Protein 8YI1 (pdb70)

Solvent-accessible surface area: 72709 Å² total; per-residue (Å²): 40,52,70,31,114,58,86,40,14,9,50,21,135,77,68,85,48,52,91,13,75,15,69,100,131,32,71,178,66,100,37,35,0,0,31,1,0,16,16,94,14,3,68,42,45,32,53,25,0,10,0,0,104,26,45,79,182,49,144,160,125,34,2,0,43,30,0,53,102,4,0,17,107,0,0,26,62,0,28,3,0,0,0,18,0,74,88,39,115,158,40,48,0,45,0,23,2,29,20,93,0,0,10,0,0,42,2,72,4,82,3,5,19,48,92,21,35,109,52,22,34,14,29,19,10,27,22,100,66,0,1,65,75,22,109,58,5,69,41,31,69,96,4,28,1,1,4,0,0,0,0,80,7,59,3,26,0,0,0,1,0,4,14,11,1,24,0,0,0,0,67,28,2,10,56,40,0,12,29,3,0,2,55,10,26,59,64,38,121,32,7,84,84,104,25,46,13,99,0,86,78,6,30,101,157,181,87,37,81,60,5,7,5,6,10,81,89,49,4,45,28,9,42,131,115,7,63,111,129,6,42,103,5,69,47,11,6,0,5,0,0,5,6,1,32,0,4,4,29,5,53,102,19,97,62,124,48,99,6,8,0,0,3,34,20,70,0,90,143,105,13,155,24,99,79,102,43,33,99,0,14,5,0,0,7,20,5,21,1,59,4,86,5,26,2,122,46,1,43,90,83,100,19,8,60,0,0,51,50,0,26,122,8,30,112,107,34,51,139,101,131,93,15,30,5,66,81,16,5,146,54,31,111,39,118,25,45,134,69,20,9,28,0,29,74,47,65,160,73,50,162,68,3,79,2,21,12,17,131,24,57,35,30,8,22,6,76,187,31,120,19,0,78,3,37,0,4,71,27,37,20,99,99,27,71,66,8,8,0,3,11,0,101,10,127,51,66,12,3,69,107,2,22,82,32,10,54,81,18,22,56,114,13,148,133,109,50,53,72,32,118,57,108,47,117,16,87,25,116,76,71,82,50,58,98,12,59,15,60,99,38,11,21,57,47,100,34,35,0,0,18,0,0,16,14,97,15,4,72,39,36,29,50,24,2,8,0,0,130,42,46,121,190,47,207,178,111,27,4,0,30,16,0,45,95,6,0,20,124,0,0,31,51,0,31,4,0,0,0,18,0,81,102,35,146,139,31,42,0,39,0,17,4,24,18,89,0,1,13,0,0,38,6,78,3,72,3,34,24,88,96,18,33,140,91,18,38,15,29,24,14,26,14,109,67,0,1,79,71,26,114,64,9,52,42,26,54,93,1,26,1,2,1,0,0,0,0,93,9,78,56,39,1,0,0,1,0,4,12,10,0,24,0,0,0,1,58,36,1,7,50,48,0,6,36,4,0,5,57,10,25,66,58,43,122,48,7,88,82,104,21,52,17,87,0,87,62,4,43,52,121,128,198,127,57,99,61,4,6,5,5,16,77,101,36,6,47,20,0,15,139,78,6,61,57,82,6,21,42,0,45,41,15,6,0,0,0,0,0,4,1,29,0,3,1,32,4,49,124,17,85,50,122,51,99,9,7,0,0,4,35,18,50,1,32,30,54,11,94,14,55,80,34,38,34,90,1,12,4,0,0,5,22,4,18,2,55,2,89,5,30,2,150,45,1,44,85,83,102,6,11,57,0,0,46,52,0,22,123,8,31,117,94,39,23,140,120,100,101,15,34,10,54,101,20,4,122,51,31,111,34,123,25,43,140,72,22,9,27,0,29,70,44,61,108,76,50,131,41,6,80,2,40,7,35,112,25,51,38,27,6,22,10,80,154,34,135,14,5,50,4,32,0,4,67,28,53,36,164,164,54,60,65,8,8,1,5,16,3,106,9,155,54,61,12,1,63,102,4,20,82,33,2,52,85,6,17,50,94,17,116,124,144,42,54,73,32,118,59,107,38,108,21,90,13,114,75,70,67,26,13,22,4,29,13,65,102,131,32,65,164,65,102,38,39,0,0,8,1,0,15,14,92,13,4,66,49,34,28,42,25,3,9,0,0,105,40,28,119,184,41,194,170,113,26,2,0,42,18,0,21,106,5,0,11,117,0,0,32,64,0,37,5,0,0,0,22,0,107,90,31,144,124,26,51,1,45,0,8,3,41,16,84,0,0,2,0,0,30,6,79,3,82,3,39,23,88,102,22,34,141,94,18,37,12,32,19,13,31,26,97,66,0,4,74,73,9,113,61,8,59,46,30,61,91,5,28,1,1,5,0,0,0,0,103,6,78,53,40,1,0,0,1,0,5,38,10,1,24,0,0,0,1,67,31,2,12,71,40,0,7,37,5,0,0,58,8,26,57,60,43,120,43,2,84,79,98,22,46,16,99,0,97,79,6,40,22,130,132,144,109,91,32,92,73,7,11,6,14,15,69,93,53,3,40,21,3,50,176,58,10,62,122,126,6,61,104,7,66,48,18,7,0,3,0,0,12,9,0,31,0,5,3,34,4,42,131,16,82,51,122,45,100,6,6,0,0,3,39,20,66,0,94,141,94,13,158,26,95,91,107,36,38,93,0,12,4,0,0,7,20,4,21,4,55,3,88,5,32,2,144,48,0,44,81,90,101,5,9,59,1,0,48,50,0,20,120,8,36,111,96,32,36,164,110,84,107,17,38,7,38,74,12,5,87,38,27,113,40,124,23,44,129,70,14,10,32,0,26,57,54,70,142,75,78,39,93,5,70,2,31,11,30,104,3,49,35,27,9,22,7,68,144,114,23,2,83,3,37,2,6,62,27,54,30,143,161,55,71,63,8,9,0,6,14,3,112,16,138,46,66,10,5,72,99,4,20,84,29,9,53,87,2,27,50,91,16,122,111,105,112,42,55,68,34,110,56,109,43,110,23,84,20,126,79,69,83,56,46,99,16,74,15,71,113,126,31,69,173,56,98,38,38,1,0,9,2,0,5,16,103,12,5,81,55,44,28,43,24,2,9,0,0,121,23,39,84,169,56,130,166,125,38,8,0,36,24,0,62,95,3,0,13,111,0,0,37,54,0,44,4,1,0,0,24,0,105,84,27,136,120,22,55,4,56,0,25,3,37,16,92,0,0,13,0,0,37,2,73,3,76,2,4,25,38,93,20,33,111,50,21,37,13,32,22,14,36,21,106,66,0,2,67,79,15,113,60,6,62,46,32,48,87,4,24,1,1,4,0,0,0,0,94,9,38,3,35,0,0,0,1,0,5,22,10,2,23,0,0,0,2,64,30,1,13,60,36,0,9,31,5,0,0,38,11,24,55,65,35,121,47,6,88,78,105,26,37,14,106,0,98,76,4,48,43,116,150,153,107,85,57,82,69,6,5,7,11,12,67,92,40,3,43,8,2,16,143,57,7,58,61,85,6,31,47,0,44,34,14,14,0,1,0,0,7,8,0,28,0,4,1,30,5,48,125,15,83,52,130,42,94,7,6,0,0,4,36,21,60,0,49,31,82,31,143,27,100,82,108,39,44,87,0,8,4,0,0,5,24,8,18,3,57,3,88,5,29,2,144,44,0,43,85,87,92,3,10,59,0,0,49,53,0,23,102,10,38,111,89,22,53,154,138,147,97,17,38,5,25,110,17,5,113,27,31,199,41,121,29,46,115,61,17,7,27,0,30,68,49,29,168,97,69,147,55,5,67,1,24,10,29,78,18,56,34,32,6,20,7,72,95,134,24,4,76,3,35,0,5,65,27,35,14,71,92,30,77,56,6,6,1,4,14,2,111,13,139,46,67,10,3,75,103,4,23,85,31,7,56,86,4,16,64,100,2,110,122,100,90

B-factor: mean 52.18, std 16.92, range [21.5, 125.34]

Secondary structure (DSSP, 8-state):
-EEE-------EEEPPPEEE--SS-----EEEPPTTTTSGGGSSEEEEEEEE---GGGTT--HHHHHHHHHHHHTTTSGGGGSEEEE-GGG-EEEE-----EEEEEEEES--GGGG-SS--S--TTHHHHS---TTTT-SSSSBSEEEEEEEETTS-EEEEEEEETTT--HHHHHHHHHHHHHHHTT-SS-SS-----GGGG----EEEEEEEEEHHHHHHHHHTS-GGGTT--HHHHHHHHHHHHHHHHH---TT-EEEEEEEEE-TTT-EESSPPPTT--S--EEEEEEEEEHHHHHHS-HHHHHHHHHHHHHHTTS--EE-HHHH----SSSPPSSEEEEEE--------BSSS-B-SEEEE----SS-EEEEEEEE-TT--EEEEEEEEEEHHHHHHHHHHHHHHHHHHHH-/-EE--------EEEPPPEEE--SS--B--EEEPPTTTTSGGGSSEEEEEEEE---GGGSSS-HHHHHHHHHHHHHHHTGGGGSEEEE-TTS-EEEE-----EEEEEEEES--GGGG-SS--S--S-HHHHS---EEEE-SSSS-SEEEEEEEETTS-EEEEEEEETTT--HHHHHHHHHHHHHHHTT-SS-SSPP---GGGG--S---EEEEEEEEHHHHHHHHHHS-GGGTT--HHHHHHHHHHHHHHHHH---TTPEEEEEEEEE-TTT-EESSPPPTT--S--EEEEEEEEEHHHHHHS-HHHHHHHHHHHHHHTTS--EE-HHHH----SSSPPSSEEEEEE--------BSSS-B-SEEEE----SS-EEEEEEEE-TT--EEEEEEEEE-HHHHHHHHHHHHHHHHHHHH-/-EE--------EEEPPPEEE--SS-----EEEPPTTTTSGGGSSEEEEEEEE---GGGTT--HHHHHHHHHHHHHHHTGGGGSEEEE-TTS-EEEE-----EEEEEEEES--SGGG-SS--S--TTTTTSS---TTTT-SSSS-SEEEEEEEETTS-EEEEEEEETTT--HHHHHHHHHHHHHHHTT-SS-SS-----GGGG--S---EEEEEEEEEHHHHHHHHHTS-GGGTT--HHHHHHHHHHHHHHHHH---TT-EEEEEEEEE-TTT-EESSPPPTT--S--EEEEEEEEEHHHHHHS-HHHHHHHHHHHHHHSSS--EE-HHHH----SSSPPSEEEE--B--------BSSS-B-SEEEE----S-B--BEEEE-TTS-EEEEEEEEEEHHHHHHHHHHHHHHHHHHHHH-/-EE--------EEEPPPEEE--SS-----EEEPPTTTTSGGG-SEEEEEEEE---STTTT--HHHHHHHHHHHHHTTTGGGGSEEEE-SSS-EEEE-----EEEEEEEES--SGGGTTTT-SPPTTHHHHS---TTTT-SSSS-SEEEEEEEETTS-EEEEEEEETTT--HHHHHHHHHHHHHHTTT-SS-SSPPB--TTTT--S---EEEEEEEEEHHHHHHHHHHS-GGGTT--HHHHHHHHHHHHHHHHH---TT-EEEEEEEEE-TTT-EESSPPPTTB-S--EEEEEEEEEHHHHHHS-HHHHHHHHHHHHHHTTS--EE-STTT-----SSPPSEEEEEEE---------SSS-S-SEEEE----S-EEEEEEEE-TTS-EEEEEEEEEEHHHHHHHHHHHHHHHHHHHHH-

Sequence (1669 aa):
MEEINTRLTFTVRRCAPELIVPAEPTPRELKPLSDIDDQEILRCHQKAIQFFRADPKMRHKNPASVIREALAKLLVFYYPFAGRIKESPVGKLMVDCTGEGVLFIEAEADVTLSQFGDPLQPPFPCIDELLYDVPGSSAILDAPIILYQVTRLSCGGFILAVRYNHAMTDAAGLLQFMSALGEIAGGATSPSIMPVWKRELLCSSETTQKSFFLTTTEISAFRRYVPTHLQSCTTFELLTACIWRCHTIALQPDPEEEMNMIWPVNVRNKFKFDPPLPAGYYGNLLAFSVAMSSARDLCSKPLGYALELVMKANHDVTKKKIGSVSDLLKPIKGPLPVRHDIVSDLIHGHYSMEFGWGKATYTGPATNNPGLTTYYVPYTNNKGESGVVVPLLLRSAVMTRFVNEINNMLAQVQNNMEEINTRLTFTVRRCAPELIVPAEPTPRELKPLSDIDDQEILRCHQKAIQFFRADPKMRHKNPASVIREALAKLLVFYYPFAGRIKESPVGKLMVDCTGEGVLFIEAEADVTLSQFGDPLQPPFPCIDELLYDVPGSSAILDAPIILYQVTRLSCGGFILAVRYNHAMTDAAGLLQFMSALGEIAGGATSPSIMPVWKRELLCSSDRTTQKSFFLTTTEISAFRRYVPTHLQSCTTFELLTACIWRCHTIALQPDPEEEMNMIWPVNVRNKFKFDPPLPAGYYGNLLAFSVAMSSARDLCSKPLGYALELVMKANHDVTKKKIGSVSDLLKPIKGPLPVRHDIVSDLIHGHYSMEFGWGKATYTGPATNNPGLTTYYVPYTNNKGESGVVVPLLLRSAVMTRFVNEINNMLAQVQNNMEEINTRLTFTVRRCAPELIVPAEPTPRELKPLSDIDDQEILRCHQKAIQFFRADPKMRHKNPASVIREALAKLLVFYYPFAGRIKESPVGKLMVDCTGEGVLFIEAEADVTLSQFGDPLQPPFPCIDELLYDVPGSSAILDAPIILYQVTRLSCGGFILAVRYNHAMTDAAGLLQFMSALGEIAGGATSPSIMPVWKRELLCSSDRETTQKSFFLTTTEISAFRRYVPTHLQSCTTFELLTACIWRCHTIALQPDPEEEMNMIWPVNVRNKFKFDPPLPAGYYGNLLAFSVAMSSARDLCSKPLGYALELVMKANHDVTKKKIGSVSDLLKPIKGPLPVRHDIVSDLIHGHYSMEFGWGKATYTGPATNPGLTTYYVPYTNNKGESGVVVPLLLRSAVMTRFVNEINNMLAQVQNNEMEEINTRLTFTVRRCAPELIVPAEPTPRELKPLSDIDDQEILRCHQKAIQFFRADPKMRHKNPASVIREALAKLLVFYYPFAGRIKESPVGKLMVDCTGEGVLFIEAEADVTLSQFGDPLQPPFPCIDELLYDVPGSSAILDAPIILYQVTRLSCGGFILAVRYNHAMTDAAGLLQFMSALGEIAGGATSPSIMPVWKRELLCSSDRETTQKSFFLTTTEISAFRRYVPTHLQSCTTFELLTACIWRCHTIALQPDPEEEMNMIWPVNVRNKFKFDPPLPAGYYGNLLAFSVAMSSARDLCSKPLGYALELVMKANHDVTKKKIGSVSDLLKPIKGPLPVRHDIVSDLIHGHYSMEFGWGKATYTGPATNPGLTTYYVPYTNNKGESGVVVPLLLRSAVMTRFVNEINNMLAQVQNNE

Radius of gyration: 41.53 Å; Cα contacts (8 Å, |Δi|>4): 3546; chains: 4; bounding box: 78×117×107 Å

Nearest PDB structures (foldseek):
  8dqo-assembly1_B  TM=8.140E-01  e=3.350E-30  Arabidopsis thaliana
  6lpw-assembly1_A-2  TM=7.815E-01  e=8.511E-31  Arabidopsis thaliana
  6lpw-assembly1_B  TM=7.654E-01  e=4.542E-31  Arabidopsis thaliana
  6dd2-assembly2_B  TM=7.214E-01  e=1.822E-31  Selaginella moellendorffii
  8dqq-assembly1_B  TM=8.035E-01  e=2.162E-28  Arabidopsis thaliana

Foldseek 3Di:
DAFDDDPDDWDKDKDDKDFQFAPDDADQDKAWQFQALQAPVLQFKFKKKFWFAADVVCPVPQVLVLLSVLQNHQCNQVQLLQFWWDADPPRTIITRSPRRGAMEMEMEIAAAPCSCDVLHDDDGPPVCRQFPDDPPQRHSGRHRFKYWYWYAYPNRITMTMMMGRSSFFHPVLVLLSLLQSLVVLVVDPGRPQRADEVSVLRHDCCKDKTKDWDFPVLLVLQLVPADPVLSVADSVLSVQLLLQLLLLQLVVDDQFAKAKEKEWDQCPVAADEPPDDDRRYGHDLIAMFMFIDGSNCSNPDDSNVSSVSSVVSVCVLRPDHYYHSNVRHHHDDDRDGLHYEYEYEPCDDSWNRHSPRHTTSDIGTHGPRLYWYWYWYWDADPVGGIGTMIMTMHSVSSVVSSVVSVVVVSVVSVVD/DAWDDQPDDWDKFKDDKDFQFAPDDADQDWAWFFQALQAPQLQFKFKKKFKFAADPVCVPDDLLVLLSVLVNLACNLVQLLQFWWDADPQGTIITRSPRNGAIEMEMEIEAHPCSCDVLRDDPDPPVCRQFPDDPPPRHRGPHRQKHWYWYAYPRRMIMIMMMGRSSAFDPVLVLQSLQQSLCVSVPDNGGPFRADEPSVLRHDPDGADKIKGWDFPVLLVLVLVVADPVLNPADSVLSVQLLLQLLLLVLVVDDQQAKAKEKEWDQLPVLAQEVVHDDGNYGGYLIAMFMFIDGSNCSHPDDSNVSSVSSVVSVCVLSVDHYYGSNVNHHHPPDDDGLHYEYEYECQDPSWDRDNPSHTTSDITGHDHHLHWYWYWYWDADPVGTITIMIMTRHDPSSVVSSVVSSVVVSVVRVVD/DAFDDDPDDWDKDWDPKDFQFAPDDADWDWAWFFQQLQFPVLQFKFKKKFWFAADVVQPVDDPLVLLRVLVNLLCNLVQLLQFWWDADPVGTIIGGSPRNGAIEMEMEIAAHPPSCHVLHDDDGPPVCSQFPPDPPQRHLGPHNQKHWYWYAYPSHIIMIMMMGRSSFFDPVLVLLSLQQSLVSLVVDNGRPQRADEPSVLRHDPDDCKDKTKGWDFPVLLVLLLVVADPVLNPADSVLSVQLLLQLLLLVLVVDDQQAKAKEKEWDQCPVFAQEVVHDDRRYGHYRIAMFMFIDGSNCSHPDDSNVSSVSSVVSVCVLNVPRYYHSNVNHHHPDDPDGPHYEYEYECQDPSQSRDNPRHTTSDITGHGPQGWYWYWYWDADDVGGIGTMIITMGNPSSVVSSVVSVVVVSVVSVVVD/DAFDDDPDDWDKFKDPKDFQFAPDDADFDWAFFFPQLFAPVQQFKFKKKFWFAADVPPPVDDLLVLLSVLVNLACSQVQLLQWFKDADPVGGIITGSPRRGAIEMEMEIAAHPCSCDVVHDDDGPPVCSQFPDDPPQRHRGPHRFKHWYWYQYPRRMIMIMMMGRRSFFHPVLVLQSQQQSQVSLVPDNGGPFRADEPSVLNHDDVACKDKIKGWDFPVLLVLLLVVADPVLNVDDSQLLVQLLLQLLLLVLVVDDQQAKAKEKEWDQCPVQAAEPPHDDPRYGHDQIAMFMFIDGSNCSHPDDSNVSSVSSVVSVCPLRPDHYYGSNVSHDHPHDRDGLHYEYEYEPQDDSFSGHSPSHTTSDMTTHDRVYWYWYWYWDADPVGTIGTMIMTMGSPSSVVSSVVSSVVVSVVSVVVD

Structure (mmCIF, N/CA/C/O backbone):
data_8YI1
#
_entry.id   8YI1
#
_cell.length_a   57.274
_cell.length_b   89.635
_cell.length_c   99.062
_cell.angle_alpha   70.87
_cell.angle_beta   89.61
_cell.angle_gamma   89.69
#
_symmetry.space_group_name_H-M   'P 1'
#
loop_
_entity.id
_entity.type
_entity.pdbx_description
1 polymer 'BAHD acyltransferase Ep07g04462'
2 water water
#
loop_
_atom_site.group_PDB
_atom_site.id
_atom_site.type_symbol
_atom_site.label_atom_id
_atom_site.label_alt_id
_atom_site.label_comp_id
_atom_site.label_asym_id
_atom_site.label_entity_id
_atom_site.label_seq_id
_atom_site.pdbx_PDB_ins_code
_atom_site.Cartn_x
_atom_site.Cartn_y
_atom_site.Cartn_z
_atom_site.occupancy
_atom_site.B_iso_or_equiv
_atom_site.auth_seq_id
_atom_site.auth_comp_id
_atom_site.auth_asym_id
_atom_site.auth_atom_id
_atom_site.pdbx_PDB_model_num
ATOM 1 N N . MET A 1 1 ? -32.339 -21.648 -8.498 1.00 49.54 1 MET A N 1
ATOM 2 C CA . MET A 1 1 ? -31.671 -22.951 -8.499 1.00 49.66 1 MET A CA 1
ATOM 3 C C . MET A 1 1 ? -30.915 -23.138 -9.784 1.00 52.06 1 MET A C 1
ATOM 4 O O . MET A 1 1 ? -31.532 -23.249 -10.843 1.00 52.33 1 MET A O 1
ATOM 9 N N . GLU A 1 2 ? -29.587 -23.213 -9.699 1.00 44.88 2 GLU A N 1
ATOM 10 C CA . GLU A 1 2 ? -28.800 -23.057 -10.909 1.00 45.45 2 GLU A CA 1
ATOM 11 C C . GLU A 1 2 ? -28.855 -24.353 -11.715 1.00 44.04 2 GLU A C 1
ATOM 12 O O . GLU A 1 2 ? -28.711 -25.434 -11.159 1.00 42.69 2 GLU A O 1
ATOM 14 N N . GLU A 1 3 ? -29.118 -24.264 -13.016 1.00 49.20 3 GLU A N 1
ATOM 15 C CA . GLU A 1 3 ? -28.896 -25.428 -13.864 1.00 47.88 3 GLU A CA 1
ATOM 16 C C . GLU A 1 3 ? -27.426 -25.473 -14.275 1.00 49.02 3 GLU A C 1
ATOM 17 O O . GLU A 1 3 ? -26.851 -24.460 -14.678 1.00 50.38 3 GLU A O 1
ATOM 23 N N . ILE A 1 4 ? -26.809 -26.642 -14.144 1.00 48.07 4 ILE A N 1
ATOM 24 C CA . ILE A 1 4 ? -25.449 -26.880 -14.610 1.00 46.60 4 ILE A CA 1
ATOM 25 C C . ILE A 1 4 ? -25.530 -27.587 -15.957 1.00 46.74 4 ILE A C 1
ATOM 26 O O . ILE A 1 4 ? -26.260 -28.575 -16.101 1.00 47.03 4 ILE A O 1
ATOM 31 N N . ASN A 1 5 ? -24.790 -27.083 -16.942 1.00 48.02 5 ASN A N 1
ATOM 32 C CA . ASN A 1 5 ? -24.802 -27.622 -18.296 1.00 49.97 5 ASN A CA 1
ATOM 33 C C . ASN A 1 5 ? -23.393 -27.956 -18.744 1.00 52.35 5 ASN A C 1
ATOM 34 O O . ASN A 1 5 ? -22.454 -27.194 -18.508 1.00 50.27 5 ASN A O 1
ATOM 39 N N . THR A 1 6 ? -23.260 -29.092 -19.404 1.00 67.61 6 THR A N 1
ATOM 40 C CA . THR A 1 6 ? -21.991 -29.524 -19.964 1.00 67.49 6 THR A CA 1
ATOM 41 C C . THR A 1 6 ? -21.991 -29.102 -21.428 1.00 69.04 6 THR A C 1
ATOM 42 O O . THR A 1 6 ? -22.641 -29.731 -22.268 1.00 70.60 6 THR A O 1
ATOM 46 N N . ARG A 1 7 ? -21.271 -28.025 -21.734 1.00 50.31 7 ARG A N 1
ATOM 47 C CA . ARG A 1 7 ? -21.153 -27.574 -23.113 1.00 50.24 7 ARG A CA 1
ATOM 48 C C . ARG A 1 7 ? -20.143 -28.383 -23.918 1.00 49.83 7 ARG A C 1
ATOM 49 O O . ARG A 1 7 ? -19.921 -28.065 -25.091 1.00 49.56 7 ARG A O 1
ATOM 51 N N . LEU A 1 8 ? -19.522 -29.402 -23.320 1.00 50.27 8 LEU A N 1
ATOM 52 C CA . LEU A 1 8 ? -18.531 -30.224 -24.001 1.00 47.92 8 LEU A CA 1
ATOM 53 C C . LEU A 1 8 ? -19.213 -31.365 -24.736 1.00 46.92 8 LEU A C 1
ATOM 54 O O . LEU A 1 8 ? -20.095 -32.035 -24.192 1.00 47.92 8 LEU A O 1
ATOM 59 N N . THR A 1 9 ? -18.811 -31.580 -25.980 1.00 47.90 9 THR A N 1
ATOM 60 C CA . THR A 1 9 ? -19.181 -32.808 -26.664 1.00 48.05 9 THR A CA 1
ATOM 61 C C . THR A 1 9 ? -18.011 -33.274 -27.509 1.00 46.53 9 THR A C 1
ATOM 62 O O . THR A 1 9 ? -17.083 -32.517 -27.800 1.00 48.31 9 THR A O 1
ATOM 66 N N . PHE A 1 10 ? -18.066 -34.542 -27.892 1.00 41.71 10 PHE A N 1
ATOM 67 C CA . PHE A 1 10 ? -16.972 -35.171 -28.611 1.00 41.65 10 PHE A CA 1
ATOM 68 C C . PHE A 1 10 ? -17.518 -36.423 -29.245 1.00 41.21 10 PHE A C 1
ATOM 69 O O . PHE A 1 10 ? -18.607 -36.888 -28.901 1.00 41.92 10 PHE A O 1
ATOM 77 N N . THR A 1 11 ? -16.746 -36.975 -30.165 1.00 46.32 11 THR A N 1
ATOM 78 C CA . THR A 1 11 ? -17.156 -38.172 -30.873 1.00 46.76 11 THR A CA 1
ATOM 79 C C . THR A 1 11 ? -16.470 -39.362 -30.222 1.00 45.61 11 THR A C 1
ATOM 80 O O . THR A 1 11 ? -15.279 -39.303 -29.891 1.00 45.84 11 THR A O 1
ATOM 84 N N . VAL A 1 12 ? -17.251 -40.403 -29.973 1.00 47.20 12 VAL A N 1
ATOM 85 C CA . VAL A 1 12 ? -16.773 -41.657 -29.413 1.00 47.29 12 VAL A CA 1
ATOM 86 C C . VAL A 1 12 ? -16.913 -42.672 -30.526 1.00 47.62 12 VAL A C 1
ATOM 87 O O . VAL A 1 12 ? -17.816 -42.561 -31.363 1.00 49.23 12 VAL A O 1
ATOM 91 N N . ARG A 1 13 ? -16.007 -43.643 -30.562 1.00 47.39 13 ARG A N 1
ATOM 92 C CA . ARG A 1 13 ? -16.193 -44.796 -31.431 1.00 47.70 13 ARG A CA 1
ATOM 93 C C . ARG A 1 13 ? -15.771 -46.035 -30.666 1.00 46.92 13 ARG A C 1
ATOM 94 O O . ARG A 1 13 ? -14.687 -46.071 -30.071 1.00 46.21 13 ARG A O 1
ATOM 102 N N . ARG A 1 14 ? -16.631 -47.036 -30.663 1.00 46.12 14 ARG A N 1
ATOM 103 C CA . ARG A 1 14 ? -16.370 -48.238 -29.898 1.00 47.10 14 ARG A CA 1
ATOM 104 C C . ARG A 1 14 ? -16.346 -49.460 -30.812 1.00 47.31 14 ARG A C 1
ATOM 105 O O . ARG A 1 14 ? -17.074 -49.530 -31.806 1.00 47.09 14 ARG A O 1
ATOM 113 N N . CYS A 1 15 ? -15.474 -50.407 -30.481 1.00 47.98 15 CYS A N 1
ATOM 114 C CA . CYS A 1 15 ? -15.487 -51.705 -31.127 1.00 48.21 15 CYS A CA 1
ATOM 115 C C . CYS A 1 15 ? -16.820 -52.385 -30.839 1.00 50.24 15 CYS A C 1
ATOM 116 O O . CYS A 1 15 ? -17.644 -51.879 -30.073 1.00 49.64 15 CYS A O 1
ATOM 119 N N . ALA A 1 16 ? -17.051 -53.530 -31.461 1.00 61.46 16 ALA A N 1
ATOM 120 C CA . ALA A 1 16 ? -18.291 -54.219 -31.125 1.00 59.68 16 ALA A CA 1
ATOM 121 C C . ALA A 1 16 ? -18.137 -54.926 -29.779 1.00 58.91 16 ALA A C 1
ATOM 122 O O . ALA A 1 16 ? -17.050 -55.427 -29.467 1.00 57.74 16 ALA A O 1
ATOM 124 N N . PRO A 1 17 ? -19.195 -54.944 -28.955 1.00 51.13 17 PRO A N 1
ATOM 125 C CA . PRO A 1 17 ? -19.080 -55.506 -27.601 1.00 48.18 17 PRO A CA 1
ATOM 126 C C . PRO A 1 17 ? -18.708 -56.980 -27.613 1.00 47.10 17 PRO A C 1
ATOM 127 O O . PRO A 1 17 ? -19.106 -57.729 -28.504 1.00 47.58 17 PRO A O 1
ATOM 131 N N . GLU A 1 18 ? -17.925 -57.384 -26.613 1.00 44.70 18 GLU A N 1
ATOM 132 C CA . GLU A 1 18 ? -17.368 -58.721 -26.480 1.00 44.63 18 GLU A CA 1
ATOM 133 C C . GLU A 1 18 ? -17.787 -59.323 -25.141 1.00 44.92 18 GLU A C 1
ATOM 134 O O . GLU A 1 18 ? -18.293 -58.633 -24.251 1.00 44.13 18 GLU A O 1
ATOM 140 N N . LEU A 1 19 ? -17.592 -60.631 -25.006 1.00 44.82 19 LEU A N 1
ATOM 141 C CA . LEU A 1 19 ? -17.906 -61.359 -23.782 1.00 45.29 19 LEU A CA 1
ATOM 142 C C . LEU A 1 19 ? -16.605 -61.839 -23.153 1.00 45.21 19 LEU A C 1
ATOM 143 O O . LEU A 1 19 ? -15.743 -62.385 -23.850 1.00 47.57 19 LEU A O 1
ATOM 148 N N . ILE A 1 20 ? -16.444 -61.605 -21.855 1.00 42.87 20 ILE A N 1
ATOM 149 C CA . ILE A 1 20 ? -15.219 -61.939 -21.134 1.00 43.47 20 ILE A CA 1
ATOM 150 C C . ILE A 1 20 ? -15.568 -63.055 -20.164 1.00 44.88 20 ILE A C 1
ATOM 151 O O . ILE A 1 20 ? -16.357 -62.845 -19.229 1.00 44.06 20 ILE A O 1
ATOM 156 N N . VAL A 1 21 ? -14.982 -64.235 -20.373 1.00 44.15 21 VAL A N 1
ATOM 157 C CA . VAL A 1 21 ? -15.294 -65.402 -19.547 1.00 44.51 21 VAL A CA 1
ATOM 158 C C . VAL A 1 21 ? -14.137 -65.614 -18.581 1.00 44.93 21 VAL A C 1
ATOM 159 O O . VAL A 1 21 ? -13.052 -65.056 -18.805 1.00 45.62 21 VAL A O 1
ATOM 163 N N . PRO A 1 22 ? -14.315 -66.364 -17.489 1.00 41.98 22 PRO A N 1
ATOM 164 C CA . PRO A 1 22 ? -13.195 -66.565 -16.566 1.00 44.12 22 PRO A CA 1
ATOM 165 C C . PRO A 1 22 ? -12.100 -67.373 -17.239 1.00 44.47 22 PRO A C 1
ATOM 166 O O . PRO A 1 22 ? -12.369 -68.276 -18.036 1.00 44.44 22 PRO A O 1
ATOM 170 N N . ALA A 1 23 ? -10.853 -67.037 -16.908 1.00 48.53 23 ALA A N 1
ATOM 171 C CA . ALA A 1 23 ? -9.716 -67.552 -17.657 1.00 50.37 23 ALA A CA 1
ATOM 172 C C . ALA A 1 23 ? -9.423 -69.016 -17.357 1.00 51.09 23 ALA A C 1
ATOM 173 O O . ALA A 1 23 ? -8.569 -69.606 -18.019 1.00 52.26 23 ALA A O 1
ATOM 175 N N . GLU A 1 24 ? -10.131 -69.613 -16.407 1.00 53.80 24 GLU A N 1
ATOM 176 C CA . GLU A 1 24 ? -9.840 -70.923 -15.858 1.00 55.05 24 GLU A CA 1
ATOM 177 C C . GLU A 1 24 ? -11.170 -71.577 -15.525 1.00 54.28 24 GLU A C 1
ATOM 178 O O . GLU A 1 24 ? -12.152 -70.871 -15.282 1.00 54.08 24 GLU A O 1
ATOM 184 N N . PRO A 1 25 ? -11.254 -72.906 -15.564 1.00 53.66 25 PRO A N 1
ATOM 185 C CA . PRO A 1 25 ? -12.509 -73.564 -15.175 1.00 53.97 25 PRO A CA 1
ATOM 186 C C . PRO A 1 25 ? -13.006 -73.080 -13.813 1.00 54.50 25 PRO A C 1
ATOM 187 O O . PRO A 1 25 ? -12.246 -72.987 -12.841 1.00 55.14 25 PRO A O 1
ATOM 191 N N . THR A 1 26 ? -14.288 -72.729 -13.755 1.00 46.38 26 THR A N 1
ATOM 192 C CA . THR A 1 26 ? -14.911 -72.255 -12.532 1.00 47.49 26 THR A CA 1
ATOM 193 C C . THR A 1 26 ? -16.136 -73.101 -12.212 1.00 47.73 26 THR A C 1
ATOM 194 O O . THR A 1 26 ? -16.726 -73.720 -13.107 1.00 47.10 26 THR A O 1
ATOM 198 N N . PRO A 1 27 ? -16.540 -73.162 -10.942 1.00 54.57 27 PRO A N 1
ATOM 199 C CA . PRO A 1 27 ? -17.749 -73.920 -10.591 1.00 55.32 27 PRO A CA 1
ATOM 200 C C . PRO A 1 27 ? -18.932 -73.550 -11.474 1.00 54.55 27 PRO A C 1
ATOM 201 O O . PRO A 1 27 ? -19.218 -72.374 -11.715 1.00 53.69 27 PRO A O 1
ATOM 205 N N . ARG A 1 28 ? -19.594 -74.569 -11.993 1.00 56.41 28 ARG A N 1
ATOM 206 C CA . ARG A 1 28 ? -20.858 -74.400 -12.689 1.00 56.14 28 ARG A CA 1
ATOM 207 C C . ARG A 1 28 ? -21.938 -74.876 -11.724 1.00 57.28 28 ARG A C 1
ATOM 208 O O . ARG A 1 28 ? -22.157 -76.083 -11.566 1.00 55.68 28 ARG A O 1
ATOM 216 N N . GLU A 1 29 ? -22.590 -73.913 -11.064 1.00 53.06 29 GLU A N 1
ATOM 217 C CA . GLU A 1 29 ? -23.608 -74.204 -10.066 1.00 53.66 29 GLU A CA 1
ATOM 218 C C . GLU A 1 29 ? -24.688 -73.127 -10.080 1.00 53.46 29 GLU A C 1
ATOM 219 O O . GLU A 1 29 ? -24.580 -72.089 -10.743 1.00 51.65 29 GLU A O 1
ATOM 225 N N . LEU A 1 30 ? -25.743 -73.410 -9.334 1.00 55.20 30 LEU A N 1
ATOM 226 C CA . LEU A 1 30 ? -26.837 -72.485 -9.111 1.00 56.27 30 LEU A CA 1
ATOM 227 C C . LEU A 1 30 ? -26.626 -71.874 -7.734 1.00 56.74 30 LEU A C 1
ATOM 228 O O . LEU A 1 30 ? -26.620 -72.593 -6.730 1.00 58.17 30 LEU A O 1
ATOM 233 N N . LYS A 1 31 ? -26.408 -70.565 -7.686 1.00 49.43 31 LYS A N 1
ATOM 234 C CA . LYS A 1 31 ? -26.154 -69.949 -6.400 1.00 48.90 31 LYS A CA 1
ATOM 235 C C . LYS A 1 31 ? -27.325 -69.061 -6.010 1.00 50.49 31 LYS A C 1
ATOM 236 O O . LYS A 1 31 ? -27.780 -68.231 -6.812 1.00 49.26 31 LYS A O 1
ATOM 242 N N . PRO A 1 32 ? -27.850 -69.224 -4.798 1.00 56.50 32 PRO A N 1
ATOM 243 C CA . PRO A 1 32 ? -29.017 -68.434 -4.385 1.00 56.55 32 PRO A CA 1
ATOM 244 C C . PRO A 1 32 ? -28.658 -66.975 -4.156 1.00 55.14 32 PRO A C 1
ATOM 245 O O . PRO A 1 32 ? -27.665 -66.662 -3.493 1.00 55.02 32 PRO A O 1
ATOM 249 N N . LEU A 1 33 ? -29.477 -66.083 -4.710 1.00 51.66 33 LEU A N 1
ATOM 250 C CA . LEU A 1 33 ? -29.431 -64.684 -4.318 1.00 50.49 33 LEU A CA 1
ATOM 251 C C . LEU A 1 33 ? -30.298 -64.484 -3.084 1.00 50.54 33 LEU A C 1
ATOM 252 O O . LEU A 1 33 ? -31.298 -65.178 -2.887 1.00 51.30 33 LEU A O 1
ATOM 257 N N . SER A 1 34 ? -29.893 -63.539 -2.246 1.00 49.27 34 SER A N 1
ATOM 258 C CA . SER A 1 34 ? -30.495 -63.336 -0.940 1.00 48.60 34 SER A CA 1
ATOM 259 C C . SER A 1 34 ? -31.827 -62.591 -1.043 1.00 48.15 34 SER A C 1
ATOM 260 O O . SER A 1 34 ? -32.152 -61.978 -2.059 1.00 46.77 34 SER A O 1
ATOM 263 N N . ASP A 1 35 ? -32.602 -62.643 0.047 1.00 53.45 35 ASP A N 1
ATOM 264 C CA . ASP A 1 35 ? -33.859 -61.903 0.091 1.00 52.06 35 ASP A CA 1
ATOM 265 C C . ASP A 1 35 ? -33.631 -60.400 -0.040 1.00 50.12 35 ASP A C 1
ATOM 266 O O . ASP A 1 35 ? -34.538 -59.677 -0.462 1.00 49.29 35 ASP A O 1
ATOM 271 N N . ILE A 1 36 ? -32.440 -59.912 0.324 1.00 43.43 36 ILE A N 1
ATOM 272 C CA . ILE A 1 36 ? -32.112 -58.504 0.114 1.00 42.54 36 ILE A CA 1
ATOM 273 C C . ILE A 1 36 ? -31.827 -58.236 -1.355 1.00 42.29 36 ILE A C 1
ATOM 274 O O . ILE A 1 36 ? -32.345 -57.274 -1.930 1.00 42.06 36 ILE A O 1
ATOM 279 N N . ASP A 1 37 ? -31.014 -59.092 -1.993 1.00 46.42 37 ASP A N 1
ATOM 280 C CA . ASP A 1 37 ? -30.653 -58.872 -3.394 1.00 46.79 37 ASP A CA 1
ATOM 281 C C . ASP A 1 37 ? -31.835 -58.959 -4.350 1.00 46.28 37 ASP A C 1
ATOM 282 O O . ASP A 1 37 ? -31.789 -58.328 -5.414 1.00 44.82 37 ASP A O 1
ATOM 287 N N . ASP A 1 38 ? -32.861 -59.762 -4.048 1.00 45.32 38 ASP A N 1
ATOM 288 C CA . ASP A 1 38 ? -33.863 -60.052 -5.062 1.00 45.42 38 ASP A CA 1
ATOM 289 C C . ASP A 1 38 ? -35.178 -59.324 -4.834 1.00 44.97 38 ASP A C 1
ATOM 290 O O . ASP A 1 38 ? -36.162 -59.631 -5.508 1.00 45.45 38 ASP A O 1
ATOM 295 N N . GLN A 1 39 ? -35.220 -58.343 -3.936 1.00 43.91 39 GLN A N 1
ATOM 296 C CA . GLN A 1 39 ? -36.449 -57.580 -3.806 1.00 43.04 39 GLN A CA 1
ATOM 297 C C . GLN A 1 39 ? -36.691 -56.741 -5.059 1.00 44.08 39 GLN A C 1
ATOM 298 O O . GLN A 1 39 ? -35.820 -56.560 -5.919 1.00 43.62 39 GLN A O 1
ATOM 304 N N . GLU A 1 40 ? -37.903 -56.212 -5.153 1.00 49.23 40 GLU A N 1
ATOM 305 C CA . GLU A 1 40 ? -38.309 -55.568 -6.393 1.00 48.21 40 GLU A CA 1
ATOM 306 C C . GLU A 1 40 ? -37.457 -54.345 -6.691 1.00 46.48 40 GLU A C 1
ATOM 307 O O . GLU A 1 40 ? -37.040 -54.133 -7.833 1.00 46.70 40 GLU A O 1
ATOM 313 N N . ILE A 1 41 ? -37.171 -53.534 -5.674 1.00 38.98 41 ILE A N 1
ATOM 314 C CA . ILE A 1 41 ? -36.488 -52.276 -5.923 1.00 37.89 41 ILE A CA 1
ATOM 315 C C . ILE A 1 41 ? -35.047 -52.471 -6.395 1.00 37.57 41 ILE A C 1
ATOM 316 O O . ILE A 1 41 ? -34.462 -51.546 -6.962 1.00 36.07 41 ILE A O 1
ATOM 321 N N . LEU A 1 42 ? -34.506 -53.654 -6.254 1.00 37.39 42 LEU A N 1
ATOM 322 C CA . LEU A 1 42 ? -33.185 -53.876 -6.750 1.00 37.21 42 LEU A CA 1
ATOM 323 C C . LEU A 1 42 ? -33.122 -54.491 -8.138 1.00 38.09 42 LEU A C 1
ATOM 324 O O . LEU A 1 42 ? -32.063 -54.693 -8.640 1.00 38.23 42 LEU A O 1
ATOM 329 N N . ARG A 1 43 ? -34.250 -54.772 -8.761 1.00 42.28 43 ARG A N 1
ATOM 330 C CA . ARG A 1 43 ? -34.243 -55.386 -10.068 1.00 42.68 43 ARG A CA 1
ATOM 331 C C . ARG A 1 43 ? -34.063 -54.296 -11.070 1.00 43.82 43 ARG A C 1
ATOM 332 O O . ARG A 1 43 ? -34.890 -54.033 -11.894 1.00 44.87 43 ARG A O 1
ATOM 340 N N . CYS A 1 44 ? -32.932 -53.664 -10.987 1.00 39.30 44 CYS A N 1
ATOM 341 C CA . CYS A 1 44 ? -32.589 -52.562 -11.850 1.00 38.37 44 CYS A CA 1
ATOM 342 C C . CYS A 1 44 ? -31.093 -52.637 -12.114 1.00 37.68 44 CYS A C 1
ATOM 343 O O . CYS A 1 44 ? -30.386 -53.482 -11.556 1.00 37.39 44 CYS A O 1
ATOM 346 N N . HIS A 1 45 ? -30.606 -51.757 -12.974 1.00 39.49 45 HIS A N 1
ATOM 347 C CA . HIS A 1 45 ? -29.171 -51.612 -13.145 1.00 39.95 45 HIS A CA 1
ATOM 348 C C . HIS A 1 45 ? -28.729 -50.302 -12.515 1.00 39.01 45 HIS A C 1
ATOM 349 O O . HIS A 1 45 ? -29.540 -49.453 -12.141 1.00 41.40 45 HIS A O 1
ATOM 356 N N . GLN A 1 46 ? -27.427 -50.167 -12.347 1.00 38.60 46 GLN A N 1
ATOM 357 C CA . GLN A 1 46 ? -26.852 -48.917 -11.878 1.00 38.52 46 GLN A CA 1
ATOM 358 C C . GLN A 1 46 ? -25.551 -48.683 -12.631 1.00 39.02 46 GLN A C 1
ATOM 359 O O . GLN A 1 46 ? -24.921 -49.623 -13.133 1.00 38.80 46 GLN A O 1
ATOM 361 N N . LYS A 1 47 ? -25.149 -47.415 -12.704 1.00 38.37 47 LYS A N 1
ATOM 362 C CA . LYS A 1 47 ? -24.007 -46.997 -13.509 1.00 38.24 47 LYS A CA 1
ATOM 363 C C . LYS A 1 47 ? -22.962 -46.308 -12.636 1.00 39.98 47 LYS A C 1
ATOM 364 O O . LYS A 1 47 ? -23.291 -45.390 -11.882 1.00 39.79 47 LYS A O 1
ATOM 370 N N . ALA A 1 48 ? -21.703 -46.749 -12.740 1.00 35.96 48 ALA A N 1
ATOM 371 C CA . ALA A 1 48 ? -20.581 -46.070 -12.109 1.00 37.34 48 ALA A CA 1
ATOM 372 C C . ALA A 1 48 ? -19.544 -45.690 -13.157 1.00 38.68 48 ALA A C 1
ATOM 373 O O . ALA A 1 48 ? -19.534 -46.216 -14.273 1.00 37.70 48 ALA A O 1
ATOM 375 N N . ILE A 1 49 ? -18.644 -44.786 -12.784 1.00 45.01 49 ILE A N 1
ATOM 376 C CA . ILE A 1 49 ? -17.630 -44.296 -13.716 1.00 44.24 49 ILE A CA 1
ATOM 377 C C . ILE A 1 49 ? -16.390 -43.887 -12.931 1.00 45.44 49 ILE A C 1
ATOM 378 O O . ILE A 1 49 ? -16.485 -43.365 -11.812 1.00 47.40 49 ILE A O 1
ATOM 383 N N . GLN A 1 50 ? -15.221 -44.160 -13.515 1.00 43.54 50 GLN A N 1
ATOM 384 C CA . GLN A 1 50 ? -13.948 -43.642 -13.032 1.00 45.20 50 GLN A CA 1
ATOM 385 C C . GLN A 1 50 ? -13.152 -43.059 -14.192 1.00 45.08 50 GLN A C 1
ATOM 386 O O . GLN A 1 50 ? -13.164 -43.585 -15.309 1.00 44.34 50 GLN A O 1
ATOM 392 N N . PHE A 1 51 ? -12.433 -41.984 -13.893 1.00 41.87 51 PHE A N 1
ATOM 393 C CA . PHE A 1 51 ? -11.523 -41.339 -14.828 1.00 42.97 51 PHE A CA 1
ATOM 394 C C . PHE A 1 51 ? -10.095 -41.624 -14.390 1.00 44.00 51 PHE A C 1
ATOM 395 O O . PHE A 1 51 ? -9.779 -41.507 -13.204 1.00 45.57 51 PHE A O 1
ATOM 403 N N . PHE A 1 52 ? -9.230 -41.986 -15.328 1.00 44.24 52 PHE A N 1
ATOM 404 C CA . PHE A 1 52 ? -7.825 -42.222 -15.017 1.00 47.21 52 PHE A CA 1
ATOM 405 C C . PHE A 1 52 ? -6.936 -41.368 -15.910 1.00 47.89 52 PHE A C 1
ATOM 406 O O . PHE A 1 52 ? -7.126 -41.324 -17.131 1.00 47.62 52 PHE A O 1
ATOM 414 N N . ARG A 1 53 ? -5.970 -40.693 -15.293 1.00 60.40 53 ARG A N 1
ATOM 415 C CA . ARG A 1 53 ? -5.008 -39.883 -16.020 1.00 60.58 53 ARG A CA 1
ATOM 416 C C . ARG A 1 53 ? -3.892 -40.753 -16.574 1.00 60.73 53 ARG A C 1
ATOM 417 O O . ARG A 1 53 ? -3.616 -41.843 -16.074 1.00 62.57 53 ARG A O 1
ATOM 425 N N . ALA A 1 54 ? -3.272 -40.256 -17.645 1.00 52.86 54 ALA A N 1
ATOM 426 C CA . ALA A 1 54 ? -2.121 -40.913 -18.251 1.00 55.34 54 ALA A CA 1
ATOM 427 C C . ALA A 1 54 ? -1.048 -41.196 -17.205 1.00 56.97 54 ALA A C 1
ATOM 428 O O . ALA A 1 54 ? -0.859 -40.431 -16.254 1.00 56.04 54 ALA A O 1
ATOM 430 N N . ASP A 1 55 ? -0.337 -42.304 -17.377 1.00 56.19 55 ASP A N 1
ATOM 431 C CA . ASP A 1 55 ? 0.836 -42.580 -16.551 1.00 61.60 55 ASP A CA 1
ATOM 432 C C . ASP A 1 55 ? 2.039 -42.844 -17.448 1.00 64.74 55 ASP A C 1
ATOM 433 O O . ASP A 1 55 ? 2.069 -43.875 -18.154 1.00 64.87 55 ASP A O 1
ATOM 438 N N . PRO A 1 56 ? 3.047 -41.964 -17.427 1.00 76.08 56 PRO A N 1
ATOM 439 C CA . PRO A 1 56 ? 4.135 -42.042 -18.422 1.00 78.52 56 PRO A CA 1
ATOM 440 C C . PRO A 1 56 ? 4.857 -43.376 -18.468 1.00 81.47 56 PRO A C 1
ATOM 441 O O . PRO A 1 56 ? 5.272 -43.802 -19.554 1.00 82.07 56 PRO A O 1
ATOM 445 N N . LYS A 1 57 ? 5.021 -44.058 -17.334 1.00 81.14 57 LYS A N 1
ATOM 446 C CA . LYS A 1 57 ? 5.719 -45.336 -17.377 1.00 83.60 57 LYS A CA 1
ATOM 447 C C . LYS A 1 57 ? 4.837 -46.454 -17.918 1.00 81.68 57 LYS A C 1
ATOM 448 O O . LYS A 1 57 ? 5.361 -47.505 -18.301 1.00 84.73 57 LYS A O 1
ATOM 454 N N . MET A 1 58 ? 3.525 -46.244 -17.992 1.00 75.81 58 MET A N 1
ATOM 455 C CA . MET A 1 58 ? 2.629 -47.245 -18.558 1.00 74.70 58 MET A CA 1
ATOM 456 C C . MET A 1 58 ? 2.551 -47.186 -20.082 1.00 75.32 58 MET A C 1
ATOM 457 O O . MET A 1 58 ? 1.707 -47.877 -20.664 1.00 74.04 58 MET A O 1
ATOM 462 N N . ARG A 1 59 ? 3.412 -46.392 -20.731 1.00 78.08 59 ARG A N 1
ATOM 463 C CA . ARG A 1 59 ? 3.541 -46.430 -22.184 1.00 78.60 59 ARG A CA 1
ATOM 464 C C . ARG A 1 59 ? 3.696 -47.872 -22.654 1.00 81.20 59 ARG A C 1
ATOM 465 O O . ARG A 1 59 ? 4.189 -48.736 -21.921 1.00 81.23 59 ARG A O 1
ATOM 473 N N . HIS A 1 60 ? 3.258 -48.132 -23.887 1.00 88.00 60 HIS A N 1
ATOM 474 C CA . HIS A 1 60 ? 3.177 -49.464 -24.483 1.00 90.43 60 HIS A CA 1
ATOM 475 C C . HIS A 1 60 ? 2.124 -50.343 -23.818 1.00 89.95 60 HIS A C 1
ATOM 476 O O . HIS A 1 60 ? 2.093 -51.558 -24.068 1.00 91.79 60 HIS A O 1
ATOM 483 N N . LYS A 1 61 ? 1.263 -49.783 -22.972 1.00 79.11 61 LYS A N 1
ATOM 484 C CA . LYS A 1 61 ? 0.210 -50.555 -22.321 1.00 75.79 61 LYS A CA 1
ATOM 485 C C . LYS A 1 61 ? -1.128 -49.898 -22.609 1.00 73.04 61 LYS A C 1
ATOM 486 O O . LYS A 1 61 ? -1.450 -48.850 -22.036 1.00 71.66 61 LYS A O 1
ATOM 492 N N . ASN A 1 62 ? -1.892 -50.509 -23.497 1.00 64.10 62 ASN A N 1
ATOM 493 C CA . ASN A 1 62 ? -3.252 -50.061 -23.740 1.00 59.55 62 ASN A CA 1
ATOM 494 C C . ASN A 1 62 ? -4.137 -50.430 -22.553 1.00 57.99 62 ASN A C 1
ATOM 495 O O . ASN A 1 62 ? -4.170 -51.601 -22.146 1.00 56.37 62 ASN A O 1
ATOM 500 N N . PRO A 1 63 ? -4.864 -49.471 -21.976 1.00 58.86 63 PRO A N 1
ATOM 501 C CA . PRO A 1 63 ? -5.626 -49.773 -20.751 1.00 57.07 63 PRO A CA 1
ATOM 502 C C . PRO A 1 63 ? -6.723 -50.811 -20.959 1.00 55.78 63 PRO A C 1
ATOM 503 O O . PRO A 1 63 ? -6.963 -51.628 -20.057 1.00 54.75 63 PRO A O 1
ATOM 507 N N . ALA A 1 64 ? -7.386 -50.814 -22.125 1.00 54.36 64 ALA A N 1
ATOM 508 C CA . ALA A 1 64 ? -8.445 -51.793 -22.365 1.00 53.11 64 ALA A CA 1
ATOM 509 C C . ALA A 1 64 ? -7.915 -53.221 -22.265 1.00 54.64 64 ALA A C 1
ATOM 510 O O . ALA A 1 64 ? -8.561 -54.088 -21.668 1.00 54.29 64 ALA A O 1
ATOM 512 N N . SER A 1 65 ? -6.719 -53.473 -22.805 1.00 54.84 65 SER A N 1
ATOM 513 C CA . SER A 1 65 ? -6.139 -54.813 -22.773 1.00 55.34 65 SER A CA 1
ATOM 514 C C . SER A 1 65 ? -5.804 -55.236 -21.353 1.00 54.62 65 SER A C 1
ATOM 515 O O . SER A 1 65 ? -6.079 -56.370 -20.944 1.00 55.37 65 SER A O 1
ATOM 518 N N . VAL A 1 66 ? -5.168 -54.343 -20.599 1.00 58.68 66 VAL A N 1
ATOM 519 C CA . VAL A 1 66 ? -4.829 -54.637 -19.214 1.00 58.89 66 VAL A CA 1
ATOM 520 C C . VAL A 1 66 ? -6.075 -54.996 -18.442 1.00 57.87 66 VAL A C 1
ATOM 521 O O . VAL A 1 66 ? -6.125 -56.017 -17.735 1.00 59.19 66 VAL A O 1
ATOM 525 N N . ILE A 1 67 ? -7.102 -54.156 -18.565 1.00 55.85 67 ILE A N 1
ATOM 526 C CA . ILE A 1 67 ? -8.329 -54.382 -17.823 1.00 53.22 67 ILE A CA 1
ATOM 527 C C . ILE A 1 67 ? -8.978 -55.691 -18.250 1.00 51.76 67 ILE A C 1
ATOM 528 O O . ILE A 1 67 ? -9.427 -56.451 -17.396 1.00 51.88 67 ILE A O 1
ATOM 533 N N . ARG A 1 68 ? -9.000 -56.013 -19.555 1.00 51.14 68 ARG A N 1
ATOM 534 C CA . ARG A 1 68 ? -9.767 -57.197 -19.962 1.00 53.14 68 ARG A CA 1
ATOM 535 C C . ARG A 1 68 ? -9.044 -58.498 -19.607 1.00 52.59 68 ARG A C 1
ATOM 536 O O . ARG A 1 68 ? -9.698 -59.504 -19.283 1.00 51.40 68 ARG A O 1
ATOM 544 N N . GLU A 1 69 ? -7.704 -58.489 -19.600 1.00 56.13 69 GLU A N 1
ATOM 545 C CA . GLU A 1 69 ? -6.965 -59.633 -19.063 1.00 56.87 69 GLU A CA 1
ATOM 546 C C . GLU A 1 69 ? -7.195 -59.790 -17.560 1.00 55.84 69 GLU A C 1
ATOM 547 O O . GLU A 1 69 ? -7.389 -60.913 -17.063 1.00 54.77 69 GLU A O 1
ATOM 553 N N . ALA A 1 70 ? -7.175 -58.673 -16.815 1.00 52.08 70 ALA A N 1
ATOM 554 C CA . ALA A 1 70 ? -7.453 -58.739 -15.381 1.00 50.95 70 ALA A CA 1
ATOM 555 C C . ALA A 1 70 ? -8.895 -59.133 -15.088 1.00 48.83 70 ALA A C 1
ATOM 556 O O . ALA A 1 70 ? -9.157 -59.786 -14.079 1.00 48.43 70 ALA A O 1
ATOM 558 N N . LEU A 1 71 ? -9.840 -58.750 -15.938 1.00 49.76 71 LEU A N 1
ATOM 559 C CA . LEU A 1 71 ? -11.211 -59.213 -15.763 1.00 48.30 71 LEU A CA 1
ATOM 560 C C . LEU A 1 71 ? -11.255 -60.723 -15.848 1.00 48.65 71 LEU A C 1
ATOM 561 O O . LEU A 1 71 ? -11.814 -61.389 -14.973 1.00 48.32 71 LEU A O 1
ATOM 566 N N . ALA A 1 72 ? -10.675 -61.276 -16.925 1.00 48.41 72 ALA A N 1
ATOM 567 C CA . ALA A 1 72 ? -10.637 -62.726 -17.092 1.00 49.26 72 ALA A CA 1
ATOM 568 C C . ALA A 1 72 ? -10.024 -63.411 -15.878 1.00 48.40 72 ALA A C 1
ATOM 569 O O . ALA A 1 72 ? -10.543 -64.422 -15.396 1.00 49.07 72 ALA A O 1
ATOM 571 N N . LYS A 1 73 ? -8.941 -62.855 -15.346 1.00 54.05 73 LYS A N 1
ATOM 572 C CA . LYS A 1 73 ? -8.269 -63.513 -14.231 1.00 54.96 73 LYS A CA 1
ATOM 573 C C . LYS A 1 73 ? -9.052 -63.358 -12.934 1.00 54.10 73 LYS A C 1
ATOM 574 O O . LYS A 1 73 ? -9.111 -64.287 -12.119 1.00 54.33 73 LYS A O 1
ATOM 580 N N . LEU A 1 74 ? -9.686 -62.204 -12.733 1.00 52.76 74 LEU A N 1
ATOM 581 C CA . LEU A 1 74 ? -10.445 -61.958 -11.519 1.00 51.63 74 LEU A CA 1
ATOM 582 C C . LEU A 1 74 ? -11.775 -62.707 -11.516 1.00 50.19 74 LEU A C 1
ATOM 583 O O . LEU A 1 74 ? -12.261 -63.106 -10.448 1.00 49.67 74 LEU A O 1
ATOM 588 N N . LEU A 1 75 ? -12.354 -62.957 -12.690 1.00 47.70 75 LEU A N 1
ATOM 589 C CA . LEU A 1 75 ? -13.608 -63.704 -12.738 1.00 46.74 75 LEU A CA 1
ATOM 590 C C . LEU A 1 75 ? -13.438 -65.155 -12.326 1.00 47.58 75 LEU A C 1
ATOM 591 O O . LEU A 1 75 ? -14.442 -65.836 -12.137 1.00 46.94 75 LEU A O 1
ATOM 596 N N . VAL A 1 76 ? -12.203 -65.647 -12.184 1.00 48.99 76 VAL A N 1
ATOM 597 C CA . VAL A 1 76 ? -12.003 -66.980 -11.626 1.00 50.25 76 VAL A CA 1
ATOM 598 C C . VAL A 1 76 ? -12.461 -67.015 -10.175 1.00 48.75 76 VAL A C 1
ATOM 599 O O . VAL A 1 76 ? -13.026 -68.013 -9.704 1.00 48.70 76 VAL A O 1
ATOM 603 N N . PHE A 1 77 ? -12.223 -65.929 -9.442 1.00 49.68 77 PHE A N 1
ATOM 604 C CA . PHE A 1 77 ? -12.667 -65.812 -8.059 1.00 48.49 77 PHE A CA 1
ATOM 605 C C . PHE A 1 77 ? -14.109 -65.316 -7.957 1.00 48.25 77 PHE A C 1
ATOM 606 O O . PHE A 1 77 ? -14.922 -65.910 -7.243 1.00 47.19 77 PHE A O 1
ATOM 614 N N . TYR A 1 78 ? -14.454 -64.258 -8.690 1.00 46.81 78 TYR A N 1
ATOM 615 C CA . TYR A 1 78 ? -15.824 -63.746 -8.718 1.00 46.00 78 TYR A CA 1
ATOM 616 C C . TYR A 1 78 ? -16.646 -64.396 -9.822 1.00 44.34 78 TYR A C 1
ATOM 617 O O . TYR A 1 78 ? -17.396 -63.719 -10.507 1.00 44.80 78 TYR A O 1
ATOM 626 N N . TYR A 1 79 ? -16.536 -65.714 -9.999 1.00 44.81 79 TYR A N 1
ATOM 627 C CA . TYR A 1 79 ? -17.130 -66.355 -11.175 1.00 45.35 79 TYR A CA 1
ATOM 628 C C . TYR A 1 79 ? -18.640 -66.166 -11.319 1.00 45.15 79 TYR A C 1
ATOM 629 O O . TYR A 1 79 ? -19.098 -66.124 -12.476 1.00 43.94 79 TYR A O 1
ATOM 638 N N . PRO A 1 80 ? -19.450 -66.041 -10.247 1.00 44.70 80 PRO A N 1
ATOM 639 C CA . PRO A 1 80 ? -20.873 -65.756 -10.478 1.00 46.01 80 PRO A CA 1
ATOM 640 C C . PRO A 1 80 ? -21.104 -64.524 -11.350 1.00 45.81 80 PRO A C 1
ATOM 641 O O . PRO A 1 80 ? -22.076 -64.492 -12.120 1.00 45.58 80 PRO A O 1
ATOM 645 N N . PHE A 1 81 ? -20.213 -63.531 -11.294 1.00 45.65 81 PHE A N 1
ATOM 646 C CA . PHE A 1 81 ? -20.404 -62.327 -12.096 1.00 46.56 81 PHE A CA 1
ATOM 647 C C . PHE A 1 81 ? -20.415 -62.640 -13.589 1.00 47.49 81 PHE A C 1
ATOM 648 O O . PHE A 1 81 ? -20.945 -61.854 -14.388 1.00 47.91 81 PHE A O 1
ATOM 656 N N . ALA A 1 82 ? -19.809 -63.755 -13.982 1.00 45.53 82 ALA A N 1
ATOM 657 C CA . ALA A 1 82 ? -19.849 -64.233 -15.353 1.00 47.20 82 ALA A CA 1
ATOM 658 C C . ALA A 1 82 ? -21.084 -65.073 -15.628 1.00 47.91 82 ALA A C 1
ATOM 659 O O . ALA A 1 82 ? -21.233 -65.583 -16.742 1.00 48.88 82 ALA A O 1
ATOM 661 N N . GLY A 1 83 ? -21.963 -65.228 -14.648 1.00 44.65 83 GLY A N 1
ATOM 662 C CA . GLY A 1 83 ? -23.133 -66.059 -14.793 1.00 45.45 83 GLY A CA 1
ATOM 663 C C . GLY A 1 83 ? -24.298 -65.298 -15.378 1.00 46.31 83 GLY A C 1
ATOM 664 O O . GLY A 1 83 ? -24.160 -64.198 -15.921 1.00 45.18 83 GLY A O 1
ATOM 665 N N . ARG A 1 84 ? -25.472 -65.917 -15.255 1.00 50.81 84 ARG A N 1
ATOM 666 C CA . ARG A 1 84 ? -26.723 -65.388 -15.778 1.00 51.41 84 ARG A CA 1
ATOM 667 C C . ARG A 1 84 ? -27.779 -65.577 -14.705 1.00 53.50 84 ARG A C 1
ATOM 668 O O . ARG A 1 84 ? -27.892 -66.669 -14.145 1.00 52.95 84 ARG A O 1
ATOM 676 N N . ILE A 1 85 ? -28.545 -64.536 -14.401 1.00 50.47 85 ILE A N 1
ATOM 677 C CA . ILE A 1 85 ? -29.532 -64.660 -13.332 1.00 52.27 85 ILE A CA 1
ATOM 678 C C . ILE A 1 85 ? -30.821 -65.229 -13.905 1.00 53.02 85 ILE A C 1
ATOM 679 O O . ILE A 1 85 ? -31.231 -64.883 -15.016 1.00 53.43 85 ILE A O 1
ATOM 684 N N . LYS A 1 86 ? -31.441 -66.141 -13.158 1.00 56.22 86 LYS A N 1
ATOM 685 C CA . LYS A 1 86 ? -32.667 -66.810 -13.566 1.00 59.54 86 LYS A CA 1
ATOM 686 C C . LYS A 1 86 ? -33.680 -66.795 -12.420 1.00 60.81 86 LYS A C 1
ATOM 687 O O . LYS A 1 86 ? -33.331 -66.638 -11.245 1.00 60.12 86 LYS A O 1
ATOM 693 N N . GLU A 1 87 ? -34.951 -66.966 -12.766 1.00 65.99 87 GLU A N 1
ATOM 694 C CA . GLU A 1 87 ? -36.023 -66.938 -11.778 1.00 70.61 87 GLU A CA 1
ATOM 695 C C . GLU A 1 87 ? -36.631 -68.326 -11.630 1.00 72.84 87 GLU A C 1
ATOM 696 O O . GLU A 1 87 ? -37.049 -68.938 -12.618 1.00 72.86 87 GLU A O 1
ATOM 702 N N . SER A 1 88 ? -36.673 -68.809 -10.393 1.00 74.80 88 SER A N 1
ATOM 703 C CA . SER A 1 88 ? -37.270 -70.081 -10.008 1.00 78.73 88 SER A CA 1
ATOM 704 C C . SER A 1 88 ? -38.759 -69.912 -9.694 1.00 80.94 88 SER A C 1
ATOM 705 O O . SER A 1 88 ? -39.300 -68.803 -9.830 1.00 79.98 88 SER A O 1
ATOM 708 N N . PRO A 1 89 ? -39.466 -70.970 -9.281 1.00 87.76 89 PRO A N 1
ATOM 709 C CA . PRO A 1 89 ? -40.794 -70.763 -8.693 1.00 88.90 89 PRO A CA 1
ATOM 710 C C . PRO A 1 89 ? -40.720 -69.861 -7.468 1.00 89.33 89 PRO A C 1
ATOM 711 O O . PRO A 1 89 ? -39.658 -69.664 -6.869 1.00 87.59 89 PRO A O 1
ATOM 715 N N . VAL A 1 90 ? -41.890 -69.329 -7.093 1.00 93.24 90 VAL A N 1
ATOM 716 C CA . VAL A 1 90 ? -42.080 -68.318 -6.047 1.00 91.95 90 VAL A CA 1
ATOM 717 C C . VAL A 1 90 ? -40.933 -67.306 -5.995 1.00 90.30 90 VAL A C 1
ATOM 718 O O . VAL A 1 90 ? -40.343 -67.071 -4.932 1.00 90.17 90 VAL A O 1
ATOM 722 N N . GLY A 1 91 ? -40.606 -66.721 -7.149 1.00 78.96 91 GLY A N 1
ATOM 723 C CA . GLY A 1 91 ? -39.877 -65.468 -7.241 1.00 75.20 91 GLY A CA 1
ATOM 724 C C . GLY A 1 91 ? -38.478 -65.363 -6.667 1.00 72.44 91 GLY A C 1
ATOM 725 O O . GLY A 1 91 ? -37.948 -64.252 -6.533 1.00 69.24 91 GLY A O 1
ATOM 726 N N . LYS A 1 92 ? -37.858 -66.488 -6.322 1.00 73.04 92 LYS A N 1
ATOM 727 C CA . LYS A 1 92 ? -36.478 -66.443 -5.866 1.00 69.53 92 LYS A CA 1
ATOM 728 C C . LYS A 1 92 ? -35.540 -66.333 -7.063 1.00 67.37 92 LYS A C 1
ATOM 729 O O . LYS A 1 92 ? -35.711 -67.026 -8.073 1.00 68.16 92 LYS A O 1
ATOM 735 N N . LEU A 1 93 ? -34.558 -65.444 -6.959 1.00 61.43 93 LEU A N 1
ATOM 736 C CA . LEU A 1 93 ? -33.581 -65.303 -8.025 1.00 59.76 93 LEU A CA 1
ATOM 737 C C . LEU A 1 93 ? -32.373 -66.179 -7.733 1.00 58.65 93 LEU A C 1
ATOM 738 O O . LEU A 1 93 ? -32.011 -66.402 -6.575 1.00 58.93 93 LEU A O 1
ATOM 743 N N . MET A 1 94 ? -31.771 -66.696 -8.804 1.00 62.17 94 MET A N 1
ATOM 744 C CA . MET A 1 94 ? -30.586 -67.538 -8.740 1.00 61.15 94 MET A CA 1
ATOM 745 C C . MET A 1 94 ? -29.574 -67.023 -9.749 1.00 59.08 94 MET A C 1
ATOM 746 O O . MET A 1 94 ? -29.945 -66.442 -10.769 1.00 58.43 94 MET A O 1
ATOM 751 N N . VAL A 1 95 ? -28.292 -67.239 -9.470 1.00 52.99 95 VAL A N 1
ATOM 752 C CA . VAL A 1 95 ? -27.241 -67.039 -10.465 1.00 50.89 95 VAL A CA 1
ATOM 753 C C . VAL A 1 95 ? -26.878 -68.414 -11.009 1.00 50.60 95 VAL A C 1
ATOM 754 O O . VAL A 1 95 ? -26.367 -69.267 -10.273 1.00 49.82 95 VAL A O 1
ATOM 758 N N . ASP A 1 96 ? -27.193 -68.650 -12.279 1.00 53.05 96 ASP A N 1
ATOM 759 C CA . ASP A 1 96 ? -26.692 -69.810 -13.000 1.00 54.11 96 ASP A CA 1
ATOM 760 C C . ASP A 1 96 ? -25.256 -69.483 -13.406 1.00 53.03 96 ASP A C 1
ATOM 761 O O . ASP A 1 96 ? -25.013 -68.716 -14.350 1.00 52.75 96 ASP A O 1
ATOM 766 N N . CYS A 1 97 ? -24.301 -70.031 -12.656 1.00 49.70 97 CYS A N 1
ATOM 767 C CA . CYS A 1 97 ? -22.881 -69.796 -12.907 1.00 48.62 97 CYS A CA 1
ATOM 768 C C . CYS A 1 97 ? -22.466 -70.580 -14.149 1.00 49.17 97 CYS A C 1
ATOM 769 O O . CYS A 1 97 ? -21.913 -71.678 -14.081 1.00 49.27 97 CYS A O 1
ATOM 772 N N . THR A 1 98 ? -22.736 -69.993 -15.312 1.00 51.05 98 THR A N 1
ATOM 773 C CA . THR A 1 98 ? -22.474 -70.648 -16.586 1.00 51.98 98 THR A CA 1
ATOM 774 C C . THR A 1 98 ? -21.152 -70.227 -17.230 1.00 49.70 98 THR A C 1
ATOM 775 O O . THR A 1 98 ? -20.771 -70.804 -18.249 1.00 49.46 98 THR A O 1
ATOM 779 N N . GLY A 1 99 ? -20.459 -69.233 -16.681 1.00 47.78 99 GLY A N 1
ATOM 780 C CA . GLY A 1 99 ? -19.274 -68.724 -17.323 1.00 47.49 99 GLY A CA 1
ATOM 781 C C . GLY A 1 99 ? -19.499 -68.063 -18.664 1.00 49.74 99 GLY A C 1
ATOM 782 O O . GLY A 1 99 ? -18.553 -67.957 -19.451 1.00 48.78 99 GLY A O 1
ATOM 783 N N . GLU A 1 100 ? -20.719 -67.609 -18.969 1.00 52.78 100 GLU A N 1
ATOM 784 C CA . GLU A 1 100 ? -20.937 -66.977 -20.270 1.00 52.46 100 GLU A CA 1
ATOM 785 C C . GLU A 1 100 ? -20.257 -65.619 -20.363 1.00 51.27 100 GLU A C 1
ATOM 786 O O . GLU A 1 100 ? -20.031 -65.122 -21.471 1.00 52.31 100 GLU A O 1
ATOM 792 N N . GLY A 1 101 ? -19.910 -65.017 -19.236 1.00 48.30 101 GLY A N 1
ATOM 793 C CA . GLY A 1 101 ? -19.000 -63.895 -19.248 1.00 47.95 101 GLY A CA 1
ATOM 794 C C . GLY A 1 101 ? -19.708 -62.560 -19.119 1.00 47.70 101 GLY A C 1
ATOM 795 O O . GLY A 1 101 ? -20.901 -62.416 -19.399 1.00 47.42 101 GLY A O 1
ATOM 796 N N . VAL A 1 102 ? -18.933 -61.573 -18.693 1.00 49.24 102 VAL A N 1
ATOM 797 C CA . VAL A 1 102 ? -19.355 -60.189 -18.551 1.00 48.53 102 VAL A CA 1
ATOM 798 C C . VAL A 1 102 ? -19.146 -59.452 -19.872 1.00 49.87 102 VAL A C 1
ATOM 799 O O . VAL A 1 102 ? -18.280 -59.807 -20.677 1.00 50.61 102 VAL A O 1
ATOM 803 N N . LEU A 1 103 ? -19.961 -58.428 -20.121 1.00 46.40 103 LEU A N 1
ATOM 804 C CA . LEU A 1 103 ? -19.848 -57.663 -21.355 1.00 46.30 103 LEU A CA 1
ATOM 805 C C . LEU A 1 103 ? -18.704 -56.660 -21.262 1.00 46.29 103 LEU A C 1
ATOM 806 O O . LEU A 1 103 ? -18.434 -56.093 -20.195 1.00 45.90 103 LEU A O 1
ATOM 811 N N . PHE A 1 104 ? -18.047 -56.420 -22.399 1.00 48.62 104 PHE A N 1
ATOM 812 C CA . PHE A 1 104 ? -16.896 -55.531 -22.448 1.00 47.96 104 PHE A CA 1
ATOM 813 C C . PHE A 1 104 ? -16.898 -54.732 -23.743 1.00 48.92 104 PHE A C 1
ATOM 814 O O . PHE A 1 104 ? -17.273 -55.246 -24.796 1.00 49.43 104 PHE A O 1
ATOM 822 N N . ILE A 1 105 ? -16.490 -53.466 -23.658 1.00 47.02 105 ILE A N 1
ATOM 823 C CA . ILE A 1 105 ? -16.451 -52.573 -24.811 1.00 47.08 105 ILE A CA 1
ATOM 824 C C . ILE A 1 105 ? -15.174 -51.747 -24.744 1.00 46.81 105 ILE A C 1
ATOM 825 O O . ILE A 1 105 ? -14.986 -50.961 -23.804 1.00 44.22 105 ILE A O 1
ATOM 830 N N . GLU A 1 106 ? -14.317 -51.898 -25.754 1.00 50.08 106 GLU A N 1
ATOM 831 C CA . GLU A 1 106 ? -13.149 -51.049 -25.926 1.00 49.97 106 GLU A CA 1
ATOM 832 C C . GLU A 1 106 ? -13.491 -49.917 -26.891 1.00 50.29 106 GLU A C 1
ATOM 833 O O . GLU A 1 106 ? -14.026 -50.166 -27.975 1.00 50.34 106 GLU A O 1
ATOM 839 N N . ALA A 1 107 ? -13.195 -48.674 -26.494 1.00 47.86 107 ALA A N 1
ATOM 840 C CA . ALA A 1 107 ? -13.558 -47.513 -27.297 1.00 47.87 107 ALA A CA 1
ATOM 841 C C . ALA A 1 107 ? -12.438 -46.484 -27.266 1.00 46.31 107 ALA A C 1
ATOM 842 O O . ALA A 1 107 ? -11.496 -46.572 -26.474 1.00 46.37 107 ALA A O 1
ATOM 844 N N . GLU A 1 108 ? -12.573 -45.490 -28.141 1.00 50.75 108 GLU A N 1
ATOM 845 C CA . GLU A 1 108 ? -11.700 -44.326 -28.193 1.00 50.80 108 GLU A CA 1
ATOM 846 C C . GLU A 1 108 ? -12.542 -43.053 -28.287 1.00 50.05 108 GLU A C 1
ATOM 847 O O . GLU A 1 108 ? -13.631 -43.050 -28.880 1.00 50.42 108 GLU A O 1
ATOM 853 N N . ALA A 1 109 ? -12.026 -41.956 -27.717 1.00 45.14 109 ALA A N 1
ATOM 854 C CA . ALA A 1 109 ? -12.721 -40.670 -27.802 1.00 46.14 109 ALA A CA 1
ATOM 855 C C . ALA A 1 109 ? -11.779 -39.535 -28.190 1.00 45.46 109 ALA A C 1
ATOM 856 O O . ALA A 1 109 ? -10.665 -39.418 -27.663 1.00 44.43 109 ALA A O 1
ATOM 858 N N . ASP A 1 110 ? -12.264 -38.678 -29.093 1.00 51.61 110 ASP A N 1
ATOM 859 C CA . ASP A 1 110 ? -11.535 -37.493 -29.548 1.00 52.78 110 ASP A CA 1
ATOM 860 C C . ASP A 1 110 ? -11.666 -36.370 -28.521 1.00 50.70 110 ASP A C 1
ATOM 861 O O . ASP A 1 110 ? -12.156 -35.271 -28.794 1.00 51.29 110 ASP A O 1
ATOM 866 N N . VAL A 1 111 ? -11.191 -36.665 -27.316 1.00 44.46 111 VAL A N 1
ATOM 867 C CA . VAL A 1 111 ? -11.305 -35.749 -26.195 1.00 42.86 111 VAL A CA 1
ATOM 868 C C . VAL A 1 111 ? -10.180 -36.051 -25.222 1.00 42.63 111 VAL A C 1
ATOM 869 O O . VAL A 1 111 ? -9.625 -37.150 -25.201 1.00 43.83 111 VAL A O 1
ATOM 873 N N . THR A 1 112 ? -9.856 -35.061 -24.403 1.00 43.07 112 THR A N 1
ATOM 874 C CA . THR A 1 112 ? -8.802 -35.165 -23.419 1.00 43.39 112 THR A CA 1
ATOM 875 C C . THR A 1 112 ? -9.385 -35.138 -22.010 1.00 43.94 112 THR A C 1
ATOM 876 O O . THR A 1 112 ? -10.425 -34.519 -21.756 1.00 43.72 112 THR A O 1
ATOM 880 N N . LEU A 1 113 ? -8.713 -35.828 -21.088 1.00 43.04 113 LEU A N 1
ATOM 881 C CA . LEU A 1 113 ? -9.193 -35.880 -19.708 1.00 42.02 113 LEU A CA 1
ATOM 882 C C . LEU A 1 113 ? -9.362 -34.483 -19.126 1.00 41.69 113 LEU A C 1
ATOM 883 O O . LEU A 1 113 ? -10.394 -34.176 -18.506 1.00 41.53 113 LEU A O 1
ATOM 888 N N . SER A 1 114 ? -8.375 -33.603 -19.345 1.00 40.13 114 SER A N 1
ATOM 889 C CA . SER A 1 114 ? -8.451 -32.255 -18.779 1.00 40.88 114 SER A CA 1
ATOM 890 C C . SER A 1 114 ? -9.637 -31.464 -19.321 1.00 41.20 114 SER A C 1
ATOM 891 O O . SER A 1 114 ? -10.099 -30.520 -18.664 1.00 41.61 114 SER A O 1
ATOM 894 N N . GLN A 1 115 ? -10.170 -31.843 -20.477 1.00 39.69 115 GLN A N 1
ATOM 895 C CA . GLN A 1 115 ? -11.333 -31.121 -20.965 1.00 39.97 115 GLN A CA 1
ATOM 896 C C . GLN A 1 115 ? -12.606 -31.415 -20.184 1.00 39.55 115 GLN A C 1
ATOM 897 O O . GLN A 1 115 ? -13.609 -30.757 -20.453 1.00 39.19 115 GLN A O 1
ATOM 903 N N . PHE A 1 116 ? -12.602 -32.373 -19.246 1.00 39.80 116 PHE A N 1
ATOM 904 C CA . PHE A 1 116 ? -13.794 -32.616 -18.431 1.00 39.26 116 PHE A CA 1
ATOM 905 C C . PHE A 1 116 ? -13.871 -31.688 -17.228 1.00 41.29 116 PHE A C 1
ATOM 906 O O . PHE A 1 116 ? -14.872 -31.717 -16.493 1.00 41.99 116 PHE A O 1
ATOM 914 N N . GLY A 1 117 ? -12.844 -30.880 -17.010 1.00 41.65 117 GLY A N 1
ATOM 915 C CA . GLY A 1 117 ? -12.860 -29.861 -15.984 1.00 42.73 117 GLY A CA 1
ATOM 916 C C . GLY A 1 117 ? -11.801 -30.109 -14.926 1.00 46.38 117 GLY A C 1
ATOM 917 O O . GLY A 1 117 ? -11.201 -31.180 -14.830 1.00 45.64 117 GLY A O 1
ATOM 918 N N . ASP A 1 118 ? -11.580 -29.067 -14.130 1.00 55.23 118 ASP A N 1
ATOM 919 C CA . ASP A 1 118 ? -10.714 -29.170 -12.967 1.00 56.00 118 ASP A CA 1
ATOM 920 C C . ASP A 1 118 ? -11.203 -28.176 -11.931 1.00 56.08 118 ASP A C 1
ATOM 921 O O . ASP A 1 118 ? -10.983 -26.966 -12.082 1.00 56.14 118 ASP A O 1
ATOM 926 N N . PRO A 1 119 ? -11.855 -28.647 -10.856 1.00 50.38 119 PRO A N 1
ATOM 927 C CA . PRO A 1 119 ? -12.057 -30.071 -10.539 1.00 49.41 119 PRO A CA 1
ATOM 928 C C . PRO A 1 119 ? -13.023 -30.725 -11.505 1.00 48.31 119 PRO A C 1
ATOM 929 O O . PRO A 1 119 ? -13.815 -29.981 -12.070 1.00 48.02 119 PRO A O 1
ATOM 933 N N . LEU A 1 120 ? -12.971 -32.038 -11.727 1.00 45.12 120 LEU A N 1
ATOM 934 C CA . LEU A 1 120 ? -13.964 -32.673 -12.583 1.00 44.46 120 LEU A CA 1
ATOM 935 C C . LEU A 1 120 ? -15.044 -33.315 -11.725 1.00 44.90 120 LEU A C 1
ATOM 936 O O . LEU A 1 120 ? -14.756 -34.071 -10.792 1.00 45.27 120 LEU A O 1
ATOM 941 N N . GLN A 1 121 ? -16.280 -32.976 -12.036 1.00 42.72 121 GLN A N 1
ATOM 942 C CA . GLN A 1 121 ? -17.471 -33.287 -11.283 1.00 43.64 121 GLN A CA 1
ATOM 943 C C . GLN A 1 121 ? -18.552 -33.553 -12.313 1.00 43.25 121 GLN A C 1
ATOM 944 O O . GLN A 1 121 ? -18.378 -33.183 -13.473 1.00 41.89 121 GLN A O 1
ATOM 950 N N . PRO A 1 122 ? -19.664 -34.181 -11.949 1.00 47.82 122 PRO A N 1
ATOM 951 C CA . PRO A 1 122 ? -20.824 -34.245 -12.859 1.00 48.55 122 PRO A CA 1
ATOM 952 C C . PRO A 1 122 ? -21.361 -32.858 -13.185 1.00 49.00 122 PRO A C 1
ATOM 953 O O . PRO A 1 122 ? -20.935 -31.850 -12.590 1.00 47.91 122 PRO A O 1
ATOM 957 N N . PRO A 1 123 ? -22.279 -32.746 -14.166 1.00 50.06 123 PRO A N 1
ATOM 958 C CA . PRO A 1 123 ? -22.713 -33.819 -15.073 1.00 50.89 123 PRO A CA 1
ATOM 959 C C . PRO A 1 123 ? -21.588 -34.221 -16.021 1.00 49.36 123 PRO A C 1
ATOM 960 O O . PRO A 1 123 ? -20.664 -33.433 -16.235 1.00 47.67 123 PRO A O 1
ATOM 964 N N . PHE A 1 124 ? -21.651 -35.431 -16.548 1.00 42.44 124 PHE A N 1
ATOM 965 C CA . PHE A 1 124 ? -20.660 -35.732 -17.556 1.00 40.51 124 PHE A CA 1
ATOM 966 C C . PHE A 1 124 ? -21.333 -35.814 -18.913 1.00 40.08 124 PHE A C 1
ATOM 967 O O . PHE A 1 124 ? -22.453 -36.325 -19.025 1.00 41.04 124 PHE A O 1
ATOM 975 N N . PRO A 1 125 ? -20.690 -35.281 -19.943 1.00 41.73 125 PRO A N 1
ATOM 976 C CA . PRO A 1 125 ? -21.255 -35.338 -21.289 1.00 41.55 125 PRO A CA 1
ATOM 977 C C . PRO A 1 125 ? -21.054 -36.704 -21.925 1.00 41.19 125 PRO A C 1
ATOM 978 O O . PRO A 1 125 ? -20.213 -37.506 -21.503 1.00 41.07 125 PRO A O 1
ATOM 982 N N . CYS A 1 126 ? -21.872 -36.954 -22.951 1.00 42.72 126 CYS A N 1
ATOM 983 C CA . CYS A 1 126 ? -21.750 -38.114 -23.833 1.00 43.97 126 CYS A CA 1
ATOM 984 C C . CYS A 1 126 ? -21.713 -39.433 -23.061 1.00 43.64 126 CYS A C 1
ATOM 985 O O . CYS A 1 126 ? -21.118 -40.420 -23.512 1.00 43.43 126 CYS A O 1
ATOM 988 N N . ILE A 1 127 ? -22.343 -39.464 -21.890 1.00 41.56 127 ILE A N 1
ATOM 989 C CA . ILE A 1 127 ? -22.238 -40.648 -21.055 1.00 41.89 127 ILE A CA 1
ATOM 990 C C . ILE A 1 127 ? -22.950 -41.848 -21.675 1.00 42.20 127 ILE A C 1
ATOM 991 O O . ILE A 1 127 ? -22.495 -42.984 -21.497 1.00 42.43 127 ILE A O 1
ATOM 996 N N . ASP A 1 128 ? -24.010 -41.627 -22.464 1.00 42.75 128 ASP A N 1
ATOM 997 C CA . ASP A 1 128 ? -24.651 -42.726 -23.186 1.00 43.43 128 ASP A CA 1
ATOM 998 C C . ASP A 1 128 ? -23.709 -43.379 -24.187 1.00 43.51 128 ASP A C 1
ATOM 999 O O . ASP A 1 128 ? -23.889 -44.553 -24.533 1.00 44.00 128 ASP A O 1
ATOM 1004 N N . GLU A 1 129 ? -22.712 -42.640 -24.672 1.00 46.07 129 GLU A N 1
ATOM 1005 C CA . GLU A 1 129 ? -21.693 -43.183 -25.563 1.00 46.30 129 GLU A CA 1
ATOM 1006 C C . GLU A 1 129 ? -20.481 -43.714 -24.819 1.00 44.85 129 GLU A C 1
ATOM 1007 O O . GLU A 1 129 ? -19.759 -44.566 -25.356 1.00 45.96 129 GLU A O 1
ATOM 1013 N N . LEU A 1 130 ? -20.246 -43.240 -23.596 1.00 39.13 130 LEU A N 1
ATOM 1014 C CA . LEU A 1 130 ? -19.142 -43.742 -22.797 1.00 38.59 130 LEU A CA 1
ATOM 1015 C C . LEU A 1 130 ? -19.487 -45.009 -22.038 1.00 38.76 130 LEU A C 1
ATOM 1016 O O . LEU A 1 130 ? -18.571 -45.648 -21.508 1.00 38.72 130 LEU A O 1
ATOM 1021 N N . LEU A 1 131 ? -20.800 -45.377 -21.957 1.00 46.26 131 LEU A N 1
ATOM 1022 C CA . LEU A 1 131 ? -21.282 -46.640 -21.353 1.00 44.00 131 LEU A CA 1
ATOM 1023 C C . LEU A 1 131 ? -22.454 -47.110 -22.214 1.00 45.01 131 LEU A C 1
ATOM 1024 O O . LEU A 1 131 ? -23.626 -46.948 -21.857 1.00 45.36 131 LEU A O 1
ATOM 1029 N N . TYR A 1 132 ? -22.125 -47.701 -23.364 1.00 49.35 132 TYR A N 1
ATOM 1030 C CA . TYR A 1 132 ? -23.142 -48.007 -24.367 1.00 49.96 132 TYR A CA 1
ATOM 1031 C C . TYR A 1 132 ? -24.078 -49.106 -23.873 1.00 48.46 132 TYR A C 1
ATOM 1032 O O . TYR A 1 132 ? -23.635 -50.130 -23.345 1.00 47.77 132 TYR A O 1
ATOM 1041 N N . ASP A 1 133 ? -25.376 -48.871 -24.046 1.00 51.81 133 ASP A N 1
ATOM 1042 C CA . ASP A 1 133 ? -26.446 -49.796 -23.687 1.00 52.90 133 ASP A CA 1
ATOM 1043 C C . ASP A 1 133 ? -26.636 -50.779 -24.845 1.00 54.16 133 ASP A C 1
ATOM 1044 O O . ASP A 1 133 ? -27.384 -50.533 -25.792 1.00 55.24 133 ASP A O 1
ATOM 1049 N N . VAL A 1 134 ? -25.923 -51.896 -24.782 1.00 49.36 134 VAL A N 1
ATOM 1050 C CA . VAL A 1 134 ? -26.030 -52.924 -25.826 1.00 50.12 134 VAL A CA 1
ATOM 1051 C C . VAL A 1 134 ? -27.426 -53.532 -25.781 1.00 51.01 134 VAL A C 1
ATOM 1052 O O . VAL A 1 134 ? -27.945 -53.784 -24.685 1.00 50.62 134 VAL A O 1
ATOM 1056 N N . PRO A 1 135 ? -28.072 -53.771 -26.923 1.00 56.71 135 PRO A N 1
ATOM 1057 C CA . PRO A 1 135 ? -29.476 -54.212 -26.907 1.00 57.44 135 PRO A CA 1
ATOM 1058 C C . PRO A 1 135 ? -29.670 -55.532 -26.176 1.00 57.64 135 PRO A C 1
ATOM 1059 O O . PRO A 1 135 ? -28.850 -56.449 -26.276 1.00 57.47 135 PRO A O 1
ATOM 1063 N N . GLY A 1 136 ? -30.784 -55.623 -25.443 1.00 64.39 136 GLY A N 1
ATOM 1064 C CA . GLY A 1 136 ? -31.131 -56.806 -24.674 1.00 63.19 136 GLY A CA 1
ATOM 1065 C C . GLY A 1 136 ? -30.370 -56.994 -23.378 1.00 61.53 136 GLY A C 1
ATOM 1066 O O . GLY A 1 136 ? -30.716 -57.900 -22.603 1.00 62.34 136 GLY A O 1
ATOM 1067 N N . SER A 1 137 ? -29.342 -56.179 -23.116 1.00 53.39 137 SER A N 1
ATOM 1068 C CA . SER A 1 137 ? -28.549 -56.307 -21.900 1.00 51.86 137 SER A CA 1
ATOM 1069 C C . SER A 1 137 ? -29.183 -55.583 -20.729 1.00 50.98 137 SER A C 1
ATOM 1070 O O . SER A 1 137 ? -28.846 -55.866 -19.575 1.00 49.05 137 SER A O 1
ATOM 1073 N N . SER A 1 138 ? -30.114 -54.680 -21.009 1.00 53.67 138 SER A N 1
ATOM 1074 C CA . SER A 1 138 ? -30.909 -54.014 -19.993 1.00 52.49 138 SER A CA 1
ATOM 1075 C C . SER A 1 138 ? -31.808 -54.996 -19.251 1.00 51.80 138 SER A C 1
ATOM 1076 O O . SER A 1 138 ? -32.603 -54.594 -18.394 1.00 51.64 138 SER A O 1
ATOM 1079 N N . ALA A 1 139 ? -31.700 -56.280 -19.569 1.00 45.60 139 ALA A N 1
ATOM 1080 C CA . ALA A 1 139 ? -32.547 -57.283 -18.950 1.00 46.12 139 ALA A CA 1
ATOM 1081 C C . ALA A 1 139 ? -31.945 -57.736 -17.627 1.00 44.98 139 ALA A C 1
ATOM 1082 O O . ALA A 1 139 ? -30.720 -57.767 -17.467 1.00 45.03 139 ALA A O 1
ATOM 1084 N N . ILE A 1 140 ? -32.825 -58.067 -16.675 1.00 45.70 140 ILE A N 1
ATOM 1085 C CA . ILE A 1 140 ? -32.399 -58.606 -15.383 1.00 46.06 140 ILE A CA 1
ATOM 1086 C C . ILE A 1 140 ? -32.044 -60.086 -15.499 1.00 45.99 140 ILE A C 1
ATOM 1087 O O . ILE A 1 140 ? -31.063 -60.549 -14.907 1.00 45.98 140 ILE A O 1
ATOM 1092 N N . LEU A 1 141 ? -32.854 -60.854 -16.224 1.00 46.08 141 LEU A N 1
ATOM 1093 C CA . LEU A 1 141 ? -32.711 -62.301 -16.342 1.00 47.08 141 LEU A CA 1
ATOM 1094 C C . LEU A 1 141 ? -32.071 -62.666 -17.675 1.00 46.74 141 LEU A C 1
ATOM 1095 O O . LEU A 1 141 ? -32.358 -62.043 -18.701 1.00 47.18 141 LEU A O 1
ATOM 1100 N N . ASP A 1 142 ? -31.193 -63.671 -17.655 1.00 53.82 142 ASP A N 1
ATOM 1101 C CA . ASP A 1 142 ? -30.562 -64.216 -18.858 1.00 54.35 142 ASP A CA 1
ATOM 1102 C C . ASP A 1 142 ? -29.710 -63.195 -19.609 1.00 54.09 142 ASP A C 1
ATOM 1103 O O . ASP A 1 142 ? -29.476 -63.352 -20.806 1.00 55.63 142 ASP A O 1
ATOM 1108 N N . ALA A 1 143 ? -29.239 -62.144 -18.952 1.00 46.18 143 ALA A N 1
ATOM 1109 C CA . ALA A 1 143 ? -28.399 -61.161 -19.610 1.00 44.32 143 ALA A CA 1
ATOM 1110 C C . ALA A 1 143 ? -27.091 -61.047 -18.853 1.00 43.81 143 ALA A C 1
ATOM 1111 O O . ALA A 1 143 ? -27.036 -61.335 -17.652 1.00 43.19 143 ALA A O 1
ATOM 1113 N N . PRO A 1 144 ? -26.008 -60.663 -19.527 1.00 45.93 144 PRO A N 1
ATOM 1114 C CA . PRO A 1 144 ? -24.731 -60.495 -18.821 1.00 44.94 144 PRO A CA 1
ATOM 1115 C C . PRO A 1 144 ? -24.896 -59.536 -17.648 1.00 44.26 144 PRO A C 1
ATOM 1116 O O . PRO A 1 144 ? -25.539 -58.493 -17.757 1.00 44.22 144 PRO A O 1
ATOM 1120 N N . ILE A 1 145 ? -24.335 -59.927 -16.508 1.00 40.95 145 ILE A N 1
ATOM 1121 C CA . ILE A 1 145 ? -24.653 -59.279 -15.249 1.00 40.18 145 ILE A CA 1
ATOM 1122 C C . ILE A 1 145 ? -23.964 -57.929 -15.133 1.00 40.36 145 ILE A C 1
ATOM 1123 O O . ILE A 1 145 ? -24.478 -57.015 -14.472 1.00 39.58 145 ILE A O 1
ATOM 1128 N N . ILE A 1 146 ? -22.813 -57.762 -15.768 1.00 43.06 146 ILE A N 1
ATOM 1129 C CA . ILE A 1 146 ? -22.069 -56.518 -15.655 1.00 42.56 146 ILE A CA 1
ATOM 1130 C C . ILE A 1 146 ? -21.471 -56.186 -17.013 1.00 41.47 146 ILE A C 1
ATOM 1131 O O . ILE A 1 146 ? -21.249 -57.065 -17.849 1.00 41.36 146 ILE A O 1
ATOM 1136 N N . LEU A 1 147 ? -21.268 -54.890 -17.242 1.00 40.56 147 LEU A N 1
ATOM 1137 C CA . LEU A 1 147 ? -20.806 -54.361 -18.513 1.00 40.75 147 LEU A CA 1
ATOM 1138 C C . LEU A 1 147 ? -19.742 -53.308 -18.253 1.00 39.76 147 LEU A C 1
ATOM 1139 O O . LEU A 1 147 ? -19.973 -52.373 -17.479 1.00 39.50 147 LEU A O 1
ATOM 1144 N N . TYR A 1 148 ? -18.595 -53.448 -18.906 1.00 40.18 148 TYR A N 1
ATOM 1145 C CA . TYR A 1 148 ? -17.525 -52.461 -18.823 1.00 40.88 148 TYR A CA 1
ATOM 1146 C C . TYR A 1 148 ? -17.332 -51.763 -20.158 1.00 41.76 148 TYR A C 1
ATOM 1147 O O . TYR A 1 148 ? -17.388 -52.397 -21.210 1.00 43.04 148 TYR A O 1
ATOM 1156 N N . GLN A 1 149 ? -17.079 -50.459 -20.110 1.00 39.16 149 GLN A N 1
ATOM 1157 C CA . GLN A 1 149 ? -16.555 -49.731 -21.261 1.00 40.36 149 GLN A CA 1
ATOM 1158 C C . GLN A 1 149 ? -15.291 -48.985 -20.854 1.00 40.19 149 GLN A C 1
ATOM 1159 O O . GLN A 1 149 ? -15.321 -48.145 -19.947 1.00 39.45 149 GLN A O 1
ATOM 1165 N N . VAL A 1 150 ? -14.181 -49.332 -21.503 1.00 41.37 150 VAL A N 1
ATOM 1166 C CA . VAL A 1 150 ? -12.901 -48.644 -21.360 1.00 41.53 150 VAL A CA 1
ATOM 1167 C C . VAL A 1 150 ? -12.760 -47.742 -22.573 1.00 43.29 150 VAL A C 1
ATOM 1168 O O . VAL A 1 150 ? -12.505 -48.215 -23.687 1.00 44.79 150 VAL A O 1
ATOM 1172 N N . THR A 1 151 ? -12.929 -46.448 -22.372 1.00 40.68 151 THR A N 1
ATOM 1173 C CA . THR A 1 151 ? -12.742 -45.476 -23.440 1.00 43.18 151 THR A CA 1
ATOM 1174 C C . THR A 1 151 ? -11.378 -44.820 -23.279 1.00 42.20 151 THR A C 1
ATOM 1175 O O . THR A 1 151 ? -11.112 -44.203 -22.254 1.00 41.65 151 THR A O 1
ATOM 1179 N N . ARG A 1 152 ? -10.511 -44.967 -24.282 1.00 49.63 152 ARG A N 1
ATOM 1180 C CA . ARG A 1 152 ? -9.196 -44.332 -24.251 1.00 49.80 152 ARG A CA 1
ATOM 1181 C C . ARG A 1 152 ? -9.305 -42.869 -24.641 1.00 49.74 152 ARG A C 1
ATOM 1182 O O . ARG A 1 152 ? -10.013 -42.513 -25.586 1.00 50.50 152 ARG A O 1
ATOM 1190 N N . LEU A 1 153 ? -8.586 -42.019 -23.917 1.00 46.63 153 LEU A N 1
ATOM 1191 C CA . LEU A 1 153 ? -8.623 -40.585 -24.156 1.00 45.91 153 LEU A CA 1
ATOM 1192 C C . LEU A 1 153 ? -7.359 -40.124 -24.890 1.00 47.45 153 LEU A C 1
ATOM 1193 O O . LEU A 1 153 ? -6.289 -40.742 -24.791 1.00 46.25 153 LEU A O 1
ATOM 1198 N N . SER A 1 154 ? -7.498 -39.008 -25.623 1.00 53.00 154 SER A N 1
ATOM 1199 C CA . SER A 1 154 ? -6.423 -38.523 -26.490 1.00 52.65 154 SER A CA 1
ATOM 1200 C C . SER A 1 154 ? -5.161 -38.198 -25.706 1.00 53.17 154 SER A C 1
ATOM 1201 O O . SER A 1 154 ? -4.056 -38.224 -26.264 1.00 53.69 154 SER A O 1
ATOM 1204 N N . CYS A 1 155 ? -5.302 -37.866 -24.423 1.00 48.76 155 CYS A N 1
ATOM 1205 C CA . CYS A 1 155 ? -4.138 -37.614 -23.592 1.00 47.82 155 CYS A CA 1
ATOM 1206 C C . CYS A 1 155 ? -3.456 -38.899 -23.140 1.00 48.11 155 CYS A C 1
ATOM 1207 O O . CYS A 1 155 ? -2.472 -38.824 -22.394 1.00 47.17 155 CYS A O 1
ATOM 1210 N N . GLY A 1 156 ? -3.938 -40.066 -23.583 1.00 48.87 156 GLY A N 1
ATOM 1211 C CA . GLY A 1 156 ? -3.501 -41.331 -23.028 1.00 48.74 156 GLY A CA 1
ATOM 1212 C C . GLY A 1 156 ? -4.222 -41.773 -21.756 1.00 49.13 156 GLY A C 1
ATOM 1213 O O . GLY A 1 156 ? -4.038 -42.922 -21.327 1.00 48.00 156 GLY A O 1
ATOM 1214 N N . GLY A 1 157 ? -5.016 -40.908 -21.128 1.00 42.94 157 GLY A N 1
ATOM 1215 C CA . GLY A 1 157 ? -5.836 -41.315 -20.004 1.00 43.09 157 GLY A CA 1
ATOM 1216 C C . GLY A 1 157 ? -6.974 -42.189 -20.495 1.00 42.96 157 GLY A C 1
ATOM 1217 O O . GLY A 1 157 ? -7.019 -42.498 -21.686 1.00 42.45 157 GLY A O 1
ATOM 1218 N N . PHE A 1 158 ? -7.902 -42.585 -19.613 1.00 47.97 158 PHE A N 1
ATOM 1219 C CA . PHE A 1 158 ? -8.999 -43.433 -20.063 1.00 46.80 158 PHE A CA 1
ATOM 1220 C C . PHE A 1 158 ? -10.146 -43.400 -19.064 1.00 46.31 158 PHE A C 1
ATOM 1221 O O . PHE A 1 158 ? -10.015 -42.939 -17.928 1.00 46.17 158 PHE A O 1
ATOM 1229 N N . ILE A 1 159 ? -11.278 -43.923 -19.509 1.00 42.26 159 ILE A N 1
ATOM 1230 C CA . ILE A 1 159 ? -12.517 -43.904 -18.758 1.00 41.52 159 ILE A CA 1
ATOM 1231 C C . ILE A 1 159 ? -12.959 -45.343 -18.554 1.00 40.52 159 ILE A C 1
ATOM 1232 O O . ILE A 1 159 ? -12.892 -46.157 -19.479 1.00 40.63 159 ILE A O 1
ATOM 1237 N N . LEU A 1 160 ? -13.327 -45.671 -17.326 1.00 41.83 160 LEU A N 1
ATOM 1238 C CA . LEU A 1 160 ? -13.781 -47.008 -16.953 1.00 41.34 160 LEU A CA 1
ATOM 1239 C C . LEU A 1 160 ? -15.216 -46.845 -16.471 1.00 39.40 160 LEU A C 1
ATOM 1240 O O . LEU A 1 160 ? -15.455 -46.351 -15.371 1.00 38.85 160 LEU A O 1
ATOM 1245 N N . ALA A 1 161 ? -16.162 -47.193 -17.329 1.00 38.55 161 ALA A N 1
ATOM 1246 C CA . ALA A 1 161 ? -17.585 -47.060 -17.062 1.00 38.48 161 ALA A CA 1
ATOM 1247 C C . ALA A 1 161 ? -18.177 -48.446 -16.832 1.00 38.24 161 ALA A C 1
ATOM 1248 O O . ALA A 1 161 ? -17.836 -49.397 -17.540 1.00 38.09 161 ALA A O 1
ATOM 1250 N N . VAL A 1 162 ? -19.051 -48.580 -15.838 1.00 42.92 162 VAL A N 1
ATOM 1251 C CA . VAL A 1 162 ? -19.607 -49.891 -15.522 1.00 42.95 162 VAL A CA 1
ATOM 1252 C C . VAL A 1 162 ? -21.115 -49.793 -15.351 1.00 43.55 162 VAL A C 1
ATOM 1253 O O . VAL A 1 162 ? -21.610 -48.914 -14.637 1.00 43.81 162 VAL A O 1
ATOM 1257 N N . ARG A 1 163 ? -21.849 -50.703 -15.980 1.00 41.78 163 ARG A N 1
ATOM 1258 C CA . ARG A 1 163 ? -23.249 -50.899 -15.631 1.00 42.41 163 ARG A CA 1
ATOM 1259 C C . ARG A 1 163 ? -23.424 -52.297 -15.060 1.00 42.88 163 ARG A C 1
ATOM 1260 O O . ARG A 1 163 ? -23.039 -53.278 -15.700 1.00 43.54 163 ARG A O 1
ATOM 1268 N N . TYR A 1 164 ? -24.004 -52.393 -13.862 1.00 38.33 164 TYR A N 1
ATOM 1269 C CA . TYR A 1 164 ? -24.183 -53.697 -13.237 1.00 38.05 164 TYR A CA 1
ATOM 1270 C C . TYR A 1 164 ? -25.617 -53.915 -12.758 1.00 39.70 164 TYR A C 1
ATOM 1271 O O . TYR A 1 164 ? -26.385 -52.968 -12.490 1.00 39.86 164 TYR A O 1
ATOM 1280 N N . ASN A 1 165 ? -25.962 -55.203 -12.677 1.00 40.26 165 ASN A N 1
ATOM 1281 C CA . ASN A 1 165 ? -27.285 -55.675 -12.269 1.00 41.05 165 ASN A CA 1
ATOM 1282 C C . ASN A 1 165 ? -27.361 -55.561 -10.748 1.00 42.02 165 ASN A C 1
ATOM 1283 O O . ASN A 1 165 ? -26.640 -56.269 -10.031 1.00 42.67 165 ASN A O 1
ATOM 1288 N N . HIS A 1 166 ? -28.200 -54.640 -10.250 1.00 38.56 166 HIS A N 1
ATOM 1289 C CA . HIS A 1 166 ? -28.173 -54.313 -8.831 1.00 39.52 166 HIS A CA 1
ATOM 1290 C C . HIS A 1 166 ? -28.657 -55.467 -7.975 1.00 39.77 166 HIS A C 1
ATOM 1291 O O . HIS A 1 166 ? -28.445 -55.454 -6.762 1.00 40.43 166 HIS A O 1
ATOM 1298 N N . ALA A 1 167 ? -29.302 -56.460 -8.577 1.00 42.82 167 ALA A N 1
ATOM 1299 C CA . ALA A 1 167 ? -29.574 -57.683 -7.836 1.00 45.43 167 ALA A CA 1
ATOM 1300 C C . ALA A 1 167 ? -28.283 -58.395 -7.449 1.00 44.00 167 ALA A C 1
ATOM 1301 O O . ALA A 1 167 ? -28.238 -59.088 -6.431 1.00 43.85 167 ALA A O 1
ATOM 1303 N N . MET A 1 168 ? -27.215 -58.214 -8.220 1.00 44.04 168 MET A N 1
ATOM 1304 C CA . MET A 1 168 ? -26.013 -58.992 -7.951 1.00 45.33 168 MET A CA 1
ATOM 1305 C C . MET A 1 168 ? -25.224 -58.420 -6.782 1.00 45.44 168 MET A C 1
ATOM 1306 O O . MET A 1 168 ? -24.804 -59.162 -5.887 1.00 46.47 168 MET A O 1
ATOM 1311 N N . THR A 1 169 ? -25.021 -57.108 -6.766 1.00 43.91 169 THR A N 1
ATOM 1312 C CA . THR A 1 169 ? -24.169 -56.472 -5.771 1.00 44.58 169 THR A CA 1
ATOM 1313 C C . THR A 1 169 ? -24.721 -55.071 -5.520 1.00 44.07 169 THR A C 1
ATOM 1314 O O . THR A 1 169 ? -25.576 -54.588 -6.265 1.00 44.47 169 THR A O 1
ATOM 1318 N N . ASP A 1 170 ? -24.270 -54.430 -4.444 1.00 47.64 170 ASP A N 1
ATOM 1319 C CA . ASP A 1 170 ? -24.494 -53.000 -4.257 1.00 46.22 170 ASP A CA 1
ATOM 1320 C C . ASP A 1 170 ? -23.202 -52.233 -4.593 1.00 46.69 170 ASP A C 1
ATOM 1321 O O . ASP A 1 170 ? -22.175 -52.819 -4.947 1.00 46.38 170 ASP A O 1
ATOM 1326 N N . ALA A 1 171 ? -23.256 -50.901 -4.480 1.00 41.29 171 ALA A N 1
ATOM 1327 C CA . ALA A 1 171 ? -22.064 -50.077 -4.668 1.00 40.02 171 ALA A CA 1
ATOM 1328 C C . ALA A 1 171 ? -20.875 -50.577 -3.850 1.00 40.59 171 ALA A C 1
ATOM 1329 O O . ALA A 1 171 ? -19.733 -50.577 -4.327 1.00 40.48 171 ALA A O 1
ATOM 1331 N N . ALA A 1 172 ? -21.120 -51.011 -2.616 1.00 43.76 172 ALA A N 1
ATOM 1332 C CA . ALA A 1 172 ? -20.024 -51.465 -1.766 1.00 44.52 172 ALA A CA 1
ATOM 1333 C C . ALA A 1 172 ? -19.421 -52.757 -2.287 1.00 44.36 172 ALA A C 1
ATOM 1334 O O . ALA A 1 172 ? -18.191 -52.924 -2.291 1.00 46.11 172 ALA A O 1
ATOM 1336 N N . GLY A 1 173 ? -20.272 -53.690 -2.712 1.00 43.72 173 GLY A N 1
ATOM 1337 C CA . GLY A 1 173 ? -19.765 -54.945 -3.239 1.00 44.03 173 GLY A CA 1
ATOM 1338 C C . GLY A 1 173 ? -18.965 -54.736 -4.504 1.00 43.01 173 GLY A C 1
ATOM 1339 O O . GLY A 1 173 ? -17.873 -55.285 -4.659 1.00 44.27 173 GLY A O 1
ATOM 1340 N N . LEU A 1 174 ? -19.492 -53.924 -5.415 1.00 43.70 174 LEU A N 1
ATOM 1341 C CA . LEU A 1 174 ? -18.760 -53.588 -6.620 1.00 43.08 174 LEU A CA 1
ATOM 1342 C C . LEU A 1 174 ? -17.443 -52.902 -6.305 1.00 43.97 174 LEU A C 1
ATOM 1343 O O . LEU A 1 174 ? -16.496 -53.015 -7.084 1.00 43.96 174 LEU A O 1
ATOM 1348 N N . LEU A 1 175 ? -17.364 -52.161 -5.192 1.00 44.98 175 LEU A N 1
ATOM 1349 C CA . LEU A 1 175 ? -16.093 -51.529 -4.835 1.00 44.93 175 LEU A CA 1
ATOM 1350 C C . LEU A 1 175 ? -15.071 -52.568 -4.379 1.00 45.85 175 LEU A C 1
ATOM 1351 O O . LEU A 1 175 ? -13.898 -52.509 -4.765 1.00 44.66 175 LEU A O 1
ATOM 1356 N N . GLN A 1 176 ? -15.502 -53.527 -3.563 1.00 45.50 176 GLN A N 1
ATOM 1357 C CA . GLN A 1 176 ? -14.622 -54.641 -3.215 1.00 47.17 176 GLN A CA 1
ATOM 1358 C C . GLN A 1 176 ? -14.147 -55.363 -4.473 1.00 47.36 176 GLN A C 1
ATOM 1359 O O . GLN A 1 176 ? -12.958 -55.661 -4.629 1.00 49.13 176 GLN A O 1
ATOM 1365 N N . PHE A 1 177 ? -15.055 -55.572 -5.421 1.00 48.07 177 PHE A N 1
ATOM 1366 C CA . PHE A 1 177 ? -14.713 -56.220 -6.683 1.00 48.00 177 PHE A CA 1
ATOM 1367 C C . PHE A 1 177 ? -13.762 -55.374 -7.549 1.00 48.52 177 PHE A C 1
ATOM 1368 O O . PHE A 1 177 ? -12.825 -55.910 -8.153 1.00 47.61 177 PHE A O 1
ATOM 1376 N N . MET A 1 178 ? -14.022 -54.072 -7.691 1.00 53.59 178 MET A N 1
ATOM 1377 C CA . MET A 1 178 ? -13.156 -53.226 -8.506 1.00 54.06 178 MET A CA 1
ATOM 1378 C C . MET A 1 178 ? -11.784 -53.068 -7.880 1.00 57.40 178 MET A C 1
ATOM 1379 O O . MET A 1 178 ? -10.792 -52.874 -8.593 1.00 59.16 178 MET A O 1
ATOM 1384 N N . SER A 1 179 ? -11.712 -53.131 -6.550 1.00 52.60 179 SER A N 1
ATOM 1385 C CA . SER A 1 179 ? -10.428 -53.122 -5.869 1.00 52.84 179 SER A CA 1
ATOM 1386 C C . SER A 1 179 ? -9.695 -54.447 -6.070 1.00 53.81 179 SER A C 1
ATOM 1387 O O . SER A 1 179 ? -8.459 -54.476 -6.159 1.00 55.09 179 SER A O 1
ATOM 1390 N N . ALA A 1 180 ? -10.435 -55.554 -6.168 1.00 48.04 180 ALA A N 1
ATOM 1391 C CA . ALA A 1 180 ? -9.796 -56.811 -6.547 1.00 48.61 180 ALA A CA 1
ATOM 1392 C C . ALA A 1 180 ? -9.301 -56.762 -7.991 1.00 48.27 180 ALA A C 1
ATOM 1393 O O . ALA A 1 180 ? -8.228 -57.287 -8.301 1.00 49.00 180 ALA A O 1
ATOM 1395 N N . LEU A 1 181 ? -10.066 -56.129 -8.885 1.00 46.09 181 LEU A N 1
ATOM 1396 C CA . LEU A 1 181 ? -9.598 -55.913 -10.252 1.00 45.10 181 LEU A CA 1
ATOM 1397 C C . LEU A 1 181 ? -8.324 -55.075 -10.273 1.00 48.33 181 LEU A C 1
ATOM 1398 O O . LEU A 1 181 ? -7.378 -55.381 -11.013 1.00 48.80 181 LEU A O 1
ATOM 1403 N N . GLY A 1 182 ? -8.291 -53.999 -9.484 1.00 53.60 182 GLY A N 1
ATOM 1404 C CA . GLY A 1 182 ? -7.092 -53.179 -9.417 1.00 55.19 182 GLY A CA 1
ATOM 1405 C C . GLY A 1 182 ? -5.886 -53.958 -8.929 1.00 54.86 182 GLY A C 1
ATOM 1406 O O . GLY A 1 182 ? -4.788 -53.816 -9.471 1.00 56.55 182 GLY A O 1
ATOM 1407 N N . GLU A 1 183 ? -6.084 -54.805 -7.906 1.00 52.76 183 GLU A N 1
ATOM 1408 C CA . GLU A 1 183 ? -5.011 -55.655 -7.388 1.00 53.52 183 GLU A CA 1
ATOM 1409 C C . GLU A 1 183 ? -4.492 -56.624 -8.446 1.00 54.62 183 GLU A C 1
ATOM 1410 O O . GLU A 1 183 ? -3.278 -56.784 -8.612 1.00 56.83 183 GLU A O 1
ATOM 1416 N N . ILE A 1 184 ? -5.397 -57.310 -9.147 1.00 52.24 184 ILE A N 1
ATOM 1417 C CA . ILE A 1 184 ? -4.967 -58.279 -10.152 1.00 52.72 184 ILE A CA 1
ATOM 1418 C C . ILE A 1 184 ? -4.228 -57.583 -11.290 1.00 53.09 184 ILE A C 1
ATOM 1419 O O . ILE A 1 184 ? -3.159 -58.033 -11.717 1.00 53.53 184 ILE A O 1
ATOM 1424 N N . ALA A 1 185 ? -4.756 -56.457 -11.777 1.00 60.75 185 ALA A N 1
ATOM 1425 C CA . ALA A 1 185 ? -4.019 -55.706 -12.790 1.00 63.17 185 ALA A CA 1
ATOM 1426 C C . ALA A 1 185 ? -2.696 -55.182 -12.237 1.00 64.02 185 ALA A C 1
ATOM 1427 O O . ALA A 1 185 ? -1.732 -54.991 -12.994 1.00 63.32 185 ALA A O 1
ATOM 1429 N N . GLY A 1 186 ? -2.631 -54.957 -10.923 1.00 61.98 186 GLY A N 1
ATOM 1430 C CA . GLY A 1 186 ? -1.374 -54.652 -10.270 1.00 62.88 186 GLY A CA 1
ATOM 1431 C C . GLY A 1 186 ? -0.379 -55.791 -10.269 1.00 64.28 186 GLY A C 1
ATOM 1432 O O . GLY A 1 186 ? 0.796 -55.558 -9.966 1.00 66.20 186 GLY A O 1
ATOM 1433 N N . GLY A 1 187 ? -0.815 -57.007 -10.602 1.00 57.08 187 GLY A N 1
ATOM 1434 C CA . GLY A 1 187 ? 0.052 -58.170 -10.618 1.00 57.75 187 GLY A CA 1
ATOM 1435 C C . GLY A 1 187 ? -0.210 -59.177 -9.517 1.00 58.25 187 GLY A C 1
ATOM 1436 O O . GLY A 1 187 ? 0.508 -60.180 -9.433 1.00 58.76 187 GLY A O 1
ATOM 1437 N N . ALA A 1 188 ? -1.222 -58.954 -8.689 1.00 61.07 188 ALA A N 1
ATOM 1438 C CA . ALA A 1 188 ? -1.477 -59.828 -7.558 1.00 63.04 188 ALA A CA 1
ATOM 1439 C C . ALA A 1 188 ? -1.845 -61.242 -8.015 1.00 62.83 188 ALA A C 1
ATOM 1440 O O . ALA A 1 188 ? -2.372 -61.454 -9.107 1.00 61.06 188 ALA A O 1
ATOM 1442 N N . THR A 1 189 ? -1.547 -62.220 -7.161 1.00 64.25 189 THR A N 1
ATOM 1443 C CA . THR A 1 189 ? -1.915 -63.597 -7.452 1.00 65.26 189 THR A CA 1
ATOM 1444 C C . THR A 1 189 ? -3.421 -63.791 -7.329 1.00 64.10 189 THR A C 1
ATOM 1445 O O . THR A 1 189 ? -4.052 -64.474 -8.141 1.00 61.90 189 THR A O 1
ATOM 1449 N N . SER A 1 190 ? -4.000 -63.196 -6.306 1.00 64.66 190 SER A N 1
ATOM 1450 C CA . SER A 1 190 ? -5.390 -63.379 -5.945 1.00 64.02 190 SER A CA 1
ATOM 1451 C C . SER A 1 190 ? -5.826 -62.137 -5.193 1.00 66.07 190 SER A C 1
ATOM 1452 O O . SER A 1 190 ? -4.994 -61.291 -4.857 1.00 67.09 190 SER A O 1
ATOM 1455 N N . PRO A 1 191 ? -7.123 -61.991 -4.913 1.00 64.18 191 PRO A N 1
ATOM 1456 C CA . PRO A 1 191 ? -7.562 -60.841 -4.105 1.00 63.38 191 PRO A CA 1
ATOM 1457 C C . PRO A 1 191 ? -7.070 -60.944 -2.666 1.00 64.74 191 PRO A C 1
ATOM 1458 O O . PRO A 1 191 ? -6.862 -62.037 -2.136 1.00 65.70 191 PRO A O 1
ATOM 1462 N N . SER A 1 192 ? -6.875 -59.784 -2.039 1.00 57.40 192 SER A N 1
ATOM 1463 C CA . SER A 1 192 ? -6.545 -59.753 -0.623 1.00 57.84 192 SER A CA 1
ATOM 1464 C C . SER A 1 192 ? -7.722 -60.226 0.218 1.00 60.19 192 SER A C 1
ATOM 1465 O O . SER A 1 192 ? -7.580 -61.101 1.087 1.00 60.67 192 SER A O 1
ATOM 1468 N N . ILE A 1 193 ? -8.898 -59.657 -0.027 1.00 63.58 193 ILE A N 1
ATOM 1469 C CA . ILE A 1 193 ? -10.137 -60.173 0.542 1.00 64.22 193 ILE A CA 1
ATOM 1470 C C . ILE A 1 193 ? -10.625 -61.273 -0.389 1.00 62.88 193 ILE A C 1
ATOM 1471 O O . ILE A 1 193 ? -10.963 -61.014 -1.545 1.00 62.37 193 ILE A O 1
ATOM 1476 N N . MET A 1 194 ? -10.616 -62.504 0.081 1.00 62.32 194 MET A N 1
ATOM 1477 C CA . MET A 1 194 ? -11.102 -63.581 -0.760 1.00 62.47 194 MET A CA 1
ATOM 1478 C C . MET A 1 194 ? -12.625 -63.583 -0.715 1.00 62.90 194 MET A C 1
ATOM 1479 O O . MET A 1 194 ? -13.206 -63.789 0.362 1.00 63.00 194 MET A O 1
ATOM 1484 N N . PRO A 1 195 ? -13.305 -63.331 -1.829 1.00 60.41 195 PRO A N 1
ATOM 1485 C CA . PRO A 1 195 ? -14.760 -63.213 -1.777 1.00 59.64 195 PRO A CA 1
ATOM 1486 C C . PRO A 1 195 ? -15.391 -64.524 -1.351 1.00 60.00 195 PRO A C 1
ATOM 1487 O O . PRO A 1 195 ? -14.799 -65.601 -1.455 1.00 61.33 195 PRO A O 1
ATOM 1491 N N . VAL A 1 196 ? -16.596 -64.404 -0.803 1.00 57.63 196 VAL A N 1
ATOM 1492 C CA . VAL A 1 196 ? -17.444 -65.546 -0.501 1.00 59.62 196 VAL A CA 1
ATOM 1493 C C . VAL A 1 196 ? -18.847 -65.239 -1.012 1.00 56.64 196 VAL A C 1
ATOM 1494 O O . VAL A 1 196 ? -19.145 -64.128 -1.450 1.00 55.50 196 VAL A O 1
ATOM 1498 N N . TRP A 1 197 ? -19.696 -66.263 -0.983 1.00 53.05 197 TRP A N 1
ATOM 1499 C CA . TRP A 1 197 ? -21.104 -66.122 -1.327 1.00 51.85 197 TRP A CA 1
ATOM 1500 C C . TRP A 1 197 ? -21.897 -65.990 -0.041 1.00 51.92 197 TRP A C 1
ATOM 1501 O O . TRP A 1 197 ? -22.140 -64.876 0.427 1.00 51.02 197 TRP A O 1
ATOM 1512 N N . LYS A 1 198 ? -22.270 -67.122 0.557 1.00 59.88 198 LYS A N 1
ATOM 1513 C CA . LYS A 1 198 ? -22.952 -67.154 1.850 1.00 61.40 198 LYS A CA 1
ATOM 1514 C C . LYS A 1 198 ? -24.267 -66.379 1.843 1.00 60.22 198 LYS A C 1
ATOM 1515 O O . LYS A 1 198 ? -24.783 -66.005 2.899 1.00 61.48 198 LYS A O 1
ATOM 1521 N N . ARG A 1 199 ? -24.837 -66.128 0.672 1.00 56.23 199 ARG A N 1
ATOM 1522 C CA . ARG A 1 199 ? -26.049 -65.335 0.630 1.00 55.46 199 ARG A CA 1
ATOM 1523 C C . ARG A 1 199 ? -27.227 -66.070 1.241 1.00 56.48 199 ARG A C 1
ATOM 1524 O O . ARG A 1 199 ? -28.265 -65.444 1.493 1.00 57.04 199 ARG A O 1
ATOM 1532 N N . GLU A 1 200 ? -27.073 -67.366 1.527 1.00 61.66 200 GLU A N 1
ATOM 1533 C CA . GLU A 1 200 ? -28.085 -68.088 2.288 1.00 62.04 200 GLU A CA 1
ATOM 1534 C C . GLU A 1 200 ? -28.328 -67.447 3.642 1.00 61.49 200 GLU A C 1
ATOM 1535 O O . GLU A 1 200 ? -29.406 -67.627 4.212 1.00 62.04 200 GLU A O 1
ATOM 1541 N N . LEU A 1 201 ? -27.361 -66.687 4.156 1.00 56.42 201 LEU A N 1
ATOM 1542 C CA . LEU A 1 201 ? -27.553 -66.022 5.435 1.00 56.48 201 LEU A CA 1
ATOM 1543 C C . LEU A 1 201 ? -28.696 -65.015 5.381 1.00 56.93 201 LEU A C 1
ATOM 1544 O O . LEU A 1 201 ? -29.362 -64.780 6.398 1.00 55.98 201 LEU A O 1
ATOM 1549 N N . LEU A 1 202 ? -28.948 -64.417 4.213 1.00 57.26 202 LEU A N 1
ATOM 1550 C CA . LEU A 1 202 ? -30.057 -63.485 4.055 1.00 56.59 202 LEU A CA 1
ATOM 1551 C C . LEU A 1 202 ? -31.248 -64.098 3.328 1.00 56.21 202 LEU A C 1
ATOM 1552 O O . LEU A 1 202 ? -32.151 -63.363 2.903 1.00 54.09 202 LEU A O 1
ATOM 1557 N N . CYS A 1 203 ? -31.257 -65.416 3.159 1.00 55.29 203 CYS A N 1
ATOM 1558 C CA . CYS A 1 203 ? -32.446 -66.133 2.728 1.00 56.99 203 CYS A CA 1
ATOM 1559 C C . CYS A 1 203 ? -33.211 -66.583 3.965 1.00 59.18 203 CYS A C 1
ATOM 1560 O O . CYS A 1 203 ? -32.610 -67.007 4.956 1.00 58.43 203 CYS A O 1
ATOM 1563 N N . SER A 1 204 ? -34.537 -66.454 3.915 1.00 70.10 204 SER A N 1
ATOM 1564 C CA . SER A 1 204 ? -35.411 -66.815 5.031 1.00 70.71 204 SER A CA 1
ATOM 1565 C C . SER A 1 204 ? -36.367 -67.905 4.559 1.00 73.19 204 SER A C 1
ATOM 1566 O O . SER A 1 204 ? -37.416 -67.615 3.974 1.00 72.13 204 SER A O 1
ATOM 1569 N N . SER A 1 205 ? -36.002 -69.156 4.820 1.00 76.37 205 SER A N 1
ATOM 1570 C CA . SER A 1 205 ? -36.783 -70.300 4.367 1.00 77.34 205 SER A CA 1
ATOM 1571 C C . SER A 1 205 ? -37.887 -70.609 5.366 1.00 78.55 205 SER A C 1
ATOM 1572 O O . SER A 1 205 ? -37.620 -70.806 6.551 1.00 80.27 205 SER A O 1
ATOM 1575 N N . GLU A 1 223 ? -40.365 -37.140 -24.864 1.00 67.08 224 GLU A N 1
ATOM 1576 C CA . GLU A 1 223 ? -41.039 -36.154 -24.016 1.00 67.00 224 GLU A CA 1
ATOM 1577 C C . GLU A 1 223 ? -40.171 -35.857 -22.792 1.00 64.34 224 GLU A C 1
ATOM 1578 O O . GLU A 1 223 ? -40.240 -34.769 -22.202 1.00 58.84 224 GLU A O 1
ATOM 1584 N N . THR A 1 224 ? -39.347 -36.846 -22.436 1.00 75.98 225 THR A N 1
ATOM 1585 C CA . THR A 1 224 ? -38.538 -36.799 -21.228 1.00 71.91 225 THR A CA 1
ATOM 1586 C C . THR A 1 224 ? -37.338 -35.871 -21.402 1.00 70.73 225 THR A C 1
ATOM 1587 O O . THR A 1 224 ? -36.958 -35.502 -22.520 1.00 73.74 225 THR A O 1
ATOM 1591 N N . THR A 1 225 ? -36.730 -35.498 -20.271 1.00 54.37 226 THR A N 1
ATOM 1592 C CA . THR A 1 225 ? -35.630 -34.547 -20.295 1.00 52.10 226 THR A CA 1
ATOM 1593 C C . THR A 1 225 ? -34.693 -34.782 -19.119 1.00 48.20 226 THR A C 1
ATOM 1594 O O . THR A 1 225 ? -35.148 -34.980 -17.984 1.00 46.52 226 THR A O 1
ATOM 1598 N N . GLN A 1 226 ? -33.390 -34.777 -19.409 1.00 49.45 227 GLN A N 1
ATOM 1599 C CA . GLN A 1 226 ? -32.288 -34.813 -18.453 1.00 48.35 227 GLN A CA 1
ATOM 1600 C C . GLN A 1 226 ? -31.905 -33.375 -18.089 1.00 47.49 227 GLN A C 1
ATOM 1601 O O . GLN A 1 226 ? -32.243 -32.439 -18.796 1.00 50.81 227 GLN A O 1
ATOM 1607 N N . LYS A 1 227 ? -31.282 -33.204 -16.932 1.00 42.94 228 LYS A N 1
ATOM 1608 C CA . LYS A 1 227 ? -30.889 -31.896 -16.417 1.00 42.20 228 LYS A CA 1
ATOM 1609 C C . LYS A 1 227 ? -30.136 -32.142 -15.119 1.00 43.73 228 LYS A C 1
ATOM 1610 O O . LYS A 1 227 ? -30.377 -33.138 -14.445 1.00 44.03 228 LYS A O 1
ATOM 1616 N N . SER A 1 228 ? -29.242 -31.235 -14.755 1.00 42.25 229 SER A N 1
ATOM 1617 C CA . SER A 1 228 ? -28.591 -31.312 -13.457 1.00 42.09 229 SER A CA 1
ATOM 1618 C C . SER A 1 228 ? -28.701 -29.948 -12.801 1.00 42.75 229 SER A C 1
ATOM 1619 O O . SER A 1 228 ? -28.467 -28.924 -13.458 1.00 43.49 229 SER A O 1
ATOM 1622 N N . PHE A 1 229 ? -29.067 -29.909 -11.521 1.00 42.22 230 PHE A N 1
ATOM 1623 C CA . PHE A 1 229 ? -29.214 -28.616 -10.859 1.00 43.36 230 PHE A CA 1
ATOM 1624 C C . PHE A 1 229 ? -28.360 -28.513 -9.603 1.00 44.16 230 PHE A C 1
ATOM 1625 O O . PHE A 1 229 ? -28.110 -29.498 -8.910 1.00 44.85 230 PHE A O 1
ATOM 1633 N N . PHE A 1 230 ? -27.981 -27.286 -9.282 1.00 43.55 231 PHE A N 1
ATOM 1634 C CA . PHE A 1 230 ? -27.044 -26.981 -8.221 1.00 45.04 231 PHE A CA 1
ATOM 1635 C C . PHE A 1 230 ? -27.735 -26.120 -7.178 1.00 47.77 231 PHE A C 1
ATOM 1636 O O . PHE A 1 230 ? -28.313 -25.063 -7.511 1.00 47.31 231 PHE A O 1
ATOM 1644 N N . LEU A 1 231 ? -27.697 -26.611 -5.933 1.00 48.13 232 LEU A N 1
ATOM 1645 C CA . LEU A 1 231 ? -28.084 -25.871 -4.741 1.00 49.68 232 LEU A CA 1
ATOM 1646 C C . LEU A 1 231 ? -26.854 -25.714 -3.856 1.00 49.66 232 LEU A C 1
ATOM 1647 O O . LEU A 1 231 ? -26.186 -26.698 -3.527 1.00 47.43 232 LEU A O 1
ATOM 1652 N N . THR A 1 232 ? -26.564 -24.484 -3.468 1.00 50.80 233 THR A N 1
ATOM 1653 C CA . THR A 1 232 ? -25.415 -24.228 -2.625 1.00 51.85 233 THR A CA 1
ATOM 1654 C C . THR A 1 232 ? -25.765 -24.504 -1.166 1.00 53.88 233 THR A C 1
ATOM 1655 O O . THR A 1 232 ? -26.931 -24.480 -0.760 1.00 52.80 233 THR A O 1
ATOM 1659 N N . THR A 1 233 ? -24.723 -24.774 -0.378 1.00 62.36 234 THR A N 1
ATOM 1660 C CA . THR A 1 233 ? -24.898 -25.092 1.035 1.00 63.10 234 THR A CA 1
ATOM 1661 C C . THR A 1 233 ? -25.643 -23.988 1.766 1.00 64.77 234 THR A C 1
ATOM 1662 O O . THR A 1 233 ? -26.435 -24.269 2.673 1.00 65.37 234 THR A O 1
ATOM 1666 N N . THR A 1 234 ? -25.427 -22.732 1.374 1.00 61.43 235 THR A N 1
ATOM 1667 C CA . THR A 1 234 ? -26.145 -21.647 2.026 1.00 62.06 235 THR A CA 1
ATOM 1668 C C . THR A 1 234 ? -27.650 -21.785 1.824 1.00 62.31 235 THR A C 1
ATOM 1669 O O . THR A 1 234 ? -28.419 -21.603 2.771 1.00 65.17 235 THR A O 1
ATOM 1673 N N . GLU A 1 235 ? -28.086 -22.147 0.614 1.00 61.08 236 GLU A N 1
ATOM 1674 C CA . GLU A 1 235 ? -29.516 -22.330 0.358 1.00 60.62 236 GLU A CA 1
ATOM 1675 C C . GLU A 1 235 ? -30.097 -23.464 1.203 1.00 60.52 236 GLU A C 1
ATOM 1676 O O . GLU A 1 235 ? -31.183 -23.328 1.787 1.00 60.25 236 GLU A O 1
ATOM 1682 N N . ILE A 1 236 ? -29.357 -24.571 1.315 1.00 60.32 237 ILE A N 1
ATOM 1683 C CA . ILE A 1 236 ? -29.794 -25.716 2.111 1.00 59.69 237 ILE A CA 1
ATOM 1684 C C . ILE A 1 236 ? -29.948 -25.328 3.579 1.00 60.70 237 ILE A C 1
ATOM 1685 O O . ILE A 1 236 ? -30.957 -25.638 4.232 1.00 62.66 237 ILE A O 1
ATOM 1690 N N . SER A 1 237 ? -28.931 -24.675 4.138 1.00 66.29 238 SER A N 1
ATOM 1691 C CA . SER A 1 237 ? -29.011 -24.309 5.549 1.00 67.89 238 SER A CA 1
ATOM 1692 C C . SER A 1 237 ? -30.088 -23.250 5.773 1.00 68.37 238 SER A C 1
ATOM 1693 O O . SER A 1 237 ? -30.751 -23.228 6.823 1.00 70.33 238 SER A O 1
ATOM 1696 N N . ALA A 1 238 ? -30.276 -22.364 4.791 1.00 58.74 239 ALA A N 1
ATOM 1697 C CA . ALA A 1 238 ? -31.356 -21.392 4.843 1.00 59.25 239 ALA A CA 1
ATOM 1698 C C . ALA A 1 238 ? -32.695 -22.090 5.012 1.00 59.11 239 ALA A C 1
ATOM 1699 O O . ALA A 1 238 ? -33.507 -21.709 5.864 1.00 61.85 239 ALA A O 1
ATOM 1701 N N . PHE A 1 239 ? -32.942 -23.118 4.196 1.00 63.12 240 PHE A N 1
ATOM 1702 C CA . PHE A 1 239 ? -34.075 -24.006 4.441 1.00 64.16 240 PHE A CA 1
ATOM 1703 C C . PHE A 1 239 ? -34.138 -24.416 5.909 1.00 64.82 240 PHE A C 1
ATOM 1704 O O . PHE A 1 239 ? -35.134 -24.157 6.592 1.00 66.30 240 PHE A O 1
ATOM 1712 N N . ARG A 1 240 ? -33.051 -25.031 6.414 1.00 68.18 241 ARG A N 1
ATOM 1713 C CA . ARG A 1 240 ? -33.020 -25.514 7.802 1.00 68.67 241 ARG A CA 1
ATOM 1714 C C . ARG A 1 240 ? -33.473 -24.444 8.797 1.00 72.41 241 ARG A C 1
ATOM 1715 O O . ARG A 1 240 ? -33.951 -24.776 9.895 1.00 72.76 241 ARG A O 1
ATOM 1723 N N . ARG A 1 241 ? -33.350 -23.166 8.438 1.00 74.44 242 ARG A N 1
ATOM 1724 C CA . ARG A 1 241 ? -33.839 -22.126 9.346 1.00 77.81 242 ARG A CA 1
ATOM 1725 C C . ARG A 1 241 ? -35.367 -22.015 9.354 1.00 78.16 242 ARG A C 1
ATOM 1726 O O . ARG A 1 241 ? -35.955 -21.657 10.391 1.00 77.90 242 ARG A O 1
ATOM 1734 N N . TYR A 1 242 ? -36.031 -22.323 8.242 1.00 81.30 243 TYR A N 1
ATOM 1735 C CA . TYR A 1 242 ? -37.469 -22.094 8.199 1.00 81.99 243 TYR A CA 1
ATOM 1736 C C . TYR A 1 242 ? -38.232 -23.404 8.201 1.00 79.99 243 TYR A C 1
ATOM 1737 O O . TYR A 1 242 ? -39.207 -23.606 7.466 1.00 79.40 243 TYR A O 1
ATOM 1746 N N . VAL A 1 243 ? -37.796 -24.275 9.091 1.00 61.56 244 VAL A N 1
ATOM 1747 C CA . VAL A 1 243 ? -38.513 -25.478 9.442 1.00 59.21 244 VAL A CA 1
ATOM 1748 C C . VAL A 1 243 ? -38.663 -25.360 10.945 1.00 57.71 244 VAL A C 1
ATOM 1749 O O . VAL A 1 243 ? -37.885 -24.650 11.568 1.00 59.25 244 VAL A O 1
ATOM 1753 N N . PRO A 1 244 ? -39.672 -25.980 11.559 1.00 49.30 245 PRO A N 1
ATOM 1754 C CA . PRO A 1 244 ? -39.827 -25.823 13.007 1.00 48.64 245 PRO A CA 1
ATOM 1755 C C . PRO A 1 244 ? -38.559 -26.212 13.751 1.00 48.99 245 PRO A C 1
ATOM 1756 O O . PRO A 1 244 ? -37.808 -27.098 13.337 1.00 48.13 245 PRO A O 1
ATOM 1760 N N . THR A 1 245 ? -38.319 -25.513 14.861 1.00 52.31 246 THR A N 1
ATOM 1761 C CA . THR A 1 245 ? -37.129 -25.765 15.654 1.00 52.51 246 THR A CA 1
ATOM 1762 C C . THR A 1 245 ? -37.015 -27.235 16.033 1.00 50.52 246 THR A C 1
ATOM 1763 O O . THR A 1 245 ? -35.910 -27.791 16.072 1.00 51.38 246 THR A O 1
ATOM 1767 N N . HIS A 1 246 ? -38.149 -27.895 16.270 1.00 46.35 247 HIS A N 1
ATOM 1768 C CA . HIS A 1 246 ? -38.096 -29.286 16.694 1.00 43.93 247 HIS A CA 1
ATOM 1769 C C . HIS A 1 246 ? -37.677 -30.215 15.567 1.00 43.40 247 HIS A C 1
ATOM 1770 O O . HIS A 1 246 ? -37.392 -31.385 15.841 1.00 43.29 247 HIS A O 1
ATOM 1777 N N . LEU A 1 247 ? -37.582 -29.712 14.326 1.00 41.48 248 LEU A N 1
ATOM 1778 C CA . LEU A 1 247 ? -37.057 -30.471 13.198 1.00 40.20 248 LEU A CA 1
ATOM 1779 C C . LEU A 1 247 ? -35.682 -29.999 12.750 1.00 41.97 248 LEU A C 1
ATOM 1780 O O . LEU A 1 247 ? -35.157 -30.528 11.761 1.00 39.57 248 LEU A O 1
ATOM 1785 N N . GLN A 1 248 ? -35.065 -29.050 13.462 1.00 52.27 249 GLN A N 1
ATOM 1786 C CA . GLN A 1 248 ? -33.815 -28.461 12.980 1.00 54.06 249 GLN A CA 1
ATOM 1787 C C . GLN A 1 248 ? -32.616 -29.394 13.087 1.00 52.73 249 GLN A C 1
ATOM 1788 O O . GLN A 1 248 ? -31.595 -29.127 12.444 1.00 54.54 249 GLN A O 1
ATOM 1794 N N . SER A 1 249 ? -32.712 -30.488 13.846 1.00 48.34 250 SER A N 1
ATOM 1795 C CA . SER A 1 249 ? -31.664 -31.506 13.852 1.00 47.94 250 SER A CA 1
ATOM 1796 C C . SER A 1 249 ? -31.561 -32.249 12.521 1.00 46.06 250 SER A C 1
ATOM 1797 O O . SER A 1 249 ? -30.765 -33.198 12.431 1.00 45.72 250 SER A O 1
ATOM 1800 N N . CYS A 1 250 ? -32.312 -31.840 11.496 1.00 44.05 251 CYS A N 1
ATOM 1801 C CA . CYS A 1 250 ? -32.368 -32.587 10.242 1.00 43.84 251 CYS A CA 1
ATOM 1802 C C . CYS A 1 250 ? -31.030 -32.563 9.519 1.00 44.44 251 CYS A C 1
ATOM 1803 O O . CYS A 1 250 ? -30.271 -31.595 9.585 1.00 45.50 251 CYS A O 1
ATOM 1806 N N . THR A 1 251 ? -30.749 -33.664 8.840 1.00 45.68 252 THR A N 1
ATOM 1807 C CA . THR A 1 251 ? -29.601 -33.761 7.960 1.00 45.94 252 THR A CA 1
ATOM 1808 C C . THR A 1 251 ? -29.824 -32.930 6.696 1.00 47.02 252 THR A C 1
ATOM 1809 O O . THR A 1 251 ? -30.959 -32.732 6.242 1.00 45.74 252 THR A O 1
ATOM 1813 N N . THR A 1 252 ? -28.720 -32.433 6.127 1.00 43.93 253 THR A N 1
ATOM 1814 C CA . THR A 1 252 ? -28.773 -31.905 4.769 1.00 42.68 253 THR A CA 1
ATOM 1815 C C . THR A 1 252 ? -29.499 -32.873 3.854 1.00 40.05 253 THR A C 1
ATOM 1816 O O . THR A 1 252 ? -30.326 -32.470 3.042 1.00 39.22 253 THR A O 1
ATOM 1820 N N . PHE A 1 253 ? -29.218 -34.164 3.996 1.00 39.80 254 PHE A N 1
ATOM 1821 C CA . PHE A 1 253 ? -29.835 -35.163 3.139 1.00 38.55 254 PHE A CA 1
ATOM 1822 C C . PHE A 1 253 ? -31.345 -35.193 3.341 1.00 38.60 254 PHE A C 1
ATOM 1823 O O . PHE A 1 253 ? -32.123 -35.251 2.376 1.00 37.33 254 PHE A O 1
ATOM 1831 N N . GLU A 1 254 ? -31.769 -35.202 4.608 1.00 36.25 255 GLU A N 1
ATOM 1832 C CA . GLU A 1 254 ? -33.173 -35.200 4.976 1.00 34.55 255 GLU A CA 1
ATOM 1833 C C . GLU A 1 254 ? -33.907 -33.962 4.453 1.00 34.29 255 GLU A C 1
ATOM 1834 O O . GLU A 1 254 ? -35.010 -34.064 3.911 1.00 30.28 255 GLU A O 1
ATOM 1840 N N . LEU A 1 255 ? -33.320 -32.785 4.650 1.00 40.39 256 LEU A N 1
ATOM 1841 C CA . LEU A 1 255 ? -33.928 -31.541 4.195 1.00 40.61 256 LEU A CA 1
ATOM 1842 C C . LEU A 1 255 ? -34.034 -31.510 2.675 1.00 40.96 256 LEU A C 1
ATOM 1843 O O . LEU A 1 255 ? -35.064 -31.115 2.118 1.00 38.89 256 LEU A O 1
ATOM 1848 N N . LEU A 1 256 ? -32.974 -31.937 1.985 1.00 40.16 257 LEU A N 1
ATOM 1849 C CA . LEU A 1 256 ? -33.007 -31.982 0.527 1.00 38.23 257 LEU A CA 1
ATOM 1850 C C . LEU A 1 256 ? -34.059 -32.960 0.029 1.00 35.77 257 LEU A C 1
ATOM 1851 O O . LEU A 1 256 ? -34.743 -32.697 -0.964 1.00 34.83 257 LEU A O 1
ATOM 1856 N N . THR A 1 257 ? -34.211 -34.087 0.719 1.00 34.66 258 THR A N 1
ATOM 1857 C CA . THR A 1 257 ? -35.136 -35.131 0.294 1.00 32.80 258 THR A CA 1
ATOM 1858 C C . THR A 1 257 ? -36.593 -34.727 0.545 1.00 30.27 258 THR A C 1
ATOM 1859 O O . THR A 1 257 ? -37.483 -35.016 -0.263 1.00 27.70 258 THR A O 1
ATOM 1863 N N . ALA A 1 258 ? -36.848 -34.059 1.665 1.00 31.84 259 ALA A N 1
ATOM 1864 C CA . ALA A 1 258 ? -38.176 -33.526 1.926 1.00 30.27 259 ALA A CA 1
ATOM 1865 C C . ALA A 1 258 ? -38.536 -32.430 0.911 1.00 30.72 259 ALA A C 1
ATOM 1866 O O . ALA A 1 258 ? -39.659 -32.398 0.369 1.00 27.80 259 ALA A O 1
ATOM 1868 N N . CYS A 1 259 ? -37.586 -31.542 0.608 1.00 34.10 260 CYS A N 1
ATOM 1869 C CA . CYS A 1 259 ? -37.810 -30.578 -0.467 1.00 34.39 260 CYS A CA 1
ATOM 1870 C C . CYS A 1 259 ? -38.162 -31.277 -1.769 1.00 32.14 260 CYS A C 1
ATOM 1871 O O . CYS A 1 259 ? -39.188 -30.967 -2.383 1.00 30.43 260 CYS A O 1
ATOM 1874 N N . ILE A 1 260 ? -37.301 -32.204 -2.219 1.00 30.35 261 ILE A N 1
ATOM 1875 C CA . ILE A 1 260 ? -37.508 -32.832 -3.518 1.00 29.00 261 ILE A CA 1
ATOM 1876 C C . ILE A 1 260 ? -38.846 -33.532 -3.556 1.00 28.45 261 ILE A C 1
ATOM 1877 O O . ILE A 1 260 ? -39.600 -33.389 -4.522 1.00 27.85 261 ILE A O 1
ATOM 1882 N N . TRP A 1 261 ? -39.164 -34.300 -2.504 1.00 25.06 262 TRP A N 1
ATOM 1883 C CA . TRP A 1 261 ? -40.393 -35.089 -2.467 1.00 23.95 262 TRP A CA 1
ATOM 1884 C C . TRP A 1 261 ? -41.626 -34.206 -2.561 1.00 23.29 262 TRP A C 1
ATOM 1885 O O . TRP A 1 261 ? -42.545 -34.465 -3.337 1.00 24.09 262 TRP A O 1
ATOM 1896 N N . ARG A 1 262 ? -41.658 -33.159 -1.759 1.00 26.75 263 ARG A N 1
ATOM 1897 C CA . ARG A 1 262 ? -42.794 -32.260 -1.756 1.00 27.36 263 ARG A CA 1
ATOM 1898 C C . ARG A 1 262 ? -42.910 -31.486 -3.070 1.00 28.16 263 ARG A C 1
ATOM 1899 O O . ARG A 1 262 ? -43.995 -31.408 -3.650 1.00 28.50 263 ARG A O 1
ATOM 1907 N N . CYS A 1 263 ? -41.793 -30.952 -3.585 1.00 28.65 264 CYS A N 1
ATOM 1908 C CA . CYS A 1 263 ? -41.826 -30.239 -4.865 1.00 28.70 264 CYS A CA 1
ATOM 1909 C C . CYS A 1 263 ? -42.220 -31.148 -6.015 1.00 28.71 264 CYS A C 1
ATOM 1910 O O . CYS A 1 263 ? -43.029 -30.755 -6.864 1.00 29.10 264 CYS A O 1
ATOM 1913 N N . HIS A 1 264 ? -41.682 -32.369 -6.054 1.00 25.48 265 HIS A N 1
ATOM 1914 C CA . HIS A 1 264 ? -42.030 -33.280 -7.123 1.00 25.01 265 HIS A CA 1
ATOM 1915 C C . HIS A 1 264 ? -43.506 -33.630 -7.075 1.00 26.75 265 HIS A C 1
ATOM 1916 O O . HIS A 1 264 ? -44.164 -33.658 -8.115 1.00 26.69 265 HIS A O 1
ATOM 1923 N N . THR A 1 265 ? -44.044 -33.919 -5.868 1.00 23.99 266 THR A N 1
ATOM 1924 C CA . THR A 1 265 ? -45.464 -34.238 -5.730 1.00 24.40 266 THR A CA 1
ATOM 1925 C C . THR A 1 265 ? -46.341 -33.079 -6.191 1.00 26.58 266 THR A C 1
ATOM 1926 O O . THR A 1 265 ? -47.338 -33.292 -6.885 1.00 27.52 266 THR A O 1
ATOM 1930 N N . ILE A 1 266 ? -46.016 -31.851 -5.769 1.00 25.23 267 ILE A N 1
ATOM 1931 C CA . ILE A 1 266 ? -46.764 -30.685 -6.227 1.00 26.32 267 ILE A CA 1
ATOM 1932 C C . ILE A 1 266 ? -46.652 -30.554 -7.744 1.00 27.93 267 ILE A C 1
ATOM 1933 O O . ILE A 1 266 ? -47.607 -30.170 -8.418 1.00 29.17 267 ILE A O 1
ATOM 1938 N N . ALA A 1 267 ? -45.523 -30.956 -8.317 1.00 29.66 268 ALA A N 1
ATOM 1939 C CA . ALA A 1 267 ? -45.395 -30.919 -9.770 1.00 30.22 268 ALA A CA 1
ATOM 1940 C C . ALA A 1 267 ? -46.230 -32.004 -10.434 1.00 31.43 268 ALA A C 1
ATOM 1941 O O . ALA A 1 267 ? -46.780 -31.795 -11.525 1.00 32.77 268 ALA A O 1
ATOM 1943 N N . LEU A 1 268 ? -46.303 -33.175 -9.819 1.00 30.42 269 LEU A N 1
ATOM 1944 C CA . LEU A 1 268 ? -47.013 -34.279 -10.447 1.00 32.79 269 LEU A CA 1
ATOM 1945 C C . LEU A 1 268 ? -48.499 -34.038 -10.428 1.00 33.76 269 LEU A C 1
ATOM 1946 O O . LEU A 1 268 ? -49.217 -34.512 -11.311 1.00 34.21 269 LEU A O 1
ATOM 1951 N N . GLN A 1 269 ? -48.957 -33.328 -9.408 1.00 41.06 270 GLN A N 1
ATOM 1952 C CA . GLN A 1 269 ? -50.345 -33.106 -9.036 1.00 43.18 270 GLN A CA 1
ATOM 1953 C C . GLN A 1 269 ? -51.147 -34.395 -9.129 1.00 42.95 270 GLN A C 1
ATOM 1954 O O . GLN A 1 269 ? -52.009 -34.518 -9.999 1.00 44.24 270 GLN A O 1
ATOM 1960 N N . PRO A 1 270 ? -50.877 -35.378 -8.287 1.00 35.06 271 PRO A N 1
ATOM 1961 C CA . PRO A 1 270 ? -51.579 -36.660 -8.384 1.00 38.13 271 PRO A CA 1
ATOM 1962 C C . PRO A 1 270 ? -52.987 -36.568 -7.799 1.00 37.88 271 PRO A C 1
ATOM 1963 O O . PRO A 1 270 ? -53.416 -35.533 -7.295 1.00 37.36 271 PRO A O 1
ATOM 1967 N N . ASP A 1 271 ? -53.719 -37.668 -7.903 1.00 43.70 272 ASP A N 1
ATOM 1968 C CA . ASP A 1 271 ? -55.015 -37.721 -7.239 1.00 47.47 272 ASP A CA 1
ATOM 1969 C C . ASP A 1 271 ? -54.820 -37.509 -5.738 1.00 46.81 272 ASP A C 1
ATOM 1970 O O . ASP A 1 271 ? -53.852 -38.018 -5.159 1.00 44.71 272 ASP A O 1
ATOM 1975 N N . PRO A 1 272 ? -55.700 -36.747 -5.088 1.00 45.33 273 PRO A N 1
ATOM 1976 C CA . PRO A 1 272 ? -55.421 -36.315 -3.700 1.00 46.39 273 PRO A CA 1
ATOM 1977 C C . PRO A 1 272 ? -55.144 -37.467 -2.740 1.00 44.60 273 PRO A C 1
ATOM 1978 O O . PRO A 1 272 ? -54.355 -37.315 -1.796 1.00 41.61 273 PRO A O 1
ATOM 1982 N N . GLU A 1 273 ? -55.729 -38.629 -2.978 1.00 46.36 274 GLU A N 1
ATOM 1983 C CA . GLU A 1 273 ? -55.623 -39.729 -2.042 1.00 46.46 274 GLU A CA 1
ATOM 1984 C C . GLU A 1 273 ? -54.555 -40.745 -2.430 1.00 43.99 274 GLU A C 1
ATOM 1985 O O . GLU A 1 273 ? -54.431 -41.786 -1.772 1.00 42.77 274 GLU A O 1
ATOM 1991 N N . GLU A 1 274 ? -53.783 -40.486 -3.477 1.00 40.99 275 GLU A N 1
ATOM 1992 C CA . GLU A 1 274 ? -52.764 -41.450 -3.858 1.00 39.70 275 GLU A CA 1
ATOM 1993 C C . GLU A 1 274 ? -51.599 -41.418 -2.876 1.00 35.88 275 GLU A C 1
ATOM 1994 O O . GLU A 1 274 ? -51.225 -40.367 -2.346 1.00 32.89 275 GLU A O 1
ATOM 2000 N N . GLU A 1 275 ? -50.988 -42.586 -2.683 1.00 35.93 276 GLU A N 1
ATOM 2001 C CA . GLU A 1 275 ? -49.964 -42.774 -1.666 1.00 34.20 276 GLU A CA 1
ATOM 2002 C C . GLU A 1 275 ? -48.598 -42.517 -2.279 1.00 32.31 276 GLU A C 1
ATOM 2003 O O . GLU A 1 275 ? -48.112 -43.292 -3.108 1.00 33.13 276 GLU A O 1
ATOM 2009 N N . MET A 1 276 ? -47.996 -41.419 -1.865 1.00 32.59 277 MET A N 1
ATOM 2010 C CA . MET A 1 276 ? -46.723 -40.928 -2.354 1.00 30.43 277 MET A CA 1
ATOM 2011 C C . MET A 1 276 ? -45.610 -41.463 -1.472 1.00 29.76 277 MET A C 1
ATOM 2012 O O . MET A 1 276 ? -45.624 -41.246 -0.256 1.00 29.92 277 MET A O 1
ATOM 2017 N N . ASN A 1 277 ? -44.643 -42.135 -2.077 1.00 32.92 278 ASN A N 1
ATOM 2018 C CA . ASN A 1 277 ? -43.545 -42.740 -1.340 1.00 32.16 278 ASN A CA 1
ATOM 2019 C C . ASN A 1 277 ? -42.218 -42.116 -1.742 1.00 30.77 278 ASN A C 1
ATOM 2020 O O . ASN A 1 277 ? -41.960 -41.864 -2.923 1.00 32.10 278 ASN A O 1
ATOM 2025 N N . MET A 1 278 ? -41.395 -41.849 -0.738 1.00 28.82 279 MET A N 1
ATOM 2026 C CA . MET A 1 278 ? -40.011 -41.447 -0.898 1.00 27.58 279 MET A CA 1
ATOM 2027 C C . MET A 1 278 ? -39.130 -42.479 -0.213 1.00 28.28 279 MET A C 1
ATOM 2028 O O . MET A 1 278 ? -39.276 -42.732 0.994 1.00 29.27 279 MET A O 1
ATOM 2033 N N . ILE A 1 279 ? -38.207 -43.060 -0.975 1.00 28.19 280 ILE A N 1
ATOM 2034 C CA . ILE A 1 279 ? -37.473 -44.252 -0.583 1.00 27.45 280 ILE A CA 1
ATOM 2035 C C . ILE A 1 279 ? -35.987 -43.997 -0.760 1.00 30.05 280 ILE A C 1
ATOM 2036 O O . ILE A 1 279 ? -35.576 -43.398 -1.761 1.00 30.68 280 ILE A O 1
ATOM 2041 N N . TRP A 1 280 ? -35.172 -44.452 0.198 1.00 30.27 281 TRP A N 1
ATOM 2042 C CA . TRP A 1 280 ? -33.729 -44.313 0.018 1.00 33.09 281 TRP A CA 1
ATOM 2043 C C . TRP A 1 280 ? -32.973 -45.404 0.765 1.00 35.42 281 TRP A C 1
ATOM 2044 O O . TRP A 1 280 ? -33.387 -45.821 1.852 1.00 35.06 281 TRP A O 1
ATOM 2055 N N . PRO A 1 281 ? -31.838 -45.845 0.229 1.00 37.90 282 PRO A N 1
ATOM 2056 C CA . PRO A 1 281 ? -31.025 -46.880 0.883 1.00 38.11 282 PRO A CA 1
ATOM 2057 C C . PRO A 1 281 ? -30.135 -46.342 1.992 1.00 39.83 282 PRO A C 1
ATOM 2058 O O . PRO A 1 281 ? -29.812 -45.155 2.062 1.00 39.68 282 PRO A O 1
ATOM 2062 N N . VAL A 1 282 ? -29.742 -47.269 2.864 1.00 41.14 283 VAL A N 1
ATOM 2063 C CA . VAL A 1 282 ? -28.891 -47.031 4.024 1.00 43.10 283 VAL A CA 1
ATOM 2064 C C . VAL A 1 282 ? -27.844 -48.143 4.053 1.00 45.21 283 VAL A C 1
ATOM 2065 O O . VAL A 1 282 ? -28.194 -49.330 4.083 1.00 44.28 283 VAL A O 1
ATOM 2069 N N . ASN A 1 283 ? -26.570 -47.764 3.984 1.00 49.72 284 ASN A N 1
ATOM 2070 C CA . ASN A 1 283 ? -25.476 -48.705 4.184 1.00 50.91 284 ASN A CA 1
ATOM 2071 C C . ASN A 1 283 ? -25.418 -49.035 5.667 1.00 50.95 284 ASN A C 1
ATOM 2072 O O . ASN A 1 283 ? -25.280 -48.129 6.494 1.00 51.97 284 ASN A O 1
ATOM 2077 N N . VAL A 1 284 ? -25.553 -50.321 6.007 1.00 50.51 285 VAL A N 1
ATOM 2078 C CA . VAL A 1 284 ? -25.638 -50.748 7.407 1.00 52.83 285 VAL A CA 1
ATOM 2079 C C . VAL A 1 284 ? -24.300 -51.210 7.987 1.00 54.37 285 VAL A C 1
ATOM 2080 O O . VAL A 1 284 ? -24.231 -51.495 9.193 1.00 55.08 285 VAL A O 1
ATOM 2084 N N . ARG A 1 285 ? -23.242 -51.284 7.173 1.00 60.10 286 ARG A N 1
ATOM 2085 C CA . ARG A 1 285 ? -21.959 -51.814 7.634 1.00 61.75 286 ARG A CA 1
ATOM 2086 C C . ARG A 1 285 ? -21.419 -51.015 8.819 1.00 61.49 286 ARG A C 1
ATOM 2087 O O . ARG A 1 285 ? -20.972 -51.585 9.816 1.00 63.28 286 ARG A O 1
ATOM 2095 N N . ASN A 1 286 ? -21.472 -49.688 8.726 1.00 61.25 287 ASN A N 1
ATOM 2096 C CA . ASN A 1 286 ? -21.071 -48.788 9.801 1.00 61.86 287 ASN A CA 1
ATOM 2097 C C . ASN A 1 286 ? -21.989 -48.849 11.003 1.00 62.04 287 ASN A C 1
ATOM 2098 O O . ASN A 1 286 ? -21.578 -48.453 12.096 1.00 62.99 287 ASN A O 1
ATOM 2103 N N . LYS A 1 287 ? -23.231 -49.282 10.817 1.00 68.86 288 LYS A N 1
ATOM 2104 C CA . LYS A 1 287 ? -24.294 -48.995 11.771 1.00 69.65 288 LYS A CA 1
ATOM 2105 C C . LYS A 1 287 ? -24.512 -50.132 12.761 1.00 72.48 288 LYS A C 1
ATOM 2106 O O . LYS A 1 287 ? -24.347 -49.945 13.969 1.00 74.94 288 LYS A O 1
ATOM 2112 N N . PHE A 1 288 ? -24.891 -51.306 12.271 1.00 64.00 289 PHE A N 1
ATOM 2113 C CA . PHE A 1 288 ? -25.273 -52.389 13.158 1.00 64.85 289 PHE A CA 1
ATOM 2114 C C . PHE A 1 288 ? -24.030 -53.150 13.604 1.00 67.26 289 PHE A C 1
ATOM 2115 O O . PHE A 1 288 ? -22.931 -52.951 13.083 1.00 69.15 289 PHE A O 1
ATOM 2123 N N . LYS A 1 289 ? -24.202 -54.026 14.593 1.00 73.26 290 LYS A N 1
ATOM 2124 C CA . LYS A 1 289 ? -23.132 -54.931 15.020 1.00 76.69 290 LYS A CA 1
ATOM 2125 C C . LYS A 1 289 ? -23.706 -56.343 14.980 1.00 76.84 290 LYS A C 1
ATOM 2126 O O . LYS A 1 289 ? -24.231 -56.834 15.983 1.00 79.18 290 LYS A O 1
ATOM 2132 N N . PHE A 1 290 ? -23.588 -56.989 13.819 1.00 65.58 291 PHE A N 1
ATOM 2133 C CA . PHE A 1 290 ? -24.223 -58.282 13.591 1.00 66.06 291 PHE A CA 1
ATOM 2134 C C . PHE A 1 290 ? -23.637 -59.337 14.518 1.00 70.46 291 PHE A C 1
ATOM 2135 O O . PHE A 1 290 ? -22.421 -59.554 14.532 1.00 71.08 291 PHE A O 1
ATOM 2143 N N . ASP A 1 291 ? -24.515 -60.002 15.290 1.00 84.84 292 ASP A N 1
ATOM 2144 C CA . ASP A 1 291 ? -24.031 -60.884 16.353 1.00 88.33 292 ASP A CA 1
ATOM 2145 C C . ASP A 1 291 ? -23.354 -62.130 15.793 1.00 91.33 292 ASP A C 1
ATOM 2146 O O . ASP A 1 291 ? -22.257 -62.473 16.270 1.00 95.70 292 ASP A O 1
ATOM 2151 N N . PRO A 1 292 ? -23.928 -62.862 14.839 1.00 83.76 293 PRO A N 1
ATOM 2152 C CA . PRO A 1 292 ? -23.085 -63.585 13.886 1.00 83.60 293 PRO A CA 1
ATOM 2153 C C . PRO A 1 292 ? -22.580 -62.627 12.821 1.00 80.74 293 PRO A C 1
ATOM 2154 O O . PRO A 1 292 ? -23.312 -62.298 11.871 1.00 78.51 293 PRO A O 1
ATOM 2158 N N . PRO A 1 293 ? -21.351 -62.129 12.958 1.00 76.03 294 PRO A N 1
ATOM 2159 C CA . PRO A 1 293 ? -20.863 -61.098 12.035 1.00 73.44 294 PRO A CA 1
ATOM 2160 C C . PRO A 1 293 ? -20.834 -61.606 10.601 1.00 73.61 294 PRO A C 1
ATOM 2161 O O . PRO A 1 293 ? -20.900 -62.808 10.326 1.00 73.12 294 PRO A O 1
ATOM 2165 N N . LEU A 1 294 ? -20.737 -60.657 9.673 1.00 84.78 295 LEU A N 1
ATOM 2166 C CA . LEU A 1 294 ? -20.779 -60.997 8.263 1.00 84.04 295 LEU A CA 1
ATOM 2167 C C . LEU A 1 294 ? -19.490 -61.691 7.829 1.00 84.78 295 LEU A C 1
ATOM 2168 O O . LEU A 1 294 ? -18.426 -61.467 8.410 1.00 88.08 295 LEU A O 1
ATOM 2173 N N . PRO A 1 295 ? -19.565 -62.553 6.818 1.00 76.52 296 PRO A N 1
ATOM 2174 C CA . PRO A 1 295 ? -18.346 -63.159 6.272 1.00 76.82 296 PRO A CA 1
ATOM 2175 C C . PRO A 1 295 ? -17.411 -62.108 5.687 1.00 77.02 296 PRO A C 1
ATOM 2176 O O . PRO A 1 295 ? -17.842 -61.054 5.207 1.00 75.18 296 PRO A O 1
ATOM 2180 N N . ALA A 1 296 ? -16.113 -62.438 5.698 1.00 79.94 297 ALA A N 1
ATOM 2181 C CA . ALA A 1 296 ? -15.071 -61.461 5.390 1.00 80.19 297 ALA A CA 1
ATOM 2182 C C . ALA A 1 296 ? -15.176 -60.920 3.967 1.00 78.27 297 ALA A C 1
ATOM 2183 O O . ALA A 1 296 ? -14.859 -59.749 3.725 1.00 79.55 297 ALA A O 1
ATOM 2185 N N . GLY A 1 297 ? -15.625 -61.735 3.017 1.00 69.99 298 GLY A N 1
ATOM 2186 C CA . GLY A 1 297 ? -15.653 -61.275 1.644 1.00 66.41 298 GLY A CA 1
ATOM 2187 C C . GLY A 1 297 ? -17.032 -61.126 1.039 1.00 64.01 298 GLY A C 1
ATOM 2188 O O . GLY A 1 297 ? -17.164 -61.128 -0.190 1.00 62.16 298 GLY A O 1
ATOM 2189 N N . TYR A 1 298 ? -18.060 -60.984 1.879 1.00 59.65 299 TYR A N 1
ATOM 2190 C CA . TYR A 1 298 ? -19.425 -60.884 1.379 1.00 56.51 299 TYR A CA 1
ATOM 2191 C C . TYR A 1 298 ? -19.555 -59.755 0.366 1.00 55.74 299 TYR A C 1
ATOM 2192 O O . TYR A 1 298 ? -18.960 -58.685 0.511 1.00 56.36 299 TYR A O 1
ATOM 2201 N N . TYR A 1 299 ? -20.328 -59.994 -0.682 1.00 52.87 300 TYR A N 1
ATOM 2202 C CA . TYR A 1 299 ? -20.471 -58.910 -1.642 1.00 51.46 300 TYR A CA 1
ATOM 2203 C C . TYR A 1 299 ? -21.859 -58.807 -2.245 1.00 49.96 300 TYR A C 1
ATOM 2204 O O . TYR A 1 299 ? -22.015 -58.155 -3.284 1.00 49.28 300 TYR A O 1
ATOM 2213 N N . GLY A 1 300 ? -22.863 -59.420 -1.641 1.00 47.69 301 GLY A N 1
ATOM 2214 C CA . GLY A 1 300 ? -24.203 -59.151 -2.077 1.00 46.46 301 GLY A CA 1
ATOM 2215 C C . GLY A 1 300 ? -24.709 -57.867 -1.466 1.00 45.64 301 GLY A C 1
ATOM 2216 O O . GLY A 1 300 ? -23.998 -57.094 -0.823 1.00 46.67 301 GLY A O 1
ATOM 2217 N N . ASN A 1 301 ? -25.984 -57.649 -1.677 1.00 46.09 302 ASN A N 1
ATOM 2218 C CA . ASN A 1 301 ? -26.571 -56.419 -1.200 1.00 45.12 302 ASN A CA 1
ATOM 2219 C C . ASN A 1 301 ? -26.664 -56.448 0.314 1.00 44.99 302 ASN A C 1
ATOM 2220 O O . ASN A 1 301 ? -26.994 -57.476 0.914 1.00 46.39 302 ASN A O 1
ATOM 2225 N N . LEU A 1 302 ? -26.267 -55.340 0.927 1.00 42.70 303 LEU A N 1
ATOM 2226 C CA . LEU A 1 302 ? -26.458 -55.132 2.351 1.00 44.19 303 LEU A CA 1
ATOM 2227 C C . LEU A 1 302 ? -27.067 -53.759 2.596 1.00 43.92 303 LEU A C 1
ATOM 2228 O O . LEU A 1 302 ? -26.656 -53.024 3.499 1.00 44.71 303 LEU A O 1
ATOM 2233 N N . LEU A 1 303 ? -28.051 -53.387 1.783 1.00 41.81 304 LEU A N 1
ATOM 2234 C CA . LEU A 1 303 ? -28.718 -52.099 1.910 1.00 40.86 304 LEU A CA 1
ATOM 2235 C C . LEU A 1 303 ? -30.015 -52.272 2.692 1.00 38.47 304 LEU A C 1
ATOM 2236 O O . LEU A 1 303 ? -30.829 -53.143 2.371 1.00 37.12 304 LEU A O 1
ATOM 2241 N N . ALA A 1 304 ? -30.205 -51.454 3.712 1.00 39.39 305 ALA A N 1
ATOM 2242 C CA . ALA A 1 304 ? -31.557 -51.315 4.223 1.00 39.33 305 ALA A CA 1
ATOM 2243 C C . ALA A 1 304 ? -32.252 -50.196 3.445 1.00 37.04 305 ALA A C 1
ATOM 2244 O O . ALA A 1 304 ? -31.608 -49.373 2.803 1.00 37.47 305 ALA A O 1
ATOM 2246 N N . PHE A 1 305 ? -33.576 -50.179 3.473 1.00 37.60 306 PHE A N 1
ATOM 2247 C CA . PHE A 1 305 ? -34.290 -49.130 2.755 1.00 35.99 306 PHE A CA 1
ATOM 2248 C C . PHE A 1 305 ? -35.277 -48.470 3.689 1.00 35.23 306 PHE A C 1
ATOM 2249 O O . PHE A 1 305 ? -36.076 -49.151 4.337 1.00 34.61 306 PHE A O 1
ATOM 2257 N N . SER A 1 306 ? -35.234 -47.151 3.758 1.00 35.08 307 SER A N 1
ATOM 2258 C CA . SER A 1 306 ? -36.256 -46.495 4.546 1.00 34.63 307 SER A CA 1
ATOM 2259 C C . SER A 1 306 ? -37.284 -45.859 3.606 1.00 32.27 307 SER A C 1
ATOM 2260 O O . SER A 1 306 ? -36.978 -45.476 2.462 1.00 31.17 307 SER A O 1
ATOM 2263 N N . VAL A 1 307 ? -38.536 -45.888 4.055 1.00 28.57 308 VAL A N 1
ATOM 2264 C CA . VAL A 1 307 ? -39.690 -45.543 3.238 1.00 26.62 308 VAL A CA 1
ATOM 2265 C C . VAL A 1 307 ? -40.496 -44.503 3.995 1.00 26.48 308 VAL A C 1
ATOM 2266 O O . VAL A 1 307 ? -40.898 -44.746 5.140 1.00 28.18 308 VAL A O 1
ATOM 2270 N N . ALA A 1 308 ? -40.711 -43.344 3.375 1.00 28.11 309 ALA A N 1
ATOM 2271 C CA . ALA A 1 308 ? -41.605 -42.314 3.891 1.00 28.88 309 ALA A CA 1
ATOM 2272 C C . ALA A 1 308 ? -42.810 -42.182 2.957 1.00 28.75 309 ALA A C 1
ATOM 2273 O O . ALA A 1 308 ? -42.651 -42.083 1.735 1.00 28.29 309 ALA A O 1
ATOM 2275 N N . MET A 1 309 ? -44.014 -42.165 3.523 1.00 28.98 310 MET A N 1
ATOM 2276 C CA . MET A 1 309 ? -45.225 -42.271 2.722 1.00 28.19 310 MET A CA 1
ATOM 2277 C C . MET A 1 309 ? -46.278 -41.287 3.217 1.00 28.91 310 MET A C 1
ATOM 2278 O O . MET A 1 309 ? -46.435 -41.093 4.417 1.00 28.21 310 MET A O 1
ATOM 2283 N N . SER A 1 310 ? -46.994 -40.663 2.288 1.00 29.54 311 SER A N 1
ATOM 2284 C CA . SER A 1 310 ? -48.048 -39.712 2.625 1.00 29.05 311 SER A CA 1
ATOM 2285 C C . SER A 1 310 ? -49.056 -39.666 1.497 1.00 30.97 311 SER A C 1
ATOM 2286 O O . SER A 1 310 ? -48.723 -39.953 0.346 1.00 30.57 311 SER A O 1
ATOM 2289 N N . SER A 1 311 ? -50.289 -39.290 1.830 1.00 30.92 312 SER A N 1
ATOM 2290 C CA . SER A 1 311 ? -51.243 -38.924 0.792 1.00 31.65 312 SER A CA 1
ATOM 2291 C C . SER A 1 311 ? -50.704 -37.737 -0.018 1.00 31.30 312 SER A C 1
ATOM 2292 O O . SER A 1 311 ? -49.971 -36.884 0.498 1.00 30.54 312 SER A O 1
ATOM 2295 N N . ALA A 1 312 ? -51.060 -37.691 -1.305 1.00 30.52 313 ALA A N 1
ATOM 2296 C CA . ALA A 1 312 ? -50.701 -36.524 -2.111 1.00 30.54 313 ALA A CA 1
ATOM 2297 C C . ALA A 1 312 ? -51.249 -35.252 -1.486 1.00 32.76 313 ALA A C 1
ATOM 2298 O O . ALA A 1 312 ? -50.555 -34.222 -1.446 1.00 29.70 313 ALA A O 1
ATOM 2300 N N . ARG A 1 313 ? -52.465 -35.335 -0.909 1.00 37.73 314 ARG A N 1
ATOM 2301 C CA . ARG A 1 313 ? -53.139 -34.141 -0.415 1.00 39.03 314 ARG A CA 1
ATOM 2302 C C . ARG A 1 313 ? -52.449 -33.580 0.816 1.00 36.83 314 ARG A C 1
ATOM 2303 O O . ARG A 1 313 ? -52.341 -32.358 0.955 1.00 37.95 314 ARG A O 1
ATOM 2311 N N . ASP A 1 314 ? -51.955 -34.441 1.705 1.00 34.37 315 ASP A N 1
ATOM 2312 C CA . ASP A 1 314 ? -51.239 -33.955 2.877 1.00 33.03 315 ASP A CA 1
ATOM 2313 C C . ASP A 1 314 ? -49.865 -33.398 2.510 1.00 31.52 315 ASP A C 1
ATOM 2314 O O . ASP A 1 314 ? -49.443 -32.381 3.065 1.00 31.18 315 ASP A O 1
ATOM 2319 N N . LEU A 1 315 ? -49.152 -34.053 1.593 1.00 30.77 316 LEU A N 1
ATOM 2320 C CA . LEU A 1 315 ? -47.866 -33.523 1.148 1.00 30.71 316 LEU A CA 1
ATOM 2321 C C . LEU A 1 315 ? -48.018 -32.118 0.556 1.00 31.49 316 LEU A C 1
ATOM 2322 O O . LEU A 1 315 ? -47.275 -31.195 0.915 1.00 31.25 316 LEU A O 1
ATOM 2327 N N . CYS A 1 316 ? -49.005 -31.926 -0.329 1.00 33.58 317 CYS A N 1
ATOM 2328 C CA . CYS A 1 316 ? -49.120 -30.633 -0.996 1.00 32.41 317 CYS A CA 1
ATOM 2329 C C . CYS A 1 316 ? -49.816 -29.594 -0.129 1.00 34.47 317 CYS A C 1
ATOM 2330 O O . CYS A 1 316 ? -49.556 -28.401 -0.30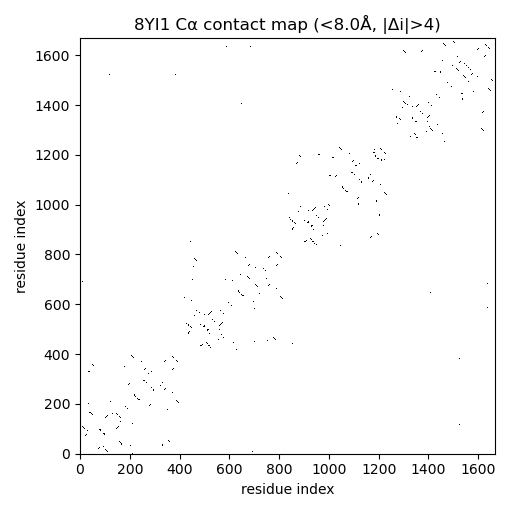3 1.00 34.69 317 CYS A O 1
ATOM 2333 N N . SER A 1 317 ? -50.615 -30.025 0.860 1.00 34.18 318 SER A N 1
ATOM 2334 C CA . SER A 1 317 ? -51.427 -29.132 1.694 1.00 36.18 318 SER A CA 1
ATOM 2335 C C . SER A 1 317 ? -50.680 -28.581 2.892 1.00 35.02 318 SER A C 1
ATOM 2336 O O . SER A 1 317 ? -51.053 -27.533 3.421 1.00 36.30 318 SER A O 1
ATOM 2339 N N . LYS A 1 318 ? -49.699 -29.288 3.383 1.00 32.62 319 LYS A N 1
ATOM 2340 C CA . LYS A 1 318 ? -49.055 -28.878 4.609 1.00 32.29 319 LYS A CA 1
ATOM 2341 C C . LYS A 1 318 ? -47.654 -28.340 4.337 1.00 32.73 319 LYS A C 1
ATOM 2342 O O . LYS A 1 318 ? -47.076 -28.586 3.274 1.00 31.99 319 LYS A O 1
ATOM 2348 N N . PRO A 1 319 ? -47.108 -27.539 5.241 1.00 36.75 320 PRO A N 1
ATOM 2349 C CA . PRO A 1 319 ? -45.781 -26.953 5.002 1.00 34.93 320 PRO A CA 1
ATOM 2350 C C . PRO A 1 319 ? -44.667 -27.990 4.922 1.00 35.90 320 PRO A C 1
ATOM 2351 O O . PRO A 1 319 ? -44.894 -29.188 5.153 1.00 35.11 320 PRO A O 1
ATOM 2355 N N . LEU A 1 320 ? -43.453 -27.515 4.614 1.00 32.94 321 LEU A N 1
ATOM 2356 C CA . LEU A 1 320 ? -42.304 -28.394 4.449 1.00 33.08 321 LEU A CA 1
ATOM 2357 C C . LEU A 1 320 ? -41.994 -29.195 5.711 1.00 33.37 321 LEU A C 1
ATOM 2358 O O . LEU A 1 320 ? -41.427 -30.299 5.626 1.00 33.51 321 LEU A O 1
ATOM 2363 N N . GLY A 1 321 ? -42.333 -28.655 6.886 1.00 36.53 322 GLY A N 1
ATOM 2364 C CA . GLY A 1 321 ? -42.102 -29.390 8.120 1.00 36.81 322 GLY A CA 1
ATOM 2365 C C . GLY A 1 321 ? -42.819 -30.729 8.172 1.00 34.41 322 GLY A C 1
ATOM 2366 O O . GLY A 1 321 ? -42.295 -31.692 8.740 1.00 35.41 322 GLY A O 1
ATOM 2367 N N . TYR A 1 322 ? -44.006 -30.821 7.569 1.00 30.25 323 TYR A N 1
ATOM 2368 C CA . TYR A 1 322 ? -44.722 -32.093 7.505 1.00 29.36 323 TYR A CA 1
ATOM 2369 C C . TYR A 1 322 ? -43.877 -33.169 6.807 1.00 29.27 323 TYR A C 1
ATOM 2370 O O . TYR A 1 322 ? -43.563 -34.224 7.393 1.00 28.51 323 TYR A O 1
ATOM 2379 N N . ALA A 1 323 ? -43.489 -32.898 5.545 1.00 27.90 324 ALA A N 1
ATOM 2380 C CA . ALA A 1 323 ? -42.648 -33.814 4.769 1.00 28.19 324 ALA A CA 1
ATOM 2381 C C . ALA A 1 323 ? -41.328 -34.096 5.482 1.00 28.35 324 ALA A C 1
ATOM 2382 O O . ALA A 1 323 ? -40.786 -35.211 5.416 1.00 26.80 324 ALA A O 1
ATOM 2384 N N . LEU A 1 324 ? -40.761 -33.073 6.113 1.00 27.78 325 LEU A N 1
ATOM 2385 C CA . LEU A 1 324 ? -39.450 -33.254 6.707 1.00 29.43 325 LEU A CA 1
ATOM 2386 C C . LEU A 1 324 ? -39.533 -34.195 7.894 1.00 30.08 325 LEU A C 1
ATOM 2387 O O . LEU A 1 324 ? -38.672 -35.070 8.050 1.00 30.03 325 LEU A O 1
ATOM 2392 N N . GLU A 1 325 ? -40.574 -34.040 8.734 1.00 29.68 326 GLU A N 1
ATOM 2393 C CA . GLU A 1 325 ? -40.731 -34.955 9.847 1.00 29.40 326 GLU A CA 1
ATOM 2394 C C . GLU A 1 325 ? -40.901 -36.365 9.342 1.00 28.09 326 GLU A C 1
ATOM 2395 O O . GLU A 1 325 ? -40.296 -37.298 9.884 1.00 29.11 326 GLU A O 1
ATOM 2401 N N . LEU A 1 326 ? -41.667 -36.539 8.263 1.00 27.88 327 LEU A N 1
ATOM 2402 C CA . LEU A 1 326 ? -41.846 -37.899 7.739 1.00 28.08 327 LEU A CA 1
ATOM 2403 C C . LEU A 1 326 ? -40.526 -38.504 7.265 1.00 27.99 327 LEU A C 1
ATOM 2404 O O . LEU A 1 326 ? -40.264 -39.696 7.459 1.00 27.91 327 LEU A O 1
ATOM 2409 N N . VAL A 1 327 ? -39.669 -37.680 6.671 1.00 27.93 328 VAL A N 1
ATOM 2410 C CA . VAL A 1 327 ? -38.415 -38.170 6.117 1.00 28.56 328 VAL A CA 1
ATOM 2411 C C . VAL A 1 327 ? -37.455 -38.549 7.245 1.00 30.02 328 VAL A C 1
ATOM 2412 O O . VAL A 1 327 ? -36.870 -39.639 7.258 1.00 29.99 328 VAL A O 1
ATOM 2416 N N . MET A 1 328 ? -37.299 -37.648 8.211 1.00 29.64 329 MET A N 1
ATOM 2417 C CA . MET A 1 328 ? -36.437 -37.891 9.363 1.00 32.00 329 MET A CA 1
ATOM 2418 C C . MET A 1 328 ? -36.889 -39.113 10.173 1.00 32.58 329 MET A C 1
ATOM 2419 O O . MET A 1 328 ? -36.063 -39.946 10.546 1.00 33.66 329 MET A O 1
ATOM 2424 N N . LYS A 1 329 ? -38.195 -39.266 10.432 1.00 32.54 330 LYS A N 1
ATOM 2425 C CA . LYS A 1 329 ? -38.622 -40.434 11.206 1.00 32.74 330 LYS A CA 1
ATOM 2426 C C . LYS A 1 329 ? -38.458 -41.731 10.414 1.00 33.52 330 LYS A C 1
ATOM 2427 O O . LYS A 1 329 ? -38.103 -42.781 10.986 1.00 34.48 330 LYS A O 1
ATOM 2433 N N . ALA A 1 330 ? -38.704 -41.689 9.095 1.00 30.74 331 ALA A N 1
ATOM 2434 C CA . ALA A 1 330 ? -38.406 -42.860 8.280 1.00 31.44 331 ALA A CA 1
ATOM 2435 C C . ALA A 1 330 ? -36.923 -43.193 8.310 1.00 33.23 331 ALA A C 1
ATOM 2436 O O . ALA A 1 330 ? -36.551 -44.370 8.235 1.00 34.80 331 ALA A O 1
ATOM 2438 N N . ASN A 1 331 ? -36.069 -42.182 8.465 1.00 34.94 332 ASN A N 1
ATOM 2439 C CA . ASN A 1 331 ? -34.634 -42.420 8.486 1.00 38.33 332 ASN A CA 1
ATOM 2440 C C . ASN A 1 331 ? -34.172 -43.121 9.753 1.00 40.53 332 ASN A C 1
ATOM 2441 O O . ASN A 1 331 ? -33.015 -43.542 9.813 1.00 43.44 332 ASN A O 1
ATOM 2446 N N . HIS A 1 332 ? -35.042 -43.262 10.758 1.00 47.15 333 HIS A N 1
ATOM 2447 C CA . HIS A 1 332 ? -34.722 -43.998 11.973 1.00 48.81 333 HIS A CA 1
ATOM 2448 C C . HIS A 1 332 ? -35.569 -45.240 12.177 1.00 49.75 333 HIS A C 1
ATOM 2449 O O . HIS A 1 332 ? -35.313 -45.987 13.130 1.00 52.42 333 HIS A O 1
ATOM 2456 N N . ASP A 1 333 ? -36.584 -45.482 11.341 1.00 52.36 334 ASP A N 1
ATOM 2457 C CA . ASP A 1 333 ? -37.229 -46.793 11.416 1.00 54.28 334 ASP A CA 1
ATOM 2458 C C . ASP A 1 333 ? -36.210 -47.920 11.206 1.00 57.95 334 ASP A C 1
ATOM 2459 O O . ASP A 1 333 ? -36.264 -48.953 11.890 1.00 57.37 334 ASP A O 1
ATOM 2464 N N . VAL A 1 334 ? -35.256 -47.729 10.283 1.00 67.58 335 VAL A N 1
ATOM 2465 C CA . VAL A 1 334 ? -34.330 -48.806 9.929 1.00 68.33 335 VAL A CA 1
ATOM 2466 C C . VAL A 1 334 ? -33.088 -48.860 10.816 1.00 70.58 335 VAL A C 1
ATOM 2467 O O . VAL A 1 334 ? -32.449 -49.918 10.894 1.00 70.36 335 VAL A O 1
ATOM 2471 N N . THR A 1 335 ? -32.745 -47.759 11.498 1.00 81.56 336 THR A N 1
ATOM 2472 C CA . THR A 1 335 ? -31.556 -47.621 12.347 1.00 83.61 336 THR A CA 1
ATOM 2473 C C . THR A 1 335 ? -31.797 -47.998 13.816 1.00 84.80 336 THR A C 1
ATOM 2474 O O . THR A 1 335 ? -30.835 -48.043 14.597 1.00 85.51 336 THR A O 1
ATOM 2478 N N . LYS A 1 336 ? -33.046 -48.286 14.211 1.00 77.35 337 LYS A N 1
ATOM 2479 C CA . LYS A 1 336 ? -33.422 -48.279 15.622 1.00 78.92 337 LYS A CA 1
ATOM 2480 C C . LYS A 1 336 ? -33.131 -49.594 16.347 1.00 81.60 337 LYS A C 1
ATOM 2481 O O . LYS A 1 336 ? -33.049 -49.601 17.582 1.00 83.23 337 LYS A O 1
ATOM 2487 N N . LYS A 1 337 ? -33.002 -50.703 15.628 1.00 79.39 338 LYS A N 1
ATOM 2488 C CA . LYS A 1 337 ? -32.636 -51.985 16.218 1.00 80.18 338 LYS A CA 1
ATOM 2489 C C . LYS A 1 337 ? -31.227 -52.326 15.749 1.00 80.98 338 LYS A C 1
ATOM 2490 O O . LYS A 1 337 ? -31.002 -52.499 14.548 1.00 79.39 338 LYS A O 1
ATOM 2496 N N . LYS A 1 338 ? -30.286 -52.434 16.695 1.00 91.67 339 LYS A N 1
ATOM 2497 C CA . LYS A 1 338 ? -28.871 -52.312 16.370 1.00 93.14 339 LYS A CA 1
ATOM 2498 C C . LYS A 1 338 ? -28.046 -53.589 16.494 1.00 95.90 339 LYS A C 1
ATOM 2499 O O . LYS A 1 338 ? -27.022 -53.691 15.814 1.00 96.89 339 LYS A O 1
ATOM 2505 N N . ILE A 1 339 ? -28.413 -54.558 17.337 1.00 87.16 340 ILE A N 1
ATOM 2506 C CA . ILE A 1 339 ? -27.566 -55.736 17.501 1.00 88.10 340 ILE A CA 1
ATOM 2507 C C . ILE A 1 339 ? -28.401 -56.997 17.322 1.00 87.11 340 ILE A C 1
ATOM 2508 O O . ILE A 1 339 ? -29.581 -57.042 17.686 1.00 86.93 340 ILE A O 1
ATOM 2513 N N . GLY A 1 340 ? -27.784 -58.018 16.731 1.00 86.73 341 GLY A N 1
ATOM 2514 C CA . GLY A 1 340 ? -28.443 -59.256 16.387 1.00 85.77 341 GLY A CA 1
ATOM 2515 C C . GLY A 1 340 ? -27.944 -59.766 15.050 1.00 85.03 341 GLY A C 1
ATOM 2516 O O . GLY A 1 340 ? -26.935 -59.306 14.522 1.00 85.29 341 GLY A O 1
ATOM 2517 N N . SER A 1 341 ? -28.668 -60.732 14.494 1.00 80.81 342 SER A N 1
ATOM 2518 C CA . SER A 1 341 ? -28.247 -61.334 13.241 1.00 79.92 342 SER A CA 1
ATOM 2519 C C . SER A 1 341 ? -28.488 -60.391 12.065 1.00 78.28 342 SER A C 1
ATOM 2520 O O . SER A 1 341 ? -29.210 -59.390 12.160 1.00 75.66 342 SER A O 1
ATOM 2523 N N . VAL A 1 342 ? -27.862 -60.739 10.938 1.00 81.14 343 VAL A N 1
ATOM 2524 C CA . VAL A 1 342 ? -28.132 -60.049 9.680 1.00 78.51 343 VAL A CA 1
ATOM 2525 C C . VAL A 1 342 ? -29.582 -60.256 9.269 1.00 76.72 343 VAL A C 1
ATOM 2526 O O . VAL A 1 342 ? -30.265 -59.319 8.846 1.00 75.64 343 VAL A O 1
ATOM 2530 N N . SER A 1 343 ? -30.060 -61.498 9.349 1.00 82.95 344 SER A N 1
ATOM 2531 C CA . SER A 1 343 ? -31.466 -61.785 9.085 1.00 81.06 344 SER A CA 1
ATOM 2532 C C . SER A 1 343 ? -32.386 -61.076 10.069 1.00 81.30 344 SER A C 1
ATOM 2533 O O . SER A 1 343 ? -33.569 -60.865 9.764 1.00 79.78 344 SER A O 1
ATOM 2536 N N . ASP A 1 344 ? -31.870 -60.701 11.241 1.00 82.46 345 ASP A N 1
ATOM 2537 C CA . ASP A 1 344 ? -32.667 -59.944 12.199 1.00 82.11 345 ASP A CA 1
ATOM 2538 C C . ASP A 1 344 ? -32.771 -58.484 11.792 1.00 79.88 345 ASP A C 1
ATOM 2539 O O . ASP A 1 344 ? -33.863 -57.907 11.779 1.00 78.53 345 ASP A O 1
ATOM 2544 N N . LEU A 1 345 ? -31.640 -57.873 11.453 1.00 73.25 346 LEU A N 1
ATOM 2545 C CA . LEU A 1 345 ? -31.588 -56.433 11.262 1.00 71.20 346 LEU A CA 1
ATOM 2546 C C . LEU A 1 345 ? -31.780 -56.000 9.814 1.00 68.40 346 LEU A C 1
ATOM 2547 O O . LEU A 1 345 ? -32.093 -54.831 9.577 1.00 66.96 346 LEU A O 1
ATOM 2552 N N . LEU A 1 346 ? -31.609 -56.902 8.846 1.00 68.61 347 LEU A N 1
ATOM 2553 C CA . LEU A 1 346 ? -31.639 -56.562 7.425 1.00 64.43 347 LEU A CA 1
ATOM 2554 C C . LEU A 1 346 ? -32.825 -57.257 6.769 1.00 62.31 347 LEU A C 1
ATOM 2555 O O . LEU A 1 346 ? -32.841 -58.485 6.644 1.00 64.21 347 LEU A O 1
ATOM 2560 N N . LYS A 1 347 ? -33.813 -56.480 6.346 1.00 60.72 348 LYS A N 1
ATOM 2561 C CA . LYS A 1 347 ? -34.998 -57.031 5.716 1.00 58.90 348 LYS A CA 1
ATOM 2562 C C . LYS A 1 347 ? -35.229 -56.361 4.376 1.00 57.62 348 LYS A C 1
ATOM 2563 O O . LYS A 1 347 ? -34.873 -55.195 4.196 1.00 57.83 348 LYS A O 1
ATOM 2569 N N . PRO A 1 348 ? -35.848 -57.057 3.431 1.00 53.26 349 PRO A N 1
ATOM 2570 C CA . PRO A 1 348 ? -36.292 -56.387 2.205 1.00 50.54 349 PRO A CA 1
ATOM 2571 C C . PRO A 1 348 ? -37.438 -55.441 2.511 1.00 51.00 349 PRO A C 1
ATOM 2572 O O . PRO A 1 348 ? -38.060 -55.504 3.567 1.00 52.76 349 PRO A O 1
ATOM 2576 N N . ILE A 1 349 ? -37.738 -54.563 1.556 1.00 49.96 350 ILE A N 1
ATOM 2577 C CA . ILE A 1 349 ? -38.945 -53.770 1.664 1.00 48.67 350 ILE A CA 1
ATOM 2578 C C . ILE A 1 349 ? -40.122 -54.743 1.683 1.00 49.56 350 ILE A C 1
ATOM 2579 O O . ILE A 1 349 ? -40.078 -55.800 1.050 1.00 49.23 350 ILE A O 1
ATOM 2584 N N . LYS A 1 350 ? -41.175 -54.367 2.418 1.00 61.34 351 LYS A N 1
ATOM 2585 C CA . LYS A 1 350 ? -42.257 -55.262 2.790 1.00 59.99 351 LYS A CA 1
ATOM 2586 C C . LYS A 1 350 ? -43.044 -55.811 1.598 1.00 59.73 351 LYS A C 1
ATOM 2587 O O . LYS A 1 350 ? -43.113 -57.032 1.408 1.00 62.99 351 LYS A O 1
ATOM 2589 N N . GLY A 1 351 ? -43.676 -54.960 0.811 1.00 55.64 352 GLY A N 1
ATOM 2590 C CA . GLY A 1 351 ? -44.577 -55.446 -0.200 1.00 55.32 352 GLY A CA 1
ATOM 2591 C C . GLY A 1 351 ? -44.064 -55.242 -1.602 1.00 55.43 352 GLY A C 1
ATOM 2592 O O . GLY A 1 351 ? -42.878 -55.001 -1.832 1.00 55.14 352 GLY A O 1
ATOM 2593 N N . PRO A 1 352 ? -44.955 -55.351 -2.582 1.00 54.65 353 PRO A N 1
ATOM 2594 C CA . PRO A 1 352 ? -44.629 -54.803 -3.892 1.00 53.80 353 PRO A CA 1
ATOM 2595 C C . PRO A 1 352 ? -44.429 -53.309 -3.747 1.00 53.53 353 PRO A C 1
ATOM 2596 O O . PRO A 1 352 ? -45.036 -52.659 -2.890 1.00 53.53 353 PRO A O 1
ATOM 2600 N N . LEU A 1 353 ? -43.564 -52.772 -4.592 1.00 51.07 354 LEU A N 1
ATOM 2601 C CA . LEU A 1 353 ? -43.325 -51.348 -4.561 1.00 50.80 354 LEU A CA 1
ATOM 2602 C C . LEU A 1 353 ? -44.629 -50.622 -4.863 1.00 49.03 354 LEU A C 1
ATOM 2603 O O . LEU A 1 353 ? -45.410 -51.081 -5.700 1.00 49.17 354 LEU A O 1
ATOM 2608 N N . PRO A 1 354 ? -44.910 -49.522 -4.176 1.00 50.60 355 PRO A N 1
ATOM 2609 C CA . PRO A 1 354 ? -46.077 -48.711 -4.527 1.00 49.91 355 PRO A CA 1
ATOM 2610 C C . PRO A 1 354 ? -46.014 -48.223 -5.965 1.00 49.34 355 PRO A C 1
ATOM 2611 O O . PRO A 1 354 ? -44.938 -48.028 -6.540 1.00 48.80 355 PRO A O 1
ATOM 2615 N N . VAL A 1 355 ? -47.197 -48.043 -6.543 1.00 50.81 356 VAL A N 1
ATOM 2616 C CA . VAL A 1 355 ? -47.409 -47.293 -7.776 1.00 48.62 356 VAL A CA 1
ATOM 2617 C C . VAL A 1 355 ? -46.533 -46.045 -7.808 1.00 47.38 356 VAL A C 1
ATOM 2618 O O . VAL A 1 355 ? -45.853 -45.757 -8.805 1.00 46.56 356 VAL A O 1
ATOM 2622 N N . ARG A 1 356 ? -46.564 -45.296 -6.708 1.00 51.37 357 ARG A N 1
ATOM 2623 C CA . ARG A 1 356 ? -46.024 -43.945 -6.599 1.00 49.99 357 ARG A CA 1
ATOM 2624 C C . ARG A 1 356 ? -44.822 -44.007 -5.660 1.00 49.15 357 ARG A C 1
ATOM 2625 O O . ARG A 1 356 ? -44.991 -44.026 -4.440 1.00 50.61 357 ARG A O 1
ATOM 2633 N N . HIS A 1 357 ? -43.608 -44.067 -6.208 1.00 44.82 358 HIS A N 1
ATOM 2634 C CA . HIS A 1 357 ? -42.435 -44.041 -5.337 1.00 46.06 358 HIS A CA 1
ATOM 2635 C C . HIS A 1 357 ? -41.281 -43.304 -5.990 1.00 44.45 358 HIS A C 1
ATOM 2636 O O . HIS A 1 357 ? -40.994 -43.508 -7.172 1.00 45.49 358 HIS A O 1
ATOM 2643 N N . ASP A 1 358 ? -40.635 -42.434 -5.226 1.00 38.25 359 ASP A N 1
ATOM 2644 C CA . ASP A 1 358 ? -39.436 -41.767 -5.694 1.00 36.34 359 ASP A CA 1
ATOM 2645 C C . ASP A 1 358 ? -38.258 -42.391 -4.966 1.00 38.53 359 ASP A C 1
ATOM 2646 O O . ASP A 1 358 ? -38.401 -42.894 -3.847 1.00 39.52 359 ASP A O 1
ATOM 2651 N N . ILE A 1 359 ? -37.093 -42.375 -5.599 1.00 37.95 360 ILE A N 1
ATOM 2652 C CA . ILE A 1 359 ? -35.905 -42.970 -5.004 1.00 39.81 360 ILE A CA 1
ATOM 2653 C C . ILE A 1 359 ? -34.788 -41.944 -5.025 1.00 38.10 360 ILE A C 1
ATOM 2654 O O . ILE A 1 359 ? -34.458 -41.384 -6.083 1.00 36.34 360 ILE A O 1
ATOM 2659 N N . VAL A 1 360 ? -34.242 -41.667 -3.858 1.00 37.96 361 VAL A N 1
ATOM 2660 C CA . VAL A 1 360 ? -33.098 -40.789 -3.737 1.00 38.03 361 VAL A CA 1
ATOM 2661 C C . VAL A 1 360 ? -31.955 -41.567 -3.084 1.00 40.81 361 VAL A C 1
ATOM 2662 O O . VAL A 1 360 ? -32.163 -42.514 -2.317 1.00 41.76 361 VAL A O 1
ATOM 2666 N N . SER A 1 361 ? -30.735 -41.176 -3.409 1.00 43.70 362 SER A N 1
ATOM 2667 C CA . SER A 1 361 ? -29.555 -41.843 -2.887 1.00 46.61 362 SER A CA 1
ATOM 2668 C C . SER A 1 361 ? -28.542 -40.809 -2.434 1.00 47.51 362 SER A C 1
ATOM 2669 O O . SER A 1 361 ? -28.323 -39.799 -3.113 1.00 46.41 362 SER A O 1
ATOM 2672 N N . ASP A 1 362 ? -27.893 -41.087 -1.311 1.00 54.24 363 ASP A N 1
ATOM 2673 C CA . ASP A 1 362 ? -26.900 -40.181 -0.746 1.00 55.52 363 ASP A CA 1
ATOM 2674 C C . ASP A 1 362 ? -25.515 -40.584 -1.237 1.00 57.81 363 ASP A C 1
ATOM 2675 O O . ASP A 1 362 ? -24.997 -41.633 -0.851 1.00 60.12 363 ASP A O 1
ATOM 2680 N N . LEU A 1 363 ? -24.911 -39.741 -2.078 1.00 58.75 364 LEU A N 1
ATOM 2681 C CA . LEU A 1 363 ? -23.574 -39.983 -2.614 1.00 61.90 364 LEU A CA 1
ATOM 2682 C C . LEU A 1 363 ? -22.564 -38.923 -2.205 1.00 64.14 364 LEU A C 1
ATOM 2683 O O . LEU A 1 363 ? -21.447 -38.923 -2.735 1.00 65.91 364 LEU A O 1
ATOM 2688 N N . ILE A 1 364 ? -22.983 -38.005 -1.358 1.00 67.54 365 ILE A N 1
ATOM 2689 C CA . ILE A 1 364 ? -22.142 -36.898 -0.966 1.00 69.10 365 ILE A CA 1
ATOM 2690 C C . ILE A 1 364 ? -20.820 -37.395 -0.390 1.00 74.94 365 ILE A C 1
ATOM 2691 O O . ILE A 1 364 ? -19.943 -36.617 -0.072 1.00 74.33 365 ILE A O 1
ATOM 2696 N N . HIS A 1 365 ? -20.684 -38.711 -0.297 1.00 79.00 366 HIS A N 1
ATOM 2697 C CA . HIS A 1 365 ? -19.474 -39.338 0.219 1.00 79.66 366 HIS A CA 1
ATOM 2698 C C . HIS A 1 365 ? -18.594 -39.870 -0.904 1.00 82.45 366 HIS A C 1
ATOM 2699 O O . HIS A 1 365 ? -17.544 -40.456 -0.661 1.00 87.46 366 HIS A O 1
ATOM 2706 N N . GLY A 1 367 ? -14.871 -40.254 -1.656 1.00 78.33 368 GLY A N 1
ATOM 2707 C CA . GLY A 1 367 ? -13.659 -40.969 -2.000 1.00 78.58 368 GLY A CA 1
ATOM 2708 C C . GLY A 1 367 ? -13.734 -42.048 -3.065 1.00 79.36 368 GLY A C 1
ATOM 2709 O O . GLY A 1 367 ? -13.558 -41.768 -4.241 1.00 77.07 368 GLY A O 1
ATOM 2710 N N . HIS A 1 368 ? -13.988 -43.286 -2.648 1.00 98.38 369 HIS A N 1
ATOM 2711 C CA . HIS A 1 368 ? -14.030 -44.436 -3.553 1.00 97.90 369 HIS A CA 1
ATOM 2712 C C . HIS A 1 368 ? -12.630 -44.462 -4.117 1.00 101.73 369 HIS A C 1
ATOM 2713 O O . HIS A 1 368 ? -12.395 -44.408 -5.297 1.00 101.17 369 HIS A O 1
ATOM 2720 N N . TYR A 1 369 ? -11.704 -44.541 -3.184 1.00 101.11 370 TYR A N 1
ATOM 2721 C CA . TYR A 1 369 ? -10.271 -44.459 -3.371 1.00 103.65 370 TYR A CA 1
ATOM 2722 C C . TYR A 1 369 ? -9.709 -45.872 -3.411 1.00 106.18 370 TYR A C 1
ATOM 2723 O O . TYR A 1 369 ? -10.447 -46.859 -3.321 1.00 106.25 370 TYR A O 1
ATOM 2732 N N . SER A 1 370 ? -8.377 -45.942 -3.507 1.00 101.53 371 SER A N 1
ATOM 2733 C CA . SER A 1 370 ? -7.596 -47.170 -3.364 1.00 102.40 371 SER A CA 1
ATOM 2734 C C . SER A 1 370 ? -7.865 -48.193 -4.463 1.00 101.79 371 SER A C 1
ATOM 2735 O O . SER A 1 370 ? -7.622 -49.393 -4.264 1.00 102.58 371 SER A O 1
ATOM 2738 N N . MET A 1 371 ? -8.379 -47.761 -5.615 1.00 106.28 372 MET A N 1
ATOM 2739 C CA . MET A 1 371 ? -8.331 -48.562 -6.833 1.00 105.40 372 MET A CA 1
ATOM 2740 C C . MET A 1 371 ? -7.188 -48.057 -7.694 1.00 106.33 372 MET A C 1
ATOM 2741 O O . MET A 1 371 ? -7.191 -46.899 -8.130 1.00 103.75 372 MET A O 1
ATOM 2746 N N . GLU A 1 372 ? -6.225 -48.932 -7.949 1.00 105.91 373 GLU A N 1
ATOM 2747 C CA . GLU A 1 372 ? -5.061 -48.588 -8.747 1.00 107.66 373 GLU A CA 1
ATOM 2748 C C . GLU A 1 372 ? -4.853 -49.683 -9.780 1.00 107.28 373 GLU A C 1
ATOM 2749 O O . GLU A 1 372 ? -4.733 -50.859 -9.422 1.00 107.17 373 GLU A O 1
ATOM 2755 N N . PHE A 1 373 ? -4.823 -49.301 -11.061 1.00 106.81 374 PHE A N 1
ATOM 2756 C CA . PHE A 1 373 ? -4.642 -50.243 -12.161 1.00 106.51 374 PHE A CA 1
ATOM 2757 C C . PHE A 1 373 ? -3.298 -50.060 -12.860 1.00 108.20 374 PHE A C 1
ATOM 2758 O O . PHE A 1 373 ? -3.107 -50.557 -13.972 1.00 106.43 374 PHE A O 1
ATOM 2766 N N . GLY A 1 374 ? -2.359 -49.363 -12.223 1.00 97.73 375 GLY A N 1
ATOM 2767 C CA . GLY A 1 374 ? -1.098 -49.004 -12.828 1.00 97.15 375 GLY A CA 1
ATOM 2768 C C . GLY A 1 374 ? -0.989 -47.540 -13.209 1.00 94.75 375 GLY A C 1
ATOM 2769 O O . GLY A 1 374 ? 0.130 -47.035 -13.375 1.00 95.36 375 GLY A O 1
ATOM 2770 N N . TRP A 1 375 ? -2.119 -46.846 -13.333 1.00 83.73 376 TRP A N 1
ATOM 2771 C CA . TRP A 1 375 ? -2.157 -45.441 -13.707 1.00 80.14 376 TRP A CA 1
ATOM 2772 C C . TRP A 1 375 ? -2.412 -44.524 -12.517 1.00 78.69 376 TRP A C 1
ATOM 2773 O O . TRP A 1 375 ? -2.630 -43.322 -12.706 1.00 76.60 376 TRP A O 1
ATOM 2784 N N . GLY A 1 376 ? -2.377 -45.060 -11.301 1.00 81.83 377 GLY A N 1
ATOM 2785 C CA . GLY A 1 376 ? -2.721 -44.307 -10.112 1.00 80.85 377 GLY A CA 1
ATOM 2786 C C . GLY A 1 376 ? -4.143 -44.587 -9.674 1.00 79.85 377 GLY A C 1
ATOM 2787 O O . GLY A 1 376 ? -4.851 -45.436 -10.223 1.00 79.84 377 GLY A O 1
ATOM 2788 N N . LYS A 1 377 ? -4.553 -43.862 -8.646 1.00 85.24 378 LYS A N 1
ATOM 2789 C CA . LYS A 1 377 ? -5.933 -43.900 -8.200 1.00 82.74 378 LYS A CA 1
ATOM 2790 C C . LYS A 1 377 ? -6.747 -42.896 -9.010 1.00 78.75 378 LYS A C 1
ATOM 2791 O O . LYS A 1 377 ? -6.225 -41.875 -9.467 1.00 77.98 378 LYS A O 1
ATOM 2797 N N . ALA A 1 378 ? -8.026 -43.211 -9.205 1.00 63.72 379 ALA A N 1
ATOM 2798 C CA . ALA A 1 378 ? -8.863 -42.452 -10.125 1.00 60.55 379 ALA A CA 1
ATOM 2799 C C . ALA A 1 378 ? -8.891 -40.974 -9.765 1.00 58.93 379 ALA A C 1
ATOM 2800 O O . ALA A 1 378 ? -8.864 -40.609 -8.589 1.00 60.01 379 ALA A O 1
ATOM 2802 N N . THR A 1 379 ? -8.946 -40.117 -10.790 1.00 58.39 380 THR A N 1
ATOM 2803 C CA . THR A 1 379 ? -9.170 -38.698 -10.543 1.00 57.73 380 THR A CA 1
ATOM 2804 C C . THR A 1 379 ? -10.637 -38.395 -10.236 1.00 56.33 380 THR A C 1
ATOM 2805 O O . THR A 1 379 ? -10.930 -37.369 -9.610 1.00 54.70 380 THR A O 1
ATOM 2809 N N . TYR A 1 380 ? -11.556 -39.276 -10.635 1.00 53.84 381 TYR A N 1
ATOM 2810 C CA . TYR A 1 380 ? -12.942 -39.202 -10.189 1.00 52.05 381 TYR A CA 1
ATOM 2811 C C . TYR A 1 380 ? -13.534 -40.602 -10.229 1.00 52.61 381 TYR A C 1
ATOM 2812 O O . TYR A 1 380 ? -13.315 -41.342 -11.192 1.00 53.00 381 TYR A O 1
ATOM 2821 N N . THR A 1 381 ? -14.256 -40.961 -9.162 1.00 53.77 382 THR A N 1
ATOM 2822 C CA . THR A 1 381 ? -15.055 -42.176 -9.066 1.00 54.37 382 THR A CA 1
ATOM 2823 C C . THR A 1 381 ? -16.420 -41.789 -8.536 1.00 53.10 382 THR A C 1
ATOM 2824 O O . THR A 1 381 ? -16.523 -41.044 -7.562 1.00 53.87 382 THR A O 1
ATOM 2828 N N . GLY A 1 382 ? -17.466 -42.267 -9.189 1.00 51.54 383 GLY A N 1
ATOM 2829 C CA . GLY A 1 382 ? -18.786 -41.814 -8.833 1.00 48.31 383 GLY A CA 1
ATOM 2830 C C . GLY A 1 382 ? -19.869 -42.403 -9.700 1.00 48.12 383 GLY A C 1
ATOM 2831 O O . GLY A 1 382 ? -19.637 -43.279 -10.540 1.00 49.21 383 GLY A O 1
ATOM 2832 N N . PRO A 1 383 ? -21.088 -41.929 -9.503 1.00 49.06 384 PRO A N 1
ATOM 2833 C CA . PRO A 1 383 ? -22.206 -42.377 -10.334 1.00 48.29 384 PRO A CA 1
ATOM 2834 C C . PRO A 1 383 ? -22.206 -41.677 -11.686 1.00 47.50 384 PRO A C 1
ATOM 2835 O O . PRO A 1 383 ? -21.537 -40.670 -11.903 1.00 46.42 384 PRO A O 1
ATOM 2839 N N . ALA A 1 384 ? -23.011 -42.235 -12.585 1.00 51.56 385 ALA A N 1
ATOM 2840 C CA . ALA A 1 384 ? -23.120 -41.813 -13.972 1.00 51.30 385 ALA A CA 1
ATOM 2841 C C . ALA A 1 384 ? -24.592 -41.728 -14.375 1.00 54.61 385 ALA A C 1
ATOM 2842 O O . ALA A 1 384 ? -25.453 -42.447 -13.847 1.00 53.50 385 ALA A O 1
ATOM 2844 N N . THR A 1 385 ? -24.858 -40.859 -15.352 1.00 68.10 386 THR A N 1
ATOM 2845 C CA . THR A 1 385 ? -26.221 -40.507 -15.780 1.00 68.75 386 THR A CA 1
ATOM 2846 C C . THR A 1 385 ? -27.132 -40.239 -14.584 1.00 68.94 386 THR A C 1
ATOM 2847 O O . THR A 1 385 ? -27.422 -39.081 -14.263 1.00 68.29 386 THR A O 1
ATOM 2851 N N . ASN A 1 390 ? -35.982 -47.394 -14.999 1.00 89.62 391 ASN A N 1
ATOM 2852 C CA . ASN A 1 390 ? -37.289 -48.042 -15.051 1.00 94.38 391 ASN A CA 1
ATOM 2853 C C . ASN A 1 390 ? -38.374 -47.197 -14.388 1.00 93.85 391 ASN A C 1
ATOM 2854 O O . ASN A 1 390 ? -39.340 -46.775 -15.042 1.00 93.23 391 ASN A O 1
ATOM 2859 N N . ASN A 1 391 ? -38.189 -46.975 -13.086 1.00 79.20 392 ASN A N 1
ATOM 2860 C CA . ASN A 1 391 ? -39.190 -46.340 -12.243 1.00 75.12 392 ASN A CA 1
ATOM 2861 C C . ASN A 1 391 ? -39.757 -45.087 -12.915 1.00 74.97 392 ASN A C 1
ATOM 2862 O O . ASN A 1 391 ? -38.988 -44.208 -13.332 1.00 71.82 392 ASN A O 1
ATOM 2867 N N . PRO A 1 392 ? -41.083 -44.980 -13.057 1.00 79.78 393 PRO A N 1
ATOM 2868 C CA . PRO A 1 392 ? -41.691 -43.762 -13.609 1.00 79.51 393 PRO A CA 1
ATOM 2869 C C . PRO A 1 392 ? -41.847 -42.627 -12.602 1.00 78.01 393 PRO A C 1
ATOM 2870 O O . PRO A 1 392 ? -42.413 -41.579 -12.952 1.00 77.80 393 PRO A O 1
ATOM 2874 N N . GLY A 1 393 ? -41.395 -42.810 -11.360 1.00 80.48 394 GLY A N 1
ATOM 2875 C CA . GLY A 1 393 ? -41.327 -41.719 -10.409 1.00 76.98 394 GLY A CA 1
ATOM 2876 C C . GLY A 1 393 ? -40.098 -40.866 -10.650 1.00 75.23 394 GLY A C 1
ATOM 2877 O O . GLY A 1 393 ? -39.715 -40.625 -11.803 1.00 74.40 394 GLY A O 1
ATOM 2878 N N . LEU A 1 394 ? -39.463 -40.409 -9.578 1.00 55.92 395 LEU A N 1
ATOM 2879 C CA . LEU A 1 394 ? -38.260 -39.597 -9.669 1.00 51.15 395 LEU A CA 1
ATOM 2880 C C . LEU A 1 394 ? -37.131 -40.368 -9.005 1.00 50.48 395 LEU A C 1
ATOM 2881 O O . LEU A 1 394 ? -37.267 -40.815 -7.861 1.00 49.04 395 LEU A O 1
ATOM 2886 N N . THR A 1 395 ? -36.031 -40.555 -9.723 1.00 52.76 396 THR A N 1
ATOM 2887 C CA . THR A 1 395 ? -34.917 -41.325 -9.195 1.00 51.81 396 THR A CA 1
ATOM 2888 C C . THR A 1 395 ? -33.668 -40.486 -9.344 1.00 50.86 396 THR A C 1
ATOM 2889 O O . THR A 1 395 ? -33.279 -40.147 -10.469 1.00 52.49 396 THR A O 1
ATOM 2893 N N . THR A 1 396 ? -33.039 -40.143 -8.225 1.00 41.41 397 THR A N 1
ATOM 2894 C CA . THR A 1 396 ? -31.908 -39.237 -8.320 1.00 40.15 397 THR A CA 1
ATOM 2895 C C . THR A 1 396 ? -30.938 -39.483 -7.171 1.00 39.88 397 THR A C 1
ATOM 2896 O O . THR A 1 396 ? -31.214 -40.246 -6.246 1.00 40.72 397 THR A O 1
ATOM 2900 N N . TYR A 1 397 ? -29.797 -38.799 -7.236 1.00 43.41 398 TYR A N 1
ATOM 2901 C CA . TYR A 1 397 ? -28.785 -38.878 -6.194 1.00 44.43 398 TYR A CA 1
ATOM 2902 C C . TYR A 1 397 ? -28.160 -37.509 -6.010 1.00 42.83 398 TYR A C 1
ATOM 2903 O O . TYR A 1 397 ? -28.257 -36.641 -6.879 1.00 41.60 398 TYR A O 1
ATOM 2912 N N . TYR A 1 398 ? -27.525 -37.329 -4.863 1.00 37.70 399 TYR A N 1
ATOM 2913 C CA . TYR A 1 398 ? -26.909 -36.064 -4.496 1.00 37.71 399 TYR A CA 1
ATOM 2914 C C . TYR A 1 398 ? -25.393 -36.174 -4.688 1.00 40.35 399 TYR A C 1
ATOM 2915 O O . TYR A 1 398 ? -24.754 -37.083 -4.132 1.00 41.17 399 TYR A O 1
ATOM 2924 N N . VAL A 1 399 ? -24.810 -35.264 -5.464 1.00 46.06 400 VAL A N 1
ATOM 2925 C CA . VAL A 1 399 ? -23.350 -35.289 -5.595 1.00 47.43 400 VAL A CA 1
ATOM 2926 C C . VAL A 1 399 ? -22.765 -33.982 -5.075 1.00 47.50 400 VAL A C 1
ATOM 2927 O O . VAL A 1 399 ? -23.412 -32.933 -5.167 1.00 47.53 400 VAL A O 1
ATOM 2931 N N . PRO A 1 400 ? -21.571 -33.993 -4.499 1.00 41.92 401 PRO A N 1
ATOM 2932 C CA . PRO A 1 400 ? -20.936 -32.727 -4.128 1.00 43.42 401 PRO A CA 1
ATOM 2933 C C . PRO A 1 400 ? -20.508 -31.950 -5.368 1.00 43.42 401 PRO A C 1
ATOM 2934 O O . PRO A 1 400 ? -20.226 -32.509 -6.433 1.00 41.09 401 PRO A O 1
ATOM 2938 N N . TYR A 1 401 ? -20.483 -30.633 -5.221 1.00 42.58 402 TYR A N 1
ATOM 2939 C CA . TYR A 1 401 ? -20.194 -29.793 -6.367 1.00 42.32 402 TYR A CA 1
ATOM 2940 C C . TYR A 1 401 ? -19.697 -28.454 -5.864 1.00 44.90 402 TYR A C 1
ATOM 2941 O O . TYR A 1 401 ? -20.240 -27.909 -4.906 1.00 44.68 402 TYR A O 1
ATOM 2950 N N . THR A 1 402 ? -18.658 -27.941 -6.499 1.00 49.90 403 THR A N 1
ATOM 2951 C CA . THR A 1 402 ? -18.119 -26.632 -6.185 1.00 52.36 403 THR A CA 1
ATOM 2952 C C . THR A 1 402 ? -18.017 -25.898 -7.509 1.00 53.41 403 THR A C 1
ATOM 2953 O O . THR A 1 402 ? -17.503 -26.454 -8.485 1.00 53.37 403 THR A O 1
ATOM 2957 N N . ASN A 1 403 ? -18.537 -24.685 -7.567 1.00 55.22 404 ASN A N 1
ATOM 2958 C CA . ASN A 1 403 ? -18.556 -23.997 -8.843 1.00 58.38 404 ASN A CA 1
ATOM 2959 C C . ASN A 1 403 ? -17.316 -23.103 -8.957 1.00 62.69 404 ASN A C 1
ATOM 2960 O O . ASN A 1 403 ? -16.399 -23.158 -8.133 1.00 63.31 404 ASN A O 1
ATOM 2965 N N . ASN A 1 404 ? -17.272 -22.280 -10.003 1.00 70.50 405 ASN A N 1
ATOM 2966 C CA . ASN A 1 404 ? -16.076 -21.504 -10.326 1.00 71.80 405 ASN A CA 1
ATOM 2967 C C . ASN A 1 404 ? -15.754 -20.425 -9.289 1.00 73.12 405 ASN A C 1
ATOM 2968 O O . ASN A 1 404 ? -14.598 -20.001 -9.197 1.00 74.31 405 ASN A O 1
ATOM 2973 N N . LYS A 1 405 ? -16.736 -19.973 -8.509 1.00 67.35 406 LYS A N 1
ATOM 2974 C CA . LYS A 1 405 ? -16.497 -18.974 -7.473 1.00 68.95 406 LYS A CA 1
ATOM 2975 C C . LYS A 1 405 ? -16.117 -19.582 -6.130 1.00 67.97 406 LYS A C 1
ATOM 2976 O O . LYS A 1 405 ? -15.783 -18.837 -5.201 1.00 69.55 406 LYS A O 1
ATOM 2982 N N . GLY A 1 406 ? -16.158 -20.904 -5.998 1.00 63.38 407 GLY A N 1
ATOM 2983 C CA . GLY A 1 406 ? -15.813 -21.551 -4.753 1.00 63.95 407 GLY A CA 1
ATOM 2984 C C . GLY A 1 406 ? -16.973 -22.077 -3.935 1.00 59.97 407 GLY A C 1
ATOM 2985 O O . GLY A 1 406 ? -16.727 -22.731 -2.916 1.00 59.91 407 GLY A O 1
ATOM 2986 N N . GLU A 1 407 ? -18.220 -21.845 -4.344 1.00 63.95 408 GLU A N 1
ATOM 2987 C CA . GLU A 1 407 ? -19.369 -22.267 -3.544 1.00 62.25 408 GLU A CA 1
ATOM 2988 C C . GLU A 1 407 ? -19.551 -23.781 -3.600 1.00 57.76 408 GLU A C 1
ATOM 2989 O O . GLU A 1 407 ? -19.831 -24.345 -4.663 1.00 55.87 408 GLU A O 1
ATOM 2995 N N . SER A 1 408 ? -19.416 -24.428 -2.449 1.00 53.59 409 SER A N 1
ATOM 2996 C CA . SER A 1 408 ? -19.725 -25.839 -2.314 1.00 52.11 409 SER A CA 1
ATOM 2997 C C . SER A 1 408 ? -21.220 -26.047 -2.115 1.00 49.85 409 SER A C 1
ATOM 2998 O O . SER A 1 408 ? -21.907 -25.223 -1.513 1.00 50.45 409 SER A O 1
ATOM 3001 N N . GLY A 1 409 ? -21.706 -27.171 -2.622 1.00 42.31 410 GLY A N 1
ATOM 3002 C CA . GLY A 1 409 ? -23.106 -27.502 -2.536 1.00 40.26 410 GLY A CA 1
ATOM 3003 C C . GLY A 1 409 ? -23.360 -28.868 -3.133 1.00 38.18 410 GLY A C 1
ATOM 3004 O O . GLY A 1 409 ? -22.448 -29.686 -3.248 1.00 39.80 410 GLY A O 1
ATOM 3005 N N . VAL A 1 410 ? -24.608 -29.098 -3.541 1.00 39.31 411 VAL A N 1
ATOM 3006 C CA . VAL A 1 410 ? -25.071 -30.389 -4.033 1.00 37.80 411 VAL A CA 1
ATOM 3007 C C . VAL A 1 410 ? -25.644 -30.225 -5.428 1.00 35.51 411 VAL A C 1
ATOM 3008 O O . VAL A 1 410 ? -26.374 -29.268 -5.699 1.00 36.09 411 VAL A O 1
ATOM 3012 N N . VAL A 1 411 ? -25.344 -31.185 -6.298 1.00 35.10 412 VAL A N 1
ATOM 3013 C CA . VAL A 1 411 ? -25.922 -31.269 -7.630 1.00 35.45 412 VAL A CA 1
ATOM 3014 C C . VAL A 1 411 ? -26.862 -32.469 -7.669 1.00 35.09 412 VAL A C 1
ATOM 3015 O O . VAL A 1 411 ? -26.469 -33.584 -7.294 1.00 35.15 412 VAL A O 1
ATOM 3019 N N . VAL A 1 412 ? -28.101 -32.227 -8.111 1.00 37.01 413 VAL A N 1
ATOM 3020 C CA . VAL A 1 412 ? -29.176 -33.216 -8.237 1.00 37.72 413 VAL A CA 1
ATOM 3021 C C . VAL A 1 412 ? -29.516 -33.444 -9.712 1.00 36.88 413 VAL A C 1
ATOM 3022 O O . VAL A 1 412 ? -30.080 -32.550 -10.371 1.00 35.64 413 VAL A O 1
ATOM 3026 N N . PRO A 1 413 ? -29.132 -34.588 -10.288 1.00 34.59 414 PRO A N 1
ATOM 3027 C CA . PRO A 1 413 ? -29.474 -34.882 -11.687 1.00 34.86 414 PRO A CA 1
ATOM 3028 C C . PRO A 1 413 ? -30.897 -35.398 -11.789 1.00 33.90 414 PRO A C 1
ATOM 3029 O O . PRO A 1 413 ? -31.261 -36.383 -11.148 1.00 36.05 414 PRO A O 1
ATOM 3033 N N . LEU A 1 414 ? -31.700 -34.734 -12.601 1.00 32.11 415 LEU A N 1
ATOM 3034 C CA . LEU A 1 414 ? -33.118 -35.028 -12.687 1.00 31.85 415 LEU A CA 1
ATOM 3035 C C . LEU A 1 414 ? -33.453 -35.423 -14.107 1.00 31.70 415 LEU A C 1
ATOM 3036 O O . LEU A 1 414 ? -32.880 -34.906 -15.071 1.00 33.66 415 LEU A O 1
ATOM 3041 N N . LEU A 1 415 ? -34.348 -36.379 -14.221 1.00 35.55 416 LEU A N 1
ATOM 3042 C CA . LEU A 1 415 ? -34.820 -36.843 -15.513 1.00 39.35 416 LEU A CA 1
ATOM 3043 C C . LEU A 1 415 ? -36.336 -36.956 -15.360 1.00 38.07 416 LEU A C 1
ATOM 3044 O O . LEU A 1 415 ? -36.836 -37.908 -14.758 1.00 39.45 416 LEU A O 1
ATOM 3049 N N . LEU A 1 416 ? -37.050 -35.970 -15.899 1.00 30.02 417 LEU A N 1
ATOM 3050 C CA . LEU A 1 416 ? -38.497 -35.869 -15.792 1.00 28.27 417 LEU A CA 1
ATOM 3051 C C . LEU A 1 416 ? -39.052 -35.463 -17.156 1.00 29.51 417 LEU A C 1
ATOM 3052 O O . LEU A 1 416 ? -38.349 -34.852 -17.966 1.00 29.88 417 LEU A O 1
ATOM 3057 N N . ARG A 1 417 ? -40.311 -35.831 -17.422 1.00 34.80 418 ARG A N 1
ATOM 3058 C CA . ARG A 1 417 ? -41.074 -35.167 -18.480 1.00 35.50 418 ARG A CA 1
ATOM 3059 C C . ARG A 1 417 ? -40.955 -33.663 -18.324 1.00 32.27 418 ARG A C 1
ATOM 3060 O O . ARG A 1 417 ? -41.026 -33.141 -17.208 1.00 31.09 418 ARG A O 1
ATOM 3068 N N . SER A 1 418 ? -40.793 -32.967 -19.453 1.00 30.69 419 SER A N 1
ATOM 3069 C CA . SER A 1 418 ? -40.391 -31.564 -19.424 1.00 29.55 419 SER A CA 1
ATOM 3070 C C . SER A 1 418 ? -41.361 -30.715 -18.607 1.00 29.43 419 SER A C 1
ATOM 3071 O O . SER A 1 418 ? -40.936 -29.882 -17.794 1.00 26.94 419 SER A O 1
ATOM 3074 N N . ALA A 1 419 ? -42.670 -30.940 -18.767 1.00 26.23 420 ALA A N 1
ATOM 3075 C CA . ALA A 1 419 ? -43.625 -30.171 -17.963 1.00 27.41 420 ALA A CA 1
ATOM 3076 C C . ALA A 1 419 ? -43.443 -30.436 -16.466 1.00 25.44 420 ALA A C 1
ATOM 3077 O O . ALA A 1 419 ? -43.505 -29.504 -15.651 1.00 26.08 420 ALA A O 1
ATOM 3079 N N . VAL A 1 420 ? -43.211 -31.688 -16.089 1.00 28.66 421 VAL A N 1
ATOM 3080 C CA . VAL A 1 420 ? -43.047 -32.011 -14.670 1.00 29.66 421 VAL A CA 1
ATOM 3081 C C . VAL A 1 420 ? -41.770 -31.391 -14.145 1.00 28.47 421 VAL A C 1
ATOM 3082 O O . VAL A 1 420 ? -41.706 -30.917 -13.003 1.00 27.79 421 VAL A O 1
ATOM 3086 N N . MET A 1 421 ? -40.740 -31.374 -14.993 1.00 27.64 422 MET A N 1
ATOM 3087 C CA . MET A 1 421 ? -39.478 -30.720 -14.704 1.00 26.60 422 MET A CA 1
ATOM 3088 C C . MET A 1 421 ? -39.671 -29.232 -14.416 1.00 26.74 422 MET A C 1
ATOM 3089 O O . MET A 1 421 ? -39.197 -28.723 -13.400 1.00 26.51 422 MET A O 1
ATOM 3094 N N . THR A 1 422 ? -40.348 -28.501 -15.300 1.00 27.91 423 THR A N 1
ATOM 3095 C CA . THR A 1 422 ? -40.405 -27.065 -15.049 1.00 28.99 423 THR A CA 1
ATOM 3096 C C . THR A 1 422 ? -41.321 -26.752 -13.879 1.00 30.15 423 THR A C 1
ATOM 3097 O O . THR A 1 422 ? -41.038 -25.818 -13.114 1.00 31.36 423 THR A O 1
ATOM 3101 N N . ARG A 1 423 ? -42.397 -27.523 -13.694 1.00 27.69 424 ARG A N 1
ATOM 3102 C CA . ARG A 1 423 ? -43.178 -27.329 -12.472 1.00 29.48 424 ARG A CA 1
ATOM 3103 C C . ARG A 1 423 ? -42.333 -27.639 -11.237 1.00 28.62 424 ARG A C 1
ATOM 3104 O O . ARG A 1 423 ? -42.333 -26.860 -10.275 1.00 30.83 424 ARG A O 1
ATOM 3112 N N . PHE A 1 424 ? -41.546 -28.723 -11.270 1.00 26.85 425 PHE A N 1
ATOM 3113 C CA . PHE A 1 424 ? -40.640 -29.008 -10.156 1.00 27.28 425 PHE A CA 1
ATOM 3114 C C . PHE A 1 424 ? -39.668 -27.859 -9.889 1.00 28.30 425 PHE A C 1
ATOM 3115 O O . PHE A 1 424 ? -39.531 -27.410 -8.742 1.00 29.81 425 PHE A O 1
ATOM 3123 N N . VAL A 1 425 ? -38.947 -27.408 -10.931 1.00 26.97 426 VAL A N 1
ATOM 3124 C CA . VAL A 1 425 ? -37.960 -26.333 -10.775 1.00 27.62 426 VAL A CA 1
ATOM 3125 C C . VAL A 1 425 ? -38.617 -25.080 -10.217 1.00 31.67 426 VAL A C 1
ATOM 3126 O O . VAL A 1 425 ? -38.094 -24.442 -9.293 1.00 32.82 426 VAL A O 1
ATOM 3130 N N . ASN A 1 426 ? -39.753 -24.680 -10.804 1.00 32.56 427 ASN A N 1
ATOM 3131 C CA . ASN A 1 426 ? -40.450 -23.500 -10.329 1.00 34.48 427 ASN A CA 1
ATOM 3132 C C . ASN A 1 426 ? -40.837 -23.651 -8.865 1.00 38.19 427 ASN A C 1
ATOM 3133 O O . ASN A 1 426 ? -40.803 -22.677 -8.107 1.00 39.58 427 ASN A O 1
ATOM 3138 N N . GLU A 1 427 ? -41.239 -24.857 -8.451 1.00 37.27 428 GLU A N 1
ATOM 3139 C CA . GLU A 1 427 ? -41.665 -25.022 -7.066 1.00 39.57 428 GLU A CA 1
ATOM 3140 C C . GLU A 1 427 ? -40.479 -24.943 -6.104 1.00 39.65 428 GLU A C 1
ATOM 3141 O O . GLU A 1 427 ? -40.557 -24.273 -5.063 1.00 42.04 428 GLU A O 1
ATOM 3147 N N . ILE A 1 428 ? -39.350 -25.558 -6.446 1.00 36.99 429 ILE A N 1
ATOM 3148 C CA . ILE A 1 428 ? -38.221 -25.337 -5.549 1.00 38.11 429 ILE A CA 1
ATOM 3149 C C . ILE A 1 428 ? -37.762 -23.871 -5.606 1.00 39.57 429 ILE A C 1
ATOM 3150 O O . ILE A 1 428 ? -37.269 -23.343 -4.599 1.00 41.33 429 ILE A O 1
ATOM 3155 N N . ASN A 1 429 ? -37.926 -23.175 -6.748 1.00 34.66 430 ASN A N 1
ATOM 3156 C CA . ASN A 1 429 ? -37.538 -21.764 -6.786 1.00 36.63 430 ASN A CA 1
ATOM 3157 C C . ASN A 1 429 ? -38.468 -20.908 -5.935 1.00 39.34 430 ASN A C 1
ATOM 3158 O O . ASN A 1 429 ? -38.025 -19.928 -5.330 1.00 42.15 430 ASN A O 1
ATOM 3163 N N . ASN A 1 430 ? -39.759 -21.243 -5.900 1.00 43.20 431 ASN A N 1
ATOM 3164 C CA . ASN A 1 430 ? -40.669 -20.601 -4.953 1.00 45.83 431 ASN A CA 1
ATOM 3165 C C . ASN A 1 430 ? -40.195 -20.810 -3.525 1.00 47.38 431 ASN A C 1
ATOM 3166 O O . ASN A 1 430 ? -40.284 -19.902 -2.692 1.00 51.08 431 ASN A O 1
ATOM 3171 N N . MET A 1 431 ? -39.702 -22.007 -3.216 1.00 45.17 432 MET A N 1
ATOM 3172 C CA . MET A 1 431 ? -39.219 -22.236 -1.858 1.00 47.77 432 MET A CA 1
ATOM 3173 C C . MET A 1 431 ? -37.977 -21.406 -1.559 1.00 49.69 432 MET A C 1
ATOM 3174 O O . MET A 1 431 ? -37.824 -20.897 -0.446 1.00 53.28 432 MET A O 1
ATOM 3179 N N . LEU A 1 432 ? -37.081 -21.256 -2.532 1.00 46.12 433 LEU A N 1
ATOM 3180 C CA . LEU A 1 432 ? -35.939 -20.357 -2.349 1.00 48.31 433 LEU A CA 1
ATOM 3181 C C . LEU A 1 432 ? -36.388 -18.912 -2.145 1.00 52.93 433 LEU A C 1
ATOM 3182 O O . LEU A 1 432 ? -35.846 -18.192 -1.293 1.00 56.22 433 LEU A O 1
ATOM 3187 N N . ALA A 1 433 ? -37.353 -18.459 -2.956 1.00 48.70 434 ALA A N 1
ATOM 3188 C CA . ALA A 1 433 ? -37.917 -17.122 -2.789 1.00 51.47 434 ALA A CA 1
ATOM 3189 C C . ALA A 1 433 ? -38.466 -16.922 -1.382 1.00 58.65 434 ALA A C 1
ATOM 3190 O O . ALA A 1 433 ? -38.225 -15.885 -0.756 1.00 63.10 434 ALA A O 1
ATOM 3192 N N . GLN A 1 434 ? -39.215 -17.904 -0.874 1.00 69.11 435 GLN A N 1
ATOM 3193 C CA . GLN A 1 434 ? -39.753 -17.810 0.482 1.00 72.67 435 GLN A CA 1
ATOM 3194 C C . GLN A 1 434 ? -38.640 -17.757 1.518 1.00 74.89 435 GLN A C 1
ATOM 3195 O O . GLN A 1 434 ? -38.641 -16.895 2.403 1.00 80.46 435 GLN A O 1
ATOM 3201 N N . VAL A 1 435 ? -37.686 -18.685 1.430 1.00 62.32 436 VAL A N 1
ATOM 3202 C CA . VAL A 1 435 ? -36.610 -18.747 2.413 1.00 64.35 436 VAL A CA 1
ATOM 3203 C C . VAL A 1 435 ? -35.855 -17.425 2.457 1.00 69.14 436 VAL A C 1
ATOM 3204 O O . VAL A 1 435 ? -35.424 -16.980 3.526 1.00 73.11 436 VAL A O 1
ATOM 3208 N N . GLN A 1 436 ? -35.722 -16.749 1.308 1.00 70.50 437 GLN A N 1
ATOM 3209 C CA . GLN A 1 436 ? -34.976 -15.492 1.296 1.00 74.31 437 GLN A CA 1
ATOM 3210 C C . GLN A 1 436 ? -35.830 -14.310 1.737 1.00 81.18 437 GLN A C 1
ATOM 3211 O O . GLN A 1 436 ? -35.307 -13.373 2.350 1.00 85.35 437 GLN A O 1
ATOM 3217 N N . ASN A 1 437 ? -37.131 -14.323 1.431 1.00 94.97 438 ASN A N 1
ATOM 3218 C CA . ASN A 1 437 ? -38.014 -13.267 1.926 1.00 100.25 438 ASN A CA 1
ATOM 3219 C C . ASN A 1 437 ? -38.054 -13.259 3.449 1.00 103.97 438 ASN A C 1
ATOM 3220 O O . ASN A 1 437 ? -38.139 -12.194 4.073 1.00 108.06 438 ASN A O 1
ATOM 3225 N N . ASN A 1 438 ? -37.984 -14.438 4.062 1.00 98.33 439 ASN A N 1
ATOM 3226 C CA . ASN A 1 438 ? -38.069 -14.582 5.512 1.00 101.19 439 ASN A CA 1
ATOM 3227 C C . ASN A 1 438 ? -36.721 -14.316 6.185 1.00 101.41 439 ASN A C 1
ATOM 3228 O O . ASN A 1 438 ? -36.157 -13.228 6.069 1.00 102.99 439 ASN A O 1
ATOM 3233 N N . MET B 1 1 ? -32.442 6.296 -56.263 1.00 45.92 1 MET B N 1
ATOM 3234 C CA . MET B 1 1 ? -31.658 5.066 -56.063 1.00 46.23 1 MET B CA 1
ATOM 3235 C C . MET B 1 1 ? -30.837 4.710 -57.296 1.00 49.24 1 MET B C 1
ATOM 3236 O O . MET B 1 1 ? -31.392 4.408 -58.356 1.00 50.18 1 MET B O 1
ATOM 3241 N N . GLU B 1 2 ? -29.514 4.700 -57.134 1.00 44.72 2 GLU B N 1
ATOM 3242 C CA . GLU B 1 2 ? -28.615 4.611 -58.271 1.00 44.58 2 GLU B CA 1
ATOM 3243 C C . GLU B 1 2 ? -28.695 3.246 -58.952 1.00 45.41 2 GLU B C 1
ATOM 3244 O O . GLU B 1 2 ? -28.672 2.206 -58.290 1.00 44.91 2 GLU B O 1
ATOM 3246 N N . GLU B 1 3 ? -28.754 3.251 -60.282 1.00 50.37 3 GLU B N 1
ATOM 3247 C CA . GLU B 1 3 ? -28.625 2.042 -61.088 1.00 50.13 3 GLU B CA 1
ATOM 3248 C C . GLU B 1 3 ? -27.207 1.934 -61.638 1.00 51.25 3 GLU B C 1
ATOM 3249 O O . GLU B 1 3 ? -26.616 2.929 -62.064 1.00 52.49 3 GLU B O 1
ATOM 3255 N N . ILE B 1 4 ? -26.672 0.718 -61.627 1.00 46.49 4 ILE B N 1
ATOM 3256 C CA . ILE B 1 4 ? -25.306 0.429 -62.021 1.00 47.45 4 ILE B CA 1
ATOM 3257 C C . ILE B 1 4 ? -25.362 -0.323 -63.344 1.00 48.35 4 ILE B C 1
ATOM 3258 O O . ILE B 1 4 ? -25.758 -1.498 -63.389 1.00 47.50 4 ILE B O 1
ATOM 3263 N N . ASN B 1 5 ? -24.936 0.340 -64.416 1.00 51.01 5 ASN B N 1
ATOM 3264 C CA . ASN B 1 5 ? -24.879 -0.253 -65.742 1.00 51.77 5 ASN B CA 1
ATOM 3265 C C . ASN B 1 5 ? -23.439 -0.543 -66.102 1.00 55.07 5 ASN B C 1
ATOM 3266 O O . ASN B 1 5 ? -22.532 0.208 -65.735 1.00 54.38 5 ASN B O 1
ATOM 3271 N N . THR B 1 6 ? -23.246 -1.643 -66.813 1.00 65.60 6 THR B N 1
ATOM 3272 C CA . THR B 1 6 ? -21.935 -2.144 -67.199 1.00 66.61 6 THR B CA 1
ATOM 3273 C C . THR B 1 6 ? -21.789 -1.978 -68.709 1.00 70.00 6 THR B C 1
ATOM 3274 O O . THR B 1 6 ? -22.236 -2.827 -69.487 1.00 70.32 6 THR B O 1
ATOM 3278 N N . ARG B 1 7 ? -21.167 -0.874 -69.123 1.00 76.02 7 ARG B N 1
ATOM 3279 C CA . ARG B 1 7 ? -20.794 -0.666 -70.523 1.00 77.94 7 ARG B CA 1
ATOM 3280 C C . ARG B 1 7 ? -19.564 -1.519 -70.829 1.00 79.23 7 ARG B C 1
ATOM 3281 O O . ARG B 1 7 ? -18.421 -1.084 -70.657 1.00 80.45 7 ARG B O 1
ATOM 3283 N N . LEU B 1 8 ? -19.799 -2.754 -71.284 1.00 67.84 8 LEU B N 1
ATOM 3284 C CA . LEU B 1 8 ? -18.723 -3.649 -71.713 1.00 66.47 8 LEU B CA 1
ATOM 3285 C C . LEU B 1 8 ? -19.276 -4.912 -72.360 1.00 65.25 8 LEU B C 1
ATOM 3286 O O . LEU B 1 8 ? -20.197 -5.539 -71.826 1.00 65.20 8 LEU B O 1
ATOM 3291 N N . THR B 1 9 ? -18.722 -5.299 -73.505 1.00 62.19 9 THR B N 1
ATOM 3292 C CA . THR B 1 9 ? -19.158 -6.516 -74.169 1.00 61.66 9 THR B CA 1
ATOM 3293 C C . THR B 1 9 ? -17.990 -7.083 -74.951 1.00 60.09 9 THR B C 1
ATOM 3294 O O . THR B 1 9 ? -17.182 -6.343 -75.509 1.00 62.52 9 THR B O 1
ATOM 3298 N N . PHE B 1 10 ? -17.912 -8.403 -75.000 1.00 55.12 10 PHE B N 1
ATOM 3299 C CA . PHE B 1 10 ? -16.782 -9.034 -75.657 1.00 56.52 10 PHE B CA 1
ATOM 3300 C C . PHE B 1 10 ? -17.239 -10.341 -76.282 1.00 55.89 10 PHE B C 1
ATOM 3301 O O . PHE B 1 10 ? -18.320 -10.854 -75.984 1.00 54.85 10 PHE B O 1
ATOM 3309 N N . THR B 1 11 ? -16.415 -10.855 -77.183 1.00 61.87 11 THR B N 1
ATOM 3310 C CA . THR B 1 11 ? -16.720 -12.096 -77.871 1.00 61.26 11 THR B CA 1
ATOM 3311 C C . THR B 1 11 ? -16.069 -13.247 -77.110 1.00 61.58 11 THR B C 1
ATOM 3312 O O . THR B 1 11 ? -14.907 -13.150 -76.684 1.00 61.09 11 THR B O 1
ATOM 3316 N N . VAL B 1 12 ? -16.835 -14.316 -76.903 1.00 60.65 12 VAL B N 1
ATOM 3317 C CA . VAL B 1 12 ? -16.381 -15.485 -76.160 1.00 58.81 12 VAL B CA 1
ATOM 3318 C C . VAL B 1 12 ? -16.548 -16.699 -77.062 1.00 58.01 12 VAL B C 1
ATOM 3319 O O . VAL B 1 12 ? -17.603 -16.881 -77.678 1.00 58.93 12 VAL B O 1
ATOM 3323 N N . ARG B 1 13 ? -15.519 -17.520 -77.159 1.00 55.51 13 ARG B N 1
ATOM 3324 C CA . ARG B 1 13 ? -15.651 -18.756 -77.915 1.00 57.21 13 ARG B CA 1
ATOM 3325 C C . ARG B 1 13 ? -15.310 -19.940 -77.019 1.00 56.41 13 ARG B C 1
ATOM 3326 O O . ARG B 1 13 ? -14.274 -19.942 -76.336 1.00 55.81 13 ARG B O 1
ATOM 3334 N N . ARG B 1 14 ? -16.187 -20.943 -77.031 1.00 53.58 14 ARG B N 1
ATOM 3335 C CA . ARG B 1 14 ? -16.084 -22.112 -76.170 1.00 53.38 14 ARG B CA 1
ATOM 3336 C C . ARG B 1 14 ? -15.795 -23.359 -76.991 1.00 54.35 14 ARG B C 1
ATOM 3337 O O . ARG B 1 14 ? -16.376 -23.552 -78.064 1.00 54.54 14 ARG B O 1
ATOM 3345 N N . CYS B 1 15 ? -14.911 -24.214 -76.469 1.00 57.61 15 CYS B N 1
ATOM 3346 C CA . CYS B 1 15 ? -14.876 -25.594 -76.927 1.00 57.69 15 CYS B CA 1
ATOM 3347 C C . CYS B 1 15 ? -16.195 -26.287 -76.570 1.00 56.56 15 CYS B C 1
ATOM 3348 O O . CYS B 1 15 ? -17.036 -25.759 -75.835 1.00 55.54 15 CYS B O 1
ATOM 3351 N N . ALA B 1 16 ? -16.382 -27.464 -77.109 1.00 53.51 16 ALA B N 1
ATOM 3352 C CA . ALA B 1 16 ? -17.610 -28.162 -76.759 1.00 53.07 16 ALA B CA 1
ATOM 3353 C C . ALA B 1 16 ? -17.513 -28.694 -75.330 1.00 51.31 16 ALA B C 1
ATOM 3354 O O . ALA B 1 16 ? -16.447 -29.156 -74.909 1.00 51.31 16 ALA B O 1
ATOM 3356 N N . PRO B 1 17 ? -18.587 -28.601 -74.556 1.00 51.91 17 PRO B N 1
ATOM 3357 C CA . PRO B 1 17 ? -18.560 -29.148 -73.196 1.00 50.85 17 PRO B CA 1
ATOM 3358 C C . PRO B 1 17 ? -18.004 -30.566 -73.193 1.00 50.78 17 PRO B C 1
ATOM 3359 O O . PRO B 1 17 ? -18.231 -31.342 -74.119 1.00 52.35 17 PRO B O 1
ATOM 3363 N N . GLU B 1 18 ? -17.241 -30.897 -72.166 1.00 48.89 18 GLU B N 1
ATOM 3364 C CA . GLU B 1 18 ? -16.735 -32.248 -71.992 1.00 49.61 18 GLU B CA 1
ATOM 3365 C C . GLU B 1 18 ? -17.155 -32.780 -70.627 1.00 47.69 18 GLU B C 1
ATOM 3366 O O . GLU B 1 18 ? -17.746 -32.071 -69.803 1.00 45.98 18 GLU B O 1
ATOM 3372 N N . LEU B 1 19 ? -16.871 -34.058 -70.407 1.00 45.10 19 LEU B N 1
ATOM 3373 C CA . LEU B 1 19 ? -17.209 -34.732 -69.161 1.00 43.93 19 LEU B CA 1
ATOM 3374 C C . LEU B 1 19 ? -15.923 -35.103 -68.441 1.00 43.79 19 LEU B C 1
ATOM 3375 O O . LEU B 1 19 ? -14.999 -35.653 -69.051 1.00 45.50 19 LEU B O 1
ATOM 3380 N N . ILE B 1 20 ? -15.840 -34.760 -67.162 1.00 43.13 20 ILE B N 1
ATOM 3381 C CA . ILE B 1 20 ? -14.694 -35.142 -66.351 1.00 43.72 20 ILE B CA 1
ATOM 3382 C C . ILE B 1 20 ? -15.163 -36.224 -65.401 1.00 43.62 20 ILE B C 1
ATOM 3383 O O . ILE B 1 20 ? -16.016 -35.981 -64.530 1.00 41.75 20 ILE B O 1
ATOM 3388 N N . VAL B 1 21 ? -14.589 -37.410 -65.571 1.00 44.58 21 VAL B N 1
ATOM 3389 C CA . VAL B 1 21 ? -14.907 -38.567 -64.745 1.00 43.81 21 VAL B CA 1
ATOM 3390 C C . VAL B 1 21 ? -13.758 -38.744 -63.761 1.00 44.10 21 VAL B C 1
ATOM 3391 O O . VAL B 1 21 ? -12.670 -38.186 -63.973 1.00 43.58 21 VAL B O 1
ATOM 3395 N N . PRO B 1 22 ? -13.963 -39.457 -62.654 1.00 41.39 22 PRO B N 1
ATOM 3396 C CA . PRO B 1 22 ? -12.859 -39.691 -61.719 1.00 40.87 22 PRO B CA 1
ATOM 3397 C C . PRO B 1 22 ? -11.678 -40.380 -62.400 1.00 43.17 22 PRO B C 1
ATOM 3398 O O . PRO B 1 22 ? -11.840 -41.308 -63.201 1.00 42.13 22 PRO B O 1
ATOM 3402 N N . ALA B 1 23 ? -10.486 -39.973 -62.045 1.00 44.25 23 ALA B N 1
ATOM 3403 C CA . ALA B 1 23 ? -9.285 -40.490 -62.618 1.00 46.16 23 ALA B CA 1
ATOM 3404 C C . ALA B 1 23 ? -9.099 -41.960 -62.368 1.00 47.27 23 ALA B C 1
ATOM 3405 O O . ALA B 1 23 ? -8.402 -42.619 -63.094 1.00 47.42 23 ALA B O 1
ATOM 3407 N N . GLU B 1 24 ? -9.701 -42.463 -61.316 1.00 50.13 24 GLU B N 1
ATOM 3408 C CA . GLU B 1 24 ? -9.576 -43.848 -60.963 1.00 50.50 24 GLU B CA 1
ATOM 3409 C C . GLU B 1 24 ? -10.941 -44.428 -60.660 1.00 48.34 24 GLU B C 1
ATOM 3410 O O . GLU B 1 24 ? -11.836 -43.690 -60.427 1.00 47.41 24 GLU B O 1
ATOM 3416 N N . PRO B 1 25 ? -11.119 -45.738 -60.717 1.00 44.45 25 PRO B N 1
ATOM 3417 C CA . PRO B 1 25 ? -12.438 -46.324 -60.411 1.00 43.75 25 PRO B CA 1
ATOM 3418 C C . PRO B 1 25 ? -12.949 -45.954 -59.022 1.00 41.84 25 PRO B C 1
ATOM 3419 O O . PRO B 1 25 ? -12.213 -45.971 -58.030 1.00 42.06 25 PRO B O 1
ATOM 3423 N N . THR B 1 26 ? -14.236 -45.638 -58.961 1.00 40.64 26 THR B N 1
ATOM 3424 C CA . THR B 1 26 ? -14.867 -45.175 -57.736 1.00 39.23 26 THR B CA 1
ATOM 3425 C C . THR B 1 26 ? -16.102 -46.015 -57.405 1.00 38.52 26 THR B C 1
ATOM 3426 O O . THR B 1 26 ? -16.687 -46.647 -58.294 1.00 38.33 26 THR B O 1
ATOM 3430 N N . PRO B 1 27 ? -16.519 -46.057 -56.137 1.00 37.33 27 PRO B N 1
ATOM 3431 C CA . PRO B 1 27 ? -17.656 -46.913 -55.787 1.00 38.50 27 PRO B CA 1
ATOM 3432 C C . PRO B 1 27 ? -18.918 -46.502 -56.535 1.00 39.06 27 PRO B C 1
ATOM 3433 O O . PRO B 1 27 ? -19.270 -45.321 -56.612 1.00 37.82 27 PRO B O 1
ATOM 3437 N N . ARG B 1 28 ? -19.583 -47.497 -57.113 1.00 47.81 28 ARG B N 1
ATOM 3438 C CA . ARG B 1 28 ? -20.907 -47.324 -57.702 1.00 47.01 28 ARG B CA 1
ATOM 3439 C C . ARG B 1 28 ? -21.912 -47.622 -56.604 1.00 47.74 28 ARG B C 1
ATOM 3440 O O . ARG B 1 28 ? -22.116 -48.784 -56.230 1.00 48.53 28 ARG B O 1
ATOM 3448 N N . GLU B 1 29 ? -22.511 -46.561 -56.060 1.00 43.26 29 GLU B N 1
ATOM 3449 C CA . GLU B 1 29 ? -23.468 -46.653 -54.973 1.00 43.22 29 GLU B CA 1
ATOM 3450 C C . GLU B 1 29 ? -24.656 -45.745 -55.252 1.00 41.94 29 GLU B C 1
ATOM 3451 O O . GLU B 1 29 ? -24.605 -44.841 -56.086 1.00 42.72 29 GLU B O 1
ATOM 3457 N N . LEU B 1 30 ? -25.727 -46.017 -54.533 1.00 39.28 30 LEU B N 1
ATOM 3458 C CA . LEU B 1 30 ? -26.871 -45.127 -54.412 1.00 41.58 30 LEU B CA 1
ATOM 3459 C C . LEU B 1 30 ? -26.792 -44.527 -53.005 1.00 40.72 30 LEU B C 1
ATOM 3460 O O . LEU B 1 30 ? -27.053 -45.223 -52.019 1.00 40.44 30 LEU B O 1
ATOM 3465 N N . LYS B 1 31 ? -26.375 -43.241 -52.905 1.00 40.17 31 LYS B N 1
ATOM 3466 C CA . LYS B 1 31 ? -26.157 -42.582 -51.628 1.00 39.68 31 LYS B CA 1
ATOM 3467 C C . LYS B 1 31 ? -27.289 -41.602 -51.352 1.00 40.05 31 LYS B C 1
ATOM 3468 O O . LYS B 1 31 ? -27.627 -40.802 -52.229 1.00 40.61 31 LYS B O 1
ATOM 3474 N N . PRO B 1 32 ? -27.921 -41.635 -50.178 1.00 40.11 32 PRO B N 1
ATOM 3475 C CA . PRO B 1 32 ? -29.091 -40.766 -49.953 1.00 40.36 32 PRO B CA 1
ATOM 3476 C C . PRO B 1 32 ? -28.687 -39.313 -49.707 1.00 39.54 32 PRO B C 1
ATOM 3477 O O . PRO B 1 32 ? -27.753 -39.024 -48.953 1.00 38.32 32 PRO B O 1
ATOM 3481 N N . LEU B 1 33 ? -29.387 -38.397 -50.373 1.00 38.39 33 LEU B N 1
ATOM 3482 C CA . LEU B 1 33 ? -29.318 -36.990 -50.005 1.00 37.50 33 LEU B CA 1
ATOM 3483 C C . LEU B 1 33 ? -30.135 -36.762 -48.733 1.00 36.28 33 LEU B C 1
ATOM 3484 O O . LEU B 1 33 ? -31.033 -37.541 -48.398 1.00 35.38 33 LEU B O 1
ATOM 3489 N N . SER B 1 34 ? -29.786 -35.701 -47.998 1.00 39.39 34 SER B N 1
ATOM 3490 C CA . SER B 1 34 ? -30.416 -35.443 -46.705 1.00 40.35 34 SER B CA 1
ATOM 3491 C C . SER B 1 34 ? -31.754 -34.717 -46.866 1.00 39.71 34 SER B C 1
ATOM 3492 O O . SER B 1 34 ? -32.102 -34.231 -47.946 1.00 39.88 34 SER B O 1
ATOM 3495 N N . ASP B 1 35 ? -32.513 -34.665 -45.760 1.00 40.86 35 ASP B N 1
ATOM 3496 C CA . ASP B 1 35 ? -33.745 -33.875 -45.728 1.00 39.89 35 ASP B CA 1
ATOM 3497 C C . ASP B 1 35 ? -33.470 -32.404 -45.997 1.00 39.19 35 ASP B C 1
ATOM 3498 O O . ASP B 1 35 ? -34.286 -31.727 -46.627 1.00 40.27 35 ASP B O 1
ATOM 3503 N N . ILE B 1 36 ? -32.331 -31.893 -45.527 1.00 37.28 36 ILE B N 1
ATOM 3504 C CA . ILE B 1 36 ? -31.968 -30.513 -45.818 1.00 37.13 36 ILE B CA 1
ATOM 3505 C C . ILE B 1 36 ? -31.757 -30.306 -47.316 1.00 37.47 36 ILE B C 1
ATOM 3506 O O . ILE B 1 36 ? -32.242 -29.323 -47.892 1.00 37.43 36 ILE B O 1
ATOM 3511 N N . ASP B 1 37 ? -31.040 -31.197 -47.984 1.00 38.72 37 ASP B N 1
ATOM 3512 C CA . ASP B 1 37 ? -30.704 -30.768 -49.329 1.00 39.49 37 ASP B CA 1
ATOM 3513 C C . ASP B 1 37 ? -31.681 -31.218 -50.402 1.00 39.76 37 ASP B C 1
ATOM 3514 O O . ASP B 1 37 ? -31.558 -30.756 -51.536 1.00 39.57 37 ASP B O 1
ATOM 3519 N N . ASP B 1 38 ? -32.689 -32.029 -50.094 1.00 38.80 38 ASP B N 1
ATOM 3520 C CA . ASP B 1 38 ? -33.684 -32.308 -51.116 1.00 41.00 38 ASP B CA 1
ATOM 3521 C C . ASP B 1 38 ? -34.992 -31.573 -50.865 1.00 42.13 38 ASP B C 1
ATOM 3522 O O . ASP B 1 38 ? -36.026 -31.964 -51.407 1.00 43.31 38 ASP B O 1
ATOM 3527 N N . GLN B 1 39 ? -34.975 -30.518 -50.063 1.00 41.67 39 GLN B N 1
ATOM 3528 C CA . GLN B 1 39 ? -36.185 -29.732 -49.931 1.00 41.87 39 GLN B CA 1
ATOM 3529 C C . GLN B 1 39 ? -36.409 -28.926 -51.200 1.00 43.18 39 GLN B C 1
ATOM 3530 O O . GLN B 1 39 ? -35.476 -28.645 -51.955 1.00 42.99 39 GLN B O 1
ATOM 3536 N N . GLU B 1 40 ? -37.665 -28.524 -51.409 1.00 43.39 40 GLU B N 1
ATOM 3537 C CA . GLU B 1 40 ? -38.071 -27.974 -52.698 1.00 44.27 40 GLU B CA 1
ATOM 3538 C C . GLU B 1 40 ? -37.260 -26.740 -53.064 1.00 43.32 40 GLU B C 1
ATOM 3539 O O . GLU B 1 40 ? -36.908 -26.542 -54.232 1.00 42.54 40 GLU B O 1
ATOM 3545 N N . ILE B 1 41 ? -36.966 -25.886 -52.081 1.00 42.43 41 ILE B N 1
ATOM 3546 C CA . ILE B 1 41 ? -36.301 -24.630 -52.390 1.00 42.23 41 ILE B CA 1
ATOM 3547 C C . ILE B 1 41 ? -34.861 -24.815 -52.888 1.00 40.91 41 ILE B C 1
ATOM 3548 O O . ILE B 1 41 ? -34.327 -23.922 -53.557 1.00 41.09 41 ILE B O 1
ATOM 3553 N N . LEU B 1 42 ? -34.216 -25.946 -52.599 1.00 37.57 42 LEU B N 1
ATOM 3554 C CA . LEU B 1 42 ? -32.876 -26.227 -53.109 1.00 36.31 42 LEU B CA 1
ATOM 3555 C C . LEU B 1 42 ? -32.904 -27.001 -54.420 1.00 36.78 42 LEU B C 1
ATOM 3556 O O . LEU B 1 42 ? -31.858 -27.483 -54.874 1.00 35.91 42 LEU B O 1
ATOM 3561 N N . ARG B 1 43 ? -34.079 -27.146 -55.031 1.00 39.76 43 ARG B N 1
ATOM 3562 C CA . ARG B 1 43 ? -34.176 -27.801 -56.331 1.00 40.29 43 ARG B CA 1
ATOM 3563 C C . ARG B 1 43 ? -33.862 -26.789 -57.425 1.00 38.89 43 ARG B C 1
ATOM 3564 O O . ARG B 1 43 ? -34.681 -26.537 -58.305 1.00 39.71 43 ARG B O 1
ATOM 3572 N N . CYS B 1 44 ? -32.670 -26.214 -57.377 1.00 37.72 44 CYS B N 1
ATOM 3573 C CA . CYS B 1 44 ? -32.271 -25.136 -58.268 1.00 37.21 44 CYS B CA 1
ATOM 3574 C C . CYS B 1 44 ? -30.754 -25.200 -58.449 1.00 37.30 44 CYS B C 1
ATOM 3575 O O . CYS B 1 44 ? -30.056 -25.963 -57.769 1.00 36.22 44 CYS B O 1
ATOM 3578 N N . HIS B 1 45 ? -30.241 -24.377 -59.361 1.00 42.48 45 HIS B N 1
ATOM 3579 C CA . HIS B 1 45 ? -28.806 -24.252 -59.583 1.00 41.70 45 HIS B CA 1
ATOM 3580 C C . HIS B 1 45 ? -28.318 -22.896 -59.102 1.00 41.04 45 HIS B C 1
ATOM 3581 O O . HIS B 1 45 ? -29.038 -21.899 -59.201 1.00 43.36 45 HIS B O 1
ATOM 3588 N N . GLN B 1 46 ? -27.103 -22.864 -58.568 1.00 33.43 46 GLN B N 1
ATOM 3589 C CA . GLN B 1 46 ? -26.502 -21.615 -58.118 1.00 33.95 46 GLN B CA 1
ATOM 3590 C C . GLN B 1 46 ? -25.187 -21.401 -58.854 1.00 33.70 46 GLN B C 1
ATOM 3591 O O . GLN B 1 46 ? -24.468 -22.364 -59.154 1.00 33.14 46 GLN B O 1
ATOM 3593 N N . LYS B 1 47 ? -24.874 -20.138 -59.146 1.00 39.05 47 LYS B N 1
ATOM 3594 C CA . LYS B 1 47 ? -23.759 -19.779 -60.016 1.00 38.64 47 LYS B CA 1
ATOM 3595 C C . LYS B 1 47 ? -22.737 -18.938 -59.254 1.00 39.46 47 LYS B C 1
ATOM 3596 O O . LYS B 1 47 ? -23.100 -17.951 -58.609 1.00 40.53 47 LYS B O 1
ATOM 3602 N N . ALA B 1 48 ? -21.460 -19.323 -59.339 1.00 36.41 48 ALA B N 1
ATOM 3603 C CA . ALA B 1 48 ? -20.354 -18.607 -58.715 1.00 36.54 48 ALA B CA 1
ATOM 3604 C C . ALA B 1 48 ? -19.257 -18.339 -59.739 1.00 38.45 48 ALA B C 1
ATOM 3605 O O . ALA B 1 48 ? -19.185 -18.979 -60.792 1.00 38.21 48 ALA B O 1
ATOM 3607 N N . ILE B 1 49 ? -18.377 -17.393 -59.411 1.00 41.30 49 ILE B N 1
ATOM 3608 C CA . ILE B 1 49 ? -17.369 -16.929 -60.360 1.00 43.43 49 ILE B CA 1
ATOM 3609 C C . ILE B 1 49 ? -16.132 -16.456 -59.602 1.00 43.44 49 ILE B C 1
ATOM 3610 O O . ILE B 1 49 ? -16.232 -15.897 -58.505 1.00 43.36 49 ILE B O 1
ATOM 3615 N N . GLN B 1 50 ? -14.957 -16.683 -60.214 1.00 43.16 50 GLN B N 1
ATOM 3616 C CA . GLN B 1 50 ? -13.643 -16.239 -59.745 1.00 43.60 50 GLN B CA 1
ATOM 3617 C C . GLN B 1 50 ? -12.813 -15.667 -60.888 1.00 45.62 50 GLN B C 1
ATOM 3618 O O . GLN B 1 50 ? -12.769 -16.245 -61.981 1.00 45.68 50 GLN B O 1
ATOM 3624 N N . PHE B 1 51 ? -12.106 -14.567 -60.619 1.00 43.15 51 PHE B N 1
ATOM 3625 C CA . PHE B 1 51 ? -11.171 -13.986 -61.580 1.00 44.39 51 PHE B CA 1
ATOM 3626 C C . PHE B 1 51 ? -9.730 -14.216 -61.128 1.00 43.91 51 PHE B C 1
ATOM 3627 O O . PHE B 1 51 ? -9.406 -14.025 -59.958 1.00 44.54 51 PHE B O 1
ATOM 3635 N N . PHE B 1 52 ? -8.853 -14.603 -62.044 1.00 41.55 52 PHE B N 1
ATOM 3636 C CA . PHE B 1 52 ? -7.450 -14.800 -61.704 1.00 43.25 52 PHE B CA 1
ATOM 3637 C C . PHE B 1 52 ? -6.581 -13.981 -62.647 1.00 44.18 52 PHE B C 1
ATOM 3638 O O . PHE B 1 52 ? -6.820 -13.967 -63.859 1.00 44.78 52 PHE B O 1
ATOM 3646 N N . ARG B 1 53 ? -5.584 -13.290 -62.091 1.00 55.65 53 ARG B N 1
ATOM 3647 C CA . ARG B 1 53 ? -4.724 -12.425 -62.888 1.00 55.42 53 ARG B CA 1
ATOM 3648 C C . ARG B 1 53 ? -3.540 -13.203 -63.442 1.00 57.88 53 ARG B C 1
ATOM 3649 O O . ARG B 1 53 ? -3.170 -14.265 -62.934 1.00 57.24 53 ARG B O 1
ATOM 3657 N N . ALA B 1 54 ? -2.975 -12.674 -64.526 1.00 52.07 54 ALA B N 1
ATOM 3658 C CA . ALA B 1 54 ? -1.807 -13.276 -65.145 1.00 55.00 54 ALA B CA 1
ATOM 3659 C C . ALA B 1 54 ? -0.737 -13.558 -64.103 1.00 54.91 54 ALA B C 1
ATOM 3660 O O . ALA B 1 54 ? -0.578 -12.817 -63.129 1.00 54.43 54 ALA B O 1
ATOM 3662 N N . ASP B 1 55 ? -0.042 -14.669 -64.287 1.00 61.93 55 ASP B N 1
ATOM 3663 C CA . ASP B 1 55 ? 1.168 -14.954 -63.520 1.00 63.40 55 ASP B CA 1
ATOM 3664 C C . ASP B 1 55 ? 2.250 -15.244 -64.531 1.00 65.62 55 ASP B C 1
ATOM 3665 O O . ASP B 1 55 ? 2.217 -16.312 -65.171 1.00 65.96 55 ASP B O 1
ATOM 3670 N N . PRO B 1 56 ? 3.177 -14.313 -64.760 1.00 62.57 56 PRO B N 1
ATOM 3671 C CA . PRO B 1 56 ? 4.273 -14.577 -65.709 1.00 65.01 56 PRO B CA 1
ATOM 3672 C C . PRO B 1 56 ? 4.973 -15.900 -65.449 1.00 66.02 56 PRO B C 1
ATOM 3673 O O . PRO B 1 56 ? 5.439 -16.563 -66.389 1.00 66.33 56 PRO B O 1
ATOM 3677 N N . LYS B 1 57 ? 5.023 -16.312 -64.181 1.00 77.68 57 LYS B N 1
ATOM 3678 C CA . LYS B 1 57 ? 5.661 -17.564 -63.794 1.00 76.42 57 LYS B CA 1
ATOM 3679 C C . LYS B 1 57 ? 5.021 -18.773 -64.474 1.00 76.12 57 LYS B C 1
ATOM 3680 O O . LYS B 1 57 ? 5.709 -19.756 -64.764 1.00 76.62 57 LYS B O 1
ATOM 3686 N N . MET B 1 58 ? 3.713 -18.724 -64.744 1.00 69.99 58 MET B N 1
ATOM 3687 C CA . MET B 1 58 ? 2.971 -19.863 -65.276 1.00 69.27 58 MET B CA 1
ATOM 3688 C C . MET B 1 58 ? 2.728 -19.765 -66.784 1.00 70.15 58 MET B C 1
ATOM 3689 O O . MET B 1 58 ? 1.715 -20.276 -67.275 1.00 69.07 58 MET B O 1
ATOM 3694 N N . ARG B 1 59 ? 3.666 -19.166 -67.532 1.00 74.94 59 ARG B N 1
ATOM 3695 C CA . ARG B 1 59 ? 3.388 -18.763 -68.911 1.00 77.76 59 ARG B CA 1
ATOM 3696 C C . ARG B 1 59 ? 3.049 -19.952 -69.811 1.00 78.41 59 ARG B C 1
ATOM 3697 O O . ARG B 1 59 ? 2.181 -19.843 -70.687 1.00 77.74 59 ARG B O 1
ATOM 3705 N N . HIS B 1 60 ? 3.720 -21.090 -69.618 1.00 78.99 60 HIS B N 1
ATOM 3706 C CA . HIS B 1 60 ? 3.449 -22.253 -70.460 1.00 79.26 60 HIS B CA 1
ATOM 3707 C C . HIS B 1 60 ? 2.114 -22.907 -70.111 1.00 77.89 60 HIS B C 1
ATOM 3708 O O . HIS B 1 60 ? 1.295 -23.179 -70.998 1.00 78.29 60 HIS B O 1
ATOM 3715 N N . LYS B 1 61 ? 1.879 -23.165 -68.828 1.00 67.08 61 LYS B N 1
ATOM 3716 C CA . LYS B 1 61 ? 0.720 -23.943 -68.411 1.00 65.10 61 LYS B CA 1
ATOM 3717 C C . LYS B 1 61 ? -0.588 -23.278 -68.839 1.00 62.45 61 LYS B C 1
ATOM 3718 O O . LYS B 1 61 ? -0.678 -22.056 -68.980 1.00 62.94 61 LYS B O 1
ATOM 3724 N N . ASN B 1 62 ? -1.609 -24.108 -69.062 1.00 59.62 62 ASN B N 1
ATOM 3725 C CA . ASN B 1 62 ? -2.950 -23.663 -69.445 1.00 59.18 62 ASN B CA 1
ATOM 3726 C C . ASN B 1 62 ? -3.899 -23.832 -68.264 1.00 56.98 62 ASN B C 1
ATOM 3727 O O . ASN B 1 62 ? -4.044 -24.955 -67.759 1.00 56.41 62 ASN B O 1
ATOM 3732 N N . PRO B 1 63 ? -4.543 -22.761 -67.780 1.00 56.98 63 PRO B N 1
ATOM 3733 C CA . PRO B 1 63 ? -5.429 -22.899 -66.600 1.00 55.61 63 PRO B CA 1
ATOM 3734 C C . PRO B 1 63 ? -6.462 -24.007 -66.741 1.00 54.04 63 PRO B C 1
ATOM 3735 O O . PRO B 1 63 ? -6.686 -24.782 -65.800 1.00 52.43 63 PRO B O 1
ATOM 3739 N N . ALA B 1 64 ? -7.100 -24.084 -67.909 1.00 53.54 64 ALA B N 1
ATOM 3740 C CA . ALA B 1 64 ? -8.081 -25.126 -68.179 1.00 53.01 64 ALA B CA 1
ATOM 3741 C C . ALA B 1 64 ? -7.511 -26.518 -67.920 1.00 55.07 64 ALA B C 1
ATOM 3742 O O . ALA B 1 64 ? -8.166 -27.354 -67.286 1.00 53.38 64 ALA B O 1
ATOM 3744 N N . SER B 1 65 ? -6.289 -26.786 -68.399 1.00 52.48 65 SER B N 1
ATOM 3745 C CA . SER B 1 65 ? -5.713 -28.118 -68.244 1.00 52.81 65 SER B CA 1
ATOM 3746 C C . SER B 1 65 ? -5.402 -28.417 -66.787 1.00 51.22 65 SER B C 1
ATOM 3747 O O . SER B 1 65 ? -5.690 -29.519 -66.300 1.00 50.71 65 SER B O 1
ATOM 3750 N N . VAL B 1 66 ? -4.780 -27.461 -66.088 1.00 53.24 66 VAL B N 1
ATOM 3751 C CA . VAL B 1 66 ? -4.498 -27.635 -64.664 1.00 53.10 66 VAL B CA 1
ATOM 3752 C C . VAL B 1 66 ? -5.780 -27.965 -63.922 1.00 51.00 66 VAL B C 1
ATOM 3753 O O . VAL B 1 66 ? -5.849 -28.928 -63.148 1.00 51.67 66 VAL B O 1
ATOM 3757 N N . ILE B 1 67 ? -6.825 -27.186 -64.179 1.00 49.45 67 ILE B N 1
ATOM 3758 C CA . ILE B 1 67 ? -8.059 -27.330 -63.423 1.00 48.81 67 ILE B CA 1
ATOM 3759 C C . ILE B 1 67 ? -8.760 -28.633 -63.777 1.00 47.99 67 ILE B C 1
ATOM 3760 O O . ILE B 1 67 ? -9.236 -29.346 -62.892 1.00 45.44 67 ILE B O 1
ATOM 3765 N N . 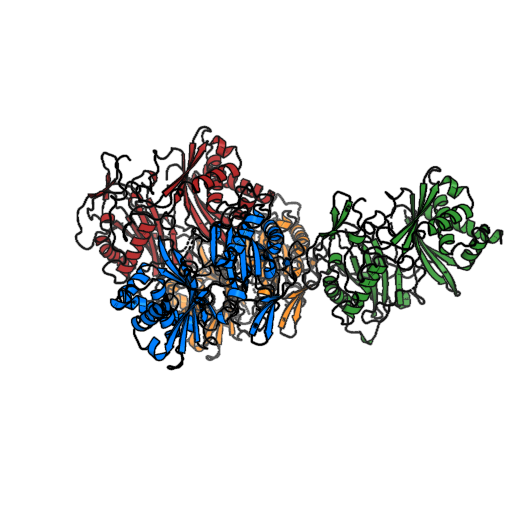ARG B 1 68 ? -8.794 -28.998 -65.060 1.00 53.40 68 ARG B N 1
ATOM 3766 C CA . ARG B 1 68 ? -9.549 -30.189 -65.431 1.00 53.72 68 ARG B CA 1
ATOM 3767 C C . ARG B 1 68 ? -8.835 -31.481 -65.018 1.00 53.29 68 ARG B C 1
ATOM 3768 O O . ARG B 1 68 ? -9.506 -32.446 -64.603 1.00 52.04 68 ARG B O 1
ATOM 3776 N N . GLU B 1 69 ? -7.490 -31.505 -65.039 1.00 52.38 69 GLU B N 1
ATOM 3777 C CA . GLU B 1 69 ? -6.779 -32.669 -64.506 1.00 53.18 69 GLU B CA 1
ATOM 3778 C C . GLU B 1 69 ? -6.907 -32.756 -62.985 1.00 52.11 69 GLU B C 1
ATOM 3779 O O . GLU B 1 69 ? -7.137 -33.845 -62.434 1.00 51.22 69 GLU B O 1
ATOM 3785 N N . ALA B 1 70 ? -6.763 -31.626 -62.279 1.00 49.97 70 ALA B N 1
ATOM 3786 C CA . ALA B 1 70 ? -7.001 -31.656 -60.841 1.00 49.99 70 ALA B CA 1
ATOM 3787 C C . ALA B 1 70 ? -8.435 -32.078 -60.531 1.00 47.76 70 ALA B C 1
ATOM 3788 O O . ALA B 1 70 ? -8.677 -32.762 -59.535 1.00 47.51 70 ALA B O 1
ATOM 3790 N N . LEU B 1 71 ? -9.386 -31.697 -61.388 1.00 44.97 71 LEU B N 1
ATOM 3791 C CA . LEU B 1 71 ? -10.778 -32.099 -61.240 1.00 43.43 71 LEU B CA 1
ATOM 3792 C C . LEU B 1 71 ? -10.915 -33.612 -61.308 1.00 43.90 71 LEU B C 1
ATOM 3793 O O . LEU B 1 71 ? -11.574 -34.227 -60.461 1.00 42.29 71 LEU B O 1
ATOM 3798 N N . ALA B 1 72 ? -10.302 -34.228 -62.324 1.00 44.92 72 ALA B N 1
ATOM 3799 C CA . ALA B 1 72 ? -10.362 -35.684 -62.433 1.00 43.97 72 ALA B CA 1
ATOM 3800 C C . ALA B 1 72 ? -9.764 -36.355 -61.201 1.00 44.84 72 ALA B C 1
ATOM 3801 O O . ALA B 1 72 ? -10.301 -37.357 -60.706 1.00 43.41 72 ALA B O 1
ATOM 3803 N N . LYS B 1 73 ? -8.665 -35.804 -60.673 1.00 48.48 73 LYS B N 1
ATOM 3804 C CA . LYS B 1 73 ? -8.028 -36.458 -59.529 1.00 48.44 73 LYS B CA 1
ATOM 3805 C C . LYS B 1 73 ? -8.803 -36.225 -58.241 1.00 47.63 73 LYS B C 1
ATOM 3806 O O . LYS B 1 73 ? -8.824 -37.094 -57.356 1.00 47.60 73 LYS B O 1
ATOM 3812 N N . LEU B 1 74 ? -9.433 -35.062 -58.111 1.00 44.49 74 LEU B N 1
ATOM 3813 C CA . LEU B 1 74 ? -10.165 -34.726 -56.901 1.00 43.27 74 LEU B CA 1
ATOM 3814 C C . LEU B 1 74 ? -11.514 -35.438 -56.864 1.00 41.74 74 LEU B C 1
ATOM 3815 O O . LEU B 1 74 ? -11.984 -35.826 -55.788 1.00 39.75 74 LEU B O 1
ATOM 3820 N N . LEU B 1 75 ? -12.107 -35.686 -58.032 1.00 40.70 75 LEU B N 1
ATOM 3821 C CA . LEU B 1 75 ? -13.322 -36.483 -58.100 1.00 40.00 75 LEU B CA 1
ATOM 3822 C C . LEU B 1 75 ? -13.127 -37.936 -57.673 1.00 39.90 75 LEU B C 1
ATOM 3823 O O . LEU B 1 75 ? -14.120 -38.651 -57.550 1.00 39.64 75 LEU B O 1
ATOM 3828 N N . VAL B 1 76 ? -11.902 -38.423 -57.470 1.00 42.32 76 VAL B N 1
ATOM 3829 C CA . VAL B 1 76 ? -11.783 -39.740 -56.847 1.00 42.90 76 VAL B CA 1
ATOM 3830 C C . VAL B 1 76 ? -12.281 -39.679 -55.410 1.00 41.92 76 VAL B C 1
ATOM 3831 O O . VAL B 1 76 ? -13.029 -40.553 -54.953 1.00 41.56 76 VAL B O 1
ATOM 3835 N N . PHE B 1 77 ? -11.904 -38.623 -54.692 1.00 41.08 77 PHE B N 1
ATOM 3836 C CA . PHE B 1 77 ? -12.366 -38.393 -53.329 1.00 41.57 77 PHE B CA 1
ATOM 3837 C C . PHE B 1 77 ? -13.829 -37.926 -53.279 1.00 39.21 77 PHE B C 1
ATOM 3838 O O . PHE B 1 77 ? -14.616 -38.424 -52.465 1.00 36.98 77 PHE B O 1
ATOM 3846 N N . TYR B 1 78 ? -14.213 -36.992 -54.147 1.00 36.06 78 TYR B N 1
ATOM 3847 C CA . TYR B 1 78 ? -15.575 -36.448 -54.186 1.00 35.65 78 TYR B CA 1
ATOM 3848 C C . TYR B 1 78 ? -16.405 -37.126 -55.258 1.00 35.82 78 TYR B C 1
ATOM 3849 O O . TYR B 1 78 ? -17.129 -36.470 -56.000 1.00 34.98 78 TYR B O 1
ATOM 3858 N N . TYR B 1 79 ? -16.302 -38.451 -55.344 1.00 36.70 79 TYR B N 1
ATOM 3859 C CA . TYR B 1 79 ? -16.918 -39.167 -56.455 1.00 36.46 79 TYR B CA 1
ATOM 3860 C C . TYR B 1 79 ? -18.430 -38.967 -56.554 1.00 37.13 79 TYR B C 1
ATOM 3861 O O . TYR B 1 79 ? -18.944 -39.017 -57.684 1.00 37.01 79 TYR B O 1
ATOM 3870 N N . PRO B 1 80 ? -19.187 -38.713 -55.479 1.00 41.10 80 PRO B N 1
ATOM 3871 C CA . PRO B 1 80 ? -20.607 -38.419 -55.705 1.00 41.62 80 PRO B CA 1
ATOM 3872 C C . PRO B 1 80 ? -20.828 -37.224 -56.607 1.00 39.67 80 PRO B C 1
ATOM 3873 O O . PRO B 1 80 ? -21.833 -37.196 -57.320 1.00 41.32 80 PRO B O 1
ATOM 3877 N N . PHE B 1 81 ? -19.918 -36.249 -56.631 1.00 39.09 81 PHE B N 1
ATOM 3878 C CA . PHE B 1 81 ? -20.089 -35.106 -57.531 1.00 39.42 81 PHE B CA 1
ATOM 3879 C C . PHE B 1 81 ? -20.086 -35.520 -58.991 1.00 39.12 81 PHE B C 1
ATOM 3880 O O . PHE B 1 81 ? -20.650 -34.813 -59.831 1.00 39.16 81 PHE B O 1
ATOM 3888 N N . ALA B 1 82 ? -19.478 -36.661 -59.294 1.00 36.94 82 ALA B N 1
ATOM 3889 C CA . ALA B 1 82 ? -19.445 -37.244 -60.619 1.00 37.58 82 ALA B CA 1
ATOM 3890 C C . ALA B 1 82 ? -20.690 -38.062 -60.955 1.00 38.31 82 ALA B C 1
ATOM 3891 O O . ALA B 1 82 ? -20.765 -38.618 -62.055 1.00 39.63 82 ALA B O 1
ATOM 3893 N N . GLY B 1 83 ? -21.684 -38.120 -60.072 1.00 39.55 83 GLY B N 1
ATOM 3894 C CA . GLY B 1 83 ? -22.849 -38.961 -60.265 1.00 41.06 83 GLY B CA 1
ATOM 3895 C C . GLY B 1 83 ? -24.036 -38.240 -60.878 1.00 42.66 83 GLY B C 1
ATOM 3896 O O . GLY B 1 83 ? -23.919 -37.157 -61.459 1.00 42.91 83 GLY B O 1
ATOM 3897 N N . ARG B 1 84 ? -25.205 -38.866 -60.741 1.00 42.38 84 ARG B N 1
ATOM 3898 C CA . ARG B 1 84 ? -26.463 -38.310 -61.225 1.00 44.26 84 ARG B CA 1
ATOM 3899 C C . ARG B 1 84 ? -27.514 -38.447 -60.136 1.00 44.68 84 ARG B C 1
ATOM 3900 O O . ARG B 1 84 ? -27.575 -39.471 -59.453 1.00 43.31 84 ARG B O 1
ATOM 3908 N N . ILE B 1 85 ? -28.343 -37.418 -59.966 1.00 44.53 85 ILE B N 1
ATOM 3909 C CA . ILE B 1 85 ? -29.366 -37.445 -58.925 1.00 44.64 85 ILE B CA 1
ATOM 3910 C C . ILE B 1 85 ? -30.625 -38.098 -59.476 1.00 46.67 85 ILE B C 1
ATOM 3911 O O . ILE B 1 85 ? -31.107 -37.744 -60.562 1.00 47.78 85 ILE B O 1
ATOM 3916 N N . LYS B 1 86 ? -31.136 -39.079 -58.742 1.00 49.19 86 LYS B N 1
ATOM 3917 C CA . LYS B 1 86 ? -32.364 -39.776 -59.075 1.00 52.16 86 LYS B CA 1
ATOM 3918 C C . LYS B 1 86 ? -33.344 -39.602 -57.926 1.00 52.65 86 LYS B C 1
ATOM 3919 O O . LYS B 1 86 ? -32.957 -39.295 -56.795 1.00 51.79 86 LYS B O 1
ATOM 3925 N N . GLU B 1 87 ? -34.624 -39.795 -58.216 1.00 60.19 87 GLU B N 1
ATOM 3926 C CA . GLU B 1 87 ? -35.652 -39.571 -57.214 1.00 63.46 87 GLU B CA 1
ATOM 3927 C C . GLU B 1 87 ? -36.494 -40.822 -57.008 1.00 65.74 87 GLU B C 1
ATOM 3928 O O . GLU B 1 87 ? -36.863 -41.506 -57.968 1.00 65.59 87 GLU B O 1
ATOM 3934 N N . SER B 1 88 ? -36.759 -41.113 -55.733 1.00 71.24 88 SER B N 1
ATOM 3935 C CA . SER B 1 88 ? -37.582 -42.230 -55.283 1.00 73.31 88 SER B CA 1
ATOM 3936 C C . SER B 1 88 ? -39.064 -41.864 -55.390 1.00 75.87 88 SER B C 1
ATOM 3937 O O . SER B 1 88 ? -39.415 -40.722 -55.708 1.00 76.09 88 SER B O 1
ATOM 3940 N N . PRO B 1 89 ? -39.978 -42.812 -55.134 1.00 78.24 89 PRO B N 1
ATOM 3941 C CA . PRO B 1 89 ? -41.408 -42.459 -55.204 1.00 80.58 89 PRO B CA 1
ATOM 3942 C C . PRO B 1 89 ? -41.839 -41.463 -54.143 1.00 80.27 89 PRO B C 1
ATOM 3943 O O . PRO B 1 89 ? -42.778 -40.687 -54.373 1.00 80.66 89 PRO B O 1
ATOM 3947 N N . VAL B 1 90 ? -41.181 -41.468 -52.987 1.00 82.93 90 VAL B N 1
ATOM 3948 C CA . VAL B 1 90 ? -41.589 -40.654 -51.849 1.00 83.61 90 VAL B CA 1
ATOM 3949 C C . VAL B 1 90 ? -40.888 -39.299 -51.966 1.00 82.47 90 VAL B C 1
ATOM 3950 O O . VAL B 1 90 ? -41.015 -38.431 -51.095 1.00 82.54 90 VAL B O 1
ATOM 3954 N N . GLY B 1 91 ? -40.224 -39.069 -53.101 1.00 67.18 91 GLY B N 1
ATOM 3955 C CA . GLY B 1 91 ? -39.616 -37.779 -53.355 1.00 64.60 91 GLY B CA 1
ATOM 3956 C C . GLY B 1 91 ? -38.291 -37.582 -52.668 1.00 61.12 91 GLY B C 1
ATOM 3957 O O . GLY B 1 91 ? -37.880 -36.437 -52.440 1.00 57.49 91 GLY B O 1
ATOM 3958 N N . LYS B 1 92 ? -37.624 -38.671 -52.303 1.00 65.79 92 LYS B N 1
ATOM 3959 C CA . LYS B 1 92 ? -36.302 -38.612 -51.714 1.00 61.62 92 LYS B CA 1
ATOM 3960 C C . LYS B 1 92 ? -35.276 -38.686 -52.835 1.00 58.78 92 LYS B C 1
ATOM 3961 O O . LYS B 1 92 ? -35.359 -39.552 -53.713 1.00 59.47 92 LYS B O 1
ATOM 3967 N N . LEU B 1 93 ? -34.326 -37.766 -52.819 1.00 53.60 93 LEU B N 1
ATOM 3968 C CA . LEU B 1 93 ? -33.298 -37.735 -53.839 1.00 51.53 93 LEU B CA 1
ATOM 3969 C C . LEU B 1 93 ? -32.102 -38.540 -53.362 1.00 51.30 93 LEU B C 1
ATOM 3970 O O . LEU B 1 93 ? -31.652 -38.373 -52.226 1.00 51.41 93 LEU B O 1
ATOM 3975 N N . MET B 1 94 ? -31.629 -39.446 -54.214 1.00 52.57 94 MET B N 1
ATOM 3976 C CA . MET B 1 94 ? -30.370 -40.150 -54.029 1.00 51.26 94 MET B CA 1
ATOM 3977 C C . MET B 1 94 ? -29.379 -39.702 -55.100 1.00 50.39 94 MET B C 1
ATOM 3978 O O . MET B 1 94 ? -29.775 -39.307 -56.201 1.00 49.00 94 MET B O 1
ATOM 3983 N N . VAL B 1 95 ? -28.089 -39.762 -54.772 1.00 46.36 95 VAL B N 1
ATOM 3984 C CA . VAL B 1 95 ? -27.027 -39.638 -55.765 1.00 45.46 95 VAL B CA 1
ATOM 3985 C C . VAL B 1 95 ? -26.634 -41.051 -56.197 1.00 45.91 95 VAL B C 1
ATOM 3986 O O . VAL B 1 95 ? -26.112 -41.836 -55.398 1.00 45.72 95 VAL B O 1
ATOM 3990 N N . ASP B 1 96 ? -26.924 -41.392 -57.450 1.00 44.79 96 ASP B N 1
ATOM 3991 C CA . ASP B 1 96 ? -26.405 -42.601 -58.081 1.00 44.77 96 ASP B CA 1
ATOM 3992 C C . ASP B 1 96 ? -24.992 -42.261 -58.544 1.00 43.84 96 ASP B C 1
ATOM 3993 O O . ASP B 1 96 ? -24.801 -41.546 -59.536 1.00 41.65 96 ASP B O 1
ATOM 3998 N N . CYS B 1 97 ? -24.002 -42.735 -57.789 1.00 43.61 97 CYS B N 1
ATOM 3999 C CA . CYS B 1 97 ? -22.610 -42.437 -58.080 1.00 41.50 97 CYS B CA 1
ATOM 4000 C C . CYS B 1 97 ? -22.212 -43.312 -59.259 1.00 42.29 97 CYS B C 1
ATOM 4001 O O . CYS B 1 97 ? -21.675 -44.411 -59.105 1.00 41.99 97 CYS B O 1
ATOM 4004 N N . THR B 1 98 ? -22.519 -42.817 -60.459 1.00 45.82 98 THR B N 1
ATOM 4005 C CA . THR B 1 98 ? -22.285 -43.558 -61.680 1.00 46.75 98 THR B CA 1
ATOM 4006 C C . THR B 1 98 ? -20.946 -43.244 -62.312 1.00 45.79 98 THR B C 1
ATOM 4007 O O . THR B 1 98 ? -20.651 -43.785 -63.372 1.00 48.04 98 THR B O 1
ATOM 4011 N N . GLY B 1 99 ? -20.152 -42.360 -61.717 1.00 40.59 99 GLY B N 1
ATOM 4012 C CA . GLY B 1 99 ? -18.918 -41.954 -62.342 1.00 39.37 99 GLY B CA 1
ATOM 4013 C C . GLY B 1 99 ? -19.066 -41.250 -63.673 1.00 40.19 99 GLY B C 1
ATOM 4014 O O . GLY B 1 99 ? -18.051 -40.978 -64.316 1.00 40.73 99 GLY B O 1
ATOM 4015 N N . GLU B 1 100 ? -20.285 -40.916 -64.114 1.00 44.57 100 GLU B N 1
ATOM 4016 C CA . GLU B 1 100 ? -20.414 -40.376 -65.469 1.00 46.02 100 GLU B CA 1
ATOM 4017 C C . GLU B 1 100 ? -19.836 -38.972 -65.640 1.00 45.10 100 GLU B C 1
ATOM 4018 O O . GLU B 1 100 ? -19.716 -38.518 -66.784 1.00 45.66 100 GLU B O 1
ATOM 4024 N N . GLY B 1 101 ? -19.524 -38.259 -64.559 1.00 41.17 101 GLY B N 1
ATOM 4025 C CA . GLY B 1 101 ? -18.663 -37.096 -64.654 1.00 40.40 101 GLY B CA 1
ATOM 4026 C C . GLY B 1 101 ? -19.415 -35.767 -64.685 1.00 39.95 101 GLY B C 1
ATOM 4027 O O . GLY B 1 101 ? -20.595 -35.682 -65.038 1.00 39.43 101 GLY B O 1
ATOM 4028 N N . VAL B 1 102 ? -18.677 -34.709 -64.344 1.00 36.64 102 VAL B N 1
ATOM 4029 C CA . VAL B 1 102 ? -19.174 -33.339 -64.288 1.00 37.20 102 VAL B CA 1
ATOM 4030 C C . VAL B 1 102 ? -18.910 -32.621 -65.612 1.00 38.42 102 VAL B C 1
ATOM 4031 O O . VAL B 1 102 ? -18.069 -33.024 -66.419 1.00 39.00 102 VAL B O 1
ATOM 4035 N N . LEU B 1 103 ? -19.649 -31.538 -65.849 1.00 41.67 103 LEU B N 1
ATOM 4036 C CA . LEU B 1 103 ? -19.477 -30.760 -67.072 1.00 41.09 103 LEU B CA 1
ATOM 4037 C C . LEU B 1 103 ? -18.292 -29.824 -66.951 1.00 41.86 103 LEU B C 1
ATOM 4038 O O . LEU B 1 103 ? -18.124 -29.132 -65.943 1.00 41.38 103 LEU B O 1
ATOM 4043 N N . PHE B 1 104 ? -17.487 -29.774 -68.000 1.00 44.51 104 PHE B N 1
ATOM 4044 C CA . PHE B 1 104 ? -16.369 -28.853 -68.043 1.00 43.87 104 PHE B CA 1
ATOM 4045 C C . PHE B 1 104 ? -16.371 -28.159 -69.400 1.00 46.27 104 PHE B C 1
ATOM 4046 O O . PHE B 1 104 ? -16.705 -28.775 -70.409 1.00 47.69 104 PHE B O 1
ATOM 4054 N N . ILE B 1 105 ? -16.031 -26.876 -69.427 1.00 42.84 105 ILE B N 1
ATOM 4055 C CA . ILE B 1 105 ? -15.939 -26.131 -70.673 1.00 44.63 105 ILE B CA 1
ATOM 4056 C C . ILE B 1 105 ? -14.637 -25.339 -70.649 1.00 44.75 105 ILE B C 1
ATOM 4057 O O . ILE B 1 105 ? -14.355 -24.627 -69.679 1.00 44.02 105 ILE B O 1
ATOM 4062 N N . GLU B 1 106 ? -13.828 -25.497 -71.696 1.00 45.70 106 GLU B N 1
ATOM 4063 C CA . GLU B 1 106 ? -12.648 -24.668 -71.944 1.00 48.65 106 GLU B CA 1
ATOM 4064 C C . GLU B 1 106 ? -12.993 -23.578 -72.961 1.00 48.57 106 GLU B C 1
ATOM 4065 O O . GLU B 1 106 ? -13.519 -23.878 -74.039 1.00 49.41 106 GLU B O 1
ATOM 4071 N N . ALA B 1 107 ? -12.705 -22.318 -72.627 1.00 47.11 107 ALA B N 1
ATOM 4072 C CA . ALA B 1 107 ? -13.154 -21.214 -73.466 1.00 49.01 107 ALA B CA 1
ATOM 4073 C C . ALA B 1 107 ? -12.102 -20.112 -73.479 1.00 50.45 107 ALA B C 1
ATOM 4074 O O . ALA B 1 107 ? -11.110 -20.153 -72.742 1.00 49.09 107 ALA B O 1
ATOM 4076 N N . GLU B 1 108 ? -12.339 -19.107 -74.322 1.00 52.25 108 GLU B N 1
ATOM 4077 C CA . GLU B 1 108 ? -11.488 -17.921 -74.327 1.00 53.17 108 GLU B CA 1
ATOM 4078 C C . GLU B 1 108 ? -12.331 -16.706 -74.693 1.00 53.09 108 GLU B C 1
ATOM 4079 O O . GLU B 1 108 ? -13.405 -16.828 -75.286 1.00 54.83 108 GLU B O 1
ATOM 4085 N N . ALA B 1 109 ? -11.850 -15.528 -74.300 1.00 55.96 109 ALA B N 1
ATOM 4086 C CA . ALA B 1 109 ? -12.589 -14.287 -74.514 1.00 57.80 109 ALA B CA 1
ATOM 4087 C C . ALA B 1 109 ? -11.641 -13.144 -74.845 1.00 59.94 109 ALA B C 1
ATOM 4088 O O . ALA B 1 109 ? -10.581 -13.004 -74.222 1.00 58.96 109 ALA B O 1
ATOM 4090 N N . ASP B 1 110 ? -12.041 -12.302 -75.805 1.00 64.32 110 ASP B N 1
ATOM 4091 C CA . ASP B 1 110 ? -11.205 -11.174 -76.225 1.00 64.89 110 ASP B CA 1
ATOM 4092 C C . ASP B 1 110 ? -11.531 -9.973 -75.345 1.00 63.78 110 ASP B C 1
ATOM 4093 O O . ASP B 1 110 ? -12.336 -9.104 -75.683 1.00 65.83 110 ASP B O 1
ATOM 4098 N N . VAL B 1 111 ? -10.850 -9.926 -74.204 1.00 57.07 111 VAL B N 1
ATOM 4099 C CA . VAL B 1 111 ? -11.124 -9.005 -73.106 1.00 56.00 111 VAL B CA 1
ATOM 4100 C C . VAL B 1 111 ? -10.003 -9.248 -72.106 1.00 55.18 111 VAL B C 1
ATOM 4101 O O . VAL B 1 111 ? -9.443 -10.351 -72.054 1.00 55.05 111 VAL B O 1
ATOM 4105 N N . THR B 1 112 ? -9.642 -8.232 -71.330 1.00 54.80 112 THR B N 1
ATOM 4106 C CA . THR B 1 112 ? -8.616 -8.371 -70.307 1.00 53.44 112 THR B CA 1
ATOM 4107 C C . THR B 1 112 ? -9.223 -8.178 -68.928 1.00 51.92 112 THR B C 1
ATOM 4108 O O . THR B 1 112 ? -10.199 -7.449 -68.759 1.00 52.10 112 THR B O 1
ATOM 4112 N N . LEU B 1 113 ? -8.599 -8.818 -67.938 1.00 45.58 113 LEU B N 1
ATOM 4113 C CA . LEU B 1 113 ? -9.012 -8.641 -66.550 1.00 44.93 113 LEU B CA 1
ATOM 4114 C C . LEU B 1 113 ? -9.271 -7.168 -66.199 1.00 46.33 113 LEU B C 1
ATOM 4115 O O . LEU B 1 113 ? -10.277 -6.851 -65.539 1.00 44.50 113 LEU B O 1
ATOM 4120 N N . SER B 1 114 ? -8.405 -6.246 -66.664 1.00 46.72 114 SER B N 1
ATOM 4121 C CA . SER B 1 114 ? -8.512 -4.855 -66.218 1.00 47.53 114 SER B CA 1
ATOM 4122 C C . SER B 1 114 ? -9.708 -4.145 -66.836 1.00 49.13 114 SER B C 1
ATOM 4123 O O . SER B 1 114 ? -10.244 -3.198 -66.239 1.00 48.64 114 SER B O 1
ATOM 4126 N N . GLN B 1 115 ? -10.140 -4.585 -68.020 1.00 53.91 115 GLN B N 1
ATOM 4127 C CA . GLN B 1 115 ? -11.383 -4.067 -68.579 1.00 56.07 115 GLN B CA 1
ATOM 4128 C C . GLN B 1 115 ? -12.583 -4.353 -67.682 1.00 54.81 115 GLN B C 1
ATOM 4129 O O . GLN B 1 115 ? -13.580 -3.628 -67.760 1.00 54.97 115 GLN B O 1
ATOM 4135 N N . PHE B 1 116 ? -12.512 -5.380 -66.824 1.00 51.16 116 PHE B N 1
ATOM 4136 C CA . PHE B 1 116 ? -13.572 -5.590 -65.843 1.00 50.01 116 PHE B CA 1
ATOM 4137 C C . PHE B 1 116 ? -13.531 -4.571 -64.720 1.00 49.06 116 PHE B C 1
ATOM 4138 O O . PHE B 1 116 ? -14.378 -4.631 -63.829 1.00 49.38 116 PHE B O 1
ATOM 4146 N N . GLY B 1 117 ? -12.566 -3.661 -64.712 1.00 47.51 117 GLY B N 1
ATOM 4147 C CA . GLY B 1 117 ? -12.567 -2.598 -63.726 1.00 49.31 117 GLY B CA 1
ATOM 4148 C C . GLY B 1 117 ? -11.735 -2.909 -62.489 1.00 49.75 117 GLY B C 1
ATOM 4149 O O . GLY B 1 117 ? -11.403 -4.053 -62.186 1.00 47.93 117 GLY B O 1
ATOM 4150 N N . ASP B 1 118 ? -11.398 -1.845 -61.764 1.00 58.42 118 ASP B N 1
ATOM 4151 C CA . ASP B 1 118 ? -10.594 -1.906 -60.546 1.00 59.03 118 ASP B CA 1
ATOM 4152 C C . ASP B 1 118 ? -11.079 -0.824 -59.589 1.00 60.22 118 ASP B C 1
ATOM 4153 O O . ASP B 1 118 ? -10.910 0.371 -59.867 1.00 61.57 118 ASP B O 1
ATOM 4158 N N . PRO B 1 119 ? -11.684 -1.200 -58.447 1.00 57.62 119 PRO B N 1
ATOM 4159 C CA . PRO B 1 119 ? -11.880 -2.581 -57.982 1.00 53.47 119 PRO B CA 1
ATOM 4160 C C . PRO B 1 119 ? -12.924 -3.327 -58.808 1.00 53.03 119 PRO B C 1
ATOM 4161 O O . PRO B 1 119 ? -13.938 -2.730 -59.137 1.00 54.54 119 PRO B O 1
ATOM 4165 N N . LEU B 1 120 ? -12.712 -4.595 -59.147 1.00 49.47 120 LEU B N 1
ATOM 4166 C CA . LEU B 1 120 ? -13.731 -5.283 -59.922 1.00 48.39 120 LEU B CA 1
ATOM 4167 C C . LEU B 1 120 ? -14.809 -5.799 -58.982 1.00 48.05 120 LEU B C 1
ATOM 4168 O O . LEU B 1 120 ? -14.524 -6.408 -57.944 1.00 45.45 120 LEU B O 1
ATOM 4173 N N . GLN B 1 121 ? -16.042 -5.498 -59.334 1.00 50.59 121 GLN B N 1
ATOM 4174 C CA . GLN B 1 121 ? -17.240 -5.841 -58.597 1.00 49.26 121 GLN B CA 1
ATOM 4175 C C . GLN B 1 121 ? -18.315 -6.140 -59.626 1.00 49.59 121 GLN B C 1
ATOM 4176 O O . GLN B 1 121 ? -18.154 -5.796 -60.799 1.00 49.87 121 GLN B O 1
ATOM 4182 N N . PRO B 1 122 ? -19.395 -6.807 -59.245 1.00 49.67 122 PRO B N 1
ATOM 4183 C CA . PRO B 1 122 ? -20.580 -6.853 -60.104 1.00 51.44 122 PRO B CA 1
ATOM 4184 C C . PRO B 1 122 ? -21.156 -5.461 -60.299 1.00 51.93 122 PRO B C 1
ATOM 4185 O O . PRO B 1 122 ? -20.806 -4.523 -59.564 1.00 51.28 122 PRO B O 1
ATOM 4189 N N . PRO B 1 123 ? -22.040 -5.271 -61.292 1.00 54.24 123 PRO B N 1
ATOM 4190 C CA . PRO B 1 123 ? -22.486 -6.274 -62.271 1.00 54.36 123 PRO B CA 1
ATOM 4191 C C . PRO B 1 123 ? -21.389 -6.656 -63.250 1.00 53.74 123 PRO B C 1
ATOM 4192 O O . PRO B 1 123 ? -20.520 -5.843 -63.546 1.00 52.69 123 PRO B O 1
ATOM 4196 N N . PHE B 1 124 ? -21.427 -7.900 -63.708 1.00 52.43 124 PHE B N 1
ATOM 4197 C CA . PHE B 1 124 ? -20.516 -8.387 -64.718 1.00 52.63 124 PHE B CA 1
ATOM 4198 C C . PHE B 1 124 ? -21.259 -8.581 -66.029 1.00 54.91 124 PHE B C 1
ATOM 4199 O O . PHE B 1 124 ? -22.404 -9.047 -66.036 1.00 53.50 124 PHE B O 1
ATOM 4207 N N . PRO B 1 125 ? -20.638 -8.215 -67.141 1.00 63.55 125 PRO B N 1
ATOM 4208 C CA . PRO B 1 125 ? -21.257 -8.440 -68.447 1.00 65.64 125 PRO B CA 1
ATOM 4209 C C . PRO B 1 125 ? -20.958 -9.835 -68.972 1.00 64.74 125 PRO B C 1
ATOM 4210 O O . PRO B 1 125 ? -19.903 -10.420 -68.702 1.00 64.60 125 PRO B O 1
ATOM 4214 N N . CYS B 1 126 ? -21.910 -10.358 -69.741 1.00 56.91 126 CYS B N 1
ATOM 4215 C CA . CYS B 1 126 ? -21.715 -11.563 -70.536 1.00 56.59 126 CYS B CA 1
ATOM 4216 C C . CYS B 1 126 ? -21.561 -12.809 -69.663 1.00 55.89 126 CYS B C 1
ATOM 4217 O O . CYS B 1 126 ? -20.847 -13.748 -70.032 1.00 53.60 126 CYS B O 1
ATOM 4220 N N . ILE B 1 127 ? -22.242 -12.841 -68.508 1.00 52.45 127 ILE B N 1
ATOM 4221 C CA . ILE B 1 127 ? -22.188 -14.033 -67.664 1.00 51.19 127 ILE B CA 1
ATOM 4222 C C . ILE B 1 127 ? -22.791 -15.227 -68.398 1.00 51.68 127 ILE B C 1
ATOM 4223 O O . ILE B 1 127 ? -22.336 -16.364 -68.230 1.00 51.06 127 ILE B O 1
ATOM 4228 N N . ASP B 1 128 ? -23.791 -14.992 -69.253 1.00 55.45 128 ASP B N 1
ATOM 4229 C CA . ASP B 1 128 ? -24.328 -16.049 -70.104 1.00 56.67 128 ASP B CA 1
ATOM 4230 C C . ASP B 1 128 ? -23.282 -16.646 -71.061 1.00 57.04 128 ASP B C 1
ATOM 4231 O O . ASP B 1 128 ? -23.480 -17.762 -71.556 1.00 56.78 128 ASP B O 1
ATOM 4236 N N . GLU B 1 129 ? -22.162 -15.958 -71.307 1.00 58.59 129 GLU B N 1
ATOM 4237 C CA . GLU B 1 129 ? -21.077 -16.468 -72.142 1.00 57.99 129 GLU B CA 1
ATOM 4238 C C . GLU B 1 129 ? -19.904 -17.021 -71.346 1.00 55.67 129 GLU B C 1
ATOM 4239 O O . GLU B 1 129 ? -19.172 -17.883 -71.856 1.00 54.31 129 GLU B O 1
ATOM 4245 N N . LEU B 1 130 ? -19.715 -16.539 -70.119 1.00 50.50 130 LEU B N 1
ATOM 4246 C CA . LEU B 1 130 ? -18.697 -17.015 -69.204 1.00 47.69 130 LEU B CA 1
ATOM 4247 C C . LEU B 1 130 ? -19.129 -18.246 -68.417 1.00 46.69 130 LEU B C 1
ATOM 4248 O O . LEU B 1 130 ? -18.270 -18.925 -67.849 1.00 45.08 130 LEU B O 1
ATOM 4253 N N . LEU B 1 131 ? -20.437 -18.575 -68.400 1.00 48.78 131 LEU B N 1
ATOM 4254 C CA . LEU B 1 131 ? -20.976 -19.764 -67.708 1.00 47.08 131 LEU B CA 1
ATOM 4255 C C . LEU B 1 131 ? -22.188 -20.254 -68.512 1.00 49.09 131 LEU B C 1
ATOM 4256 O O . LEU B 1 131 ? -23.342 -19.960 -68.203 1.00 49.85 131 LEU B O 1
ATOM 4261 N N . TYR B 1 132 ? -21.914 -21.038 -69.549 1.00 50.80 132 TYR B N 1
ATOM 4262 C CA . TYR B 1 132 ? -22.907 -21.337 -70.570 1.00 51.60 132 TYR B CA 1
ATOM 4263 C C . TYR B 1 132 ? -23.773 -22.519 -70.179 1.00 51.89 132 TYR B C 1
ATOM 4264 O O . TYR B 1 132 ? -23.279 -23.546 -69.705 1.00 50.41 132 TYR B O 1
ATOM 4273 N N . ASP B 1 133 ? -25.073 -22.374 -70.417 1.00 53.61 133 ASP B N 1
ATOM 4274 C CA . ASP B 1 133 ? -26.064 -23.391 -70.088 1.00 54.56 133 ASP B CA 1
ATOM 4275 C C . ASP B 1 133 ? -26.160 -24.376 -71.248 1.00 55.98 133 ASP B C 1
ATOM 4276 O O . ASP B 1 133 ? -26.881 -24.144 -72.223 1.00 56.76 133 ASP B O 1
ATOM 4281 N N . VAL B 1 134 ? -25.446 -25.491 -71.131 1.00 57.72 134 VAL B N 1
ATOM 4282 C CA . VAL B 1 134 ? -25.606 -26.590 -72.092 1.00 60.60 134 VAL B CA 1
ATOM 4283 C C . VAL B 1 134 ? -27.028 -27.137 -72.004 1.00 62.44 134 VAL B C 1
ATOM 4284 O O . VAL B 1 134 ? -27.524 -27.388 -70.887 1.00 62.30 134 VAL B O 1
ATOM 4288 N N . PRO B 1 135 ? -27.727 -27.334 -73.125 1.00 64.75 135 PRO B N 1
ATOM 4289 C CA . PRO B 1 135 ? -29.080 -27.907 -73.060 1.00 65.45 135 PRO B CA 1
ATOM 4290 C C . PRO B 1 135 ? -29.071 -29.295 -72.434 1.00 65.07 135 PRO B C 1
ATOM 4291 O O . PRO B 1 135 ? -28.153 -30.089 -72.653 1.00 64.88 135 PRO B O 1
ATOM 4295 N N . GLY B 1 136 ? -30.107 -29.581 -71.642 1.00 68.65 136 GLY B N 1
ATOM 4296 C CA . GLY B 1 136 ? -30.235 -30.842 -70.954 1.00 67.95 136 GLY B CA 1
ATOM 4297 C C . GLY B 1 136 ? -29.696 -30.824 -69.540 1.00 65.73 136 GLY B C 1
ATOM 4298 O O . GLY B 1 136 ? -30.262 -31.479 -68.656 1.00 64.54 136 GLY B O 1
ATOM 4299 N N . SER B 1 137 ? -28.602 -30.105 -69.312 1.00 67.99 137 SER B N 1
ATOM 4300 C CA . SER B 1 137 ? -28.212 -29.759 -67.959 1.00 66.66 137 SER B CA 1
ATOM 4301 C C . SER B 1 137 ? -29.074 -28.598 -67.481 1.00 66.97 137 SER B C 1
ATOM 4302 O O . SER B 1 137 ? -29.844 -28.006 -68.248 1.00 69.82 137 SER B O 1
ATOM 4305 N N . SER B 1 138 ? -28.921 -28.261 -66.205 1.00 60.56 138 SER B N 1
ATOM 4306 C CA . SER B 1 138 ? -29.824 -27.412 -65.436 1.00 60.03 138 SER B CA 1
ATOM 4307 C C . SER B 1 138 ? -31.069 -28.216 -65.069 1.00 59.66 138 SER B C 1
ATOM 4308 O O . SER B 1 138 ? -31.954 -27.682 -64.388 1.00 59.72 138 SER B O 1
ATOM 4311 N N . ALA B 1 139 ? -31.173 -29.471 -65.502 1.00 52.11 139 ALA B N 1
ATOM 4312 C CA . ALA B 1 139 ? -32.130 -30.389 -64.914 1.00 51.32 139 ALA B CA 1
ATOM 4313 C C . ALA B 1 139 ? -31.636 -30.816 -63.538 1.00 48.37 139 ALA B C 1
ATOM 4314 O O . ALA B 1 139 ? -30.429 -30.922 -63.299 1.00 48.08 139 ALA B O 1
ATOM 4316 N N . ILE B 1 140 ? -32.571 -31.058 -62.624 1.00 45.18 140 ILE B N 1
ATOM 4317 C CA . ILE B 1 140 ? -32.166 -31.522 -61.305 1.00 44.28 140 ILE B CA 1
ATOM 4318 C C . ILE B 1 140 ? -31.865 -33.014 -61.333 1.00 44.54 140 ILE B C 1
ATOM 4319 O O . ILE B 1 140 ? -30.861 -33.470 -60.769 1.00 41.82 140 ILE B O 1
ATOM 4324 N N . LEU B 1 141 ? -32.721 -33.791 -61.992 1.00 48.82 141 LEU B N 1
ATOM 4325 C CA . LEU B 1 141 ? -32.558 -35.233 -62.100 1.00 49.17 141 LEU B CA 1
ATOM 4326 C C . LEU B 1 141 ? -31.816 -35.595 -63.387 1.00 48.86 141 LEU B C 1
ATOM 4327 O O . LEU B 1 141 ? -32.034 -34.975 -64.434 1.00 50.53 141 LEU B O 1
ATOM 4332 N N . ASP B 1 142 ? -30.924 -36.591 -63.295 1.00 50.27 142 ASP B N 1
ATOM 4333 C CA . ASP B 1 142 ? -30.265 -37.193 -64.462 1.00 50.56 142 ASP B CA 1
ATOM 4334 C C . ASP B 1 142 ? -29.387 -36.206 -65.216 1.00 50.18 142 ASP B C 1
ATOM 4335 O O . ASP B 1 142 ? -29.318 -36.260 -66.441 1.00 51.40 142 ASP B O 1
ATOM 4340 N N . ALA B 1 143 ? -28.731 -35.292 -64.522 1.00 45.61 143 ALA B N 1
ATOM 4341 C CA . ALA B 1 143 ? -27.902 -34.301 -65.186 1.00 44.64 143 ALA B CA 1
ATOM 4342 C C . ALA B 1 143 ? -26.598 -34.151 -64.432 1.00 43.21 143 ALA B C 1
ATOM 4343 O O . ALA B 1 143 ? -26.533 -34.435 -63.232 1.00 41.80 143 ALA B O 1
ATOM 4345 N N . PRO B 1 144 ? -25.533 -33.738 -65.114 1.00 48.65 144 PRO B N 1
ATOM 4346 C CA . PRO B 1 144 ? -24.275 -33.464 -64.412 1.00 45.68 144 PRO B CA 1
ATOM 4347 C C . PRO B 1 144 ? -24.482 -32.483 -63.263 1.00 45.37 144 PRO B C 1
ATOM 4348 O O . PRO B 1 144 ? -25.108 -31.429 -63.411 1.00 46.00 144 PRO B O 1
ATOM 4352 N N . ILE B 1 145 ? -23.963 -32.856 -62.095 1.00 42.46 145 ILE B N 1
ATOM 4353 C CA . ILE B 1 145 ? -24.245 -32.112 -60.874 1.00 42.24 145 ILE B CA 1
ATOM 4354 C C . ILE B 1 145 ? -23.632 -30.722 -60.928 1.00 40.99 145 ILE B C 1
ATOM 4355 O O . ILE B 1 145 ? -24.130 -29.782 -60.300 1.00 40.55 145 ILE B O 1
ATOM 4360 N N . ILE B 1 146 ? -22.542 -30.558 -61.656 1.00 42.20 146 ILE B N 1
ATOM 4361 C CA . ILE B 1 146 ? -21.831 -29.295 -61.585 1.00 41.11 146 ILE B CA 1
ATOM 4362 C C . ILE B 1 146 ? -21.197 -29.033 -62.936 1.00 40.52 146 ILE B C 1
ATOM 4363 O O . ILE B 1 146 ? -20.882 -29.961 -63.686 1.00 40.93 146 ILE B O 1
ATOM 4368 N N . LEU B 1 147 ? -21.097 -27.757 -63.274 1.00 39.10 147 LEU B N 1
ATOM 4369 C CA . LEU B 1 147 ? -20.564 -27.313 -64.542 1.00 39.75 147 LEU B CA 1
ATOM 4370 C C . LEU B 1 147 ? -19.476 -26.297 -64.228 1.00 39.54 147 LEU B C 1
ATOM 4371 O O . LEU B 1 147 ? -19.676 -25.397 -63.405 1.00 37.98 147 LEU B O 1
ATOM 4376 N N . TYR B 1 148 ? -18.307 -26.497 -64.821 1.00 43.17 148 TYR B N 1
ATOM 4377 C CA . TYR B 1 148 ? -17.193 -25.567 -64.753 1.00 43.57 148 TYR B CA 1
ATOM 4378 C C . TYR B 1 148 ? -16.975 -24.943 -66.112 1.00 43.92 148 TYR B C 1
ATOM 4379 O O . TYR B 1 148 ? -17.090 -25.608 -67.139 1.00 45.34 148 TYR B O 1
ATOM 4388 N N . GLN B 1 149 ? -16.618 -23.676 -66.111 1.00 38.65 149 GLN B N 1
ATOM 4389 C CA . GLN B 1 149 ? -16.082 -23.092 -67.327 1.00 40.96 149 GLN B CA 1
ATOM 4390 C C . GLN B 1 149 ? -14.840 -22.291 -66.971 1.00 40.30 149 GLN B C 1
ATOM 4391 O O . GLN B 1 149 ? -14.870 -21.468 -66.052 1.00 39.03 149 GLN B O 1
ATOM 4397 N N . VAL B 1 150 ? -13.743 -22.579 -67.665 1.00 39.34 150 VAL B N 1
ATOM 4398 C CA . VAL B 1 150 ? -12.490 -21.849 -67.528 1.00 39.21 150 VAL B CA 1
ATOM 4399 C C . VAL B 1 150 ? -12.314 -21.048 -68.805 1.00 41.48 150 VAL B C 1
ATOM 4400 O O . VAL B 1 150 ? -12.048 -21.621 -69.869 1.00 42.36 150 VAL B O 1
ATOM 4404 N N . THR B 1 151 ? -12.471 -19.729 -68.704 1.00 42.99 151 THR B N 1
ATOM 4405 C CA . THR B 1 151 ? -12.357 -18.807 -69.834 1.00 44.87 151 THR B CA 1
ATOM 4406 C C . THR B 1 151 ? -11.018 -18.076 -69.752 1.00 46.12 151 THR B C 1
ATOM 4407 O O . THR B 1 151 ? -10.792 -17.316 -68.806 1.00 45.07 151 THR B O 1
ATOM 4411 N N . ARG B 1 152 ? -10.125 -18.310 -70.728 1.00 51.42 152 ARG B N 1
ATOM 4412 C CA . ARG B 1 152 ? -8.840 -17.600 -70.778 1.00 53.05 152 ARG B CA 1
ATOM 4413 C C . ARG B 1 152 ? -8.983 -16.176 -71.335 1.00 53.81 152 ARG B C 1
ATOM 4414 O O . ARG B 1 152 ? -9.648 -15.953 -72.351 1.00 54.93 152 ARG B O 1
ATOM 4422 N N . LEU B 1 153 ? -8.330 -15.215 -70.683 1.00 46.96 153 LEU B N 1
ATOM 4423 C CA . LEU B 1 153 ? -8.414 -13.800 -71.031 1.00 48.01 153 LEU B CA 1
ATOM 4424 C C . LEU B 1 153 ? -7.145 -13.337 -71.752 1.00 49.96 153 LEU B C 1
ATOM 4425 O O . LEU B 1 153 ? -6.067 -13.908 -71.568 1.00 49.33 153 LEU B O 1
ATOM 4430 N N . SER B 1 154 ? -7.285 -12.273 -72.559 1.00 54.75 154 SER B N 1
ATOM 4431 C CA . SER B 1 154 ? -6.184 -11.711 -73.350 1.00 56.16 154 SER B CA 1
ATOM 4432 C C . SER B 1 154 ? -4.918 -11.481 -72.536 1.00 55.97 154 SER B C 1
ATOM 4433 O O . SER B 1 154 ? -3.802 -11.738 -73.000 1.00 57.01 154 SER B O 1
ATOM 4436 N N . CYS B 1 155 ? -5.079 -10.954 -71.326 1.00 54.56 155 CYS B N 1
ATOM 4437 C CA . CYS B 1 155 ? -3.920 -10.622 -70.517 1.00 54.48 155 CYS B CA 1
ATOM 4438 C C . CYS B 1 155 ? -3.214 -11.851 -69.956 1.00 53.47 155 CYS B C 1
ATOM 4439 O O . CYS B 1 155 ? -2.122 -11.717 -69.397 1.00 52.94 155 CYS B O 1
ATOM 4442 N N . GLY B 1 156 ? -3.804 -13.037 -70.074 1.00 51.70 156 GLY B N 1
ATOM 4443 C CA . GLY B 1 156 ? -3.267 -14.216 -69.424 1.00 51.45 156 GLY B CA 1
ATOM 4444 C C . GLY B 1 156 ? -3.930 -14.580 -68.108 1.00 49.44 156 GLY B C 1
ATOM 4445 O O . GLY B 1 156 ? -3.576 -15.609 -67.512 1.00 48.83 156 GLY B O 1
ATOM 4446 N N . GLY B 1 157 ? -4.855 -13.762 -67.621 1.00 47.22 157 GLY B N 1
ATOM 4447 C CA . GLY B 1 157 ? -5.720 -14.179 -66.541 1.00 46.60 157 GLY B CA 1
ATOM 4448 C C . GLY B 1 157 ? -6.777 -15.136 -67.052 1.00 45.01 157 GLY B C 1
ATOM 4449 O O . GLY B 1 157 ? -6.864 -15.440 -68.242 1.00 45.38 157 GLY B O 1
ATOM 4450 N N . PHE B 1 158 ? -7.598 -15.632 -66.130 1.00 43.85 158 PHE B N 1
ATOM 4451 C CA . PHE B 1 158 ? -8.670 -16.526 -66.539 1.00 43.14 158 PHE B CA 1
ATOM 4452 C C . PHE B 1 158 ? -9.827 -16.431 -65.564 1.00 42.38 158 PHE B C 1
ATOM 4453 O O . PHE B 1 158 ? -9.671 -16.036 -64.408 1.00 41.20 158 PHE B O 1
ATOM 4461 N N . ILE B 1 159 ? -10.992 -16.838 -66.046 1.00 41.80 159 ILE B N 1
ATOM 4462 C CA . ILE B 1 159 ? -12.229 -16.801 -65.288 1.00 40.50 159 ILE B CA 1
ATOM 4463 C C . ILE B 1 159 ? -12.656 -18.226 -64.996 1.00 39.51 159 ILE B C 1
ATOM 4464 O O . ILE B 1 159 ? -12.763 -19.048 -65.910 1.00 40.68 159 ILE B O 1
ATOM 4469 N N . LEU B 1 160 ? -12.897 -18.516 -63.730 1.00 43.31 160 LEU B N 1
ATOM 4470 C CA . LEU B 1 160 ? -13.404 -19.806 -63.282 1.00 41.50 160 LEU B CA 1
ATOM 4471 C C . LEU B 1 160 ? -14.872 -19.619 -62.921 1.00 40.39 160 LEU B C 1
ATOM 4472 O O . LEU B 1 160 ? -15.187 -18.967 -61.931 1.00 40.96 160 LEU B O 1
ATOM 4477 N N . ALA B 1 161 ? -15.771 -20.145 -63.736 1.00 40.05 161 ALA B N 1
ATOM 4478 C CA . ALA B 1 161 ? -17.195 -20.086 -63.452 1.00 42.45 161 ALA B CA 1
ATOM 4479 C C . ALA B 1 161 ? -17.690 -21.470 -63.046 1.00 39.95 161 ALA B C 1
ATOM 4480 O O . ALA B 1 161 ? -17.154 -22.496 -63.479 1.00 39.24 161 ALA B O 1
ATOM 4482 N N . VAL B 1 162 ? -18.717 -21.484 -62.205 1.00 37.57 162 VAL B N 1
ATOM 4483 C CA . VAL B 1 162 ? -19.204 -22.710 -61.586 1.00 36.73 162 VAL B CA 1
ATOM 4484 C C . VAL B 1 162 ? -20.715 -22.608 -61.488 1.00 39.10 162 VAL B C 1
ATOM 4485 O O . VAL B 1 162 ? -21.250 -21.583 -61.058 1.00 39.44 162 VAL B O 1
ATOM 4489 N N . ARG B 1 163 ? -21.408 -23.647 -61.924 1.00 42.55 163 ARG B N 1
ATOM 4490 C CA . ARG B 1 163 ? -22.845 -23.750 -61.718 1.00 42.87 163 ARG B CA 1
ATOM 4491 C C . ARG B 1 163 ? -23.108 -25.089 -61.067 1.00 41.48 163 ARG B C 1
ATOM 4492 O O . ARG B 1 163 ? -22.870 -26.133 -61.679 1.00 41.33 163 ARG B O 1
ATOM 4500 N N . TYR B 1 164 ? -23.599 -25.078 -59.842 1.00 40.07 164 TYR B N 1
ATOM 4501 C CA . TYR B 1 164 ? -23.788 -26.345 -59.154 1.00 39.35 164 TYR B CA 1
ATOM 4502 C C . TYR B 1 164 ? -25.245 -26.584 -58.800 1.00 41.02 164 TYR B C 1
ATOM 4503 O O . TYR B 1 164 ? -26.001 -25.638 -58.535 1.00 42.23 164 TYR B O 1
ATOM 4512 N N . ASN B 1 165 ? -25.619 -27.876 -58.832 1.00 39.84 165 ASN B N 1
ATOM 4513 C CA . ASN B 1 165 ? -26.920 -28.363 -58.367 1.00 40.33 165 ASN B CA 1
ATOM 4514 C C . ASN B 1 165 ? -26.999 -28.162 -56.859 1.00 40.69 165 ASN B C 1
ATOM 4515 O O . ASN B 1 165 ? -26.246 -28.791 -56.109 1.00 40.15 165 ASN B O 1
ATOM 4520 N N . HIS B 1 166 ? -27.882 -27.263 -56.414 1.00 40.57 166 HIS B N 1
ATOM 4521 C CA . HIS B 1 166 ? -27.935 -26.890 -55.005 1.00 40.27 166 HIS B CA 1
ATOM 4522 C C . HIS B 1 166 ? -28.409 -28.031 -54.110 1.00 41.05 166 HIS B C 1
ATOM 4523 O O . HIS B 1 166 ? -28.218 -27.952 -52.889 1.00 40.60 166 HIS B O 1
ATOM 4530 N N . ALA B 1 167 ? -28.998 -29.092 -54.669 1.00 39.10 167 ALA B N 1
ATOM 4531 C CA . ALA B 1 167 ? -29.323 -30.235 -53.823 1.00 39.27 167 ALA B CA 1
ATOM 4532 C C . ALA B 1 167 ? -28.074 -30.990 -53.383 1.00 39.27 167 ALA B C 1
ATOM 4533 O O . ALA B 1 167 ? -28.102 -31.680 -52.354 1.00 38.71 167 ALA B O 1
ATOM 4535 N N . MET B 1 168 ? -26.973 -30.867 -54.121 1.00 43.51 168 MET B N 1
ATOM 4536 C CA . MET B 1 168 ? -25.777 -31.597 -53.722 1.00 43.27 168 MET B CA 1
ATOM 4537 C C . MET B 1 168 ? -25.070 -30.901 -52.571 1.00 42.92 168 MET B C 1
ATOM 4538 O O . MET B 1 168 ? -24.736 -31.534 -51.567 1.00 43.21 168 MET B O 1
ATOM 4543 N N . THR B 1 169 ? -24.857 -29.598 -52.679 1.00 39.63 169 THR B N 1
ATOM 4544 C CA . THR B 1 169 ? -24.065 -28.900 -51.683 1.00 38.69 169 THR B CA 1
ATOM 4545 C C . THR B 1 169 ? -24.543 -27.452 -51.629 1.00 38.30 169 THR B C 1
ATOM 4546 O O . THR B 1 169 ? -25.308 -27.002 -52.483 1.00 39.11 169 THR B O 1
ATOM 4550 N N . ASP B 1 170 ? -24.136 -26.740 -50.581 1.00 39.70 170 ASP B N 1
ATOM 4551 C CA . ASP B 1 170 ? -24.285 -25.292 -50.497 1.00 38.82 170 ASP B CA 1
ATOM 4552 C C . ASP B 1 170 ? -22.930 -24.629 -50.720 1.00 38.43 170 ASP B C 1
ATOM 4553 O O . ASP B 1 170 ? -21.898 -25.297 -50.845 1.00 37.50 170 ASP B O 1
ATOM 4558 N N . ALA B 1 171 ? -22.956 -23.291 -50.729 1.00 34.72 171 ALA B N 1
ATOM 4559 C CA . ALA B 1 171 ? -21.813 -22.445 -51.060 1.00 33.91 171 ALA B CA 1
ATOM 4560 C C . ALA B 1 171 ? -20.604 -22.859 -50.237 1.00 33.84 171 ALA B C 1
ATOM 4561 O O . ALA B 1 171 ? -19.458 -22.802 -50.699 1.00 33.16 171 ALA B O 1
ATOM 4563 N N . ALA B 1 172 ? -20.875 -23.296 -49.014 1.00 34.10 172 ALA B N 1
ATOM 4564 C CA . ALA B 1 172 ? -19.815 -23.660 -48.094 1.00 34.47 172 ALA B CA 1
ATOM 4565 C C . ALA B 1 172 ? -19.210 -25.001 -48.476 1.00 35.08 172 ALA B C 1
ATOM 4566 O O . ALA B 1 172 ? -17.980 -25.173 -48.455 1.00 34.90 172 ALA B O 1
ATOM 4568 N N . GLY B 1 173 ? -20.065 -25.963 -48.829 1.00 33.14 173 GLY B N 1
ATOM 4569 C CA . GLY B 1 173 ? -19.564 -27.210 -49.374 1.00 33.13 173 GLY B CA 1
ATOM 4570 C C . GLY B 1 173 ? -18.797 -26.988 -50.659 1.00 31.90 173 GLY B C 1
ATOM 4571 O O . GLY B 1 173 ? -17.684 -27.484 -50.816 1.00 33.04 173 GLY B O 1
ATOM 4572 N N . LEU B 1 174 ? -19.384 -26.237 -51.596 1.00 34.97 174 LEU B N 1
ATOM 4573 C CA . LEU B 1 174 ? -18.666 -25.912 -52.818 1.00 34.46 174 LEU B CA 1
ATOM 4574 C C . LEU B 1 174 ? -17.288 -25.345 -52.507 1.00 34.78 174 LEU B C 1
ATOM 4575 O O . LEU B 1 174 ? -16.310 -25.682 -53.180 1.00 34.11 174 LEU B O 1
ATOM 4580 N N . LEU B 1 175 ? -17.201 -24.484 -51.480 1.00 36.83 175 LEU B N 1
ATOM 4581 C CA . LEU B 1 175 ? -15.934 -23.876 -51.074 1.00 37.05 175 LEU B CA 1
ATOM 4582 C C . LEU B 1 175 ? -14.926 -24.921 -50.603 1.00 37.40 175 LEU B C 1
ATOM 4583 O O . LEU B 1 175 ? -13.753 -24.873 -50.979 1.00 36.32 175 LEU B O 1
ATOM 4588 N N . GLN B 1 176 ? -15.358 -25.830 -49.719 1.00 38.74 176 GLN B N 1
ATOM 4589 C CA . GLN B 1 176 ? -14.495 -26.926 -49.270 1.00 39.58 176 GLN B CA 1
ATOM 4590 C C . GLN B 1 176 ? -13.987 -27.720 -50.466 1.00 39.08 176 GLN B C 1
ATOM 4591 O O . GLN B 1 176 ? -12.798 -28.054 -50.573 1.00 39.88 176 GLN B O 1
ATOM 4597 N N . PHE B 1 177 ? -14.889 -27.988 -51.398 1.00 38.84 177 PHE B N 1
ATOM 4598 C CA . PHE B 1 177 ? -14.544 -28.709 -52.611 1.00 37.86 177 PHE B CA 1
ATOM 4599 C C . PHE B 1 177 ? -13.536 -27.936 -53.459 1.00 38.23 177 PHE B C 1
ATOM 4600 O O . PHE B 1 177 ? -12.601 -28.520 -54.016 1.00 38.44 177 PHE B O 1
ATOM 4608 N N . MET B 1 178 ? -13.702 -26.621 -53.570 1.00 41.43 178 MET B N 1
ATOM 4609 C CA . MET B 1 178 ? -12.808 -25.839 -54.424 1.00 42.29 178 MET B CA 1
ATOM 4610 C C . MET B 1 178 ? -11.445 -25.613 -53.773 1.00 43.36 178 MET B C 1
ATOM 4611 O O . MET B 1 178 ? -10.428 -25.535 -54.464 1.00 43.82 178 MET B O 1
ATOM 4616 N N . SER B 1 179 ? -11.406 -25.516 -52.452 1.00 39.46 179 SER B N 1
ATOM 4617 C CA . SER B 1 179 ? -10.140 -25.480 -51.732 1.00 41.17 179 SER B CA 1
ATOM 4618 C C . SER B 1 179 ? -9.402 -26.808 -51.871 1.00 41.52 179 SER B C 1
ATOM 4619 O O . SER B 1 179 ? -8.173 -26.833 -52.015 1.00 42.33 179 SER B O 1
ATOM 4622 N N . ALA B 1 180 ? -10.143 -27.924 -51.874 1.00 38.95 180 ALA B N 1
ATOM 4623 C CA . ALA B 1 180 ? -9.538 -29.213 -52.208 1.00 39.83 180 ALA B CA 1
ATOM 4624 C C . ALA B 1 180 ? -9.026 -29.239 -53.649 1.00 38.93 180 ALA B C 1
ATOM 4625 O O . ALA B 1 180 ? -7.944 -29.774 -53.914 1.00 41.20 180 ALA B O 1
ATOM 4627 N N . LEU B 1 181 ? -9.801 -28.703 -54.596 1.00 37.33 181 LEU B N 1
ATOM 4628 C CA . LEU B 1 181 ? -9.307 -28.562 -55.963 1.00 37.19 181 LEU B CA 1
ATOM 4629 C C . LEU B 1 181 ? -8.008 -27.770 -55.993 1.00 40.04 181 LEU B C 1
ATOM 4630 O O . LEU B 1 181 ? -7.079 -28.116 -56.728 1.00 41.30 181 LEU B O 1
ATOM 4635 N N . GLY B 1 182 ? -7.937 -26.687 -55.222 1.00 42.56 182 GLY B N 1
ATOM 4636 C CA . GLY B 1 182 ? -6.710 -25.912 -55.176 1.00 44.32 182 GLY B CA 1
ATOM 4637 C C . GLY B 1 182 ? -5.547 -26.738 -54.681 1.00 45.65 182 GLY B C 1
ATOM 4638 O O . GLY B 1 182 ? -4.487 -26.773 -55.309 1.00 48.98 182 GLY B O 1
ATOM 4639 N N . GLU B 1 183 ? -5.756 -27.458 -53.569 1.00 46.69 183 GLU B N 1
ATOM 4640 C CA . GLU B 1 183 ? -4.701 -28.281 -52.980 1.00 47.67 183 GLU B CA 1
ATOM 4641 C C . GLU B 1 183 ? -4.196 -29.327 -53.966 1.00 50.20 183 GLU B C 1
ATOM 4642 O O . GLU B 1 183 ? -2.979 -29.481 -54.156 1.00 51.91 183 GLU B O 1
ATOM 4648 N N . ILE B 1 184 ? -5.112 -30.052 -54.614 1.00 42.11 184 ILE B N 1
ATOM 4649 C CA . ILE B 1 184 ? -4.683 -31.058 -55.584 1.00 43.52 184 ILE B CA 1
ATOM 4650 C C . ILE B 1 184 ? -3.965 -30.398 -56.769 1.00 45.10 184 ILE B C 1
ATOM 4651 O O . ILE B 1 184 ? -2.896 -30.851 -57.198 1.00 43.66 184 ILE B O 1
ATOM 4656 N N . ALA B 1 185 ? -4.524 -29.304 -57.310 1.00 48.95 185 ALA B N 1
ATOM 4657 C CA . ALA B 1 185 ? -3.852 -28.649 -58.435 1.00 48.82 185 ALA B CA 1
ATOM 4658 C C . ALA B 1 185 ? -2.483 -28.100 -58.037 1.00 52.09 185 ALA B C 1
ATOM 4659 O O . ALA B 1 185 ? -1.577 -28.024 -58.874 1.00 53.07 185 ALA B O 1
ATOM 4661 N N . GLY B 1 186 ? -2.318 -27.700 -56.784 1.00 53.32 186 GLY B N 1
ATOM 4662 C CA . GLY B 1 186 ? -1.029 -27.264 -56.313 1.00 54.90 186 GLY B CA 1
ATOM 4663 C C . GLY B 1 186 ? -0.058 -28.377 -56.018 1.00 57.09 186 GLY B C 1
ATOM 4664 O O . GLY B 1 186 ? 1.060 -28.107 -55.559 1.00 58.89 186 GLY B O 1
ATOM 4665 N N . GLY B 1 187 ? -0.467 -29.631 -56.237 1.00 52.86 187 GLY B N 1
ATOM 4666 C CA . GLY B 1 187 ? 0.417 -30.776 -56.143 1.00 53.68 187 GLY B CA 1
ATOM 4667 C C . GLY B 1 187 ? 0.094 -31.769 -55.047 1.00 53.44 187 GLY B C 1
ATOM 4668 O O . GLY B 1 187 ? 0.757 -32.812 -54.972 1.00 54.25 187 GLY B O 1
ATOM 4669 N N . ALA B 1 188 ? -0.885 -31.495 -54.192 1.00 52.77 188 ALA B N 1
ATOM 4670 C CA . ALA B 1 188 ? -1.254 -32.483 -53.191 1.00 52.25 188 ALA B CA 1
ATOM 4671 C C . ALA B 1 188 ? -1.809 -33.735 -53.872 1.00 50.98 188 ALA B C 1
ATOM 4672 O O . ALA B 1 188 ? -2.275 -33.692 -55.009 1.00 51.14 188 ALA B O 1
ATOM 4674 N N . THR B 1 189 ? -1.721 -34.872 -53.179 1.00 53.19 189 THR B N 1
ATOM 4675 C CA . THR B 1 189 ? -2.270 -36.114 -53.716 1.00 54.30 189 THR B CA 1
ATOM 4676 C C . THR B 1 189 ? -3.604 -36.488 -53.091 1.00 53.32 189 THR B C 1
ATOM 4677 O O . THR B 1 189 ? -4.224 -37.458 -53.534 1.00 52.56 189 THR B O 1
ATOM 4681 N N . SER B 1 190 ? -4.039 -35.756 -52.070 1.00 54.35 190 SER B N 1
ATOM 4682 C CA . SER B 1 190 ? -5.308 -35.960 -51.390 1.00 53.00 190 SER B CA 1
ATOM 4683 C C . SER B 1 190 ? -5.605 -34.688 -50.616 1.00 54.34 190 SER B C 1
ATOM 4684 O O . SER B 1 190 ? -4.666 -34.003 -50.195 1.00 56.00 190 SER B O 1
ATOM 4687 N N . PRO B 1 191 ? -6.879 -34.346 -50.408 1.00 45.36 191 PRO B N 1
ATOM 4688 C CA . PRO B 1 191 ? -7.209 -33.083 -49.731 1.00 44.87 191 PRO B CA 1
ATOM 4689 C C . PRO B 1 191 ? -6.786 -33.098 -48.269 1.00 47.76 191 PRO B C 1
ATOM 4690 O O . PRO B 1 191 ? -6.614 -34.152 -47.651 1.00 48.98 191 PRO B O 1
ATOM 4694 N N . SER B 1 192 ? -6.622 -31.894 -47.714 1.00 49.38 192 SER B N 1
ATOM 4695 C CA . SER B 1 192 ? -6.377 -31.772 -46.279 1.00 51.08 192 SER B CA 1
ATOM 4696 C C . SER B 1 192 ? -7.578 -32.256 -45.479 1.00 51.82 192 SER B C 1
ATOM 4697 O O . SER B 1 192 ? -7.426 -32.901 -44.431 1.00 53.47 192 SER B O 1
ATOM 4700 N N . ILE B 1 193 ? -8.781 -31.944 -45.945 1.00 51.04 193 ILE B N 1
ATOM 4701 C CA . ILE B 1 193 ? -10.005 -32.491 -45.375 1.00 49.98 193 ILE B CA 1
ATOM 4702 C C . ILE B 1 193 ? -10.440 -33.663 -46.255 1.00 49.67 193 ILE B C 1
ATOM 4703 O O . ILE B 1 193 ? -10.744 -33.498 -47.445 1.00 47.41 193 ILE B O 1
ATOM 4708 N N . MET B 1 194 ? -10.446 -34.852 -45.699 1.00 52.21 194 MET B N 1
ATOM 4709 C CA . MET B 1 194 ? -11.013 -35.956 -46.440 1.00 50.20 194 MET B CA 1
ATOM 4710 C C . MET B 1 194 ? -12.526 -35.834 -46.353 1.00 49.68 194 MET B C 1
ATOM 4711 O O . MET B 1 194 ? -13.074 -35.728 -45.251 1.00 52.16 194 MET B O 1
ATOM 4716 N N . PRO B 1 195 ? -13.226 -35.785 -47.477 1.00 45.17 195 PRO B N 1
ATOM 4717 C CA . PRO B 1 195 ? -14.681 -35.625 -47.437 1.00 43.40 195 PRO B CA 1
ATOM 4718 C C . PRO B 1 195 ? -15.341 -36.914 -46.981 1.00 44.34 195 PRO B C 1
ATOM 4719 O O . PRO B 1 195 ? -14.806 -38.014 -47.169 1.00 44.02 195 PRO B O 1
ATOM 4723 N N . VAL B 1 196 ? -16.508 -36.762 -46.354 1.00 39.27 196 VAL B N 1
ATOM 4724 C CA . VAL B 1 196 ? -17.342 -37.886 -45.952 1.00 41.84 196 VAL B CA 1
ATOM 4725 C C . VAL B 1 196 ? -18.761 -37.622 -46.436 1.00 41.74 196 VAL B C 1
ATOM 4726 O O . VAL B 1 196 ? -19.114 -36.503 -46.813 1.00 40.90 196 VAL B O 1
ATOM 4730 N N . TRP B 1 197 ? -19.583 -38.676 -46.427 1.00 40.74 197 TRP B N 1
ATOM 4731 C CA . TRP B 1 197 ? -20.984 -38.523 -46.820 1.00 42.39 197 TRP B CA 1
ATOM 4732 C C . TRP B 1 197 ? -21.852 -38.257 -45.602 1.00 44.04 197 TRP B C 1
ATOM 4733 O O . TRP B 1 197 ? -22.112 -37.099 -45.269 1.00 42.99 197 TRP B O 1
ATOM 4744 N N . LYS B 1 198 ? -22.310 -39.330 -44.949 1.00 55.52 198 LYS B N 1
ATOM 4745 C CA . LYS B 1 198 ? -22.969 -39.287 -43.648 1.00 57.86 198 LYS B CA 1
ATOM 4746 C C . LYS B 1 198 ? -24.276 -38.487 -43.653 1.00 57.94 198 LYS B C 1
ATOM 4747 O O . LYS B 1 198 ? -24.745 -38.036 -42.591 1.00 58.85 198 LYS B O 1
ATOM 4753 N N . ARG B 1 199 ? -24.906 -38.320 -44.818 1.00 47.50 199 ARG B N 1
ATOM 4754 C CA . ARG B 1 199 ? -26.126 -37.533 -44.889 1.00 47.47 199 ARG B CA 1
ATOM 4755 C C . ARG B 1 199 ? -27.300 -38.222 -44.217 1.00 47.91 199 ARG B C 1
ATOM 4756 O O . ARG B 1 199 ? -28.331 -37.575 -43.999 1.00 46.75 199 ARG B O 1
ATOM 4764 N N . GLU B 1 200 ? -27.175 -39.508 -43.887 1.00 54.03 200 GLU B N 1
ATOM 4765 C CA . GLU B 1 200 ? -28.214 -40.158 -43.089 1.00 55.39 200 GLU B CA 1
ATOM 4766 C C . GLU B 1 200 ? -28.459 -39.399 -41.792 1.00 54.66 200 GLU B C 1
ATOM 4767 O O . GLU B 1 200 ? -29.600 -39.325 -41.332 1.00 55.08 200 GLU B O 1
ATOM 4773 N N . LEU B 1 201 ? -27.414 -38.773 -41.234 1.00 48.60 201 LEU B N 1
ATOM 4774 C CA . LEU B 1 201 ? -27.577 -37.923 -40.059 1.00 49.66 201 LEU B CA 1
ATOM 4775 C C . LEU B 1 201 ? -28.731 -36.934 -40.213 1.00 48.60 201 LEU B C 1
ATOM 4776 O O . LEU B 1 201 ? -29.463 -36.672 -39.250 1.00 48.66 201 LEU B O 1
ATOM 4781 N N . LEU B 1 202 ? -28.912 -36.373 -41.412 1.00 51.90 202 LEU B N 1
ATOM 4782 C CA . LEU B 1 202 ? -29.985 -35.415 -41.653 1.00 50.89 202 LEU B CA 1
ATOM 4783 C C . LEU B 1 202 ? -31.183 -36.021 -42.388 1.00 51.29 202 LEU B C 1
ATOM 4784 O O . LEU B 1 202 ? -31.962 -35.282 -42.994 1.00 51.48 202 LEU B O 1
ATOM 4789 N N . CYS B 1 203 ? -31.365 -37.337 -42.342 1.00 54.25 203 CYS B N 1
ATOM 4790 C CA . CYS B 1 203 ? -32.569 -37.962 -42.886 1.00 55.39 203 CYS B CA 1
ATOM 4791 C C . CYS B 1 203 ? -33.498 -38.349 -41.741 1.00 56.72 203 CYS B C 1
ATOM 4792 O O . CYS B 1 203 ? -33.056 -38.951 -40.762 1.00 56.92 203 CYS B O 1
ATOM 4795 N N . SER B 1 204 ? -34.775 -37.985 -41.861 1.00 55.41 204 SER B N 1
ATOM 4796 C CA . SER B 1 204 ? -35.784 -38.257 -40.845 1.00 57.17 204 SER B CA 1
ATOM 4797 C C . SER B 1 204 ? -36.612 -39.462 -41.279 1.00 60.21 204 SER B C 1
ATOM 4798 O O . SER B 1 204 ? -37.160 -39.481 -42.387 1.00 61.78 204 SER B O 1
ATOM 4801 N N . SER B 1 205 ? -36.708 -40.459 -40.399 1.00 67.60 205 SER B N 1
ATOM 4802 C CA . SER B 1 205 ? -37.512 -41.644 -40.685 1.00 70.45 205 SER B CA 1
ATOM 4803 C C . SER B 1 205 ? -38.971 -41.294 -40.950 1.00 73.92 205 SER B C 1
ATOM 4804 O O . SER B 1 205 ? -39.682 -42.061 -41.614 1.00 74.22 205 SER B O 1
ATOM 4807 N N . ASP B 1 206 ? -39.452 -40.238 -40.321 1.00 86.41 206 ASP B N 1
ATOM 4808 C CA . ASP B 1 206 ? -40.862 -39.932 -40.453 1.00 88.41 206 ASP B CA 1
ATOM 4809 C C . ASP B 1 206 ? -41.238 -39.079 -41.648 1.00 86.26 206 ASP B C 1
ATOM 4810 O O . ASP B 1 206 ? -42.081 -39.460 -42.442 1.00 86.77 206 ASP B O 1
ATOM 4815 N N . ARG B 1 207 ? -40.609 -37.933 -41.778 1.00 85.00 207 ARG B N 1
ATOM 4816 C CA . ARG B 1 207 ? -40.908 -37.070 -42.888 1.00 86.22 207 ARG B CA 1
ATOM 4817 C C . ARG B 1 207 ? -40.475 -37.705 -44.191 1.00 86.93 207 ARG B C 1
ATOM 4818 O O . ARG B 1 207 ? -39.530 -37.259 -44.812 1.00 83.67 207 ARG B O 1
ATOM 4826 N N . THR B 1 224 ? -39.375 -8.723 -69.457 1.00 90.49 225 THR B N 1
ATOM 4827 C CA . THR B 1 224 ? -38.545 -9.209 -68.342 1.00 86.97 225 THR B CA 1
ATOM 4828 C C . THR B 1 224 ? -37.143 -8.627 -68.320 1.00 85.31 225 THR B C 1
ATOM 4829 O O . THR B 1 224 ? -36.220 -9.239 -68.868 1.00 86.99 225 THR B O 1
ATOM 4833 N N . THR B 1 225 ? -36.955 -7.479 -67.668 1.00 58.84 226 THR B N 1
ATOM 4834 C CA . THR B 1 225 ? -35.683 -6.768 -67.703 1.00 57.70 226 THR B CA 1
ATOM 4835 C C . THR B 1 225 ? -34.808 -7.074 -66.487 1.00 54.71 226 THR B C 1
ATOM 4836 O O . THR B 1 225 ? -35.273 -7.551 -65.445 1.00 53.00 226 THR B O 1
ATOM 4840 N N . GLN B 1 226 ? -33.510 -6.800 -66.655 1.00 59.79 227 GLN B N 1
ATOM 4841 C CA . GLN B 1 226 ? -32.472 -6.958 -65.644 1.00 57.53 227 GLN B CA 1
ATOM 4842 C C . GLN B 1 226 ? -31.944 -5.585 -65.246 1.00 56.73 227 GLN B C 1
ATOM 4843 O O . GLN B 1 226 ? -31.967 -4.650 -66.044 1.00 59.46 227 GLN B O 1
ATOM 4849 N N . LYS B 1 227 ? -31.513 -5.446 -64.001 1.00 46.70 228 LYS B N 1
ATOM 4850 C CA . LYS B 1 227 ? -30.934 -4.189 -63.551 1.00 45.14 228 LYS B CA 1
ATOM 4851 C C . LYS B 1 227 ? -30.140 -4.495 -62.298 1.00 44.98 228 LYS B C 1
ATOM 4852 O O . LYS B 1 227 ? -30.352 -5.518 -61.650 1.00 43.66 228 LYS B O 1
ATOM 4858 N N . SER B 1 228 ? -29.215 -3.614 -61.960 1.00 43.50 229 SER B N 1
ATOM 4859 C CA . SER B 1 228 ? -28.565 -3.697 -60.665 1.00 43.35 229 SER B CA 1
ATOM 4860 C C . SER B 1 228 ? -28.652 -2.320 -60.035 1.00 42.91 229 SER B C 1
ATOM 4861 O O . SER B 1 228 ? -28.353 -1.325 -60.693 1.00 44.41 229 SER B O 1
ATOM 4864 N N . PHE B 1 229 ? -29.087 -2.246 -58.784 1.00 40.46 230 PHE B N 1
ATOM 4865 C CA . PHE B 1 229 ? -29.213 -0.960 -58.114 1.00 40.90 230 PHE B CA 1
ATOM 4866 C C . PHE B 1 229 ? -28.267 -0.857 -56.936 1.00 41.89 230 PHE B C 1
ATOM 4867 O O . PHE B 1 229 ? -28.030 -1.833 -56.224 1.00 42.04 230 PHE B O 1
ATOM 4875 N N . PHE B 1 230 ? -27.745 0.334 -56.727 1.00 41.86 231 PHE B N 1
ATOM 4876 C CA . PHE B 1 230 ? -26.804 0.595 -55.654 1.00 42.37 231 PHE B CA 1
ATOM 4877 C C . PHE B 1 230 ? -27.490 1.465 -54.621 1.00 42.83 231 PHE B C 1
ATOM 4878 O O . PHE B 1 230 ? -27.975 2.554 -54.948 1.00 43.73 231 PHE B O 1
ATOM 4886 N N . LEU B 1 231 ? -27.523 0.983 -53.383 1.00 39.58 232 LEU B N 1
ATOM 4887 C CA . LEU B 1 231 ? -27.946 1.758 -52.230 1.00 41.21 232 LEU B CA 1
ATOM 4888 C C . LEU B 1 231 ? -26.744 1.962 -51.315 1.00 43.05 232 LEU B C 1
ATOM 4889 O O . LEU B 1 231 ? -26.087 0.993 -50.919 1.00 41.29 232 LEU B O 1
ATOM 4894 N N . THR B 1 232 ? -26.448 3.220 -51.003 1.00 47.10 233 THR B N 1
ATOM 4895 C CA . THR B 1 232 ? -25.303 3.569 -50.179 1.00 49.89 233 THR B CA 1
ATOM 4896 C C . THR B 1 232 ? -25.613 3.350 -48.702 1.00 51.89 233 THR B C 1
ATOM 4897 O O . THR B 1 232 ? -26.771 3.285 -48.288 1.00 51.42 233 THR B O 1
ATOM 4901 N N . THR B 1 233 ? -24.545 3.253 -47.905 1.00 57.59 234 THR B N 1
ATOM 4902 C CA . THR B 1 233 ? -24.682 3.015 -46.470 1.00 59.10 234 THR B CA 1
ATOM 4903 C C . THR B 1 233 ? -25.389 4.162 -45.765 1.00 61.32 234 THR B C 1
ATOM 4904 O O . THR B 1 233 ? -26.105 3.937 -44.777 1.00 62.60 234 THR B O 1
ATOM 4908 N N . THR B 1 234 ? -25.213 5.394 -46.249 1.00 61.93 235 THR B N 1
ATOM 4909 C CA . THR B 1 234 ? -25.934 6.505 -45.641 1.00 63.88 235 THR B CA 1
ATOM 4910 C C . THR B 1 234 ? -27.431 6.367 -45.866 1.00 61.83 235 THR B C 1
ATOM 4911 O O . THR B 1 234 ? -28.229 6.668 -44.972 1.00 65.58 235 THR B O 1
ATOM 4915 N N . GLU B 1 235 ? -27.831 5.871 -47.034 1.00 58.64 236 GLU B N 1
ATOM 4916 C CA . GLU B 1 235 ? -29.251 5.663 -47.300 1.00 58.81 236 GLU B CA 1
ATOM 4917 C C . GLU B 1 235 ? -29.846 4.623 -46.353 1.00 58.51 236 GLU B C 1
ATOM 4918 O O . GLU B 1 235 ? -30.937 4.816 -45.797 1.00 56.74 236 GLU B O 1
ATOM 4924 N N . ILE B 1 236 ? -29.132 3.511 -46.151 1.00 56.80 237 ILE B N 1
ATOM 4925 C CA . ILE B 1 236 ? -29.646 2.436 -45.304 1.00 55.59 237 ILE B CA 1
ATOM 4926 C C . ILE B 1 236 ? -29.704 2.898 -43.852 1.00 57.10 237 ILE B C 1
ATOM 4927 O O . ILE B 1 236 ? -30.649 2.598 -43.112 1.00 58.15 237 ILE B O 1
ATOM 4932 N N . SER B 1 237 ? -28.671 3.619 -43.416 1.00 59.37 238 SER B N 1
ATOM 4933 C CA . SER B 1 237 ? -28.660 4.178 -42.071 1.00 60.85 238 SER B CA 1
ATOM 4934 C C . SER B 1 237 ? -29.818 5.143 -41.891 1.00 62.26 238 SER B C 1
ATOM 4935 O O . SER B 1 237 ? -30.447 5.200 -40.820 1.00 63.15 238 SER B O 1
ATOM 4938 N N . ALA B 1 238 ? -30.119 5.901 -42.948 1.00 60.14 239 ALA B N 1
ATOM 4939 C CA . ALA B 1 238 ? -31.248 6.814 -42.934 1.00 60.21 239 ALA B CA 1
ATOM 4940 C C . ALA B 1 238 ? -32.559 6.061 -42.706 1.00 60.28 239 ALA B C 1
ATOM 4941 O O . ALA B 1 238 ? -33.395 6.465 -41.881 1.00 60.84 239 ALA B O 1
ATOM 4943 N N . PHE B 1 239 ? -32.753 4.952 -43.430 1.00 57.56 240 PHE B N 1
ATOM 4944 C CA . PHE B 1 239 ? -33.897 4.093 -43.136 1.00 57.28 240 PHE B CA 1
ATOM 4945 C C . PHE B 1 239 ? -33.919 3.694 -41.663 1.00 59.31 240 PHE B C 1
ATOM 4946 O O . PHE B 1 239 ? -34.983 3.660 -41.040 1.00 59.20 240 PHE B O 1
ATOM 4954 N N . ARG B 1 240 ? -32.753 3.358 -41.097 1.00 59.91 241 ARG B N 1
ATOM 4955 C CA . ARG B 1 240 ? -32.727 2.927 -39.697 1.00 61.13 241 ARG B CA 1
ATOM 4956 C C . ARG B 1 240 ? -33.182 4.047 -38.768 1.00 64.27 241 ARG B C 1
ATOM 4957 O O . ARG B 1 240 ? -33.731 3.782 -37.695 1.00 65.36 241 ARG B O 1
ATOM 4965 N N . ARG B 1 241 ? -32.957 5.299 -39.160 1.00 64.98 242 ARG B N 1
ATOM 4966 C CA . ARG B 1 241 ? -33.578 6.411 -38.432 1.00 67.66 242 ARG B CA 1
ATOM 4967 C C . ARG B 1 241 ? -35.095 6.448 -38.651 1.00 65.68 242 ARG B C 1
ATOM 4968 O O . ARG B 1 241 ? -35.845 6.836 -37.747 1.00 66.26 242 ARG B O 1
ATOM 4976 N N . TYR B 1 242 ? -35.555 6.002 -39.824 1.00 70.89 243 TYR B N 1
ATOM 4977 C CA . TYR B 1 242 ? -36.962 6.124 -40.232 1.00 70.93 243 TYR B CA 1
ATOM 4978 C C . TYR B 1 242 ? -37.900 5.248 -39.386 1.00 70.83 243 TYR B C 1
ATOM 4979 O O . TYR B 1 242 ? -39.045 5.632 -39.101 1.00 69.71 243 TYR B O 1
ATOM 4988 N N . VAL B 1 243 ? -37.422 4.078 -38.969 1.00 63.27 244 VAL B N 1
ATOM 4989 C CA . VAL B 1 243 ? -38.170 2.991 -38.333 1.00 60.12 244 VAL B CA 1
ATOM 4990 C C . VAL B 1 243 ? -38.367 3.291 -36.847 1.00 61.76 244 VAL B C 1
ATOM 4991 O O . VAL B 1 243 ? -37.619 4.106 -36.295 1.00 63.72 244 VAL B O 1
ATOM 4995 N N . PRO B 1 244 ? -39.358 2.707 -36.161 1.00 59.45 245 PRO B N 1
ATOM 4996 C CA . PRO B 1 244 ? -39.544 3.003 -34.734 1.00 60.19 245 PRO B CA 1
ATOM 4997 C C . PRO B 1 244 ? -38.424 2.462 -33.862 1.00 61.78 245 PRO B C 1
ATOM 4998 O O . PRO B 1 244 ? -37.747 1.488 -34.197 1.00 61.88 245 PRO B O 1
ATOM 5002 N N . THR B 1 245 ? -38.258 3.112 -32.703 1.00 60.63 246 THR B N 1
ATOM 5003 C CA . THR B 1 245 ? -37.128 2.834 -31.816 1.00 63.12 246 THR B CA 1
ATOM 5004 C C . THR B 1 245 ? -37.066 1.378 -31.390 1.00 59.82 246 THR B C 1
ATOM 5005 O O . THR B 1 245 ? -35.970 0.842 -31.198 1.00 59.50 246 THR B O 1
ATOM 5009 N N . HIS B 1 246 ? -38.213 0.718 -31.218 1.00 58.79 247 HIS B N 1
ATOM 5010 C CA . HIS B 1 246 ? -38.090 -0.660 -30.773 1.00 56.17 247 HIS B CA 1
ATOM 5011 C C . HIS B 1 246 ? -37.570 -1.565 -31.877 1.00 53.43 247 HIS B C 1
ATOM 5012 O O . HIS B 1 246 ? -37.259 -2.724 -31.608 1.00 53.33 247 HIS B O 1
ATOM 5019 N N . LEU B 1 247 ? -37.404 -1.047 -33.093 1.00 51.99 248 LEU B N 1
ATOM 5020 C CA . LEU B 1 247 ? -36.837 -1.821 -34.185 1.00 50.38 248 LEU B CA 1
ATOM 5021 C C . LEU B 1 247 ? -35.504 -1.281 -34.686 1.00 50.66 248 LEU B C 1
ATOM 5022 O O . LEU B 1 247 ? -34.961 -1.831 -35.650 1.00 48.68 248 LEU B O 1
ATOM 5027 N N . GLN B 1 248 ? -34.949 -0.234 -34.069 1.00 63.94 249 GLN B N 1
ATOM 5028 C CA . GLN B 1 248 ? -33.660 0.294 -34.535 1.00 65.53 249 GLN B CA 1
ATOM 5029 C C . GLN B 1 248 ? -32.513 -0.689 -34.365 1.00 64.23 249 GLN B C 1
ATOM 5030 O O . GLN B 1 248 ? -31.422 -0.433 -34.886 1.00 65.46 249 GLN B O 1
ATOM 5036 N N . SER B 1 249 ? -32.731 -1.786 -33.651 1.00 56.71 250 SER B N 1
ATOM 5037 C CA . SER B 1 249 ? -31.794 -2.888 -33.511 1.00 55.19 250 SER B CA 1
ATOM 5038 C C . SER B 1 249 ? -31.594 -3.664 -34.814 1.00 52.46 250 SER B C 1
ATOM 5039 O O . SER B 1 249 ? -30.786 -4.598 -34.845 1.00 49.15 250 SER B O 1
ATOM 5042 N N . CYS B 1 250 ? -32.319 -3.311 -35.875 1.00 56.04 251 CYS B N 1
ATOM 5043 C CA . CYS B 1 250 ? -32.324 -4.103 -37.098 1.00 51.43 251 CYS B CA 1
ATOM 5044 C C . CYS B 1 250 ? -30.971 -4.076 -37.791 1.00 51.64 251 CYS B C 1
ATOM 5045 O O . CYS B 1 250 ? -30.254 -3.071 -37.769 1.00 54.22 251 CYS B O 1
ATOM 5048 N N . THR B 1 251 ? -30.646 -5.203 -38.421 1.00 44.14 252 THR B N 1
ATOM 5049 C CA . THR B 1 251 ? -29.493 -5.318 -39.294 1.00 43.40 252 THR B CA 1
ATOM 5050 C C . THR B 1 251 ? -29.758 -4.624 -40.627 1.00 43.03 252 THR B C 1
ATOM 5051 O O . THR B 1 251 ? -30.899 -4.530 -41.092 1.00 40.60 252 THR B O 1
ATOM 5055 N N . THR B 1 252 ? -28.672 -4.161 -41.249 1.00 41.75 253 THR B N 1
ATOM 5056 C CA . THR B 1 252 ? -28.695 -3.751 -42.646 1.00 40.55 253 THR B CA 1
ATOM 5057 C C . THR B 1 252 ? -29.437 -4.775 -43.478 1.00 36.20 253 THR B C 1
ATOM 5058 O O . THR B 1 252 ? -30.253 -4.432 -44.328 1.00 36.29 253 THR B O 1
ATOM 5062 N N . PHE B 1 253 ? -29.144 -6.045 -43.243 1.00 39.44 254 PHE B N 1
ATOM 5063 C CA . PHE B 1 253 ? -29.794 -7.108 -43.990 1.00 38.44 254 PHE B CA 1
ATOM 5064 C C . PHE B 1 253 ? -31.301 -7.074 -43.779 1.00 38.69 254 PHE B C 1
ATOM 5065 O O . PHE B 1 253 ? -32.074 -7.164 -44.747 1.00 37.62 254 PHE B O 1
ATOM 5073 N N . GLU B 1 254 ? -31.728 -6.935 -42.514 1.00 35.84 255 GLU B N 1
ATOM 5074 C CA . GLU B 1 254 ? -33.138 -6.890 -42.152 1.00 35.07 255 GLU B CA 1
ATOM 5075 C C . GLU B 1 254 ? -33.836 -5.678 -42.756 1.00 36.12 255 GLU B C 1
ATOM 5076 O O . GLU B 1 254 ? -34.933 -5.796 -43.316 1.00 34.28 255 GLU B O 1
ATOM 5082 N N . LEU B 1 255 ? -33.221 -4.505 -42.635 1.00 39.50 256 LEU B N 1
ATOM 5083 C CA . LEU B 1 255 ? -33.795 -3.298 -43.216 1.00 40.46 256 LEU B CA 1
ATOM 5084 C C . LEU B 1 255 ? -33.945 -3.430 -44.729 1.00 39.11 256 LEU B C 1
ATOM 5085 O O . LEU B 1 255 ? -35.011 -3.149 -45.279 1.00 37.74 256 LEU B O 1
ATOM 5090 N N . LEU B 1 256 ? -32.883 -3.863 -45.413 1.00 37.93 257 LEU B N 1
ATOM 5091 C CA . LEU B 1 256 ? -32.947 -4.087 -46.859 1.00 36.93 257 LEU B CA 1
ATOM 5092 C C . LEU B 1 256 ? -34.025 -5.088 -47.238 1.00 34.77 257 LEU B C 1
ATOM 5093 O O . LEU B 1 256 ? -34.728 -4.907 -48.238 1.00 34.05 257 LEU B O 1
ATOM 5098 N N . THR B 1 257 ? -34.112 -6.194 -46.503 1.00 34.22 258 THR B N 1
ATOM 5099 C CA . THR B 1 257 ? -35.031 -7.247 -46.885 1.00 32.71 258 THR B CA 1
ATOM 5100 C C . THR B 1 257 ? -36.472 -6.809 -46.651 1.00 33.13 258 THR B C 1
ATOM 5101 O O . THR B 1 257 ? -37.356 -7.133 -47.448 1.00 32.62 258 THR B O 1
ATOM 5105 N N . ALA B 1 258 ? -36.713 -6.011 -45.603 1.00 30.15 259 ALA B N 1
ATOM 5106 C CA . ALA B 1 258 ? -38.039 -5.436 -45.393 1.00 30.95 259 ALA B CA 1
ATOM 5107 C C . ALA B 1 258 ? -38.384 -4.429 -46.497 1.00 30.21 259 ALA B C 1
ATOM 5108 O O . ALA B 1 258 ? -39.498 -4.439 -47.046 1.00 29.21 259 ALA B O 1
ATOM 5110 N N . CYS B 1 259 ? -37.445 -3.547 -46.838 1.00 34.80 260 CYS B N 1
ATOM 5111 C CA . CYS B 1 259 ? -37.738 -2.565 -47.881 1.00 35.88 260 CYS B CA 1
ATOM 5112 C C . CYS B 1 259 ? -38.096 -3.266 -49.168 1.00 33.11 260 CYS B C 1
ATOM 5113 O O . CYS B 1 259 ? -39.134 -2.985 -49.776 1.00 32.73 260 CYS B O 1
ATOM 5116 N N . ILE B 1 260 ? -37.270 -4.238 -49.548 1.00 31.27 261 ILE B N 1
ATOM 5117 C CA . ILE B 1 260 ? -37.471 -4.959 -50.785 1.00 29.88 261 ILE B CA 1
ATOM 5118 C C . ILE B 1 260 ? -38.790 -5.687 -50.761 1.00 28.97 261 ILE B C 1
ATOM 5119 O O . ILE B 1 260 ? -39.573 -5.558 -51.695 1.00 29.33 261 ILE B O 1
ATOM 5124 N N . TRP B 1 261 ? -39.073 -6.435 -49.689 1.00 28.65 262 TRP B N 1
ATOM 5125 C CA . TRP B 1 261 ? -40.293 -7.235 -49.617 1.00 28.08 262 TRP B CA 1
ATOM 5126 C C . TRP B 1 261 ? -41.538 -6.364 -49.765 1.00 28.65 262 TRP B C 1
ATOM 5127 O O . TRP B 1 261 ? -42.423 -6.636 -50.587 1.00 27.29 262 TRP B O 1
ATOM 5138 N N . ARG B 1 262 ? -41.588 -5.289 -48.991 1.00 28.03 263 ARG B N 1
ATOM 5139 C CA . ARG B 1 262 ? -42.708 -4.361 -49.024 1.00 28.98 263 ARG B CA 1
ATOM 5140 C C . ARG B 1 262 ? -42.864 -3.701 -50.398 1.00 29.67 263 ARG B C 1
ATOM 5141 O O . ARG B 1 262 ? -43.954 -3.705 -50.973 1.00 29.06 263 ARG B O 1
ATOM 5149 N N . CYS B 1 263 ? -41.773 -3.135 -50.943 1.00 31.04 264 CYS B N 1
ATOM 5150 C CA . CYS B 1 263 ? -41.847 -2.508 -52.259 1.00 31.50 264 CYS B CA 1
ATOM 5151 C C . CYS B 1 263 ? -42.179 -3.515 -53.342 1.00 30.33 264 CYS B C 1
ATOM 5152 O O . CYS B 1 263 ? -42.990 -3.218 -54.218 1.00 31.68 264 CYS B O 1
ATOM 5155 N N . HIS B 1 264 ? -41.610 -4.721 -53.294 1.00 29.01 265 HIS B N 1
ATOM 5156 C CA . HIS B 1 264 ? -41.948 -5.698 -54.327 1.00 29.29 265 HIS B CA 1
ATOM 5157 C C . HIS B 1 264 ? -43.422 -6.074 -54.281 1.00 30.03 265 HIS B C 1
ATOM 5158 O O . HIS B 1 264 ? -44.054 -6.240 -55.333 1.00 30.65 265 HIS B O 1
ATOM 5165 N N . THR B 1 265 ? -43.992 -6.193 -53.063 1.00 28.94 266 THR B N 1
ATOM 5166 C CA . THR B 1 265 ? -45.395 -6.575 -52.900 1.00 28.39 266 THR B CA 1
ATOM 5167 C C . THR B 1 265 ? -46.317 -5.479 -53.408 1.00 29.27 266 THR B C 1
ATOM 5168 O O . THR B 1 265 ? -47.260 -5.746 -54.162 1.00 29.24 266 THR B O 1
ATOM 5172 N N . ILE B 1 266 ? -46.062 -4.238 -52.991 1.00 29.29 267 ILE B N 1
ATOM 5173 C CA . ILE B 1 266 ? -46.809 -3.105 -53.533 1.00 30.19 267 ILE B CA 1
ATOM 5174 C C . ILE B 1 266 ? -46.675 -3.080 -55.055 1.00 31.25 267 ILE B C 1
ATOM 5175 O O . ILE B 1 266 ? -47.651 -2.880 -55.784 1.00 31.83 267 ILE B O 1
ATOM 5180 N N . ALA B 1 267 ? -45.474 -3.334 -55.564 1.00 31.60 268 ALA B N 1
ATOM 5181 C CA . ALA B 1 267 ? -45.294 -3.204 -57.001 1.00 32.69 268 ALA B CA 1
ATOM 5182 C C . ALA B 1 267 ? -46.109 -4.255 -57.745 1.00 32.77 268 ALA B C 1
ATOM 5183 O O . ALA B 1 267 ? -46.632 -3.990 -58.839 1.00 33.84 268 ALA B O 1
ATOM 5185 N N . LEU B 1 268 ? -46.240 -5.441 -57.146 1.00 34.49 269 LEU B N 1
ATOM 5186 C CA . LEU B 1 268 ? -46.858 -6.610 -57.768 1.00 35.58 269 LEU B CA 1
ATOM 5187 C C . LEU B 1 268 ? -48.371 -6.535 -57.754 1.00 35.50 269 LEU B C 1
ATOM 5188 O O . LEU B 1 268 ? -49.032 -7.128 -58.616 1.00 36.09 269 LEU B O 1
ATOM 5193 N N . GLN B 1 269 ? -48.908 -5.869 -56.764 1.00 42.10 270 GLN B N 1
ATOM 5194 C CA . GLN B 1 269 ? -50.335 -5.720 -56.536 1.00 43.52 270 GLN B CA 1
ATOM 5195 C C . GLN B 1 269 ? -51.058 -7.060 -56.401 1.00 42.19 270 GLN B C 1
ATOM 5196 O O . GLN B 1 269 ? -52.036 -7.293 -57.113 1.00 43.66 270 GLN B O 1
ATOM 5202 N N . PRO B 1 270 ? -50.638 -7.943 -55.502 1.00 34.80 271 PRO B N 1
ATOM 5203 C CA . PRO B 1 270 ? -51.349 -9.213 -55.336 1.00 36.13 271 PRO B CA 1
ATOM 5204 C C . PRO B 1 270 ? -52.771 -9.016 -54.818 1.00 35.21 271 PRO B C 1
ATOM 5205 O O . PRO B 1 270 ? -53.135 -7.959 -54.302 1.00 33.72 271 PRO B O 1
ATOM 5209 N N . ASP B 1 271 ? -53.590 -10.051 -54.966 1.00 39.00 272 ASP B N 1
ATOM 5210 C CA . ASP B 1 271 ? -54.871 -10.043 -54.265 1.00 41.05 272 ASP B CA 1
ATOM 5211 C C . ASP B 1 271 ? -54.628 -9.814 -52.773 1.00 39.34 272 ASP B C 1
ATOM 5212 O O . ASP B 1 271 ? -53.641 -10.311 -52.224 1.00 37.88 272 ASP B O 1
ATOM 5217 N N . PRO B 1 272 ? -55.474 -9.035 -52.101 1.00 38.10 273 PRO B N 1
ATOM 5218 C CA . PRO B 1 272 ? -55.165 -8.643 -50.709 1.00 38.10 273 PRO B CA 1
ATOM 5219 C C . PRO B 1 272 ? -55.009 -9.834 -49.784 1.00 36.93 273 PRO B C 1
ATOM 5220 O O . PRO B 1 272 ? -54.219 -9.792 -48.830 1.00 34.22 273 PRO B O 1
ATOM 5224 N N . GLU B 1 273 ? -55.741 -10.910 -50.058 1.00 46.67 274 GLU B N 1
ATOM 5225 C CA . GLU B 1 273 ? -55.729 -12.058 -49.168 1.00 45.99 274 GLU B CA 1
ATOM 5226 C C . GLU B 1 273 ? -54.488 -12.908 -49.363 1.00 44.93 274 GLU B C 1
ATOM 5227 O O . GLU B 1 273 ? -54.188 -13.738 -48.499 1.00 44.26 274 GLU B O 1
ATOM 5233 N N . GLU B 1 274 ? -53.765 -12.719 -50.471 1.00 40.41 275 GLU B N 1
ATOM 5234 C CA . GLU B 1 274 ? -52.671 -13.613 -50.828 1.00 39.97 275 GLU B CA 1
ATOM 5235 C C . GLU B 1 274 ? -51.519 -13.523 -49.836 1.00 37.85 275 GLU B C 1
ATOM 5236 O O . GLU B 1 274 ? -51.140 -12.433 -49.389 1.00 37.30 275 GLU B O 1
ATOM 5242 N N . GLU B 1 275 ? -50.949 -14.683 -49.516 1.00 32.94 276 GLU B N 1
ATOM 5243 C CA . GLU B 1 275 ? -49.858 -14.781 -48.552 1.00 32.66 276 GLU B CA 1
ATOM 5244 C C . GLU B 1 275 ? -48.514 -14.563 -49.241 1.00 31.26 276 GLU B C 1
ATOM 5245 O O . GLU B 1 275 ? -48.088 -15.354 -50.090 1.00 30.66 276 GLU B O 1
ATOM 5251 N N . MET B 1 276 ? -47.849 -13.502 -48.840 1.00 31.72 277 MET B N 1
ATOM 5252 C CA . MET B 1 276 ? -46.570 -13.069 -49.367 1.00 30.74 277 MET B CA 1
ATOM 5253 C C . MET B 1 276 ? -45.454 -13.552 -48.444 1.00 30.95 277 MET B C 1
ATOM 5254 O O . MET B 1 276 ? -45.503 -13.306 -47.228 1.00 30.17 277 MET B O 1
ATOM 5259 N N . ASN B 1 277 ? -44.472 -14.267 -49.009 1.00 30.61 278 ASN B N 1
ATOM 5260 C CA . ASN B 1 277 ? -43.378 -14.842 -48.235 1.00 29.76 278 ASN B CA 1
ATOM 5261 C C . ASN B 1 277 ? -42.038 -14.255 -48.643 1.00 29.90 278 ASN B C 1
ATOM 5262 O O . ASN B 1 277 ? -41.778 -14.027 -49.828 1.00 31.05 278 ASN B O 1
ATOM 5267 N N . MET B 1 278 ? -41.186 -14.048 -47.651 1.00 30.01 279 MET B N 1
ATOM 5268 C CA . MET B 1 278 ? -39.801 -13.660 -47.839 1.00 30.03 279 MET B CA 1
ATOM 5269 C C . MET B 1 278 ? -38.915 -14.706 -47.161 1.00 30.63 279 MET B C 1
ATOM 5270 O O . MET B 1 278 ? -39.050 -14.971 -45.961 1.00 30.39 279 MET B O 1
ATOM 5275 N N . ILE B 1 279 ? -38.020 -15.305 -47.927 1.00 30.32 280 ILE B N 1
ATOM 5276 C CA . ILE B 1 279 ? -37.254 -16.451 -47.478 1.00 30.29 280 ILE B CA 1
ATOM 5277 C C . ILE B 1 279 ? -35.775 -16.148 -47.636 1.00 31.54 280 ILE B C 1
ATOM 5278 O O . ILE B 1 279 ? -35.357 -15.535 -48.628 1.00 32.08 280 ILE B O 1
ATOM 5283 N N . TRP B 1 280 ? -34.986 -16.541 -46.647 1.00 27.98 281 TRP B N 1
ATOM 5284 C CA . TRP B 1 280 ? -33.550 -16.393 -46.824 1.00 29.33 281 TRP B CA 1
ATOM 5285 C C . TRP B 1 280 ? -32.793 -17.457 -46.055 1.00 31.43 281 TRP B C 1
ATOM 5286 O O . TRP B 1 280 ? -33.247 -17.913 -44.998 1.00 31.32 281 TRP B O 1
ATOM 5297 N N . PRO B 1 281 ? -31.626 -17.854 -46.551 1.00 36.51 282 PRO B N 1
ATOM 5298 C CA . PRO B 1 281 ? -30.839 -18.877 -45.862 1.00 35.52 282 PRO B CA 1
ATOM 5299 C C 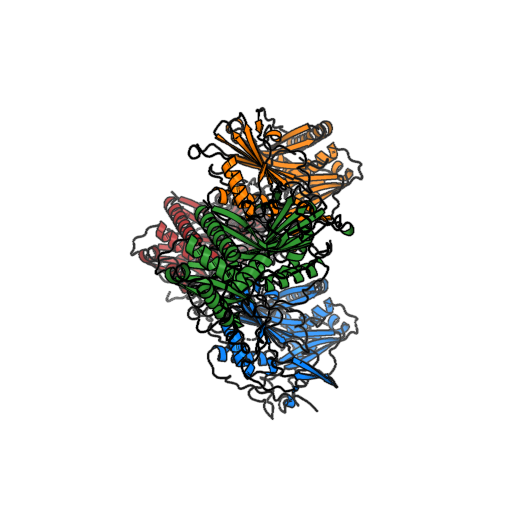. PRO B 1 281 ? -30.014 -18.258 -44.755 1.00 37.47 282 PRO B C 1
ATOM 5300 O O . PRO B 1 281 ? -29.612 -17.098 -44.825 1.00 37.79 282 PRO B O 1
ATOM 5304 N N . VAL B 1 282 ? -29.813 -19.038 -43.702 1.00 34.68 283 VAL B N 1
ATOM 5305 C CA . VAL B 1 282 ? -28.899 -18.719 -42.620 1.00 36.46 283 VAL B CA 1
ATOM 5306 C C . VAL B 1 282 ? -27.870 -19.837 -42.587 1.00 37.23 283 VAL B C 1
ATOM 5307 O O . VAL B 1 282 ? -28.214 -21.015 -42.748 1.00 36.55 283 VAL B O 1
ATOM 5311 N N . ASN B 1 283 ? -26.607 -19.468 -42.459 1.00 42.57 284 ASN B N 1
ATOM 5312 C CA . ASN B 1 283 ? -25.547 -20.440 -42.268 1.00 43.33 284 ASN B CA 1
ATOM 5313 C C . ASN B 1 283 ? -25.436 -20.669 -40.770 1.00 44.63 284 ASN B C 1
ATOM 5314 O O . ASN B 1 283 ? -25.256 -19.719 -40.003 1.00 46.25 284 ASN B O 1
ATOM 5319 N N . VAL B 1 284 ? -25.614 -21.920 -40.351 1.00 44.40 285 VAL B N 1
ATOM 5320 C CA . VAL B 1 284 ? -25.701 -22.261 -38.938 1.00 47.02 285 VAL B CA 1
ATOM 5321 C C . VAL B 1 284 ? -24.363 -22.737 -38.374 1.00 48.19 285 VAL B C 1
ATOM 5322 O O . VAL B 1 284 ? -24.320 -23.253 -37.261 1.00 49.31 285 VAL B O 1
ATOM 5326 N N . ARG B 1 285 ? -23.273 -22.593 -39.124 1.00 55.10 286 ARG B N 1
ATOM 5327 C CA . ARG B 1 285 ? -22.061 -23.308 -38.744 1.00 55.68 286 ARG B CA 1
ATOM 5328 C C . ARG B 1 285 ? -21.441 -22.732 -37.479 1.00 55.95 286 ARG B C 1
ATOM 5329 O O . ARG B 1 285 ? -21.012 -23.490 -36.606 1.00 56.91 286 ARG B O 1
ATOM 5337 N N . ASN B 1 286 ? -21.416 -21.406 -37.338 1.00 52.10 287 ASN B N 1
ATOM 5338 C CA . ASN B 1 286 ? -20.919 -20.780 -36.121 1.00 52.35 287 ASN B CA 1
ATOM 5339 C C . ASN B 1 286 ? -22.035 -20.304 -35.207 1.00 54.97 287 ASN B C 1
ATOM 5340 O O . ASN B 1 286 ? -21.781 -19.527 -34.280 1.00 56.31 287 ASN B O 1
ATOM 5345 N N . LYS B 1 287 ? -23.262 -20.756 -35.436 1.00 64.02 288 LYS B N 1
ATOM 5346 C CA . LYS B 1 287 ? -24.357 -20.433 -34.538 1.00 63.34 288 LYS B CA 1
ATOM 5347 C C . LYS B 1 287 ? -24.800 -21.610 -33.694 1.00 64.52 288 LYS B C 1
ATOM 5348 O O . LYS B 1 287 ? -25.237 -21.408 -32.560 1.00 67.26 288 LYS B O 1
ATOM 5354 N N . PHE B 1 288 ? -24.712 -22.825 -34.219 1.00 52.10 289 PHE B N 1
ATOM 5355 C CA . PHE B 1 288 ? -25.124 -24.013 -33.493 1.00 52.77 289 PHE B CA 1
ATOM 5356 C C . PHE B 1 288 ? -23.890 -24.814 -33.109 1.00 52.48 289 PHE B C 1
ATOM 5357 O O . PHE B 1 288 ? -22.858 -24.767 -33.788 1.00 53.26 289 PHE B O 1
ATOM 5365 N N . LYS B 1 289 ? -23.990 -25.531 -32.001 1.00 50.74 290 LYS B N 1
ATOM 5366 C CA . LYS B 1 289 ? -22.930 -26.433 -31.568 1.00 51.04 290 LYS B CA 1
ATOM 5367 C C . LYS B 1 289 ? -23.537 -27.828 -31.531 1.00 50.86 290 LYS B C 1
ATOM 5368 O O . LYS B 1 289 ? -24.413 -28.115 -30.707 1.00 51.16 290 LYS B O 1
ATOM 5374 N N . PHE B 1 290 ? -23.111 -28.680 -32.453 1.00 52.06 291 PHE B N 1
ATOM 5375 C CA . PHE B 1 290 ? -23.766 -29.960 -32.651 1.00 51.41 291 PHE B CA 1
ATOM 5376 C C . PHE B 1 290 ? -23.278 -30.986 -31.634 1.00 53.04 291 PHE B C 1
ATOM 5377 O O . PHE B 1 290 ? -22.070 -31.187 -31.474 1.00 53.31 291 PHE B O 1
ATOM 5385 N N . ASP B 1 291 ? -24.224 -31.617 -30.944 1.00 53.43 292 ASP B N 1
ATOM 5386 C CA . ASP B 1 291 ? -23.935 -32.717 -30.026 1.00 53.68 292 ASP B CA 1
ATOM 5387 C C . ASP B 1 291 ? -24.750 -33.943 -30.413 1.00 53.04 292 ASP B C 1
ATOM 5388 O O . ASP B 1 291 ? -25.981 -33.944 -30.234 1.00 53.56 292 ASP B O 1
ATOM 5393 N N . PRO B 1 292 ? -24.137 -35.014 -30.942 1.00 53.41 293 PRO B N 1
ATOM 5394 C CA . PRO B 1 292 ? -22.696 -35.183 -31.193 1.00 54.52 293 PRO B CA 1
ATOM 5395 C C . PRO B 1 292 ? -22.158 -34.279 -32.335 1.00 51.79 293 PRO B C 1
ATOM 5396 O O . PRO B 1 292 ? -22.931 -33.763 -33.132 1.00 51.81 293 PRO B O 1
ATOM 5400 N N . PRO B 1 293 ? -20.848 -34.071 -32.374 1.00 53.21 294 PRO B N 1
ATOM 5401 C CA . PRO B 1 293 ? -20.273 -33.202 -33.410 1.00 52.26 294 PRO B CA 1
ATOM 5402 C C . PRO B 1 293 ? -20.642 -33.653 -34.819 1.00 52.11 294 PRO B C 1
ATOM 5403 O O . PRO B 1 293 ? -20.839 -34.839 -35.088 1.00 50.96 294 PRO B O 1
ATOM 5407 N N . LEU B 1 294 ? -20.736 -32.689 -35.722 1.00 55.37 295 LEU B N 1
ATOM 5408 C CA . LEU B 1 294 ? -20.833 -33.010 -37.140 1.00 53.31 295 LEU B CA 1
ATOM 5409 C C . LEU B 1 294 ? -19.508 -33.595 -37.640 1.00 53.86 295 LEU B C 1
ATOM 5410 O O . LEU B 1 294 ? -18.434 -33.087 -37.298 1.00 56.02 295 LEU B O 1
ATOM 5415 N N . PRO B 1 295 ? -19.550 -34.663 -38.434 1.00 51.28 296 PRO B N 1
ATOM 5416 C CA . PRO B 1 295 ? -18.310 -35.236 -38.994 1.00 51.84 296 PRO B CA 1
ATOM 5417 C C . PRO B 1 295 ? -17.558 -34.294 -39.933 1.00 51.89 296 PRO B C 1
ATOM 5418 O O . PRO B 1 295 ? -18.155 -33.493 -40.662 1.00 49.92 296 PRO B O 1
ATOM 5422 N N . ALA B 1 296 ? -16.226 -34.496 -39.986 1.00 60.01 297 ALA B N 1
ATOM 5423 C CA . ALA B 1 296 ? -15.275 -33.450 -40.389 1.00 59.07 297 ALA B CA 1
ATOM 5424 C C . ALA B 1 296 ? -15.298 -33.154 -41.892 1.00 58.94 297 ALA B C 1
ATOM 5425 O O . ALA B 1 296 ? -15.091 -32.004 -42.307 1.00 60.42 297 ALA B O 1
ATOM 5427 N N . GLY B 1 297 ? -15.517 -34.152 -42.731 1.00 50.73 298 GLY B N 1
ATOM 5428 C CA . GLY B 1 297 ? -15.549 -33.823 -44.149 1.00 47.72 298 GLY B CA 1
ATOM 5429 C C . GLY B 1 297 ? -16.938 -33.604 -44.726 1.00 44.89 298 GLY B C 1
ATOM 5430 O O . GLY B 1 297 ? -17.117 -33.680 -45.944 1.00 43.69 298 GLY B O 1
ATOM 5431 N N . TYR B 1 298 ? -17.927 -33.347 -43.871 1.00 44.04 299 TYR B N 1
ATOM 5432 C CA . TYR B 1 298 ? -19.306 -33.230 -44.329 1.00 42.49 299 TYR B CA 1
ATOM 5433 C C . TYR B 1 298 ? -19.431 -32.103 -45.339 1.00 40.81 299 TYR B C 1
ATOM 5434 O O . TYR B 1 298 ? -18.819 -31.049 -45.188 1.00 42.75 299 TYR B O 1
ATOM 5443 N N . TYR B 1 299 ? -20.202 -32.331 -46.396 1.00 38.05 300 TYR B N 1
ATOM 5444 C CA . TYR B 1 299 ? -20.387 -31.247 -47.353 1.00 38.31 300 TYR B CA 1
ATOM 5445 C C . TYR B 1 299 ? -21.791 -31.239 -47.940 1.00 37.56 300 TYR B C 1
ATOM 5446 O O . TYR B 1 299 ? -21.983 -30.698 -49.034 1.00 37.22 300 TYR B O 1
ATOM 5455 N N . GLY B 1 300 ? -22.776 -31.811 -47.243 1.00 37.74 301 GLY B N 1
ATOM 5456 C CA . GLY B 1 300 ? -24.156 -31.579 -47.609 1.00 37.80 301 GLY B CA 1
ATOM 5457 C C . GLY B 1 300 ? -24.589 -30.169 -47.263 1.00 36.30 301 GLY B C 1
ATOM 5458 O O . GLY B 1 300 ? -23.852 -29.389 -46.658 1.00 36.95 301 GLY B O 1
ATOM 5459 N N . ASN B 1 301 ? -25.813 -29.830 -47.661 1.00 35.75 302 ASN B N 1
ATOM 5460 C CA . ASN B 1 301 ? -26.340 -28.517 -47.316 1.00 35.34 302 ASN B CA 1
ATOM 5461 C C . ASN B 1 301 ? -26.504 -28.426 -45.807 1.00 35.89 302 ASN B C 1
ATOM 5462 O O . ASN B 1 301 ? -27.068 -29.330 -45.178 1.00 36.02 302 ASN B O 1
ATOM 5467 N N . LEU B 1 302 ? -25.993 -27.348 -45.224 1.00 35.47 303 LEU B N 1
ATOM 5468 C CA . LEU B 1 302 ? -26.223 -27.058 -43.810 1.00 37.87 303 LEU B CA 1
ATOM 5469 C C . LEU B 1 302 ? -26.897 -25.698 -43.620 1.00 36.02 303 LEU B C 1
ATOM 5470 O O . LEU B 1 302 ? -26.554 -24.935 -42.712 1.00 37.67 303 LEU B O 1
ATOM 5475 N N . LEU B 1 303 ? -27.877 -25.381 -44.461 1.00 34.81 304 LEU B N 1
ATOM 5476 C CA . LEU B 1 303 ? -28.579 -24.105 -44.392 1.00 34.89 304 LEU B CA 1
ATOM 5477 C C . LEU B 1 303 ? -29.871 -24.259 -43.593 1.00 33.21 304 LEU B C 1
ATOM 5478 O O . LEU B 1 303 ? -30.575 -25.259 -43.728 1.00 31.88 304 LEU B O 1
ATOM 5483 N N . ALA B 1 304 ? -30.146 -23.290 -42.726 1.00 35.19 305 ALA B N 1
ATOM 5484 C CA . ALA B 1 304 ? -31.501 -23.071 -42.237 1.00 36.25 305 ALA B CA 1
ATOM 5485 C C . ALA B 1 304 ? -32.153 -22.006 -43.112 1.00 35.64 305 ALA B C 1
ATOM 5486 O O . ALA B 1 304 ? -31.477 -21.284 -43.840 1.00 35.04 305 ALA B O 1
ATOM 5488 N N . PHE B 1 305 ? -33.473 -21.902 -43.041 1.00 33.80 306 PHE B N 1
ATOM 5489 C CA . PHE B 1 305 ? -34.185 -20.920 -43.851 1.00 33.41 306 PHE B CA 1
ATOM 5490 C C . PHE B 1 305 ? -35.172 -20.202 -42.966 1.00 33.53 306 PHE B C 1
ATOM 5491 O O . PHE B 1 305 ? -36.040 -20.835 -42.364 1.00 32.53 306 PHE B O 1
ATOM 5499 N N . SER B 1 306 ? -35.063 -18.897 -42.886 1.00 33.49 307 SER B N 1
ATOM 5500 C CA . SER B 1 306 ? -36.100 -18.233 -42.131 1.00 34.53 307 SER B CA 1
ATOM 5501 C C . SER B 1 306 ? -37.096 -17.675 -43.132 1.00 32.71 307 SER B C 1
ATOM 5502 O O . SER B 1 306 ? -36.760 -17.424 -44.306 1.00 31.25 307 SER B O 1
ATOM 5505 N N . VAL B 1 307 ? -38.343 -17.585 -42.675 1.00 28.99 308 VAL B N 1
ATOM 5506 C CA . VAL B 1 307 ? -39.501 -17.348 -43.518 1.00 28.02 308 VAL B CA 1
ATOM 5507 C C . VAL B 1 307 ? -40.354 -16.294 -42.843 1.00 27.57 308 VAL B C 1
ATOM 5508 O O . VAL B 1 307 ? -40.931 -16.549 -41.787 1.00 29.14 308 VAL B O 1
ATOM 5512 N N . ALA B 1 308 ? -40.475 -15.136 -43.464 1.00 29.95 309 ALA B N 1
ATOM 5513 C CA . ALA B 1 308 ? -41.418 -14.114 -43.038 1.00 29.83 309 ALA B CA 1
ATOM 5514 C C . ALA B 1 308 ? -42.644 -14.153 -43.953 1.00 29.47 309 ALA B C 1
ATOM 5515 O O . ALA B 1 308 ? -42.516 -14.297 -45.170 1.00 28.79 309 ALA B O 1
ATOM 5517 N N . MET B 1 309 ? -43.838 -14.099 -43.367 1.00 32.18 310 MET B N 1
ATOM 5518 C CA . MET B 1 309 ? -45.075 -14.217 -44.142 1.00 31.92 310 MET B CA 1
ATOM 5519 C C . MET B 1 309 ? -46.108 -13.198 -43.671 1.00 31.69 310 MET B C 1
ATOM 5520 O O . MET B 1 309 ? -46.238 -12.940 -42.477 1.00 32.54 310 MET B O 1
ATOM 5525 N N . SER B 1 310 ? -46.830 -12.609 -44.619 1.00 30.36 311 SER B N 1
ATOM 5526 C CA . SER B 1 310 ? -47.912 -11.669 -44.330 1.00 30.13 311 SER B CA 1
ATOM 5527 C C . SER B 1 310 ? -48.925 -11.726 -45.461 1.00 31.45 311 SER B C 1
ATOM 5528 O O . SER B 1 310 ? -48.603 -12.120 -46.581 1.00 30.44 311 SER B O 1
ATOM 5531 N N . SER B 1 311 ? -50.167 -11.356 -45.148 1.00 29.11 312 SER B N 1
ATOM 5532 C CA . SER B 1 311 ? -51.130 -11.105 -46.207 1.00 29.59 312 SER B CA 1
ATOM 5533 C C . SER B 1 311 ? -50.596 -9.988 -47.097 1.00 29.70 312 SER B C 1
ATOM 5534 O O . SER B 1 311 ? -49.807 -9.150 -46.656 1.00 29.81 312 SER B O 1
ATOM 5537 N N . ALA B 1 312 ? -51.024 -9.960 -48.357 1.00 31.08 313 ALA B N 1
ATOM 5538 C CA . ALA B 1 312 ? -50.565 -8.865 -49.212 1.00 31.79 313 ALA B CA 1
ATOM 5539 C C . ALA B 1 312 ? -51.119 -7.532 -48.717 1.00 31.68 313 ALA B C 1
ATOM 5540 O O . ALA B 1 312 ? -50.414 -6.509 -48.738 1.00 29.69 313 ALA B O 1
ATOM 5542 N N . ARG B 1 313 ? -52.357 -7.544 -48.186 1.00 35.83 314 ARG B N 1
ATOM 5543 C CA . ARG B 1 313 ? -53.000 -6.293 -47.803 1.00 35.29 314 ARG B CA 1
ATOM 5544 C C . ARG B 1 313 ? -52.339 -5.690 -46.579 1.00 34.41 314 ARG B C 1
ATOM 5545 O O . ARG B 1 313 ? -52.188 -4.467 -46.493 1.00 35.01 314 ARG B O 1
ATOM 5553 N N . ASP B 1 314 ? -51.865 -6.526 -45.661 1.00 34.76 315 ASP B N 1
ATOM 5554 C CA . ASP B 1 314 ? -51.174 -6.010 -44.483 1.00 34.76 315 ASP B CA 1
ATOM 5555 C C . ASP B 1 314 ? -49.816 -5.414 -44.848 1.00 34.34 315 ASP B C 1
ATOM 5556 O O . ASP B 1 314 ? -49.463 -4.321 -44.389 1.00 33.52 315 ASP B O 1
ATOM 5561 N N . LEU B 1 315 ? -49.024 -6.144 -45.643 1.00 32.22 316 LEU B N 1
ATOM 5562 C CA . LEU B 1 315 ? -47.775 -5.594 -46.168 1.00 32.22 316 LEU B CA 1
ATOM 5563 C C . LEU B 1 315 ? -47.988 -4.225 -46.824 1.00 32.99 316 LEU B C 1
ATOM 5564 O O . LEU B 1 315 ? -47.279 -3.262 -46.521 1.00 33.17 316 LEU B O 1
ATOM 5569 N N . CYS B 1 316 ? -48.982 -4.105 -47.707 1.00 34.99 317 CYS B N 1
ATOM 5570 C CA . CYS B 1 316 ? -49.075 -2.842 -48.444 1.00 34.56 317 CYS B CA 1
ATOM 5571 C C . CYS B 1 316 ? -49.718 -1.723 -47.648 1.00 34.55 317 CYS B C 1
ATOM 5572 O O . CYS B 1 316 ? -49.474 -0.554 -47.951 1.00 35.29 317 CYS B O 1
ATOM 5575 N N . SER B 1 317 ? -50.541 -2.029 -46.647 1.00 32.52 318 SER B N 1
ATOM 5576 C CA . SER B 1 317 ? -51.269 -0.959 -45.975 1.00 33.00 318 SER B CA 1
ATOM 5577 C C . SER B 1 317 ? -50.565 -0.476 -44.735 1.00 31.49 318 SER B C 1
ATOM 5578 O O . SER B 1 317 ? -50.949 0.554 -44.186 1.00 31.60 318 SER B O 1
ATOM 5581 N N . LYS B 1 318 ? -49.540 -1.187 -44.288 1.00 35.37 319 LYS B N 1
ATOM 5582 C CA . LYS B 1 318 ? -48.867 -0.788 -43.069 1.00 34.68 319 LYS B CA 1
ATOM 5583 C C . LYS B 1 318 ? -47.443 -0.294 -43.349 1.00 35.43 319 LYS B C 1
ATOM 5584 O O . LYS B 1 318 ? -46.836 -0.643 -44.377 1.00 33.42 319 LYS B O 1
ATOM 5590 N N . PRO B 1 319 ? -46.917 0.590 -42.481 1.00 36.56 320 PRO B N 1
ATOM 5591 C CA . PRO B 1 319 ? -45.579 1.152 -42.705 1.00 35.37 320 PRO B CA 1
ATOM 5592 C C . PRO B 1 319 ? -44.466 0.124 -42.643 1.00 36.48 320 PRO B C 1
ATOM 5593 O O . PRO B 1 319 ? -44.695 -1.056 -42.347 1.00 35.68 320 PRO B O 1
ATOM 5597 N N . LEU B 1 320 ? -43.243 0.607 -42.899 1.00 35.90 321 LEU B N 1
ATOM 5598 C CA . LEU B 1 320 ? -42.078 -0.260 -42.990 1.00 34.94 321 LEU B CA 1
ATOM 5599 C C . LEU B 1 320 ? -41.835 -1.018 -41.688 1.00 35.14 321 LEU B C 1
ATOM 5600 O O . LEU B 1 320 ? -41.384 -2.168 -41.723 1.00 35.65 321 LEU B O 1
ATOM 5605 N N . GLY B 1 321 ? -42.122 -0.397 -40.540 1.00 32.91 322 GLY B N 1
ATOM 5606 C CA . GLY B 1 321 ? -41.974 -1.082 -39.265 1.00 33.15 322 GLY B CA 1
ATOM 5607 C C . GLY B 1 321 ? -42.720 -2.403 -39.170 1.00 32.52 322 GLY B C 1
ATOM 5608 O O . GLY B 1 321 ? -42.255 -3.328 -38.504 1.00 34.39 322 GLY B O 1
ATOM 5609 N N . TYR B 1 322 ? -43.861 -2.530 -39.854 1.00 29.52 323 TYR B N 1
ATOM 5610 C CA . TYR B 1 322 ? -44.583 -3.796 -39.873 1.00 28.93 323 TYR B CA 1
ATOM 5611 C C . TYR B 1 322 ? -43.742 -4.884 -40.534 1.00 29.18 323 TYR B C 1
ATOM 5612 O O . TYR B 1 322 ? -43.438 -5.933 -39.936 1.00 29.19 323 TYR B O 1
ATOM 5621 N N . ALA B 1 323 ? -43.347 -4.640 -41.779 1.00 31.93 324 ALA B N 1
ATOM 5622 C CA . ALA B 1 323 ? -42.553 -5.624 -42.499 1.00 30.50 324 ALA B CA 1
ATOM 5623 C C . ALA B 1 323 ? -41.255 -5.910 -41.766 1.00 31.24 324 ALA B C 1
ATOM 5624 O O . ALA B 1 323 ? -40.808 -7.060 -41.684 1.00 31.84 324 ALA B O 1
ATOM 5626 N N . LEU B 1 324 ? -40.627 -4.866 -41.253 1.00 29.93 325 LEU B N 1
ATOM 5627 C CA . LEU B 1 324 ? -39.317 -5.000 -40.646 1.00 30.67 325 LEU B CA 1
ATOM 5628 C C . LEU B 1 324 ? -39.384 -5.837 -39.378 1.00 31.46 325 LEU B C 1
ATOM 5629 O O . LEU B 1 324 ? -38.506 -6.673 -39.135 1.00 30.96 325 LEU B O 1
ATOM 5634 N N . GLU B 1 325 ? -40.415 -5.622 -38.553 1.00 31.71 326 GLU B N 1
ATOM 5635 C CA . GLU B 1 325 ? -40.566 -6.462 -37.382 1.00 31.46 326 GLU B CA 1
ATOM 5636 C C . GLU B 1 325 ? -40.781 -7.918 -37.783 1.00 31.24 326 GLU B C 1
ATOM 5637 O O . GLU B 1 325 ? -40.194 -8.830 -37.177 1.00 31.17 326 GLU B O 1
ATOM 5643 N N . LEU B 1 326 ? -41.566 -8.163 -38.840 1.00 31.68 327 LEU B N 1
ATOM 5644 C CA . LEU B 1 326 ? -41.744 -9.555 -39.269 1.00 31.68 327 LEU B CA 1
ATOM 5645 C C . LEU B 1 326 ? -40.422 -10.172 -39.725 1.00 31.92 327 LEU B C 1
ATOM 5646 O O . LEU B 1 326 ? -40.134 -11.339 -39.437 1.00 32.73 327 LEU B O 1
ATOM 5651 N N . VAL B 1 327 ? -39.600 -9.391 -40.430 1.00 31.50 328 VAL B N 1
ATOM 5652 C CA . VAL B 1 327 ? -38.350 -9.913 -40.970 1.00 31.93 328 VAL B CA 1
ATOM 5653 C C . VAL B 1 327 ? -37.383 -10.211 -39.826 1.00 33.03 328 VAL B C 1
ATOM 5654 O O . VAL B 1 327 ? -36.755 -11.281 -39.770 1.00 32.25 328 VAL B O 1
ATOM 5658 N N . MET B 1 328 ? -37.301 -9.277 -38.875 1.00 31.10 329 MET B N 1
ATOM 5659 C CA . MET B 1 328 ? -36.424 -9.415 -37.719 1.00 32.62 329 MET B CA 1
ATOM 5660 C C . MET B 1 328 ? -36.810 -10.616 -36.857 1.00 33.19 329 MET B C 1
ATOM 5661 O O . MET B 1 328 ? -35.957 -11.433 -36.494 1.00 33.98 329 MET B O 1
ATOM 5666 N N . LYS B 1 329 ? -38.092 -10.756 -36.521 1.00 32.05 330 LYS B N 1
ATOM 5667 C CA . LYS B 1 329 ? -38.452 -11.870 -35.657 1.00 32.03 330 LYS B CA 1
ATOM 5668 C C . LYS B 1 329 ? -38.301 -13.199 -36.386 1.00 32.59 330 LYS B C 1
ATOM 5669 O O . LYS B 1 329 ? -37.918 -14.203 -35.774 1.00 32.72 330 LYS B O 1
ATOM 5675 N N . ALA B 1 330 ? -38.556 -13.227 -37.706 1.00 34.49 331 ALA B N 1
ATOM 5676 C CA . ALA B 1 330 ? -38.304 -14.467 -38.435 1.00 35.36 331 ALA B CA 1
ATOM 5677 C C . ALA B 1 330 ? -36.822 -14.822 -38.422 1.00 36.36 331 ALA B C 1
ATOM 5678 O O . ALA B 1 330 ? -36.466 -16.006 -38.430 1.00 36.51 331 ALA B O 1
ATOM 5680 N N . ASN B 1 331 ? -35.952 -13.813 -38.372 1.00 36.04 332 ASN B N 1
ATOM 5681 C CA . ASN B 1 331 ? -34.527 -14.099 -38.360 1.00 38.21 332 ASN B CA 1
ATOM 5682 C C . ASN B 1 331 ? -34.089 -14.818 -37.101 1.00 40.37 332 ASN B C 1
ATOM 5683 O O . ASN B 1 331 ? -33.065 -15.507 -37.122 1.00 43.05 332 ASN B O 1
ATOM 5688 N N . HIS B 1 332 ? -34.844 -14.688 -36.014 1.00 47.49 333 HIS B N 1
ATOM 5689 C CA . HIS B 1 332 ? -34.531 -15.408 -34.795 1.00 48.55 333 HIS B CA 1
ATOM 5690 C C . HIS B 1 332 ? -35.377 -16.649 -34.601 1.00 49.24 333 HIS B C 1
ATOM 5691 O O . HIS B 1 332 ? -35.058 -17.453 -33.721 1.00 51.89 333 HIS B O 1
ATOM 5698 N N . ASP B 1 333 ? -36.428 -16.843 -35.398 1.00 45.66 334 ASP B N 1
ATOM 5699 C CA . ASP B 1 333 ? -37.121 -18.128 -35.338 1.00 47.93 334 ASP B CA 1
ATOM 5700 C C . ASP B 1 333 ? -36.160 -19.314 -35.535 1.00 49.97 334 ASP B C 1
ATOM 5701 O O . ASP B 1 333 ? -36.273 -20.330 -34.833 1.00 50.22 334 ASP B O 1
ATOM 5706 N N . VAL B 1 334 ? -35.201 -19.199 -36.469 1.00 54.81 335 VAL B N 1
ATOM 5707 C CA . VAL B 1 334 ? -34.333 -20.335 -36.805 1.00 55.92 335 VAL B CA 1
ATOM 5708 C C . VAL B 1 334 ? -33.152 -20.447 -35.858 1.00 56.75 335 VAL B C 1
ATOM 5709 O O . VAL B 1 334 ? -32.563 -21.527 -35.736 1.00 55.80 335 VAL B O 1
ATOM 5713 N N . THR B 1 335 ? -32.761 -19.346 -35.218 1.00 70.66 336 THR B N 1
ATOM 5714 C CA . THR B 1 335 ? -31.606 -19.296 -34.328 1.00 72.46 336 THR B CA 1
ATOM 5715 C C . THR B 1 335 ? -31.990 -19.500 -32.862 1.00 75.25 336 THR B C 1
ATOM 5716 O O . THR B 1 335 ? -31.152 -19.299 -31.976 1.00 75.47 336 THR B O 1
ATOM 5720 N N . LYS B 1 336 ? -33.230 -19.919 -32.586 1.00 74.19 337 LYS B N 1
ATOM 5721 C CA . LYS B 1 336 ? -33.707 -19.925 -31.208 1.00 76.11 337 LYS B CA 1
ATOM 5722 C C . LYS B 1 336 ? -33.127 -21.089 -30.400 1.00 78.57 337 LYS B C 1
ATOM 5723 O O . LYS B 1 336 ? -32.963 -20.963 -29.178 1.00 82.10 337 LYS B O 1
ATOM 5729 N N . LYS B 1 337 ? -32.798 -22.214 -31.041 1.00 77.78 338 LYS B N 1
ATOM 5730 C CA . LYS B 1 337 ? -32.213 -23.362 -30.356 1.00 76.13 338 LYS B CA 1
ATOM 5731 C C . LYS B 1 337 ? -30.830 -23.645 -30.922 1.00 73.90 338 LYS B C 1
ATOM 5732 O O . LYS B 1 337 ? -30.679 -23.805 -32.139 1.00 71.60 338 LYS B O 1
ATOM 5738 N N . LYS B 1 338 ? -29.826 -23.732 -30.041 1.00 69.41 339 LYS B N 1
ATOM 5739 C CA . LYS B 1 338 ? -28.434 -23.615 -30.461 1.00 67.13 339 LYS B CA 1
ATOM 5740 C C . LYS B 1 338 ? -27.531 -24.791 -30.092 1.00 66.76 339 LYS B C 1
ATOM 5741 O O . LYS B 1 338 ? -26.326 -24.732 -30.385 1.00 64.96 339 LYS B O 1
ATOM 5747 N N . ILE B 1 339 ? -28.049 -25.845 -29.463 1.00 70.09 340 ILE B N 1
ATOM 5748 C CA . ILE B 1 339 ? -27.209 -26.970 -29.048 1.00 68.59 340 ILE B CA 1
ATOM 5749 C C . ILE B 1 339 ? -28.020 -28.251 -29.168 1.00 67.73 340 ILE B C 1
ATOM 5750 O O . ILE B 1 339 ? -29.208 -28.280 -28.834 1.00 68.53 340 ILE B O 1
ATOM 5755 N N . GLY B 1 340 ? -27.386 -29.303 -29.685 1.00 59.22 341 GLY B N 1
ATOM 5756 C CA . GLY B 1 340 ? -28.023 -30.596 -29.808 1.00 58.60 341 GLY B CA 1
ATOM 5757 C C . GLY B 1 340 ? -27.685 -31.260 -31.128 1.00 56.34 341 GLY B C 1
ATOM 5758 O O . GLY B 1 340 ? -26.694 -30.921 -31.774 1.00 54.25 341 GLY B O 1
ATOM 5759 N N . SER B 1 341 ? -28.528 -32.233 -31.487 1.00 58.34 342 SER B N 1
ATOM 5760 C CA . SER B 1 341 ? -28.401 -32.969 -32.737 1.00 55.46 342 SER B CA 1
ATOM 5761 C C . SER B 1 341 ? -28.386 -32.023 -33.927 1.00 53.61 342 SER B C 1
ATOM 5762 O O . SER B 1 341 ? -28.958 -30.934 -33.885 1.00 54.54 342 SER B O 1
ATOM 5765 N N . VAL B 1 342 ? -27.735 -32.454 -35.011 1.00 51.32 343 VAL B N 1
ATOM 5766 C CA . VAL B 1 342 ? -27.993 -31.835 -36.307 1.00 49.69 343 VAL B CA 1
ATOM 5767 C C . VAL B 1 342 ? -29.467 -31.942 -36.642 1.00 49.63 343 VAL B C 1
ATOM 5768 O O . VAL B 1 342 ? -30.102 -30.960 -37.036 1.00 50.08 343 VAL B O 1
ATOM 5772 N N . SER B 1 343 ? -30.026 -33.148 -36.520 1.00 52.08 344 SER B N 1
ATOM 5773 C CA . SER B 1 343 ? -31.423 -33.349 -36.867 1.00 52.14 344 SER B CA 1
ATOM 5774 C C . SER B 1 343 ? -32.356 -32.599 -35.931 1.00 54.66 344 SER B C 1
ATOM 5775 O O . SER B 1 343 ? -33.484 -32.283 -36.325 1.00 56.62 344 SER B O 1
ATOM 5778 N N . ASP B 1 344 ? -31.912 -32.300 -34.706 1.00 57.64 345 ASP B N 1
ATOM 5779 C CA . ASP B 1 344 ? -32.718 -31.488 -33.796 1.00 59.67 345 ASP B CA 1
ATOM 5780 C C . ASP B 1 344 ? -32.679 -30.014 -34.179 1.00 57.32 345 ASP B C 1
ATOM 5781 O O . ASP B 1 344 ? -33.693 -29.320 -34.089 1.00 58.51 345 ASP B O 1
ATOM 5786 N N . LEU B 1 345 ? -31.524 -29.520 -34.605 1.00 51.49 346 LEU B N 1
ATOM 5787 C CA . LEU B 1 345 ? -31.366 -28.100 -34.854 1.00 52.14 346 LEU B CA 1
ATOM 5788 C C . LEU B 1 345 ? -31.596 -27.696 -36.309 1.00 49.07 346 LEU B C 1
ATOM 5789 O O . LEU B 1 345 ? -31.879 -26.520 -36.565 1.00 49.28 346 LEU B O 1
ATOM 5794 N N . LEU B 1 346 ? -31.514 -28.631 -37.256 1.00 49.39 347 LEU B N 1
ATOM 5795 C CA . LEU B 1 346 ? -31.583 -28.342 -38.689 1.00 46.20 347 LEU B CA 1
ATOM 5796 C C . LEU B 1 346 ? -32.810 -29.006 -39.292 1.00 46.10 347 LEU B C 1
ATOM 5797 O O . LEU B 1 346 ? -32.893 -30.238 -39.322 1.00 47.00 347 LEU B O 1
ATOM 5802 N N . LYS B 1 347 ? -33.748 -28.202 -39.787 1.00 45.00 348 LYS B N 1
ATOM 5803 C CA . LYS B 1 347 ? -34.927 -28.756 -40.428 1.00 43.72 348 LYS B CA 1
ATOM 5804 C C . LYS B 1 347 ? -35.108 -28.127 -41.795 1.00 42.53 348 LYS B C 1
ATOM 5805 O O . LYS B 1 347 ? -34.707 -26.980 -42.005 1.00 44.13 348 LYS B O 1
ATOM 5811 N N . PRO B 1 348 ? -35.710 -28.843 -42.737 1.00 37.05 349 PRO B N 1
ATOM 5812 C CA . PRO B 1 348 ? -36.136 -28.209 -43.991 1.00 37.72 349 PRO B CA 1
ATOM 5813 C C . PRO B 1 348 ? -37.347 -27.315 -43.758 1.00 39.58 349 PRO B C 1
ATOM 5814 O O . PRO B 1 348 ? -37.993 -27.364 -42.713 1.00 42.49 349 PRO B O 1
ATOM 5818 N N . ILE B 1 349 ? -37.679 -26.504 -44.766 1.00 38.28 350 ILE B N 1
ATOM 5819 C CA . ILE B 1 349 ? -38.913 -25.728 -44.710 1.00 39.45 350 ILE B CA 1
ATOM 5820 C C . ILE B 1 349 ? -40.099 -26.679 -44.780 1.00 40.99 350 ILE B C 1
ATOM 5821 O O . ILE B 1 349 ? -40.090 -27.656 -45.546 1.00 38.45 350 ILE B O 1
ATOM 5826 N N . LYS B 1 350 ? -41.124 -26.392 -43.966 1.00 52.14 351 LYS B N 1
ATOM 5827 C CA . LYS B 1 350 ? -42.420 -27.082 -43.990 1.00 54.05 351 LYS B CA 1
ATOM 5828 C C . LYS B 1 350 ? -42.844 -27.590 -45.366 1.00 54.38 351 LYS B C 1
ATOM 5829 O O . LYS B 1 350 ? -43.180 -28.766 -45.527 1.00 55.11 351 LYS B O 1
ATOM 5831 N N . GLY B 1 351 ? -42.861 -26.713 -46.370 1.00 62.34 352 GLY B N 1
ATOM 5832 C CA . GLY B 1 351 ? -43.191 -27.120 -47.717 1.00 58.37 352 GLY B CA 1
ATOM 5833 C C . GLY B 1 351 ? -44.641 -27.535 -47.814 1.00 60.76 352 GLY B C 1
ATOM 5834 O O . GLY B 1 351 ? -45.276 -27.826 -46.801 1.00 66.23 352 GLY B O 1
ATOM 5835 N N . PRO B 1 352 ? -45.222 -27.525 -49.025 1.00 51.63 353 PRO B N 1
ATOM 5836 C CA . PRO B 1 352 ? -44.640 -27.001 -50.261 1.00 46.31 353 PRO B CA 1
ATOM 5837 C C . PRO B 1 352 ? -44.442 -25.512 -50.177 1.00 46.38 353 PRO B C 1
ATOM 5838 O O . PRO B 1 352 ? -45.050 -24.845 -49.332 1.00 48.46 353 PRO B O 1
ATOM 5842 N N . LEU B 1 353 ? -43.566 -25.002 -51.023 1.00 42.01 354 LEU B N 1
ATOM 5843 C CA . LEU B 1 353 ? -43.283 -23.588 -50.981 1.00 41.10 354 LEU B CA 1
ATOM 5844 C C . LEU B 1 353 ? -44.533 -22.813 -51.371 1.00 41.04 354 LEU B C 1
ATOM 5845 O O . LEU B 1 353 ? -45.259 -23.224 -52.281 1.00 39.40 354 LEU B O 1
ATOM 5850 N N . PRO B 1 354 ? -44.808 -21.703 -50.700 1.00 45.42 355 PRO B N 1
ATOM 5851 C CA . PRO B 1 354 ? -45.955 -20.877 -51.078 1.00 44.93 355 PRO B CA 1
ATOM 5852 C C . PRO B 1 354 ? -45.813 -20.392 -52.509 1.00 44.68 355 PRO B C 1
ATOM 5853 O O . PRO B 1 354 ? -44.708 -20.268 -53.051 1.00 42.72 355 PRO B O 1
ATOM 5857 N N . VAL B 1 355 ? -46.966 -20.122 -53.121 1.00 49.64 356 VAL B N 1
ATOM 5858 C CA . VAL B 1 355 ? -46.992 -19.638 -54.495 1.00 48.61 356 VAL B CA 1
ATOM 5859 C C . VAL B 1 355 ? -46.354 -18.260 -54.605 1.00 48.23 356 VAL B C 1
ATOM 5860 O O . VAL B 1 355 ? -45.738 -17.932 -55.627 1.00 48.39 356 VAL B O 1
ATOM 5864 N N . ARG B 1 356 ? -46.534 -17.418 -53.594 1.00 43.35 357 ARG B N 1
ATOM 5865 C CA . ARG B 1 356 ? -45.863 -16.128 -53.496 1.00 41.20 357 ARG B CA 1
ATOM 5866 C C . ARG B 1 356 ? -44.731 -16.266 -52.485 1.00 40.12 357 ARG B C 1
ATOM 5867 O O . ARG B 1 356 ? -44.967 -16.221 -51.274 1.00 41.27 357 ARG B O 1
ATOM 5875 N N . HIS B 1 357 ? -43.506 -16.423 -52.973 1.00 39.27 358 HIS B N 1
ATOM 5876 C CA . HIS B 1 357 ? -42.349 -16.296 -52.100 1.00 37.74 358 HIS B CA 1
ATOM 5877 C C . HIS B 1 357 ? -41.231 -15.568 -52.825 1.00 40.66 358 HIS B C 1
ATOM 5878 O O . HIS B 1 357 ? -40.909 -15.900 -53.969 1.00 43.10 358 HIS B O 1
ATOM 5885 N N . ASP B 1 358 ? -40.654 -14.572 -52.161 1.00 39.76 359 ASP B N 1
ATOM 5886 C CA . ASP B 1 358 ? -39.397 -13.966 -52.573 1.00 42.70 359 ASP B CA 1
ATOM 5887 C C . ASP B 1 358 ? -38.234 -14.625 -51.820 1.00 40.69 359 ASP B C 1
ATOM 5888 O O . ASP B 1 358 ? -38.358 -14.986 -50.646 1.00 38.59 359 ASP B O 1
ATOM 5893 N N . ILE B 1 359 ? -37.084 -14.739 -52.483 1.00 39.45 360 ILE B N 1
ATOM 5894 C CA . ILE B 1 359 ? -35.874 -15.306 -51.877 1.00 39.37 360 ILE B CA 1
ATOM 5895 C C . ILE B 1 359 ? -34.752 -14.277 -51.929 1.00 40.70 360 ILE B C 1
ATOM 5896 O O . ILE B 1 359 ? -34.406 -13.777 -53.005 1.00 42.25 360 ILE B O 1
ATOM 5901 N N . VAL B 1 360 ? -34.155 -13.993 -50.784 1.00 44.44 361 VAL B N 1
ATOM 5902 C CA . VAL B 1 360 ? -33.066 -13.030 -50.709 1.00 46.47 361 VAL B CA 1
ATOM 5903 C C . VAL B 1 360 ? -31.863 -13.703 -50.050 1.00 47.34 361 VAL B C 1
ATOM 5904 O O . VAL B 1 360 ? -32.015 -14.564 -49.180 1.00 45.61 361 VAL B O 1
ATOM 5908 N N . SER B 1 361 ? -30.655 -13.327 -50.469 1.00 46.52 362 SER B N 1
ATOM 5909 C CA . SER B 1 361 ? -29.459 -13.950 -49.905 1.00 46.94 362 SER B CA 1
ATOM 5910 C C . SER B 1 361 ? -28.442 -12.894 -49.498 1.00 48.97 362 SER B C 1
ATOM 5911 O O . SER B 1 361 ? -28.317 -11.855 -50.150 1.00 48.93 362 SER B O 1
ATOM 5914 N N . ASP B 1 362 ? -27.717 -13.159 -48.416 1.00 51.37 363 ASP B N 1
ATOM 5915 C CA . ASP B 1 362 ? -26.741 -12.207 -47.899 1.00 54.49 363 ASP B CA 1
ATOM 5916 C C . ASP B 1 362 ? -25.330 -12.621 -48.323 1.00 58.04 363 ASP B C 1
ATOM 5917 O O . ASP B 1 362 ? -24.797 -13.627 -47.847 1.00 57.80 363 ASP B O 1
ATOM 5922 N N . LEU B 1 363 ? -24.724 -11.823 -49.204 1.00 75.57 364 LEU B N 1
ATOM 5923 C CA . LEU B 1 363 ? -23.374 -12.061 -49.699 1.00 75.90 364 LEU B CA 1
ATOM 5924 C C . LEU B 1 363 ? -22.404 -10.942 -49.337 1.00 78.78 364 LEU B C 1
ATOM 5925 O O . LEU B 1 363 ? -21.287 -10.903 -49.886 1.00 80.13 364 LEU B O 1
ATOM 5930 N N . ILE B 1 364 ? -22.792 -10.040 -48.429 1.00 78.95 365 ILE B N 1
ATOM 5931 C CA . ILE B 1 364 ? -21.950 -8.913 -48.042 1.00 81.48 365 ILE B CA 1
ATOM 5932 C C . ILE B 1 364 ? -20.600 -9.365 -47.476 1.00 84.40 365 ILE B C 1
ATOM 5933 O O . ILE B 1 364 ? -19.648 -8.576 -47.461 1.00 85.21 365 ILE B O 1
ATOM 5938 N N . HIS B 1 365 ? -20.474 -10.632 -47.057 1.00 82.60 366 HIS B N 1
ATOM 5939 C CA . HIS B 1 365 ? -19.201 -11.123 -46.523 1.00 82.64 366 HIS B CA 1
ATOM 5940 C C . HIS B 1 365 ? -18.125 -11.102 -47.609 1.00 83.92 366 HIS B C 1
ATOM 5941 O O . HIS B 1 365 ? -18.405 -11.336 -48.788 1.00 84.00 366 HIS B O 1
ATOM 5948 N N . GLY B 1 367 ? -13.657 -11.397 -47.918 1.00 71.94 368 GLY B N 1
ATOM 5949 C CA . GLY B 1 367 ? -14.137 -12.180 -49.035 1.00 70.37 368 GLY B CA 1
ATOM 5950 C C . GLY B 1 367 ? -13.918 -13.673 -48.965 1.00 70.74 368 GLY B C 1
ATOM 5951 O O . GLY B 1 367 ? -13.770 -14.238 -47.892 1.00 71.92 368 GLY B O 1
ATOM 5952 N N . HIS B 1 368 ? -13.929 -14.319 -50.137 1.00 93.74 369 HIS B N 1
ATOM 5953 C CA . HIS B 1 368 ? -13.703 -15.769 -50.300 1.00 95.29 369 HIS B CA 1
ATOM 5954 C C . HIS B 1 368 ? -12.285 -16.089 -50.771 1.00 95.93 369 HIS B C 1
ATOM 5955 O O . HIS B 1 368 ? -12.073 -16.585 -51.850 1.00 95.64 369 HIS B O 1
ATOM 5962 N N . TYR B 1 369 ? -11.340 -15.806 -49.899 1.00 85.02 370 TYR B N 1
ATOM 5963 C CA . TYR B 1 369 ? -9.891 -15.825 -50.075 1.00 85.22 370 TYR B CA 1
ATOM 5964 C C . TYR B 1 369 ? -8.888 -16.950 -50.417 1.00 84.51 370 TYR B C 1
ATOM 5965 O O . TYR B 1 369 ? -8.011 -16.739 -51.224 1.00 82.78 370 TYR B O 1
ATOM 5974 N N . SER B 1 370 ? -8.983 -18.113 -49.801 1.00 84.05 371 SER B N 1
ATOM 5975 C CA . SER B 1 370 ? -7.983 -19.185 -49.974 1.00 84.25 371 SER B CA 1
ATOM 5976 C C . SER B 1 370 ? -7.657 -19.932 -51.261 1.00 84.14 371 SER B C 1
ATOM 5977 O O . SER B 1 370 ? -6.515 -20.269 -51.463 1.00 85.64 371 SER B O 1
ATOM 5980 N N . MET B 1 371 ? -8.635 -20.241 -52.097 1.00 90.13 372 MET B N 1
ATOM 5981 C CA . MET B 1 371 ? -8.407 -21.057 -53.284 1.00 88.56 372 MET B CA 1
ATOM 5982 C C . MET B 1 371 ? -7.259 -20.484 -54.098 1.00 88.55 372 MET B C 1
ATOM 5983 O O . MET B 1 371 ? -7.268 -19.303 -54.461 1.00 85.42 372 MET B O 1
ATOM 5988 N N . GLU B 1 372 ? -6.258 -21.322 -54.371 1.00 88.77 373 GLU B N 1
ATOM 5989 C CA . GLU B 1 372 ? -5.167 -20.969 -55.273 1.00 87.75 373 GLU B CA 1
ATOM 5990 C C . GLU B 1 372 ? -4.942 -22.132 -56.226 1.00 86.96 373 GLU B C 1
ATOM 5991 O O . GLU B 1 372 ? -4.918 -23.289 -55.798 1.00 90.43 373 GLU B O 1
ATOM 5997 N N . PHE B 1 373 ? -4.781 -21.825 -57.513 1.00 70.44 374 PHE B N 1
ATOM 5998 C CA . PHE B 1 373 ? -4.521 -22.835 -58.534 1.00 70.20 374 PHE B CA 1
ATOM 5999 C C . PHE B 1 373 ? -3.199 -22.581 -59.260 1.00 67.77 374 PHE B C 1
ATOM 6000 O O . PHE B 1 373 ? -3.019 -23.032 -60.394 1.00 66.56 374 PHE B O 1
ATOM 6008 N N . GLY B 1 374 ? -2.267 -21.870 -58.620 1.00 66.84 375 GLY B N 1
ATOM 6009 C CA . GLY B 1 374 ? -1.013 -21.504 -59.237 1.00 64.40 375 GLY B CA 1
ATOM 6010 C C . GLY B 1 374 ? -0.926 -20.068 -59.719 1.00 61.84 375 GLY B C 1
ATOM 6011 O O . GLY B 1 374 ? 0.178 -19.602 -60.021 1.00 60.30 375 GLY B O 1
ATOM 6012 N N . TRP B 1 375 ? -2.049 -19.352 -59.811 1.00 65.65 376 TRP B N 1
ATOM 6013 C CA . TRP B 1 375 ? -2.052 -17.951 -60.231 1.00 62.98 376 TRP B CA 1
ATOM 6014 C C . TRP B 1 375 ? -2.312 -17.000 -59.066 1.00 63.20 376 TRP B C 1
ATOM 6015 O O . TRP B 1 375 ? -2.762 -15.864 -59.282 1.00 62.10 376 TRP B O 1
ATOM 6026 N N . GLY B 1 376 ? -2.048 -17.444 -57.839 1.00 56.58 377 GLY B N 1
ATOM 6027 C CA . GLY B 1 376 ? -2.364 -16.659 -56.660 1.00 58.77 377 GLY B CA 1
ATOM 6028 C C . GLY B 1 376 ? -3.822 -16.752 -56.235 1.00 59.43 377 GLY B C 1
ATOM 6029 O O . GLY B 1 376 ? -4.582 -17.650 -56.619 1.00 59.27 377 GLY B O 1
ATOM 6030 N N . LYS B 1 377 ? -4.211 -15.787 -55.413 1.00 64.08 378 LYS B N 1
ATOM 6031 C CA . LYS B 1 377 ? -5.573 -15.695 -54.913 1.00 63.96 378 LYS B CA 1
ATOM 6032 C C . LYS B 1 377 ? -6.441 -14.898 -55.885 1.00 60.81 378 LYS B C 1
ATOM 6033 O O . LYS B 1 377 ? -5.970 -13.967 -56.542 1.00 61.28 378 LYS B O 1
ATOM 6039 N N . ALA B 1 378 ? -7.714 -15.279 -55.982 1.00 54.68 379 ALA B N 1
ATOM 6040 C CA . ALA B 1 378 ? -8.603 -14.613 -56.921 1.00 53.54 379 ALA B CA 1
ATOM 6041 C C . ALA B 1 378 ? -8.782 -13.142 -56.563 1.00 54.16 379 ALA B C 1
ATOM 6042 O O . ALA B 1 378 ? -8.887 -12.768 -55.394 1.00 55.62 379 ALA B O 1
ATOM 6044 N N . THR B 1 379 ? -8.821 -12.303 -57.593 1.00 58.35 380 THR B N 1
ATOM 6045 C CA . THR B 1 379 ? -9.074 -10.888 -57.387 1.00 60.13 380 THR B CA 1
ATOM 6046 C C . THR B 1 379 ? -10.544 -10.617 -57.083 1.00 60.32 380 THR B C 1
ATOM 6047 O O . THR B 1 379 ? -10.862 -9.576 -56.496 1.00 63.19 380 THR B O 1
ATOM 6051 N N . TYR B 1 380 ? -11.439 -11.541 -57.437 1.00 58.59 381 TYR B N 1
ATOM 6052 C CA . TYR B 1 380 ? -12.828 -11.491 -56.994 1.00 57.90 381 TYR B CA 1
ATOM 6053 C C . TYR B 1 380 ? -13.401 -12.898 -57.030 1.00 57.51 381 TYR B C 1
ATOM 6054 O O . TYR B 1 380 ? -13.228 -13.617 -58.023 1.00 56.91 381 TYR B O 1
ATOM 6063 N N . THR B 1 381 ? -14.083 -13.271 -55.943 1.00 53.51 382 THR B N 1
ATOM 6064 C CA . THR B 1 381 ? -14.816 -14.524 -55.802 1.00 53.31 382 THR B CA 1
ATOM 6065 C C . THR B 1 381 ? -16.220 -14.210 -55.306 1.00 53.00 382 THR B C 1
ATOM 6066 O O . THR B 1 381 ? -16.380 -13.520 -54.296 1.00 54.13 382 THR B O 1
ATOM 6070 N N . GLY B 1 382 ? -17.235 -14.719 -55.993 1.00 53.77 383 GLY B N 1
ATOM 6071 C CA . GLY B 1 382 ? -18.584 -14.426 -55.576 1.00 53.29 383 GLY B CA 1
ATOM 6072 C C . GLY B 1 382 ? -19.675 -14.857 -56.534 1.00 53.79 383 GLY B C 1
ATOM 6073 O O . GLY B 1 382 ? -19.436 -15.536 -57.539 1.00 53.15 383 GLY B O 1
ATOM 6074 N N . PRO B 1 383 ? -20.911 -14.474 -56.226 1.00 53.89 384 PRO B N 1
ATOM 6075 C CA . PRO B 1 383 ? -22.046 -14.936 -57.030 1.00 54.24 384 PRO B CA 1
ATOM 6076 C C . PRO B 1 383 ? -22.041 -14.327 -58.424 1.00 55.03 384 PRO B C 1
ATOM 6077 O O . PRO B 1 383 ? -21.354 -13.348 -58.717 1.00 55.02 384 PRO B O 1
ATOM 6081 N N . ALA B 1 384 ? -22.847 -14.928 -59.292 1.00 64.01 385 ALA B N 1
ATOM 6082 C CA . ALA B 1 384 ? -23.021 -14.452 -60.654 1.00 64.44 385 ALA B CA 1
ATOM 6083 C C . ALA B 1 384 ? -24.516 -14.434 -60.998 1.00 66.08 385 ALA B C 1
ATOM 6084 O O . ALA B 1 384 ? -25.329 -15.129 -60.378 1.00 64.27 385 ALA B O 1
ATOM 6086 N N . THR B 1 385 ? -24.869 -13.627 -62.005 1.00 76.33 386 THR B N 1
ATOM 6087 C CA . THR B 1 385 ? -26.270 -13.281 -62.362 1.00 77.47 386 THR B CA 1
ATOM 6088 C C . THR B 1 385 ? -27.121 -13.008 -61.140 1.00 76.44 386 THR B C 1
ATOM 6089 O O . THR B 1 385 ? -26.612 -12.549 -60.125 1.00 76.69 386 THR B O 1
ATOM 6093 N N . ASN B 1 390 ? -35.385 -18.437 -61.922 1.00 81.28 391 ASN B N 1
ATOM 6094 C CA . ASN B 1 390 ? -35.654 -19.311 -60.781 1.00 77.49 391 ASN B CA 1
ATOM 6095 C C . ASN B 1 390 ? -37.154 -19.451 -60.602 1.00 76.70 391 ASN B C 1
ATOM 6096 O O . ASN B 1 390 ? -37.825 -20.122 -61.390 1.00 77.45 391 ASN B O 1
ATOM 6101 N N . ASN B 1 391 ? -37.674 -18.813 -59.563 1.00 72.01 392 ASN B N 1
ATOM 6102 C CA . ASN B 1 391 ? -39.106 -18.706 -59.363 1.00 69.73 392 ASN B CA 1
ATOM 6103 C C . ASN B 1 391 ? -39.588 -17.338 -59.823 1.00 71.97 392 ASN B C 1
ATOM 6104 O O . ASN B 1 391 ? -38.812 -16.379 -59.853 1.00 72.48 392 ASN B O 1
ATOM 6109 N N . PRO B 1 392 ? -40.866 -17.213 -60.202 1.00 78.98 393 PRO B N 1
ATOM 6110 C CA . PRO B 1 392 ? -41.366 -15.906 -60.656 1.00 80.59 393 PRO B CA 1
ATOM 6111 C C . PRO B 1 392 ? -41.310 -14.833 -59.582 1.00 80.89 393 PRO B C 1
ATOM 6112 O O . PRO B 1 392 ? -41.149 -13.645 -59.903 1.00 83.09 393 PRO B O 1
ATOM 6116 N N . GLY B 1 393 ? -41.444 -15.211 -58.312 1.00 63.56 394 GLY B N 1
ATOM 6117 C CA . GLY B 1 393 ? -41.141 -14.278 -57.246 1.00 58.40 394 GLY B CA 1
ATOM 6118 C C . GLY B 1 393 ? -39.690 -13.839 -57.303 1.00 59.50 394 GLY B C 1
ATOM 6119 O O . GLY B 1 393 ? -38.820 -14.536 -57.834 1.00 60.23 394 GLY B O 1
ATOM 6120 N N . LEU B 1 394 ? -39.433 -12.670 -56.728 1.00 55.63 395 LEU B N 1
ATOM 6121 C CA . LEU B 1 394 ? -38.132 -12.014 -56.821 1.00 54.55 395 LEU B CA 1
ATOM 6122 C C . LEU B 1 394 ? -37.037 -12.806 -56.095 1.00 53.64 395 LEU B C 1
ATOM 6123 O O . LEU B 1 394 ? -37.131 -13.065 -54.888 1.00 51.43 395 LEU B O 1
ATOM 6128 N N . THR B 1 395 ? -35.995 -13.196 -56.819 1.00 40.48 396 THR B N 1
ATOM 6129 C CA . THR B 1 395 ? -34.818 -13.798 -56.202 1.00 41.90 396 THR B CA 1
ATOM 6130 C C . THR B 1 395 ? -33.647 -12.846 -56.402 1.00 41.73 396 THR B C 1
ATOM 6131 O O . THR B 1 395 ? -33.357 -12.442 -57.537 1.00 42.90 396 THR B O 1
ATOM 6135 N N . THR B 1 396 ? -33.004 -12.457 -55.303 1.00 38.29 397 THR B N 1
ATOM 6136 C CA . THR B 1 396 ? -31.872 -11.545 -55.380 1.00 37.82 397 THR B CA 1
ATOM 6137 C C . THR B 1 396 ? -30.928 -11.799 -54.208 1.00 37.89 397 THR B C 1
ATOM 6138 O O . THR B 1 396 ? -31.144 -12.692 -53.381 1.00 37.40 397 THR B O 1
ATOM 6142 N N . TYR B 1 397 ? -29.871 -10.992 -54.153 1.00 38.21 398 TYR B N 1
ATOM 6143 C CA . TYR B 1 397 ? -28.837 -11.080 -53.134 1.00 37.74 398 TYR B CA 1
ATOM 6144 C C . TYR B 1 397 ? -28.117 -9.742 -53.112 1.00 37.10 398 TYR B C 1
ATOM 6145 O O . TYR B 1 397 ? -28.247 -8.932 -54.037 1.00 37.42 398 TYR B O 1
ATOM 6154 N N . TYR B 1 398 ? -27.390 -9.512 -52.030 1.00 34.11 399 TYR B N 1
ATOM 6155 C CA . TYR B 1 398 ? -26.788 -8.224 -51.705 1.00 36.58 399 TYR B CA 1
ATOM 6156 C C . TYR B 1 398 ? -25.270 -8.344 -51.781 1.00 39.33 399 TYR B C 1
ATOM 6157 O O . TYR B 1 398 ? -24.685 -9.215 -51.131 1.00 40.63 399 TYR B O 1
ATOM 6166 N N . VAL B 1 399 ? -24.623 -7.450 -52.520 1.00 43.48 400 VAL B N 1
ATOM 6167 C CA . VAL B 1 399 ? -23.163 -7.537 -52.578 1.00 44.55 400 VAL B CA 1
ATOM 6168 C C . VAL B 1 399 ? -22.549 -6.198 -52.193 1.00 44.36 400 VAL B C 1
ATOM 6169 O O . VAL B 1 399 ? -23.127 -5.151 -52.495 1.00 44.92 400 VAL B O 1
ATOM 6173 N N . PRO B 1 400 ? -21.397 -6.169 -51.531 1.00 40.18 401 PRO B N 1
ATOM 6174 C CA . PRO B 1 400 ? -20.770 -4.879 -51.235 1.00 40.85 401 PRO B CA 1
ATOM 6175 C C . PRO B 1 400 ? -20.405 -4.157 -52.518 1.00 41.03 401 PRO B C 1
ATOM 6176 O O . PRO B 1 400 ? -20.209 -4.756 -53.578 1.00 39.67 401 PRO B O 1
ATOM 6180 N N . TYR B 1 401 ? -20.331 -2.841 -52.414 1.00 45.25 402 TYR B N 1
ATOM 6181 C CA . TYR B 1 401 ? -20.021 -2.041 -53.580 1.00 45.80 402 TYR B CA 1
ATOM 6182 C C . TYR B 1 401 ? -19.534 -0.703 -53.082 1.00 48.08 402 TYR B C 1
ATOM 6183 O O . TYR B 1 401 ? -20.165 -0.099 -52.217 1.00 48.52 402 TYR B O 1
ATOM 6192 N N . THR B 1 402 ? -18.406 -0.262 -53.595 1.00 48.03 403 THR B N 1
ATOM 6193 C CA . THR B 1 402 ? -17.946 1.085 -53.341 1.00 50.99 403 THR B CA 1
ATOM 6194 C C . THR B 1 402 ? -17.842 1.766 -54.695 1.00 52.17 403 THR B C 1
ATOM 6195 O O . THR B 1 402 ? -17.413 1.144 -55.670 1.00 50.13 403 THR B O 1
ATOM 6199 N N . ASN B 1 403 ? -18.311 3.009 -54.769 1.00 52.14 404 ASN B N 1
ATOM 6200 C CA . ASN B 1 403 ? -18.375 3.730 -56.026 1.00 54.31 404 ASN B CA 1
ATOM 6201 C C . ASN B 1 403 ? -17.153 4.639 -56.182 1.00 58.66 404 ASN B C 1
ATOM 6202 O O . ASN B 1 403 ? -16.249 4.661 -55.345 1.00 59.19 404 ASN B O 1
ATOM 6207 N N . ASN B 1 404 ? -17.145 5.418 -57.269 1.00 65.89 405 ASN B N 1
ATOM 6208 C CA . ASN B 1 404 ? -15.973 6.224 -57.620 1.00 68.15 405 ASN B CA 1
ATOM 6209 C C . ASN B 1 404 ? -15.557 7.194 -56.515 1.00 70.04 405 ASN B C 1
ATOM 6210 O O . ASN B 1 404 ? -14.365 7.501 -56.386 1.00 70.86 405 ASN B O 1
ATOM 6215 N N . LYS B 1 405 ? -16.510 7.707 -55.730 1.00 59.97 406 LYS B N 1
ATOM 6216 C CA . LYS B 1 405 ? -16.229 8.720 -54.714 1.00 61.27 406 LYS B CA 1
ATOM 6217 C C . LYS B 1 405 ? -15.909 8.131 -53.350 1.00 61.42 406 LYS B C 1
ATOM 6218 O O . LYS B 1 405 ? -15.683 8.897 -52.406 1.00 62.85 406 LYS B O 1
ATOM 6224 N N . GLY B 1 406 ? -15.908 6.807 -53.220 1.00 60.26 407 GLY B N 1
ATOM 6225 C CA . GLY B 1 406 ? -15.622 6.154 -51.963 1.00 60.77 407 GLY B CA 1
ATOM 6226 C C . GLY B 1 406 ? -16.800 5.793 -51.072 1.00 57.92 407 GLY B C 1
ATOM 6227 O O . GLY B 1 406 ? -16.577 5.497 -49.896 1.00 58.15 407 GLY B O 1
ATOM 6228 N N . GLU B 1 407 ? -18.033 5.789 -51.580 1.00 62.11 408 GLU B N 1
ATOM 6229 C CA . GLU B 1 407 ? -19.193 5.471 -50.744 1.00 61.14 408 GLU B CA 1
ATOM 6230 C C . GLU B 1 407 ? -19.445 3.967 -50.758 1.00 58.24 408 GLU B C 1
ATOM 6231 O O . GLU B 1 407 ? -19.743 3.388 -51.808 1.00 55.54 408 GLU B O 1
ATOM 6237 N N . SER B 1 408 ? -19.321 3.334 -49.599 1.00 51.38 409 SER B N 1
ATOM 6238 C CA . SER B 1 408 ? -19.660 1.926 -49.533 1.00 49.96 409 SER B CA 1
ATOM 6239 C C . SER B 1 408 ? -21.171 1.764 -49.469 1.00 48.67 409 SER B C 1
ATOM 6240 O O . SER B 1 408 ? -21.909 2.677 -49.102 1.00 48.14 409 SER B O 1
ATOM 6243 N N . GLY B 1 409 ? -21.614 0.575 -49.844 1.00 49.74 410 GLY B N 1
ATOM 6244 C CA . GLY B 1 409 ? -23.023 0.280 -49.891 1.00 45.68 410 GLY B CA 1
ATOM 6245 C C . GLY B 1 409 ? -23.236 -1.094 -50.474 1.00 43.53 410 GLY B C 1
ATOM 6246 O O . GLY B 1 409 ? -22.318 -1.918 -50.529 1.00 43.98 410 GLY B O 1
ATOM 6247 N N . VAL B 1 410 ? -24.458 -1.314 -50.946 1.00 42.21 411 VAL B N 1
ATOM 6248 C CA . VAL B 1 410 ? -24.954 -2.629 -51.319 1.00 40.51 411 VAL B CA 1
ATOM 6249 C C . VAL B 1 410 ? -25.534 -2.535 -52.715 1.00 38.08 411 VAL B C 1
ATOM 6250 O O . VAL B 1 410 ? -26.225 -1.568 -53.035 1.00 38.43 411 VAL B O 1
ATOM 6254 N N . VAL B 1 411 ? -25.236 -3.530 -53.544 1.00 38.97 412 VAL B N 1
ATOM 6255 C CA . VAL B 1 411 ? -25.770 -3.656 -54.892 1.00 39.60 412 VAL B CA 1
ATOM 6256 C C . VAL B 1 411 ? -26.736 -4.831 -54.922 1.00 39.08 412 VAL B C 1
ATOM 6257 O O . VAL B 1 411 ? -26.413 -5.924 -54.440 1.00 38.19 412 VAL B O 1
ATOM 6261 N N . VAL B 1 412 ? -27.923 -4.579 -55.462 1.00 39.77 413 VAL B N 1
ATOM 6262 C CA . VAL B 1 412 ? -29.013 -5.538 -55.539 1.00 38.30 413 VAL B CA 1
ATOM 6263 C C . VAL B 1 412 ? -29.378 -5.714 -57.000 1.00 38.54 413 VAL B C 1
ATOM 6264 O O . VAL B 1 412 ? -29.972 -4.826 -57.612 1.00 38.34 413 VAL B O 1
ATOM 6268 N N . PRO B 1 413 ? -29.011 -6.841 -57.606 1.00 38.92 414 PRO B N 1
ATOM 6269 C CA . PRO B 1 413 ? -29.468 -7.119 -58.972 1.00 39.88 414 PRO B CA 1
ATOM 6270 C C . PRO B 1 413 ? -30.884 -7.675 -58.962 1.00 37.27 414 PRO B C 1
ATOM 6271 O O . PRO B 1 413 ? -31.214 -8.551 -58.169 1.00 38.62 414 PRO B O 1
ATOM 6275 N N . LEU B 1 414 ? -31.713 -7.163 -59.851 1.00 37.14 415 LEU B N 1
ATOM 6276 C CA . LEU B 1 414 ? -33.118 -7.515 -59.935 1.00 37.32 415 LEU B CA 1
ATOM 6277 C C . LEU B 1 414 ? -33.462 -7.916 -61.352 1.00 38.53 415 LEU B C 1
ATOM 6278 O O . LEU B 1 414 ? -33.020 -7.299 -62.323 1.00 40.96 415 LEU B O 1
ATOM 6283 N N . LEU B 1 415 ? -34.276 -8.945 -61.458 1.00 41.82 416 LEU B N 1
ATOM 6284 C CA . LEU B 1 415 ? -34.737 -9.446 -62.744 1.00 44.83 416 LEU B CA 1
ATOM 6285 C C . LEU B 1 415 ? -36.263 -9.473 -62.632 1.00 42.82 416 LEU B C 1
ATOM 6286 O O . LEU B 1 415 ? -36.823 -10.374 -62.008 1.00 41.58 416 LEU B O 1
ATOM 6291 N N . LEU B 1 416 ? -36.918 -8.464 -63.209 1.00 38.64 417 LEU B N 1
ATOM 6292 C CA . LEU B 1 416 ? -38.350 -8.226 -63.045 1.00 36.61 417 LEU B CA 1
ATOM 6293 C C . LEU B 1 416 ? -38.948 -7.804 -64.382 1.00 36.65 417 LEU B C 1
ATOM 6294 O O . LEU B 1 416 ? -38.299 -7.106 -65.164 1.00 37.93 417 LEU B O 1
ATOM 6299 N N . ARG B 1 417 ? -40.194 -8.215 -64.630 1.00 37.89 418 ARG B N 1
ATOM 6300 C CA . ARG B 1 417 ? -40.955 -7.632 -65.731 1.00 38.95 418 ARG B CA 1
ATOM 6301 C C . ARG B 1 417 ? -40.954 -6.112 -65.592 1.00 34.99 418 ARG B C 1
ATOM 6302 O O . ARG B 1 417 ? -41.053 -5.575 -64.483 1.00 32.72 418 ARG B O 1
ATOM 6310 N N . SER B 1 418 ? -40.795 -5.426 -66.733 1.00 33.18 419 SER B N 1
ATOM 6311 C CA . SER B 1 418 ? -40.472 -3.997 -66.742 1.00 31.69 419 SER B CA 1
ATOM 6312 C C . SER B 1 418 ? -41.440 -3.177 -65.894 1.00 29.84 419 SER B C 1
ATOM 6313 O O . SER B 1 418 ? -41.003 -2.333 -65.112 1.00 28.98 419 SER B O 1
ATOM 6316 N N . ALA B 1 419 ? -42.753 -3.398 -66.028 1.00 28.24 420 ALA B N 1
ATOM 6317 C CA . ALA B 1 419 ? -43.702 -2.599 -65.241 1.00 28.49 420 ALA B CA 1
ATOM 6318 C C . ALA B 1 419 ? -43.533 -2.844 -63.729 1.00 26.86 420 ALA B C 1
ATOM 6319 O O . ALA B 1 419 ? -43.522 -1.895 -62.923 1.00 24.20 420 ALA B O 1
ATOM 6321 N N . VAL B 1 420 ? -43.403 -4.118 -63.339 1.00 27.35 421 VAL B N 1
ATOM 6322 C CA . VAL B 1 420 ? -43.177 -4.475 -61.941 1.00 27.06 421 VAL B CA 1
ATOM 6323 C C . VAL B 1 420 ? -41.905 -3.824 -61.443 1.00 26.78 421 VAL B C 1
ATOM 6324 O O . VAL B 1 420 ? -41.844 -3.318 -60.318 1.00 25.80 421 VAL B O 1
ATOM 6328 N N . MET B 1 421 ? -40.892 -3.775 -62.310 1.00 28.78 422 MET B N 1
ATOM 6329 C CA . MET B 1 421 ? -39.615 -3.169 -61.974 1.00 28.75 422 MET B CA 1
ATOM 6330 C C . MET B 1 421 ? -39.759 -1.661 -61.752 1.00 28.09 422 MET B C 1
ATOM 6331 O O . MET B 1 421 ? -39.237 -1.115 -60.773 1.00 27.33 422 MET B O 1
ATOM 6336 N N . THR B 1 422 ? -40.445 -0.951 -62.658 1.00 26.80 423 THR B N 1
ATOM 6337 C CA . THR B 1 422 ? -40.527 0.489 -62.439 1.00 27.20 423 THR B CA 1
ATOM 6338 C C . THR B 1 422 ? -41.366 0.779 -61.217 1.00 26.54 423 THR B C 1
ATOM 6339 O O . THR B 1 422 ? -40.978 1.612 -60.402 1.00 28.60 423 THR B O 1
ATOM 6343 N N . ARG B 1 423 ? -42.491 0.090 -61.041 1.00 25.78 424 ARG B N 1
ATOM 6344 C CA . ARG B 1 423 ? -43.240 0.281 -59.796 1.00 26.95 424 ARG B CA 1
ATOM 6345 C C . ARG B 1 423 ? -42.366 0.041 -58.567 1.00 25.67 424 ARG B C 1
ATOM 6346 O O . ARG B 1 423 ? -42.385 0.836 -57.612 1.00 27.39 424 ARG B O 1
ATOM 6354 N N . PHE B 1 424 ? -41.560 -1.023 -58.589 1.00 24.45 425 PHE B N 1
ATOM 6355 C CA . PHE B 1 424 ? -40.698 -1.341 -57.457 1.00 23.75 425 PHE B CA 1
ATOM 6356 C C . PHE B 1 424 ? -39.704 -0.222 -57.191 1.00 26.49 425 PHE B C 1
ATOM 6357 O O . PHE B 1 424 ? -39.530 0.207 -56.041 1.00 28.76 425 PHE B O 1
ATOM 6365 N N . VAL B 1 425 ? -39.032 0.262 -58.247 1.00 28.32 426 VAL B N 1
ATOM 6366 C CA . VAL B 1 425 ? -38.016 1.308 -58.097 1.00 30.89 426 VAL B CA 1
ATOM 6367 C C . VAL B 1 425 ? -38.651 2.592 -57.585 1.00 33.41 426 VAL B C 1
ATOM 6368 O O . VAL B 1 425 ? -38.095 3.287 -56.724 1.00 35.20 426 VAL B O 1
ATOM 6372 N N . ASN B 1 426 ? -39.810 2.945 -58.152 1.00 31.53 427 ASN B N 1
ATOM 6373 C CA . ASN B 1 426 ? -40.558 4.120 -57.720 1.00 32.03 427 ASN B CA 1
ATOM 6374 C C . ASN B 1 426 ? -40.884 4.046 -56.242 1.00 34.75 427 ASN B C 1
ATOM 6375 O O . ASN B 1 426 ? -40.725 5.033 -55.515 1.00 37.09 427 ASN B O 1
ATOM 6380 N N . GLU B 1 427 ? -41.352 2.880 -55.777 1.00 34.88 428 GLU B N 1
ATOM 6381 C CA . GLU B 1 427 ? -41.705 2.753 -54.368 1.00 36.29 428 GLU B CA 1
ATOM 6382 C C . GLU B 1 427 ? -40.474 2.883 -53.465 1.00 37.05 428 GLU B C 1
ATOM 6383 O O . GLU B 1 427 ? -40.522 3.550 -52.422 1.00 39.15 428 GLU B O 1
ATOM 6389 N N . ILE B 1 428 ? -39.348 2.295 -53.864 1.00 33.22 429 ILE B N 1
ATOM 6390 C CA . ILE B 1 428 ? -38.137 2.488 -53.066 1.00 34.81 429 ILE B CA 1
ATOM 6391 C C . ILE B 1 428 ? -37.737 3.958 -53.042 1.00 38.49 429 ILE B C 1
ATOM 6392 O O . ILE B 1 428 ? -37.340 4.491 -51.997 1.00 40.41 429 ILE B O 1
ATOM 6397 N N . ASN B 1 429 ? -37.810 4.634 -54.201 1.00 38.53 430 ASN B N 1
ATOM 6398 C CA . ASN B 1 429 ? -37.434 6.045 -54.283 1.00 41.96 430 ASN B CA 1
ATOM 6399 C C . ASN B 1 429 ? -38.361 6.932 -53.466 1.00 42.38 430 ASN B C 1
ATOM 6400 O O . ASN B 1 429 ? -37.942 7.974 -52.950 1.00 46.38 430 ASN B O 1
ATOM 6405 N N . ASN B 1 430 ? -39.625 6.541 -53.352 1.00 45.34 431 ASN B N 1
ATOM 6406 C CA . ASN B 1 430 ? -40.542 7.211 -52.443 1.00 45.85 431 ASN B CA 1
ATOM 6407 C C . ASN B 1 430 ? -40.093 7.065 -51.004 1.00 48.80 431 ASN B C 1
ATOM 6408 O O . ASN B 1 430 ? -40.200 8.005 -50.210 1.00 51.77 431 ASN B O 1
ATOM 6413 N N . MET B 1 431 ? -39.661 5.865 -50.631 1.00 52.81 432 MET B N 1
ATOM 6414 C CA . MET B 1 431 ? -39.139 5.678 -49.283 1.00 54.46 432 MET B CA 1
ATOM 6415 C C . MET B 1 431 ? -37.927 6.558 -49.044 1.00 57.44 432 MET B C 1
ATOM 6416 O O . MET B 1 431 ? -37.759 7.121 -47.955 1.00 61.46 432 MET B O 1
ATOM 6421 N N . LEU B 1 432 ? -37.057 6.666 -50.043 1.00 55.28 433 LEU B N 1
ATOM 6422 C CA . LEU B 1 432 ? -35.911 7.559 -49.911 1.00 58.54 433 LEU B CA 1
ATOM 6423 C C . LEU B 1 432 ? -36.371 8.983 -49.650 1.00 62.88 433 LEU B C 1
ATOM 6424 O O . LEU B 1 432 ? -35.817 9.664 -48.790 1.00 66.59 433 LEU B O 1
ATOM 6429 N N . ALA B 1 433 ? -37.374 9.458 -50.397 1.00 56.81 434 ALA B N 1
ATOM 6430 C CA . ALA B 1 433 ? -37.879 10.815 -50.167 1.00 60.85 434 ALA B CA 1
ATOM 6431 C C . ALA B 1 433 ? -38.451 10.966 -48.757 1.00 63.05 434 ALA B C 1
ATOM 6432 O O . ALA B 1 433 ? -38.115 11.916 -48.040 1.00 67.44 434 ALA B O 1
ATOM 6434 N N . GLN B 1 434 ? -39.329 10.036 -48.351 1.00 66.34 435 GLN B N 1
ATOM 6435 C CA . GLN B 1 434 ? -39.839 9.990 -46.975 1.00 68.29 435 GLN B CA 1
ATOM 6436 C C . GLN B 1 434 ? -38.726 10.172 -45.948 1.00 70.82 435 GLN B C 1
ATOM 6437 O O . GLN B 1 434 ? -38.865 10.942 -44.991 1.00 73.86 435 GLN B O 1
ATOM 6443 N N . VAL B 1 435 ? -37.614 9.456 -46.122 1.00 58.05 436 VAL B N 1
ATOM 6444 C CA . VAL B 1 435 ? -36.515 9.576 -45.165 1.00 59.46 436 VAL B CA 1
ATOM 6445 C C . VAL B 1 435 ? -35.814 10.922 -45.310 1.00 65.94 436 VAL B C 1
ATOM 6446 O O . VAL B 1 435 ? -35.705 11.690 -44.345 1.00 68.93 436 VAL B O 1
ATOM 6450 N N . GLN B 1 436 ? -35.314 11.216 -46.519 1.00 89.79 437 GLN B N 1
ATOM 6451 C CA . GLN B 1 436 ? -34.391 12.330 -46.732 1.00 93.19 437 GLN B CA 1
ATOM 6452 C C . GLN B 1 436 ? -35.043 13.674 -46.449 1.00 95.61 437 GLN B C 1
ATOM 6453 O O . GLN B 1 436 ? -34.335 14.661 -46.216 1.00 97.84 437 GLN B O 1
ATOM 6459 N N . ASN B 1 437 ? -36.375 13.741 -46.469 1.00 96.88 438 ASN B N 1
ATOM 6460 C CA . ASN B 1 437 ? -37.035 14.965 -46.027 1.00 101.11 438 ASN B CA 1
ATOM 6461 C C . ASN B 1 437 ? -37.053 15.042 -44.504 1.00 102.73 438 ASN B C 1
ATOM 6462 O O . ASN B 1 437 ? -36.539 15.997 -43.909 1.00 106.21 438 ASN B O 1
ATOM 6467 N N . ASN B 1 438 ? -37.631 14.034 -43.861 1.00 91.67 439 ASN B N 1
ATOM 6468 C CA . ASN B 1 438 ? -37.744 13.984 -42.406 1.00 92.44 439 ASN B CA 1
ATOM 6469 C C . ASN B 1 438 ? -36.406 13.680 -41.735 1.00 91.89 439 ASN B C 1
ATOM 6470 O O . ASN B 1 438 ? -35.682 14.588 -41.330 1.00 93.55 439 ASN B O 1
ATOM 6475 N N . MET C 1 1 ? -1.330 -81.062 -86.662 1.00 44.71 1 MET C N 1
ATOM 6476 C CA . MET C 1 1 ? -2.079 -80.594 -85.491 1.00 44.76 1 MET C CA 1
ATOM 6477 C C . MET C 1 1 ? -2.862 -79.349 -85.823 1.00 46.00 1 MET C C 1
ATOM 6478 O O . MET C 1 1 ? -2.278 -78.290 -86.078 1.00 46.34 1 MET C O 1
ATOM 6483 N N . GLU C 1 2 ? -4.187 -79.460 -85.779 1.00 46.99 2 GLU C N 1
ATOM 6484 C CA . GLU C 1 2 ? -5.032 -78.415 -86.337 1.00 47.02 2 GLU C CA 1
ATOM 6485 C C . GLU C 1 2 ? -4.954 -77.153 -85.492 1.00 46.53 2 GLU C C 1
ATOM 6486 O O . GLU C 1 2 ? -4.929 -77.219 -84.262 1.00 45.49 2 GLU C O 1
ATOM 6488 N N . GLU C 1 3 ? -4.875 -75.999 -86.154 1.00 43.09 3 GLU C N 1
ATOM 6489 C CA . GLU C 1 3 ? -5.037 -74.723 -85.472 1.00 42.66 3 GLU C CA 1
ATOM 6490 C C . GLU C 1 3 ? -6.494 -74.289 -85.598 1.00 44.07 3 GLU C C 1
ATOM 6491 O O . GLU C 1 3 ? -7.079 -74.367 -86.683 1.00 44.41 3 GLU C O 1
ATOM 6497 N N . ILE C 1 4 ? -7.088 -73.881 -84.481 1.00 44.16 4 ILE C N 1
ATOM 6498 C CA . ILE C 1 4 ? -8.478 -73.455 -84.443 1.00 44.06 4 ILE C CA 1
ATOM 6499 C C . ILE C 1 4 ? -8.471 -71.937 -84.411 1.00 44.23 4 ILE C C 1
ATOM 6500 O O . ILE C 1 4 ? -8.147 -71.316 -83.394 1.00 45.00 4 ILE C O 1
ATOM 6505 N N . ASN C 1 5 ? -8.801 -71.329 -85.530 1.00 49.22 5 ASN C N 1
ATOM 6506 C CA . ASN C 1 5 ? -8.870 -69.886 -85.603 1.00 51.81 5 ASN C CA 1
ATOM 6507 C C . ASN C 1 5 ? -10.321 -69.467 -85.733 1.00 52.94 5 ASN C C 1
ATOM 6508 O O . ASN C 1 5 ? -11.120 -70.134 -86.397 1.00 53.22 5 ASN C O 1
ATOM 6513 N N . THR C 1 6 ? -10.662 -68.389 -85.051 1.00 53.34 6 THR C N 1
ATOM 6514 C CA . THR C 1 6 ? -11.980 -67.794 -85.146 1.00 54.22 6 THR C CA 1
ATOM 6515 C C . THR C 1 6 ? -11.896 -66.583 -86.066 1.00 55.34 6 THR C C 1
ATOM 6516 O O . THR C 1 6 ? -10.871 -65.903 -86.134 1.00 56.52 6 THR C O 1
ATOM 6520 N N . ARG C 1 7 ? -12.960 -66.347 -86.818 1.00 57.19 7 ARG C N 1
ATOM 6521 C CA . ARG C 1 7 ? -13.038 -65.168 -87.665 1.00 58.79 7 ARG C CA 1
ATOM 6522 C C . ARG C 1 7 ? -13.996 -64.134 -87.106 1.00 59.19 7 ARG C C 1
ATOM 6523 O O . ARG C 1 7 ? -14.165 -63.067 -87.705 1.00 61.96 7 ARG C O 1
ATOM 6525 N N . LEU C 1 8 ? -14.633 -64.425 -85.983 1.00 51.86 8 LEU C N 1
ATOM 6526 C CA . LEU C 1 8 ? -15.588 -63.495 -85.415 1.00 52.46 8 LEU C CA 1
ATOM 6527 C C . LEU C 1 8 ? -14.837 -62.393 -84.685 1.00 52.62 8 LEU C C 1
ATOM 6528 O O . LEU C 1 8 ? -13.967 -62.675 -83.853 1.00 51.23 8 LEU C O 1
ATOM 6533 N N . THR C 1 9 ? -15.136 -61.140 -85.038 1.00 58.85 9 THR C N 1
ATOM 6534 C CA . THR C 1 9 ? -14.722 -59.987 -84.253 1.00 58.60 9 THR C CA 1
ATOM 6535 C C . THR C 1 9 ? -15.892 -59.028 -84.166 1.00 58.88 9 THR C C 1
ATOM 6536 O O . THR C 1 9 ? -16.831 -59.094 -84.963 1.00 62.02 9 THR C O 1
ATOM 6540 N N . PHE C 1 10 ? -15.818 -58.129 -83.192 1.00 49.12 10 PHE C N 1
ATOM 6541 C CA . PHE C 1 10 ? -16.915 -57.217 -82.913 1.00 49.13 10 PHE C CA 1
ATOM 6542 C C . PHE C 1 10 ? -16.407 -56.139 -81.975 1.00 48.97 10 PHE C C 1
ATOM 6543 O O . PHE C 1 10 ? -15.391 -56.309 -81.294 1.00 48.67 10 PHE C O 1
ATOM 6551 N N . THR C 1 11 ? -17.125 -55.027 -81.952 1.00 53.29 11 THR C N 1
ATOM 6552 C CA . THR C 1 11 ? -16.738 -53.884 -81.149 1.00 53.61 11 THR C CA 1
ATOM 6553 C C . THR C 1 11 ? -17.397 -53.996 -79.787 1.00 52.91 11 THR C C 1
ATOM 6554 O O . THR C 1 11 ? -18.615 -54.192 -79.688 1.00 53.08 11 THR C O 1
ATOM 6558 N N . VAL C 1 12 ? -16.580 -53.897 -78.746 1.00 57.63 12 VAL C N 1
ATOM 6559 C CA . VAL C 1 12 ? -17.036 -53.899 -77.362 1.00 56.56 12 VAL C CA 1
ATOM 6560 C C . VAL C 1 12 ? -16.769 -52.515 -76.801 1.00 57.93 12 VAL C C 1
ATOM 6561 O O . VAL C 1 12 ? -15.629 -52.036 -76.849 1.00 59.40 12 VAL C O 1
ATOM 6565 N N . ARG C 1 13 ? -17.804 -51.864 -76.282 1.00 51.83 13 ARG C N 1
ATOM 6566 C CA . ARG C 1 13 ? -17.597 -50.606 -75.584 1.00 52.26 13 ARG C CA 1
ATOM 6567 C C . ARG C 1 13 ? -17.999 -50.804 -74.133 1.00 51.40 13 ARG C C 1
ATOM 6568 O O . ARG C 1 13 ? -19.083 -51.337 -73.838 1.00 50.03 13 ARG C O 1
ATOM 6576 N N . ARG C 1 14 ? -17.104 -50.408 -73.240 1.00 49.80 14 ARG C N 1
ATOM 6577 C CA . ARG C 1 14 ? -17.294 -50.559 -71.808 1.00 49.20 14 ARG C CA 1
ATOM 6578 C C . ARG C 1 14 ? -17.566 -49.201 -71.171 1.00 49.76 14 ARG C C 1
ATOM 6579 O O . ARG C 1 14 ? -17.105 -48.162 -71.656 1.00 49.93 14 ARG C O 1
ATOM 6587 N N . CYS C 1 15 ? -18.334 -49.217 -70.082 1.00 51.14 15 CYS C N 1
ATOM 6588 C CA . CYS C 1 15 ? -18.317 -48.092 -69.162 1.00 51.14 15 CYS C CA 1
ATOM 6589 C C . CYS C 1 15 ? -16.943 -48.020 -68.492 1.00 52.52 15 CYS C C 1
ATOM 6590 O O . CYS C 1 15 ? -16.085 -48.897 -68.668 1.00 50.81 15 CYS C O 1
ATOM 6593 N N . ALA C 1 16 ? -16.719 -46.961 -67.728 1.00 58.25 16 ALA C N 1
ATOM 6594 C CA . ALA C 1 16 ? -15.469 -46.966 -67.001 1.00 57.88 16 ALA C CA 1
ATOM 6595 C C . ALA C 1 16 ? -15.608 -47.890 -65.789 1.00 57.38 16 ALA C C 1
ATOM 6596 O O . ALA C 1 16 ? -16.716 -48.105 -65.288 1.00 55.02 16 ALA C O 1
ATOM 6598 N N . PRO C 1 17 ? -14.522 -48.514 -65.348 1.00 46.01 17 PRO C N 1
ATOM 6599 C CA . PRO C 1 17 ? -14.651 -49.479 -64.250 1.00 43.68 17 PRO C CA 1
ATOM 6600 C C . PRO C 1 17 ? -15.067 -48.782 -62.963 1.00 42.30 17 PRO C C 1
ATOM 6601 O O . PRO C 1 17 ? -14.707 -47.635 -62.711 1.00 43.32 17 PRO C O 1
ATOM 6605 N N . GLU C 1 18 ? -15.854 -49.483 -62.165 1.00 47.14 18 GLU C N 1
ATOM 6606 C CA . GLU C 1 18 ? -16.339 -48.998 -60.891 1.00 47.05 18 GLU C CA 1
ATOM 6607 C C . GLU C 1 18 ? -15.905 -49.963 -59.796 1.00 46.50 18 GLU C C 1
ATOM 6608 O O . GLU C 1 18 ? -15.385 -51.048 -60.065 1.00 46.49 18 GLU C O 1
ATOM 6614 N N . LEU C 1 19 ? -16.107 -49.555 -58.550 1.00 39.14 19 LEU C N 1
ATOM 6615 C CA . LEU C 1 19 ? -15.886 -50.407 -57.395 1.00 38.20 19 LEU C CA 1
ATOM 6616 C C . LEU C 1 19 ? -17.224 -50.793 -56.788 1.00 38.93 19 LEU C C 1
ATOM 6617 O O . LEU C 1 19 ? -18.174 -50.007 -56.793 1.00 41.27 19 LEU C O 1
ATOM 6622 N N . ILE C 1 20 ? -17.293 -52.000 -56.244 1.00 39.59 20 ILE C N 1
ATOM 6623 C CA . ILE C 1 20 ? -18.487 -52.479 -55.552 1.00 40.67 20 ILE C CA 1
ATOM 6624 C C . ILE C 1 20 ? -18.067 -52.827 -54.129 1.00 40.54 20 ILE C C 1
ATOM 6625 O O . ILE C 1 20 ? -17.274 -53.756 -53.913 1.00 40.05 20 ILE C O 1
ATOM 6630 N N . VAL C 1 21 ? -18.572 -52.066 -53.160 1.00 43.11 21 VAL C N 1
ATOM 6631 C CA . VAL C 1 21 ? -18.212 -52.255 -51.756 1.00 42.65 21 VAL C CA 1
ATOM 6632 C C . VAL C 1 21 ? -19.348 -53.035 -51.103 1.00 44.33 21 VAL C C 1
ATOM 6633 O O . VAL C 1 21 ? -20.399 -53.230 -51.735 1.00 44.60 21 VAL C O 1
ATOM 6637 N N . PRO C 1 22 ? -19.176 -53.556 -49.886 1.00 42.43 22 PRO C N 1
ATOM 6638 C CA . PRO C 1 22 ? -20.280 -54.289 -49.253 1.00 43.52 22 PRO C CA 1
ATOM 6639 C C . PRO C 1 22 ? -21.417 -53.342 -48.890 1.00 44.98 22 PRO C C 1
ATOM 6640 O O . PRO C 1 22 ? -21.197 -52.222 -48.416 1.00 43.71 22 PRO C O 1
ATOM 6644 N N . ALA C 1 23 ? -22.642 -53.824 -49.105 1.00 47.31 23 ALA C N 1
ATOM 6645 C CA . ALA C 1 23 ? -23.811 -52.959 -49.075 1.00 50.12 23 ALA C CA 1
ATOM 6646 C C . ALA C 1 23 ? -24.030 -52.343 -47.694 1.00 52.44 23 ALA C C 1
ATOM 6647 O O . ALA C 1 23 ? -24.597 -51.252 -47.590 1.00 51.98 23 ALA C O 1
ATOM 6649 N N . GLU C 1 24 ? -23.570 -53.015 -46.636 1.00 60.93 24 GLU C N 1
ATOM 6650 C CA . GLU C 1 24 ? -23.613 -52.637 -45.236 1.00 62.97 24 GLU C CA 1
ATOM 6651 C C . GLU C 1 24 ? -22.200 -52.678 -44.652 1.00 62.77 24 GLU C C 1
ATOM 6652 O O . GLU C 1 24 ? -21.338 -53.394 -45.174 1.00 61.79 24 GLU C O 1
ATOM 6658 N N . PRO C 1 25 ? -21.910 -51.887 -43.612 1.00 54.27 25 PRO C N 1
ATOM 6659 C CA . PRO C 1 25 ? -20.548 -51.883 -43.052 1.00 53.24 25 PRO C CA 1
ATOM 6660 C C . PRO C 1 25 ? -20.082 -53.275 -42.632 1.00 51.89 25 PRO C C 1
ATOM 6661 O O . PRO C 1 25 ? -20.863 -54.120 -42.185 1.00 52.56 25 PRO C O 1
ATOM 6665 N N . THR C 1 26 ? -18.792 -53.512 -42.803 1.00 48.02 26 THR C N 1
ATOM 6666 C CA . THR C 1 26 ? -18.188 -54.811 -42.564 1.00 48.44 26 THR C CA 1
ATOM 6667 C C . THR C 1 26 ? -16.981 -54.636 -41.659 1.00 48.07 26 THR C C 1
ATOM 6668 O O . THR C 1 26 ? -16.363 -53.566 -41.631 1.00 46.71 26 THR C O 1
ATOM 6672 N N . PRO C 1 27 ? -16.604 -55.619 -40.900 1.00 58.58 27 PRO C N 1
ATOM 6673 C CA . PRO C 1 27 ? -15.459 -55.435 -40.013 1.00 57.87 27 PRO C CA 1
ATOM 6674 C C . PRO C 1 27 ? -14.139 -55.196 -40.711 1.00 57.29 27 PRO C C 1
ATOM 6675 O O . PRO C 1 27 ? -13.892 -55.788 -41.730 1.00 55.82 27 PRO C O 1
ATOM 6679 N N . ARG C 1 28 ? -13.307 -54.339 -40.138 1.00 58.77 28 ARG C N 1
ATOM 6680 C CA . ARG C 1 28 ? -12.008 -54.046 -40.676 1.00 57.17 28 ARG C CA 1
ATOM 6681 C C . ARG C 1 28 ? -11.080 -54.974 -39.946 1.00 58.77 28 ARG C C 1
ATOM 6682 O O . ARG C 1 28 ? -10.839 -54.791 -38.778 1.00 60.85 28 ARG C O 1
ATOM 6690 N N . GLU C 1 29 ? -10.553 -55.967 -40.648 1.00 51.33 29 GLU C N 1
ATOM 6691 C CA . GLU C 1 29 ? -9.697 -56.962 -40.054 1.00 50.22 29 GLU C CA 1
ATOM 6692 C C . GLU C 1 29 ? -8.473 -57.236 -40.900 1.00 50.10 29 GLU C C 1
ATOM 6693 O O . GLU C 1 29 ? -8.480 -56.972 -42.067 1.00 49.22 29 GLU C O 1
ATOM 6699 N N . LEU C 1 30 ? -7.421 -57.752 -40.283 1.00 52.97 30 LEU C N 1
ATOM 6700 C CA . LEU C 1 30 ? -6.182 -58.143 -40.964 1.00 52.86 30 LEU C CA 1
ATOM 6701 C C . LEU C 1 30 ? -6.069 -59.669 -40.946 1.00 53.09 30 LEU C C 1
ATOM 6702 O O . LEU C 1 30 ? -5.379 -60.245 -40.101 1.00 55.09 30 LEU C O 1
ATOM 6707 N N . LYS C 1 31 ? -6.736 -60.329 -41.912 1.00 50.58 31 LYS C N 1
ATOM 6708 C CA . LYS C 1 31 ? -6.864 -61.783 -41.832 1.00 49.32 31 LYS C CA 1
ATOM 6709 C C . LYS C 1 31 ? -5.700 -62.469 -42.536 1.00 49.27 31 LYS C C 1
ATOM 6710 O O . LYS C 1 31 ? -5.339 -62.095 -43.653 1.00 48.82 31 LYS C O 1
ATOM 6716 N N . PRO C 1 32 ? -5.117 -63.501 -41.931 1.00 50.22 32 PRO C N 1
ATOM 6717 C CA . PRO C 1 32 ? -3.954 -64.152 -42.549 1.00 48.60 32 PRO C CA 1
ATOM 6718 C C . PRO C 1 32 ? -4.357 -65.041 -43.721 1.00 47.07 32 PRO C C 1
ATOM 6719 O O . PRO C 1 32 ? -5.335 -65.787 -43.653 1.00 46.76 32 PRO C O 1
ATOM 6723 N N . LEU C 1 33 ? -3.608 -64.951 -44.809 1.00 42.37 33 LEU C N 1
ATOM 6724 C CA . LEU C 1 33 ? -3.808 -65.959 -45.832 1.00 41.73 33 LEU C CA 1
ATOM 6725 C C . LEU C 1 33 ? -3.050 -67.221 -45.446 1.00 40.62 33 LEU C C 1
ATOM 6726 O O . LEU C 1 33 ? -2.158 -67.199 -44.596 1.00 42.44 33 LEU C O 1
ATOM 6731 N N . SER C 1 34 ? -3.424 -68.330 -46.067 1.00 38.76 34 SER C N 1
ATOM 6732 C CA . SER C 1 34 ? -2.834 -69.597 -45.673 1.00 40.75 34 SER C CA 1
ATOM 6733 C C . SER C 1 34 ? -1.532 -69.871 -46.427 1.00 40.29 34 SER C C 1
ATOM 6734 O O . SER C 1 34 ? -1.167 -69.190 -47.387 1.00 39.58 34 SER C O 1
ATOM 6737 N N . ASP C 1 35 ? -0.837 -70.922 -45.985 1.00 46.86 35 ASP C N 1
ATOM 6738 C CA . ASP C 1 35 ? 0.400 -71.346 -46.637 1.00 45.21 35 ASP C CA 1
ATOM 6739 C C . ASP C 1 35 ? 0.151 -71.923 -48.030 1.00 43.91 35 ASP C C 1
ATOM 6740 O O . ASP C 1 35 ? 1.025 -71.834 -48.906 1.00 43.61 35 ASP C O 1
ATOM 6745 N N . ILE C 1 36 ? -1.012 -72.532 -48.252 1.00 42.54 36 ILE C N 1
ATOM 6746 C CA . ILE C 1 36 ? -1.411 -72.903 -49.607 1.00 41.78 36 ILE C CA 1
ATOM 6747 C C . ILE C 1 36 ? -1.706 -71.652 -50.439 1.00 40.89 36 ILE C C 1
ATOM 6748 O O . ILE C 1 36 ? -1.255 -71.533 -51.583 1.00 40.33 36 ILE C O 1
ATOM 6753 N N . ASP C 1 37 ? -2.439 -70.686 -49.869 1.00 37.62 37 ASP C N 1
ATOM 6754 C CA . ASP C 1 37 ? -2.832 -69.511 -50.646 1.00 38.07 37 ASP C CA 1
ATOM 6755 C C . ASP C 1 37 ? -1.634 -68.698 -51.095 1.00 37.90 37 ASP C C 1
ATOM 6756 O O . ASP C 1 37 ? -1.655 -68.110 -52.179 1.00 36.15 37 ASP C O 1
ATOM 6761 N N . ASP C 1 38 ? -0.594 -68.614 -50.271 1.00 44.31 38 ASP C N 1
ATOM 6762 C CA . ASP C 1 38 ? 0.416 -67.594 -50.489 1.00 44.88 38 ASP C CA 1
ATOM 6763 C C . ASP C 1 38 ? 1.699 -68.149 -51.087 1.00 44.89 38 ASP C C 1
ATOM 6764 O O . ASP C 1 38 ? 2.720 -67.462 -51.070 1.00 46.52 38 ASP C O 1
ATOM 6769 N N . GLN C 1 39 ? 1.663 -69.344 -51.669 1.00 40.36 39 GLN C N 1
ATOM 6770 C CA . GLN C 1 39 ? 2.874 -69.841 -52.299 1.00 40.15 39 GLN C CA 1
ATOM 6771 C C . GLN C 1 39 ? 3.077 -69.178 -53.660 1.00 40.19 39 GLN C C 1
ATOM 6772 O O . GLN C 1 39 ? 2.130 -68.695 -54.290 1.00 39.28 39 GLN C O 1
ATOM 6778 N N . GLU C 1 40 ? 4.337 -69.171 -54.116 1.00 42.44 40 GLU C N 1
ATOM 6779 C CA . GLU C 1 40 ? 4.705 -68.373 -55.290 1.00 43.62 40 GLU C CA 1
ATOM 6780 C C . GLU C 1 40 ? 3.830 -68.682 -56.495 1.00 40.86 40 GLU C C 1
ATOM 6781 O O . GLU C 1 40 ? 3.452 -67.773 -57.237 1.00 41.69 40 GLU C O 1
ATOM 6787 N N . ILE C 1 41 ? 3.476 -69.950 -56.695 1.00 36.79 41 ILE C N 1
ATOM 6788 C CA . ILE C 1 41 ? 2.738 -70.317 -57.890 1.00 35.28 41 ILE C CA 1
ATOM 6789 C C . ILE C 1 41 ? 1.321 -69.751 -57.909 1.00 35.67 41 ILE C C 1
ATOM 6790 O O . ILE C 1 41 ? 0.716 -69.651 -58.983 1.00 35.80 41 ILE C O 1
ATOM 6795 N N . LEU C 1 42 ? 0.766 -69.355 -56.768 1.00 36.27 42 LEU C N 1
ATOM 6796 C CA . LEU C 1 42 ? -0.574 -68.785 -56.777 1.00 35.97 42 LEU C CA 1
ATOM 6797 C C . LEU C 1 42 ? -0.567 -67.266 -56.792 1.00 35.09 42 LEU C C 1
ATOM 6798 O O . LEU C 1 42 ? -1.634 -66.658 -56.663 1.00 35.69 42 LEU C O 1
ATOM 6803 N N . ARG C 1 43 ? 0.598 -66.645 -56.992 1.00 38.31 43 ARG C N 1
ATOM 6804 C CA . ARG C 1 43 ? 0.713 -65.187 -57.114 1.00 38.46 43 ARG C CA 1
ATOM 6805 C C . ARG C 1 43 ? 0.403 -64.756 -58.541 1.00 38.73 43 ARG C C 1
ATOM 6806 O O . ARG C 1 43 ? 1.248 -64.240 -59.264 1.00 39.33 43 ARG C O 1
ATOM 6814 N N . CYS C 1 44 ? -0.833 -64.983 -58.940 1.00 35.39 44 CYS C N 1
ATOM 6815 C CA . CYS C 1 44 ? -1.232 -64.732 -60.309 1.00 35.47 44 CYS C CA 1
ATOM 6816 C C . CYS C 1 44 ? -2.738 -64.571 -60.311 1.00 35.00 44 CYS C C 1
ATOM 6817 O O . CYS C 1 44 ? -3.412 -64.785 -59.301 1.00 34.57 44 CYS C O 1
ATOM 6820 N N . HIS C 1 45 ? -3.260 -64.192 -61.459 1.00 39.55 45 HIS C N 1
ATOM 6821 C CA . HIS C 1 45 ? -4.690 -64.078 -61.657 1.00 38.94 45 HIS C CA 1
ATOM 6822 C C . HIS C 1 45 ? -5.167 -65.193 -62.569 1.00 38.15 45 HIS C C 1
ATOM 6823 O O . HIS C 1 45 ? -4.389 -65.790 -63.320 1.00 39.98 45 HIS C O 1
ATOM 6830 N N . GLN C 1 46 ? -6.443 -65.519 -62.436 1.00 35.03 46 GLN C N 1
ATOM 6831 C CA . GLN C 1 46 ? -7.076 -66.518 -63.280 1.00 34.33 46 GLN C CA 1
ATOM 6832 C C . GLN C 1 46 ? -8.345 -65.906 -63.858 1.00 35.56 46 GLN C C 1
ATOM 6833 O O . GLN C 1 46 ? -9.033 -65.134 -63.183 1.00 34.55 46 GLN C O 1
ATOM 6835 N N . LYS C 1 47 ? -8.629 -66.224 -65.119 1.00 35.64 47 LYS C N 1
ATOM 6836 C CA . LYS C 1 47 ? -9.789 -65.699 -65.826 1.00 35.11 47 LYS C CA 1
ATOM 6837 C C . LYS C 1 47 ? -10.812 -66.806 -66.022 1.00 35.48 47 LYS C C 1
ATOM 6838 O O . LYS C 1 47 ? -10.457 -67.965 -66.239 1.00 35.04 47 LYS C O 1
ATOM 6844 N N . ALA C 1 48 ? -12.084 -66.443 -65.948 1.00 33.79 48 ALA C N 1
ATOM 6845 C CA . ALA C 1 48 ? -13.155 -67.412 -66.104 1.00 33.72 48 ALA C CA 1
ATOM 6846 C C . ALA C 1 48 ? -14.329 -66.689 -66.725 1.00 34.88 48 ALA C C 1
ATOM 6847 O O . ALA C 1 48 ? -14.467 -65.472 -66.591 1.00 34.26 48 ALA C O 1
ATOM 6849 N N . ILE C 1 49 ? -15.177 -67.437 -67.417 1.00 36.63 49 ILE C N 1
ATOM 6850 C CA . ILE C 1 49 ? -16.182 -66.810 -68.261 1.00 36.91 49 ILE C CA 1
ATOM 6851 C C . ILE C 1 49 ? -17.430 -67.669 -68.270 1.00 37.33 49 ILE C C 1
ATOM 6852 O O . ILE C 1 49 ? -17.368 -68.899 -68.142 1.00 37.30 49 ILE C O 1
ATOM 6857 N N . GLN C 1 50 ? -18.572 -66.991 -68.409 1.00 39.23 50 GLN C N 1
ATOM 6858 C CA . GLN C 1 50 ? -19.895 -67.590 -68.514 1.00 40.85 50 GLN C CA 1
ATOM 6859 C C . GLN C 1 50 ? -20.699 -66.859 -69.570 1.00 42.04 50 GLN C C 1
ATOM 6860 O O . GLN C 1 50 ? -20.668 -65.625 -69.637 1.00 41.68 50 GLN C O 1
ATOM 6866 N N . PHE C 1 51 ? -21.451 -67.623 -70.358 1.00 41.05 51 PHE C N 1
ATOM 6867 C CA . PHE C 1 51 ? -22.375 -67.069 -71.341 1.00 42.04 51 PHE C CA 1
ATOM 6868 C C . PHE C 1 51 ? -23.810 -67.335 -70.880 1.00 43.45 51 PHE C C 1
ATOM 6869 O O . PHE C 1 51 ? -24.113 -68.417 -70.383 1.00 44.05 51 PHE C O 1
ATOM 6877 N N . PHE C 1 52 ? -24.696 -66.352 -71.035 1.00 44.94 52 PHE C N 1
ATOM 6878 C CA . PHE C 1 52 ? -26.084 -66.452 -70.578 1.00 46.74 52 PHE C CA 1
ATOM 6879 C C . PHE C 1 52 ? -27.021 -66.006 -71.687 1.00 46.46 52 PHE C C 1
ATOM 6880 O O . PHE C 1 52 ? -26.951 -64.855 -72.124 1.00 46.24 52 PHE C O 1
ATOM 6888 N N . ARG C 1 53 ? -27.912 -66.889 -72.125 1.00 48.73 53 ARG C N 1
ATOM 6889 C CA . ARG C 1 53 ? -28.769 -66.533 -73.250 1.00 51.93 53 ARG C CA 1
ATOM 6890 C C . ARG C 1 53 ? -29.973 -65.712 -72.797 1.00 52.33 53 ARG C C 1
ATOM 6891 O O . ARG C 1 53 ? -30.385 -65.762 -71.633 1.00 52.62 53 ARG C O 1
ATOM 6899 N N . ALA C 1 54 ? -30.499 -64.908 -73.726 1.00 48.24 54 ALA C N 1
ATOM 6900 C CA . ALA C 1 54 ? -31.616 -64.034 -73.400 1.00 50.74 54 ALA C CA 1
ATOM 6901 C C . ALA C 1 54 ? -32.757 -64.835 -72.798 1.00 52.40 54 ALA C C 1
ATOM 6902 O O . ALA C 1 54 ? -33.080 -65.933 -73.252 1.00 54.08 54 ALA C O 1
ATOM 6904 N N . ASP C 1 55 ? -33.369 -64.280 -71.765 1.00 61.42 55 ASP C N 1
ATOM 6905 C CA . ASP C 1 55 ? -34.584 -64.851 -71.193 1.00 66.11 55 ASP C CA 1
ATOM 6906 C C . ASP C 1 55 ? -35.694 -63.820 -71.340 1.00 68.89 55 ASP C C 1
ATOM 6907 O O . ASP C 1 55 ? -35.735 -62.839 -70.575 1.00 68.05 55 ASP C O 1
ATOM 6912 N N . PRO C 1 56 ? -36.601 -63.986 -72.307 1.00 63.60 56 PRO C N 1
ATOM 6913 C CA . PRO C 1 56 ? -37.620 -62.951 -72.552 1.00 64.98 56 PRO C CA 1
ATOM 6914 C C . PRO C 1 56 ? -38.384 -62.517 -71.313 1.00 68.34 56 PRO C C 1
ATOM 6915 O O . PRO C 1 56 ? -38.735 -61.333 -71.210 1.00 68.16 56 PRO C O 1
ATOM 6919 N N . LYS C 1 57 ? -38.637 -63.419 -70.352 1.00 81.00 57 LYS C N 1
ATOM 6920 C CA . LYS C 1 57 ? -39.399 -63.003 -69.174 1.00 82.53 57 LYS C CA 1
ATOM 6921 C C . LYS C 1 57 ? -38.593 -62.114 -68.219 1.00 81.45 57 LYS C C 1
ATOM 6922 O O . LYS C 1 57 ? -39.134 -61.714 -67.179 1.00 81.40 57 LYS C O 1
ATOM 6928 N N . MET C 1 58 ? -37.341 -61.772 -68.541 1.00 71.68 58 MET C N 1
ATOM 6929 C CA . MET C 1 58 ? -36.536 -60.875 -67.717 1.00 68.89 58 MET C CA 1
ATOM 6930 C C . MET C 1 58 ? -36.287 -59.518 -68.360 1.00 68.40 58 MET C C 1
ATOM 6931 O O . MET C 1 58 ? -35.540 -58.717 -67.789 1.00 65.93 58 MET C O 1
ATOM 6936 N N . ARG C 1 59 ? -36.862 -59.242 -69.530 1.00 78.60 59 ARG C N 1
ATOM 6937 C CA . ARG C 1 59 ? -36.710 -57.915 -70.106 1.00 79.20 59 ARG C CA 1
ATOM 6938 C C . ARG C 1 59 ? -37.298 -56.884 -69.156 1.00 79.54 59 ARG C C 1
ATOM 6939 O O . ARG C 1 59 ? -38.271 -57.152 -68.450 1.00 80.73 59 ARG C O 1
ATOM 6947 N N . HIS C 1 60 ? -36.671 -55.706 -69.128 1.00 73.83 60 HIS C N 1
ATOM 6948 C CA . HIS C 1 60 ? -36.809 -54.602 -68.164 1.00 74.47 60 HIS C CA 1
ATOM 6949 C C . HIS C 1 60 ? -35.812 -54.759 -67.013 1.00 71.92 60 HIS C C 1
ATOM 6950 O O . HIS C 1 60 ? -35.737 -53.871 -66.158 1.00 71.81 60 HIS C O 1
ATOM 6957 N N . LYS C 1 61 ? -35.047 -55.852 -66.962 1.00 67.49 61 LYS C N 1
ATOM 6958 C CA . LYS C 1 61 ? -34.008 -56.050 -65.960 1.00 64.18 61 LYS C CA 1
ATOM 6959 C C . LYS C 1 61 ? -32.648 -55.959 -66.630 1.00 60.67 61 LYS C C 1
ATOM 6960 O O . LYS C 1 61 ? -32.444 -56.528 -67.705 1.00 61.01 61 LYS C O 1
ATOM 6966 N N . ASN C 1 62 ? -31.720 -55.240 -66.004 1.00 62.00 62 ASN C N 1
ATOM 6967 C CA . ASN C 1 62 ? -30.354 -55.165 -66.522 1.00 60.10 62 ASN C CA 1
ATOM 6968 C C . ASN C 1 62 ? -29.512 -56.254 -65.878 1.00 58.13 62 ASN C C 1
ATOM 6969 O O . ASN C 1 62 ? -29.394 -56.277 -64.645 1.00 57.03 62 ASN C O 1
ATOM 6974 N N . PRO C 1 63 ? -28.918 -57.166 -66.655 1.00 54.68 63 PRO C N 1
ATOM 6975 C CA . PRO C 1 63 ? -28.046 -58.184 -66.045 1.00 52.31 63 PRO C CA 1
ATOM 6976 C C . PRO C 1 63 ? -26.966 -57.568 -65.175 1.00 51.08 63 PRO C C 1
ATOM 6977 O O . PRO C 1 63 ? -26.717 -58.042 -64.059 1.00 50.08 63 PRO C O 1
ATOM 6981 N N . ALA C 1 64 ? -26.339 -56.491 -65.647 1.00 51.88 64 ALA C N 1
ATOM 6982 C CA . ALA C 1 64 ? -25.288 -55.858 -64.862 1.00 50.57 64 ALA C CA 1
ATOM 6983 C C . ALA C 1 64 ? -25.828 -55.334 -63.535 1.00 51.33 64 ALA C C 1
ATOM 6984 O O . ALA C 1 64 ? -25.165 -55.458 -62.494 1.00 48.16 64 ALA C O 1
ATOM 6986 N N . SER C 1 65 ? -27.041 -54.759 -63.552 1.00 47.12 65 SER C N 1
ATOM 6987 C CA . SER C 1 65 ? -27.619 -54.196 -62.334 1.00 47.45 65 SER C CA 1
ATOM 6988 C C . SER C 1 65 ? -27.926 -55.292 -61.329 1.00 46.75 65 SER C C 1
ATOM 6989 O O . SER C 1 65 ? -27.614 -55.168 -60.138 1.00 46.50 65 SER C O 1
ATOM 6992 N N . VAL C 1 66 ? -28.565 -56.366 -61.791 1.00 49.03 66 VAL C N 1
ATOM 6993 C CA . VAL C 1 66 ? -28.857 -57.492 -60.913 1.00 50.70 66 VAL C CA 1
ATOM 6994 C C . VAL C 1 66 ? -27.563 -58.044 -60.328 1.00 48.18 66 VAL C C 1
ATOM 6995 O O . VAL C 1 66 ? -27.431 -58.212 -59.109 1.00 48.12 66 VAL C O 1
ATOM 6999 N N . ILE C 1 67 ? -26.576 -58.308 -61.189 1.00 49.69 67 ILE C N 1
ATOM 7000 C CA . ILE C 1 67 ? -25.296 -58.824 -60.714 1.00 46.92 67 ILE C CA 1
ATOM 7001 C C . ILE C 1 67 ? -24.700 -57.893 -59.660 1.00 46.04 67 ILE C C 1
ATOM 7002 O O . ILE C 1 67 ? -24.257 -58.342 -58.596 1.00 44.55 67 ILE C O 1
ATOM 7007 N N . ARG C 1 68 ? -24.681 -56.584 -59.918 1.00 44.38 68 ARG C N 1
ATOM 7008 C CA . ARG C 1 68 ? -23.874 -55.781 -59.011 1.00 44.99 68 ARG C CA 1
ATOM 7009 C C . ARG C 1 68 ? -24.586 -55.490 -57.697 1.00 45.75 68 ARG C C 1
ATOM 7010 O O . ARG C 1 68 ? -23.926 -55.424 -56.650 1.00 45.18 68 ARG C O 1
ATOM 7018 N N . GLU C 1 69 ? -25.915 -55.374 -57.695 1.00 47.49 69 GLU C N 1
ATOM 7019 C CA . GLU C 1 69 ? -26.602 -55.272 -56.412 1.00 48.18 69 GLU C CA 1
ATOM 7020 C C . GLU C 1 69 ? -26.497 -56.574 -55.619 1.00 48.16 69 GLU C C 1
ATOM 7021 O O . GLU C 1 69 ? -26.271 -56.552 -54.396 1.00 48.27 69 GLU C O 1
ATOM 7027 N N . ALA C 1 70 ? -26.610 -57.722 -56.296 1.00 43.17 70 ALA C N 1
ATOM 7028 C CA . ALA C 1 70 ? -26.408 -58.994 -55.606 1.00 43.95 70 ALA C CA 1
ATOM 7029 C C . ALA C 1 70 ? -24.997 -59.081 -55.045 1.00 41.72 70 ALA C C 1
ATOM 7030 O O . ALA C 1 70 ? -24.784 -59.612 -53.948 1.00 40.46 70 ALA C O 1
ATOM 7032 N N . LEU C 1 71 ? -24.032 -58.524 -55.779 1.00 42.76 71 LEU C N 1
ATOM 7033 C CA . LEU C 1 71 ? -22.632 -58.518 -55.380 1.00 40.94 71 LEU C CA 1
ATOM 7034 C C . LEU C 1 71 ? -22.414 -57.673 -54.135 1.00 41.65 71 LEU C C 1
ATOM 7035 O O . LEU C 1 71 ? -21.685 -58.079 -53.222 1.00 40.95 71 LEU C O 1
ATOM 7040 N N . ALA C 1 72 ? -23.033 -56.494 -54.081 1.00 41.14 72 ALA C N 1
ATOM 7041 C CA . ALA C 1 72 ? -22.920 -55.675 -52.879 1.00 41.48 72 ALA C CA 1
ATOM 7042 C C . ALA C 1 72 ? -23.516 -56.390 -51.674 1.00 42.73 72 ALA C C 1
ATOM 7043 O O . ALA C 1 72 ? -22.937 -56.366 -50.581 1.00 42.52 72 ALA C O 1
ATOM 7045 N N . LYS C 1 73 ? -24.661 -57.052 -51.854 1.00 45.10 73 LYS C N 1
ATOM 7046 C CA . LYS C 1 73 ? -25.242 -57.774 -50.727 1.00 45.47 73 LYS C CA 1
ATOM 7047 C C . LYS C 1 73 ? -24.349 -58.939 -50.309 1.00 45.16 73 LYS C C 1
ATOM 7048 O O . LYS C 1 73 ? -24.048 -59.116 -49.122 1.00 45.97 73 LYS C O 1
ATOM 7054 N N . LEU C 1 74 ? -23.881 -59.722 -51.285 1.00 45.80 74 LEU C N 1
ATOM 7055 C CA . LEU C 1 74 ? -23.058 -60.893 -51.003 1.00 44.76 74 LEU C CA 1
ATOM 7056 C C . LEU C 1 74 ? -21.746 -60.505 -50.333 1.00 44.58 74 LEU C C 1
ATOM 7057 O O . LEU C 1 74 ? -21.263 -61.220 -49.446 1.00 44.70 74 LEU C O 1
ATOM 7062 N N . LEU C 1 75 ? -21.169 -59.362 -50.709 1.00 42.38 75 LEU C N 1
ATOM 7063 C CA . LEU C 1 75 ? -19.886 -58.982 -50.136 1.00 41.50 75 LEU C CA 1
ATOM 7064 C C . LEU C 1 75 ? -19.966 -58.626 -48.660 1.00 43.07 75 LEU C C 1
ATOM 7065 O O . LEU C 1 75 ? -18.922 -58.484 -48.025 1.00 44.70 75 LEU C O 1
ATOM 7070 N N . VAL C 1 76 ? -21.155 -58.445 -48.096 1.00 43.88 76 VAL C N 1
ATOM 7071 C CA . VAL C 1 76 ? -21.230 -58.353 -46.642 1.00 46.34 76 VAL C CA 1
ATOM 7072 C C . VAL C 1 76 ? -20.784 -59.672 -46.014 1.00 45.55 76 VAL C C 1
ATOM 7073 O O . VAL C 1 76 ? -20.080 -59.690 -44.998 1.00 45.94 76 VAL C O 1
ATOM 7077 N N . PHE C 1 77 ? -21.167 -60.797 -46.619 1.00 44.56 77 PHE C N 1
ATOM 7078 C CA . PHE C 1 77 ? -20.769 -62.095 -46.076 1.00 44.38 77 PHE C CA 1
ATOM 7079 C C . PHE C 1 77 ? -19.326 -62.428 -46.449 1.00 42.09 77 PHE C C 1
ATOM 7080 O O . PHE C 1 77 ? -18.537 -62.855 -45.599 1.00 41.08 77 PHE C O 1
ATOM 7088 N N . TYR C 1 78 ? -18.959 -62.201 -47.707 1.00 41.33 78 TYR C N 1
ATOM 7089 C CA . TYR C 1 78 ? -17.609 -62.425 -48.214 1.00 40.45 78 TYR C CA 1
ATOM 7090 C C . TYR C 1 78 ? -16.770 -61.169 -48.174 1.00 40.46 78 TYR C C 1
ATOM 7091 O O . TYR C 1 78 ? -16.056 -60.878 -49.138 1.00 39.62 78 TYR C O 1
ATOM 7100 N N . TYR C 1 79 ? -16.823 -60.418 -47.076 1.00 43.45 79 TYR C N 1
ATOM 7101 C CA . TYR C 1 79 ? -16.150 -59.124 -47.041 1.00 44.14 79 TYR C CA 1
ATOM 7102 C C . TYR C 1 79 ? -14.646 -59.161 -47.313 1.00 43.88 79 TYR C C 1
ATOM 7103 O O . TYR C 1 79 ? -14.148 -58.163 -47.861 1.00 44.03 79 TYR C O 1
ATOM 7112 N N . PRO C 1 80 ? -13.877 -60.215 -46.994 1.00 42.71 80 PRO C N 1
ATOM 7113 C CA . PRO C 1 80 ? -12.454 -60.187 -47.395 1.00 42.82 80 PRO C CA 1
ATOM 7114 C C . PRO C 1 80 ? -12.258 -60.077 -48.904 1.00 41.34 80 PRO C C 1
ATOM 7115 O O . PRO C 1 80 ? -11.200 -59.610 -49.343 1.00 41.87 80 PRO C O 1
ATOM 7119 N N . PHE C 1 81 ? -13.257 -60.453 -49.714 1.00 42.40 81 PHE C N 1
ATOM 7120 C CA . PHE C 1 81 ? -13.164 -60.241 -51.157 1.00 40.88 81 PHE C CA 1
ATOM 7121 C C . PHE C 1 81 ? -13.171 -58.764 -51.523 1.00 41.37 81 PHE C C 1
ATOM 7122 O O . PHE C 1 81 ? -12.756 -58.401 -52.633 1.00 40.35 81 PHE C O 1
ATOM 7130 N N . ALA C 1 82 ? -13.636 -57.911 -50.618 1.00 39.78 82 ALA C N 1
ATOM 7131 C CA . ALA C 1 82 ? -13.665 -56.478 -50.824 1.00 39.76 82 ALA C CA 1
ATOM 7132 C C . ALA C 1 82 ? -12.405 -55.798 -50.314 1.00 40.59 82 ALA C C 1
ATOM 7133 O O . ALA C 1 82 ? -12.297 -54.568 -50.395 1.00 40.83 82 ALA C O 1
ATOM 7135 N N . GLY C 1 83 ? -11.457 -56.561 -49.795 1.00 36.69 83 GLY C N 1
ATOM 7136 C CA . GLY C 1 83 ? -10.269 -56.009 -49.185 1.00 38.87 83 GLY C CA 1
ATOM 7137 C C . GLY C 1 83 ? -9.124 -55.831 -50.156 1.00 39.06 83 GLY C C 1
ATOM 7138 O O . GLY C 1 83 ? -9.295 -55.859 -51.379 1.00 37.61 83 GLY C O 1
ATOM 7139 N N . ARG C 1 84 ? -7.936 -55.604 -49.585 1.00 40.88 84 ARG C N 1
ATOM 7140 C CA . ARG C 1 84 ? -6.691 -55.493 -50.340 1.00 42.18 84 ARG C CA 1
ATOM 7141 C C . ARG C 1 84 ? -5.645 -56.386 -49.686 1.00 43.67 84 ARG C C 1
ATOM 7142 O O . ARG C 1 84 ? -5.535 -56.424 -48.458 1.00 44.24 84 ARG C O 1
ATOM 7150 N N . ILE C 1 85 ? -4.884 -57.109 -50.491 1.00 44.22 85 ILE C N 1
ATOM 7151 C CA . ILE C 1 85 ? -3.898 -58.038 -49.955 1.00 45.16 85 ILE C CA 1
ATOM 7152 C C . ILE C 1 85 ? -2.610 -57.271 -49.681 1.00 48.34 85 ILE C C 1
ATOM 7153 O O . ILE C 1 85 ? -2.142 -56.501 -50.527 1.00 48.47 85 ILE C O 1
ATOM 7158 N N . LYS C 1 86 ? -2.071 -57.429 -48.474 1.00 51.09 86 LYS C N 1
ATOM 7159 C CA . LYS C 1 86 ? -0.799 -56.837 -48.086 1.00 53.22 86 LYS C CA 1
ATOM 7160 C C . LYS C 1 86 ? 0.186 -57.949 -47.739 1.00 54.96 86 LYS C C 1
ATOM 7161 O O . LYS C 1 86 ? -0.196 -59.111 -47.573 1.00 53.40 86 LYS C O 1
ATOM 7167 N N . GLU C 1 87 ? 1.468 -57.593 -47.660 1.00 59.98 87 GLU C N 1
ATOM 7168 C CA . GLU C 1 87 ? 2.549 -58.562 -47.479 1.00 62.07 87 GLU C CA 1
ATOM 7169 C C . GLU C 1 87 ? 3.354 -58.239 -46.226 1.00 63.95 87 GLU C C 1
ATOM 7170 O O . GLU C 1 87 ? 3.896 -57.135 -46.104 1.00 65.40 87 GLU C O 1
ATOM 7176 N N . SER C 1 88 ? 3.457 -59.215 -45.317 1.00 62.87 88 SER C N 1
ATOM 7177 C CA . SER C 1 88 ? 4.223 -59.062 -44.081 1.00 66.82 88 SER C CA 1
ATOM 7178 C C . SER C 1 88 ? 5.699 -59.404 -44.319 1.00 68.39 88 SER C C 1
ATOM 7179 O O . SER C 1 88 ? 6.048 -60.004 -45.339 1.00 66.96 88 SER C O 1
ATOM 7182 N N . PRO C 1 89 ? 6.598 -59.028 -43.397 1.00 73.86 89 PRO C N 1
ATOM 7183 C CA . PRO C 1 89 ? 8.034 -59.118 -43.723 1.00 75.88 89 PRO C CA 1
ATOM 7184 C C . PRO C 1 89 ? 8.518 -60.540 -43.981 1.00 77.78 89 PRO C C 1
ATOM 7185 O O . PRO C 1 89 ? 9.408 -60.740 -44.819 1.00 78.24 89 PRO C O 1
ATOM 7189 N N . VAL C 1 90 ? 7.949 -61.549 -43.312 1.00 81.15 90 VAL C N 1
ATOM 7190 C CA . VAL C 1 90 ? 8.329 -62.925 -43.623 1.00 81.88 90 VAL C CA 1
ATOM 7191 C C . VAL C 1 90 ? 7.769 -63.369 -44.966 1.00 79.69 90 VAL C C 1
ATOM 7192 O O . VAL C 1 90 ? 8.031 -64.499 -45.403 1.00 78.88 90 VAL C O 1
ATOM 7196 N N . GLY C 1 91 ? 7.014 -62.514 -45.648 1.00 72.17 91 GLY C N 1
ATOM 7197 C CA . GLY C 1 91 ? 6.441 -62.894 -46.920 1.00 69.16 91 GLY C CA 1
ATOM 7198 C C . GLY C 1 91 ? 5.073 -63.518 -46.837 1.00 66.55 91 GLY C C 1
ATOM 7199 O O . GLY C 1 91 ? 4.551 -63.960 -47.865 1.00 65.42 91 GLY C O 1
ATOM 7200 N N . LYS C 1 92 ? 4.477 -63.569 -45.654 1.00 66.13 92 LYS C N 1
ATOM 7201 C CA . LYS C 1 92 ? 3.126 -64.071 -45.510 1.00 63.35 92 LYS C CA 1
ATOM 7202 C C . LYS C 1 92 ? 2.145 -63.005 -45.972 1.00 61.28 92 LYS C C 1
ATOM 7203 O O . LYS C 1 92 ? 2.286 -61.825 -45.630 1.00 61.22 92 LYS C O 1
ATOM 7209 N N . LEU C 1 93 ? 1.170 -63.422 -46.772 1.00 54.85 93 LEU C N 1
ATOM 7210 C CA . LEU C 1 93 ? 0.166 -62.515 -47.302 1.00 52.87 93 LEU C CA 1
ATOM 7211 C C . LEU C 1 93 ? -1.023 -62.440 -46.357 1.00 51.16 93 LEU C C 1
ATOM 7212 O O . LEU C 1 93 ? -1.472 -63.453 -45.813 1.00 50.01 93 LEU C O 1
ATOM 7217 N N . MET C 1 94 ? -1.516 -61.225 -46.156 1.00 57.74 94 MET C N 1
ATOM 7218 C CA . MET C 1 94 ? -2.709 -60.975 -45.375 1.00 57.03 94 MET C CA 1
ATOM 7219 C C . MET C 1 94 ? -3.725 -60.266 -46.254 1.00 55.84 94 MET C C 1
ATOM 7220 O O . MET C 1 94 ? -3.379 -59.648 -47.261 1.00 54.96 94 MET C O 1
ATOM 7225 N N . VAL C 1 95 ? -4.992 -60.391 -45.884 1.00 48.05 95 VAL C N 1
ATOM 7226 C CA . VAL C 1 95 ? -6.062 -59.613 -46.487 1.00 47.46 95 VAL C CA 1
ATOM 7227 C C . VAL C 1 95 ? -6.455 -58.534 -45.496 1.00 48.52 95 VAL C C 1
ATOM 7228 O O . VAL C 1 95 ? -6.631 -58.803 -44.300 1.00 48.26 95 VAL C O 1
ATOM 7232 N N . ASP C 1 96 ? -6.569 -57.317 -45.982 1.00 51.09 96 ASP C N 1
ATOM 7233 C CA . ASP C 1 96 ? -6.957 -56.171 -45.185 1.00 51.04 96 ASP C CA 1
ATOM 7234 C C . ASP C 1 96 ? -8.377 -55.819 -45.600 1.00 48.92 96 ASP C C 1
ATOM 7235 O O . ASP C 1 96 ? -8.600 -55.255 -46.679 1.00 48.89 96 ASP C O 1
ATOM 7240 N N . CYS C 1 97 ? -9.332 -56.176 -44.749 1.00 47.72 97 CYS C N 1
ATOM 7241 C CA . CYS C 1 97 ? -10.745 -55.984 -45.055 1.00 46.99 97 CYS C CA 1
ATOM 7242 C C . CYS C 1 97 ? -11.059 -54.504 -44.868 1.00 48.13 97 CYS C C 1
ATOM 7243 O O . CYS C 1 97 ? -11.587 -54.055 -43.844 1.00 49.48 97 CYS C O 1
ATOM 7246 N N . THR C 1 98 ? -10.707 -53.727 -45.894 1.00 44.39 98 THR C N 1
ATOM 7247 C CA . THR C 1 98 ? -10.950 -52.293 -45.925 1.00 44.32 98 THR C CA 1
ATOM 7248 C C . THR C 1 98 ? -12.252 -51.934 -46.611 1.00 42.90 98 THR C C 1
ATOM 7249 O O . THR C 1 98 ? -12.596 -50.755 -46.661 1.00 45.28 98 THR C O 1
ATOM 7253 N N . GLY C 1 99 ? -12.971 -52.900 -47.168 1.00 46.22 99 GLY C N 1
ATOM 7254 C CA . GLY C 1 99 ? -14.198 -52.576 -47.878 1.00 45.30 99 GLY C CA 1
ATOM 7255 C C . GLY C 1 99 ? -14.050 -51.743 -49.140 1.00 45.32 99 GLY C C 1
ATOM 7256 O O . GLY C 1 99 ? -15.070 -51.333 -49.704 1.00 45.76 99 GLY C O 1
ATOM 7257 N N . GLU C 1 100 ? -12.828 -51.505 -49.638 1.00 44.18 100 GLU C N 1
ATOM 7258 C CA . GLU C 1 100 ? -12.659 -50.613 -50.791 1.00 43.83 100 GLU C CA 1
ATOM 7259 C C . GLU C 1 100 ? -13.261 -51.151 -52.094 1.00 43.33 100 GLU C C 1
ATOM 7260 O O . GLU C 1 100 ? -13.398 -50.384 -53.057 1.00 42.62 100 GLU C O 1
ATOM 7266 N N . GLY C 1 101 ? -13.589 -52.432 -52.177 1.00 42.60 101 GLY C N 1
ATOM 7267 C CA . GLY C 1 101 ? -14.444 -52.794 -53.290 1.00 41.04 101 GLY C CA 1
ATOM 7268 C C . GLY C 1 101 ? -13.790 -53.757 -54.272 1.00 40.46 101 GLY C C 1
ATOM 7269 O O . GLY C 1 101 ? -12.559 -53.798 -54.434 1.00 39.70 101 GLY C O 1
ATOM 7270 N N . VAL C 1 102 ? -14.651 -54.554 -54.959 1.00 36.68 102 VAL C N 1
ATOM 7271 C CA . VAL C 1 102 ? -14.251 -55.384 -56.090 1.00 35.83 102 VAL C CA 1
ATOM 7272 C C . VAL C 1 102 ? -14.408 -54.556 -57.359 1.00 36.35 102 VAL C C 1
ATOM 7273 O O . VAL C 1 102 ? -15.198 -53.615 -57.411 1.00 36.44 102 VAL C O 1
ATOM 7277 N N . LEU C 1 103 ? -13.635 -54.871 -58.387 1.00 37.80 103 LEU C N 1
ATOM 7278 C CA . LEU C 1 103 ? -13.752 -54.139 -59.642 1.00 38.76 103 LEU C CA 1
ATOM 7279 C C . LEU C 1 103 ? -14.959 -54.629 -60.438 1.00 38.50 103 LEU C C 1
ATOM 7280 O O . LEU C 1 103 ? -15.242 -55.829 -60.475 1.00 36.72 103 LEU C O 1
ATOM 7285 N N . PHE C 1 104 ? -15.658 -53.705 -61.102 1.00 37.08 104 PHE C N 1
ATOM 7286 C CA . PHE C 1 104 ? -16.832 -54.079 -61.880 1.00 37.33 104 PHE C CA 1
ATOM 7287 C C . PHE C 1 104 ? -16.875 -53.264 -63.163 1.00 39.25 104 PHE C C 1
ATOM 7288 O O . PHE C 1 104 ? -16.673 -52.049 -63.138 1.00 40.84 104 PHE C O 1
ATOM 7296 N N . ILE C 1 105 ? -17.135 -53.928 -64.282 1.00 37.07 105 ILE C N 1
ATOM 7297 C CA . ILE C 1 105 ? -17.254 -53.262 -65.570 1.00 38.29 105 ILE C CA 1
ATOM 7298 C C . ILE C 1 105 ? -18.583 -53.687 -66.186 1.00 39.44 105 ILE C C 1
ATOM 7299 O O . ILE C 1 105 ? -18.796 -54.878 -66.442 1.00 38.36 105 ILE C O 1
ATOM 7304 N N . GLU C 1 106 ? -19.469 -52.723 -66.422 1.00 43.58 106 GLU C N 1
ATOM 7305 C CA . GLU C 1 106 ? -20.652 -52.920 -67.249 1.00 45.31 106 GLU C CA 1
ATOM 7306 C C . GLU C 1 106 ? -20.334 -52.514 -68.691 1.00 46.47 106 GLU C C 1
ATOM 7307 O O . GLU C 1 106 ? -19.782 -51.436 -68.931 1.00 47.53 106 GLU C O 1
ATOM 7313 N N . ALA C 1 107 ? -20.674 -53.374 -69.650 1.00 45.57 107 ALA C N 1
ATOM 7314 C CA . ALA C 1 107 ? -20.256 -53.165 -71.031 1.00 47.23 107 ALA C CA 1
ATOM 7315 C C . ALA C 1 107 ? -21.324 -53.672 -71.991 1.00 46.85 107 ALA C C 1
ATOM 7316 O O . ALA C 1 107 ? -22.290 -54.335 -71.593 1.00 45.91 107 ALA C O 1
ATOM 7318 N N . GLU C 1 108 ? -21.128 -53.381 -73.279 1.00 46.72 108 GLU C N 1
ATOM 7319 C CA . GLU C 1 108 ? -21.998 -53.938 -74.307 1.00 48.22 108 GLU C CA 1
ATOM 7320 C C . GLU C 1 108 ? -21.202 -54.239 -75.565 1.00 47.78 108 GLU C C 1
ATOM 7321 O O . GLU C 1 108 ? -20.142 -53.652 -75.811 1.00 49.59 108 GLU C O 1
ATOM 7327 N N . ALA C 1 109 ? -21.731 -55.168 -76.361 1.00 45.23 109 ALA C N 1
ATOM 7328 C CA . ALA C 1 109 ? -21.055 -55.594 -77.580 1.00 48.59 109 ALA C CA 1
ATOM 7329 C C . ALA C 1 109 ? -22.072 -55.820 -78.693 1.00 50.43 109 ALA C C 1
ATOM 7330 O O . ALA C 1 109 ? -23.158 -56.364 -78.456 1.00 48.94 109 ALA C O 1
ATOM 7332 N N . ASP C 1 110 ? -21.705 -55.406 -79.908 1.00 56.97 110 ASP C N 1
ATOM 7333 C CA . ASP C 1 110 ? -22.574 -55.521 -81.080 1.00 57.81 110 ASP C CA 1
ATOM 7334 C C . ASP C 1 110 ? -22.450 -56.922 -81.682 1.00 56.84 110 ASP C C 1
ATOM 7335 O O . ASP C 1 110 ? -21.837 -57.139 -82.731 1.00 56.63 110 ASP C O 1
ATOM 7340 N N . VAL C 1 111 ? -23.097 -57.886 -81.022 1.00 51.28 111 VAL C N 1
ATOM 7341 C CA . VAL C 1 111 ? -22.881 -59.302 -81.314 1.00 51.63 111 VAL C CA 1
ATOM 7342 C C . VAL C 1 111 ? -23.954 -60.118 -80.586 1.00 51.15 111 VAL C C 1
ATOM 7343 O O . VAL C 1 111 ? -24.340 -59.783 -79.458 1.00 50.31 111 VAL C O 1
ATOM 7347 N N . THR C 1 112 ? -24.465 -61.181 -81.209 1.00 47.85 112 THR C N 1
ATOM 7348 C CA . THR C 1 112 ? -25.418 -62.040 -80.515 1.00 47.41 112 THR C CA 1
ATOM 7349 C C . THR C 1 112 ? -24.715 -63.256 -79.919 1.00 46.68 112 THR C C 1
ATOM 7350 O O . THR C 1 112 ? -23.588 -63.599 -80.286 1.00 46.37 112 THR C O 1
ATOM 7354 N N . LEU C 1 113 ? -25.416 -63.932 -79.002 1.00 47.76 113 LEU C N 1
ATOM 7355 C CA . LEU C 1 113 ? -24.911 -65.195 -78.473 1.00 46.90 113 LEU C CA 1
ATOM 7356 C C . LEU C 1 113 ? -24.701 -66.236 -79.575 1.00 48.09 113 LEU C C 1
ATOM 7357 O O . LEU C 1 113 ? -23.748 -67.029 -79.502 1.00 47.14 113 LEU C O 1
ATOM 7362 N N . SER C 1 114 ? -25.558 -66.229 -80.614 1.00 49.34 114 SER C N 1
ATOM 7363 C CA . SER C 1 114 ? -25.470 -67.217 -81.695 1.00 49.76 114 SER C CA 1
ATOM 7364 C C . SER C 1 114 ? -24.133 -67.152 -82.421 1.00 51.98 114 SER C C 1
ATOM 7365 O O . SER C 1 114 ? -23.565 -68.191 -82.782 1.00 52.42 114 SER C O 1
ATOM 7368 N N . GLN C 1 115 ? -23.629 -65.941 -82.675 1.00 50.74 115 GLN C N 1
ATOM 7369 C CA . GLN C 1 115 ? -22.437 -65.798 -83.508 1.00 53.17 115 GLN C CA 1
ATOM 7370 C C . GLN C 1 115 ? -21.186 -66.420 -82.879 1.00 51.77 115 GLN C C 1
ATOM 7371 O O . GLN C 1 115 ? -20.210 -66.673 -83.600 1.00 51.74 115 GLN C O 1
ATOM 7377 N N . PHE C 1 116 ? -21.192 -66.667 -81.562 1.00 45.06 116 PHE C N 1
ATOM 7378 C CA . PHE C 1 116 ? -20.083 -67.363 -80.914 1.00 42.82 116 PHE C CA 1
ATOM 7379 C C . PHE C 1 116 ? -20.087 -68.839 -81.246 1.00 44.34 116 PHE C C 1
ATOM 7380 O O . PHE C 1 116 ? -19.092 -69.525 -80.980 1.00 45.96 116 PHE C O 1
ATOM 7388 N N . GLY C 1 117 ? -21.184 -69.345 -81.790 1.00 46.87 117 GLY C N 1
ATOM 7389 C CA . GLY C 1 117 ? -21.232 -70.692 -82.311 1.00 48.72 117 GLY C CA 1
ATOM 7390 C C . GLY C 1 117 ? -22.124 -71.605 -81.480 1.00 50.66 117 GLY C C 1
ATOM 7391 O O . GLY C 1 117 ? -22.458 -71.329 -80.325 1.00 48.13 117 GLY C O 1
ATOM 7392 N N . ASP C 1 118 ? -22.503 -72.712 -82.104 1.00 70.42 118 ASP C N 1
ATOM 7393 C CA . ASP C 1 118 ? -23.290 -73.801 -81.546 1.00 71.16 118 ASP C CA 1
ATOM 7394 C C . ASP C 1 118 ? -22.715 -75.114 -82.068 1.00 74.29 118 ASP C C 1
ATOM 7395 O O . ASP C 1 118 ? -22.751 -75.367 -83.282 1.00 76.49 118 ASP C O 1
ATOM 7400 N N . PRO C 1 119 ? -22.147 -75.967 -81.194 1.00 60.31 119 PRO C N 1
ATOM 7401 C CA . PRO C 1 119 ? -21.962 -75.712 -79.759 1.00 56.71 119 PRO C CA 1
ATOM 7402 C C . PRO C 1 119 ? -20.855 -74.694 -79.529 1.00 53.94 119 PRO C C 1
ATOM 7403 O O . PRO C 1 119 ? -19.869 -74.709 -80.258 1.00 54.36 119 PRO C O 1
ATOM 7407 N N . LEU C 1 120 ? -21.000 -73.812 -78.550 1.00 52.47 120 LEU C N 1
ATOM 7408 C CA . LEU C 1 120 ? -20.000 -72.773 -78.386 1.00 50.53 120 LEU C CA 1
ATOM 7409 C C . LEU C 1 120 ? -18.908 -73.259 -77.449 1.00 48.01 120 LEU C C 1
ATOM 7410 O O . LEU C 1 120 ? -19.167 -73.930 -76.447 1.00 46.78 120 LEU C O 1
ATOM 7415 N N . GLN C 1 121 ? -17.680 -72.931 -77.806 1.00 45.93 121 GLN C N 1
ATOM 7416 C CA . GLN C 1 121 ? -16.515 -73.503 -77.163 1.00 45.08 121 GLN C CA 1
ATOM 7417 C C . GLN C 1 121 ? -15.348 -72.564 -77.404 1.00 45.79 121 GLN C C 1
ATOM 7418 O O . GLN C 1 121 ? -15.388 -71.748 -78.336 1.00 46.67 121 GLN C O 1
ATOM 7424 N N . PRO C 1 122 ? -14.317 -72.617 -76.566 1.00 45.60 122 PRO C N 1
ATOM 7425 C CA . PRO C 1 122 ? -13.080 -71.870 -76.868 1.00 46.80 122 PRO C CA 1
ATOM 7426 C C . PRO C 1 122 ? -12.552 -72.257 -78.240 1.00 47.69 122 PRO C C 1
ATOM 7427 O O . PRO C 1 122 ? -12.929 -73.309 -78.774 1.00 47.71 122 PRO C O 1
ATOM 7431 N N . PRO C 1 123 ? -11.711 -71.424 -78.872 1.00 50.97 123 PRO C N 1
ATOM 7432 C CA . PRO C 1 123 ? -11.280 -70.123 -78.364 1.00 50.93 123 PRO C CA 1
ATOM 7433 C C . PRO C 1 123 ? -12.412 -69.134 -78.452 1.00 50.58 123 PRO C C 1
ATOM 7434 O O . PRO C 1 123 ? -13.321 -69.313 -79.262 1.00 50.43 123 PRO C O 1
ATOM 7438 N N . PHE C 1 124 ? -12.370 -68.133 -77.610 1.00 48.35 124 PHE C N 1
ATOM 7439 C CA . PHE C 1 124 ? -13.307 -67.064 -77.789 1.00 47.13 124 PHE C CA 1
ATOM 7440 C C . PHE C 1 124 ? -12.570 -65.845 -78.314 1.00 48.67 124 PHE C C 1
ATOM 7441 O O . PHE C 1 124 ? -11.397 -65.631 -77.976 1.00 48.91 124 PHE C O 1
ATOM 7449 N N . PRO C 1 125 ? -13.214 -65.053 -79.170 1.00 51.86 125 PRO C N 1
ATOM 7450 C CA . PRO C 1 125 ? -12.581 -63.843 -79.694 1.00 53.62 125 PRO C CA 1
ATOM 7451 C C . PRO C 1 125 ? -12.790 -62.651 -78.775 1.00 53.63 125 PRO C C 1
ATOM 7452 O O . PRO C 1 125 ? -13.752 -62.580 -78.006 1.00 52.18 125 PRO C O 1
ATOM 7456 N N . CYS C 1 126 ? -11.861 -61.703 -78.888 1.00 53.81 126 CYS C N 1
ATOM 7457 C CA . CYS C 1 126 ? -11.870 -60.454 -78.124 1.00 54.20 126 CYS C CA 1
ATOM 7458 C C . CYS C 1 126 ? -12.114 -60.669 -76.627 1.00 52.81 126 CYS C C 1
ATOM 7459 O O . CYS C 1 126 ? -12.879 -59.937 -75.992 1.00 52.13 126 CYS C O 1
ATOM 7462 N N . ILE C 1 127 ? -11.432 -61.662 -76.040 1.00 51.85 127 ILE C N 1
ATOM 7463 C CA . ILE C 1 127 ? -11.553 -61.823 -74.593 1.00 51.24 127 ILE C CA 1
ATOM 7464 C C . ILE C 1 127 ? -10.810 -60.738 -73.838 1.00 51.45 127 ILE C C 1
ATOM 7465 O O . ILE C 1 127 ? -11.017 -60.584 -72.631 1.00 51.00 127 ILE C O 1
ATOM 7470 N N . ASP C 1 128 ? -9.937 -59.989 -74.515 1.00 54.63 128 ASP C N 1
ATOM 7471 C CA . ASP C 1 128 ? -9.295 -58.830 -73.912 1.00 54.92 128 ASP C CA 1
ATOM 7472 C C . ASP C 1 128 ? -10.234 -57.632 -73.855 1.00 54.61 128 ASP C C 1
ATOM 7473 O O . ASP C 1 128 ? -9.969 -56.688 -73.102 1.00 54.31 128 ASP C O 1
ATOM 7478 N N . GLU C 1 129 ? -11.314 -57.654 -74.647 1.00 53.76 129 GLU C N 1
ATOM 7479 C CA . GLU C 1 129 ? -12.366 -56.647 -74.607 1.00 53.23 129 GLU C CA 1
ATOM 7480 C C . GLU C 1 129 ? -13.519 -57.063 -73.714 1.00 51.12 129 GLU C C 1
ATOM 7481 O O . GLU C 1 129 ? -14.210 -56.198 -73.158 1.00 50.51 129 GLU C O 1
ATOM 7487 N N . LEU C 1 130 ? -13.741 -58.365 -73.572 1.00 42.87 130 LEU C N 1
ATOM 7488 C CA . LEU C 1 130 ? -14.793 -58.880 -72.714 1.00 40.92 130 LEU C CA 1
ATOM 7489 C C . LEU C 1 130 ? -14.346 -59.107 -71.279 1.00 40.43 130 LEU C C 1
ATOM 7490 O O . LEU C 1 130 ? -15.165 -59.538 -70.458 1.00 37.13 130 LEU C O 1
ATOM 7495 N N . LEU C 1 131 ? -13.058 -58.855 -70.964 1.00 44.20 131 LEU C N 1
ATOM 7496 C CA . LEU C 1 131 ? -12.544 -58.875 -69.590 1.00 41.29 131 LEU C CA 1
ATOM 7497 C C . LEU C 1 131 ? -11.331 -57.941 -69.566 1.00 43.74 131 LEU C C 1
ATOM 7498 O O . LEU C 1 131 ? -10.178 -58.378 -69.656 1.00 44.09 131 LEU C O 1
ATOM 7503 N N . TYR C 1 132 ? -11.613 -56.642 -69.431 1.00 46.88 132 TYR C N 1
ATOM 7504 C CA . TYR C 1 132 ? -10.588 -55.609 -69.555 1.00 48.88 132 TYR C CA 1
ATOM 7505 C C . TYR C 1 132 ? -9.624 -55.645 -68.378 1.00 47.86 132 TYR C C 1
ATOM 7506 O O . TYR C 1 132 ? -10.042 -55.619 -67.217 1.00 44.92 132 TYR C O 1
ATOM 7515 N N . ASP C 1 133 ? -8.333 -55.688 -68.686 1.00 46.03 133 ASP C N 1
ATOM 7516 C CA . ASP C 1 133 ? -7.285 -55.615 -67.675 1.00 47.81 133 ASP C CA 1
ATOM 7517 C C . ASP C 1 133 ? -7.043 -54.137 -67.377 1.00 48.75 133 ASP C C 1
ATOM 7518 O O . ASP C 1 133 ? -6.274 -53.453 -68.054 1.00 51.61 133 ASP C O 1
ATOM 7523 N N . VAL C 1 134 ? -7.738 -53.637 -66.359 1.00 49.94 134 VAL C N 1
ATOM 7524 C CA . VAL C 1 134 ? -7.673 -52.247 -65.900 1.00 51.40 134 VAL C CA 1
ATOM 7525 C C . VAL C 1 134 ? -6.235 -51.925 -65.498 1.00 53.94 134 VAL C C 1
ATOM 7526 O O . VAL C 1 134 ? -5.506 -52.825 -65.054 1.00 53.09 134 VAL C O 1
ATOM 7530 N N . PRO C 1 135 ? -5.769 -50.686 -65.681 1.00 60.46 135 PRO C N 1
ATOM 7531 C CA . PRO C 1 135 ? -4.423 -50.313 -65.213 1.00 61.97 135 PRO C CA 1
ATOM 7532 C C . PRO C 1 135 ? -4.226 -50.564 -63.724 1.00 61.36 135 PRO C C 1
ATOM 7533 O O . PRO C 1 135 ? -5.078 -50.227 -62.899 1.00 59.84 135 PRO C O 1
ATOM 7537 N N . GLY C 1 136 ? -3.084 -51.163 -63.384 1.00 68.56 136 GLY C N 1
ATOM 7538 C CA . GLY C 1 136 ? -2.750 -51.426 -62.000 1.00 68.35 136 GLY C CA 1
ATOM 7539 C C . GLY C 1 136 ? -3.531 -52.535 -61.333 1.00 66.60 136 GLY C C 1
ATOM 7540 O O . GLY C 1 136 ? -3.168 -52.934 -60.215 1.00 67.32 136 GLY C O 1
ATOM 7541 N N . SER C 1 137 ? -4.596 -53.044 -61.966 1.00 57.68 137 SER C N 1
ATOM 7542 C CA . SER C 1 137 ? -5.341 -54.169 -61.411 1.00 54.29 137 SER C CA 1
ATOM 7543 C C . SER C 1 137 ? -4.553 -55.474 -61.470 1.00 54.56 137 SER C C 1
ATOM 7544 O O . SER C 1 137 ? -4.854 -56.408 -60.720 1.00 53.41 137 SER C O 1
ATOM 7547 N N . SER C 1 138 ? -3.550 -55.562 -62.330 1.00 59.91 138 SER C N 1
ATOM 7548 C CA . SER C 1 138 ? -2.798 -56.803 -62.435 1.00 59.95 138 SER C CA 1
ATOM 7549 C C . SER C 1 138 ? -1.895 -57.051 -61.241 1.00 59.95 138 SER C C 1
ATOM 7550 O O . SER C 1 138 ? -1.233 -58.098 -61.195 1.00 61.24 138 SER C O 1
ATOM 7553 N N . ALA C 1 139 ? -1.843 -56.130 -60.284 1.00 44.21 139 ALA C N 1
ATOM 7554 C CA . ALA C 1 139 ? -0.988 -56.314 -59.122 1.00 44.13 139 ALA C CA 1
ATOM 7555 C C . ALA C 1 139 ? -1.615 -57.299 -58.138 1.00 40.95 139 ALA C C 1
ATOM 7556 O O . ALA C 1 139 ? -2.834 -57.454 -58.076 1.00 37.94 139 ALA C O 1
ATOM 7558 N N . ILE C 1 140 ? -0.755 -57.970 -57.371 1.00 48.68 140 ILE C N 1
ATOM 7559 C CA . ILE C 1 140 ? -1.203 -58.896 -56.332 1.00 47.40 140 ILE C CA 1
ATOM 7560 C C . ILE C 1 140 ? -1.526 -58.139 -55.052 1.00 47.53 140 ILE C C 1
ATOM 7561 O O . ILE C 1 140 ? -2.517 -58.433 -54.372 1.00 45.24 140 ILE C O 1
ATOM 7566 N N . LEU C 1 141 ? -0.687 -57.169 -54.695 1.00 47.76 141 LEU C N 1
ATOM 7567 C CA . LEU C 1 141 ? -0.826 -56.428 -53.450 1.00 49.17 141 LEU C CA 1
ATOM 7568 C C . LEU C 1 141 ? -1.540 -55.106 -53.688 1.00 48.24 141 LEU C C 1
ATOM 7569 O O . LEU C 1 141 ? -1.303 -54.434 -54.696 1.00 48.83 141 LEU C O 1
ATOM 7574 N N . ASP C 1 142 ? -2.414 -54.742 -52.752 1.00 55.98 142 ASP C N 1
ATOM 7575 C CA . ASP C 1 142 ? -3.050 -53.425 -52.720 1.00 54.87 142 ASP C CA 1
ATOM 7576 C C . ASP C 1 142 ? -3.782 -53.119 -54.021 1.00 53.69 142 ASP C C 1
ATOM 7577 O O . ASP C 1 142 ? -3.636 -52.047 -54.610 1.00 55.78 142 ASP C O 1
ATOM 7582 N N . ALA C 1 143 ? -4.570 -54.081 -54.475 1.00 43.30 143 ALA C N 1
ATOM 7583 C CA . ALA C 1 143 ? -5.285 -53.982 -55.734 1.00 41.90 143 ALA C CA 1
ATOM 7584 C C . ALA C 1 143 ? -6.590 -54.738 -55.570 1.00 41.27 143 ALA C C 1
ATOM 7585 O O . ALA C 1 143 ? -6.692 -55.625 -54.719 1.00 40.78 143 ALA C O 1
ATOM 7587 N N . PRO C 1 144 ? -7.620 -54.384 -56.333 1.00 44.86 144 PRO C N 1
ATOM 7588 C CA . PRO C 1 144 ? -8.905 -55.076 -56.170 1.00 42.61 144 PRO C CA 1
ATOM 7589 C C . PRO C 1 144 ? -8.739 -56.569 -56.418 1.00 43.06 144 PRO C C 1
ATOM 7590 O O . PRO C 1 144 ? -8.164 -56.995 -57.422 1.00 43.52 144 PRO C O 1
ATOM 7594 N N . ILE C 1 145 ? -9.225 -57.364 -55.463 1.00 38.47 145 ILE C N 1
ATOM 7595 C CA . ILE C 1 145 ? -8.912 -58.784 -55.432 1.00 37.56 145 ILE C CA 1
ATOM 7596 C C . ILE C 1 145 ? -9.659 -59.534 -56.512 1.00 36.77 145 ILE C C 1
ATOM 7597 O O . ILE C 1 145 ? -9.195 -60.584 -56.979 1.00 36.47 145 ILE C O 1
ATOM 7602 N N . ILE C 1 146 ? -10.791 -59.010 -56.969 1.00 39.60 146 ILE C N 1
ATOM 7603 C CA . ILE C 1 146 ? -11.491 -59.630 -58.083 1.00 38.64 146 ILE C CA 1
ATOM 7604 C C . ILE C 1 146 ? -12.093 -58.543 -58.967 1.00 38.63 146 ILE C C 1
ATOM 7605 O O . ILE C 1 146 ? -12.307 -57.406 -58.537 1.00 38.94 146 ILE C O 1
ATOM 7610 N N . LEU C 1 147 ? -12.298 -58.894 -60.236 1.00 36.11 147 LEU C N 1
ATOM 7611 C CA . LEU C 1 147 ? -12.829 -58.017 -61.263 1.00 35.42 147 LEU C CA 1
ATOM 7612 C C . LEU C 1 147 ? -13.931 -58.762 -62.001 1.00 35.19 147 LEU C C 1
ATOM 7613 O O . LEU C 1 147 ? -13.723 -59.890 -62.457 1.00 34.94 147 LEU C O 1
ATOM 7618 N N . TYR C 1 148 ? -15.092 -58.131 -62.121 1.00 37.72 148 TYR C N 1
ATOM 7619 C CA . TYR C 1 148 ? -16.179 -58.622 -62.950 1.00 38.65 148 TYR C CA 1
ATOM 7620 C C . TYR C 1 148 ? -16.311 -57.769 -64.194 1.00 40.44 148 TYR C C 1
ATOM 7621 O O . TYR C 1 148 ? -15.988 -56.581 -64.190 1.00 41.70 148 TYR C O 1
ATOM 7630 N N . GLN C 1 149 ? -16.809 -58.381 -65.257 1.00 35.61 149 GLN C N 1
ATOM 7631 C CA . GLN C 1 149 ? -17.269 -57.625 -66.411 1.00 38.22 149 GLN C CA 1
ATOM 7632 C C . GLN C 1 149 ? -18.496 -58.331 -66.960 1.00 37.93 149 GLN C C 1
ATOM 7633 O O . GLN C 1 149 ? -18.424 -59.502 -67.345 1.00 37.47 149 GLN C O 1
ATOM 7639 N N . VAL C 1 150 ? -19.618 -57.623 -66.960 1.00 34.91 150 VAL C N 1
ATOM 7640 C CA . VAL C 1 150 ? -20.863 -58.094 -67.550 1.00 36.93 150 VAL C CA 1
ATOM 7641 C C . VAL C 1 150 ? -21.047 -57.346 -68.860 1.00 38.79 150 VAL C C 1
ATOM 7642 O O . VAL C 1 150 ? -21.235 -56.125 -68.862 1.00 39.12 150 VAL C O 1
ATOM 7646 N N . THR C 1 151 ? -20.946 -58.077 -69.976 1.00 39.31 151 THR C N 1
ATOM 7647 C CA . THR C 1 151 ? -21.147 -57.524 -71.311 1.00 41.40 151 THR C CA 1
ATOM 7648 C C . THR C 1 151 ? -22.530 -57.920 -71.825 1.00 42.26 151 THR C C 1
ATOM 7649 O O . THR C 1 151 ? -22.830 -59.112 -71.943 1.00 40.59 151 THR C O 1
ATOM 7653 N N . ARG C 1 152 ? -23.364 -56.921 -72.141 1.00 50.16 152 ARG C N 1
ATOM 7654 C CA . ARG C 1 152 ? -24.671 -57.150 -72.761 1.00 49.78 152 ARG C CA 1
ATOM 7655 C C . ARG C 1 152 ? -24.556 -57.437 -74.259 1.00 50.49 152 ARG C C 1
ATOM 7656 O O . ARG C 1 152 ? -23.897 -56.701 -75.005 1.00 51.06 152 ARG C O 1
ATOM 7664 N N . LEU C 1 153 ? -25.246 -58.487 -74.696 1.00 43.78 153 LEU C N 1
ATOM 7665 C CA . LEU C 1 153 ? -25.283 -58.919 -76.083 1.00 43.35 153 LEU C CA 1
ATOM 7666 C C . LEU C 1 153 ? -26.578 -58.449 -76.758 1.00 46.45 153 LEU C C 1
ATOM 7667 O O . LEU C 1 153 ? -27.639 -58.398 -76.124 1.00 45.38 153 LEU C O 1
ATOM 7672 N N . SER C 1 154 ? -26.474 -58.093 -78.050 1.00 49.60 154 SER C N 1
ATOM 7673 C CA . SER C 1 154 ? -27.610 -57.624 -78.854 1.00 50.73 154 SER C CA 1
ATOM 7674 C C . SER C 1 154 ? -28.862 -58.466 -78.670 1.00 51.85 154 SER C C 1
ATOM 7675 O O . SER C 1 154 ? -29.966 -57.942 -78.481 1.00 53.16 154 SER C O 1
ATOM 7678 N N . CYS C 1 155 ? -28.714 -59.778 -78.799 1.00 52.27 155 CYS C N 1
ATOM 7679 C CA . CYS C 1 155 ? -29.823 -60.694 -78.599 1.00 52.85 155 CYS C CA 1
ATOM 7680 C C . CYS C 1 155 ? -30.426 -60.626 -77.195 1.00 53.15 155 CYS C C 1
ATOM 7681 O O . CYS C 1 155 ? -31.447 -61.283 -76.956 1.00 53.17 155 CYS C O 1
ATOM 7684 N N . GLY C 1 156 ? -29.825 -59.889 -76.256 1.00 50.76 156 GLY C N 1
ATOM 7685 C CA . GLY C 1 156 ? -30.385 -59.785 -74.919 1.00 50.11 156 GLY C CA 1
ATOM 7686 C C . GLY C 1 156 ? -29.859 -60.772 -73.895 1.00 49.13 156 GLY C C 1
ATOM 7687 O O . GLY C 1 156 ? -30.391 -60.824 -72.781 1.00 49.83 156 GLY C O 1
ATOM 7688 N N . GLY C 1 157 ? -28.857 -61.577 -74.235 1.00 46.02 157 GLY C N 1
ATOM 7689 C CA . GLY C 1 157 ? -28.094 -62.313 -73.247 1.00 44.91 157 GLY C CA 1
ATOM 7690 C C . GLY C 1 157 ? -26.914 -61.495 -72.750 1.00 43.02 157 GLY C C 1
ATOM 7691 O O . GLY C 1 157 ? -26.767 -60.309 -73.054 1.00 43.94 157 GLY C O 1
ATOM 7692 N N . PHE C 1 158 ? -26.053 -62.144 -71.965 1.00 41.88 158 PHE C N 1
ATOM 7693 C CA . PHE C 1 158 ? -24.878 -61.435 -71.469 1.00 40.89 158 PHE C CA 1
ATOM 7694 C C . PHE C 1 158 ? -23.729 -62.398 -71.188 1.00 39.71 158 PHE C C 1
ATOM 7695 O O . PHE C 1 158 ? -23.915 -63.601 -70.998 1.00 38.55 158 PHE C O 1
ATOM 7703 N N . ILE C 1 159 ? -22.529 -61.831 -71.170 1.00 40.38 159 ILE C N 1
ATOM 7704 C CA . ILE C 1 159 ? -21.304 -62.537 -70.834 1.00 38.89 159 ILE C CA 1
ATOM 7705 C C . ILE C 1 159 ? -20.848 -62.022 -69.481 1.00 38.26 159 ILE C C 1
ATOM 7706 O O . ILE C 1 159 ? -20.627 -60.819 -69.313 1.00 38.07 159 ILE C O 1
ATOM 7711 N N . LEU C 1 160 ? -20.731 -62.930 -68.522 1.00 39.36 160 LEU C N 1
ATOM 7712 C CA . LEU C 1 160 ? -20.208 -62.642 -67.198 1.00 37.83 160 LEU C CA 1
ATOM 7713 C C . LEU C 1 160 ? -18.766 -63.157 -67.152 1.00 37.51 160 LEU C C 1
ATOM 7714 O O . LEU C 1 160 ? -18.536 -64.365 -67.226 1.00 38.56 160 LEU C O 1
ATOM 7719 N N . ALA C 1 161 ? -17.794 -62.254 -67.039 1.00 35.90 161 ALA C N 1
ATOM 7720 C CA . ALA C 1 161 ? -16.378 -62.611 -67.051 1.00 36.81 161 ALA C CA 1
ATOM 7721 C C . ALA C 1 161 ? -15.745 -62.216 -65.724 1.00 35.06 161 ALA C C 1
ATOM 7722 O O . ALA C 1 161 ? -16.117 -61.201 -65.143 1.00 34.37 161 ALA C O 1
ATOM 7724 N N . VAL C 1 162 ? -14.761 -62.990 -65.258 1.00 32.93 162 VAL C N 1
ATOM 7725 C CA . VAL C 1 162 ? -14.215 -62.814 -63.917 1.00 32.87 162 VAL C CA 1
ATOM 7726 C C . VAL C 1 162 ? -12.701 -62.946 -63.978 1.00 34.38 162 VAL C C 1
ATOM 7727 O O . VAL C 1 162 ? -12.173 -63.881 -64.591 1.00 34.66 162 VAL C O 1
ATOM 7731 N N . ARG C 1 163 ? -12.003 -61.996 -63.363 1.00 35.56 163 ARG C N 1
ATOM 7732 C CA . ARG C 1 163 ? -10.566 -62.075 -63.157 1.00 36.93 163 ARG C CA 1
ATOM 7733 C C . ARG C 1 163 ? -10.334 -62.073 -61.660 1.00 36.07 163 ARG C C 1
ATOM 7734 O O . ARG C 1 163 ? -10.701 -61.108 -60.986 1.00 35.38 163 ARG C O 1
ATOM 7742 N N . TYR C 1 164 ? -9.724 -63.128 -61.131 1.00 33.73 164 TYR C N 1
ATOM 7743 C CA . TYR C 1 164 ? -9.545 -63.176 -59.683 1.00 34.73 164 TYR C CA 1
ATOM 7744 C C . TYR C 1 164 ? -8.109 -63.474 -59.275 1.00 35.61 164 TYR C C 1
ATOM 7745 O O . TYR C 1 164 ? -7.363 -64.186 -59.967 1.00 37.06 164 TYR C O 1
ATOM 7754 N N . ASN C 1 165 ? -7.754 -62.911 -58.120 1.00 34.78 165 ASN C N 1
ATOM 7755 C CA . ASN C 1 165 ? -6.437 -63.020 -57.505 1.00 36.08 165 ASN C CA 1
ATOM 7756 C C . ASN C 1 165 ? -6.309 -64.411 -56.897 1.00 37.67 165 ASN C C 1
ATOM 7757 O O . ASN C 1 165 ? -6.918 -64.713 -55.866 1.00 36.60 165 ASN C O 1
ATOM 7762 N N . HIS C 1 166 ? -5.504 -65.265 -57.538 1.00 39.09 166 HIS C N 1
ATOM 7763 C CA . HIS C 1 166 ? -5.467 -66.676 -57.168 1.00 39.64 166 HIS C CA 1
ATOM 7764 C C . HIS C 1 166 ? -4.980 -66.890 -55.737 1.00 41.00 166 HIS C C 1
ATOM 7765 O O . HIS C 1 166 ? -5.131 -67.993 -55.198 1.00 40.06 166 HIS C O 1
ATOM 7772 N N . ALA C 1 167 ? -4.402 -65.865 -55.103 1.00 44.42 167 ALA C N 1
ATOM 7773 C CA . ALA C 1 167 ? -3.996 -66.029 -53.709 1.00 43.50 167 ALA C CA 1
ATOM 7774 C C . ALA C 1 167 ? -5.202 -66.064 -52.779 1.00 43.66 167 ALA C C 1
ATOM 7775 O O . ALA C 1 167 ? -5.117 -66.611 -51.672 1.00 44.40 167 ALA C O 1
ATOM 7777 N N . MET C 1 168 ? -6.332 -65.494 -53.206 1.00 43.25 168 MET C N 1
ATOM 7778 C CA . MET C 1 168 ? -7.522 -65.475 -52.365 1.00 42.09 168 MET C CA 1
ATOM 7779 C C . MET C 1 168 ? -8.280 -66.795 -52.438 1.00 42.44 168 MET C C 1
ATOM 7780 O O . MET C 1 168 ? -8.650 -67.363 -51.403 1.00 42.63 168 MET C O 1
ATOM 7785 N N . THR C 1 169 ? -8.519 -67.305 -53.643 1.00 39.88 169 THR C N 1
ATOM 7786 C CA . THR C 1 169 ? -9.309 -68.518 -53.774 1.00 40.42 169 THR C CA 1
ATOM 7787 C C . THR C 1 169 ? -8.859 -69.310 -55.007 1.00 40.65 169 THR C C 1
ATOM 7788 O O . THR C 1 169 ? -8.156 -68.808 -55.890 1.00 40.28 169 THR C O 1
ATOM 7792 N N . ASP C 1 170 ? -9.264 -70.567 -55.051 1.00 40.01 170 ASP C N 1
ATOM 7793 C CA . ASP C 1 170 ? -9.144 -71.364 -56.252 1.00 38.85 170 ASP C CA 1
ATOM 7794 C C . ASP C 1 170 ? -10.497 -71.446 -56.946 1.00 38.73 170 ASP C C 1
ATOM 7795 O O . ASP C 1 170 ? -11.477 -70.821 -56.535 1.00 38.41 170 ASP C O 1
ATOM 7800 N N . ALA C 1 171 ? -10.546 -72.264 -58.001 1.00 36.65 171 ALA C N 1
ATOM 7801 C CA . ALA C 1 171 ? -11.735 -72.350 -58.841 1.00 35.73 171 ALA C CA 1
ATOM 7802 C C . ALA C 1 171 ? -12.939 -72.815 -58.040 1.00 35.98 171 ALA C C 1
ATOM 7803 O O . ALA C 1 171 ? -14.062 -72.326 -58.231 1.00 34.20 171 ALA C O 1
ATOM 7805 N N . ALA C 1 172 ? -12.710 -73.747 -57.115 1.00 40.78 172 ALA C N 1
ATOM 7806 C CA . ALA C 1 172 ? -13.804 -74.315 -56.346 1.00 39.83 172 ALA C CA 1
ATOM 7807 C C . ALA C 1 172 ? -14.382 -73.284 -55.397 1.00 39.46 172 ALA C C 1
ATOM 7808 O O . ALA C 1 172 ? -15.598 -73.223 -55.199 1.00 40.78 172 ALA C O 1
ATOM 7810 N N . GLY C 1 173 ? -13.519 -72.463 -54.801 1.00 36.98 173 GLY C N 1
ATOM 7811 C CA . GLY C 1 173 ? -13.991 -71.422 -53.908 1.00 36.42 173 GLY C CA 1
ATOM 7812 C C . GLY C 1 173 ? -14.729 -70.327 -54.653 1.00 36.32 173 GLY C C 1
ATOM 7813 O O . GLY C 1 173 ? -15.786 -69.868 -54.215 1.00 35.33 173 GLY C O 1
ATOM 7814 N N . LEU C 1 174 ? -14.170 -69.882 -55.783 1.00 36.46 174 LEU C N 1
ATOM 7815 C CA . LEU C 1 174 ? -14.875 -68.918 -56.615 1.00 35.04 174 LEU C CA 1
ATOM 7816 C C . LEU C 1 174 ? -16.237 -69.450 -57.025 1.00 35.22 174 LEU C C 1
ATOM 7817 O O . LEU C 1 174 ? -17.203 -68.698 -57.090 1.00 35.48 174 LEU C O 1
ATOM 7822 N N . LEU C 1 175 ? -16.334 -70.753 -57.284 1.00 40.62 175 LEU C N 1
ATOM 7823 C CA . LEU C 1 175 ? -17.615 -71.354 -57.633 1.00 41.05 175 LEU C CA 1
ATOM 7824 C C . LEU C 1 175 ? -18.571 -71.372 -56.442 1.00 42.10 175 LEU C C 1
ATOM 7825 O O . LEU C 1 175 ? -19.774 -71.157 -56.612 1.00 42.71 175 LEU C O 1
ATOM 7830 N N . GLN C 1 176 ? -18.054 -71.617 -55.226 1.00 40.32 176 GLN C N 1
ATOM 7831 C CA . GLN C 1 176 ? -18.871 -71.453 -54.016 1.00 41.30 176 GLN C CA 1
ATOM 7832 C C . GLN C 1 176 ? -19.415 -70.031 -53.929 1.00 41.65 176 GLN C C 1
ATOM 7833 O O . GLN C 1 176 ? -20.626 -69.810 -53.763 1.00 42.67 176 GLN C O 1
ATOM 7839 N N . PHE C 1 177 ? -18.519 -69.059 -54.087 1.00 41.36 177 PHE C N 1
ATOM 7840 C CA . PHE C 1 177 ? -18.875 -67.648 -54.070 1.00 41.84 177 PHE C CA 1
ATOM 7841 C C . PHE C 1 177 ? -19.908 -67.316 -55.142 1.00 42.34 177 PHE C C 1
ATOM 7842 O O . PHE C 1 177 ? -20.893 -66.620 -54.872 1.00 41.61 177 PHE C O 1
ATOM 7850 N N . MET C 1 178 ? -19.692 -67.801 -56.370 1.00 47.55 178 MET C N 1
ATOM 7851 C CA . MET C 1 178 ? -20.562 -67.436 -57.484 1.00 47.92 178 MET C CA 1
ATOM 7852 C C . MET C 1 178 ? -21.933 -68.078 -57.338 1.00 49.73 178 MET C C 1
ATOM 7853 O O . MET C 1 178 ? -22.950 -67.488 -57.718 1.00 50.11 178 MET C O 1
ATOM 7858 N N . SER C 1 179 ? -21.981 -69.286 -56.786 1.00 44.54 179 SER C N 1
ATOM 7859 C CA . SER C 1 179 ? -23.264 -69.916 -56.527 1.00 47.38 179 SER C CA 1
ATOM 7860 C C . SER C 1 179 ? -24.025 -69.168 -55.439 1.00 48.30 179 SER C C 1
ATOM 7861 O O . SER C 1 179 ? -25.247 -68.973 -55.539 1.00 48.90 179 SER C O 1
ATOM 7864 N N . ALA C 1 180 ? -23.307 -68.711 -54.406 1.00 43.40 180 ALA C N 1
ATOM 7865 C CA . ALA C 1 180 ? -23.911 -67.820 -53.421 1.00 45.50 180 ALA C CA 1
ATOM 7866 C C . ALA C 1 180 ? -24.406 -66.530 -54.070 1.00 45.23 180 ALA C C 1
ATOM 7867 O O . ALA C 1 180 ? -25.463 -66.012 -53.702 1.00 47.60 180 ALA C O 1
ATOM 7869 N N . LEU C 1 181 ? -23.640 -65.987 -55.020 1.00 45.19 181 LEU C N 1
ATOM 7870 C CA . LEU C 1 181 ? -24.059 -64.793 -55.755 1.00 44.16 181 LEU C CA 1
ATOM 7871 C C . LEU C 1 181 ? -25.361 -65.036 -56.509 1.00 46.86 181 LEU C C 1
ATOM 7872 O O . LEU C 1 181 ? -26.259 -64.185 -56.510 1.00 48.10 181 LEU C O 1
ATOM 7877 N N . GLY C 1 182 ? -25.464 -66.180 -57.185 1.00 44.02 182 GLY C N 1
ATOM 7878 C CA . GLY C 1 182 ? -26.701 -66.535 -57.848 1.00 44.52 182 GLY C CA 1
ATOM 7879 C C . GLY C 1 182 ? -27.856 -66.683 -56.885 1.00 47.60 182 GLY C C 1
ATOM 7880 O O . GLY C 1 182 ? -29.002 -66.386 -57.235 1.00 51.37 182 GLY C O 1
ATOM 7881 N N . GLU C 1 183 ? -27.578 -67.130 -55.659 1.00 52.42 183 GLU C N 1
ATOM 7882 C CA . GLU C 1 183 ? -28.633 -67.222 -54.652 1.00 53.81 183 GLU C CA 1
ATOM 7883 C C . GLU C 1 183 ? -29.096 -65.842 -54.193 1.00 55.86 183 GLU C C 1
ATOM 7884 O O . GLU C 1 183 ? -30.303 -65.574 -54.123 1.00 56.82 183 GLU C O 1
ATOM 7890 N N . ILE C 1 184 ? -28.155 -64.965 -53.842 1.00 49.62 184 ILE C N 1
ATOM 7891 C CA . ILE C 1 184 ? -28.530 -63.608 -53.456 1.00 49.36 184 ILE C CA 1
ATOM 7892 C C . ILE C 1 184 ? -29.326 -62.949 -54.577 1.00 50.77 184 ILE C C 1
ATOM 7893 O O . ILE C 1 184 ? -30.441 -62.459 -54.362 1.00 51.72 184 ILE C O 1
ATOM 7898 N N . ALA C 1 185 ? -28.793 -62.979 -55.802 1.00 53.03 185 ALA C N 1
ATOM 7899 C CA . ALA C 1 185 ? -29.521 -62.424 -56.941 1.00 52.98 185 ALA C CA 1
ATOM 7900 C C . ALA C 1 185 ? -30.872 -63.099 -57.130 1.00 55.61 185 ALA C C 1
ATOM 7901 O O . ALA C 1 185 ? -31.825 -62.464 -57.596 1.00 55.93 185 ALA C O 1
ATOM 7903 N N . GLY C 1 186 ? -30.975 -64.381 -56.782 1.00 58.80 186 GLY C N 1
ATOM 7904 C CA . GLY C 1 186 ? -32.236 -65.092 -56.876 1.00 60.31 186 GLY C CA 1
ATOM 7905 C C . GLY C 1 186 ? -33.281 -64.750 -55.833 1.00 62.37 186 GLY C C 1
ATOM 7906 O O . GLY C 1 186 ? -34.356 -65.356 -55.823 1.00 64.54 186 GLY C O 1
ATOM 7907 N N . GLY C 1 187 ? -33.012 -63.800 -54.949 1.00 55.81 187 GLY C N 1
ATOM 7908 C CA . GLY C 1 187 ? -33.954 -63.421 -53.914 1.00 57.33 187 GLY C CA 1
ATOM 7909 C C . GLY C 1 187 ? -33.543 -63.803 -52.510 1.00 56.97 187 GLY C C 1
ATOM 7910 O O . GLY C 1 187 ? -34.109 -63.265 -51.552 1.00 57.24 187 GLY C O 1
ATOM 7911 N N . ALA C 1 188 ? -32.580 -64.698 -52.339 1.00 55.24 188 ALA C N 1
ATOM 7912 C CA . ALA C 1 188 ? -32.129 -65.049 -51.001 1.00 55.94 188 ALA C CA 1
ATOM 7913 C C . ALA C 1 188 ? -31.480 -63.850 -50.310 1.00 55.40 188 ALA C C 1
ATOM 7914 O O . ALA C 1 188 ? -30.973 -62.926 -50.954 1.00 53.95 188 ALA C O 1
ATOM 7916 N N . THR C 1 189 ? -31.482 -63.889 -48.974 1.00 54.46 189 THR C N 1
ATOM 7917 C CA . THR C 1 189 ? -30.857 -62.863 -48.141 1.00 54.24 189 THR C CA 1
ATOM 7918 C C . THR C 1 189 ? -29.581 -63.346 -47.448 1.00 53.09 189 THR C C 1
ATOM 7919 O O . THR C 1 189 ? -28.879 -62.545 -46.822 1.00 52.65 189 THR C O 1
ATOM 7923 N N . SER C 1 190 ? -29.251 -64.623 -47.556 1.00 60.10 190 SER C N 1
ATOM 7924 C CA . SER C 1 190 ? -27.986 -65.151 -47.078 1.00 59.47 190 SER C CA 1
ATOM 7925 C C . SER C 1 190 ? -27.549 -66.232 -48.048 1.00 60.51 190 SER C C 1
ATOM 7926 O O . SER C 1 190 ? -28.384 -66.785 -48.772 1.00 63.26 190 SER C O 1
ATOM 7929 N N . PRO C 1 191 ? -26.261 -66.568 -48.087 1.00 49.84 191 PRO C N 1
ATOM 7930 C CA . PRO C 1 191 ? -25.857 -67.758 -48.845 1.00 49.88 191 PRO C CA 1
ATOM 7931 C C . PRO C 1 191 ? -26.228 -69.017 -48.082 1.00 51.44 191 PRO C C 1
ATOM 7932 O O . PRO C 1 191 ? -26.250 -69.034 -46.850 1.00 51.65 191 PRO C O 1
ATOM 7936 N N . SER C 1 192 ? -26.536 -70.082 -48.834 1.00 58.09 192 SER C N 1
ATOM 7937 C CA . SER C 1 192 ? -26.765 -71.382 -48.200 1.00 59.73 192 SER C CA 1
ATOM 7938 C C . SER C 1 192 ? -25.541 -71.824 -47.405 1.00 59.19 192 SER C C 1
ATOM 7939 O O . SER C 1 192 ? -25.664 -72.341 -46.287 1.00 59.76 192 SER C O 1
ATOM 7942 N N . ILE C 1 193 ? -24.350 -71.625 -47.963 1.00 55.62 193 ILE C N 1
ATOM 7943 C CA . ILE C 1 193 ? -23.110 -71.916 -47.264 1.00 53.68 193 ILE C CA 1
ATOM 7944 C C . ILE C 1 193 ? -22.635 -70.599 -46.664 1.00 52.96 193 ILE C C 1
ATOM 7945 O O . ILE C 1 193 ? -22.151 -69.718 -47.385 1.00 51.21 193 ILE C O 1
ATOM 7950 N N . MET C 1 194 ? -22.777 -70.452 -45.361 1.00 52.85 194 MET C N 1
ATOM 7951 C CA . MET C 1 194 ? -22.183 -69.293 -44.721 1.00 52.25 194 MET C CA 1
ATOM 7952 C C . MET C 1 194 ? -20.667 -69.441 -44.809 1.00 52.22 194 MET C C 1
ATOM 7953 O O . MET C 1 194 ? -20.122 -70.468 -44.372 1.00 52.48 194 MET C O 1
ATOM 7958 N N . PRO C 1 195 ? -19.957 -68.500 -45.420 1.00 48.06 195 PRO C N 1
ATOM 7959 C CA . PRO C 1 195 ? -18.515 -68.675 -45.592 1.00 46.68 195 PRO C CA 1
ATOM 7960 C C . PRO C 1 195 ? -17.809 -68.540 -44.261 1.00 46.59 195 PRO C C 1
ATOM 7961 O O . PRO C 1 195 ? -18.306 -67.909 -43.330 1.00 47.03 195 PRO C O 1
ATOM 7965 N N . VAL C 1 196 ? -16.630 -69.152 -44.174 1.00 46.22 196 VAL C N 1
ATOM 7966 C CA . VAL C 1 196 ? -15.743 -68.962 -43.038 1.00 45.96 196 VAL C CA 1
ATOM 7967 C C . VAL C 1 196 ? -14.344 -68.685 -43.563 1.00 46.01 196 VAL C C 1
ATOM 7968 O O . VAL C 1 196 ? -14.047 -68.869 -44.744 1.00 45.71 196 VAL C O 1
ATOM 7972 N N . TRP C 1 197 ? -13.480 -68.229 -42.661 1.00 44.99 197 TRP C N 1
ATOM 7973 C CA . TRP C 1 197 ? -12.084 -68.003 -42.989 1.00 44.79 197 TRP C CA 1
ATOM 7974 C C . TRP C 1 197 ? -11.257 -69.222 -42.602 1.00 46.01 197 TRP C C 1
ATOM 7975 O O . TRP C 1 197 ? -10.970 -70.068 -43.450 1.00 45.88 197 TRP C O 1
ATOM 7986 N N . LYS C 1 198 ? -10.860 -69.304 -41.328 1.00 52.93 198 LYS C N 1
ATOM 7987 C CA . LYS C 1 198 ? -10.146 -70.441 -40.736 1.00 53.81 198 LYS C CA 1
ATOM 7988 C C . LYS C 1 198 ? -8.850 -70.792 -41.461 1.00 54.47 198 LYS C C 1
ATOM 7989 O O . LYS C 1 198 ? -8.350 -71.918 -41.321 1.00 55.37 198 LYS C O 1
ATOM 7995 N N . ARG C 1 199 ? -8.265 -69.862 -42.220 1.00 48.40 199 ARG C N 1
ATOM 7996 C CA . ARG C 1 199 ? -7.038 -70.181 -42.950 1.00 47.66 199 ARG C CA 1
ATOM 7997 C C . ARG C 1 199 ? -5.871 -70.531 -42.037 1.00 48.83 199 ARG C C 1
ATOM 7998 O O . ARG C 1 199 ? -4.892 -71.125 -42.503 1.00 51.66 199 ARG C O 1
ATOM 8006 N N . GLU C 1 200 ? -5.944 -70.172 -40.757 1.00 51.42 200 GLU C N 1
ATOM 8007 C CA . GLU C 1 200 ? -4.919 -70.586 -39.805 1.00 53.43 200 GLU C CA 1
ATOM 8008 C C . GLU C 1 200 ? -4.751 -72.103 -39.784 1.00 52.58 200 GLU C C 1
ATOM 8009 O O . GLU C 1 200 ? -3.655 -72.600 -39.499 1.00 53.96 200 GLU C O 1
ATOM 8015 N N . LEU C 1 201 ? -5.813 -72.847 -40.119 1.00 50.12 201 LEU C N 1
ATOM 8016 C CA . LEU C 1 201 ? -5.725 -74.299 -40.192 1.00 50.18 201 LEU C CA 1
ATOM 8017 C C . LEU C 1 201 ? -4.661 -74.757 -41.182 1.00 50.75 201 LEU C C 1
ATOM 8018 O O . LEU C 1 201 ? -4.091 -75.839 -41.013 1.00 49.56 201 LEU C O 1
ATOM 8023 N N . LEU C 1 202 ? -4.398 -73.975 -42.234 1.00 52.62 202 LEU C N 1
ATOM 8024 C CA . LEU C 1 202 ? -3.362 -74.305 -43.211 1.00 52.53 202 LEU C CA 1
ATOM 8025 C C . LEU C 1 202 ? -2.106 -73.445 -43.062 1.00 53.00 202 LEU C C 1
ATOM 8026 O O . LEU C 1 202 ? -1.292 -73.376 -43.991 1.00 53.23 202 LEU C O 1
ATOM 8031 N N . CYS C 1 203 ? -1.944 -72.771 -41.927 1.00 57.76 203 CYS C N 1
ATOM 8032 C CA . CYS C 1 203 ? -0.731 -72.022 -41.634 1.00 59.27 203 CYS C CA 1
ATOM 8033 C C . CYS C 1 203 ? 0.219 -72.897 -40.828 1.00 62.04 203 CYS C C 1
ATOM 8034 O O . CYS C 1 203 ? -0.203 -73.736 -40.028 1.00 62.43 203 CYS C O 1
ATOM 8037 N N . SER C 1 204 ? 1.510 -72.701 -41.043 1.00 59.50 204 SER C N 1
ATOM 8038 C CA . SER C 1 204 ? 2.510 -73.509 -40.370 1.00 61.94 204 SER C CA 1
ATOM 8039 C C . SER C 1 204 ? 3.196 -72.665 -39.311 1.00 66.73 204 SER C C 1
ATOM 8040 O O . SER C 1 204 ? 3.768 -71.613 -39.620 1.00 68.20 204 SER C O 1
ATOM 8043 N N . SER C 1 205 ? 3.279 -73.154 -38.097 1.00 74.20 205 SER C N 1
ATOM 8044 C CA . SER C 1 205 ? 4.021 -72.433 -37.106 1.00 77.56 205 SER C CA 1
ATOM 8045 C C . SER C 1 205 ? 5.417 -72.273 -37.683 1.00 81.77 205 SER C C 1
ATOM 8046 O O . SER C 1 205 ? 5.976 -71.189 -37.710 1.00 82.26 205 SER C O 1
ATOM 8049 N N . ASP C 1 206 ? 5.954 -73.382 -38.170 1.00 86.38 206 ASP C N 1
ATOM 8050 C CA . ASP C 1 206 ? 7.305 -73.491 -38.729 1.00 87.79 206 ASP C CA 1
ATOM 8051 C C . ASP C 1 206 ? 7.617 -72.907 -40.094 1.00 86.49 206 ASP C C 1
ATOM 8052 O O . ASP C 1 206 ? 8.596 -72.201 -40.262 1.00 89.16 206 ASP C O 1
ATOM 8057 N N . ARG C 1 207 ? 6.808 -73.236 -41.084 1.00 99.45 207 ARG C N 1
ATOM 8058 C CA . ARG C 1 207 ? 7.061 -72.774 -42.438 1.00 98.45 207 ARG C CA 1
ATOM 8059 C C . ARG C 1 207 ? 6.824 -71.288 -42.640 1.00 98.27 207 ARG C C 1
ATOM 8060 O O . ARG C 1 207 ? 7.722 -70.572 -43.088 1.00 99.67 207 ARG C O 1
ATOM 8068 N N . GLU C 1 223 ? 6.622 -59.931 -79.826 1.00 76.20 224 GLU C N 1
ATOM 8069 C CA . GLU C 1 223 ? 7.274 -61.030 -80.535 1.00 75.06 224 GLU C CA 1
ATOM 8070 C C . GLU C 1 223 ? 6.520 -62.343 -80.325 1.00 71.69 224 GLU C C 1
ATOM 8071 O O . GLU C 1 223 ? 7.022 -63.421 -80.651 1.00 71.32 224 GLU C O 1
ATOM 8073 N N . THR C 1 224 ? 5.301 -62.240 -79.797 1.00 65.63 225 THR C N 1
ATOM 8074 C CA . THR C 1 224 ? 4.581 -63.376 -79.233 1.00 63.48 225 THR C CA 1
ATOM 8075 C C . THR C 1 224 ? 3.311 -63.662 -80.019 1.00 64.18 225 THR C C 1
ATOM 8076 O O . THR C 1 224 ? 2.565 -62.740 -80.372 1.00 66.61 225 THR C O 1
ATOM 8080 N N . THR C 1 225 ? 3.048 -64.941 -80.253 1.00 55.71 226 THR C N 1
ATOM 8081 C CA . THR C 1 225 ? 1.889 -65.385 -80.996 1.00 55.95 226 THR C CA 1
ATOM 8082 C C . THR C 1 225 ? 1.005 -66.198 -80.042 1.00 53.80 226 THR C C 1
ATOM 8083 O O . THR C 1 225 ? 1.487 -66.813 -79.081 1.00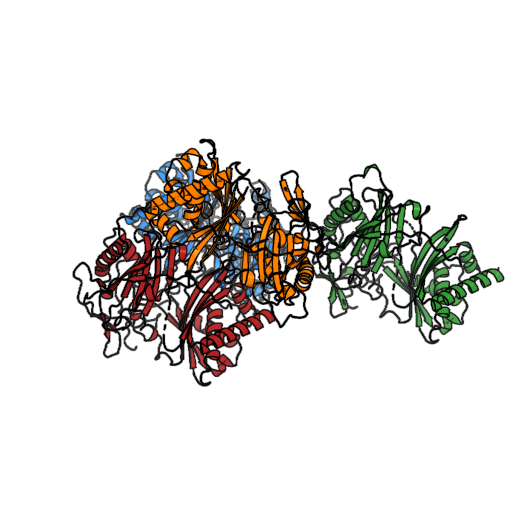 51.39 226 THR C O 1
ATOM 8087 N N . GLN C 1 226 ? -0.311 -66.126 -80.265 1.00 53.32 227 GLN C N 1
ATOM 8088 C CA . GLN C 1 226 ? -1.320 -66.581 -79.301 1.00 50.86 227 GLN C CA 1
ATOM 8089 C C . GLN C 1 226 ? -2.348 -67.412 -80.062 1.00 49.35 227 GLN C C 1
ATOM 8090 O O . GLN C 1 226 ? -3.173 -66.869 -80.787 1.00 51.84 227 GLN C O 1
ATOM 8096 N N . LYS C 1 227 ? -2.287 -68.729 -79.919 1.00 41.84 228 LYS C N 1
ATOM 8097 C CA . LYS C 1 227 ? -3.065 -69.611 -80.768 1.00 41.20 228 LYS C CA 1
ATOM 8098 C C . LYS C 1 227 ? -3.712 -70.701 -79.923 1.00 40.68 228 LYS C C 1
ATOM 8099 O O . LYS C 1 227 ? -3.369 -70.904 -78.762 1.00 38.73 228 LYS C O 1
ATOM 8105 N N . SER C 1 228 ? -4.694 -71.378 -80.503 1.00 44.20 229 SER C N 1
ATOM 8106 C CA . SER C 1 228 ? -5.287 -72.564 -79.907 1.00 44.10 229 SER C CA 1
ATOM 8107 C C . SER C 1 228 ? -5.168 -73.693 -80.919 1.00 43.78 229 SER C C 1
ATOM 8108 O O . SER C 1 228 ? -5.398 -73.482 -82.112 1.00 45.47 229 SER C O 1
ATOM 8111 N N . PHE C 1 229 ? -4.790 -74.880 -80.459 1.00 41.90 230 PHE C N 1
ATOM 8112 C CA . PHE C 1 229 ? -4.625 -76.030 -81.335 1.00 41.43 230 PHE C CA 1
ATOM 8113 C C . PHE C 1 229 ? -5.511 -77.161 -80.848 1.00 41.70 230 PHE C C 1
ATOM 8114 O O . PHE C 1 229 ? -5.837 -77.249 -79.669 1.00 41.24 230 PHE C O 1
ATOM 8122 N N . PHE C 1 230 ? -5.885 -78.037 -81.772 1.00 38.33 231 PHE C N 1
ATOM 8123 C CA . PHE C 1 230 ? -6.865 -79.083 -81.532 1.00 38.62 231 PHE C CA 1
ATOM 8124 C C . PHE C 1 230 ? -6.229 -80.437 -81.802 1.00 39.88 231 PHE C C 1
ATOM 8125 O O . PHE C 1 230 ? -5.676 -80.660 -82.884 1.00 39.96 231 PHE C O 1
ATOM 8133 N N . LEU C 1 231 ? -6.313 -81.339 -80.820 1.00 43.94 232 LEU C N 1
ATOM 8134 C CA . LEU C 1 231 ? -5.864 -82.717 -80.980 1.00 45.75 232 LEU C CA 1
ATOM 8135 C C . LEU C 1 231 ? -7.056 -83.636 -80.746 1.00 47.05 232 LEU C C 1
ATOM 8136 O O . LEU C 1 231 ? -7.692 -83.571 -79.694 1.00 46.49 232 LEU C O 1
ATOM 8141 N N . THR C 1 232 ? -7.374 -84.461 -81.741 1.00 49.76 233 THR C N 1
ATOM 8142 C CA . THR C 1 232 ? -8.495 -85.382 -81.636 1.00 51.79 233 THR C CA 1
ATOM 8143 C C . THR C 1 232 ? -8.153 -86.508 -80.673 1.00 53.58 233 THR C C 1
ATOM 8144 O O . THR C 1 232 ? -6.977 -86.813 -80.430 1.00 54.10 233 THR C O 1
ATOM 8148 N N . THR C 1 233 ? -9.202 -87.126 -80.116 1.00 53.61 234 THR C N 1
ATOM 8149 C CA . THR C 1 233 ? -9.011 -88.217 -79.165 1.00 55.84 234 THR C CA 1
ATOM 8150 C C . THR C 1 233 ? -8.308 -89.412 -79.798 1.00 57.72 234 THR C C 1
ATOM 8151 O O . THR C 1 233 ? -7.606 -90.153 -79.097 1.00 59.03 234 THR C O 1
ATOM 8155 N N . THR C 1 234 ? -8.436 -89.580 -81.116 1.00 62.91 235 THR C N 1
ATOM 8156 C CA . THR C 1 234 ? -7.798 -90.693 -81.809 1.00 64.98 235 THR C CA 1
ATOM 8157 C C . THR C 1 234 ? -6.284 -90.513 -81.916 1.00 64.36 235 THR C C 1
ATOM 8158 O O . THR C 1 234 ? -5.532 -91.477 -81.733 1.00 65.92 235 THR C O 1
ATOM 8162 N N . GLU C 1 235 ? -5.818 -89.293 -82.197 1.00 60.42 236 GLU C N 1
ATOM 8163 C CA . GLU C 1 235 ? -4.382 -89.026 -82.162 1.00 60.39 236 GLU C CA 1
ATOM 8164 C C . GLU C 1 235 ? -3.805 -89.258 -80.770 1.00 60.53 236 GLU C C 1
ATOM 8165 O O . GLU C 1 235 ? -2.673 -89.740 -80.628 1.00 61.18 236 GLU C O 1
ATOM 8171 N N . ILE C 1 236 ? -4.572 -88.934 -79.727 1.00 61.34 237 ILE C N 1
ATOM 8172 C CA . ILE C 1 236 ? -4.085 -89.139 -78.368 1.00 61.01 237 ILE C CA 1
ATOM 8173 C C . ILE C 1 236 ? -3.971 -90.629 -78.059 1.00 62.75 237 ILE C C 1
ATOM 8174 O O . ILE C 1 236 ? -2.958 -91.092 -77.522 1.00 63.57 237 ILE C O 1
ATOM 8179 N N . SER C 1 237 ? -5.010 -91.403 -78.376 1.00 67.71 238 SER C N 1
ATOM 8180 C CA . SER C 1 237 ? -4.937 -92.842 -78.134 1.00 69.71 238 SER C CA 1
ATOM 8181 C C . SER C 1 237 ? -3.820 -93.471 -78.958 1.00 70.91 238 SER C C 1
ATOM 8182 O O . SER C 1 237 ? -3.141 -94.409 -78.505 1.00 71.90 238 SER C O 1
ATOM 8185 N N . ALA C 1 238 ? -3.601 -92.945 -80.165 1.00 56.90 239 ALA C N 1
ATOM 8186 C CA . ALA C 1 238 ? -2.479 -93.374 -80.987 1.00 56.25 239 ALA C CA 1
ATOM 8187 C C . ALA C 1 238 ? -1.163 -93.179 -80.245 1.00 55.93 239 ALA C C 1
ATOM 8188 O O . ALA C 1 238 ? -0.330 -94.099 -80.153 1.00 55.99 239 ALA C O 1
ATOM 8190 N N . PHE C 1 239 ? -0.954 -91.969 -79.721 1.00 64.26 240 PHE C N 1
ATOM 8191 C CA . PHE C 1 239 ? 0.167 -91.747 -78.818 1.00 63.78 240 PHE C CA 1
ATOM 8192 C C . PHE C 1 239 ? 0.236 -92.866 -77.787 1.00 64.96 240 PHE C C 1
ATOM 8193 O O . PHE C 1 239 ? 1.298 -93.461 -77.569 1.00 65.29 240 PHE C O 1
ATOM 8201 N N . ARG C 1 240 ? -0.907 -93.173 -77.153 1.00 60.16 241 ARG C N 1
ATOM 8202 C CA . ARG C 1 240 ? -0.884 -94.138 -76.055 1.00 60.77 241 ARG C CA 1
ATOM 8203 C C . ARG C 1 240 ? -0.343 -95.478 -76.516 1.00 62.69 241 ARG C C 1
ATOM 8204 O O . ARG C 1 240 ? 0.317 -96.186 -75.747 1.00 61.94 241 ARG C O 1
ATOM 8212 N N . ARG C 1 241 ? -0.584 -95.831 -77.767 1.00 70.31 242 ARG C N 1
ATOM 8213 C CA . ARG C 1 241 ? 0.001 -97.082 -78.238 1.00 73.38 242 ARG C CA 1
ATOM 8214 C C . ARG C 1 241 ? 1.437 -96.920 -78.743 1.00 72.86 242 ARG C C 1
ATOM 8215 O O . ARG C 1 241 ? 2.069 -97.930 -79.081 1.00 75.13 242 ARG C O 1
ATOM 8223 N N . TYR C 1 242 ? 1.967 -95.691 -78.789 1.00 73.15 243 TYR C N 1
ATOM 8224 C CA . TYR C 1 242 ? 3.377 -95.440 -79.100 1.00 71.73 243 TYR C CA 1
ATOM 8225 C C . TYR C 1 242 ? 4.217 -95.186 -77.832 1.00 71.06 243 TYR C C 1
ATOM 8226 O O . TYR C 1 242 ? 5.288 -94.564 -77.889 1.00 69.78 243 TYR C O 1
ATOM 8235 N N . VAL C 1 243 ? 3.750 -95.665 -76.686 1.00 56.77 244 VAL C N 1
ATOM 8236 C CA . VAL C 1 243 ? 4.539 -95.649 -75.453 1.00 54.28 244 VAL C CA 1
ATOM 8237 C C . VAL C 1 243 ? 4.789 -97.096 -75.058 1.00 53.96 244 VAL C C 1
ATOM 8238 O O . VAL C 1 243 ? 4.046 -97.994 -75.487 1.00 55.38 244 VAL C O 1
ATOM 8242 N N . PRO C 1 244 ? 5.823 -97.371 -74.259 1.00 54.10 245 PRO C N 1
ATOM 8243 C CA . PRO C 1 244 ? 6.073 -98.751 -73.817 1.00 55.34 245 PRO C CA 1
ATOM 8244 C C . PRO C 1 244 ? 4.925 -99.312 -72.982 1.00 55.54 245 PRO C C 1
ATOM 8245 O O . PRO C 1 244 ? 4.203 -98.584 -72.286 1.00 53.72 245 PRO C O 1
ATOM 8249 N N . THR C 1 245 ? 4.773 -100.640 -73.057 1.00 58.78 246 THR C N 1
ATOM 8250 C CA . THR C 1 245 ? 3.672 -101.322 -72.380 1.00 59.72 246 THR C CA 1
ATOM 8251 C C . THR C 1 245 ? 3.590 -100.952 -70.908 1.00 57.39 246 THR C C 1
ATOM 8252 O O . THR C 1 245 ? 2.499 -100.678 -70.396 1.00 57.13 246 THR C O 1
ATOM 8256 N N . HIS C 1 246 ? 4.731 -100.902 -70.212 1.00 56.41 247 HIS C N 1
ATOM 8257 C CA . HIS C 1 246 ? 4.612 -100.586 -68.791 1.00 54.49 247 HIS C CA 1
ATOM 8258 C C . HIS C 1 246 ? 4.135 -99.157 -68.535 1.00 51.65 247 HIS C C 1
ATOM 8259 O O . HIS C 1 246 ? 3.939 -98.798 -67.370 1.00 50.08 247 HIS C O 1
ATOM 8266 N N . LEU C 1 247 ? 3.911 -98.350 -69.577 1.00 48.26 248 LEU C N 1
ATOM 8267 C CA . LEU C 1 247 ? 3.377 -97.007 -69.415 1.00 45.75 248 LEU C CA 1
ATOM 8268 C C . LEU C 1 247 ? 1.972 -96.848 -69.994 1.00 46.77 248 LEU C C 1
ATOM 8269 O O . LEU C 1 247 ? 1.366 -95.784 -69.820 1.00 46.19 248 LEU C O 1
ATOM 8274 N N . GLN C 1 248 ? 1.415 -97.891 -70.626 1.00 56.95 249 GLN C N 1
ATOM 8275 C CA . GLN C 1 248 ? 0.093 -97.807 -71.250 1.00 58.22 249 GLN C CA 1
ATOM 8276 C C . GLN C 1 248 ? -1.003 -97.440 -70.261 1.00 57.76 249 GLN C C 1
ATOM 8277 O O . GLN C 1 248 ? -2.108 -97.069 -70.681 1.00 58.53 249 GLN C O 1
ATOM 8283 N N . SER C 1 249 ? -0.734 -97.567 -68.962 1.00 54.29 250 SER C N 1
ATOM 8284 C CA . SER C 1 249 ? -1.639 -97.106 -67.923 1.00 53.18 250 SER C CA 1
ATOM 8285 C C . SER C 1 249 ? -1.920 -95.610 -67.989 1.00 50.47 250 SER C C 1
ATOM 8286 O O . SER C 1 249 ? -2.774 -95.138 -67.232 1.00 49.36 250 SER C O 1
ATOM 8289 N N . CYS C 1 250 ? -1.218 -94.857 -68.838 1.00 47.72 251 CYS C N 1
ATOM 8290 C CA . CYS C 1 250 ? -1.250 -93.401 -68.747 1.00 46.09 251 CYS C CA 1
ATOM 8291 C C . CYS C 1 250 ? -2.640 -92.841 -69.015 1.00 45.45 251 CYS C C 1
ATOM 8292 O O . CYS C 1 250 ? -3.442 -93.420 -69.750 1.00 48.35 251 CYS C O 1
ATOM 8295 N N . THR C 1 251 ? -2.908 -91.690 -68.414 1.00 40.29 252 THR C N 1
ATOM 8296 C CA . THR C 1 251 ? -4.066 -90.888 -68.749 1.00 41.06 252 THR C CA 1
ATOM 8297 C C . THR C 1 251 ? -3.862 -90.174 -70.085 1.00 42.81 252 THR C C 1
ATOM 8298 O O . THR C 1 251 ? -2.733 -89.988 -70.557 1.00 39.72 252 THR C O 1
ATOM 8302 N N . THR C 1 252 ? -4.994 -89.784 -70.695 1.00 41.17 253 THR C N 1
ATOM 8303 C CA . THR C 1 252 ? -5.005 -88.734 -71.705 1.00 40.09 253 THR C CA 1
ATOM 8304 C C . THR C 1 252 ? -4.246 -87.526 -71.211 1.00 37.91 253 THR C C 1
ATOM 8305 O O . THR C 1 252 ? -3.477 -86.913 -71.960 1.00 37.35 253 THR C O 1
ATOM 8309 N N . PHE C 1 253 ? -4.494 -87.151 -69.956 1.00 37.07 254 PHE C N 1
ATOM 8310 C CA . PHE C 1 253 ? -3.866 -85.976 -69.370 1.00 36.30 254 PHE C CA 1
ATOM 8311 C C . PHE C 1 253 ? -2.365 -86.179 -69.221 1.00 36.12 254 PHE C C 1
ATOM 8312 O O . PHE C 1 253 ? -1.565 -85.317 -69.613 1.00 35.00 254 PHE C O 1
ATOM 8320 N N . GLU C 1 254 ? -1.968 -87.284 -68.591 1.00 35.48 255 GLU C N 1
ATOM 8321 C CA . GLU C 1 254 ? -0.555 -87.617 -68.493 1.00 34.21 255 GLU C CA 1
ATOM 8322 C C . GLU C 1 254 ? 0.116 -87.614 -69.857 1.00 34.15 255 GLU C C 1
ATOM 8323 O O . GLU C 1 254 ? 1.199 -87.042 -70.021 1.00 32.78 255 GLU C O 1
ATOM 8329 N N . LEU C 1 255 ? -0.524 -88.244 -70.847 1.00 34.24 256 LEU C N 1
ATOM 8330 C CA . LEU C 1 255 ? 0.065 -88.400 -72.174 1.00 34.34 256 LEU C CA 1
ATOM 8331 C C . LEU C 1 255 ? 0.261 -87.048 -72.854 1.00 35.52 256 LEU C C 1
ATOM 8332 O O . LEU C 1 255 ? 1.340 -86.754 -73.391 1.00 34.14 256 LEU C O 1
ATOM 8337 N N . LEU C 1 256 ? -0.779 -86.205 -72.814 1.00 38.33 257 LEU C N 1
ATOM 8338 C CA . LEU C 1 256 ? -0.699 -84.822 -73.277 1.00 37.16 257 LEU C CA 1
ATOM 8339 C C . LEU C 1 256 ? 0.414 -84.053 -72.586 1.00 34.61 257 LEU C C 1
ATOM 8340 O O . LEU C 1 256 ? 1.140 -83.272 -73.207 1.00 34.60 257 LEU C O 1
ATOM 8345 N N . THR C 1 257 ? 0.512 -84.203 -71.280 1.00 34.69 258 THR C N 1
ATOM 8346 C CA . THR C 1 257 ? 1.425 -83.371 -70.523 1.00 32.87 258 THR C CA 1
ATOM 8347 C C . THR C 1 257 ? 2.871 -83.745 -70.816 1.00 31.30 258 THR C C 1
ATOM 8348 O O . THR C 1 257 ? 3.736 -82.872 -70.905 1.00 29.60 258 THR C O 1
ATOM 8352 N N . ALA C 1 258 ? 3.140 -85.031 -71.030 1.00 29.71 259 ALA C N 1
ATOM 8353 C CA . ALA C 1 258 ? 4.497 -85.412 -71.421 1.00 30.11 259 ALA C CA 1
ATOM 8354 C C . ALA C 1 258 ? 4.799 -84.983 -72.859 1.00 31.50 259 ALA C C 1
ATOM 8355 O O . ALA C 1 258 ? 5.914 -84.526 -73.160 1.00 29.75 259 ALA C O 1
ATOM 8357 N N . CYS C 1 259 ? 3.806 -85.083 -73.756 1.00 34.54 260 CYS C N 1
ATOM 8358 C CA . CYS C 1 259 ? 4.012 -84.607 -75.119 1.00 35.69 260 CYS C CA 1
ATOM 8359 C C . CYS C 1 259 ? 4.355 -83.119 -75.134 1.00 33.76 260 CYS C C 1
ATOM 8360 O O . CYS C 1 259 ? 5.325 -82.701 -75.783 1.00 33.01 260 CYS C O 1
ATOM 8363 N N . ILE C 1 260 ? 3.606 -82.314 -74.374 1.00 29.07 261 ILE C N 1
ATOM 8364 C CA . ILE C 1 260 ? 3.830 -80.874 -74.375 1.00 28.09 261 ILE C CA 1
ATOM 8365 C C . ILE C 1 260 ? 5.137 -80.537 -73.691 1.00 26.96 261 ILE C C 1
ATOM 8366 O O . ILE C 1 260 ? 5.911 -79.724 -74.198 1.00 27.01 261 ILE C O 1
ATOM 8371 N N . TRP C 1 261 ? 5.411 -81.154 -72.539 1.00 28.92 262 TRP C N 1
ATOM 8372 C CA . TRP C 1 261 ? 6.679 -80.953 -71.842 1.00 28.90 262 TRP C CA 1
ATOM 8373 C C . TRP C 1 261 ? 7.883 -81.170 -72.756 1.00 28.79 262 TRP C C 1
ATOM 8374 O O . TRP C 1 261 ? 8.729 -80.289 -72.930 1.00 27.38 262 TRP C O 1
ATOM 8385 N N . ARG C 1 262 ? 7.946 -82.347 -73.369 1.00 30.42 263 ARG C N 1
ATOM 8386 C CA . ARG C 1 262 ? 9.062 -82.699 -74.240 1.00 31.64 263 ARG C CA 1
ATOM 8387 C C . ARG C 1 262 ? 9.143 -81.795 -75.482 1.00 32.58 263 ARG C C 1
ATOM 8388 O O . ARG C 1 262 ? 10.221 -81.296 -75.816 1.00 31.91 263 ARG C O 1
ATOM 8396 N N . CYS C 1 263 ? 8.018 -81.572 -76.180 1.00 30.39 264 CYS C N 1
ATOM 8397 C CA . CYS C 1 263 ? 8.044 -80.743 -77.393 1.00 31.13 264 CYS C CA 1
ATOM 8398 C C . CYS C 1 263 ? 8.400 -79.291 -77.085 1.00 29.14 264 CYS C C 1
ATOM 8399 O O . CYS C 1 263 ? 9.171 -78.672 -77.827 1.00 29.62 264 CYS C O 1
ATOM 8402 N N . HIS C 1 264 ? 7.881 -78.739 -75.992 1.00 29.91 265 HIS C N 1
ATOM 8403 C CA . HIS C 1 264 ? 8.261 -77.391 -75.580 1.00 29.06 265 HIS C CA 1
ATOM 8404 C C . HIS C 1 264 ? 9.730 -77.318 -75.195 1.00 29.27 265 HIS C C 1
ATOM 8405 O O . HIS C 1 264 ? 10.405 -76.323 -75.486 1.00 29.14 265 HIS C O 1
ATOM 8412 N N . THR C 1 265 ? 10.243 -78.343 -74.505 1.00 29.52 266 THR C N 1
ATOM 8413 C CA . THR C 1 265 ? 11.639 -78.302 -74.086 1.00 28.78 266 THR C CA 1
ATOM 8414 C C . THR C 1 265 ? 12.554 -78.324 -75.306 1.00 29.42 266 THR C C 1
ATOM 8415 O O . THR C 1 265 ? 13.482 -77.520 -75.406 1.00 29.19 266 THR C O 1
ATOM 8419 N N . ILE C 1 266 ? 12.274 -79.211 -76.264 1.00 27.53 267 ILE C N 1
ATOM 8420 C CA . ILE C 1 266 ? 13.029 -79.244 -77.514 1.00 28.66 267 ILE C CA 1
ATOM 8421 C C . ILE C 1 266 ? 12.882 -77.924 -78.266 1.00 28.82 267 ILE C C 1
ATOM 8422 O O . ILE C 1 266 ? 13.841 -77.410 -78.841 1.00 30.03 267 ILE C O 1
ATOM 8427 N N . ALA C 1 267 ? 11.687 -77.330 -78.238 1.00 30.32 268 ALA C N 1
ATOM 8428 C CA . ALA C 1 267 ? 11.489 -76.055 -78.905 1.00 28.81 268 ALA C CA 1
ATOM 8429 C C . ALA C 1 267 ? 12.354 -74.972 -78.279 1.00 29.21 268 ALA C C 1
ATOM 8430 O O . ALA C 1 267 ? 12.903 -74.116 -78.985 1.00 31.21 268 ALA C O 1
ATOM 8432 N N . LEU C 1 268 ? 12.527 -75.016 -76.965 1.00 31.62 269 LEU C N 1
ATOM 8433 C CA . LEU C 1 268 ? 13.272 -73.963 -76.274 1.00 32.42 269 LEU C CA 1
ATOM 8434 C C . LEU C 1 268 ? 14.770 -74.022 -76.515 1.00 32.67 269 LEU C C 1
ATOM 8435 O O . LEU C 1 268 ? 15.446 -72.995 -76.412 1.00 33.55 269 LEU C O 1
ATOM 8440 N N . GLN C 1 269 ? 15.324 -75.206 -76.729 1.00 38.50 270 GLN C N 1
ATOM 8441 C CA . GLN C 1 269 ? 16.769 -75.408 -76.713 1.00 38.52 270 GLN C CA 1
ATOM 8442 C C . GLN C 1 269 ? 17.437 -74.871 -75.443 1.00 40.44 270 GLN C C 1
ATOM 8443 O O . GLN C 1 269 ? 18.380 -74.081 -75.524 1.00 42.37 270 GLN C O 1
ATOM 8449 N N . PRO C 1 270 ? 16.979 -75.291 -74.260 1.00 34.64 271 PRO C N 1
ATOM 8450 C CA . PRO C 1 270 ? 17.627 -74.841 -73.022 1.00 36.28 271 PRO C CA 1
ATOM 8451 C C . PRO C 1 270 ? 19.052 -75.365 -72.935 1.00 36.91 271 PRO C C 1
ATOM 8452 O O . PRO C 1 270 ? 19.452 -76.264 -73.677 1.00 35.95 271 PRO C O 1
ATOM 8456 N N . ASP C 1 271 ? 19.819 -74.795 -72.006 1.00 41.45 272 ASP C N 1
ATOM 8457 C CA . ASP C 1 271 ? 21.130 -75.358 -71.690 1.00 45.05 272 ASP C CA 1
ATOM 8458 C C . ASP C 1 271 ? 20.951 -76.809 -71.230 1.00 44.42 272 ASP C C 1
ATOM 8459 O O . ASP C 1 271 ? 19.960 -77.133 -70.569 1.00 43.14 272 ASP C O 1
ATOM 8464 N N . PRO C 1 272 ? 21.864 -77.719 -71.583 1.00 43.10 273 PRO C N 1
ATOM 8465 C CA . PRO C 1 272 ? 21.620 -79.146 -71.290 1.00 41.78 273 PRO C CA 1
ATOM 8466 C C . PRO C 1 272 ? 21.462 -79.430 -69.811 1.00 42.60 273 PRO C C 1
ATOM 8467 O O . PRO C 1 272 ? 20.661 -80.292 -69.402 1.00 38.87 273 PRO C O 1
ATOM 8471 N N . GLU C 1 273 ? 22.208 -78.699 -68.993 1.00 54.66 274 GLU C N 1
ATOM 8472 C CA . GLU C 1 273 ? 22.200 -78.910 -67.554 1.00 53.80 274 GLU C CA 1
ATOM 8473 C C . GLU C 1 273 ? 20.906 -78.456 -66.914 1.00 50.46 274 GLU C C 1
ATOM 8474 O O . GLU C 1 273 ? 20.629 -78.846 -65.776 1.00 51.15 274 GLU C O 1
ATOM 8480 N N . GLU C 1 274 ? 20.101 -77.662 -67.615 1.00 44.12 275 GLU C N 1
ATOM 8481 C CA . GLU C 1 274 ? 19.052 -76.913 -66.941 1.00 42.94 275 GLU C CA 1
ATOM 8482 C C . GLU C 1 274 ? 17.888 -77.804 -66.519 1.00 38.94 275 GLU C C 1
ATOM 8483 O O . GLU C 1 274 ? 17.512 -78.757 -67.211 1.00 36.91 275 GLU C O 1
ATOM 8489 N N . GLU C 1 275 ? 17.316 -77.463 -65.363 1.00 37.47 276 GLU C N 1
ATOM 8490 C CA . GLU C 1 275 ? 16.273 -78.252 -64.705 1.00 36.69 276 GLU C CA 1
ATOM 8491 C C . GLU C 1 275 ? 14.900 -77.819 -65.211 1.00 34.59 276 GLU C C 1
ATOM 8492 O O . GLU C 1 275 ? 14.399 -76.746 -64.855 1.00 34.79 276 GLU C O 1
ATOM 8498 N N . MET C 1 276 ? 14.312 -78.658 -66.057 1.00 33.24 277 MET C N 1
ATOM 8499 C CA . MET C 1 276 ? 13.008 -78.453 -66.660 1.00 31.82 277 MET C CA 1
ATOM 8500 C C .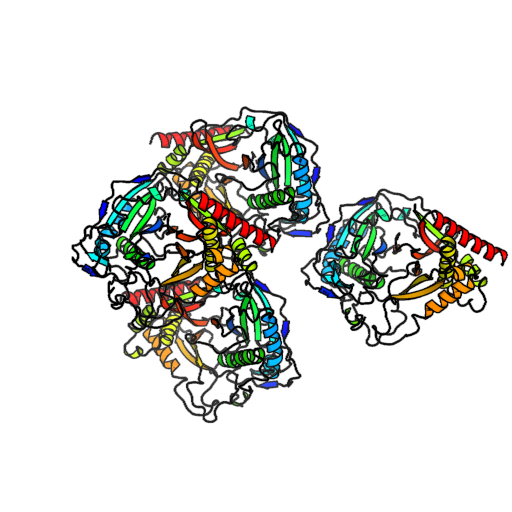 MET C 1 276 ? 11.907 -79.021 -65.764 1.00 31.37 277 MET C C 1
ATOM 8501 O O . MET C 1 276 ? 11.971 -80.184 -65.353 1.00 30.65 277 MET C O 1
ATOM 8506 N N . ASN C 1 277 ? 10.906 -78.202 -65.451 1.00 32.13 278 ASN C N 1
ATOM 8507 C CA . ASN C 1 277 ? 9.818 -78.620 -64.581 1.00 30.20 278 ASN C CA 1
ATOM 8508 C C . ASN C 1 277 ? 8.495 -78.469 -65.302 1.00 30.63 278 ASN C C 1
ATOM 8509 O O . ASN C 1 277 ? 8.255 -77.468 -65.987 1.00 30.46 278 ASN C O 1
ATOM 8514 N N . MET C 1 278 ? 7.657 -79.489 -65.158 1.00 29.15 279 MET C N 1
ATOM 8515 C CA . MET C 1 278 ? 6.256 -79.450 -65.527 1.00 27.49 279 MET C CA 1
ATOM 8516 C C . MET C 1 278 ? 5.429 -79.582 -64.244 1.00 29.54 279 MET C C 1
ATOM 8517 O O . MET C 1 278 ? 5.547 -80.570 -63.511 1.00 29.16 279 MET C O 1
ATOM 8522 N N . ILE C 1 279 ? 4.577 -78.598 -63.982 1.00 29.56 280 ILE C N 1
ATOM 8523 C CA . ILE C 1 279 ? 3.808 -78.511 -62.750 1.00 29.30 280 ILE C CA 1
ATOM 8524 C C . ILE C 1 279 ? 2.323 -78.556 -63.104 1.00 31.93 280 ILE C C 1
ATOM 8525 O O . ILE C 1 279 ? 1.917 -78.120 -64.191 1.00 31.06 280 ILE C O 1
ATOM 8530 N N . TRP C 1 280 ? 1.499 -79.077 -62.188 1.00 31.41 281 TRP C N 1
ATOM 8531 C CA . TRP C 1 280 ? 0.060 -78.999 -62.416 1.00 31.84 281 TRP C CA 1
ATOM 8532 C C . TRP C 1 280 ? -0.700 -79.152 -61.107 1.00 34.44 281 TRP C C 1
ATOM 8533 O O . TRP C 1 280 ? -0.231 -79.846 -60.187 1.00 34.00 281 TRP C O 1
ATOM 8544 N N . PRO C 1 281 ? -1.888 -78.545 -61.005 1.00 38.04 282 PRO C N 1
ATOM 8545 C CA . PRO C 1 281 ? -2.710 -78.637 -59.795 1.00 37.66 282 PRO C CA 1
ATOM 8546 C C . PRO C 1 281 ? -3.587 -79.880 -59.742 1.00 39.46 282 PRO C C 1
ATOM 8547 O O . PRO C 1 281 ? -4.000 -80.453 -60.756 1.00 39.64 282 PRO C O 1
ATOM 8551 N N . VAL C 1 282 ? -3.865 -80.281 -58.507 1.00 35.35 283 VAL C N 1
ATOM 8552 C CA . VAL C 1 282 ? -4.726 -81.399 -58.175 1.00 38.13 283 VAL C CA 1
ATOM 8553 C C . VAL C 1 282 ? -5.736 -80.848 -57.178 1.00 40.05 283 VAL C C 1
ATOM 8554 O O . VAL C 1 282 ? -5.366 -80.106 -56.255 1.00 39.08 283 VAL C O 1
ATOM 8558 N N . ASN C 1 283 ? -7.012 -81.108 -57.420 1.00 46.18 284 ASN C N 1
ATOM 8559 C CA . ASN C 1 283 ? -8.018 -80.783 -56.421 1.00 48.65 284 ASN C CA 1
ATOM 8560 C C . ASN C 1 283 ? -8.103 -81.987 -55.497 1.00 48.88 284 ASN C C 1
ATOM 8561 O O . ASN C 1 283 ? -8.319 -83.112 -55.963 1.00 50.50 284 ASN C O 1
ATOM 8566 N N . VAL C 1 284 ? -7.837 -81.772 -54.209 1.00 48.83 285 VAL C N 1
ATOM 8567 C CA . VAL C 1 284 ? -7.786 -82.891 -53.268 1.00 51.59 285 VAL C CA 1
ATOM 8568 C C . VAL C 1 284 ? -9.154 -83.282 -52.714 1.00 53.98 285 VAL C C 1
ATOM 8569 O O . VAL C 1 284 ? -9.279 -84.360 -52.120 1.00 55.52 285 VAL C O 1
ATOM 8573 N N . ARG C 1 285 ? -10.177 -82.436 -52.891 1.00 57.98 286 ARG C N 1
ATOM 8574 C CA . ARG C 1 285 ? -11.493 -82.683 -52.302 1.00 60.53 286 ARG C CA 1
ATOM 8575 C C . ARG C 1 285 ? -12.015 -84.067 -52.643 1.00 61.56 286 ARG C C 1
ATOM 8576 O O . ARG C 1 285 ? -12.627 -84.739 -51.807 1.00 63.97 286 ARG C O 1
ATOM 8584 N N . ASN C 1 286 ? -11.801 -84.499 -53.870 1.00 63.50 287 ASN C N 1
ATOM 8585 C CA . ASN C 1 286 ? -12.248 -85.814 -54.281 1.00 65.00 287 ASN C CA 1
ATOM 8586 C C .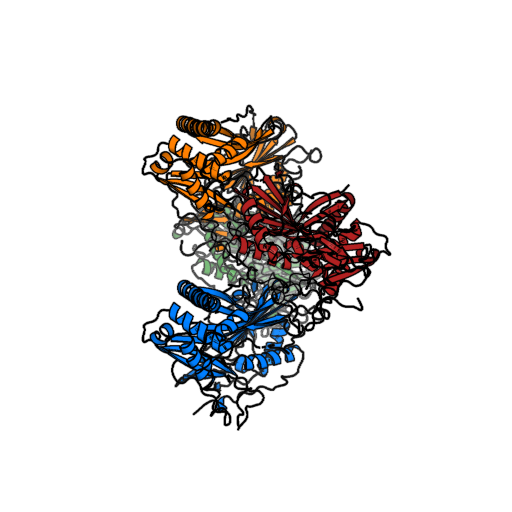 ASN C 1 286 ? -11.392 -86.933 -53.728 1.00 64.99 287 ASN C C 1
ATOM 8587 O O . ASN C 1 286 ? -11.772 -88.097 -53.877 1.00 66.70 287 ASN C O 1
ATOM 8592 N N . LYS C 1 287 ? -10.256 -86.618 -53.112 1.00 61.29 288 LYS C N 1
ATOM 8593 C CA . LYS C 1 287 ? -9.193 -87.595 -52.910 1.00 61.86 288 LYS C CA 1
ATOM 8594 C C . LYS C 1 287 ? -8.805 -87.793 -51.456 1.00 61.61 288 LYS C C 1
ATOM 8595 O O . LYS C 1 287 ? -8.605 -88.931 -51.028 1.00 63.82 288 LYS C O 1
ATOM 8601 N N . PHE C 1 288 ? -8.672 -86.729 -50.682 1.00 55.41 289 PHE C N 1
ATOM 8602 C CA . PHE C 1 288 ? -8.281 -86.871 -49.291 1.00 55.71 289 PHE C CA 1
ATOM 8603 C C . PHE C 1 288 ? -9.523 -86.786 -48.419 1.00 56.70 289 PHE C C 1
ATOM 8604 O O . PHE C 1 288 ? -10.468 -86.060 -48.729 1.00 57.37 289 PHE C O 1
ATOM 8612 N N . LYS C 1 289 ? -9.535 -87.568 -47.348 1.00 60.15 290 LYS C N 1
ATOM 8613 C CA . LYS C 1 289 ? -10.559 -87.443 -46.320 1.00 62.50 290 LYS C CA 1
ATOM 8614 C C . LYS C 1 289 ? -9.898 -86.787 -45.119 1.00 60.43 290 LYS C C 1
ATOM 8615 O O . LYS C 1 289 ? -8.976 -87.360 -44.528 1.00 60.99 290 LYS C O 1
ATOM 8621 N N . PHE C 1 290 ? -10.327 -85.572 -44.801 1.00 56.17 291 PHE C N 1
ATOM 8622 C CA . PHE C 1 290 ? -9.653 -84.774 -43.790 1.00 56.34 291 PHE C CA 1
ATOM 8623 C C . PHE C 1 290 ? -10.127 -85.144 -42.390 1.00 57.12 291 PHE C C 1
ATOM 8624 O O . PHE C 1 290 ? -11.283 -85.519 -42.180 1.00 57.70 291 PHE C O 1
ATOM 8632 N N . ASP C 1 291 ? -9.201 -85.039 -41.432 1.00 61.59 292 ASP C N 1
ATOM 8633 C CA . ASP C 1 291 ? -9.414 -85.518 -40.066 1.00 62.55 292 ASP C CA 1
ATOM 8634 C C . ASP C 1 291 ? -8.560 -84.674 -39.122 1.00 62.45 292 ASP C C 1
ATOM 8635 O O . ASP C 1 291 ? -7.363 -84.949 -38.942 1.00 62.16 292 ASP C O 1
ATOM 8640 N N . PRO C 1 292 ? -9.141 -83.638 -38.484 1.00 57.99 293 PRO C N 1
ATOM 8641 C CA . PRO C 1 292 ? -10.549 -83.195 -38.500 1.00 59.85 293 PRO C CA 1
ATOM 8642 C C . PRO C 1 292 ? -11.060 -82.661 -39.857 1.00 57.33 293 PRO C C 1
ATOM 8643 O O . PRO C 1 292 ? -10.281 -82.115 -40.646 1.00 56.50 293 PRO C O 1
ATOM 8647 N N . PRO C 1 293 ? -12.359 -82.805 -40.118 1.00 60.76 294 PRO C N 1
ATOM 8648 C CA . PRO C 1 293 ? -12.893 -82.380 -41.417 1.00 60.00 294 PRO C CA 1
ATOM 8649 C C . PRO C 1 293 ? -12.712 -80.885 -41.598 1.00 60.08 294 PRO C C 1
ATOM 8650 O O . PRO C 1 293 ? -12.640 -80.129 -40.628 1.00 61.18 294 PRO C O 1
ATOM 8654 N N . LEU C 1 294 ? -12.636 -80.453 -42.849 1.00 60.47 295 LEU C N 1
ATOM 8655 C CA . LEU C 1 294 ? -12.503 -79.027 -43.087 1.00 59.77 295 LEU C CA 1
ATOM 8656 C C . LEU C 1 294 ? -13.835 -78.323 -42.816 1.00 61.07 295 LEU C C 1
ATOM 8657 O O . LEU C 1 294 ? -14.904 -78.881 -43.099 1.00 61.10 295 LEU C O 1
ATOM 8662 N N . PRO C 1 295 ? -13.799 -77.123 -42.231 1.00 61.20 296 PRO C N 1
ATOM 8663 C CA . PRO C 1 295 ? -15.022 -76.326 -42.038 1.00 62.18 296 PRO C CA 1
ATOM 8664 C C . PRO C 1 295 ? -15.837 -76.113 -43.312 1.00 61.88 296 PRO C C 1
ATOM 8665 O O . PRO C 1 295 ? -15.290 -75.981 -44.413 1.00 59.51 296 PRO C O 1
ATOM 8669 N N . ALA C 1 296 ? -17.163 -75.973 -43.112 1.00 62.83 297 ALA C N 1
ATOM 8670 C CA . ALA C 1 296 ? -18.164 -76.023 -44.188 1.00 63.91 297 ALA C CA 1
ATOM 8671 C C . ALA C 1 296 ? -18.088 -74.847 -45.165 1.00 62.92 297 ALA C C 1
ATOM 8672 O O . ALA C 1 296 ? -18.432 -75.005 -46.346 1.00 62.48 297 ALA C O 1
ATOM 8674 N N . GLY C 1 297 ? -17.690 -73.662 -44.711 1.00 62.05 298 GLY C N 1
ATOM 8675 C CA . GLY C 1 297 ? -17.656 -72.536 -45.633 1.00 59.25 298 GLY C CA 1
ATOM 8676 C C . GLY C 1 297 ? -16.277 -72.113 -46.107 1.00 56.06 298 GLY C C 1
ATOM 8677 O O . GLY C 1 297 ? -16.106 -70.986 -46.590 1.00 54.69 298 GLY C O 1
ATOM 8678 N N . TYR C 1 298 ? -15.294 -73.004 -45.980 1.00 52.77 299 TYR C N 1
ATOM 8679 C CA . TYR C 1 298 ? -13.929 -72.695 -46.400 1.00 50.69 299 TYR C CA 1
ATOM 8680 C C . TYR C 1 298 ? -13.890 -72.334 -47.880 1.00 48.04 299 TYR C C 1
ATOM 8681 O O . TYR C 1 298 ? -14.516 -72.994 -48.709 1.00 50.70 299 TYR C O 1
ATOM 8690 N N . TYR C 1 299 ? -13.157 -71.269 -48.221 1.00 46.04 300 TYR C N 1
ATOM 8691 C CA . TYR C 1 299 ? -13.067 -70.904 -49.632 1.00 44.89 300 TYR C CA 1
ATOM 8692 C C . TYR C 1 299 ? -11.679 -70.404 -50.043 1.00 43.46 300 TYR C C 1
ATOM 8693 O O . TYR C 1 299 ? -11.553 -69.713 -51.066 1.00 44.08 300 TYR C O 1
ATOM 8702 N N . GLY C 1 300 ? -10.639 -70.727 -49.289 1.00 41.74 301 GLY C N 1
ATOM 8703 C CA . GLY C 1 300 ? -9.289 -70.520 -49.757 1.00 42.08 301 GLY C CA 1
ATOM 8704 C C . GLY C 1 300 ? -8.790 -71.685 -50.592 1.00 41.08 301 GLY C C 1
ATOM 8705 O O . GLY C 1 300 ? -9.479 -72.676 -50.834 1.00 42.69 301 GLY C O 1
ATOM 8706 N N . ASN C 1 301 ? -7.555 -71.556 -51.047 1.00 38.89 302 ASN C N 1
ATOM 8707 C CA . ASN C 1 301 ? -7.027 -72.543 -51.971 1.00 38.14 302 ASN C CA 1
ATOM 8708 C C . ASN C 1 301 ? -6.900 -73.902 -51.290 1.00 39.11 302 ASN C C 1
ATOM 8709 O O . ASN C 1 301 ? -6.516 -74.001 -50.119 1.00 39.08 302 ASN C O 1
ATOM 8714 N N . LEU C 1 302 ? -7.311 -74.945 -52.006 1.00 39.15 303 LEU C N 1
ATOM 8715 C CA . LEU C 1 302 ? -7.100 -76.325 -51.575 1.00 41.22 303 LEU C CA 1
ATOM 8716 C C . LEU C 1 302 ? -6.536 -77.147 -52.727 1.00 40.38 303 LEU C C 1
ATOM 8717 O O . LEU C 1 302 ? -7.067 -78.195 -53.090 1.00 42.25 303 LEU C O 1
ATOM 8722 N N . LEU C 1 303 ? -5.448 -76.665 -53.318 1.00 42.26 304 LEU C N 1
ATOM 8723 C CA . LEU C 1 303 ? -4.788 -77.328 -54.439 1.00 41.38 304 LEU C CA 1
ATOM 8724 C C . LEU C 1 303 ? -3.497 -77.982 -53.961 1.00 39.00 304 LEU C C 1
ATOM 8725 O O . LEU C 1 303 ? -2.713 -77.360 -53.243 1.00 39.14 304 LEU C O 1
ATOM 8730 N N . ALA C 1 304 ? -3.286 -79.230 -54.355 1.00 36.87 305 ALA C N 1
ATOM 8731 C CA . ALA C 1 304 ? -1.968 -79.839 -54.267 1.00 36.85 305 ALA C CA 1
ATOM 8732 C C . ALA C 1 304 ? -1.285 -79.666 -55.620 1.00 35.44 305 ALA C C 1
ATOM 8733 O O . ALA C 1 304 ? -1.950 -79.477 -56.637 1.00 34.63 305 ALA C O 1
ATOM 8735 N N . PHE C 1 305 ? 0.045 -79.688 -55.638 1.00 35.92 306 PHE C N 1
ATOM 8736 C CA . PHE C 1 305 ? 0.758 -79.425 -56.885 1.00 36.03 306 PHE C CA 1
ATOM 8737 C C . PHE C 1 305 ? 1.748 -80.530 -57.141 1.00 35.95 306 PHE C C 1
ATOM 8738 O O . PHE C 1 305 ? 2.645 -80.765 -56.323 1.00 36.30 306 PHE C O 1
ATOM 8746 N N . SER C 1 306 ? 1.610 -81.187 -58.275 1.00 32.90 307 SER C N 1
ATOM 8747 C CA . SER C 1 306 ? 2.610 -82.185 -58.575 1.00 32.38 307 SER C CA 1
ATOM 8748 C C . SER C 1 306 ? 3.558 -81.605 -59.607 1.00 30.23 307 SER C C 1
ATOM 8749 O O . SER C 1 306 ? 3.199 -80.727 -60.395 1.00 30.34 307 SER C O 1
ATOM 8752 N N . VAL C 1 307 ? 4.804 -82.041 -59.512 1.00 31.83 308 VAL C N 1
ATOM 8753 C CA . VAL C 1 307 ? 5.948 -81.428 -60.169 1.00 31.06 308 VAL C CA 1
ATOM 8754 C C . VAL C 1 307 ? 6.778 -82.554 -60.747 1.00 29.97 308 VAL C C 1
ATOM 8755 O O . VAL C 1 307 ? 7.274 -83.393 -59.992 1.00 29.80 308 VAL C O 1
ATOM 8759 N N . ALA C 1 308 ? 6.940 -82.563 -62.072 1.00 29.97 309 ALA C N 1
ATOM 8760 C CA . ALA C 1 308 ? 7.840 -83.450 -62.792 1.00 28.80 309 ALA C CA 1
ATOM 8761 C C . ALA C 1 308 ? 9.072 -82.658 -63.196 1.00 29.42 309 ALA C C 1
ATOM 8762 O O . ALA C 1 308 ? 8.964 -81.499 -63.620 1.00 28.83 309 ALA C O 1
ATOM 8764 N N . MET C 1 309 ? 10.251 -83.273 -63.044 1.00 30.55 310 MET C N 1
ATOM 8765 C CA . MET C 1 309 ? 11.494 -82.551 -63.272 1.00 31.00 310 MET C CA 1
ATOM 8766 C C . MET C 1 309 ? 12.469 -83.433 -64.046 1.00 31.76 310 MET C C 1
ATOM 8767 O O . MET C 1 309 ? 12.436 -84.666 -63.959 1.00 30.36 310 MET C O 1
ATOM 8772 N N . SER C 1 310 ? 13.306 -82.777 -64.843 1.00 29.16 311 SER C N 1
ATOM 8773 C CA . SER C 1 310 ? 14.315 -83.469 -65.630 1.00 29.86 311 SER C CA 1
ATOM 8774 C C . SER C 1 310 ? 15.305 -82.438 -66.137 1.00 30.99 311 SER C C 1
ATOM 8775 O O . SER C 1 310 ? 14.982 -81.267 -66.249 1.00 32.03 311 SER C O 1
ATOM 8778 N N . SER C 1 311 ? 16.530 -82.864 -66.371 1.00 32.97 312 SER C N 1
ATOM 8779 C CA . SER C 1 311 ? 17.446 -82.003 -67.100 1.00 34.73 312 SER C CA 1
ATOM 8780 C C . SER C 1 311 ? 16.920 -81.820 -68.514 1.00 33.58 312 SER C C 1
ATOM 8781 O O . SER C 1 311 ? 16.213 -82.683 -69.041 1.00 33.72 312 SER C O 1
ATOM 8784 N N . ALA C 1 312 ? 17.259 -80.684 -69.136 1.00 35.69 313 ALA C N 1
ATOM 8785 C CA . ALA C 1 312 ? 16.913 -80.500 -70.544 1.00 34.11 313 ALA C CA 1
ATOM 8786 C C . ALA C 1 312 ? 17.446 -81.652 -71.366 1.00 35.00 313 ALA C C 1
ATOM 8787 O O . ALA C 1 312 ? 16.721 -82.251 -72.172 1.00 33.67 313 ALA C O 1
ATOM 8789 N N . ARG C 1 313 ? 18.727 -81.968 -71.153 1.00 35.45 314 ARG C N 1
ATOM 8790 C CA . ARG C 1 313 ? 19.429 -82.988 -71.912 1.00 36.21 314 ARG C CA 1
ATOM 8791 C C . ARG C 1 313 ? 18.699 -84.320 -71.903 1.00 35.58 314 ARG C C 1
ATOM 8792 O O . ARG C 1 313 ? 18.544 -84.957 -72.954 1.00 34.90 314 ARG C O 1
ATOM 8800 N N . ASP C 1 314 ? 18.246 -84.763 -70.717 1.00 35.55 315 ASP C N 1
ATOM 8801 C CA . ASP C 1 314 ? 17.569 -86.055 -70.604 1.00 34.11 315 ASP C CA 1
ATOM 8802 C C . ASP C 1 314 ? 16.200 -86.028 -71.277 1.00 32.13 315 ASP C C 1
ATOM 8803 O O . ASP C 1 314 ? 15.830 -86.990 -71.961 1.00 31.31 315 ASP C O 1
ATOM 8808 N N . LEU C 1 315 ? 15.426 -84.951 -71.081 1.00 31.34 316 LEU C N 1
ATOM 8809 C CA . LEU C 1 315 ? 14.144 -84.828 -71.783 1.00 31.74 316 LEU C CA 1
ATOM 8810 C C . LEU C 1 315 ? 14.320 -84.918 -73.306 1.00 32.47 316 LEU C C 1
ATOM 8811 O O . LEU C 1 315 ? 13.562 -85.617 -73.988 1.00 32.35 316 LEU C O 1
ATOM 8816 N N . CYS C 1 316 ? 15.328 -84.230 -73.859 1.00 33.14 317 CYS C N 1
ATOM 8817 C CA . CYS C 1 316 ? 15.427 -84.152 -75.318 1.00 32.43 317 CYS C CA 1
ATOM 8818 C C . CYS C 1 316 ? 16.069 -85.387 -75.934 1.00 33.81 317 CYS C C 1
ATOM 8819 O O . CYS C 1 316 ? 15.724 -85.738 -77.067 1.00 34.45 317 CYS C O 1
ATOM 8822 N N . SER C 1 317 ? 16.987 -86.070 -75.230 1.00 32.71 318 SER C N 1
ATOM 8823 C CA . SER C 1 317 ? 17.630 -87.239 -75.830 1.00 33.13 318 SER C CA 1
ATOM 8824 C C . SER C 1 317 ? 16.793 -88.492 -75.708 1.00 34.41 318 SER C C 1
ATOM 8825 O O . SER C 1 317 ? 16.952 -89.415 -76.513 1.00 35.04 318 SER C O 1
ATOM 8828 N N . LYS C 1 318 ? 15.903 -88.546 -74.703 1.00 34.57 319 LYS C N 1
ATOM 8829 C CA . LYS C 1 318 ? 15.281 -89.825 -74.459 1.00 33.18 319 LYS C CA 1
ATOM 8830 C C . LYS C 1 318 ? 13.876 -89.836 -75.046 1.00 34.05 319 LYS C C 1
ATOM 8831 O O . LYS C 1 318 ? 13.280 -88.773 -75.265 1.00 33.83 319 LYS C O 1
ATOM 8837 N N . PRO C 1 319 ? 13.345 -91.002 -75.408 1.00 36.82 320 PRO C N 1
ATOM 8838 C CA . PRO C 1 319 ? 12.027 -91.035 -76.062 1.00 37.31 320 PRO C CA 1
ATOM 8839 C C . PRO C 1 319 ? 10.909 -90.518 -75.161 1.00 37.59 320 PRO C C 1
ATOM 8840 O O . PRO C 1 319 ? 11.095 -90.183 -73.981 1.00 36.76 320 PRO C O 1
ATOM 8844 N N . LEU C 1 320 ? 9.710 -90.472 -75.746 1.00 32.30 321 LEU C N 1
ATOM 8845 C CA . LEU C 1 320 ? 8.573 -89.921 -75.035 1.00 33.44 321 LEU C CA 1
ATOM 8846 C C . LEU C 1 320 ? 8.285 -90.696 -73.744 1.00 32.36 321 LEU C C 1
ATOM 8847 O O . LEU C 1 320 ? 7.848 -90.105 -72.754 1.00 32.10 321 LEU C O 1
ATOM 8852 N N . GLY C 1 321 ? 8.571 -91.997 -73.716 1.00 32.50 322 GLY C N 1
ATOM 8853 C CA . GLY C 1 321 ? 8.252 -92.785 -72.534 1.00 32.72 322 GLY C CA 1
ATOM 8854 C C . GLY C 1 321 ? 9.025 -92.345 -71.312 1.00 31.22 322 GLY C C 1
ATOM 8855 O O . GLY C 1 321 ? 8.569 -92.542 -70.186 1.00 32.39 322 GLY C O 1
ATOM 8856 N N . TYR C 1 322 ? 10.184 -91.708 -71.513 1.00 31.48 323 TYR C N 1
ATOM 8857 C CA . TYR C 1 322 ? 10.913 -91.125 -70.390 1.00 30.94 323 TYR C CA 1
ATOM 8858 C C . TYR C 1 322 ? 10.104 -90.003 -69.738 1.00 30.37 323 TYR C C 1
ATOM 8859 O O . TYR C 1 322 ? 9.809 -90.038 -68.531 1.00 30.92 323 TYR C O 1
ATOM 8868 N N . ALA C 1 323 ? 9.750 -88.983 -70.527 1.00 30.83 324 ALA C N 1
ATOM 8869 C CA . ALA C 1 323 ? 8.879 -87.914 -70.034 1.00 30.71 324 ALA C CA 1
ATOM 8870 C C . ALA C 1 323 ? 7.607 -88.490 -69.428 1.00 30.47 324 ALA C C 1
ATOM 8871 O O . ALA C 1 323 ? 7.108 -88.019 -68.398 1.00 30.12 324 ALA C O 1
ATOM 8873 N N . LEU C 1 324 ? 7.051 -89.494 -70.089 1.00 30.38 325 LEU C N 1
ATOM 8874 C CA . LEU C 1 324 ? 5.733 -89.963 -69.726 1.00 31.77 325 LEU C CA 1
ATOM 8875 C C . LEU C 1 324 ? 5.775 -90.605 -68.347 1.00 32.84 325 LEU C C 1
ATOM 8876 O O . LEU C 1 324 ? 4.940 -90.297 -67.490 1.00 32.60 325 LEU C O 1
ATOM 8881 N N . GLU C 1 325 ? 6.781 -91.461 -68.102 1.00 33.18 326 GLU C N 1
ATOM 8882 C CA . GLU C 1 325 ? 6.934 -92.058 -66.781 1.00 33.78 326 GLU C CA 1
ATOM 8883 C C . GLU C 1 325 ? 7.126 -90.991 -65.715 1.00 32.05 326 GLU C C 1
ATOM 8884 O O . GLU C 1 325 ? 6.530 -91.068 -64.626 1.00 32.12 326 GLU C O 1
ATOM 8890 N N . LEU C 1 326 ? 7.961 -89.988 -66.003 1.00 28.31 327 LEU C N 1
ATOM 8891 C CA . LEU C 1 326 ? 8.149 -88.932 -65.007 1.00 28.11 327 LEU C CA 1
ATOM 8892 C C . LEU C 1 326 ? 6.834 -88.241 -64.666 1.00 28.16 327 LEU C C 1
ATOM 8893 O O . LEU C 1 326 ? 6.585 -87.905 -63.506 1.00 28.53 327 LEU C O 1
ATOM 8898 N N . VAL C 1 327 ? 5.974 -88.039 -65.663 1.00 30.35 328 VAL C N 1
ATOM 8899 C CA . VAL C 1 327 ? 4.730 -87.308 -65.452 1.00 31.33 328 VAL C CA 1
ATOM 8900 C C . VAL C 1 327 ? 3.731 -88.178 -64.687 1.00 33.05 328 VAL C C 1
ATOM 8901 O O . VAL C 1 327 ? 3.070 -87.724 -63.741 1.00 32.70 328 VAL C O 1
ATOM 8905 N N . MET C 1 328 ? 3.674 -89.463 -65.043 1.00 33.58 329 MET C N 1
ATOM 8906 C CA . MET C 1 328 ? 2.802 -90.415 -64.366 1.00 35.38 329 MET C CA 1
ATOM 8907 C C . MET C 1 328 ? 3.185 -90.579 -62.895 1.00 35.72 329 MET C C 1
ATOM 8908 O O . MET C 1 328 ? 2.322 -90.550 -62.021 1.00 36.32 329 MET C O 1
ATOM 8913 N N . LYS C 1 329 ? 4.482 -90.764 -62.602 1.00 34.71 330 LYS C N 1
ATOM 8914 C CA . LYS C 1 329 ? 4.914 -90.947 -61.217 1.00 33.38 330 LYS C CA 1
ATOM 8915 C C . LYS C 1 329 ? 4.769 -89.663 -60.410 1.00 34.20 330 LYS C C 1
ATOM 8916 O O . LYS C 1 329 ? 4.342 -89.702 -59.245 1.00 34.31 330 LYS C O 1
ATOM 8922 N N . ALA C 1 330 ? 5.107 -88.508 -61.008 1.00 32.99 331 ALA C N 1
ATOM 8923 C CA . ALA C 1 330 ? 4.784 -87.251 -60.347 1.00 32.45 331 ALA C CA 1
ATOM 8924 C C . ALA C 1 330 ? 3.304 -87.171 -60.002 1.00 34.33 331 ALA C C 1
ATOM 8925 O O . ALA C 1 330 ? 2.943 -86.602 -58.966 1.00 33.55 331 ALA C O 1
ATOM 8927 N N . ASN C 1 331 ? 2.439 -87.741 -60.855 1.00 33.05 332 ASN C N 1
ATOM 8928 C CA . ASN C 1 331 ? 1.004 -87.615 -60.661 1.00 34.58 332 ASN C CA 1
ATOM 8929 C C . ASN C 1 331 ? 0.507 -88.402 -59.461 1.00 38.18 332 ASN C C 1
ATOM 8930 O O . ASN C 1 331 ? -0.630 -88.183 -59.038 1.00 40.03 332 ASN C O 1
ATOM 8935 N N . HIS C 1 332 ? 1.331 -89.285 -58.893 1.00 41.80 333 HIS C N 1
ATOM 8936 C CA . HIS C 1 332 ? 0.997 -89.997 -57.668 1.00 44.75 333 HIS C CA 1
ATOM 8937 C C . HIS C 1 332 ? 1.790 -89.539 -56.462 1.00 44.95 333 HIS C C 1
ATOM 8938 O O . HIS C 1 332 ? 1.412 -89.884 -55.341 1.00 48.31 333 HIS C O 1
ATOM 8945 N N . ASP C 1 333 ? 2.855 -88.755 -56.646 1.00 51.81 334 ASP C N 1
ATOM 8946 C CA . ASP C 1 333 ? 3.541 -88.231 -55.464 1.00 53.66 334 ASP C CA 1
ATOM 8947 C C . ASP C 1 333 ? 2.630 -87.398 -54.550 1.00 56.11 334 ASP C C 1
ATOM 8948 O O . ASP C 1 333 ? 2.880 -87.332 -53.341 1.00 56.39 334 ASP C O 1
ATOM 8953 N N . VAL C 1 334 ? 1.591 -86.745 -55.083 1.00 49.33 335 VAL C N 1
ATOM 8954 C CA . VAL C 1 334 ? 0.702 -85.963 -54.217 1.00 51.34 335 VAL C CA 1
ATOM 8955 C C . VAL C 1 334 ? -0.451 -86.783 -53.643 1.00 53.60 335 VAL C C 1
ATOM 8956 O O . VAL C 1 334 ? -1.073 -86.353 -52.659 1.00 53.50 335 VAL C O 1
ATOM 8960 N N . THR C 1 335 ? -0.757 -87.938 -54.237 1.00 67.48 336 THR C N 1
ATOM 8961 C CA . THR C 1 335 ? -1.821 -88.843 -53.802 1.00 70.54 336 THR C CA 1
ATOM 8962 C C . THR C 1 335 ? -1.363 -89.834 -52.727 1.00 71.14 336 THR C C 1
ATOM 8963 O O . THR C 1 335 ? -2.156 -90.697 -52.328 1.00 73.22 336 THR C O 1
ATOM 8967 N N . LYS C 1 336 ? -0.120 -89.722 -52.231 1.00 63.45 337 LYS C N 1
ATOM 8968 C CA . LYS C 1 336 ? 0.493 -90.745 -51.381 1.00 64.19 337 LYS C CA 1
ATOM 8969 C C . LYS C 1 336 ? 0.244 -90.556 -49.881 1.00 67.08 337 LYS C C 1
ATOM 8970 O O . LYS C 1 336 ? 0.815 -91.311 -49.079 1.00 66.87 337 LYS C O 1
ATOM 8976 N N . LYS C 1 337 ? -0.592 -89.598 -49.472 1.00 74.07 338 LYS C N 1
ATOM 8977 C CA . LYS C 1 337 ? -0.846 -89.371 -48.052 1.00 74.31 338 LYS C CA 1
ATOM 8978 C C . LYS C 1 337 ? -2.253 -89.810 -47.646 1.00 76.18 338 LYS C C 1
ATOM 8979 O O . LYS C 1 337 ? -2.402 -90.601 -46.708 1.00 79.00 338 LYS C O 1
ATOM 8985 N N . LYS C 1 338 ? -3.288 -89.264 -48.300 1.00 65.75 339 LYS C N 1
ATOM 8986 C CA . LYS C 1 338 ? -4.628 -89.859 -48.413 1.00 66.31 339 LYS C CA 1
ATOM 8987 C C . LYS C 1 338 ? -5.621 -89.624 -47.256 1.00 67.28 339 LYS C C 1
ATOM 8988 O O . LYS C 1 338 ? -6.791 -89.319 -47.522 1.00 66.38 339 LYS C O 1
ATOM 8994 N N . ILE C 1 339 ? -5.226 -89.774 -45.986 1.00 68.80 340 ILE C N 1
ATOM 8995 C CA . ILE C 1 339 ? -6.139 -89.488 -44.873 1.00 70.15 340 ILE C CA 1
ATOM 8996 C C . ILE C 1 339 ? -5.386 -88.771 -43.759 1.00 69.83 340 ILE C C 1
ATOM 8997 O O . ILE C 1 339 ? -4.259 -89.149 -43.432 1.00 71.53 340 ILE C O 1
ATOM 9002 N N . GLY C 1 340 ? -6.012 -87.758 -43.160 1.00 55.16 341 GLY C N 1
ATOM 9003 C CA . GLY C 1 340 ? -5.391 -87.094 -42.022 1.00 53.92 341 GLY C CA 1
ATOM 9004 C C . GLY C 1 340 ? -5.731 -85.606 -41.958 1.00 52.88 341 GLY C C 1
ATOM 9005 O O . GLY C 1 340 ? -6.719 -85.151 -42.532 1.00 52.25 341 GLY C O 1
ATOM 9006 N N . SER C 1 341 ? -4.898 -84.885 -41.211 1.00 56.82 342 SER C N 1
ATOM 9007 C CA . SER C 1 341 ? -5.027 -83.444 -41.056 1.00 56.42 342 SER C CA 1
ATOM 9008 C C . SER C 1 341 ? -4.957 -82.737 -42.407 1.00 56.83 342 SER C C 1
ATOM 9009 O O . SER C 1 341 ? -4.421 -83.262 -43.380 1.00 56.29 342 SER C O 1
ATOM 9012 N N . VAL C 1 342 ? -5.480 -81.511 -42.447 1.00 51.84 343 VAL C N 1
ATOM 9013 C CA . VAL C 1 342 ? -5.319 -80.671 -43.628 1.00 49.94 343 VAL C CA 1
ATOM 9014 C C . VAL C 1 342 ? -3.867 -80.234 -43.776 1.00 50.42 343 VAL C C 1
ATOM 9015 O O . VAL C 1 342 ? -3.291 -80.290 -44.868 1.00 47.39 343 VAL C O 1
ATOM 9019 N N . SER C 1 343 ? -3.257 -79.775 -42.680 1.00 62.90 344 SER C N 1
ATOM 9020 C CA . SER C 1 343 ? -1.910 -79.216 -42.758 1.00 63.09 344 SER C CA 1
ATOM 9021 C C . SER C 1 343 ? -0.849 -80.289 -42.966 1.00 62.90 344 SER C C 1
ATOM 9022 O O . SER C 1 343 ? 0.283 -79.955 -43.337 1.00 64.60 344 SER C O 1
ATOM 9025 N N . ASP C 1 344 ? -1.187 -81.561 -42.741 1.00 60.74 345 ASP C N 1
ATOM 9026 C CA . ASP C 1 344 ? -0.287 -82.679 -43.006 1.00 61.12 345 ASP C CA 1
ATOM 9027 C C . ASP C 1 344 ? -0.561 -83.356 -44.347 1.00 59.27 345 ASP C C 1
ATOM 9028 O O . ASP C 1 344 ? 0.279 -84.136 -44.815 1.00 58.82 345 ASP C O 1
ATOM 9033 N N . LEU C 1 345 ? -1.700 -83.075 -44.979 1.00 48.29 346 LEU C N 1
ATOM 9034 C CA . LEU C 1 345 ? -2.011 -83.616 -46.296 1.00 48.16 346 LEU C CA 1
ATOM 9035 C C . LEU C 1 345 ? -1.773 -82.616 -47.427 1.00 45.08 346 LEU C C 1
ATOM 9036 O O . LEU C 1 345 ? -1.485 -83.034 -48.553 1.00 42.30 346 LEU C O 1
ATOM 9041 N N . LEU C 1 346 ? -1.888 -81.315 -47.149 1.00 51.89 347 LEU C N 1
ATOM 9042 C CA . LEU C 1 346 ? -1.750 -80.247 -48.135 1.00 49.02 347 LEU C CA 1
ATOM 9043 C C . LEU C 1 346 ? -0.528 -79.401 -47.823 1.00 48.95 347 LEU C C 1
ATOM 9044 O O . LEU C 1 346 ? -0.440 -78.801 -46.747 1.00 49.90 347 LEU C O 1
ATOM 9049 N N . LYS C 1 347 ? 0.387 -79.324 -48.776 1.00 42.85 348 LYS C N 1
ATOM 9050 C CA . LYS C 1 347 ? 1.597 -78.540 -48.616 1.00 43.50 348 LYS C CA 1
ATOM 9051 C C . LYS C 1 347 ? 1.725 -77.585 -49.782 1.00 41.10 348 LYS C C 1
ATOM 9052 O O . LYS C 1 347 ? 1.299 -77.909 -50.895 1.00 41.62 348 LYS C O 1
ATOM 9058 N N . PRO C 1 348 ? 2.342 -76.429 -49.575 1.00 38.64 349 PRO C N 1
ATOM 9059 C CA . PRO C 1 348 ? 2.755 -75.602 -50.716 1.00 37.88 349 PRO C CA 1
ATOM 9060 C C . PRO C 1 348 ? 3.852 -76.303 -51.502 1.00 38.01 349 PRO C C 1
ATOM 9061 O O . PRO C 1 348 ? 4.464 -77.256 -51.032 1.00 37.91 349 PRO C O 1
ATOM 9065 N N . ILE C 1 349 ? 4.123 -75.816 -52.717 1.00 36.55 350 ILE C N 1
ATOM 9066 C CA . ILE C 1 349 ? 5.280 -76.338 -53.432 1.00 35.55 350 ILE C CA 1
ATOM 9067 C C . ILE C 1 349 ? 6.521 -76.049 -52.599 1.00 38.07 350 ILE C C 1
ATOM 9068 O O . ILE C 1 349 ? 6.606 -75.042 -51.882 1.00 37.55 350 ILE C O 1
ATOM 9073 N N . LYS C 1 350 ? 7.501 -76.945 -52.743 1.00 55.61 351 LYS C N 1
ATOM 9074 C CA . LYS C 1 350 ? 8.678 -77.047 -51.886 1.00 57.05 351 LYS C CA 1
ATOM 9075 C C . LYS C 1 350 ? 9.374 -75.711 -51.635 1.00 59.28 351 LYS C C 1
ATOM 9076 O O . LYS C 1 350 ? 9.526 -75.301 -50.482 1.00 64.26 351 LYS C O 1
ATOM 9078 N N . GLY C 1 351 ? 9.854 -75.038 -52.682 1.00 47.54 352 GLY C N 1
ATOM 9079 C CA . GLY C 1 351 ? 10.641 -73.841 -52.469 1.00 48.25 352 GLY C CA 1
ATOM 9080 C C . GLY C 1 351 ? 10.300 -72.685 -53.380 1.00 50.06 352 GLY C C 1
ATOM 9081 O O . GLY C 1 351 ? 9.127 -72.381 -53.620 1.00 49.09 352 GLY C O 1
ATOM 9082 N N . PRO C 1 352 ? 11.328 -71.981 -53.871 1.00 56.17 353 PRO C N 1
ATOM 9083 C CA . PRO C 1 352 ? 11.111 -71.036 -54.974 1.00 56.10 353 PRO C CA 1
ATOM 9084 C C . PRO C 1 352 ? 10.923 -71.791 -56.276 1.00 54.06 353 PRO C C 1
ATOM 9085 O O . PRO C 1 352 ? 11.587 -72.800 -56.530 1.00 53.71 353 PRO C O 1
ATOM 9089 N N . LEU C 1 353 ? 10.000 -71.298 -57.091 1.00 49.65 354 LEU C N 1
ATOM 9090 C CA . LEU C 1 353 ? 9.664 -71.984 -58.326 1.00 47.31 354 LEU C CA 1
ATOM 9091 C C . LEU C 1 353 ? 10.871 -71.976 -59.245 1.00 47.26 354 LEU C C 1
ATOM 9092 O O . LEU C 1 353 ? 11.507 -70.928 -59.406 1.00 49.94 354 LEU C O 1
ATOM 9097 N N . PRO C 1 354 ? 11.201 -73.108 -59.866 1.00 48.03 355 PRO C N 1
ATOM 9098 C CA . PRO C 1 354 ? 12.379 -73.185 -60.738 1.00 46.86 355 PRO C CA 1
ATOM 9099 C C . PRO C 1 354 ? 12.335 -72.136 -61.837 1.00 47.66 355 PRO C C 1
ATOM 9100 O O . PRO C 1 354 ? 11.266 -71.660 -62.226 1.00 46.88 355 PRO C O 1
ATOM 9104 N N . VAL C 1 355 ? 13.523 -71.781 -62.335 1.00 46.50 356 VAL C N 1
ATOM 9105 C CA . VAL C 1 355 ? 13.629 -70.881 -63.483 1.00 45.10 356 VAL C CA 1
ATOM 9106 C C . VAL C 1 355 ? 12.834 -71.447 -64.656 1.00 42.71 356 VAL C C 1
ATOM 9107 O O . VAL C 1 355 ? 11.987 -70.766 -65.248 1.00 42.89 356 VAL C O 1
ATOM 9111 N N . ARG C 1 356 ? 13.063 -72.722 -64.978 1.00 39.95 357 ARG C N 1
ATOM 9112 C CA . ARG C 1 356 ? 12.298 -73.417 -66.007 1.00 37.64 357 ARG C CA 1
ATOM 9113 C C . ARG C 1 356 ? 11.119 -74.152 -65.364 1.00 36.11 357 ARG C C 1
ATOM 9114 O O . ARG C 1 356 ? 11.299 -75.192 -64.732 1.00 35.17 357 ARG C O 1
ATOM 9122 N N . HIS C 1 357 ? 9.907 -73.618 -65.525 1.00 37.74 358 HIS C N 1
ATOM 9123 C CA . HIS C 1 357 ? 8.714 -74.369 -65.142 1.00 37.02 358 HIS C CA 1
ATOM 9124 C C . HIS C 1 357 ? 7.559 -74.097 -66.097 1.00 36.54 358 HIS C C 1
ATOM 9125 O O . HIS C 1 357 ? 7.198 -72.941 -66.337 1.00 38.08 358 HIS C O 1
ATOM 9132 N N . ASP C 1 358 ? 6.974 -75.165 -66.624 1.00 32.89 359 ASP C N 1
ATOM 9133 C CA . ASP C 1 358 ? 5.703 -75.088 -67.318 1.00 32.86 359 ASP C CA 1
ATOM 9134 C C . ASP C 1 358 ? 4.561 -75.495 -66.381 1.00 33.12 359 ASP C C 1
ATOM 9135 O O . ASP C 1 358 ? 4.754 -76.245 -65.417 1.00 31.74 359 ASP C O 1
ATOM 9140 N N . ILE C 1 359 ? 3.358 -75.001 -66.698 1.00 30.98 360 ILE C N 1
ATOM 9141 C CA . ILE C 1 359 ? 2.152 -75.224 -65.910 1.00 31.74 360 ILE C CA 1
ATOM 9142 C C . ILE C 1 359 ? 1.001 -75.587 -66.839 1.00 32.09 360 ILE C C 1
ATOM 9143 O O . ILE C 1 359 ? 0.765 -74.936 -67.867 1.00 32.38 360 ILE C O 1
ATOM 9148 N N . VAL C 1 360 ? 0.266 -76.602 -66.436 1.00 33.21 361 VAL C N 1
ATOM 9149 C CA . VAL C 1 360 ? -0.781 -77.226 -67.217 1.00 34.88 361 VAL C CA 1
ATOM 9150 C C . VAL C 1 360 ? -1.928 -77.542 -66.258 1.00 36.89 361 VAL C C 1
ATOM 9151 O O . VAL C 1 360 ? -1.707 -77.775 -65.063 1.00 34.63 361 VAL C O 1
ATOM 9155 N N . SER C 1 361 ? -3.155 -77.517 -66.772 1.00 41.71 362 SER C N 1
ATOM 9156 C CA . SER C 1 361 ? -4.362 -77.584 -65.955 1.00 42.52 362 SER C CA 1
ATOM 9157 C C . SER C 1 361 ? -5.395 -78.413 -66.693 1.00 45.55 362 SER C C 1
ATOM 9158 O O . SER C 1 361 ? -5.587 -78.244 -67.896 1.00 45.82 362 SER C O 1
ATOM 9161 N N . ASP C 1 362 ? -6.073 -79.290 -65.976 1.00 54.05 363 ASP C N 1
ATOM 9162 C CA . ASP C 1 362 ? -7.038 -80.198 -66.592 1.00 56.72 363 ASP C CA 1
ATOM 9163 C C . ASP C 1 362 ? -8.454 -79.679 -66.330 1.00 58.83 363 ASP C C 1
ATOM 9164 O O . ASP C 1 362 ? -9.022 -79.892 -65.259 1.00 60.96 363 ASP C O 1
ATOM 9169 N N . LEU C 1 363 ? -9.044 -79.058 -67.330 1.00 56.46 364 LEU C N 1
ATOM 9170 C CA . LEU C 1 363 ? -10.384 -78.493 -67.284 1.00 58.68 364 LEU C CA 1
ATOM 9171 C C . LEU C 1 363 ? -11.377 -79.221 -68.170 1.00 62.43 364 LEU C C 1
ATOM 9172 O O . LEU C 1 363 ? -12.360 -78.658 -68.593 1.00 63.95 364 LEU C O 1
ATOM 9177 N N . ILE C 1 364 ? -11.050 -80.457 -68.476 1.00 66.21 365 ILE C N 1
ATOM 9178 C CA . ILE C 1 364 ? -11.815 -81.327 -69.333 1.00 68.54 365 ILE C CA 1
ATOM 9179 C C . ILE C 1 364 ? -13.230 -81.693 -68.833 1.00 74.57 365 ILE C C 1
ATOM 9180 O O . ILE C 1 364 ? -13.950 -82.429 -69.489 1.00 73.58 365 ILE C O 1
ATOM 9185 N N . HIS C 1 365 ? -13.627 -81.172 -67.684 1.00 85.86 366 HIS C N 1
ATOM 9186 C CA . HIS C 1 365 ? -14.934 -81.489 -67.133 1.00 87.06 366 HIS C CA 1
ATOM 9187 C C . HIS C 1 365 ? -15.720 -80.238 -66.762 1.00 89.02 366 HIS C C 1
ATOM 9188 O O . HIS C 1 365 ? -16.388 -80.195 -65.737 1.00 90.36 366 HIS C O 1
ATOM 9195 N N . GLY C 1 367 ? -20.641 -79.133 -66.911 1.00 75.91 368 GLY C N 1
ATOM 9196 C CA . GLY C 1 367 ? -19.540 -78.344 -66.407 1.00 74.98 368 GLY C CA 1
ATOM 9197 C C . GLY C 1 367 ? -19.949 -77.025 -65.792 1.00 75.46 368 GLY C C 1
ATOM 9198 O O . GLY C 1 367 ? -20.464 -76.151 -66.465 1.00 73.71 368 GLY C O 1
ATOM 9199 N N . HIS C 1 368 ? -19.717 -76.890 -64.496 1.00 84.29 369 HIS C N 1
ATOM 9200 C CA . HIS C 1 368 ? -20.027 -75.676 -63.737 1.00 82.92 369 HIS C CA 1
ATOM 9201 C C . HIS C 1 368 ? -21.310 -74.970 -64.174 1.00 82.66 369 HIS C C 1
ATOM 9202 O O . HIS C 1 368 ? -21.312 -73.778 -64.382 1.00 81.04 369 HIS C O 1
ATOM 9209 N N . TYR C 1 369 ? -22.409 -75.708 -64.282 1.00 78.64 370 TYR C N 1
ATOM 9210 C CA . TYR C 1 369 ? -23.656 -75.140 -64.789 1.00 77.18 370 TYR C CA 1
ATOM 9211 C C . TYR C 1 369 ? -24.700 -74.907 -63.696 1.00 78.09 370 TYR C C 1
ATOM 9212 O O . TYR C 1 369 ? -25.896 -74.845 -63.995 1.00 77.83 370 TYR C O 1
ATOM 9214 N N . SER C 1 370 ? -24.282 -74.751 -62.439 1.00 74.78 371 SER C N 1
ATOM 9215 C CA . SER C 1 370 ? -25.250 -74.606 -61.355 1.00 76.44 371 SER C CA 1
ATOM 9216 C C . SER C 1 370 ? -25.587 -73.156 -61.014 1.00 77.12 371 SER C C 1
ATOM 9217 O O . SER C 1 370 ? -26.630 -72.910 -60.398 1.00 77.50 371 SER C O 1
ATOM 9220 N N . MET C 1 371 ? -24.746 -72.194 -61.395 1.00 86.74 372 MET C N 1
ATOM 9221 C CA . MET C 1 371 ? -25.100 -70.788 -61.226 1.00 86.46 372 MET C CA 1
ATOM 9222 C C . MET C 1 371 ? -26.295 -70.411 -62.091 1.00 87.00 372 MET C C 1
ATOM 9223 O O . MET C 1 371 ? -26.428 -70.862 -63.235 1.00 85.39 372 MET C O 1
ATOM 9228 N N . GLU C 1 372 ? -27.161 -69.563 -61.538 1.00 76.57 373 GLU C N 1
ATOM 9229 C CA . GLU C 1 372 ? -28.177 -68.869 -62.316 1.00 74.02 373 GLU C CA 1
ATOM 9230 C C . GLU C 1 372 ? -28.413 -67.518 -61.658 1.00 73.36 373 GLU C C 1
ATOM 9231 O O . GLU C 1 372 ? -28.329 -67.403 -60.434 1.00 75.23 373 GLU C O 1
ATOM 9237 N N . PHE C 1 373 ? -28.684 -66.492 -62.468 1.00 69.88 374 PHE C N 1
ATOM 9238 C CA . PHE C 1 373 ? -28.889 -65.141 -61.952 1.00 70.37 374 PHE C CA 1
ATOM 9239 C C . PHE C 1 373 ? -30.237 -64.561 -62.379 1.00 71.51 374 PHE C C 1
ATOM 9240 O O . PHE C 1 373 ? -30.441 -63.345 -62.307 1.00 72.13 374 PHE C O 1
ATOM 9248 N N . GLY C 1 374 ? -31.176 -65.407 -62.794 1.00 68.27 375 GLY C N 1
ATOM 9249 C CA . GLY C 1 374 ? -32.424 -64.959 -63.380 1.00 68.28 375 GLY C CA 1
ATOM 9250 C C . GLY C 1 374 ? -32.547 -65.292 -64.849 1.00 67.48 375 GLY C C 1
ATOM 9251 O O . GLY C 1 374 ? -33.664 -65.266 -65.389 1.00 67.04 375 GLY C O 1
ATOM 9252 N N . TRP C 1 375 ? -31.438 -65.638 -65.508 1.00 65.27 376 TRP C N 1
ATOM 9253 C CA . TRP C 1 375 ? -31.442 -65.970 -66.927 1.00 64.08 376 TRP C CA 1
ATOM 9254 C C . TRP C 1 375 ? -31.233 -67.456 -67.193 1.00 62.78 376 TRP C C 1
ATOM 9255 O O . TRP C 1 375 ? -31.027 -67.841 -68.349 1.00 63.82 376 TRP C O 1
ATOM 9266 N N . GLY C 1 376 ? -31.293 -68.294 -66.166 1.00 57.33 377 GLY C N 1
ATOM 9267 C CA . GLY C 1 376 ? -31.028 -69.711 -66.314 1.00 57.84 377 GLY C CA 1
ATOM 9268 C C . GLY C 1 376 ? -29.583 -70.065 -66.020 1.00 57.23 377 GLY C C 1
ATOM 9269 O O . GLY C 1 376 ? -28.819 -69.291 -65.439 1.00 56.75 377 GLY C O 1
ATOM 9270 N N . LYS C 1 377 ? -29.209 -71.273 -66.437 1.00 69.59 378 LYS C N 1
ATOM 9271 C CA . LYS C 1 377 ? -27.832 -71.732 -66.338 1.00 68.06 378 LYS C CA 1
ATOM 9272 C C . LYS C 1 377 ? -27.028 -71.248 -67.544 1.00 66.60 378 LYS C C 1
ATOM 9273 O O . LYS C 1 377 ? -27.574 -71.027 -68.628 1.00 66.05 378 LYS C O 1
ATOM 9279 N N . ALA C 1 378 ? -25.724 -71.061 -67.339 1.00 55.80 379 ALA C N 1
ATOM 9280 C CA . ALA C 1 378 ? -24.853 -70.648 -68.432 1.00 53.54 379 ALA C CA 1
ATOM 9281 C C . ALA C 1 378 ? -24.887 -71.664 -69.567 1.00 53.30 379 ALA C C 1
ATOM 9282 O O . ALA C 1 378 ? -24.948 -72.873 -69.336 1.00 54.75 379 ALA C O 1
ATOM 9284 N N . THR C 1 379 ? -24.847 -71.170 -70.805 1.00 52.48 380 THR C N 1
ATOM 9285 C CA . THR C 1 379 ? -24.651 -72.048 -71.953 1.00 53.56 380 THR C CA 1
ATOM 9286 C C . THR C 1 379 ? -23.199 -72.495 -72.097 1.00 53.48 380 THR C C 1
ATOM 9287 O O . THR C 1 379 ? -22.915 -73.409 -72.881 1.00 52.80 380 THR C O 1
ATOM 9291 N N . TYR C 1 380 ? -22.282 -71.862 -71.366 1.00 49.44 381 TYR C N 1
ATOM 9292 C CA . TYR C 1 380 ? -20.896 -72.282 -71.255 1.00 48.43 381 TYR C CA 1
ATOM 9293 C C . TYR C 1 380 ? -20.282 -71.576 -70.058 1.00 48.05 381 TYR C C 1
ATOM 9294 O O . TYR C 1 380 ? -20.484 -70.371 -69.854 1.00 47.55 381 TYR C O 1
ATOM 9303 N N . THR C 1 381 ? -19.493 -72.341 -69.314 1.00 45.10 382 THR C N 1
ATOM 9304 C CA . THR C 1 381 ? -18.690 -71.890 -68.195 1.00 45.41 382 THR C CA 1
ATOM 9305 C C . THR C 1 381 ? -17.297 -72.470 -68.359 1.00 44.63 382 THR C C 1
ATOM 9306 O O . THR C 1 381 ? -17.142 -73.619 -68.776 1.00 44.32 382 THR C O 1
ATOM 9310 N N . GLY C 1 382 ? -16.287 -71.680 -68.045 1.00 46.38 383 GLY C N 1
ATOM 9311 C CA . GLY C 1 382 ? -14.954 -72.216 -68.002 1.00 46.15 383 GLY C CA 1
ATOM 9312 C C . GLY C 1 382 ? -13.873 -71.175 -68.148 1.00 47.69 383 GLY C C 1
ATOM 9313 O O . GLY C 1 382 ? -14.080 -69.988 -67.902 1.00 48.70 383 GLY C O 1
ATOM 9314 N N . PRO C 1 383 ? -12.686 -71.609 -68.548 1.00 42.98 384 PRO C N 1
ATOM 9315 C CA . PRO C 1 383 ? -11.540 -70.695 -68.620 1.00 44.31 384 PRO C CA 1
ATOM 9316 C C . PRO C 1 383 ? -11.591 -69.773 -69.829 1.00 44.71 384 PRO C C 1
ATOM 9317 O O . PRO C 1 383 ? -12.208 -70.064 -70.857 1.00 44.34 384 PRO C O 1
ATOM 9321 N N . ALA C 1 384 ? -10.853 -68.675 -69.702 1.00 55.25 385 ALA C N 1
ATOM 9322 C CA . ALA C 1 384 ? -10.737 -67.657 -70.729 1.00 56.76 385 ALA C CA 1
ATOM 9323 C C . ALA C 1 384 ? -9.262 -67.371 -71.017 1.00 59.02 385 ALA C C 1
ATOM 9324 O O . ALA C 1 384 ? -8.358 -67.802 -70.285 1.00 57.61 385 ALA C O 1
ATOM 9326 N N . THR C 1 385 ? -9.034 -66.619 -72.104 1.00 75.07 386 THR C N 1
ATOM 9327 C CA . THR C 1 385 ? -7.714 -66.406 -72.753 1.00 74.83 386 THR C CA 1
ATOM 9328 C C . THR C 1 385 ? -7.090 -67.696 -73.283 1.00 72.57 386 THR C C 1
ATOM 9329 O O . THR C 1 385 ? -6.643 -67.740 -74.435 1.00 72.22 386 THR C O 1
ATOM 9333 N N . ASN C 1 391 ? 5.434 -68.018 -65.264 1.00 75.49 392 ASN C N 1
ATOM 9334 C CA . ASN C 1 391 ? 5.506 -66.684 -65.863 1.00 76.97 392 ASN C CA 1
ATOM 9335 C C . ASN C 1 391 ? 6.183 -66.695 -67.248 1.00 73.82 392 ASN C C 1
ATOM 9336 O O . ASN C 1 391 ? 5.523 -66.389 -68.240 1.00 70.69 392 ASN C O 1
ATOM 9341 N N . PRO C 1 392 ? 7.468 -67.051 -67.341 1.00 71.46 393 PRO C N 1
ATOM 9342 C CA . PRO C 1 392 ? 8.142 -66.999 -68.646 1.00 68.13 393 PRO C CA 1
ATOM 9343 C C . PRO C 1 392 ? 8.138 -68.313 -69.416 1.00 65.29 393 PRO C C 1
ATOM 9344 O O . PRO C 1 392 ? 8.694 -68.360 -70.520 1.00 63.17 393 PRO C O 1
ATOM 9348 N N . GLY C 1 393 ? 7.558 -69.373 -68.845 1.00 62.62 394 GLY C N 1
ATOM 9349 C CA . GLY C 1 393 ? 7.406 -70.642 -69.519 1.00 56.42 394 GLY C CA 1
ATOM 9350 C C . GLY C 1 393 ? 5.983 -70.860 -69.999 1.00 55.36 394 GLY C C 1
ATOM 9351 O O . GLY C 1 393 ? 5.115 -69.991 -69.902 1.00 57.82 394 GLY C O 1
ATOM 9352 N N . LEU C 1 394 ? 5.746 -72.065 -70.505 1.00 46.73 395 LEU C N 1
ATOM 9353 C CA . LEU C 1 394 ? 4.476 -72.433 -71.118 1.00 43.45 395 LEU C CA 1
ATOM 9354 C C . LEU C 1 394 ? 3.410 -72.678 -70.043 1.00 45.52 395 LEU C C 1
ATOM 9355 O O . LEU C 1 394 ? 3.595 -73.517 -69.155 1.00 45.66 395 LEU C O 1
ATOM 9360 N N . THR C 1 395 ? 2.297 -71.946 -70.115 1.00 43.97 396 THR C N 1
ATOM 9361 C CA . THR C 1 395 ? 1.186 -72.094 -69.178 1.00 44.83 396 THR C CA 1
ATOM 9362 C C . THR C 1 395 ? -0.055 -72.349 -70.016 1.00 44.36 396 THR C C 1
ATOM 9363 O O . THR C 1 395 ? -0.487 -71.461 -70.754 1.00 45.88 396 THR C O 1
ATOM 9367 N N . THR C 1 396 ? -0.635 -73.544 -69.920 1.00 41.60 397 THR C N 1
ATOM 9368 C CA . THR C 1 396 ? -1.820 -73.836 -70.718 1.00 40.36 397 THR C CA 1
ATOM 9369 C C . THR C 1 396 ? -2.784 -74.695 -69.904 1.00 41.75 397 THR C C 1
ATOM 9370 O O . THR C 1 396 ? -2.620 -74.887 -68.695 1.00 41.77 397 THR C O 1
ATOM 9374 N N . TYR C 1 397 ? -3.815 -75.186 -70.591 1.00 41.10 398 TYR C N 1
ATOM 9375 C CA . TYR C 1 397 ? -4.854 -76.023 -70.009 1.00 41.43 398 TYR C CA 1
ATOM 9376 C C . TYR C 1 397 ? -5.581 -76.734 -71.143 1.00 40.66 398 TYR C C 1
ATOM 9377 O O . TYR C 1 397 ? -5.467 -76.348 -72.308 1.00 40.82 398 TYR C O 1
ATOM 9386 N N . TYR C 1 398 ? -6.289 -77.801 -70.803 1.00 40.77 399 TYR C N 1
ATOM 9387 C CA . TYR C 1 398 ? -6.927 -78.656 -71.792 1.00 42.00 399 TYR C CA 1
ATOM 9388 C C . TYR C 1 398 ? -8.439 -78.471 -71.709 1.00 45.64 399 TYR C C 1
ATOM 9389 O O . TYR C 1 398 ? -9.044 -78.780 -70.675 1.00 46.64 399 TYR C O 1
ATOM 9398 N N . VAL C 1 399 ? -9.053 -77.976 -72.783 1.00 46.12 400 VAL C N 1
ATOM 9399 C CA . VAL C 1 399 ? -10.515 -77.848 -72.770 1.00 47.38 400 VAL C CA 1
ATOM 9400 C C . VAL C 1 399 ? -11.095 -78.804 -73.808 1.00 47.21 400 VAL C C 1
ATOM 9401 O O . VAL C 1 399 ? -10.494 -78.998 -74.862 1.00 47.14 400 VAL C O 1
ATOM 9405 N N . PRO C 1 400 ? -12.215 -79.470 -73.549 1.00 45.35 401 PRO C N 1
ATOM 9406 C CA . PRO C 1 400 ? -12.773 -80.355 -74.576 1.00 45.77 401 PRO C CA 1
ATOM 9407 C C . PRO C 1 400 ? -13.281 -79.566 -75.776 1.00 45.67 401 PRO C C 1
ATOM 9408 O O . PRO C 1 400 ? -13.601 -78.381 -75.692 1.00 45.45 401 PRO C O 1
ATOM 9412 N N . TYR C 1 401 ? -13.342 -80.250 -76.911 1.00 47.10 402 TYR C N 1
ATOM 9413 C CA . TYR C 1 401 ? -13.645 -79.593 -78.172 1.00 47.59 402 TYR C CA 1
ATOM 9414 C C . TYR C 1 401 ? -14.122 -80.639 -79.161 1.00 49.03 402 TYR C C 1
ATOM 9415 O O . TYR C 1 401 ? -13.479 -81.672 -79.330 1.00 49.60 402 TYR C O 1
ATOM 9424 N N . THR C 1 402 ? -15.234 -80.362 -79.821 1.00 50.83 403 THR C N 1
ATOM 9425 C CA . THR C 1 402 ? -15.741 -81.209 -80.885 1.00 53.15 403 THR C CA 1
ATOM 9426 C C . THR C 1 402 ? -15.724 -80.406 -82.179 1.00 55.01 403 THR C C 1
ATOM 9427 O O . THR C 1 402 ? -16.202 -79.271 -82.216 1.00 53.23 403 THR C O 1
ATOM 9431 N N . ASN C 1 403 ? -15.129 -80.971 -83.219 1.00 57.08 404 ASN C N 1
ATOM 9432 C CA . ASN C 1 403 ? -14.870 -80.198 -84.422 1.00 59.09 404 ASN C CA 1
ATOM 9433 C C . ASN C 1 403 ? -16.083 -80.251 -85.347 1.00 63.24 404 ASN C C 1
ATOM 9434 O O . ASN C 1 403 ? -17.152 -80.748 -84.990 1.00 61.34 404 ASN C O 1
ATOM 9439 N N . ASN C 1 404 ? -15.886 -79.763 -86.571 1.00 75.54 405 ASN C N 1
ATOM 9440 C CA . ASN C 1 404 ? -16.943 -79.673 -87.574 1.00 78.50 405 ASN C CA 1
ATOM 9441 C C . ASN C 1 404 ? -17.590 -81.031 -87.861 1.00 77.94 405 ASN C C 1
ATOM 9442 O O . ASN C 1 404 ? -18.818 -81.139 -87.963 1.00 76.62 405 ASN C O 1
ATOM 9447 N N . LYS C 1 405 ? -16.777 -82.071 -88.027 1.00 67.72 406 LYS C N 1
ATOM 9448 C CA . LYS C 1 405 ? -17.257 -83.379 -88.454 1.00 67.57 406 LYS C CA 1
ATOM 9449 C C . LYS C 1 405 ? -17.709 -84.265 -87.307 1.00 65.89 406 LYS C C 1
ATOM 9450 O O . LYS C 1 405 ? -18.092 -85.412 -87.555 1.00 66.05 406 LYS C O 1
ATOM 9456 N N . GLY C 1 406 ? -17.647 -83.786 -86.069 1.00 67.54 407 GLY C N 1
ATOM 9457 C CA . GLY C 1 406 ? -18.030 -84.587 -84.925 1.00 67.19 407 GLY C CA 1
ATOM 9458 C C . GLY C 1 406 ? -16.897 -85.260 -84.185 1.00 64.33 407 GLY C C 1
ATOM 9459 O O . GLY C 1 406 ? -17.162 -86.145 -83.359 1.00 64.03 407 GLY C O 1
ATOM 9460 N N . GLU C 1 407 ? -15.650 -84.871 -84.442 1.00 65.97 408 GLU C N 1
ATOM 9461 C CA . GLU C 1 407 ? -14.500 -85.473 -83.771 1.00 63.88 408 GLU C CA 1
ATOM 9462 C C . GLU C 1 407 ? -14.235 -84.735 -82.466 1.00 60.58 408 GLU C C 1
ATOM 9463 O O . GLU C 1 407 ? -13.900 -83.550 -82.466 1.00 60.56 408 GLU C O 1
ATOM 9469 N N . SER C 1 408 ? -14.397 -85.434 -81.358 1.00 56.23 409 SER C N 1
ATOM 9470 C CA . SER C 1 408 ? -14.098 -84.845 -80.072 1.00 54.10 409 SER C CA 1
ATOM 9471 C C . SER C 1 408 ? -12.606 -84.965 -79.771 1.00 53.26 409 SER C C 1
ATOM 9472 O O . SER C 1 408 ? -11.893 -85.809 -80.319 1.00 53.45 409 SER C O 1
ATOM 9475 N N . GLY C 1 409 ? -12.143 -84.098 -78.881 1.00 44.01 410 GLY C N 1
ATOM 9476 C CA . GLY C 1 409 ? -10.749 -84.069 -78.503 1.00 41.26 410 GLY C CA 1
ATOM 9477 C C . GLY C 1 409 ? -10.498 -82.918 -77.553 1.00 38.61 410 GLY C C 1
ATOM 9478 O O . GLY C 1 409 ? -11.417 -82.425 -76.904 1.00 39.08 410 GLY C O 1
ATOM 9479 N N . VAL C 1 410 ? -9.243 -82.476 -77.516 1.00 38.16 411 VAL C N 1
ATOM 9480 C CA . VAL C 1 410 ? -8.777 -81.459 -76.585 1.00 36.79 411 VAL C CA 1
ATOM 9481 C C . VAL C 1 410 ? -8.208 -80.293 -77.372 1.00 35.48 411 VAL C C 1
ATOM 9482 O O . VAL C 1 410 ? -7.431 -80.490 -78.313 1.00 35.24 411 VAL C O 1
ATOM 9486 N N . VAL C 1 411 ? -8.609 -79.087 -76.998 1.00 35.22 412 VAL C N 1
ATOM 9487 C CA . VAL C 1 411 ? -7.991 -77.873 -77.481 1.00 34.35 412 VAL C CA 1
ATOM 9488 C C . VAL C 1 411 ? -7.027 -77.399 -76.407 1.00 34.96 412 VAL C C 1
ATOM 9489 O O . VAL C 1 411 ? -7.354 -77.415 -75.209 1.00 34.95 412 VAL C O 1
ATOM 9493 N N . VAL C 1 412 ? -5.826 -77.030 -76.848 1.00 37.58 413 VAL C N 1
ATOM 9494 C CA . VAL C 1 412 ? -4.704 -76.542 -76.057 1.00 37.09 413 VAL C CA 1
ATOM 9495 C C . VAL C 1 412 ? -4.387 -75.134 -76.535 1.00 36.27 413 VAL C C 1
ATOM 9496 O O . VAL C 1 412 ? -3.901 -74.966 -77.664 1.00 35.95 413 VAL C O 1
ATOM 9500 N N . PRO C 1 413 ? -4.666 -74.111 -75.745 1.00 34.05 414 PRO C N 1
ATOM 9501 C CA . PRO C 1 413 ? -4.252 -72.752 -76.121 1.00 33.45 414 PRO C CA 1
ATOM 9502 C C . PRO C 1 413 ? -2.842 -72.422 -75.658 1.00 32.86 414 PRO C C 1
ATOM 9503 O O . PRO C 1 413 ? -2.480 -72.635 -74.501 1.00 34.05 414 PRO C O 1
ATOM 9507 N N . LEU C 1 414 ? -2.033 -71.888 -76.554 1.00 36.10 415 LEU C N 1
ATOM 9508 C CA . LEU C 1 414 ? -0.660 -71.549 -76.244 1.00 36.49 415 LEU C CA 1
ATOM 9509 C C . LEU C 1 414 ? -0.401 -70.100 -76.589 1.00 37.73 415 LEU C C 1
ATOM 9510 O O . LEU C 1 414 ? -0.783 -69.607 -77.653 1.00 38.38 415 LEU C O 1
ATOM 9515 N N . LEU C 1 415 ? 0.322 -69.449 -75.709 1.00 35.21 416 LEU C N 1
ATOM 9516 C CA . LEU C 1 415 ? 0.845 -68.124 -75.958 1.00 37.32 416 LEU C CA 1
ATOM 9517 C C . LEU C 1 415 ? 2.369 -68.214 -75.809 1.00 37.34 416 LEU C C 1
ATOM 9518 O O . LEU C 1 415 ? 2.874 -68.347 -74.690 1.00 35.19 416 LEU C O 1
ATOM 9523 N N . LEU C 1 416 ? 3.102 -68.164 -76.934 1.00 33.26 417 LEU C N 1
ATOM 9524 C CA . LEU C 1 416 ? 4.560 -68.251 -76.900 1.00 32.26 417 LEU C CA 1
ATOM 9525 C C . LEU C 1 416 ? 5.163 -67.320 -77.943 1.00 33.92 417 LEU C C 1
ATOM 9526 O O . LEU C 1 416 ? 4.529 -66.991 -78.944 1.00 34.93 417 LEU C O 1
ATOM 9531 N N . ARG C 1 417 ? 6.403 -66.897 -77.693 1.00 34.35 418 ARG C N 1
ATOM 9532 C CA . ARG C 1 417 ? 7.206 -66.230 -78.711 1.00 35.49 418 ARG C CA 1
ATOM 9533 C C . ARG C 1 417 ? 7.109 -67.009 -80.017 1.00 32.93 418 ARG C C 1
ATOM 9534 O O . ARG C 1 417 ? 7.139 -68.245 -80.014 1.00 29.71 418 ARG C O 1
ATOM 9542 N N . SER C 1 418 ? 6.929 -66.270 -81.127 1.00 34.24 419 SER C N 1
ATOM 9543 C CA . SER C 1 418 ? 6.568 -66.883 -82.407 1.00 31.59 419 SER C CA 1
ATOM 9544 C C . SER C 1 418 ? 7.522 -68.003 -82.789 1.00 30.28 419 SER C C 1
ATOM 9545 O O . SER C 1 418 ? 7.083 -69.038 -83.291 1.00 29.22 419 SER C O 1
ATOM 9548 N N . ALA C 1 419 ? 8.823 -67.844 -82.523 1.00 26.75 420 ALA C N 1
ATOM 9549 C CA . ALA C 1 419 ? 9.772 -68.869 -82.964 1.00 27.25 420 ALA C CA 1
ATOM 9550 C C . ALA C 1 419 ? 9.661 -70.119 -82.104 1.00 25.56 420 ALA C C 1
ATOM 9551 O O . ALA C 1 419 ? 9.686 -71.246 -82.623 1.00 25.38 420 ALA C O 1
ATOM 9553 N N . VAL C 1 420 ? 9.499 -69.934 -80.788 1.00 29.06 421 VAL C N 1
ATOM 9554 C CA . VAL C 1 420 ? 9.268 -71.073 -79.904 1.00 29.49 421 VAL C CA 1
ATOM 9555 C C . VAL C 1 420 ? 7.949 -71.743 -80.244 1.00 28.51 421 VAL C C 1
ATOM 9556 O O . VAL C 1 420 ? 7.855 -72.970 -80.280 1.00 27.96 421 VAL C O 1
ATOM 9560 N N . MET C 1 421 ? 6.916 -70.944 -80.506 1.00 27.85 422 MET C N 1
ATOM 9561 C CA . MET C 1 421 ? 5.647 -71.480 -80.972 1.00 26.77 422 MET C CA 1
ATOM 9562 C C . MET C 1 421 ? 5.810 -72.373 -82.215 1.00 26.98 422 MET C C 1
ATOM 9563 O O . MET C 1 421 ? 5.283 -73.494 -82.247 1.00 26.45 422 MET C O 1
ATOM 9568 N N . THR C 1 422 ? 6.526 -71.912 -83.259 1.00 25.93 423 THR C N 1
ATOM 9569 C CA . THR C 1 422 ? 6.535 -72.781 -84.437 1.00 26.02 423 THR C CA 1
ATOM 9570 C C . THR C 1 422 ? 7.449 -73.973 -84.241 1.00 27.86 423 THR C C 1
ATOM 9571 O O . THR C 1 422 ? 7.122 -75.058 -84.733 1.00 29.25 423 THR C O 1
ATOM 9575 N N . ARG C 1 423 ? 8.551 -73.835 -83.497 1.00 26.32 424 ARG C N 1
ATOM 9576 C CA . ARG C 1 423 ? 9.299 -75.043 -83.155 1.00 28.77 424 ARG C CA 1
ATOM 9577 C C . ARG C 1 423 ? 8.434 -76.010 -82.337 1.00 28.27 424 ARG C C 1
ATOM 9578 O O . ARG C 1 423 ? 8.491 -77.228 -82.544 1.00 29.94 424 ARG C O 1
ATOM 9586 N N . PHE C 1 424 ? 7.583 -75.488 -81.449 1.00 27.86 425 PHE C N 1
ATOM 9587 C CA . PHE C 1 424 ? 6.731 -76.361 -80.641 1.00 28.29 425 PHE C CA 1
ATOM 9588 C C . PHE C 1 424 ? 5.778 -77.151 -81.519 1.00 28.75 425 PHE C C 1
ATOM 9589 O O . PHE C 1 424 ? 5.684 -78.382 -81.403 1.00 30.33 425 PHE C O 1
ATOM 9597 N N . VAL C 1 425 ? 5.059 -76.449 -82.402 1.00 27.71 426 VAL C N 1
ATOM 9598 C CA . VAL C 1 425 ? 4.113 -77.094 -83.321 1.00 28.28 426 VAL C CA 1
ATOM 9599 C C . VAL C 1 425 ? 4.819 -78.094 -84.237 1.00 30.98 426 VAL C C 1
ATOM 9600 O O . VAL C 1 425 ? 4.307 -79.191 -84.495 1.00 32.16 426 VAL C O 1
ATOM 9604 N N . ASN C 1 426 ? 5.978 -77.726 -84.780 1.00 32.50 427 ASN C N 1
ATOM 9605 C CA . ASN C 1 426 ? 6.710 -78.674 -85.614 1.00 35.36 427 ASN C CA 1
ATOM 9606 C C . ASN C 1 426 ? 7.095 -79.917 -84.814 1.00 37.88 427 ASN C C 1
ATOM 9607 O O . ASN C 1 426 ? 7.065 -81.037 -85.334 1.00 39.85 427 ASN C O 1
ATOM 9612 N N . GLU C 1 427 ? 7.439 -79.742 -83.544 1.00 35.24 428 GLU C N 1
ATOM 9613 C CA . GLU C 1 427 ? 7.831 -80.900 -82.759 1.00 39.39 428 GLU C CA 1
ATOM 9614 C C . GLU C 1 427 ? 6.646 -81.826 -82.542 1.00 39.54 428 GLU C C 1
ATOM 9615 O O . GLU C 1 427 ? 6.764 -83.052 -82.704 1.00 43.39 428 GLU C O 1
ATOM 9621 N N . ILE C 1 428 ? 5.481 -81.261 -82.233 1.00 38.11 429 ILE C N 1
ATOM 9622 C CA . ILE C 1 428 ? 4.339 -82.146 -82.035 1.00 39.30 429 ILE C CA 1
ATOM 9623 C C . ILE C 1 428 ? 3.897 -82.747 -83.357 1.00 41.09 429 ILE C C 1
ATOM 9624 O O . ILE C 1 428 ? 3.443 -83.894 -83.386 1.00 43.46 429 ILE C O 1
ATOM 9629 N N . ASN C 1 429 ? 4.055 -82.026 -84.476 1.00 39.26 430 ASN C N 1
ATOM 9630 C CA . ASN C 1 429 ? 3.671 -82.591 -85.771 1.00 40.19 430 ASN C CA 1
ATOM 9631 C C . ASN C 1 429 ? 4.612 -83.711 -86.193 1.00 43.53 430 ASN C C 1
ATOM 9632 O O . ASN C 1 429 ? 4.176 -84.676 -86.832 1.00 45.78 430 ASN C O 1
ATOM 9637 N N . ASN C 1 430 ? 5.892 -83.611 -85.828 1.00 45.38 431 ASN C N 1
ATOM 9638 C CA . ASN C 1 430 ? 6.808 -84.738 -85.979 1.00 48.22 431 ASN C CA 1
ATOM 9639 C C . ASN C 1 430 ? 6.333 -85.942 -85.179 1.00 51.40 431 ASN C C 1
ATOM 9640 O O . ASN C 1 430 ? 6.357 -87.074 -85.666 1.00 56.03 431 ASN C O 1
ATOM 9645 N N . MET C 1 431 ? 5.908 -85.718 -83.937 1.00 51.04 432 MET C N 1
ATOM 9646 C CA . MET C 1 431 ? 5.367 -86.823 -83.146 1.00 52.95 432 MET C CA 1
ATOM 9647 C C . MET C 1 431 ? 4.139 -87.447 -83.802 1.00 54.73 432 MET C C 1
ATOM 9648 O O . MET C 1 431 ? 3.988 -88.671 -83.815 1.00 59.26 432 MET C O 1
ATOM 9653 N N . LEU C 1 432 ? 3.232 -86.621 -84.319 1.00 50.25 433 LEU C N 1
ATOM 9654 C CA . LEU C 1 432 ? 2.081 -87.161 -85.040 1.00 51.53 433 LEU C CA 1
ATOM 9655 C C . LEU C 1 432 ? 2.529 -87.995 -86.233 1.00 55.84 433 LEU C C 1
ATOM 9656 O O . LEU C 1 432 ? 1.936 -89.041 -86.531 1.00 58.05 433 LEU C O 1
ATOM 9661 N N . ALA C 1 433 ? 3.589 -87.555 -86.920 1.00 52.92 434 ALA C N 1
ATOM 9662 C CA . ALA C 1 433 ? 4.079 -88.305 -88.073 1.00 56.28 434 ALA C CA 1
ATOM 9663 C C . ALA C 1 433 ? 4.692 -89.632 -87.649 1.00 62.47 434 ALA C C 1
ATOM 9664 O O . ALA C 1 433 ? 4.527 -90.644 -88.333 1.00 67.48 434 ALA C O 1
ATOM 9666 N N . GLN C 1 434 ? 5.396 -89.647 -86.520 1.00 79.21 435 GLN C N 1
ATOM 9667 C CA . GLN C 1 434 ? 5.939 -90.896 -85.989 1.00 83.83 435 GLN C CA 1
ATOM 9668 C C . GLN C 1 434 ? 4.824 -91.843 -85.557 1.00 84.26 435 GLN C C 1
ATOM 9669 O O . GLN C 1 434 ? 4.883 -93.047 -85.825 1.00 89.09 435 GLN C O 1
ATOM 9675 N N . VAL C 1 435 ? 3.818 -91.322 -84.849 1.00 66.20 436 VAL C N 1
ATOM 9676 C CA . VAL C 1 435 ? 2.638 -92.114 -84.512 1.00 65.90 436 VAL C CA 1
ATOM 9677 C C . VAL C 1 435 ? 2.038 -92.729 -85.766 1.00 70.32 436 VAL C C 1
ATOM 9678 O O . VAL C 1 435 ? 1.589 -93.883 -85.767 1.00 73.14 436 VAL C O 1
ATOM 9682 N N . GLN C 1 436 ? 2.022 -91.966 -86.859 1.00 70.16 437 GLN C N 1
ATOM 9683 C CA . GLN C 1 436 ? 1.429 -92.468 -88.092 1.00 72.73 437 GLN C CA 1
ATOM 9684 C C . GLN C 1 436 ? 2.292 -93.558 -88.724 1.00 78.78 437 GLN C C 1
ATOM 9685 O O . GLN C 1 436 ? 1.770 -94.586 -89.167 1.00 81.77 437 GLN C O 1
ATOM 9691 N N . ASN C 1 437 ? 3.618 -93.355 -88.762 1.00 93.33 438 ASN C N 1
ATOM 9692 C CA . ASN C 1 437 ? 4.523 -94.326 -89.389 1.00 97.33 438 ASN C CA 1
ATOM 9693 C C . ASN C 1 437 ? 4.606 -95.622 -88.590 1.00 99.74 438 ASN C C 1
ATOM 9694 O O . ASN C 1 437 ? 4.637 -96.716 -89.168 1.00 102.02 438 ASN C O 1
ATOM 9699 N N . ASN C 1 438 ? 4.673 -95.517 -87.259 1.00 96.15 439 ASN C N 1
ATOM 9700 C CA . ASN C 1 438 ? 4.771 -96.697 -86.408 1.00 98.99 439 ASN C CA 1
ATOM 9701 C C . ASN C 1 438 ? 3.466 -97.483 -86.362 1.00 100.05 439 ASN C C 1
ATOM 9702 O O . ASN C 1 438 ? 3.474 -98.659 -85.979 1.00 103.30 439 ASN C O 1
ATOM 9707 N N . GLU C 1 439 ? 2.353 -96.867 -86.748 1.00 88.51 440 GLU C N 1
ATOM 9708 C CA . GLU C 1 439 ? 1.084 -97.571 -86.848 1.00 88.71 440 GLU C CA 1
ATOM 9709 C C . GLU C 1 439 ? 1.125 -98.575 -87.998 1.00 92.11 440 GLU C C 1
ATOM 9710 O O . GLU C 1 439 ? 1.272 -98.196 -89.161 1.00 91.14 440 GLU C O 1
ATOM 9712 N N . MET D 1 1 ? -0.556 -20.420 -39.582 1.00 43.45 1 MET D N 1
ATOM 9713 C CA . MET D 1 1 ? -1.308 -19.820 -38.471 1.00 44.85 1 MET D CA 1
ATOM 9714 C C . MET D 1 1 ? -2.060 -18.607 -38.962 1.00 45.99 1 MET D C 1
ATOM 9715 O O . MET D 1 1 ? -1.434 -17.607 -39.323 1.00 45.57 1 MET D O 1
ATOM 9720 N N . GLU D 1 2 ? -3.391 -18.690 -38.950 1.00 41.70 2 GLU D N 1
ATOM 9721 C CA . GLU D 1 2 ? -4.198 -17.654 -39.566 1.00 41.14 2 GLU D CA 1
ATOM 9722 C C . GLU D 1 2 ? -4.172 -16.399 -38.710 1.00 41.30 2 GLU D C 1
ATOM 9723 O O . GLU D 1 2 ? -4.160 -16.467 -37.478 1.00 40.69 2 GLU D O 1
ATOM 9725 N N . GLU D 1 3 ? -4.125 -15.246 -39.371 1.00 48.09 3 GLU D N 1
ATOM 9726 C CA . GLU D 1 3 ? -4.321 -13.957 -38.717 1.00 47.37 3 GLU D CA 1
ATOM 9727 C C . GLU D 1 3 ? -5.754 -13.479 -38.940 1.00 47.53 3 GLU D C 1
ATOM 9728 O O . GLU D 1 3 ? -6.307 -13.635 -40.033 1.00 49.67 3 GLU D O 1
ATOM 9734 N N . ILE D 1 4 ? -6.363 -12.931 -37.891 1.00 43.15 4 ILE D N 1
ATOM 9735 C CA . ILE D 1 4 ? -7.744 -12.469 -37.922 1.00 42.09 4 ILE D CA 1
ATOM 9736 C C . ILE D 1 4 ? -7.733 -10.958 -37.944 1.00 42.09 4 ILE D C 1
ATOM 9737 O O . ILE D 1 4 ? -7.204 -10.317 -37.029 1.00 42.82 4 ILE D O 1
ATOM 9742 N N . ASN D 1 5 ? -8.359 -10.379 -38.949 1.00 45.93 5 ASN D N 1
ATOM 9743 C CA . ASN D 1 5 ? -8.439 -8.935 -39.043 1.00 45.16 5 ASN D CA 1
ATOM 9744 C C . ASN D 1 5 ? -9.879 -8.482 -39.080 1.00 44.97 5 ASN D C 1
ATOM 9745 O O . ASN D 1 5 ? -10.679 -8.989 -39.867 1.00 46.04 5 ASN D O 1
ATOM 9750 N N . THR D 1 6 ? -10.208 -7.562 -38.192 1.00 49.91 6 THR D N 1
ATOM 9751 C CA . THR D 1 6 ? -11.431 -6.806 -38.339 1.00 50.48 6 THR D CA 1
ATOM 9752 C C . THR D 1 6 ? -11.227 -5.809 -39.472 1.00 50.83 6 THR D C 1
ATOM 9753 O O . THR D 1 6 ? -10.161 -5.200 -39.590 1.00 51.07 6 THR D O 1
ATOM 9757 N N . ARG D 1 7 ? -12.216 -5.699 -40.350 1.00 50.65 7 ARG D N 1
ATOM 9758 C CA . ARG D 1 7 ? -12.213 -4.676 -41.386 1.00 51.85 7 ARG D CA 1
ATOM 9759 C C . ARG D 1 7 ? -13.064 -3.476 -41.015 1.00 51.72 7 ARG D C 1
ATOM 9760 O O . ARG D 1 7 ? -13.234 -2.569 -41.839 1.00 53.30 7 ARG D O 1
ATOM 9762 N N . LEU D 1 8 ? -13.617 -3.457 -39.807 1.00 46.91 8 LEU D N 1
ATOM 9763 C CA . LEU D 1 8 ? -14.606 -2.463 -39.436 1.00 45.47 8 LEU D CA 1
ATOM 9764 C C . LEU D 1 8 ? -13.920 -1.245 -38.848 1.00 45.68 8 LEU D C 1
ATOM 9765 O O . LEU D 1 8 ? -12.995 -1.365 -38.038 1.00 45.38 8 LEU D O 1
ATOM 9770 N N . THR D 1 9 ? -14.374 -0.070 -39.265 1.00 44.22 9 THR D N 1
ATOM 9771 C CA . THR D 1 9 ? -13.953 1.146 -38.593 1.00 44.73 9 THR D CA 1
ATOM 9772 C C . THR D 1 9 ? -15.141 2.092 -38.498 1.00 42.54 9 THR D C 1
ATOM 9773 O O . THR D 1 9 ? -16.121 1.965 -39.236 1.00 43.87 9 THR D O 1
ATOM 9777 N N . PHE D 1 10 ? -15.062 3.010 -37.540 1.00 42.98 10 PHE D N 1
ATOM 9778 C CA . PHE D 1 10 ? -16.128 3.971 -37.292 1.00 43.64 10 PHE D CA 1
ATOM 9779 C C . PHE D 1 10 ? -15.540 5.114 -36.490 1.00 44.52 10 PHE D C 1
ATOM 9780 O O . PHE D 1 10 ? -14.466 4.976 -35.895 1.00 45.22 10 PHE D O 1
ATOM 9788 N N . THR D 1 11 ? -16.246 6.249 -36.484 1.00 48.75 11 THR D N 1
ATOM 9789 C CA . THR D 1 11 ? -15.820 7.393 -35.686 1.00 49.44 11 THR D CA 1
ATOM 9790 C C . THR D 1 11 ? -16.482 7.302 -34.322 1.00 48.46 11 THR D C 1
ATOM 9791 O O . THR D 1 11 ? -17.691 7.065 -34.220 1.00 49.27 11 THR D O 1
ATOM 9795 N N . VAL D 1 12 ? -15.671 7.421 -33.287 1.00 41.32 12 VAL D N 1
ATOM 9796 C CA . VAL D 1 12 ? -16.140 7.555 -31.920 1.00 41.08 12 VAL D CA 1
ATOM 9797 C C . VAL D 1 12 ? -15.954 9.014 -31.562 1.00 40.27 12 VAL D C 1
ATOM 9798 O O . VAL D 1 12 ? -14.924 9.609 -31.891 1.00 41.75 12 VAL D O 1
ATOM 9802 N N . ARG D 1 13 ? -16.958 9.616 -30.940 1.00 47.64 13 ARG D N 1
ATOM 9803 C CA . ARG D 1 13 ? -16.803 10.952 -30.383 1.00 45.88 13 ARG D CA 1
ATOM 9804 C C . ARG D 1 13 ? -17.217 10.884 -28.929 1.00 46.19 13 ARG D C 1
ATOM 9805 O O . ARG D 1 13 ? -18.324 10.430 -28.608 1.00 46.14 13 ARG D O 1
ATOM 9813 N N . ARG D 1 14 ? -16.311 11.275 -28.054 1.00 41.67 14 ARG D N 1
ATOM 9814 C CA . ARG D 1 14 ? -16.556 11.170 -26.638 1.00 43.36 14 ARG D CA 1
ATOM 9815 C C . ARG D 1 14 ? -16.571 12.556 -26.027 1.00 43.70 14 ARG D C 1
ATOM 9816 O O . ARG D 1 14 ? -15.895 13.474 -26.504 1.00 45.58 14 ARG D O 1
ATOM 9824 N N . CYS D 1 15 ? -17.352 12.692 -24.967 1.00 45.19 15 CYS D N 1
ATOM 9825 C CA . CYS D 1 15 ? -17.370 13.933 -24.228 1.00 45.73 15 CYS D CA 1
ATOM 9826 C C . CYS D 1 15 ? -16.070 14.058 -23.444 1.00 47.12 15 CYS D C 1
ATOM 9827 O O . CYS D 1 15 ? -15.226 13.151 -23.433 1.00 48.04 15 CYS D O 1
ATOM 9830 N N . ALA D 1 16 ? -15.876 15.209 -22.825 1.00 47.18 16 ALA D N 1
ATOM 9831 C CA . ALA D 1 16 ? -14.737 15.348 -21.940 1.00 48.38 16 ALA D CA 1
ATOM 9832 C C . ALA D 1 16 ? -14.858 14.332 -20.805 1.00 47.76 16 ALA D C 1
ATOM 9833 O O . ALA D 1 16 ? -15.966 14.089 -20.309 1.00 47.99 16 ALA D O 1
ATOM 9835 N N . PRO D 1 17 ? -13.740 13.685 -20.399 1.00 48.69 17 PRO D N 1
ATOM 9836 C CA . PRO D 1 17 ? -13.792 12.764 -19.256 1.00 49.25 17 PRO D CA 1
ATOM 9837 C C . PRO D 1 17 ? -14.306 13.436 -17.992 1.00 50.55 17 PRO D C 1
ATOM 9838 O O . PRO D 1 17 ? -14.467 14.657 -17.928 1.00 50.54 17 PRO D O 1
ATOM 9842 N N . GLU D 1 18 ? -14.536 12.645 -16.960 1.00 55.24 18 GLU D N 1
ATOM 9843 C CA . GLU D 1 18 ? -15.603 13.001 -16.053 1.00 55.43 18 GLU D CA 1
ATOM 9844 C C . GLU D 1 18 ? -15.399 12.223 -14.763 1.00 56.37 18 GLU D C 1
ATOM 9845 O O . GLU D 1 18 ? -15.138 11.019 -14.812 1.00 56.83 18 GLU D O 1
ATOM 9851 N N . LEU D 1 19 ? -15.435 12.904 -13.615 1.00 55.76 19 LEU D N 1
ATOM 9852 C CA . LEU D 1 19 ? -15.264 12.242 -12.326 1.00 56.12 19 LEU D CA 1
ATOM 9853 C C . LEU D 1 19 ? -16.624 11.866 -11.769 1.00 56.23 19 LEU D C 1
ATOM 9854 O O . LEU D 1 19 ? -17.598 12.605 -11.942 1.00 57.71 19 LEU D O 1
ATOM 9859 N N . ILE D 1 20 ? -16.698 10.704 -11.128 1.00 48.64 20 ILE D N 1
ATOM 9860 C CA . ILE D 1 20 ? -17.934 10.218 -10.518 1.00 49.45 20 ILE D CA 1
ATOM 9861 C C . ILE D 1 20 ? -17.607 9.889 -9.071 1.00 50.71 20 ILE D C 1
ATOM 9862 O O . ILE D 1 20 ? -16.840 8.959 -8.796 1.00 50.66 20 ILE D O 1
ATOM 9867 N N . VAL D 1 21 ? -18.180 10.650 -8.149 1.00 55.43 21 VAL D N 1
ATOM 9868 C CA . VAL D 1 21 ? -17.880 10.483 -6.733 1.00 58.70 21 VAL D CA 1
ATOM 9869 C C . VAL D 1 21 ? -19.016 9.697 -6.084 1.00 59.57 21 VAL D C 1
ATOM 9870 O O . VAL D 1 21 ? -20.051 9.458 -6.728 1.00 58.43 21 VAL D O 1
ATOM 9874 N N . PRO D 1 22 ? -18.857 9.240 -4.841 1.00 58.05 22 PRO D N 1
ATOM 9875 C CA . PRO D 1 22 ? -19.990 8.623 -4.140 1.00 59.30 22 PRO D CA 1
ATOM 9876 C C . PRO D 1 22 ? -21.152 9.603 -3.988 1.00 61.50 22 PRO D C 1
ATOM 9877 O O . PRO D 1 22 ? -20.959 10.811 -3.820 1.00 60.27 22 PRO D O 1
ATOM 9881 N N . ALA D 1 23 ? -22.373 9.065 -4.061 1.00 63.77 23 ALA D N 1
ATOM 9882 C CA . ALA D 1 23 ? -23.554 9.914 -4.020 1.00 67.18 23 ALA D CA 1
ATOM 9883 C C . ALA D 1 23 ? -23.835 10.415 -2.609 1.00 71.13 23 ALA D C 1
ATOM 9884 O O . ALA D 1 23 ? -24.466 11.463 -2.441 1.00 72.04 23 ALA D O 1
ATOM 9886 N N . GLU D 1 24 ? -23.374 9.688 -1.593 1.00 86.05 24 GLU D N 1
ATOM 9887 C CA . GLU D 1 24 ? -23.452 10.038 -0.186 1.00 88.53 24 GLU D CA 1
ATOM 9888 C C . GLU D 1 24 ? -22.037 10.182 0.366 1.00 88.88 24 GLU D C 1
ATOM 9889 O O . GLU D 1 24 ? -21.106 9.545 -0.145 1.00 87.77 24 GLU D O 1
ATOM 9895 N N . PRO D 1 25 ? -21.831 11.025 1.380 1.00 77.81 25 PRO D N 1
ATOM 9896 C CA . PRO D 1 25 ? -20.514 11.081 2.031 1.00 77.32 25 PRO D CA 1
ATOM 9897 C C . PRO D 1 25 ? -20.112 9.723 2.588 1.00 76.81 25 PRO D C 1
ATOM 9898 O O . PRO D 1 25 ? -20.941 8.983 3.123 1.00 78.56 25 PRO D O 1
ATOM 9902 N N . THR D 1 26 ? -18.826 9.407 2.452 1.00 75.08 26 THR D N 1
ATOM 9903 C CA . THR D 1 26 ? -18.236 8.113 2.756 1.00 73.69 26 THR D CA 1
ATOM 9904 C C . THR D 1 26 ? -16.976 8.306 3.587 1.00 75.78 26 THR D C 1
ATOM 9905 O O . THR D 1 26 ? -16.328 9.356 3.505 1.00 75.77 26 THR D O 1
ATOM 9909 N N . PRO D 1 27 ? -16.581 7.297 4.370 1.00 78.80 27 PRO D N 1
ATOM 9910 C CA . PRO D 1 27 ? -15.454 7.471 5.300 1.00 81.58 27 PRO D CA 1
ATOM 9911 C C . PRO D 1 27 ? -14.149 7.806 4.593 1.00 81.37 27 PRO D C 1
ATOM 9912 O O . PRO D 1 27 ? -13.764 7.156 3.617 1.00 79.52 27 PRO D O 1
ATOM 9916 N N . ARG D 1 28 ? -13.452 8.815 5.114 1.00 87.91 28 ARG D N 1
ATOM 9917 C CA . ARG D 1 28 ? -12.060 9.063 4.753 1.00 87.73 28 ARG D CA 1
ATOM 9918 C C . ARG D 1 28 ? -11.192 8.103 5.553 1.00 90.22 28 ARG D C 1
ATOM 9919 O O . ARG D 1 28 ? -11.123 8.199 6.781 1.00 93.45 28 ARG D O 1
ATOM 9927 N N . GLU D 1 29 ? -10.554 7.152 4.874 1.00 89.64 29 GLU D N 1
ATOM 9928 C CA . GLU D 1 29 ? -9.729 6.154 5.540 1.00 90.67 29 GLU D CA 1
ATOM 9929 C C . GLU D 1 29 ? -8.430 5.981 4.770 1.00 89.46 29 GLU D C 1
ATOM 9930 O O . GLU D 1 29 ? -8.200 6.626 3.744 1.00 87.60 29 GLU D O 1
ATOM 9936 N N . LEU D 1 30 ? -7.572 5.100 5.294 1.00 89.36 30 LEU D N 1
ATOM 9937 C CA . LEU D 1 30 ? -6.281 4.737 4.703 1.00 88.19 30 LEU D CA 1
ATOM 9938 C C . LEU D 1 30 ? -6.204 3.216 4.753 1.00 88.00 30 LEU D C 1
ATOM 9939 O O . LEU D 1 30 ? -5.488 2.640 5.575 1.00 90.52 30 LEU D O 1
ATOM 9944 N N . LYS D 1 31 ? -6.937 2.577 3.868 1.00 81.93 31 LYS D N 1
ATOM 9945 C CA . LYS D 1 31 ? -7.091 1.136 3.992 1.00 81.78 31 LYS D CA 1
ATOM 9946 C C . LYS D 1 31 ? -5.885 0.422 3.382 1.00 82.20 31 LYS D C 1
ATOM 9947 O O . LYS D 1 31 ? -5.393 0.826 2.329 1.00 80.03 31 LYS D O 1
ATOM 9953 N N . PRO D 1 32 ? -5.383 -0.630 4.022 1.00 90.55 32 PRO D N 1
ATOM 9954 C CA . PRO D 1 32 ? -4.201 -1.312 3.491 1.00 89.41 32 PRO D CA 1
ATOM 9955 C C . PRO D 1 32 ? -4.562 -2.263 2.363 1.00 86.26 32 PRO D C 1
ATOM 9956 O O . PRO D 1 32 ? -5.627 -2.882 2.353 1.00 86.41 32 PRO D O 1
ATOM 9960 N N . LEU D 1 33 ? -3.662 -2.359 1.390 1.00 76.88 33 LEU D N 1
ATOM 9961 C CA . LEU D 1 33 ? -3.775 -3.359 0.339 1.00 73.42 33 LEU D CA 1
ATOM 9962 C C . LEU D 1 33 ? -2.942 -4.575 0.725 1.00 71.51 33 LEU D C 1
ATOM 9963 O O . LEU D 1 33 ? -1.842 -4.439 1.271 1.00 73.23 33 LEU D O 1
ATOM 9968 N N . SER D 1 34 ? -3.487 -5.760 0.468 1.00 68.48 34 SER D N 1
ATOM 9969 C CA . SER D 1 34 ? -2.825 -6.995 0.858 1.00 68.41 34 SER D CA 1
ATOM 9970 C C . SER D 1 34 ? -1.595 -7.228 -0.003 1.00 67.87 34 SER D C 1
ATOM 9971 O O . SER D 1 34 ? -1.445 -6.647 -1.077 1.00 66.00 34 SER D O 1
ATOM 9974 N N . ASP D 1 35 ? -0.710 -8.104 0.480 1.00 78.65 35 ASP D N 1
ATOM 9975 C CA . ASP D 1 35 ? 0.582 -8.314 -0.168 1.00 78.36 35 ASP D CA 1
ATOM 9976 C C . ASP D 1 35 ? 0.471 -9.074 -1.482 1.00 75.62 35 ASP D C 1
ATOM 9977 O O . ASP D 1 35 ? 1.435 -9.084 -2.261 1.00 72.83 35 ASP D O 1
ATOM 9982 N N . ILE D 1 36 ? -0.663 -9.731 -1.727 1.00 61.76 36 ILE D N 1
ATOM 9983 C CA . ILE D 1 36 ? -0.983 -10.184 -3.076 1.00 59.12 36 ILE D CA 1
ATOM 9984 C C . ILE D 1 36 ? -1.278 -8.983 -3.960 1.00 58.28 36 ILE D C 1
ATOM 9985 O O . ILE D 1 36 ? -0.674 -8.797 -5.023 1.00 55.73 36 ILE D O 1
ATOM 9990 N N . ASP D 1 37 ? -2.193 -8.126 -3.498 1.00 61.83 37 ASP D N 1
ATOM 9991 C CA . ASP D 1 37 ? -2.603 -6.931 -4.225 1.00 59.82 37 ASP D CA 1
ATOM 9992 C C . ASP D 1 37 ? -1.423 -6.037 -4.626 1.00 60.44 37 ASP D C 1
ATOM 9993 O O . ASP D 1 37 ? -1.423 -5.474 -5.731 1.00 58.45 37 ASP D O 1
ATOM 9998 N N . ASP D 1 38 ? -0.403 -5.904 -3.774 1.00 64.72 38 ASP D N 1
ATOM 9999 C CA . ASP D 1 38 ? 0.622 -4.887 -3.982 1.00 65.57 38 ASP D CA 1
ATOM 10000 C C . ASP D 1 38 ? 1.937 -5.422 -4.543 1.00 63.28 38 ASP D C 1
ATOM 10001 O O . ASP D 1 38 ? 2.904 -4.658 -4.613 1.00 64.05 38 ASP D O 1
ATOM 10006 N N . GLN D 1 39 ? 2.005 -6.690 -4.957 1.00 58.20 39 GLN D N 1
ATOM 10007 C CA . GLN D 1 39 ? 3.238 -7.190 -5.564 1.00 57.08 39 GLN D CA 1
ATOM 10008 C C . GLN D 1 39 ? 3.464 -6.573 -6.945 1.00 56.39 39 GLN D C 1
ATOM 10009 O O . GLN D 1 39 ? 2.557 -6.006 -7.563 1.00 55.72 39 GLN D O 1
ATOM 10015 N N . GLU D 1 40 ? 4.700 -6.702 -7.435 1.00 61.62 40 GLU D N 1
ATOM 10016 C CA . GLU D 1 40 ? 5.109 -5.934 -8.610 1.00 62.69 40 GLU D CA 1
ATOM 10017 C C . GLU D 1 40 ? 4.337 -6.333 -9.862 1.00 59.71 40 GLU D C 1
ATOM 10018 O O . GLU D 1 40 ? 4.062 -5.479 -10.714 1.00 58.50 40 GLU D O 1
ATOM 10024 N N . ILE D 1 41 ? 3.987 -7.613 -10.003 1.00 52.90 41 ILE D N 1
ATOM 10025 C CA . ILE D 1 41 ? 3.298 -8.041 -11.212 1.00 52.29 41 ILE D CA 1
ATOM 10026 C C . ILE D 1 41 ? 1.875 -7.497 -11.314 1.00 50.51 41 ILE D C 1
ATOM 10027 O O . ILE D 1 41 ? 1.298 -7.519 -12.405 1.00 48.83 41 ILE D O 1
ATOM 10032 N N . LEU D 1 42 ? 1.308 -7.011 -10.227 1.00 50.88 42 LEU D N 1
ATOM 10033 C CA . LEU D 1 42 ? -0.029 -6.465 -10.275 1.00 50.93 42 LEU D CA 1
ATOM 10034 C C . LEU D 1 42 ? -0.116 -4.960 -10.392 1.00 51.85 42 LEU D C 1
ATOM 10035 O O . LEU D 1 42 ? -1.174 -4.407 -10.375 1.00 51.52 42 LEU D O 1
ATOM 10040 N N . ARG D 1 43 ? 1.013 -4.299 -10.506 1.00 58.13 43 ARG D N 1
ATOM 10041 C CA . ARG D 1 43 ? 1.032 -2.865 -10.629 1.00 57.90 43 ARG D CA 1
ATOM 10042 C C . ARG D 1 43 ? 0.919 -2.501 -12.057 1.00 56.99 43 ARG D C 1
ATOM 10043 O O . ARG D 1 43 ? 1.818 -2.015 -12.672 1.00 56.73 43 ARG D O 1
ATOM 10051 N N . CYS D 1 44 ? -0.260 -2.738 -12.556 1.00 51.06 44 CYS D N 1
ATOM 10052 C CA . CYS D 1 44 ? -0.596 -2.542 -13.954 1.00 49.45 44 CYS D CA 1
ATOM 10053 C C . CYS D 1 44 ? -2.099 -2.295 -14.062 1.00 48.64 44 CYS D C 1
ATOM 10054 O O . CYS D 1 44 ? -2.843 -2.397 -13.081 1.00 48.45 44 CYS D O 1
ATOM 10057 N N . HIS D 1 45 ? -2.545 -1.973 -15.268 1.00 48.50 45 HIS D N 1
ATOM 10058 C CA . HIS D 1 45 ? -3.964 -1.814 -15.528 1.00 48.99 45 HIS D CA 1
ATOM 10059 C C . HIS D 1 45 ? -4.458 -2.934 -16.435 1.00 48.24 45 HIS D C 1
ATOM 10060 O O . HIS D 1 45 ? -3.707 -3.463 -17.259 1.00 49.56 45 HIS D O 1
ATOM 10067 N N . GLN D 1 46 ? -5.717 -3.321 -16.241 1.00 47.11 46 GLN D N 1
ATOM 10068 C CA . GLN D 1 46 ? -6.345 -4.372 -17.029 1.00 46.80 46 GLN D CA 1
ATOM 10069 C C . GLN D 1 46 ? -7.625 -3.838 -17.656 1.00 46.73 46 GLN D C 1
ATOM 10070 O O . GLN D 1 46 ? -8.299 -2.976 -17.079 1.00 46.63 46 GLN D O 1
ATOM 10072 N N . LYS D 1 47 ? -7.975 -4.367 -18.828 1.00 46.06 47 LYS D N 1
ATOM 10073 C CA . LYS D 1 47 ? -9.107 -3.851 -19.592 1.00 45.72 47 LYS D CA 1
ATOM 10074 C C . LYS D 1 47 ? -10.143 -4.936 -19.856 1.00 45.41 47 LYS D C 1
ATOM 10075 O O . LYS D 1 47 ? -9.794 -6.094 -20.128 1.00 44.40 47 LYS D O 1
ATOM 10081 N N . ALA D 1 48 ? -11.417 -4.541 -19.773 1.00 40.15 48 ALA D N 1
ATOM 10082 C CA . ALA D 1 48 ? -12.550 -5.426 -19.995 1.00 40.55 48 ALA D CA 1
ATOM 10083 C C . ALA D 1 48 ? -13.645 -4.658 -20.719 1.00 40.75 48 ALA D C 1
ATOM 10084 O O . ALA D 1 48 ? -13.701 -3.429 -20.694 1.00 40.26 48 ALA D O 1
ATOM 10086 N N . ILE D 1 49 ? -14.535 -5.394 -21.366 1.00 41.97 49 ILE D N 1
ATOM 10087 C CA . ILE D 1 49 ? -15.487 -4.778 -22.270 1.00 40.93 49 ILE D CA 1
ATOM 10088 C C . ILE D 1 49 ? -16.721 -5.651 -22.296 1.00 41.61 49 ILE D C 1
ATOM 10089 O O . ILE D 1 49 ? -16.652 -6.868 -22.089 1.00 41.68 49 ILE D O 1
ATOM 10094 N N . GLN D 1 50 ? -17.860 -4.997 -22.507 1.00 43.01 50 GLN D N 1
ATOM 10095 C CA . GLN D 1 50 ? -19.175 -5.607 -22.533 1.00 43.34 50 GLN D CA 1
ATOM 10096 C C . GLN D 1 50 ? -19.973 -4.928 -23.628 1.00 43.04 50 GLN D C 1
ATOM 10097 O O . GLN D 1 50 ? -19.843 -3.720 -23.849 1.00 43.31 50 GLN D O 1
ATOM 10103 N N . PHE D 1 51 ? -20.805 -5.707 -24.304 1.00 40.28 51 PHE D N 1
ATOM 10104 C CA . PHE D 1 51 ? -21.689 -5.179 -25.333 1.00 40.86 51 PHE D CA 1
ATOM 10105 C C . PHE D 1 51 ? -23.122 -5.470 -24.919 1.00 41.93 51 PHE D C 1
ATOM 10106 O O . PHE D 1 51 ? -23.431 -6.594 -24.519 1.00 42.03 51 PHE D O 1
ATOM 10114 N N . PHE D 1 52 ? -24.003 -4.477 -25.005 1.00 45.28 52 PHE D N 1
ATOM 10115 C CA . PHE D 1 52 ? -25.407 -4.673 -24.649 1.00 46.37 52 PHE D CA 1
ATOM 10116 C C . PHE D 1 52 ? -26.301 -4.291 -25.816 1.00 46.88 52 PHE D C 1
ATOM 10117 O O . PHE D 1 52 ? -26.244 -3.153 -26.303 1.00 47.12 52 PHE D O 1
ATOM 10125 N N . ARG D 1 53 ? -27.149 -5.232 -26.230 1.00 63.93 53 ARG D N 1
ATOM 10126 C CA . ARG D 1 53 ? -28.158 -4.967 -27.248 1.00 65.37 53 ARG D CA 1
ATOM 10127 C C . ARG D 1 53 ? -29.196 -3.978 -26.743 1.00 65.86 53 ARG D C 1
ATOM 10128 O O . ARG D 1 53 ? -29.490 -3.906 -25.546 1.00 67.48 53 ARG D O 1
ATOM 10136 N N . ALA D 1 54 ? -29.738 -3.202 -27.678 1.00 56.06 54 ALA D N 1
ATOM 10137 C CA . ALA D 1 54 ? -30.849 -2.315 -27.370 1.00 59.20 54 ALA D CA 1
ATOM 10138 C C . ALA D 1 54 ? -31.988 -3.102 -26.739 1.00 62.24 54 ALA D C 1
ATOM 10139 O O . ALA D 1 54 ? -32.332 -4.196 -27.190 1.00 63.10 54 ALA D O 1
ATOM 10141 N N . ASP D 1 55 ? -32.568 -2.547 -25.684 1.00 70.87 55 ASP D N 1
ATOM 10142 C CA . ASP D 1 55 ? -33.761 -3.124 -25.077 1.00 74.32 55 ASP D CA 1
ATOM 10143 C C . ASP D 1 55 ? -34.956 -2.245 -25.414 1.00 77.19 55 ASP D C 1
ATOM 10144 O O . ASP D 1 55 ? -35.036 -1.107 -24.921 1.00 77.76 55 ASP D O 1
ATOM 10149 N N . PRO D 1 56 ? -35.915 -2.725 -26.232 1.00 79.94 56 PRO D N 1
ATOM 10150 C CA . PRO D 1 56 ? -37.081 -1.900 -26.588 1.00 82.13 56 PRO D CA 1
ATOM 10151 C C . PRO D 1 56 ? -37.788 -1.268 -25.396 1.00 85.37 56 PRO D C 1
ATOM 10152 O O . PRO D 1 56 ? -38.469 -0.247 -25.551 1.00 87.24 56 PRO D O 1
ATOM 10156 N N . LYS D 1 57 ? -37.623 -1.844 -24.202 1.00 91.92 57 LYS D N 1
ATOM 10157 C CA . LYS D 1 57 ? -38.314 -1.312 -23.030 1.00 95.25 57 LYS D CA 1
ATOM 10158 C C . LYS D 1 57 ? -37.710 0.022 -22.587 1.00 94.46 57 LYS D C 1
ATOM 10159 O O . LYS D 1 57 ? -38.411 1.039 -22.519 1.00 94.66 57 LYS D O 1
ATOM 10165 N N . MET D 1 58 ? -36.405 0.050 -22.306 1.00 88.33 58 MET D N 1
ATOM 10166 C CA . MET D 1 58 ? -35.780 1.247 -21.732 1.00 86.62 58 MET D CA 1
ATOM 10167 C C . MET D 1 58 ? -35.373 2.254 -22.810 1.00 86.13 58 MET D C 1
ATOM 10168 O O . MET D 1 58 ? -34.222 2.674 -22.896 1.00 83.98 58 MET D O 1
ATOM 10173 N N . ARG D 1 59 ? -36.344 2.644 -23.636 1.00 90.32 59 ARG D N 1
ATOM 10174 C CA . ARG D 1 59 ? -36.223 3.880 -24.398 1.00 90.82 59 ARG D CA 1
ATOM 10175 C C . ARG D 1 59 ? -36.570 5.057 -23.487 1.00 92.63 59 ARG D C 1
ATOM 10176 O O . ARG D 1 59 ? -37.252 4.897 -22.471 1.00 93.40 59 ARG D O 1
ATOM 10184 N N . HIS D 1 60 ? -36.071 6.241 -23.850 1.00 89.90 60 HIS D N 1
ATOM 10185 C CA . HIS D 1 60 ? -36.070 7.473 -23.062 1.00 91.35 60 HIS D CA 1
ATOM 10186 C C . HIS D 1 60 ? -35.121 7.378 -21.873 1.00 90.98 60 HIS D C 1
ATOM 10187 O O . HIS D 1 60 ? -35.068 8.312 -21.056 1.00 92.92 60 HIS D O 1
ATOM 10194 N N . LYS D 1 61 ? -34.377 6.279 -21.742 1.00 85.53 61 LYS D N 1
ATOM 10195 C CA . LYS D 1 61 ? -33.280 6.156 -20.793 1.00 81.91 61 LYS D CA 1
ATOM 10196 C C . LYS D 1 61 ? -31.961 6.205 -21.553 1.00 77.41 61 LYS D C 1
ATOM 10197 O O . LYS D 1 61 ? -31.833 5.611 -22.630 1.00 77.19 61 LYS D O 1
ATOM 10203 N N . ASN D 1 62 ? -30.995 6.940 -21.005 1.00 71.69 62 ASN D N 1
ATOM 10204 C CA . ASN D 1 62 ? -29.652 6.993 -21.565 1.00 66.77 62 ASN D CA 1
ATOM 10205 C C . ASN D 1 62 ? -28.774 6.016 -20.809 1.00 64.89 62 ASN D C 1
ATOM 10206 O O . ASN D 1 62 ? -28.653 6.133 -19.575 1.00 63.88 62 ASN D O 1
ATOM 10211 N N . PRO D 1 63 ? -28.159 5.041 -21.489 1.00 60.32 63 PRO D N 1
ATOM 10212 C CA . PRO D 1 63 ? -27.324 4.073 -20.763 1.00 58.14 63 PRO D CA 1
ATOM 10213 C C . PRO D 1 63 ? -26.250 4.741 -19.923 1.00 56.37 63 PRO D C 1
ATOM 10214 O O . PRO D 1 63 ? -26.039 4.340 -18.770 1.00 55.77 63 PRO D O 1
ATOM 10218 N N . ALA D 1 64 ? -25.587 5.776 -20.454 1.00 56.00 64 ALA D N 1
ATOM 10219 C CA . ALA D 1 64 ? -24.533 6.447 -19.695 1.00 55.16 64 ALA D CA 1
ATOM 10220 C C . ALA D 1 64 ? -25.077 7.060 -18.408 1.00 56.94 64 ALA D C 1
ATOM 10221 O O . ALA D 1 64 ? -24.444 6.950 -17.347 1.00 56.10 64 ALA D O 1
ATOM 10223 N N . SER D 1 65 ? -26.263 7.684 -18.475 1.00 58.74 65 SER D N 1
ATOM 10224 C CA . SER D 1 65 ? -26.905 8.242 -17.282 1.00 59.34 65 SER D CA 1
ATOM 10225 C C . SER D 1 65 ? -27.228 7.151 -16.269 1.00 58.38 65 SER D C 1
ATOM 10226 O O . SER D 1 65 ? -26.878 7.252 -15.085 1.00 57.96 65 SER D O 1
ATOM 10229 N N . VAL D 1 66 ? -27.952 6.121 -16.715 1.00 61.32 66 VAL D N 1
ATOM 10230 C CA . VAL D 1 66 ? -28.319 5.028 -15.828 1.00 60.81 66 VAL D CA 1
ATOM 10231 C C . VAL D 1 66 ? -27.088 4.485 -15.134 1.00 59.56 66 VAL D C 1
ATOM 10232 O O . VAL D 1 66 ? -27.076 4.303 -13.909 1.00 60.95 66 VAL D O 1
ATOM 10236 N N . ILE D 1 67 ? -26.013 4.270 -15.899 1.00 55.65 67 ILE D N 1
ATOM 10237 C CA . ILE D 1 67 ? -24.836 3.606 -15.352 1.00 54.12 67 ILE D CA 1
ATOM 10238 C C . ILE D 1 67 ? -24.102 4.527 -14.387 1.00 53.13 67 ILE D C 1
ATOM 10239 O O . ILE D 1 67 ? -23.687 4.093 -13.310 1.00 53.96 67 ILE D O 1
ATOM 10244 N N . ARG D 1 68 ? -23.945 5.810 -14.729 1.00 53.96 68 ARG D N 1
ATOM 10245 C CA . ARG D 1 68 ? -23.169 6.670 -13.833 1.00 55.43 68 ARG D CA 1
ATOM 10246 C C . ARG D 1 68 ? -23.927 6.985 -12.546 1.00 55.80 68 ARG D C 1
ATOM 10247 O O . ARG D 1 68 ? -23.305 7.101 -11.482 1.00 56.14 68 ARG D O 1
ATOM 10255 N N . GLU D 1 69 ? -25.263 7.030 -12.601 1.00 60.17 69 GLU D N 1
ATOM 10256 C CA . GLU D 1 69 ? -26.069 7.148 -11.383 1.00 63.09 69 GLU D CA 1
ATOM 10257 C C . GLU D 1 69 ? -25.981 5.888 -10.522 1.00 62.20 69 GLU D C 1
ATOM 10258 O O . GLU D 1 69 ? -25.798 5.967 -9.296 1.00 63.12 69 GLU D O 1
ATOM 10264 N N . ALA D 1 70 ? -26.142 4.714 -11.144 1.00 58.79 70 ALA D N 1
ATOM 10265 C CA . ALA D 1 70 ? -25.947 3.465 -10.415 1.00 59.90 70 ALA D CA 1
ATOM 10266 C C . ALA D 1 70 ? -24.558 3.400 -9.812 1.00 58.24 70 ALA D C 1
ATOM 10267 O O . ALA D 1 70 ? -24.372 2.872 -8.712 1.00 59.86 70 ALA D O 1
ATOM 10269 N N . LEU D 1 71 ? -23.574 3.945 -10.517 1.00 56.80 71 LEU D N 1
ATOM 10270 C CA . LEU D 1 71 ? -22.197 3.888 -10.053 1.00 56.70 71 LEU D CA 1
ATOM 10271 C C . LEU D 1 71 ? -22.012 4.751 -8.819 1.00 58.59 71 LEU D C 1
ATOM 10272 O O . LEU D 1 71 ? -21.380 4.328 -7.848 1.00 60.16 71 LEU D O 1
ATOM 10277 N N . ALA D 1 72 ? -22.561 5.970 -8.838 1.00 57.54 72 ALA D N 1
ATOM 10278 C CA . ALA D 1 72 ? -22.559 6.792 -7.629 1.00 59.23 72 ALA D CA 1
ATOM 10279 C C . ALA D 1 72 ? -23.211 6.051 -6.465 1.00 59.84 72 ALA D C 1
ATOM 10280 O O . ALA D 1 72 ? -22.657 5.999 -5.362 1.00 60.94 72 ALA D O 1
ATOM 10282 N N . LYS D 1 73 ? -24.375 5.435 -6.708 1.00 66.79 73 LYS D N 1
ATOM 10283 C CA . LYS D 1 73 ? -25.092 4.748 -5.631 1.00 69.14 73 LYS D CA 1
ATOM 10284 C C . LYS D 1 73 ? -24.332 3.533 -5.110 1.00 69.26 73 LYS D C 1
ATOM 10285 O O . LYS D 1 73 ? -24.387 3.237 -3.910 1.00 71.46 73 LYS D O 1
ATOM 10291 N N . LEU D 1 74 ? -23.606 2.834 -5.983 1.00 68.97 74 LEU D N 1
ATOM 10292 C CA . LEU D 1 74 ? -22.832 1.667 -5.574 1.00 68.88 74 LEU D CA 1
ATOM 10293 C C . LEU D 1 74 ? -21.490 2.045 -4.948 1.00 69.38 74 LEU D C 1
ATOM 10294 O O . LEU D 1 74 ? -20.967 1.307 -4.099 1.00 70.15 74 LEU D O 1
ATOM 10299 N N . LEU D 1 75 ? -20.923 3.183 -5.344 1.00 63.67 75 LEU D N 1
ATOM 10300 C CA . LEU D 1 75 ? -19.605 3.574 -4.874 1.00 64.34 75 LEU D CA 1
ATOM 10301 C C . LEU D 1 75 ? -19.622 4.025 -3.426 1.00 66.48 75 LEU D C 1
ATOM 10302 O O . LEU D 1 75 ? -18.555 4.158 -2.828 1.00 66.53 75 LEU D O 1
ATOM 10307 N N . VAL D 1 76 ? -20.801 4.276 -2.855 1.00 69.66 76 VAL D N 1
ATOM 10308 C CA . VAL D 1 76 ? -20.896 4.433 -1.407 1.00 71.60 76 VAL D CA 1
ATOM 10309 C C . VAL D 1 76 ? -20.479 3.138 -0.710 1.00 72.19 76 VAL D C 1
ATOM 10310 O O . VAL D 1 76 ? -19.848 3.170 0.354 1.00 73.17 76 VAL D O 1
ATOM 10314 N N . PHE D 1 77 ? -20.778 1.984 -1.317 1.00 74.04 77 PHE D N 1
ATOM 10315 C CA . PHE D 1 77 ? -20.418 0.670 -0.779 1.00 76.18 77 PHE D CA 1
ATOM 10316 C C . PHE D 1 77 ? -18.984 0.255 -1.111 1.00 75.41 77 PHE D C 1
ATOM 10317 O O . PHE D 1 77 ? -18.252 -0.232 -0.243 1.00 76.44 77 PHE D O 1
ATOM 10325 N N . TYR D 1 78 ? -18.580 0.389 -2.367 1.00 76.02 78 TYR D N 1
ATOM 10326 C CA . TYR D 1 78 ? -17.190 0.138 -2.748 1.00 74.52 78 TYR D CA 1
ATOM 10327 C C . TYR D 1 78 ? -16.390 1.432 -2.741 1.00 73.09 78 TYR D C 1
ATOM 10328 O O . TYR D 1 78 ? -15.654 1.737 -3.680 1.00 71.26 78 TYR D O 1
ATOM 10337 N N . TYR D 1 79 ? -16.531 2.206 -1.668 1.00 65.71 79 TYR D N 1
ATOM 10338 C CA . TYR D 1 79 ? -15.945 3.540 -1.654 1.00 64.40 79 TYR D CA 1
ATOM 10339 C C . TYR D 1 79 ? -14.434 3.557 -1.836 1.00 63.29 79 TYR D C 1
ATOM 10340 O O . TYR D 1 79 ? -13.933 4.552 -2.386 1.00 61.26 79 TYR D O 1
ATOM 10349 N N . PRO D 1 80 ? -13.664 2.548 -1.417 1.00 69.72 80 PRO D N 1
ATOM 10350 C CA . PRO D 1 80 ? -12.254 2.529 -1.831 1.00 69.99 80 PRO D CA 1
ATOM 10351 C C . PRO D 1 80 ? -12.049 2.791 -3.320 1.00 67.03 80 PRO D C 1
ATOM 10352 O O . PRO D 1 80 ? -11.117 3.524 -3.678 1.00 67.18 80 PRO D O 1
ATOM 10356 N N . PHE D 1 81 ? -12.906 2.246 -4.193 1.00 62.15 81 PHE D N 1
ATOM 10357 C CA . PHE D 1 81 ? -12.720 2.438 -5.631 1.00 59.76 81 PHE D CA 1
ATOM 10358 C C . PHE D 1 81 ? -12.635 3.912 -5.996 1.00 59.34 81 PHE D C 1
ATOM 10359 O O . PHE D 1 81 ? -11.956 4.276 -6.964 1.00 57.49 81 PHE D O 1
ATOM 10367 N N . ALA D 1 82 ? -13.305 4.772 -5.233 1.00 58.57 82 ALA D N 1
ATOM 10368 C CA . ALA D 1 82 ? -13.231 6.212 -5.427 1.00 58.24 82 ALA D CA 1
ATOM 10369 C C . ALA D 1 82 ? -12.047 6.832 -4.707 1.00 59.00 82 ALA D C 1
ATOM 10370 O O . ALA D 1 82 ? -11.972 8.059 -4.612 1.00 59.96 82 ALA D O 1
ATOM 10372 N N . GLY D 1 83 ? -11.130 6.021 -4.198 1.00 56.99 83 GLY D N 1
ATOM 10373 C CA . GLY D 1 83 ? -9.960 6.528 -3.515 1.00 59.99 83 GLY D CA 1
ATOM 10374 C C . GLY D 1 83 ? -8.824 6.830 -4.470 1.00 58.15 83 GLY D C 1
ATOM 10375 O O . GLY D 1 83 ? -9.008 6.977 -5.682 1.00 56.30 83 GLY D O 1
ATOM 10376 N N . ARG D 1 84 ? -7.625 6.949 -3.894 1.00 62.41 84 ARG D N 1
ATOM 10377 C CA . ARG D 1 84 ? -6.371 7.046 -4.641 1.00 63.02 84 ARG D CA 1
ATOM 10378 C C . ARG D 1 84 ? -5.294 6.275 -3.882 1.00 65.61 84 ARG D C 1
ATOM 10379 O O . ARG D 1 84 ? -5.214 6.370 -2.655 1.00 66.61 84 ARG D O 1
ATOM 10387 N N . ILE D 1 85 ? -4.461 5.506 -4.607 1.00 66.15 85 ILE D N 1
ATOM 10388 C CA . ILE D 1 85 ? -3.464 4.634 -3.980 1.00 68.89 85 ILE D CA 1
ATOM 10389 C C . ILE D 1 85 ? -2.179 5.409 -3.690 1.00 70.03 85 ILE D C 1
ATOM 10390 O O . ILE D 1 85 ? -1.761 6.263 -4.480 1.00 69.65 85 ILE D O 1
ATOM 10395 N N . LYS D 1 86 ? -1.559 5.120 -2.539 1.00 79.53 86 LYS D N 1
ATOM 10396 C CA . LYS D 1 86 ? -0.248 5.646 -2.148 1.00 81.89 86 LYS D CA 1
ATOM 10397 C C . LYS D 1 86 ? 0.512 4.562 -1.394 1.00 85.24 86 LYS D C 1
ATOM 10398 O O . LYS D 1 86 ? -0.086 3.607 -0.894 1.00 85.66 86 LYS D O 1
ATOM 10404 N N . GLU D 1 87 ? 1.836 4.719 -1.276 1.00 86.29 87 GLU D N 1
ATOM 10405 C CA . GLU D 1 87 ? 2.631 3.592 -0.802 1.00 89.47 87 GLU D CA 1
ATOM 10406 C C . GLU D 1 87 ? 3.483 3.891 0.431 1.00 92.86 87 GLU D C 1
ATOM 10407 O O . GLU D 1 87 ? 3.825 5.033 0.749 1.00 93.11 87 GLU D O 1
ATOM 10413 N N . SER D 1 88 ? 3.835 2.794 1.089 1.00 96.20 88 SER D N 1
ATOM 10414 C CA . SER D 1 88 ? 4.407 2.723 2.426 1.00 99.54 88 SER D CA 1
ATOM 10415 C C . SER D 1 88 ? 5.917 2.944 2.387 1.00 102.16 88 SER D C 1
ATOM 10416 O O . SER D 1 88 ? 6.522 2.983 1.313 1.00 101.26 88 SER D O 1
ATOM 10419 N N . PRO D 1 89 ? 6.581 3.083 3.568 1.00 100.38 89 PRO D N 1
ATOM 10420 C CA . PRO D 1 89 ? 8.050 3.036 3.551 1.00 102.94 89 PRO D CA 1
ATOM 10421 C C . PRO D 1 89 ? 8.512 1.671 3.108 1.00 103.38 89 PRO D C 1
ATOM 10422 O O . PRO D 1 89 ? 9.405 1.548 2.269 1.00 103.45 89 PRO D O 1
ATOM 10426 N N . VAL D 1 90 ? 7.902 0.636 3.685 1.00 114.36 90 VAL D N 1
ATOM 10427 C CA . VAL D 1 90 ? 8.246 -0.742 3.350 1.00 115.29 90 VAL D CA 1
ATOM 10428 C C . VAL D 1 90 ? 7.853 -0.999 1.902 1.00 112.73 90 VAL D C 1
ATOM 10429 O O . VAL D 1 90 ? 8.136 -2.066 1.347 1.00 113.62 90 VAL D O 1
ATOM 10433 N N . GLY D 1 91 ? 7.168 -0.040 1.299 1.00 102.77 91 GLY D N 1
ATOM 10434 C CA . GLY D 1 91 ? 6.860 -0.090 -0.111 1.00 99.83 91 GLY D CA 1
ATOM 10435 C C . GLY D 1 91 ? 5.508 -0.669 -0.444 1.00 97.17 91 GLY D C 1
ATOM 10436 O O . GLY D 1 91 ? 5.124 -0.658 -1.616 1.00 93.92 91 GLY D O 1
ATOM 10437 N N . LYS D 1 92 ? 4.784 -1.172 0.553 1.00 102.74 92 LYS D N 1
ATOM 10438 C CA . LYS D 1 92 ? 3.451 -1.707 0.332 1.00 98.77 92 LYS D CA 1
ATOM 10439 C C . LYS D 1 92 ? 2.477 -0.577 -0.006 1.00 95.59 92 LYS D C 1
ATOM 10440 O O . LYS D 1 92 ? 2.768 0.608 0.173 1.00 95.63 92 LYS D O 1
ATOM 10446 N N . LEU D 1 93 ? 1.307 -0.954 -0.505 1.00 78.90 93 LEU D N 1
ATOM 10447 C CA . LEU D 1 93 ? 0.359 0.016 -1.024 1.00 76.08 93 LEU D CA 1
ATOM 10448 C C . LEU D 1 93 ? -0.858 0.103 -0.117 1.00 76.23 93 LEU D C 1
ATOM 10449 O O . LEU D 1 93 ? -1.133 -0.792 0.687 1.00 77.14 93 LEU D O 1
ATOM 10454 N N . MET D 1 94 ? -1.581 1.210 -0.261 1.00 88.16 94 MET D N 1
ATOM 10455 C CA . MET D 1 94 ? -2.786 1.466 0.510 1.00 88.33 94 MET D CA 1
ATOM 10456 C C . MET D 1 94 ? -3.626 2.503 -0.224 1.00 85.85 94 MET D C 1
ATOM 10457 O O . MET D 1 94 ? -3.134 3.245 -1.076 1.00 83.94 94 MET D O 1
ATOM 10462 N N . VAL D 1 95 ? -4.908 2.532 0.117 1.00 72.06 95 VAL D N 1
ATOM 10463 C CA . VAL D 1 95 ? -5.905 3.353 -0.552 1.00 69.62 95 VAL D CA 1
ATOM 10464 C C . VAL D 1 95 ? -6.302 4.468 0.400 1.00 71.29 95 VAL D C 1
ATOM 10465 O O . VAL D 1 95 ? -6.782 4.195 1.506 1.00 72.38 95 VAL D O 1
ATOM 10469 N N . ASP D 1 96 ? -6.103 5.719 -0.021 1.00 82.01 96 ASP D N 1
ATOM 10470 C CA . ASP D 1 96 ? -6.675 6.871 0.668 1.00 82.39 96 ASP D CA 1
ATOM 10471 C C . ASP D 1 96 ? -8.077 7.098 0.109 1.00 79.06 96 ASP D C 1
ATOM 10472 O O . ASP D 1 96 ? -8.238 7.487 -1.055 1.00 78.42 96 ASP D O 1
ATOM 10477 N N . CYS D 1 97 ? -9.090 6.848 0.940 1.00 73.38 97 CYS D N 1
ATOM 10478 C CA . CYS D 1 97 ? -10.483 6.897 0.509 1.00 71.44 97 CYS D CA 1
ATOM 10479 C C . CYS D 1 97 ? -10.968 8.346 0.494 1.00 71.06 97 CYS D C 1
ATOM 10480 O O . CYS D 1 97 ? -11.782 8.787 1.308 1.00 71.97 97 CYS D O 1
ATOM 10483 N N . THR D 1 98 ? -10.465 9.089 -0.489 1.00 71.41 98 THR D N 1
ATOM 10484 C CA . THR D 1 98 ? -10.724 10.519 -0.574 1.00 70.88 98 THR D CA 1
ATOM 10485 C C . THR D 1 98 ? -12.049 10.857 -1.248 1.00 68.63 98 THR D C 1
ATOM 10486 O O . THR D 1 98 ? -12.449 12.026 -1.223 1.00 69.50 98 THR D O 1
ATOM 10490 N N . GLY D 1 99 ? -12.732 9.885 -1.851 1.00 67.37 99 GLY D N 1
ATOM 10491 C CA . GLY D 1 99 ? -13.951 10.176 -2.574 1.00 64.97 99 GLY D CA 1
ATOM 10492 C C . GLY D 1 99 ? -13.783 10.997 -3.836 1.00 64.44 99 GLY D C 1
ATOM 10493 O O . GLY D 1 99 ? -14.794 11.377 -4.437 1.00 63.94 99 GLY D O 1
ATOM 10494 N N . GLU D 1 100 ? -12.546 11.267 -4.274 1.00 63.95 100 GLU D N 1
ATOM 10495 C CA . GLU D 1 100 ? -12.312 12.125 -5.436 1.00 62.15 100 GLU D CA 1
ATOM 10496 C C . GLU D 1 100 ? -12.869 11.531 -6.724 1.00 60.43 100 GLU D C 1
ATOM 10497 O O . GLU D 1 100 ? -13.093 12.272 -7.689 1.00 59.74 100 GLU D O 1
ATOM 10503 N N . GLY D 1 101 ? -13.085 10.222 -6.772 1.00 60.53 101 GLY D N 1
ATOM 10504 C CA . GLY D 1 101 ? -13.988 9.657 -7.750 1.00 59.17 101 GLY D CA 1
ATOM 10505 C C . GLY D 1 101 ? -13.288 8.971 -8.909 1.00 57.22 101 GLY D C 1
ATOM 10506 O O . GLY D 1 101 ? -12.082 9.114 -9.144 1.00 56.39 101 GLY D O 1
ATOM 10507 N N . VAL D 1 102 ? -14.106 8.219 -9.662 1.00 52.32 102 VAL D N 1
ATOM 10508 C CA . VAL D 1 102 ? -13.634 7.367 -10.743 1.00 49.71 102 VAL D CA 1
ATOM 10509 C C . VAL D 1 102 ? -13.850 8.061 -12.079 1.00 48.81 102 VAL D C 1
ATOM 10510 O O . VAL D 1 102 ? -14.748 8.905 -12.248 1.00 48.43 102 VAL D O 1
ATOM 10514 N N . LEU D 1 103 ? -13.015 7.699 -13.046 1.00 52.51 103 LEU D N 1
ATOM 10515 C CA . LEU D 1 103 ? -13.079 8.308 -14.367 1.00 51.20 103 LEU D CA 1
ATOM 10516 C C . LEU D 1 103 ? -14.238 7.730 -15.178 1.00 49.57 103 LEU D C 1
ATOM 10517 O O . LEU D 1 103 ? -14.531 6.528 -15.121 1.00 49.64 103 LEU D O 1
ATOM 10522 N N . PHE D 1 104 ? -14.912 8.599 -15.924 1.00 47.58 104 PHE D N 1
ATOM 10523 C CA . PHE D 1 104 ? -16.107 8.223 -16.663 1.00 46.23 104 PHE D CA 1
ATOM 10524 C C . PHE D 1 104 ? -16.127 9.001 -17.967 1.00 46.54 104 PHE D C 1
ATOM 10525 O O . PHE D 1 104 ? -15.851 10.202 -17.981 1.00 47.25 104 PHE D O 1
ATOM 10533 N N . ILE D 1 105 ? -16.407 8.310 -19.065 1.00 43.68 105 ILE D N 1
ATOM 10534 C CA . ILE D 1 105 ? -16.480 8.940 -20.374 1.00 42.17 105 ILE D CA 1
ATOM 10535 C C . ILE D 1 105 ? -17.767 8.479 -21.040 1.00 42.80 105 ILE D C 1
ATOM 10536 O O . ILE D 1 105 ? -17.974 7.271 -21.228 1.00 41.14 105 ILE D O 1
ATOM 10541 N N . GLU D 1 106 ? -18.633 9.439 -21.379 1.00 47.75 106 GLU D N 1
ATOM 10542 C CA . GLU D 1 106 ? -19.747 9.207 -22.281 1.00 48.45 106 GLU D CA 1
ATOM 10543 C C . GLU D 1 106 ? -19.289 9.451 -23.713 1.00 48.58 106 GLU D C 1
ATOM 10544 O O . GLU D 1 106 ? -18.656 10.474 -24.010 1.00 47.38 106 GLU D O 1
ATOM 10550 N N . ALA D 1 107 ? -19.612 8.515 -24.598 1.00 47.46 107 ALA D N 1
ATOM 10551 C CA . ALA D 1 107 ? -19.244 8.630 -25.994 1.00 47.37 107 ALA D CA 1
ATOM 10552 C C . ALA D 1 107 ? -20.371 8.066 -26.841 1.00 46.76 107 ALA D C 1
ATOM 10553 O O . ALA D 1 107 ? -21.287 7.386 -26.358 1.00 47.20 107 ALA D O 1
ATOM 10555 N N . GLU D 1 108 ? -20.285 8.352 -28.125 1.00 48.23 108 GLU D N 1
ATOM 10556 C CA . GLU D 1 108 ? -21.172 7.753 -29.101 1.00 49.84 108 GLU D CA 1
ATOM 10557 C C . GLU D 1 108 ? -20.351 7.320 -30.303 1.00 48.99 108 GLU D C 1
ATOM 10558 O O . GLU D 1 108 ? -19.273 7.862 -30.575 1.00 48.74 108 GLU D O 1
ATOM 10564 N N . ALA D 1 109 ? -20.858 6.310 -31.002 1.00 45.50 109 ALA D N 1
ATOM 10565 C CA . ALA D 1 109 ? -20.190 5.814 -32.197 1.00 46.41 109 ALA D CA 1
ATOM 10566 C C . ALA D 1 109 ? -21.227 5.452 -33.245 1.00 48.24 109 ALA D C 1
ATOM 10567 O O . ALA D 1 109 ? -22.207 4.759 -32.954 1.00 47.81 109 ALA D O 1
ATOM 10569 N N . ASP D 1 110 ? -20.985 5.908 -34.472 1.00 53.94 110 ASP D N 1
ATOM 10570 C CA . ASP D 1 110 ? -21.860 5.622 -35.604 1.00 55.61 110 ASP D CA 1
ATOM 10571 C C . ASP D 1 110 ? -21.592 4.198 -36.088 1.00 55.31 110 ASP D C 1
ATOM 10572 O O . ASP D 1 110 ? -20.968 3.950 -37.121 1.00 56.11 110 ASP D O 1
ATOM 10577 N N . VAL D 1 111 ? -22.083 3.248 -35.305 1.00 49.89 111 VAL D N 1
ATOM 10578 C CA . VAL D 1 111 ? -21.920 1.839 -35.617 1.00 50.38 111 VAL D CA 1
ATOM 10579 C C . VAL D 1 111 ? -23.003 1.080 -34.865 1.00 49.75 111 VAL D C 1
ATOM 10580 O O . VAL D 1 111 ? -23.336 1.413 -33.725 1.00 48.78 111 VAL D O 1
ATOM 10584 N N . THR D 1 112 ? -23.573 0.079 -35.524 1.00 52.01 112 THR D N 1
ATOM 10585 C CA . THR D 1 112 ? -24.556 -0.778 -34.891 1.00 51.80 112 THR D CA 1
ATOM 10586 C C . THR D 1 112 ? -23.844 -1.898 -34.140 1.00 51.14 112 THR D C 1
ATOM 10587 O O . THR D 1 112 ? -22.691 -2.225 -34.425 1.00 49.29 112 THR D O 1
ATOM 10591 N N . LEU D 1 113 ? -24.521 -2.442 -33.125 1.00 52.45 113 LEU D N 1
ATOM 10592 C CA . LEU D 1 113 ? -24.069 -3.684 -32.514 1.00 50.04 113 LEU D CA 1
ATOM 10593 C C . LEU D 1 113 ? -23.902 -4.792 -33.551 1.00 50.92 113 LEU D C 1
ATOM 10594 O O . LEU D 1 113 ? -22.948 -5.583 -33.462 1.00 49.26 113 LEU D O 1
ATOM 10599 N N . SER D 1 114 ? -24.824 -4.878 -34.532 1.00 47.41 114 SER D N 1
ATOM 10600 C CA . SER D 1 114 ? -24.715 -5.885 -35.594 1.00 49.55 114 SER D CA 1
ATOM 10601 C C . SER D 1 114 ? -23.320 -5.919 -36.193 1.00 48.38 114 SER D C 1
ATOM 10602 O O . SER D 1 114 ? -22.760 -6.993 -36.434 1.00 47.67 114 SER D O 1
ATOM 10605 N N . GLN D 1 115 ? -22.750 -4.742 -36.451 1.00 45.89 115 GLN D N 1
ATOM 10606 C CA . GLN D 1 115 ? -21.561 -4.682 -37.287 1.00 47.81 115 GLN D CA 1
ATOM 10607 C C . GLN D 1 115 ? -20.326 -5.262 -36.603 1.00 44.85 115 GLN D C 1
ATOM 10608 O O . GLN D 1 115 ? -19.350 -5.573 -37.291 1.00 45.77 115 GLN D O 1
ATOM 10614 N N . PHE D 1 116 ? -20.356 -5.449 -35.280 1.00 43.37 116 PHE D N 1
ATOM 10615 C CA . PHE D 1 116 ? -19.253 -6.119 -34.601 1.00 41.97 116 PHE D CA 1
ATOM 10616 C C . PHE D 1 116 ? -19.256 -7.609 -34.881 1.00 43.12 116 PHE D C 1
ATOM 10617 O O . PHE D 1 116 ? -18.289 -8.307 -34.547 1.00 43.18 116 PHE D O 1
ATOM 10625 N N . GLY D 1 117 ? -20.305 -8.099 -35.513 1.00 46.29 117 GLY D N 1
ATOM 10626 C CA . GLY D 1 117 ? -20.340 -9.461 -35.981 1.00 47.57 117 GLY D CA 1
ATOM 10627 C C . GLY D 1 117 ? -21.255 -10.328 -35.137 1.00 50.49 117 GLY D C 1
ATOM 10628 O O . GLY D 1 117 ? -21.588 -10.018 -33.986 1.00 48.96 117 GLY D O 1
ATOM 10629 N N . ASP D 1 118 ? -21.661 -11.436 -35.739 1.00 62.36 118 ASP D N 1
ATOM 10630 C CA . ASP D 1 118 ? -22.471 -12.452 -35.094 1.00 63.05 118 ASP D CA 1
ATOM 10631 C C . ASP D 1 118 ? -21.966 -13.810 -35.558 1.00 64.40 118 ASP D C 1
ATOM 10632 O O . ASP D 1 118 ? -22.053 -14.135 -36.752 1.00 65.07 118 ASP D O 1
ATOM 10637 N N . PRO D 1 119 ? -21.424 -14.628 -34.645 1.00 61.05 119 PRO D N 1
ATOM 10638 C CA . PRO D 1 119 ? -21.314 -14.284 -33.221 1.00 58.71 119 PRO D CA 1
ATOM 10639 C C . PRO D 1 119 ? -20.237 -13.229 -32.990 1.00 57.11 119 PRO D C 1
ATOM 10640 O O . PRO D 1 119 ? -19.287 -13.150 -33.778 1.00 57.21 119 PRO D O 1
ATOM 10644 N N . LEU D 1 120 ? -20.380 -12.399 -31.962 1.00 48.36 120 LEU D N 1
ATOM 10645 C CA . LEU D 1 120 ? -19.404 -11.345 -31.775 1.00 47.19 120 LEU D CA 1
ATOM 10646 C C . LEU D 1 120 ? -18.293 -11.843 -30.865 1.00 44.97 120 LEU D C 1
ATOM 10647 O O . LEU D 1 120 ? -18.547 -12.509 -29.858 1.00 44.58 120 LEU D O 1
ATOM 10652 N N . GLN D 1 121 ? -17.058 -11.562 -31.266 1.00 44.96 121 GLN D N 1
ATOM 10653 C CA . GLN D 1 121 ? -15.885 -12.079 -30.581 1.00 45.87 121 GLN D CA 1
ATOM 10654 C C . GLN D 1 121 ? -14.703 -11.171 -30.900 1.00 45.63 121 GLN D C 1
ATOM 10655 O O . GLN D 1 121 ? -14.762 -10.380 -31.854 1.00 44.60 121 GLN D O 1
ATOM 10661 N N . PRO D 1 122 ? -13.634 -11.234 -30.108 1.00 48.31 122 PRO D N 1
ATOM 10662 C CA . PRO D 1 122 ? -12.400 -10.499 -30.446 1.00 48.30 122 PRO D CA 1
ATOM 10663 C C . PRO D 1 122 ? -11.858 -10.945 -31.793 1.00 50.21 122 PRO D C 1
ATOM 10664 O O . PRO D 1 122 ? -12.211 -12.029 -32.279 1.00 51.34 122 PRO D O 1
ATOM 10668 N N . PRO D 1 123 ? -10.997 -10.139 -32.442 1.00 46.22 123 PRO D N 1
ATOM 10669 C CA . PRO D 1 123 ? -10.517 -8.831 -31.988 1.00 46.10 123 PRO D CA 1
ATOM 10670 C C . PRO D 1 123 ? -11.582 -7.750 -32.158 1.00 45.51 123 PRO D C 1
ATOM 10671 O O . PRO D 1 123 ? -12.416 -7.804 -33.077 1.00 44.59 123 PRO D O 1
ATOM 10675 N N . PHE D 1 124 ? -11.561 -6.787 -31.249 1.00 42.60 124 PHE D N 1
ATOM 10676 C CA . PHE D 1 124 ? -12.498 -5.726 -31.551 1.00 40.60 124 PHE D CA 1
ATOM 10677 C C . PHE D 1 124 ? -11.748 -4.530 -32.116 1.00 41.71 124 PHE D C 1
ATOM 10678 O O . PHE D 1 124 ? -10.605 -4.262 -31.709 1.00 42.79 124 PHE D O 1
ATOM 10686 N N . PRO D 1 125 ? -12.343 -3.823 -33.071 1.00 42.23 125 PRO D N 1
ATOM 10687 C CA . PRO D 1 125 ? -11.680 -2.653 -33.647 1.00 43.53 125 PRO D CA 1
ATOM 10688 C C . PRO D 1 125 ? -11.893 -1.437 -32.763 1.00 43.40 125 PRO D C 1
ATOM 10689 O O . PRO D 1 125 ? -12.756 -1.416 -31.882 1.00 42.62 125 PRO D O 1
ATOM 10693 N N . CYS D 1 126 ? -11.059 -0.430 -32.992 1.00 44.16 126 CYS D N 1
ATOM 10694 C CA . CYS D 1 126 ? -11.204 0.873 -32.343 1.00 46.03 126 CYS D CA 1
ATOM 10695 C C . CYS D 1 126 ? -11.251 0.765 -30.816 1.00 44.30 126 CYS D C 1
ATOM 10696 O O . CYS D 1 126 ? -11.876 1.598 -30.151 1.00 43.01 126 CYS D O 1
ATOM 10699 N N . ILE D 1 127 ? -10.601 -0.246 -30.228 1.00 46.35 127 ILE D N 1
ATOM 10700 C CA . ILE D 1 127 ? -10.651 -0.352 -28.775 1.00 46.24 127 ILE D CA 1
ATOM 10701 C C . ILE D 1 127 ? -9.975 0.852 -28.118 1.00 46.85 127 ILE D C 1
ATOM 10702 O O . ILE D 1 127 ? -10.299 1.201 -26.976 1.00 46.66 127 ILE D O 1
ATOM 10707 N N . ASP D 1 128 ? -9.059 1.521 -28.826 1.00 48.63 128 ASP D N 1
ATOM 10708 C CA . ASP D 1 128 ? -8.375 2.686 -28.269 1.00 48.76 128 ASP D CA 1
ATOM 10709 C C . ASP D 1 128 ? -9.277 3.915 -28.236 1.00 48.44 128 ASP D C 1
ATOM 10710 O O . ASP D 1 128 ? -9.063 4.816 -27.413 1.00 47.91 128 ASP D O 1
ATOM 10715 N N . GLU D 1 129 ? -10.277 3.968 -29.120 1.00 45.92 129 GLU D N 1
ATOM 10716 C CA . GLU D 1 129 ? -11.287 5.022 -29.098 1.00 46.17 129 GLU D CA 1
ATOM 10717 C C . GLU D 1 129 ? -12.455 4.657 -28.196 1.00 43.71 129 GLU D C 1
ATOM 10718 O O . GLU D 1 129 ? -13.117 5.550 -27.649 1.00 42.85 129 GLU D O 1
ATOM 10724 N N . LEU D 1 130 ? -12.718 3.358 -28.039 1.00 39.11 130 LEU D N 1
ATOM 10725 C CA . LEU D 1 130 ? -13.812 2.875 -27.208 1.00 39.45 130 LEU D CA 1
ATOM 10726 C C . LEU D 1 130 ? -13.496 2.891 -25.728 1.00 38.39 130 LEU D C 1
ATOM 10727 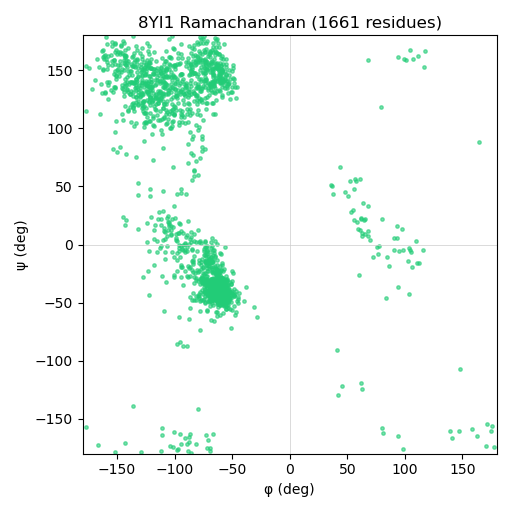O O . LEU D 1 130 ? -14.415 2.709 -24.927 1.00 37.26 130 LEU D O 1
ATOM 10732 N N . LEU D 1 131 ? -12.218 3.060 -25.350 1.00 41.55 131 LEU D N 1
ATOM 10733 C CA . LEU D 1 131 ? -11.774 3.090 -23.947 1.00 41.70 131 LEU D CA 1
ATOM 10734 C C . LEU D 1 131 ? -10.547 4.006 -23.911 1.00 42.89 131 LEU D C 1
ATOM 10735 O O . LEU D 1 131 ? -9.400 3.559 -23.904 1.00 44.18 131 LEU D O 1
ATOM 10740 N N . TYR D 1 132 ? -10.812 5.313 -23.901 1.00 44.50 132 TYR D N 1
ATOM 10741 C CA . TYR D 1 132 ? -9.767 6.320 -24.063 1.00 45.90 132 TYR D CA 1
ATOM 10742 C C . TYR D 1 132 ? -8.799 6.304 -22.888 1.00 45.63 132 TYR D C 1
ATOM 10743 O O . TYR D 1 132 ? -9.216 6.307 -21.728 1.00 46.30 132 TYR D O 1
ATOM 10752 N N . ASP D 1 133 ? -7.509 6.291 -23.200 1.00 48.40 133 ASP D N 1
ATOM 10753 C CA . ASP D 1 133 ? -6.442 6.436 -22.209 1.00 52.41 133 ASP D CA 1
ATOM 10754 C C . ASP D 1 133 ? -6.361 7.908 -21.806 1.00 52.46 133 ASP D C 1
ATOM 10755 O O . ASP D 1 133 ? -5.683 8.717 -22.441 1.00 53.31 133 ASP D O 1
ATOM 10760 N N . VAL D 1 134 ? -7.061 8.259 -20.730 1.00 53.57 134 VAL D N 1
ATOM 10761 C CA . VAL D 1 134 ? -7.015 9.637 -20.220 1.00 54.81 134 VAL D CA 1
ATOM 10762 C C . VAL D 1 134 ? -5.615 9.922 -19.683 1.00 57.87 134 VAL D C 1
ATOM 10763 O O . VAL D 1 134 ? -5.065 9.102 -18.922 1.00 57.95 134 VAL D O 1
ATOM 10767 N N . PRO D 1 135 ? -4.981 11.038 -20.042 1.00 60.68 135 PRO D N 1
ATOM 10768 C CA . PRO D 1 135 ? -3.613 11.278 -19.563 1.00 61.59 135 PRO D CA 1
ATOM 10769 C C . PRO D 1 135 ? -3.593 11.495 -18.059 1.00 62.97 135 PRO D C 1
ATOM 10770 O O . PRO D 1 135 ? -4.484 12.128 -17.485 1.00 60.78 135 PRO D O 1
ATOM 10774 N N . GLY D 1 136 ? -2.565 10.940 -17.420 1.00 66.94 136 GLY D N 1
ATOM 10775 C CA . GLY D 1 136 ? -2.461 10.949 -15.981 1.00 68.82 136 GLY D CA 1
ATOM 10776 C C . GLY D 1 136 ? -3.168 9.806 -15.288 1.00 68.43 136 GLY D C 1
ATOM 10777 O O . GLY D 1 136 ? -2.854 9.513 -14.127 1.00 70.43 136 GLY D O 1
ATOM 10778 N N . SER D 1 137 ? -4.101 9.142 -15.974 1.00 62.22 137 SER D N 1
ATOM 10779 C CA . SER D 1 137 ? -4.826 8.024 -15.387 1.00 60.58 137 SER D CA 1
ATOM 10780 C C . SER D 1 137 ? -4.003 6.736 -15.347 1.00 62.22 137 SER D C 1
ATOM 10781 O O . SER D 1 137 ? -4.220 5.901 -14.461 1.00 62.28 137 SER D O 1
ATOM 10784 N N . SER D 1 138 ? -3.065 6.547 -16.279 1.00 55.78 138 SER D N 1
ATOM 10785 C CA . SER D 1 138 ? -2.314 5.295 -16.317 1.00 56.64 138 SER D CA 1
ATOM 10786 C C . SER D 1 138 ? -1.404 5.110 -15.110 1.00 58.81 138 SER D C 1
ATOM 10787 O O . SER D 1 138 ? -0.779 4.051 -14.982 1.00 57.61 138 SER D O 1
ATOM 10790 N N . ALA D 1 139 ? -1.307 6.103 -14.231 1.00 58.02 139 ALA D N 1
ATOM 10791 C CA . ALA D 1 139 ? -0.505 5.957 -13.032 1.00 58.28 139 ALA D CA 1
ATOM 10792 C C . ALA D 1 139 ? -1.211 5.047 -12.029 1.00 59.34 139 ALA D C 1
ATOM 10793 O O . ALA D 1 139 ? -2.434 4.871 -12.059 1.00 56.79 139 ALA D O 1
ATOM 10795 N N . ILE D 1 140 ? -0.407 4.463 -11.135 1.00 63.65 140 ILE D N 1
ATOM 10796 C CA . ILE D 1 140 ? -0.895 3.547 -10.108 1.00 63.40 140 ILE D CA 1
ATOM 10797 C C . ILE D 1 140 ? -1.090 4.250 -8.767 1.00 65.68 140 ILE D C 1
ATOM 10798 O O . ILE D 1 140 ? -1.869 3.764 -7.930 1.00 66.86 140 ILE D O 1
ATOM 10803 N N . LEU D 1 141 ? -0.409 5.372 -8.537 1.00 63.29 141 LEU D N 1
ATOM 10804 C CA . LEU D 1 141 ? -0.599 6.195 -7.349 1.00 66.18 141 LEU D CA 1
ATOM 10805 C C . LEU D 1 141 ? -1.157 7.558 -7.750 1.00 65.83 141 LEU D C 1
ATOM 10806 O O . LEU D 1 141 ? -0.770 8.116 -8.779 1.00 64.87 141 LEU D O 1
ATOM 10811 N N . ASP D 1 142 ? -2.076 8.083 -6.936 1.00 80.63 142 ASP D N 1
ATOM 10812 C CA . ASP D 1 142 ? -2.729 9.380 -7.125 1.00 79.37 142 ASP D CA 1
ATOM 10813 C C . ASP D 1 142 ? -3.564 9.453 -8.396 1.00 77.19 142 ASP D C 1
ATOM 10814 O O . ASP D 1 142 ? -3.983 10.545 -8.791 1.00 78.06 142 ASP D O 1
ATOM 10819 N N . ALA D 1 143 ? -3.782 8.347 -9.071 1.00 67.07 143 ALA D N 1
ATOM 10820 C CA . ALA D 1 143 ? -4.664 8.367 -10.217 1.00 63.52 143 ALA D CA 1
ATOM 10821 C C . ALA D 1 143 ? -5.986 7.720 -9.849 1.00 61.12 143 ALA D C 1
ATOM 10822 O O . ALA D 1 143 ? -6.043 6.865 -8.959 1.00 61.07 143 ALA D O 1
ATOM 10824 N N . PRO D 1 144 ? -7.079 8.124 -10.485 1.00 58.11 144 PRO D N 1
ATOM 10825 C CA . PRO D 1 144 ? -8.331 7.389 -10.303 1.00 56.41 144 PRO D CA 1
ATOM 10826 C C . PRO D 1 144 ? -8.083 5.906 -10.519 1.00 55.52 144 PRO D C 1
ATOM 10827 O O . PRO D 1 144 ? -7.352 5.497 -11.420 1.00 56.23 144 PRO D O 1
ATOM 10831 N N . ILE D 1 145 ? -8.639 5.099 -9.627 1.00 52.23 145 ILE D N 1
ATOM 10832 C CA . ILE D 1 145 ? -8.365 3.680 -9.666 1.00 51.27 145 ILE D CA 1
ATOM 10833 C C . ILE D 1 145 ? -9.045 2.998 -10.845 1.00 50.99 145 ILE D C 1
ATOM 10834 O O . ILE D 1 145 ? -8.523 1.988 -11.337 1.00 51.29 145 ILE D O 1
ATOM 10839 N N . ILE D 1 146 ? -10.172 3.528 -11.344 1.00 49.70 146 ILE D N 1
ATOM 10840 C CA . ILE D 1 146 ? -10.927 2.845 -12.390 1.00 48.13 146 ILE D CA 1
ATOM 10841 C C . ILE D 1 146 ? -11.532 3.857 -13.358 1.00 47.61 146 ILE D C 1
ATOM 10842 O O . ILE D 1 146 ? -11.852 4.996 -12.995 1.00 48.12 146 ILE D O 1
ATOM 10847 N N . LEU D 1 147 ? -11.689 3.422 -14.607 1.00 48.16 147 LEU D N 1
ATOM 10848 C CA . LEU D 1 147 ? -12.163 4.266 -15.697 1.00 47.50 147 LEU D CA 1
ATOM 10849 C C . LEU D 1 147 ? -13.195 3.495 -16.510 1.00 46.37 147 LEU D C 1
ATOM 10850 O O . LEU D 1 147 ? -12.907 2.408 -17.018 1.00 44.93 147 LEU D O 1
ATOM 10855 N N . TYR D 1 148 ? -14.401 4.046 -16.620 1.00 45.89 148 TYR D N 1
ATOM 10856 C CA . TYR D 1 148 ? -15.423 3.488 -17.492 1.00 45.55 148 TYR D CA 1
ATOM 10857 C C . TYR D 1 148 ? -15.619 4.371 -18.712 1.00 44.20 148 TYR D C 1
ATOM 10858 O O . TYR D 1 148 ? -15.545 5.597 -18.633 1.00 45.74 148 TYR D O 1
ATOM 10867 N N . GLN D 1 149 ? -15.884 3.735 -19.843 1.00 39.90 149 GLN D N 1
ATOM 10868 C CA . GLN D 1 149 ? -16.375 4.428 -21.021 1.00 39.62 149 GLN D CA 1
ATOM 10869 C C . GLN D 1 149 ? -17.630 3.727 -21.517 1.00 39.53 149 GLN D C 1
ATOM 10870 O O . GLN D 1 149 ? -17.591 2.537 -21.855 1.00 39.83 149 GLN D O 1
ATOM 10876 N N . VAL D 1 150 ? -18.737 4.466 -21.561 1.00 40.29 150 VAL D N 1
ATOM 10877 C CA . VAL D 1 150 ? -19.980 3.983 -22.144 1.00 40.19 150 VAL D CA 1
ATOM 10878 C C . VAL D 1 150 ? -20.113 4.603 -23.524 1.00 41.73 150 VAL D C 1
ATOM 10879 O O . VAL D 1 150 ? -20.223 5.827 -23.665 1.00 43.11 150 VAL D O 1
ATOM 10883 N N . THR D 1 151 ? -20.099 3.771 -24.546 1.00 42.55 151 THR D N 1
ATOM 10884 C CA . THR D 1 151 ? -20.250 4.230 -25.917 1.00 44.03 151 THR D CA 1
ATOM 10885 C C . THR D 1 151 ? -21.601 3.761 -26.443 1.00 45.02 151 THR D C 1
ATOM 10886 O O . THR D 1 151 ? -21.783 2.567 -26.695 1.00 44.94 151 THR D O 1
ATOM 10890 N N . ARG D 1 152 ? -22.538 4.701 -26.602 1.00 48.51 152 ARG D N 1
ATOM 10891 C CA . ARG D 1 152 ? -23.822 4.403 -27.236 1.00 48.63 152 ARG D CA 1
ATOM 10892 C C . ARG D 1 152 ? -23.656 4.145 -28.733 1.00 48.57 152 ARG D C 1
ATOM 10893 O O . ARG D 1 152 ? -22.940 4.870 -29.436 1.00 49.14 152 ARG D O 1
ATOM 10901 N N . LEU D 1 153 ? -24.363 3.139 -29.231 1.00 44.26 153 LEU D N 1
ATOM 10902 C CA . LEU D 1 153 ? -24.305 2.747 -30.632 1.00 45.80 153 LEU D CA 1
ATOM 10903 C C . LEU D 1 153 ? -25.553 3.194 -31.394 1.00 49.24 153 LEU D C 1
ATOM 10904 O O . LEU D 1 153 ? -26.610 3.455 -30.808 1.00 47.96 153 LEU D O 1
ATOM 10909 N N . SER D 1 154 ? -25.407 3.235 -32.733 1.00 56.38 154 SER D N 1
ATOM 10910 C CA . SER D 1 154 ? -26.464 3.684 -33.636 1.00 56.97 154 SER D CA 1
ATOM 10911 C C . SER D 1 154 ? -27.781 2.967 -33.385 1.00 58.05 154 SER D C 1
ATOM 10912 O O . SER D 1 154 ? -28.856 3.545 -33.594 1.00 59.80 154 SER D O 1
ATOM 10915 N N . CYS D 1 155 ? -27.722 1.705 -32.965 1.00 54.21 155 CYS D N 1
ATOM 10916 C CA . CYS D 1 155 ? -28.910 0.891 -32.752 1.00 54.96 155 CYS D CA 1
ATOM 10917 C C . CYS D 1 155 ? -29.522 1.071 -31.370 1.00 55.33 155 CYS D C 1
ATOM 10918 O O . CYS D 1 155 ? -30.442 0.328 -31.023 1.00 55.50 155 CYS D O 1
ATOM 10921 N N . GLY D 1 156 ? -29.024 2.001 -30.561 1.00 55.18 156 GLY D N 1
ATOM 10922 C CA . GLY D 1 156 ? -29.464 2.065 -29.186 1.00 54.54 156 GLY D CA 1
ATOM 10923 C C . GLY D 1 156 ? -28.869 1.028 -28.251 1.00 54.62 156 GLY D C 1
ATOM 10924 O O . GLY D 1 156 ? -29.207 1.024 -27.060 1.00 54.68 156 GLY D O 1
ATOM 10925 N N . GLY D 1 157 ? -28.026 0.124 -28.739 1.00 50.59 157 GLY D N 1
ATOM 10926 C CA . GLY D 1 157 ? -27.185 -0.648 -27.849 1.00 50.53 157 GLY D CA 1
ATOM 10927 C C . GLY D 1 157 ? -26.001 0.185 -27.385 1.00 50.20 157 GLY D C 1
ATOM 10928 O O . GLY D 1 157 ? -25.822 1.340 -27.779 1.00 49.53 157 GLY D O 1
ATOM 10929 N N . PHE D 1 158 ? -25.164 -0.412 -26.538 1.00 49.24 158 PHE D N 1
ATOM 10930 C CA . PHE D 1 158 ? -24.043 0.368 -26.022 1.00 48.69 158 PHE D CA 1
ATOM 10931 C C . PHE D 1 158 ? -22.922 -0.545 -25.544 1.00 47.42 158 PHE D C 1
ATOM 10932 O O . PHE D 1 158 ? -23.147 -1.687 -25.130 1.00 47.68 158 PHE D O 1
ATOM 10940 N N . ILE D 1 159 ? -21.717 -0.000 -25.556 1.00 44.44 159 ILE D N 1
ATOM 10941 C CA . ILE D 1 159 ? -20.528 -0.678 -25.068 1.00 44.13 159 ILE D CA 1
ATOM 10942 C C . ILE D 1 159 ? -20.199 -0.123 -23.689 1.00 44.20 159 ILE D C 1
ATOM 10943 O O . ILE D 1 159 ? -20.249 1.090 -23.467 1.00 43.94 159 ILE D O 1
ATOM 10948 N N . LEU D 1 160 ? -19.884 -1.016 -22.762 1.00 48.40 160 LEU D N 1
ATOM 10949 C CA . LEU D 1 160 ? -19.432 -0.667 -21.425 1.00 48.42 160 LEU D CA 1
ATOM 10950 C C . LEU D 1 160 ? -17.993 -1.161 -21.322 1.00 48.28 160 LEU D C 1
ATOM 10951 O O . LEU D 1 160 ? -17.753 -2.367 -21.266 1.00 48.74 160 LEU D O 1
ATOM 10956 N N . ALA D 1 161 ? -17.029 -0.248 -21.344 1.00 43.20 161 ALA D N 1
ATOM 10957 C CA . ALA D 1 161 ? -15.625 -0.623 -21.298 1.00 43.16 161 ALA D CA 1
ATOM 10958 C C . ALA D 1 161 ? -15.033 -0.141 -19.985 1.00 45.19 161 ALA D C 1
ATOM 10959 O O . ALA D 1 161 ? -15.414 0.911 -19.469 1.00 45.80 161 ALA D O 1
ATOM 10961 N N . VAL D 1 162 ? -14.096 -0.910 -19.442 1.00 48.58 162 VAL D N 1
ATOM 10962 C CA . VAL D 1 162 ? -13.553 -0.649 -18.117 1.00 50.33 162 VAL D CA 1
ATOM 10963 C C . VAL D 1 162 ? -12.051 -0.876 -18.148 1.00 50.26 162 VAL D C 1
ATOM 10964 O O . VAL D 1 162 ? -11.586 -1.916 -18.619 1.00 50.00 162 VAL D O 1
ATOM 10968 N N . ARG D 1 163 ? -11.295 0.098 -17.661 1.00 50.33 163 ARG D N 1
ATOM 10969 C CA . ARG D 1 163 ? -9.874 -0.061 -17.386 1.00 49.50 163 ARG D CA 1
ATOM 10970 C C . ARG D 1 163 ? -9.667 0.129 -15.894 1.00 52.45 163 ARG D C 1
ATOM 10971 O O . ARG D 1 163 ? -9.940 1.209 -15.358 1.00 53.34 163 ARG D O 1
ATOM 10979 N N . TYR D 1 164 ? -9.207 -0.910 -15.212 1.00 50.53 164 TYR D N 1
ATOM 10980 C CA . TYR D 1 164 ? -9.065 -0.812 -13.766 1.00 52.68 164 TYR D CA 1
ATOM 10981 C C . TYR D 1 164 ? -7.623 -1.040 -13.313 1.00 53.41 164 TYR D C 1
ATOM 10982 O O . TYR D 1 164 ? -6.829 -1.735 -13.976 1.00 51.94 164 TYR D O 1
ATOM 10991 N N . ASN D 1 165 ? -7.294 -0.421 -12.177 1.00 57.01 165 ASN D N 1
ATOM 10992 C CA . ASN D 1 165 ? -5.994 -0.611 -11.535 1.00 58.93 165 ASN D CA 1
ATOM 10993 C C . ASN D 1 165 ? -5.937 -2.012 -10.930 1.00 58.99 165 ASN D C 1
ATOM 10994 O O . ASN D 1 165 ? -6.765 -2.356 -10.080 1.00 60.08 165 ASN D O 1
ATOM 10999 N N . HIS D 1 166 ? -4.957 -2.817 -11.349 1.00 52.94 166 HIS D N 1
ATOM 11000 C CA . HIS D 1 166 ? -4.976 -4.225 -10.966 1.00 54.33 166 HIS D CA 1
ATOM 11001 C C . HIS D 1 166 ? -4.537 -4.428 -9.525 1.00 55.99 166 HIS D C 1
ATOM 11002 O O . HIS D 1 166 ? -4.929 -5.421 -8.905 1.00 54.33 166 HIS D O 1
ATOM 11009 N N . ALA D 1 167 ? -3.713 -3.519 -8.988 1.00 57.09 167 ALA D N 1
ATOM 11010 C CA . ALA D 1 167 ? -3.319 -3.605 -7.586 1.00 59.07 167 ALA D CA 1
ATOM 11011 C C . ALA D 1 167 ? -4.518 -3.595 -6.650 1.00 60.54 167 ALA D C 1
ATOM 11012 O O . ALA D 1 167 ? -4.405 -4.057 -5.514 1.00 61.54 167 ALA D O 1
ATOM 11014 N N . MET D 1 168 ? -5.665 -3.104 -7.111 1.00 64.72 168 MET D N 1
ATOM 11015 C CA . MET D 1 168 ? -6.861 -2.977 -6.285 1.00 66.60 168 MET D CA 1
ATOM 11016 C C . MET D 1 168 ? -7.720 -4.238 -6.261 1.00 66.55 168 MET D C 1
ATOM 11017 O O . MET D 1 168 ? -8.191 -4.644 -5.194 1.00 68.29 168 MET D O 1
ATOM 11022 N N . THR D 1 169 ? -7.953 -4.855 -7.417 1.00 62.14 169 THR D N 1
ATOM 11023 C CA . THR D 1 169 ? -8.793 -6.043 -7.523 1.00 60.88 169 THR D CA 1
ATOM 11024 C C . THR D 1 169 ? -8.374 -6.814 -8.774 1.00 57.13 169 THR D C 1
ATOM 11025 O O . THR D 1 169 ? -7.697 -6.279 -9.650 1.00 57.32 169 THR D O 1
ATOM 11029 N N . ASP D 1 170 ? -8.770 -8.077 -8.843 1.00 57.70 170 ASP D N 1
ATOM 11030 C CA . ASP D 1 170 ? -8.570 -8.891 -10.028 1.00 54.99 170 ASP D CA 1
ATOM 11031 C C . ASP D 1 170 ? -9.877 -8.964 -10.825 1.00 54.69 170 ASP D C 1
ATOM 11032 O O . ASP D 1 170 ? -10.796 -8.163 -10.623 1.00 54.59 170 ASP D O 1
ATOM 11037 N N . ALA D 1 171 ? -9.981 -9.950 -11.713 1.00 51.22 171 ALA D N 1
ATOM 11038 C CA . ALA D 1 171 ? -11.150 -10.032 -12.578 1.00 50.72 171 ALA D CA 1
ATOM 11039 C C . ALA D 1 171 ? -12.381 -10.520 -11.822 1.00 50.98 171 ALA D C 1
ATOM 11040 O O . ALA D 1 171 ? -13.499 -10.121 -12.141 1.00 50.88 171 ALA D O 1
ATOM 11042 N N . ALA D 1 172 ? -12.197 -11.377 -10.819 1.00 57.15 172 ALA D N 1
ATOM 11043 C CA . ALA D 1 172 ? -13.332 -11.879 -10.055 1.00 56.79 172 ALA D CA 1
ATOM 11044 C C . ALA D 1 172 ? -13.892 -10.806 -9.131 1.00 59.43 172 ALA D C 1
ATOM 11045 O O . ALA D 1 172 ? -15.115 -10.696 -8.972 1.00 61.22 172 ALA D O 1
ATOM 11047 N N . GLY D 1 173 ? -13.016 -10.018 -8.501 1.00 56.03 173 GLY D N 1
ATOM 11048 C CA . GLY D 1 173 ? -13.489 -8.902 -7.695 1.00 57.78 173 GLY D CA 1
ATOM 11049 C C . GLY D 1 173 ? -14.247 -7.881 -8.520 1.00 57.68 173 GLY D C 1
ATOM 11050 O O . GLY D 1 173 ? -15.315 -7.418 -8.124 1.00 59.92 173 GLY D O 1
ATOM 11051 N N . LEU D 1 174 ? -13.706 -7.529 -9.688 1.00 53.81 174 LEU D N 1
ATOM 11052 C CA . LEU D 1 174 ? -14.424 -6.664 -10.617 1.00 53.09 174 LEU D CA 1
ATOM 11053 C C . LEU D 1 174 ? -15.734 -7.285 -11.077 1.00 54.07 174 LEU D C 1
ATOM 11054 O O . LEU D 1 174 ? -16.708 -6.567 -11.287 1.00 53.92 174 LEU D O 1
ATOM 11059 N N . LEU D 1 175 ? -15.775 -8.604 -11.273 1.00 60.09 175 LEU D N 1
ATOM 11060 C CA . LEU D 1 175 ? -17.038 -9.258 -11.611 1.00 60.67 175 LEU D CA 1
ATOM 11061 C C . LEU D 1 175 ? -18.065 -9.072 -10.497 1.00 61.76 175 LEU D C 1
ATOM 11062 O O . LEU D 1 175 ? -19.228 -8.743 -10.760 1.00 62.33 175 LEU D O 1
ATOM 11067 N N . GLN D 1 176 ? -17.641 -9.273 -9.245 1.00 56.28 176 GLN D N 1
ATOM 11068 C CA . GLN D 1 176 ? -18.492 -8.999 -8.089 1.00 57.79 176 GLN D CA 1
ATOM 11069 C C . GLN D 1 176 ? -18.971 -7.552 -8.109 1.00 60.27 176 GLN D C 1
ATOM 11070 O O . GLN D 1 176 ? -20.166 -7.268 -7.952 1.00 60.65 176 GLN D O 1
ATOM 11076 N N . PHE D 1 177 ? -18.046 -6.622 -8.345 1.00 65.69 177 PHE D N 1
ATOM 11077 C CA . PHE D 1 177 ? -18.388 -5.206 -8.335 1.00 67.50 177 PHE D CA 1
ATOM 11078 C C . PHE D 1 177 ? -19.360 -4.855 -9.463 1.00 66.61 177 PHE D C 1
ATOM 11079 O O . PHE D 1 177 ? -20.319 -4.101 -9.265 1.00 67.93 177 PHE D O 1
ATOM 11087 N N . MET D 1 178 ? -19.124 -5.389 -10.655 1.00 63.93 178 MET D N 1
ATOM 11088 C CA . MET D 1 178 ? -19.966 -5.067 -11.791 1.00 63.75 178 MET D CA 1
ATOM 11089 C C . MET D 1 178 ? -21.353 -5.680 -11.640 1.00 66.54 178 MET D C 1
ATOM 11090 O O . MET D 1 178 ? -22.353 -5.090 -12.067 1.00 67.00 178 MET D O 1
ATOM 11095 N N . SER D 1 179 ? -21.439 -6.865 -11.030 1.00 64.03 179 SER D N 1
ATOM 11096 C CA . SER D 1 179 ? -22.741 -7.480 -10.811 1.00 64.20 179 SER D CA 1
ATOM 11097 C C . SER D 1 179 ? -23.518 -6.736 -9.727 1.00 67.05 179 SER D C 1
ATOM 11098 O O . SER D 1 179 ? -24.753 -6.608 -9.798 1.00 68.02 179 SER D O 1
ATOM 11101 N N . ALA D 1 180 ? -22.803 -6.223 -8.720 1.00 61.87 180 ALA D N 1
ATOM 11102 C CA . ALA D 1 180 ? -23.413 -5.304 -7.767 1.00 62.80 180 ALA D CA 1
ATOM 11103 C C . ALA D 1 180 ? -23.927 -4.048 -8.468 1.00 63.91 180 ALA D C 1
ATOM 11104 O O . ALA D 1 180 ? -25.032 -3.573 -8.176 1.00 64.95 180 ALA D O 1
ATOM 11106 N N . LEU D 1 181 ? -23.130 -3.497 -9.392 1.00 64.59 181 LEU D N 1
ATOM 11107 C CA . LEU D 1 181 ? -23.556 -2.347 -10.190 1.00 63.98 181 LEU D CA 1
ATOM 11108 C C . LEU D 1 181 ? -24.822 -2.658 -10.981 1.00 65.29 181 LEU D C 1
ATOM 11109 O O . LEU D 1 181 ? -25.711 -1.809 -11.109 1.00 65.40 181 LEU D O 1
ATOM 11114 N N . GLY D 1 182 ? -24.915 -3.871 -11.522 1.00 73.73 182 GLY D N 1
ATOM 11115 C CA . GLY D 1 182 ? -26.127 -4.269 -12.220 1.00 74.67 182 GLY D CA 1
ATOM 11116 C C . GLY D 1 182 ? -27.338 -4.265 -11.311 1.00 76.23 182 GLY D C 1
ATOM 11117 O O . GLY D 1 182 ? -28.398 -3.734 -11.664 1.00 77.71 182 GLY D O 1
ATOM 11118 N N . GLU D 1 183 ? -27.196 -4.851 -10.119 1.00 72.32 183 GLU D N 1
ATOM 11119 C CA . GLU D 1 183 ? -28.293 -4.808 -9.151 1.00 74.74 183 GLU D CA 1
ATOM 11120 C C . GLU D 1 183 ? -28.712 -3.372 -8.843 1.00 75.27 183 GLU D C 1
ATOM 11121 O O . GLU D 1 183 ? -29.896 -3.025 -8.924 1.00 76.47 183 GLU D O 1
ATOM 11127 N N . ILE D 1 184 ? -27.746 -2.525 -8.487 1.00 69.85 184 ILE D N 1
ATOM 11128 C CA . ILE D 1 184 ? -28.041 -1.142 -8.119 1.00 69.79 184 ILE D CA 1
ATOM 11129 C C . ILE D 1 184 ? -28.736 -0.407 -9.265 1.00 70.28 184 ILE D C 1
ATOM 11130 O O . ILE D 1 184 ? -29.663 0.382 -9.047 1.00 70.02 184 ILE D O 1
ATOM 11135 N N . ALA D 1 185 ? -28.326 -0.670 -10.503 1.00 75.79 185 ALA D N 1
ATOM 11136 C CA . ALA D 1 185 ? -29.055 -0.143 -11.650 1.00 75.35 185 ALA D CA 1
ATOM 11137 C C . ALA D 1 185 ? -30.365 -0.879 -11.908 1.00 77.33 185 ALA D C 1
ATOM 11138 O O . ALA D 1 185 ? -31.091 -0.507 -12.840 1.00 77.13 185 ALA D O 1
ATOM 11140 N N . GLY D 1 186 ? -30.658 -1.931 -11.142 1.00 79.23 186 GLY D N 1
ATOM 11141 C CA . GLY D 1 186 ? -31.903 -2.662 -11.263 1.00 79.24 186 GLY D CA 1
ATOM 11142 C C . GLY D 1 186 ? -32.868 -2.479 -10.115 1.00 80.29 186 GLY D C 1
ATOM 11143 O O . GLY D 1 186 ? -33.821 -3.262 -9.997 1.00 82.83 186 GLY D O 1
ATOM 11144 N N . GLY D 1 187 ? -32.664 -1.485 -9.256 1.00 71.89 187 GLY D N 1
ATOM 11145 C CA . GLY D 1 187 ? -33.564 -1.206 -8.156 1.00 70.25 187 GLY D CA 1
ATOM 11146 C C . GLY D 1 187 ? -33.047 -1.623 -6.799 1.00 73.32 187 GLY D C 1
ATOM 11147 O O . GLY D 1 187 ? -33.703 -1.340 -5.790 1.00 76.70 187 GLY D O 1
ATOM 11148 N N . ALA D 1 188 ? -31.910 -2.304 -6.740 1.00 81.40 188 ALA D N 1
ATOM 11149 C CA . ALA D 1 188 ? -31.298 -2.618 -5.464 1.00 83.13 188 ALA D CA 1
ATOM 11150 C C . ALA D 1 188 ? -30.936 -1.324 -4.737 1.00 83.46 188 ALA D C 1
ATOM 11151 O O . ALA D 1 188 ? -30.912 -0.235 -5.316 1.00 81.75 188 ALA D O 1
ATOM 11153 N N . THR D 1 189 ? -30.686 -1.444 -3.441 1.00 83.92 189 THR D N 1
ATOM 11154 C CA . THR D 1 189 ? -30.309 -0.286 -2.644 1.00 85.77 189 THR D CA 1
ATOM 11155 C C . THR D 1 189 ? -29.023 -0.609 -1.899 1.00 87.12 189 THR D C 1
ATOM 11156 O O . THR D 1 189 ? -28.231 0.289 -1.581 1.00 87.31 189 THR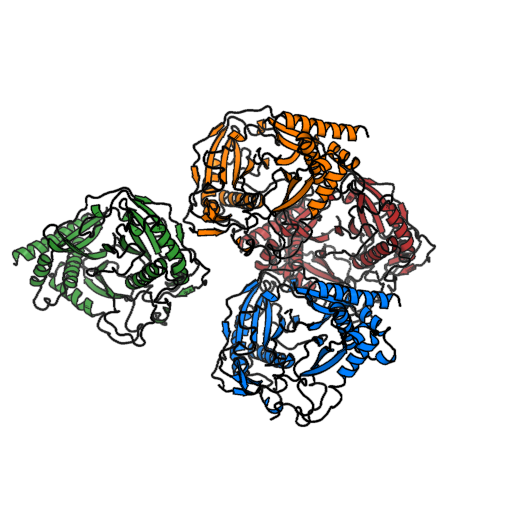 D O 1
ATOM 11160 N N . SER D 1 190 ? -28.812 -1.887 -1.624 1.00 92.23 190 SER D N 1
ATOM 11161 C CA . SER D 1 190 ? -27.531 -2.481 -1.291 1.00 90.96 190 SER D CA 1
ATOM 11162 C C . SER D 1 190 ? -27.271 -3.588 -2.307 1.00 90.04 190 SER D C 1
ATOM 11163 O O . SER D 1 190 ? -28.212 -4.080 -2.943 1.00 91.26 190 SER D O 1
ATOM 11166 N N . PRO D 1 191 ? -26.015 -3.974 -2.528 1.00 78.33 191 PRO D N 1
ATOM 11167 C CA . PRO D 1 191 ? -25.747 -5.126 -3.397 1.00 75.29 191 PRO D CA 1
ATOM 11168 C C . PRO D 1 191 ? -26.099 -6.431 -2.692 1.00 75.29 191 PRO D C 1
ATOM 11169 O O . PRO D 1 191 ? -26.294 -6.480 -1.475 1.00 75.86 191 PRO D O 1
ATOM 11173 N N . SER D 1 192 ? -26.184 -7.506 -3.488 1.00 81.17 192 SER D N 1
ATOM 11174 C CA . SER D 1 192 ? -26.350 -8.863 -2.964 1.00 79.50 192 SER D CA 1
ATOM 11175 C C . SER D 1 192 ? -25.312 -9.170 -1.895 1.00 79.86 192 SER D C 1
ATOM 11176 O O . SER D 1 192 ? -25.643 -9.284 -0.713 1.00 80.58 192 SER D O 1
ATOM 11179 N N . ILE D 1 193 ? -24.059 -9.337 -2.302 1.00 78.44 193 ILE D N 1
ATOM 11180 C CA . ILE D 1 193 ? -22.974 -9.505 -1.343 1.00 79.46 193 ILE D CA 1
ATOM 11181 C C . ILE D 1 193 ? -22.562 -8.125 -0.851 1.00 79.91 193 ILE D C 1
ATOM 11182 O O . ILE D 1 193 ? -22.348 -7.209 -1.652 1.00 79.36 193 ILE D O 1
ATOM 11187 N N . MET D 1 194 ? -22.499 -7.955 0.462 1.00 82.81 194 MET D N 1
ATOM 11188 C CA . MET D 1 194 ? -21.989 -6.706 1.012 1.00 85.66 194 MET D CA 1
ATOM 11189 C C . MET D 1 194 ? -20.470 -6.713 0.892 1.00 85.52 194 MET D C 1
ATOM 11190 O O . MET D 1 194 ? -19.829 -7.670 1.346 1.00 85.63 194 MET D O 1
ATOM 11195 N N . PRO D 1 195 ? -19.862 -5.701 0.268 1.00 91.22 195 PRO D N 1
ATOM 11196 C CA . PRO D 1 195 ? -18.403 -5.696 0.128 1.00 90.06 195 PRO D CA 1
ATOM 11197 C C . PRO D 1 195 ? -17.752 -5.753 1.495 1.00 91.98 195 PRO D C 1
ATOM 11198 O O . PRO D 1 195 ? -18.326 -5.311 2.493 1.00 92.98 195 PRO D O 1
ATOM 11202 N N . VAL D 1 196 ? -16.555 -6.338 1.540 1.00 78.94 196 VAL D N 1
ATOM 11203 C CA . VAL D 1 196 ? -15.717 -6.294 2.732 1.00 79.42 196 VAL D CA 1
ATOM 11204 C C . VAL D 1 196 ? -14.275 -6.055 2.300 1.00 77.70 196 VAL D C 1
ATOM 11205 O O . VAL D 1 196 ? -13.857 -6.448 1.204 1.00 76.27 196 VAL D O 1
ATOM 11209 N N . TRP D 1 197 ? -13.521 -5.378 3.168 1.00 77.42 197 TRP D N 1
ATOM 11210 C CA . TRP D 1 197 ? -12.110 -5.109 2.932 1.00 77.79 197 TRP D CA 1
ATOM 11211 C C . TRP D 1 197 ? -11.256 -6.238 3.489 1.00 79.56 197 TRP D C 1
ATOM 11212 O O . TRP D 1 197 ? -10.937 -7.192 2.775 1.00 76.96 197 TRP D O 1
ATOM 11223 N N . LYS D 1 198 ? -10.897 -6.133 4.771 1.00 89.36 198 LYS D N 1
ATOM 11224 C CA . LYS D 1 198 ? -10.140 -7.164 5.487 1.00 90.15 198 LYS D CA 1
ATOM 11225 C C . LYS D 1 198 ? -8.903 -7.583 4.710 1.00 87.07 198 LYS D C 1
ATOM 11226 O O . LYS D 1 198 ? -8.567 -8.765 4.620 1.00 87.37 198 LYS D O 1
ATOM 11232 N N . ARG D 1 199 ? -8.222 -6.613 4.148 1.00 85.99 199 ARG D N 1
ATOM 11233 C CA . ARG D 1 199 ? -7.023 -7.004 3.427 1.00 84.19 199 ARG D CA 1
ATOM 11234 C C . ARG D 1 199 ? -5.841 -7.245 4.357 1.00 87.02 199 ARG D C 1
ATOM 11235 O O . ARG D 1 199 ? -4.691 -7.351 3.895 1.00 84.16 199 ARG D O 1
ATOM 11243 N N . GLU D 1 200 ? -6.117 -7.322 5.662 1.00 99.87 200 GLU D N 1
ATOM 11244 C CA . GLU D 1 200 ? -5.111 -7.735 6.632 1.00 100.33 200 GLU D CA 1
ATOM 11245 C C . GLU D 1 200 ? -4.928 -9.246 6.659 1.00 99.14 200 GLU D C 1
ATOM 11246 O O . GLU D 1 200 ? -3.865 -9.724 7.066 1.00 100.00 200 GLU D O 1
ATOM 11252 N N . LEU D 1 201 ? -5.930 -10.005 6.211 1.00 81.93 201 LEU D N 1
ATOM 11253 C CA . LEU D 1 201 ? -5.809 -11.457 6.208 1.00 80.21 201 LEU D CA 1
ATOM 11254 C C . LEU D 1 201 ? -4.697 -11.923 5.282 1.00 78.77 201 LEU D C 1
ATOM 11255 O O . LEU D 1 201 ? -4.149 -13.016 5.477 1.00 78.77 201 LEU D O 1
ATOM 11260 N N . LEU D 1 202 ? -4.359 -11.117 4.272 1.00 82.83 202 LEU D N 1
ATOM 11261 C CA . LEU D 1 202 ? -3.244 -11.382 3.367 1.00 81.12 202 LEU D CA 1
ATOM 11262 C C . LEU D 1 202 ? -2.075 -10.427 3.578 1.00 82.28 202 LEU D C 1
ATOM 11263 O O . LEU D 1 202 ? -1.164 -10.381 2.741 1.00 81.62 202 LEU D O 1
ATOM 11268 N N . CYS D 1 203 ? -2.087 -9.650 4.660 1.00 81.30 203 CYS D N 1
ATOM 11269 C CA . CYS D 1 203 ? -0.965 -8.797 5.027 1.00 81.75 203 CYS D CA 1
ATOM 11270 C C . CYS D 1 203 ? -0.105 -9.542 6.037 1.00 83.79 203 CYS D C 1
ATOM 11271 O O . CYS D 1 203 ? -0.571 -9.856 7.137 1.00 84.87 203 CYS D O 1
ATOM 11274 N N . SER D 1 204 ? 1.137 -9.840 5.652 1.00 87.39 204 SER D N 1
ATOM 11275 C CA . SER D 1 204 ? 2.102 -10.518 6.505 1.00 88.31 204 SER D CA 1
ATOM 11276 C C . SER D 1 204 ? 3.342 -9.646 6.663 1.00 89.52 204 SER D C 1
ATOM 11277 O O . SER D 1 204 ? 3.612 -8.760 5.846 1.00 88.38 204 SER D O 1
ATOM 11280 N N . SER D 1 205 ? 4.066 -9.869 7.755 1.00 98.03 205 SER D N 1
ATOM 11281 C CA . SER D 1 205 ? 5.220 -9.045 8.154 1.00 99.11 205 SER D CA 1
ATOM 11282 C C . SER D 1 205 ? 6.658 -9.401 7.746 1.00 100.16 205 SER D C 1
ATOM 11283 O O . SER D 1 205 ? 7.466 -8.505 7.526 1.00 99.33 205 SER D O 1
ATOM 11286 N N . ASP D 1 206 ? 6.990 -10.682 7.669 1.00 101.16 206 ASP D N 1
ATOM 11287 C CA . ASP D 1 206 ? 8.326 -11.094 7.263 1.00 101.68 206 ASP D CA 1
ATOM 11288 C C . ASP D 1 206 ? 8.488 -10.632 5.815 1.00 99.70 206 ASP D C 1
ATOM 11289 O O . ASP D 1 206 ? 9.534 -10.130 5.396 1.00 99.66 206 ASP D O 1
ATOM 11294 N N . ARG D 1 207 ? 7.420 -10.804 5.050 1.00 111.19 207 ARG D N 1
ATOM 11295 C CA . ARG D 1 207 ? 7.420 -10.432 3.650 1.00 108.84 207 ARG D CA 1
ATOM 11296 C C . ARG D 1 207 ? 7.350 -8.917 3.458 1.00 109.68 207 ARG D C 1
ATOM 11297 O O . ARG D 1 207 ? 8.380 -8.233 3.463 1.00 110.94 207 ARG D O 1
ATOM 11305 N N . GLU D 1 223 ? 7.948 1.086 -33.170 1.00 55.85 224 GLU D N 1
ATOM 11306 C CA . GLU D 1 223 ? 8.017 0.209 -34.335 1.00 56.86 224 GLU D CA 1
ATOM 11307 C C . GLU D 1 223 ? 7.181 -1.031 -34.046 1.00 55.60 224 GLU D C 1
ATOM 11308 O O . GLU D 1 223 ? 7.571 -2.157 -34.334 1.00 52.68 224 GLU D O 1
ATOM 11310 N N . THR D 1 224 ? 6.008 -0.824 -33.469 1.00 63.36 225 THR D N 1
ATOM 11311 C CA . THR D 1 224 ? 5.337 -1.882 -32.728 1.00 62.44 225 THR D CA 1
ATOM 11312 C C . THR D 1 224 ? 3.937 -2.133 -33.258 1.00 63.02 225 THR D C 1
ATOM 11313 O O . THR D 1 224 ? 3.156 -1.188 -33.414 1.00 65.75 225 THR D O 1
ATOM 11317 N N . THR D 1 225 ? 3.604 -3.404 -33.504 1.00 51.72 226 THR D N 1
ATOM 11318 C CA . THR D 1 225 ? 2.335 -3.726 -34.137 1.00 52.87 226 THR D CA 1
ATOM 11319 C C . THR D 1 225 ? 1.569 -4.778 -33.339 1.00 50.52 226 THR D C 1
ATOM 11320 O O . THR D 1 225 ? 2.114 -5.519 -32.508 1.00 48.07 226 THR D O 1
ATOM 11324 N N . GLN D 1 226 ? 0.270 -4.802 -33.616 1.00 57.62 227 GLN D N 1
ATOM 11325 C CA . GLN D 1 226 ? -0.724 -5.590 -32.911 1.00 55.56 227 GLN D CA 1
ATOM 11326 C C . GLN D 1 226 ? -1.415 -6.505 -33.901 1.00 55.45 227 GLN D C 1
ATOM 11327 O O . GLN D 1 226 ? -1.717 -6.107 -35.021 1.00 60.06 227 GLN D O 1
ATOM 11333 N N . LYS D 1 227 ? -1.589 -7.748 -33.519 1.00 47.10 228 LYS D N 1
ATOM 11334 C CA . LYS D 1 227 ? -2.240 -8.705 -34.388 1.00 47.96 228 LYS D CA 1
ATOM 11335 C C . LYS D 1 227 ? -2.998 -9.677 -33.509 1.00 47.23 228 LYS D C 1
ATOM 11336 O O . LYS D 1 227 ? -2.798 -9.739 -32.298 1.00 45.32 228 LYS D O 1
ATOM 11342 N N . SER D 1 228 ? -3.884 -10.431 -34.129 1.00 50.90 229 SER D N 1
ATOM 11343 C CA . SER D 1 228 ? -4.572 -11.505 -33.444 1.00 51.10 229 SER D CA 1
ATOM 11344 C C . SER D 1 228 ? -4.457 -12.708 -34.343 1.00 51.32 229 SER D C 1
ATOM 11345 O O . SER D 1 228 ? -4.647 -12.602 -35.554 1.00 53.92 229 SER D O 1
ATOM 11348 N N . PHE D 1 229 ? -4.101 -13.830 -33.766 1.00 49.39 230 PHE D N 1
ATOM 11349 C CA . PHE D 1 229 ? -3.894 -15.030 -34.539 1.00 49.28 230 PHE D CA 1
ATOM 11350 C C . PHE D 1 229 ? -4.826 -16.116 -34.046 1.00 49.02 230 PHE D C 1
ATOM 11351 O O . PHE D 1 229 ? -5.206 -16.149 -32.871 1.00 46.80 230 PHE D O 1
ATOM 11359 N N . PHE D 1 230 ? -5.164 -17.011 -34.964 1.00 48.84 231 PHE D N 1
ATOM 11360 C CA . PHE D 1 230 ? -6.183 -18.022 -34.764 1.00 46.85 231 PHE D CA 1
ATOM 11361 C C . PHE D 1 230 ? -5.561 -19.391 -34.946 1.00 47.80 231 PHE D C 1
ATOM 11362 O O . PHE D 1 230 ? -5.069 -19.711 -36.036 1.00 49.64 231 PHE D O 1
ATOM 11370 N N . LEU D 1 231 ? -5.622 -20.209 -33.902 1.00 48.33 232 LEU D N 1
ATOM 11371 C CA . LEU D 1 231 ? -5.164 -21.587 -33.963 1.00 48.71 232 LEU D CA 1
ATOM 11372 C C . LEU D 1 231 ? -6.374 -22.482 -33.730 1.00 48.32 232 LEU D C 1
ATOM 11373 O O . LEU D 1 231 ? -7.050 -22.360 -32.708 1.00 46.83 232 LEU D O 1
ATOM 11378 N N . THR D 1 232 ? -6.676 -23.339 -34.700 1.00 51.05 233 THR D N 1
ATOM 11379 C CA . THR D 1 232 ? -7.806 -24.242 -34.565 1.00 51.54 233 THR D CA 1
ATOM 11380 C C . THR D 1 232 ? -7.482 -25.352 -33.572 1.00 52.65 233 THR D C 1
ATOM 11381 O O . THR D 1 232 ? -6.315 -25.695 -33.351 1.00 52.71 233 THR D O 1
ATOM 11385 N N . THR D 1 233 ? -8.536 -25.926 -32.975 1.00 52.67 234 THR D N 1
ATOM 11386 C CA . THR D 1 233 ? -8.344 -27.034 -32.039 1.00 53.83 234 THR D CA 1
ATOM 11387 C C . THR D 1 233 ? -7.745 -28.256 -32.725 1.00 54.62 234 THR D C 1
ATOM 11388 O O . THR D 1 233 ? -7.091 -29.074 -32.071 1.00 54.34 234 THR D O 1
ATOM 11392 N N . THR D 1 234 ? -7.949 -28.397 -34.036 1.00 59.37 235 THR D N 1
ATOM 11393 C CA . THR D 1 234 ? -7.271 -29.457 -34.775 1.00 60.47 235 THR D CA 1
ATOM 11394 C C . THR D 1 234 ? -5.767 -29.215 -34.830 1.00 60.26 235 THR D C 1
ATOM 11395 O O . THR D 1 234 ? -4.973 -30.155 -34.694 1.00 61.52 235 THR D O 1
ATOM 11399 N N . GLU D 1 235 ? -5.356 -27.957 -34.986 1.00 56.95 236 GLU D N 1
ATOM 11400 C CA . GLU D 1 235 ? -3.933 -27.641 -34.955 1.00 57.40 236 GLU D CA 1
ATOM 11401 C C . GLU D 1 235 ? -3.341 -27.874 -33.571 1.00 56.92 236 GLU D C 1
ATOM 11402 O O . GLU D 1 235 ? -2.219 -28.383 -33.442 1.00 57.25 236 GLU D O 1
ATOM 11408 N N . ILE D 1 236 ? -4.086 -27.509 -32.523 1.00 54.08 237 ILE D N 1
ATOM 11409 C CA . ILE D 1 236 ? -3.594 -27.681 -31.161 1.00 53.43 237 ILE D CA 1
ATOM 11410 C C . ILE D 1 236 ? -3.431 -29.163 -30.844 1.00 54.30 237 ILE D C 1
ATOM 11411 O O . ILE D 1 236 ? -2.443 -29.591 -30.230 1.00 54.88 237 ILE D O 1
ATOM 11416 N N . SER D 1 237 ? -4.413 -29.973 -31.238 1.00 55.94 238 SER D N 1
ATOM 11417 C CA . SER D 1 237 ? -4.316 -31.389 -30.934 1.00 56.24 238 SER D CA 1
ATOM 11418 C C . SER D 1 237 ? -3.247 -32.050 -31.793 1.00 58.08 238 SER D C 1
ATOM 11419 O O . SER D 1 237 ? -2.593 -32.999 -31.342 1.00 59.07 238 SER D O 1
ATOM 11422 N N . ALA D 1 238 ? -3.027 -31.533 -33.010 1.00 51.73 239 ALA D N 1
ATOM 11423 C CA . ALA D 1 238 ? -1.898 -31.969 -33.822 1.00 52.39 239 ALA D CA 1
ATOM 11424 C C . ALA D 1 238 ? -0.583 -31.767 -33.078 1.00 52.36 239 ALA D C 1
ATOM 11425 O O . ALA D 1 238 ? 0.250 -32.683 -32.992 1.00 53.83 239 ALA D O 1
ATOM 11427 N N . PHE D 1 239 ? -0.386 -30.564 -32.531 1.00 57.82 240 PHE D N 1
ATOM 11428 C CA . PHE D 1 239 ? 0.730 -30.326 -31.616 1.00 58.50 240 PHE D CA 1
ATOM 11429 C C . PHE D 1 239 ? 0.812 -31.412 -30.543 1.00 59.15 240 PHE D C 1
ATOM 11430 O O . PHE D 1 239 ? 1.875 -32.009 -30.324 1.00 59.53 240 PHE D O 1
ATOM 11438 N N . ARG D 1 240 ? -0.305 -31.655 -29.839 1.00 53.35 241 ARG D N 1
ATOM 11439 C CA . ARG D 1 240 ? -0.302 -32.647 -28.760 1.00 54.14 241 ARG D CA 1
ATOM 11440 C C . ARG D 1 240 ? 0.152 -34.022 -29.262 1.00 55.86 241 ARG D C 1
ATOM 11441 O O . ARG D 1 240 ? 0.766 -34.793 -28.512 1.00 56.21 241 ARG D O 1
ATOM 11449 N N . ARG D 1 241 ? -0.116 -34.337 -30.527 1.00 59.72 242 ARG D N 1
ATOM 11450 C CA . ARG D 1 241 ? 0.386 -35.601 -31.056 1.00 62.19 242 ARG D CA 1
ATOM 11451 C C . ARG D 1 241 ? 1.884 -35.549 -31.335 1.00 63.39 242 ARG D C 1
ATOM 11452 O O . ARG D 1 241 ? 2.565 -36.574 -31.202 1.00 65.41 242 ARG D O 1
ATOM 11460 N N . TYR D 1 242 ? 2.422 -34.381 -31.696 1.00 67.43 243 TYR D N 1
ATOM 11461 C CA . TYR D 1 242 ? 3.833 -34.298 -32.082 1.00 69.49 243 TYR D CA 1
ATOM 11462 C C . TYR D 1 242 ? 4.794 -34.235 -30.889 1.00 68.47 243 TYR D C 1
ATOM 11463 O O . TYR D 1 242 ? 6.013 -34.339 -31.077 1.00 68.86 243 TYR D O 1
ATOM 11472 N N . VAL D 1 243 ? 4.274 -34.145 -29.673 1.00 54.50 244 VAL D N 1
ATOM 11473 C CA . VAL D 1 243 ? 5.047 -33.941 -28.450 1.00 52.13 244 VAL D CA 1
ATOM 11474 C C . VAL D 1 243 ? 5.312 -35.297 -27.795 1.00 51.89 244 VAL D C 1
ATOM 11475 O O . VAL D 1 243 ? 4.557 -36.242 -28.054 1.00 55.38 244 VAL D O 1
ATOM 11479 N N . PRO D 1 244 ? 6.366 -35.461 -26.977 1.00 47.23 245 PRO D N 1
ATOM 11480 C CA . PRO D 1 244 ? 6.630 -36.769 -26.348 1.00 48.38 245 PRO D CA 1
ATOM 11481 C C . PRO D 1 244 ? 5.395 -37.351 -25.672 1.00 49.09 245 PRO D C 1
ATOM 11482 O O . PRO D 1 244 ? 4.544 -36.622 -25.160 1.00 48.40 245 PRO D O 1
ATOM 11486 N N . THR D 1 245 ? 5.318 -38.686 -25.649 1.00 52.57 246 THR D N 1
ATOM 11487 C CA . THR D 1 245 ? 4.156 -39.341 -25.053 1.00 53.84 246 THR D CA 1
ATOM 11488 C C . THR D 1 245 ? 4.003 -38.981 -23.587 1.00 51.06 246 THR D C 1
ATOM 11489 O O . THR D 1 245 ? 2.884 -38.746 -23.120 1.00 51.92 246 THR D O 1
ATOM 11493 N N . HIS D 1 246 ? 5.111 -38.927 -22.844 1.00 47.02 247 HIS D N 1
ATOM 11494 C CA . HIS D 1 246 ? 4.973 -38.663 -21.420 1.00 46.71 247 HIS D CA 1
ATOM 11495 C C . HIS D 1 246 ? 4.457 -37.260 -21.146 1.00 45.51 247 HIS D C 1
ATOM 11496 O O . HIS D 1 246 ? 4.064 -36.974 -20.009 1.00 45.92 247 HIS D O 1
ATOM 11503 N N . LEU D 1 247 ? 4.383 -36.406 -22.169 1.00 43.23 248 LEU D N 1
ATOM 11504 C CA . LEU D 1 247 ? 3.880 -35.053 -22.016 1.00 41.17 248 LEU D CA 1
ATOM 11505 C C . LEU D 1 247 ? 2.497 -34.847 -22.611 1.00 40.16 248 LEU D C 1
ATOM 11506 O O . LEU D 1 247 ? 2.014 -33.719 -22.604 1.00 39.25 248 LEU D O 1
ATOM 11511 N N . GLN D 1 248 ? 1.820 -35.905 -23.060 1.00 45.29 249 GLN D N 1
ATOM 11512 C CA . GLN D 1 248 ? 0.555 -35.725 -23.765 1.00 47.04 249 GLN D CA 1
ATOM 11513 C C . GLN D 1 248 ? -0.604 -35.307 -22.865 1.00 46.48 249 GLN D C 1
ATOM 11514 O O . GLN D 1 248 ? -1.616 -34.829 -23.384 1.00 45.96 249 GLN D O 1
ATOM 11520 N N . SER D 1 249 ? -0.502 -35.478 -21.546 1.00 49.02 250 SER D N 1
ATOM 11521 C CA . SER D 1 249 ? -1.581 -34.975 -20.701 1.00 47.06 250 SER D CA 1
ATOM 11522 C C . SER D 1 249 ? -1.644 -33.451 -20.683 1.00 46.35 250 SER D C 1
ATOM 11523 O O . SER D 1 249 ? -2.513 -32.896 -19.990 1.00 46.58 250 SER D O 1
ATOM 11526 N N . CYS D 1 250 ? -0.776 -32.770 -21.446 1.00 43.10 251 CYS D N 1
ATOM 11527 C CA . CYS D 1 250 ? -0.762 -31.310 -21.470 1.00 41.15 251 CYS D CA 1
ATOM 11528 C C . CYS D 1 250 ? -2.129 -30.730 -21.789 1.00 41.50 251 CYS D C 1
ATOM 11529 O O . CYS D 1 250 ? -2.856 -31.222 -22.656 1.00 42.76 251 CYS D O 1
ATOM 11532 N N . THR D 1 251 ? -2.468 -29.681 -21.055 1.00 42.37 252 THR D N 1
ATOM 11533 C CA . THR D 1 251 ? -3.603 -28.839 -21.357 1.00 40.90 252 THR D CA 1
ATOM 11534 C C . THR D 1 251 ? -3.373 -28.059 -22.650 1.00 42.62 252 THR D C 1
ATOM 11535 O O . THR D 1 251 ? -2.233 -27.737 -23.027 1.00 40.61 252 THR D O 1
ATOM 11539 N N . THR D 1 252 ? -4.484 -27.737 -23.322 1.00 39.08 253 THR D N 1
ATOM 11540 C CA . THR D 1 252 ? -4.441 -26.778 -24.412 1.00 38.19 253 THR D CA 1
ATOM 11541 C C . THR D 1 252 ? -3.716 -25.530 -23.954 1.00 36.36 253 THR D C 1
ATOM 11542 O O . THR D 1 252 ? -2.888 -24.977 -24.679 1.00 35.83 253 THR D O 1
ATOM 11546 N N . PHE D 1 253 ? -3.995 -25.105 -22.725 1.00 35.74 254 PHE D N 1
ATOM 11547 C CA . PHE D 1 253 ? -3.332 -23.945 -22.155 1.00 35.65 254 PHE D CA 1
ATOM 11548 C C . PHE D 1 253 ? -1.835 -24.168 -22.068 1.00 35.71 254 PHE D C 1
ATOM 11549 O O . PHE D 1 253 ? -1.038 -23.311 -22.477 1.00 34.97 254 PHE D O 1
ATOM 11557 N N . GLU D 1 254 ? -1.439 -25.288 -21.466 1.00 32.33 255 GLU D N 1
ATOM 11558 C CA . GLU D 1 254 ? -0.025 -25.602 -21.312 1.00 32.78 255 GLU D CA 1
ATOM 11559 C C . GLU D 1 254 ? 0.674 -25.669 -22.662 1.00 31.88 255 GLU D C 1
ATOM 11560 O O . GLU D 1 254 ? 1.732 -25.060 -22.852 1.00 29.88 255 GLU D O 1
ATOM 11566 N N . LEU D 1 255 ? 0.077 -26.378 -23.619 1.00 34.81 256 LEU D N 1
ATOM 11567 C CA . LEU D 1 255 ? 0.660 -26.494 -24.952 1.00 34.40 256 LEU D CA 1
ATOM 11568 C C . LEU D 1 255 ? 0.826 -25.124 -25.627 1.00 34.51 256 LEU D C 1
ATOM 11569 O O . LEU D 1 255 ? 1.899 -24.820 -26.169 1.00 31.65 256 LEU D O 1
ATOM 11574 N N . LEU D 1 256 ? -0.229 -24.285 -25.608 1.00 35.12 257 LEU D N 1
ATOM 11575 C CA . LEU D 1 256 ? -0.151 -22.916 -26.124 1.00 34.09 257 LEU D CA 1
ATOM 11576 C C . LEU D 1 256 ? 0.969 -22.100 -25.491 1.00 32.41 257 LEU D C 1
ATOM 11577 O O . LEU D 1 256 ? 1.747 -21.437 -26.176 1.00 32.72 257 LEU D O 1
ATOM 11582 N N . THR D 1 257 ? 0.995 -22.087 -24.167 1.00 31.73 258 THR D N 1
ATOM 11583 C CA . THR D 1 257 ? 2.004 -21.358 -23.417 1.00 31.33 258 THR D CA 1
ATOM 11584 C C . THR D 1 257 ? 3.416 -21.833 -23.758 1.00 31.15 258 THR D C 1
ATOM 11585 O O . THR D 1 257 ? 4.339 -21.022 -23.868 1.00 29.72 258 THR D O 1
ATOM 11589 N N . ALA D 1 258 ? 3.604 -23.144 -23.927 1.00 28.93 259 ALA D N 1
ATOM 11590 C CA . ALA D 1 258 ? 4.917 -23.647 -24.292 1.00 28.82 259 ALA D CA 1
ATOM 11591 C C . ALA D 1 258 ? 5.309 -23.165 -25.692 1.00 29.06 259 ALA D C 1
ATOM 11592 O O . ALA D 1 258 ? 6.434 -22.680 -25.902 1.00 26.64 259 ALA D O 1
ATOM 11594 N N . CYS D 1 259 ? 4.383 -23.278 -26.654 1.00 28.93 260 CYS D N 1
ATOM 11595 C CA . CYS D 1 259 ? 4.626 -22.774 -28.003 1.00 31.11 260 CYS D CA 1
ATOM 11596 C C . CYS D 1 259 ? 4.995 -21.303 -27.974 1.00 30.50 260 CYS D C 1
ATOM 11597 O O . CYS D 1 259 ? 6.027 -20.901 -28.524 1.00 29.71 260 CYS D O 1
ATOM 11600 N N . ILE D 1 260 ? 4.161 -20.482 -27.332 1.00 29.95 261 ILE D N 1
ATOM 11601 C CA . ILE D 1 260 ? 4.422 -19.052 -27.325 1.00 30.00 261 ILE D CA 1
ATOM 11602 C C . ILE D 1 260 ? 5.749 -18.762 -26.651 1.00 29.48 261 ILE D C 1
ATOM 11603 O O . ILE D 1 260 ? 6.578 -18.040 -27.200 1.00 30.69 261 ILE D O 1
ATOM 11608 N N . TRP D 1 261 ? 5.987 -19.335 -25.469 1.00 26.91 262 TRP D N 1
ATOM 11609 C CA . TRP D 1 261 ? 7.238 -19.103 -24.745 1.00 28.04 262 TRP D CA 1
ATOM 11610 C C . TRP D 1 261 ? 8.470 -19.411 -25.601 1.00 26.98 262 TRP D C 1
ATOM 11611 O O . TRP D 1 261 ? 9.358 -18.573 -25.784 1.00 27.46 262 TRP D O 1
ATOM 11622 N N . ARG D 1 262 ? 8.521 -20.621 -26.132 1.00 28.45 263 ARG D N 1
ATOM 11623 C CA . ARG D 1 262 ? 9.594 -21.024 -27.026 1.00 30.23 263 ARG D CA 1
ATOM 11624 C C . ARG D 1 262 ? 9.744 -20.077 -28.222 1.00 30.59 263 ARG D C 1
ATOM 11625 O O . ARG D 1 262 ? 10.829 -19.540 -28.468 1.00 31.30 263 ARG D O 1
ATOM 11633 N N . CYS D 1 263 ? 8.660 -19.876 -28.986 1.00 31.86 264 CYS D N 1
ATOM 11634 C CA . CYS D 1 263 ? 8.728 -19.100 -30.224 1.00 30.82 264 CYS D CA 1
ATOM 11635 C C . CYS D 1 263 ? 9.065 -17.648 -29.956 1.00 31.51 264 CYS D C 1
ATOM 11636 O O . CYS D 1 263 ? 9.852 -17.053 -30.693 1.00 33.45 264 CYS D O 1
ATOM 11639 N N . HIS D 1 264 ? 8.540 -17.083 -28.875 1.00 30.18 265 HIS D N 1
ATOM 11640 C CA . HIS D 1 264 ? 8.899 -15.726 -28.492 1.00 31.60 265 HIS D CA 1
ATOM 11641 C C . HIS D 1 264 ? 10.374 -15.609 -28.150 1.00 32.83 265 HIS D C 1
ATOM 11642 O O . HIS D 1 264 ? 11.045 -14.654 -28.573 1.00 33.97 265 HIS D O 1
ATOM 11649 N N . THR D 1 265 ? 10.885 -16.546 -27.343 1.00 28.98 266 THR D N 1
ATOM 11650 C CA . THR D 1 265 ? 12.292 -16.505 -26.962 1.00 30.27 266 THR D CA 1
ATOM 11651 C C . THR D 1 265 ? 13.193 -16.617 -28.186 1.00 31.49 266 THR D C 1
ATOM 11652 O O . THR D 1 265 ? 14.159 -15.860 -28.314 1.00 32.17 266 THR D O 1
ATOM 11656 N N . ILE D 1 266 ? 12.886 -17.543 -29.103 1.00 32.21 267 ILE D N 1
ATOM 11657 C CA . ILE D 1 266 ? 13.669 -17.660 -30.341 1.00 34.02 267 ILE D CA 1
ATOM 11658 C C . ILE D 1 266 ? 13.576 -16.380 -31.169 1.00 35.21 267 ILE D C 1
ATOM 11659 O O . ILE D 1 266 ? 14.555 -15.928 -31.771 1.00 36.76 267 ILE D O 1
ATOM 11664 N N . ALA D 1 267 ? 12.403 -15.762 -31.193 1.00 34.43 268 ALA D N 1
ATOM 11665 C CA . ALA D 1 267 ? 12.244 -14.561 -31.991 1.00 34.70 268 ALA D CA 1
ATOM 11666 C C . ALA D 1 267 ? 13.081 -13.426 -31.423 1.00 35.66 268 ALA D C 1
ATOM 11667 O O . ALA D 1 267 ? 13.678 -12.648 -32.175 1.00 37.08 268 ALA D O 1
ATOM 11669 N N . LEU D 1 268 ? 13.132 -13.323 -30.095 1.00 37.87 269 LEU D N 1
ATOM 11670 C CA . LEU D 1 268 ? 13.853 -12.245 -29.421 1.00 39.02 269 LEU D CA 1
ATOM 11671 C C . LEU D 1 268 ? 15.364 -12.403 -29.509 1.00 39.78 269 LEU D C 1
ATOM 11672 O O . LEU D 1 268 ? 16.095 -11.408 -29.443 1.00 40.48 269 LEU D O 1
ATOM 11677 N N . GLN D 1 269 ? 15.848 -13.629 -29.576 1.00 40.11 270 GLN D N 1
ATOM 11678 C CA . GLN D 1 269 ? 17.276 -13.922 -29.598 1.00 41.81 270 GLN D CA 1
ATOM 11679 C C . GLN D 1 269 ? 18.000 -13.334 -28.384 1.00 41.99 270 GLN D C 1
ATOM 11680 O O . GLN D 1 269 ? 18.961 -12.572 -28.540 1.00 42.44 270 GLN D O 1
ATOM 11686 N N . PRO D 1 270 ? 17.583 -13.672 -27.172 1.00 38.18 271 PRO D N 1
ATOM 11687 C CA . PRO D 1 270 ? 18.249 -13.122 -25.991 1.00 38.25 271 PRO D CA 1
ATOM 11688 C C . PRO D 1 270 ? 19.671 -13.641 -25.885 1.00 40.60 271 PRO D C 1
ATOM 11689 O O . PRO D 1 270 ? 20.091 -14.553 -26.601 1.00 41.02 271 PRO D O 1
ATOM 11693 N N . ASP D 1 271 ? 20.424 -13.053 -24.968 1.00 42.25 272 ASP D N 1
ATOM 11694 C CA . ASP D 1 271 ? 21.707 -13.640 -24.638 1.00 45.61 272 ASP D CA 1
ATOM 11695 C C . ASP D 1 271 ? 21.485 -15.047 -24.076 1.00 45.60 272 ASP D C 1
ATOM 11696 O O . ASP D 1 271 ? 20.523 -15.286 -23.343 1.00 43.67 272 ASP D O 1
ATOM 11701 N N . PRO D 1 272 ? 22.360 -15.997 -24.415 1.00 44.65 273 PRO D N 1
ATOM 11702 C CA . PRO D 1 272 ? 22.122 -17.405 -24.022 1.00 44.21 273 PRO D CA 1
ATOM 11703 C C . PRO D 1 272 ? 22.003 -17.602 -22.518 1.00 43.27 273 PRO D C 1
ATOM 11704 O O . PRO D 1 272 ? 21.253 -18.463 -22.054 1.00 41.51 273 PRO D O 1
ATOM 11708 N N . GLU D 1 273 ? 22.734 -16.801 -21.749 1.00 53.13 274 GLU D N 1
ATOM 11709 C CA . GLU D 1 273 ? 22.752 -16.903 -20.298 1.00 52.14 274 GLU D CA 1
ATOM 11710 C C . GLU D 1 273 ? 21.450 -16.412 -19.678 1.00 50.23 274 GLU D C 1
ATOM 11711 O O . GLU D 1 273 ? 21.152 -16.732 -18.518 1.00 50.13 274 GLU D O 1
ATOM 11717 N N . GLU D 1 274 ? 20.680 -15.613 -20.411 1.00 46.27 275 GLU D N 1
ATOM 11718 C CA . GLU D 1 274 ? 19.562 -14.908 -19.811 1.00 44.89 275 GLU D CA 1
ATOM 11719 C C . GLU D 1 274 ? 18.491 -15.889 -19.368 1.00 43.37 275 GLU D C 1
ATOM 11720 O O . GLU D 1 274 ? 18.190 -16.862 -20.069 1.00 41.65 275 GLU D O 1
ATOM 11726 N N . GLU D 1 275 ? 17.911 -15.618 -18.196 1.00 39.54 276 GLU D N 1
ATOM 11727 C CA . GLU D 1 275 ? 16.846 -16.444 -17.627 1.00 38.09 276 GLU D CA 1
ATOM 11728 C C . GLU D 1 275 ? 15.503 -15.935 -18.130 1.00 36.48 276 GLU D C 1
ATOM 11729 O O . GLU D 1 275 ? 15.098 -14.812 -17.816 1.00 37.92 276 GLU D O 1
ATOM 11735 N N . MET D 1 276 ? 14.844 -16.755 -18.945 1.00 35.52 277 MET D N 1
ATOM 11736 C CA . MET D 1 276 ? 13.558 -16.463 -19.550 1.00 33.59 277 MET D CA 1
ATOM 11737 C C . MET D 1 276 ? 12.448 -17.059 -18.691 1.00 34.42 277 MET D C 1
ATOM 11738 O O . MET D 1 276 ? 12.484 -18.254 -18.344 1.00 33.34 277 MET D O 1
ATOM 11743 N N . ASN D 1 277 ? 11.438 -16.238 -18.396 1.00 35.78 278 ASN D N 1
ATOM 11744 C CA . ASN D 1 277 ? 10.357 -16.592 -17.490 1.00 34.82 278 ASN D CA 1
ATOM 11745 C C . ASN D 1 277 ? 9.024 -16.513 -18.219 1.00 34.18 278 ASN D C 1
ATOM 11746 O O . ASN D 1 277 ? 8.812 -15.630 -19.053 1.00 33.84 278 ASN D O 1
ATOM 11751 N N . MET D 1 278 ? 8.158 -17.481 -17.934 1.00 35.06 279 MET D N 1
ATOM 11752 C CA . MET D 1 278 ? 6.779 -17.522 -18.404 1.00 34.27 279 MET D CA 1
ATOM 11753 C C . MET D 1 278 ? 5.891 -17.649 -17.175 1.00 35.89 279 MET D C 1
ATOM 11754 O O . MET D 1 278 ? 5.995 -18.620 -16.421 1.00 35.25 279 MET D O 1
ATOM 11759 N N . ILE D 1 279 ? 5.046 -16.649 -16.962 1.00 35.27 280 ILE D N 1
ATOM 11760 C CA . ILE D 1 279 ? 4.318 -16.447 -15.726 1.00 35.38 280 ILE D CA 1
ATOM 11761 C C . ILE D 1 279 ? 2.839 -16.398 -16.048 1.00 38.44 280 ILE D C 1
ATOM 11762 O O . ILE D 1 279 ? 2.424 -15.753 -17.026 1.00 37.32 280 ILE D O 1
ATOM 11767 N N . TRP D 1 280 ? 2.035 -17.065 -15.224 1.00 37.23 281 TRP D N 1
ATOM 11768 C CA . TRP D 1 280 ? 0.609 -16.956 -15.467 1.00 37.29 281 TRP D CA 1
ATOM 11769 C C . TRP D 1 280 ? -0.152 -17.071 -14.162 1.00 41.68 281 TRP D C 1
ATOM 11770 O O . TRP D 1 280 ? 0.310 -17.738 -13.219 1.00 41.25 281 TRP D O 1
ATOM 11781 N N . PRO D 1 281 ? -1.324 -16.432 -14.080 1.00 44.27 282 PRO D N 1
ATOM 11782 C CA . PRO D 1 281 ? -2.150 -16.481 -12.874 1.00 45.08 282 PRO D CA 1
ATOM 11783 C C . PRO D 1 281 ? -3.060 -17.693 -12.846 1.00 44.43 282 PRO D C 1
ATOM 11784 O O . PRO D 1 281 ? -3.452 -18.252 -13.869 1.00 43.20 282 PRO D O 1
ATOM 11788 N N . VAL D 1 282 ? -3.403 -18.075 -11.624 1.00 50.12 283 VAL D N 1
ATOM 11789 C CA . VAL D 1 282 ? -4.248 -19.211 -11.292 1.00 49.48 283 VAL D CA 1
ATOM 11790 C C . VAL D 1 282 ? -5.298 -18.679 -10.328 1.00 52.92 283 VAL D C 1
ATOM 11791 O O . VAL D 1 282 ? -4.954 -18.000 -9.347 1.00 53.19 283 VAL D O 1
ATOM 11795 N N . ASN D 1 283 ? -6.572 -18.912 -10.649 1.00 59.30 284 ASN D N 1
ATOM 11796 C CA . ASN D 1 283 ? -7.661 -18.636 -9.723 1.00 62.98 284 ASN D CA 1
ATOM 11797 C C . ASN D 1 283 ? -7.717 -19.773 -8.712 1.00 64.57 284 ASN D C 1
ATOM 11798 O O . ASN D 1 283 ? -7.833 -20.946 -9.090 1.00 63.96 284 ASN D O 1
ATOM 11803 N N . VAL D 1 284 ? -7.614 -19.425 -7.426 1.00 65.06 285 VAL D N 1
ATOM 11804 C CA . VAL D 1 284 ? -7.552 -20.422 -6.359 1.00 67.26 285 VAL D CA 1
ATOM 11805 C C . VAL D 1 284 ? -8.922 -20.787 -5.791 1.00 69.58 285 VAL D C 1
ATOM 11806 O O . VAL D 1 284 ? -9.014 -21.708 -4.964 1.00 69.37 285 VAL D O 1
ATOM 11810 N N . ARG D 1 285 ? -9.990 -20.118 -6.234 1.00 72.89 286 ARG D N 1
ATOM 11811 C CA . ARG D 1 285 ? -11.268 -20.181 -5.534 1.00 74.06 286 ARG D CA 1
ATOM 11812 C C . ARG D 1 285 ? -11.826 -21.600 -5.506 1.00 74.42 286 ARG D C 1
ATOM 11813 O O . ARG D 1 285 ? -12.207 -22.102 -4.445 1.00 76.17 286 ARG D O 1
ATOM 11821 N N . ASN D 1 286 ? -11.868 -22.266 -6.659 1.00 71.38 287 ASN D N 1
ATOM 11822 C CA . ASN D 1 286 ? -12.407 -23.614 -6.785 1.00 70.14 287 ASN D CA 1
ATOM 11823 C C . ASN D 1 286 ? -11.325 -24.678 -6.711 1.00 68.71 287 ASN D C 1
ATOM 11824 O O . ASN D 1 286 ? -11.555 -25.821 -7.123 1.00 67.31 287 ASN D O 1
ATOM 11829 N N . LYS D 1 287 ? -10.149 -24.326 -6.205 1.00 68.57 288 LYS D N 1
ATOM 11830 C CA . LYS D 1 287 ? -9.043 -25.259 -6.140 1.00 67.98 288 LYS D CA 1
ATOM 11831 C C . LYS D 1 287 ? -8.563 -25.555 -4.727 1.00 68.87 288 LYS D C 1
ATOM 11832 O O . LYS D 1 287 ? -7.886 -26.566 -4.530 1.00 68.95 288 LYS D O 1
ATOM 11838 N N . PHE D 1 288 ? -8.910 -24.730 -3.744 1.00 72.71 289 PHE D N 1
ATOM 11839 C CA . PHE D 1 288 ? -8.387 -24.836 -2.388 1.00 75.18 289 PHE D CA 1
ATOM 11840 C C . PHE D 1 288 ? -9.535 -24.842 -1.384 1.00 78.81 289 PHE D C 1
ATOM 11841 O O . PHE D 1 288 ? -10.714 -24.785 -1.748 1.00 81.32 289 PHE D O 1
ATOM 11849 N N . LYS D 1 289 ? -9.178 -24.907 -0.100 1.00 79.48 290 LYS D N 1
ATOM 11850 C CA . LYS D 1 289 ? -10.139 -24.778 0.997 1.00 84.05 290 LYS D CA 1
ATOM 11851 C C . LYS D 1 289 ? -9.459 -24.052 2.151 1.00 86.92 290 LYS D C 1
ATOM 11852 O O . LYS D 1 289 ? -8.615 -24.629 2.845 1.00 87.34 290 LYS D O 1
ATOM 11858 N N . PHE D 1 290 ? -9.837 -22.796 2.367 1.00 93.88 291 PHE D N 1
ATOM 11859 C CA . PHE D 1 290 ? -9.193 -21.978 3.383 1.00 96.34 291 PHE D CA 1
ATOM 11860 C C . PHE D 1 290 ? -9.755 -22.293 4.763 1.00 101.73 291 PHE D C 1
ATOM 11861 O O . PHE D 1 290 ? -10.974 -22.293 4.965 1.00 103.14 291 PHE D O 1
ATOM 11869 N N . ASP D 1 291 ? -8.853 -22.566 5.713 1.00 106.93 292 ASP D N 1
ATOM 11870 C CA . ASP D 1 291 ? -9.250 -23.046 7.031 1.00 110.08 292 ASP D CA 1
ATOM 11871 C C . ASP D 1 291 ? -10.037 -21.937 7.735 1.00 113.78 292 ASP D C 1
ATOM 11872 O O . ASP D 1 291 ? -11.238 -22.127 7.958 1.00 116.57 292 ASP D O 1
ATOM 11877 N N . PRO D 1 292 ? -9.468 -20.778 8.085 1.00 117.50 293 PRO D N 1
ATOM 11878 C CA . PRO D 1 292 ? -10.308 -19.570 8.138 1.00 119.45 293 PRO D CA 1
ATOM 11879 C C . PRO D 1 292 ? -10.811 -19.232 6.746 1.00 116.30 293 PRO D C 1
ATOM 11880 O O . PRO D 1 292 ? -10.015 -18.877 5.860 1.00 111.07 293 PRO D O 1
ATOM 11884 N N . PRO D 1 293 ? -12.114 -19.364 6.496 1.00 93.96 294 PRO D N 1
ATOM 11885 C CA . PRO D 1 293 ? -12.631 -19.126 5.145 1.00 89.04 294 PRO D CA 1
ATOM 11886 C C . PRO D 1 293 ? -12.780 -17.637 4.884 1.00 90.13 294 PRO D C 1
ATOM 11887 O O . PRO D 1 293 ? -13.258 -16.881 5.733 1.00 90.93 294 PRO D O 1
ATOM 11891 N N . LEU D 1 294 ? -12.360 -17.221 3.696 1.00 103.43 295 LEU D N 1
ATOM 11892 C CA . LEU D 1 294 ? -12.274 -15.799 3.400 1.00 103.12 295 LEU D CA 1
ATOM 11893 C C . LEU D 1 294 ? -13.670 -15.174 3.385 1.00 105.15 295 LEU D C 1
ATOM 11894 O O . LEU D 1 294 ? -14.609 -15.770 2.846 1.00 104.15 295 LEU D O 1
ATOM 11899 N N . PRO D 1 295 ? -13.833 -13.960 3.983 1.00 109.92 296 PRO D N 1
ATOM 11900 C CA . PRO D 1 295 ? -15.164 -13.339 4.126 1.00 112.97 296 PRO D CA 1
ATOM 11901 C C . PRO D 1 295 ? -16.008 -13.304 2.856 1.00 110.95 296 PRO D C 1
ATOM 11902 O O . PRO D 1 295 ? -15.472 -13.293 1.744 1.00 107.78 296 PRO D O 1
ATOM 11906 N N . ALA D 1 296 ? -17.336 -13.250 3.030 1.00 100.70 297 ALA D N 1
ATOM 11907 C CA . ALA D 1 296 ? -18.254 -13.380 1.903 1.00 99.38 297 ALA D CA 1
ATOM 11908 C C . ALA D 1 296 ? -17.966 -12.354 0.813 1.00 99.13 297 ALA D C 1
ATOM 11909 O O . ALA D 1 296 ? -18.099 -12.657 -0.379 1.00 95.66 297 ALA D O 1
ATOM 11911 N N . GLY D 1 297 ? -17.557 -11.144 1.196 1.00 116.16 298 GLY D N 1
ATOM 11912 C CA . GLY D 1 297 ? -17.462 -10.060 0.238 1.00 113.05 298 GLY D CA 1
ATOM 11913 C C . GLY D 1 297 ? -16.075 -9.538 -0.073 1.00 109.60 298 GLY D C 1
ATOM 11914 O O . GLY D 1 297 ? -15.936 -8.365 -0.441 1.00 110.18 298 GLY D O 1
ATOM 11915 N N . TYR D 1 298 ? -15.046 -10.377 0.056 1.00 93.92 299 TYR D N 1
ATOM 11916 C CA . TYR D 1 298 ? -13.696 -9.935 -0.275 1.00 90.48 299 TYR D CA 1
ATOM 11917 C C . TYR D 1 298 ? -13.582 -9.703 -1.771 1.00 86.72 299 TYR D C 1
ATOM 11918 O O . TYR D 1 298 ? -14.074 -10.494 -2.578 1.00 85.69 299 TYR D O 1
ATOM 11927 N N . TYR D 1 299 ? -12.935 -8.605 -2.143 1.00 80.82 300 TYR D N 1
ATOM 11928 C CA . TYR D 1 299 ? -12.793 -8.290 -3.553 1.00 80.02 300 TYR D CA 1
ATOM 11929 C C . TYR D 1 299 ? -11.373 -7.915 -3.940 1.00 78.58 300 TYR D C 1
ATOM 11930 O O . TYR D 1 299 ? -11.167 -7.390 -5.039 1.00 75.65 300 TYR D O 1
ATOM 11939 N N . GLY D 1 300 ? -10.394 -8.173 -3.082 1.00 82.93 301 GLY D N 1
ATOM 11940 C CA . GLY D 1 300 ? -9.020 -7.930 -3.448 1.00 80.44 301 GLY D CA 1
ATOM 11941 C C . GLY D 1 300 ? -8.538 -8.965 -4.444 1.00 76.41 301 GLY D C 1
ATOM 11942 O O . GLY D 1 300 ? -9.307 -9.697 -5.072 1.00 75.44 301 GLY D O 1
ATOM 11943 N N . ASN D 1 301 ? -7.220 -9.020 -4.582 1.00 74.19 302 ASN D N 1
ATOM 11944 C CA . ASN D 1 301 ? -6.588 -10.007 -5.449 1.00 69.85 302 ASN D CA 1
ATOM 11945 C C . ASN D 1 301 ? -6.431 -11.335 -4.711 1.00 69.13 302 ASN D C 1
ATOM 11946 O O . ASN D 1 301 ? -5.818 -11.389 -3.638 1.00 69.51 302 ASN D O 1
ATOM 11951 N N . LEU D 1 302 ? -6.985 -12.402 -5.288 1.00 64.18 303 LEU D N 1
ATOM 11952 C CA . LEU D 1 302 ? -6.673 -13.745 -4.816 1.00 63.57 303 LEU D CA 1
ATOM 11953 C C . LEU D 1 302 ? -6.082 -14.619 -5.923 1.00 60.18 303 LEU D C 1
ATOM 11954 O O . LEU D 1 302 ? -6.510 -15.760 -6.118 1.00 59.24 303 LEU D O 1
ATOM 11959 N N . LEU D 1 303 ? -5.097 -14.098 -6.653 1.00 53.85 304 LEU D N 1
ATOM 11960 C CA . LEU D 1 303 ? -4.449 -14.830 -7.735 1.00 51.68 304 LEU D CA 1
ATOM 11961 C C . LEU D 1 303 ? -3.168 -15.466 -7.217 1.00 50.02 304 LEU D C 1
ATOM 11962 O O . LEU D 1 303 ? -2.374 -14.801 -6.542 1.00 49.24 304 LEU D O 1
ATOM 11967 N N . ALA D 1 304 ? -2.969 -16.745 -7.524 1.00 49.32 305 ALA D N 1
ATOM 11968 C CA . ALA D 1 304 ? -1.663 -17.367 -7.349 1.00 48.40 305 ALA D CA 1
ATOM 11969 C C . ALA D 1 304 ? -0.945 -17.377 -8.691 1.00 44.64 305 ALA D C 1
ATOM 11970 O O . ALA D 1 304 ? -1.571 -17.579 -9.723 1.00 44.21 305 ALA D O 1
ATOM 11972 N N . PHE D 1 305 ? 0.365 -17.161 -8.700 1.00 46.84 306 PHE D N 1
ATOM 11973 C CA . PHE D 1 305 ? 1.094 -17.133 -9.969 1.00 44.43 306 PHE D CA 1
ATOM 11974 C C . PHE D 1 305 ? 2.067 -18.288 -10.059 1.00 44.05 306 PHE D C 1
ATOM 11975 O O . PHE D 1 305 ? 2.853 -18.521 -9.138 1.00 45.52 306 PHE D O 1
ATOM 11983 N N . SER D 1 306 ? 2.053 -18.979 -11.185 1.00 39.54 307 SER D N 1
ATOM 11984 C CA . SER D 1 306 ? 3.046 -20.013 -11.391 1.00 36.94 307 SER D CA 1
ATOM 11985 C C . SER D 1 306 ? 4.012 -19.540 -12.464 1.00 33.77 307 SER D C 1
ATOM 11986 O O . SER D 1 306 ? 3.660 -18.738 -13.334 1.00 32.17 307 SER D O 1
ATOM 11989 N N . VAL D 1 307 ? 5.260 -19.987 -12.337 1.00 36.72 308 VAL D N 1
ATOM 11990 C CA . VAL D 1 307 ? 6.415 -19.375 -12.990 1.00 33.29 308 VAL D CA 1
ATOM 11991 C C . VAL D 1 307 ? 7.287 -20.496 -13.542 1.00 32.00 308 VAL D C 1
ATOM 11992 O O . VAL D 1 307 ? 7.729 -21.363 -12.787 1.00 33.04 308 VAL D O 1
ATOM 11996 N N . ALA D 1 308 ? 7.507 -20.498 -14.857 1.00 30.64 309 ALA D N 1
ATOM 11997 C CA . ALA D 1 308 ? 8.456 -21.381 -15.517 1.00 30.70 309 ALA D CA 1
ATOM 11998 C C . ALA D 1 308 ? 9.684 -20.576 -15.920 1.00 29.15 309 ALA D C 1
ATOM 11999 O O . ALA D 1 308 ? 9.559 -19.516 -16.528 1.00 28.82 309 ALA D O 1
ATOM 12001 N N . MET D 1 309 ? 10.875 -21.068 -15.582 1.00 31.07 310 MET D N 1
ATOM 12002 C CA . MET D 1 309 ? 12.107 -20.386 -15.969 1.00 30.65 310 MET D CA 1
ATOM 12003 C C . MET D 1 309 ? 13.101 -21.335 -16.668 1.00 30.97 310 MET D C 1
ATOM 12004 O O . MET D 1 309 ? 13.102 -22.549 -16.458 1.00 29.49 310 MET D O 1
ATOM 12009 N N . SER D 1 310 ? 13.890 -20.773 -17.581 1.00 31.17 311 SER D N 1
ATOM 12010 C CA . SER D 1 310 ? 14.899 -21.530 -18.318 1.00 31.16 311 SER D CA 1
ATOM 12011 C C . SER D 1 310 ? 15.903 -20.555 -18.926 1.00 32.68 311 SER D C 1
ATOM 12012 O O . SER D 1 310 ? 15.573 -19.403 -19.226 1.00 32.14 311 SER D O 1
ATOM 12015 N N . SER D 1 311 ? 17.132 -21.019 -19.098 1.00 32.59 312 SER D N 1
ATOM 12016 C CA . SER D 1 311 ? 18.083 -20.229 -19.868 1.00 34.52 312 SER D CA 1
ATOM 12017 C C . SER D 1 311 ? 17.536 -20.009 -21.265 1.00 33.82 312 SER D C 1
ATOM 12018 O O . SER D 1 311 ? 16.786 -20.833 -21.797 1.00 32.56 312 SER D O 1
ATOM 12021 N N . ALA D 1 312 ? 17.905 -18.869 -21.853 1.00 36.74 313 ALA D N 1
ATOM 12022 C CA . ALA D 1 312 ? 17.523 -18.620 -23.238 1.00 37.04 313 ALA D CA 1
ATOM 12023 C C . ALA D 1 312 ? 18.083 -19.705 -24.150 1.00 36.53 313 ALA D C 1
ATOM 12024 O O . ALA D 1 312 ? 17.371 -20.228 -25.022 1.00 34.35 313 ALA D O 1
ATOM 12026 N N . ARG D 1 313 ? 19.335 -20.108 -23.916 1.00 38.30 314 ARG D N 1
ATOM 12027 C CA . ARG D 1 313 ? 19.960 -21.062 -24.826 1.00 38.40 314 ARG D CA 1
ATOM 12028 C C . ARG D 1 313 ? 19.272 -22.417 -24.786 1.00 35.73 314 ARG D C 1
ATOM 12029 O O . ARG D 1 313 ? 19.077 -23.024 -25.842 1.00 35.35 314 ARG D O 1
ATOM 12037 N N . ASP D 1 314 ? 18.812 -22.857 -23.603 1.00 37.28 315 ASP D N 1
ATOM 12038 C CA . ASP D 1 314 ? 18.085 -24.121 -23.474 1.00 35.19 315 ASP D CA 1
ATOM 12039 C C . ASP D 1 314 ? 16.722 -24.063 -24.150 1.00 33.71 315 ASP D C 1
ATOM 12040 O O . ASP D 1 314 ? 16.293 -25.029 -24.794 1.00 32.95 315 ASP D O 1
ATOM 12045 N N . LEU D 1 315 ? 15.977 -22.980 -23.928 1.00 34.88 316 LEU D N 1
ATOM 12046 C CA . LEU D 1 315 ? 14.693 -22.845 -24.609 1.00 33.35 316 LEU D CA 1
ATOM 12047 C C . LEU D 1 315 ? 14.872 -22.891 -26.126 1.00 34.49 316 LEU D C 1
ATOM 12048 O O . LEU D 1 315 ? 14.073 -23.519 -26.825 1.00 33.49 316 LEU D O 1
ATOM 12053 N N . CYS D 1 316 ? 15.956 -22.295 -26.650 1.00 34.48 317 CYS D N 1
ATOM 12054 C CA . CYS D 1 316 ? 16.079 -22.211 -28.106 1.00 34.29 317 CYS D CA 1
ATOM 12055 C C . CYS D 1 316 ? 16.651 -23.478 -28.732 1.00 35.37 317 CYS D C 1
ATOM 12056 O O . CYS D 1 316 ? 16.329 -23.774 -29.882 1.00 35.61 317 CYS D O 1
ATOM 12059 N N . SER D 1 317 ? 17.473 -24.251 -27.995 1.00 33.46 318 SER D N 1
ATOM 12060 C CA . SER D 1 317 ? 18.159 -25.425 -28.558 1.00 34.30 318 SER D CA 1
ATOM 12061 C C . SER D 1 317 ? 17.358 -26.694 -28.439 1.00 33.53 318 SER D C 1
ATOM 12062 O O . SER D 1 317 ? 17.574 -27.630 -29.213 1.00 33.92 318 SER D O 1
ATOM 12065 N N . LYS D 1 318 ? 16.529 -26.766 -27.499 1.00 34.55 319 LYS D N 1
ATOM 12066 C CA . LYS D 1 318 ? 15.833 -28.008 -27.283 1.00 31.93 319 LYS D CA 1
ATOM 12067 C C . LYS D 1 318 ? 14.431 -27.947 -27.879 1.00 33.01 319 LYS D C 1
ATOM 12068 O O . LYS D 1 318 ? 13.865 -26.861 -28.093 1.00 31.93 319 LYS D O 1
ATOM 12074 N N . PRO D 1 319 ? 13.862 -29.086 -28.233 1.00 34.22 320 PRO D N 1
ATOM 12075 C CA . PRO D 1 319 ? 12.550 -29.055 -28.893 1.00 32.08 320 PRO D CA 1
ATOM 12076 C C . PRO D 1 319 ? 11.430 -28.619 -27.963 1.00 32.24 320 PRO D C 1
ATOM 12077 O O . PRO D 1 319 ? 11.673 -28.255 -26.801 1.00 31.87 320 PRO D O 1
ATOM 12081 N N . LEU D 1 320 ? 10.196 -28.663 -28.482 1.00 30.49 321 LEU D N 1
ATOM 12082 C CA . LEU D 1 320 ? 9.039 -28.161 -27.752 1.00 30.26 321 LEU D CA 1
ATOM 12083 C C . LEU D 1 320 ? 8.762 -28.969 -26.486 1.00 30.89 321 LEU D C 1
ATOM 12084 O O . LEU D 1 320 ? 8.233 -28.420 -25.508 1.00 30.42 321 LEU D O 1
ATOM 12089 N N . GLY D 1 321 ? 9.089 -30.262 -26.484 1.00 31.12 322 GLY D N 1
ATOM 12090 C CA . GLY D 1 321 ? 8.925 -31.043 -25.267 1.00 31.95 322 GLY D CA 1
ATOM 12091 C C . GLY D 1 321 ? 9.643 -30.436 -24.073 1.00 31.77 322 GLY D C 1
ATOM 12092 O O . GLY D 1 321 ? 9.145 -30.500 -22.949 1.00 32.03 322 GLY D O 1
ATOM 12093 N N . TYR D 1 322 ? 10.814 -29.816 -24.299 1.00 28.50 323 TYR D N 1
ATOM 12094 C CA . TYR D 1 322 ? 11.540 -29.182 -23.197 1.00 28.29 323 TYR D CA 1
ATOM 12095 C C . TYR D 1 322 ? 10.696 -28.079 -22.557 1.00 28.24 323 TYR D C 1
ATOM 12096 O O . TYR D 1 322 ? 10.361 -28.129 -21.357 1.00 28.45 323 TYR D O 1
ATOM 12105 N N . ALA D 1 323 ? 10.335 -27.067 -23.356 1.00 29.26 324 ALA D N 1
ATOM 12106 C CA . ALA D 1 323 ? 9.514 -25.976 -22.842 1.00 28.81 324 ALA D CA 1
ATOM 12107 C C . ALA D 1 323 ? 8.250 -26.506 -22.195 1.00 28.75 324 ALA D C 1
ATOM 12108 O O . ALA D 1 323 ? 7.813 -26.005 -21.153 1.00 29.17 324 ALA D O 1
ATOM 12110 N N . LEU D 1 324 ? 7.641 -27.510 -22.812 1.00 27.57 325 LEU D N 1
ATOM 12111 C CA . LEU D 1 324 ? 6.304 -27.902 -22.407 1.00 29.34 325 LEU D CA 1
ATOM 12112 C C . LEU D 1 324 ? 6.339 -28.640 -21.077 1.00 29.52 325 LEU D C 1
ATOM 12113 O O . LEU D 1 324 ? 5.480 -28.418 -20.214 1.00 29.94 325 LEU D O 1
ATOM 12118 N N . GLU D 1 325 ? 7.328 -29.520 -20.896 1.00 30.50 326 GLU D N 1
ATOM 12119 C CA . GLU D 1 325 ? 7.515 -30.124 -19.586 1.00 31.57 326 GLU D CA 1
ATOM 12120 C C . GLU D 1 325 ? 7.684 -29.058 -18.512 1.00 31.52 326 GLU D C 1
ATOM 12121 O O . GLU D 1 325 ? 7.055 -29.142 -17.440 1.00 31.50 326 GLU D O 1
ATOM 12127 N N . LEU D 1 326 ? 8.508 -28.036 -18.780 1.00 29.96 327 LEU D N 1
ATOM 12128 C CA . LEU D 1 326 ? 8.648 -26.975 -17.772 1.00 31.08 327 LEU D CA 1
ATOM 12129 C C . LEU D 1 326 ? 7.321 -26.248 -17.505 1.00 32.12 327 LEU D C 1
ATOM 12130 O O . LEU D 1 326 ? 7.054 -25.831 -16.372 1.00 32.20 327 LEU D O 1
ATOM 12135 N N . VAL D 1 327 ? 6.479 -26.078 -18.531 1.00 30.80 328 VAL D N 1
ATOM 12136 C CA . VAL D 1 327 ? 5.229 -25.344 -18.330 1.00 32.40 328 VAL D CA 1
ATOM 12137 C C . VAL D 1 327 ? 4.248 -26.177 -17.497 1.00 34.38 328 VAL D C 1
ATOM 12138 O O . VAL D 1 327 ? 3.624 -25.677 -16.549 1.00 34.60 328 VAL D O 1
ATOM 12142 N N . MET D 1 328 ? 4.139 -27.471 -17.822 1.00 30.39 329 MET D N 1
ATOM 12143 C CA . MET D 1 328 ? 3.276 -28.400 -17.091 1.00 32.00 329 MET D CA 1
ATOM 12144 C C . MET D 1 328 ? 3.696 -28.509 -15.631 1.00 34.98 329 MET D C 1
ATOM 12145 O O . MET D 1 328 ? 2.871 -28.355 -14.706 1.00 36.95 329 MET D O 1
ATOM 12150 N N . LYS D 1 329 ? 4.994 -28.763 -15.405 1.00 33.93 330 LYS D N 1
ATOM 12151 C CA . LYS D 1 329 ? 5.467 -28.950 -14.046 1.00 35.15 330 LYS D CA 1
ATOM 12152 C C . LYS D 1 329 ? 5.332 -27.664 -13.255 1.00 36.67 330 LYS D C 1
ATOM 12153 O O . LYS D 1 329 ? 4.890 -27.693 -12.112 1.00 38.15 330 LYS D O 1
ATOM 12159 N N . ALA D 1 330 ? 5.619 -26.507 -13.867 1.00 35.20 331 ALA D N 1
ATOM 12160 C CA . ALA D 1 330 ? 5.335 -25.260 -13.158 1.00 35.73 331 ALA D CA 1
ATOM 12161 C C . ALA D 1 330 ? 3.853 -25.117 -12.838 1.00 38.69 331 ALA D C 1
ATOM 12162 O O . ALA D 1 330 ? 3.488 -24.461 -11.857 1.00 38.90 331 ALA D O 1
ATOM 12164 N N . ASN D 1 331 ? 2.984 -25.709 -13.658 1.00 39.99 332 ASN D N 1
ATOM 12165 C CA . ASN D 1 331 ? 1.560 -25.504 -13.441 1.00 42.39 332 ASN D CA 1
ATOM 12166 C C . ASN D 1 331 ? 1.066 -26.238 -12.210 1.00 47.98 332 ASN D C 1
ATOM 12167 O O . ASN D 1 331 ? 0.135 -25.774 -11.538 1.00 50.39 332 ASN D O 1
ATOM 12172 N N . HIS D 1 332 ? 1.647 -27.384 -11.892 1.00 61.53 333 HIS D N 1
ATOM 12173 C CA . HIS D 1 332 ? 1.098 -28.060 -10.721 1.00 65.28 333 HIS D CA 1
ATOM 12174 C C . HIS D 1 332 ? 1.899 -27.846 -9.419 1.00 67.25 333 HIS D C 1
ATOM 12175 O O . HIS D 1 332 ? 1.549 -28.451 -8.399 1.00 71.46 333 HIS D O 1
ATOM 12182 N N . ASP D 1 333 ? 2.900 -26.939 -9.381 1.00 67.58 334 ASP D N 1
ATOM 12183 C CA . ASP D 1 333 ? 3.504 -26.625 -8.075 1.00 71.37 334 ASP D CA 1
ATOM 12184 C C . ASP D 1 333 ? 2.642 -25.680 -7.239 1.00 74.96 334 ASP D C 1
ATOM 12185 O O . ASP D 1 333 ? 2.550 -25.849 -6.019 1.00 76.45 334 ASP D O 1
ATOM 12190 N N . VAL D 1 334 ? 2.046 -24.657 -7.860 1.00 81.40 335 VAL D N 1
ATOM 12191 C CA . VAL D 1 334 ? 1.256 -23.683 -7.111 1.00 82.53 335 VAL D CA 1
ATOM 12192 C C . VAL D 1 334 ? 0.089 -24.340 -6.390 1.00 83.25 335 VAL D C 1
ATOM 12193 O O . VAL D 1 334 ? -0.416 -23.802 -5.398 1.00 84.14 335 VAL D O 1
ATOM 12197 N N . THR D 1 335 ? -0.335 -25.515 -6.849 1.00 80.28 336 THR D N 1
ATOM 12198 C CA . THR D 1 335 ? -1.505 -26.201 -6.326 1.00 82.99 336 THR D CA 1
ATOM 12199 C C . THR D 1 335 ? -1.147 -27.365 -5.395 1.00 85.02 336 THR D C 1
ATOM 12200 O O . THR D 1 335 ? -2.013 -28.206 -5.110 1.00 85.66 336 THR D O 1
ATOM 12204 N N . LYS D 1 336 ? 0.104 -27.421 -4.909 1.00 84.65 337 LYS D N 1
ATOM 12205 C CA . LYS D 1 336 ? 0.548 -28.542 -4.075 1.00 85.12 337 LYS D CA 1
ATOM 12206 C C . LYS D 1 336 ? -0.156 -28.528 -2.720 1.00 86.89 337 LYS D C 1
ATOM 12207 O O . LYS D 1 336 ? -0.923 -29.443 -2.400 1.00 88.14 337 LYS D O 1
ATOM 12213 N N . LYS D 1 337 ? 0.087 -27.503 -1.908 1.00 88.44 338 LYS D N 1
ATOM 12214 C CA . LYS D 1 337 ? -0.640 -27.392 -0.654 1.00 91.14 338 LYS D CA 1
ATOM 12215 C C . LYS D 1 337 ? -2.130 -27.275 -0.951 1.00 92.71 338 LYS D C 1
ATOM 12216 O O . LYS D 1 337 ? -2.530 -26.670 -1.946 1.00 92.76 338 LYS D O 1
ATOM 12222 N N . LYS D 1 338 ? -2.967 -27.890 -0.113 1.00 93.36 339 LYS D N 1
ATOM 12223 C CA . LYS D 1 338 ? -4.366 -28.040 -0.495 1.00 94.50 339 LYS D CA 1
ATOM 12224 C C . LYS D 1 338 ? -5.386 -27.451 0.470 1.00 97.48 339 LYS D C 1
ATOM 12225 O O . LYS D 1 338 ? -6.508 -27.170 0.032 1.00 97.81 339 LYS D O 1
ATOM 12231 N N . ILE D 1 339 ? -5.055 -27.259 1.748 1.00 98.53 340 ILE D N 1
ATOM 12232 C CA . ILE D 1 339 ? -6.020 -26.727 2.713 1.00 99.48 340 ILE D CA 1
ATOM 12233 C C . ILE D 1 339 ? -5.266 -26.025 3.837 1.00 99.21 340 ILE D C 1
ATOM 12234 O O . ILE D 1 339 ? -4.310 -26.573 4.390 1.00 99.32 340 ILE D O 1
ATOM 12239 N N . GLY D 1 340 ? -5.685 -24.805 4.159 1.00 93.55 341 GLY D N 1
ATOM 12240 C CA . GLY D 1 340 ? -5.002 -24.015 5.168 1.00 93.18 341 GLY D CA 1
ATOM 12241 C C . GLY D 1 340 ? -5.395 -22.552 5.056 1.00 94.13 341 GLY D C 1
ATOM 12242 O O . GLY D 1 340 ? -6.370 -22.211 4.397 1.00 94.88 341 GLY D O 1
ATOM 12243 N N . SER D 1 341 ? -4.604 -21.705 5.709 1.00 97.41 342 SER D N 1
ATOM 12244 C CA . SER D 1 341 ? -4.916 -20.285 5.787 1.00 99.37 342 SER D CA 1
ATOM 12245 C C . SER D 1 341 ? -4.629 -19.584 4.456 1.00 97.22 342 SER D C 1
ATOM 12246 O O . SER D 1 341 ? -3.976 -20.124 3.561 1.00 95.28 342 SER D O 1
ATOM 12249 N N . VAL D 1 342 ? -5.116 -18.347 4.344 1.00 97.66 343 VAL D N 1
ATOM 12250 C CA . VAL D 1 342 ? -4.974 -17.605 3.095 1.00 96.37 343 VAL D CA 1
ATOM 12251 C C . VAL D 1 342 ? -3.550 -17.091 2.933 1.00 94.04 343 VAL D C 1
ATOM 12252 O O . VAL D 1 342 ? -2.948 -17.227 1.863 1.00 91.15 343 VAL D O 1
ATOM 12256 N N . SER D 1 343 ? -2.992 -16.478 3.983 1.00 104.75 344 SER D N 1
ATOM 12257 C CA . SER D 1 343 ? -1.598 -16.046 3.904 1.00 103.67 344 SER D CA 1
ATOM 12258 C C . SER D 1 343 ? -0.626 -17.216 3.949 1.00 101.05 344 SER D C 1
ATOM 12259 O O . SER D 1 343 ? 0.581 -16.999 3.791 1.00 99.13 344 SER D O 1
ATOM 12262 N N . ASP D 1 344 ? -1.134 -18.436 4.149 1.00 92.53 345 ASP D N 1
ATOM 12263 C CA . ASP D 1 344 ? -0.342 -19.660 4.134 1.00 91.93 345 ASP D CA 1
ATOM 12264 C C . ASP D 1 344 ? -0.668 -20.553 2.940 1.00 89.51 345 ASP D C 1
ATOM 12265 O O . ASP D 1 344 ? -0.070 -21.624 2.797 1.00 87.64 345 ASP D O 1
ATOM 12270 N N . LEU D 1 345 ? -1.615 -20.153 2.093 1.00 84.35 346 LEU D N 1
ATOM 12271 C CA . LEU D 1 345 ? -1.902 -20.837 0.840 1.00 82.44 346 LEU D CA 1
ATOM 12272 C C . LEU D 1 345 ? -1.773 -19.934 -0.380 1.00 80.60 346 LEU D C 1
ATOM 12273 O O . LEU D 1 345 ? -1.923 -20.417 -1.509 1.00 79.13 346 LEU D O 1
ATOM 12278 N N . LEU D 1 346 ? -1.531 -18.639 -0.184 1.00 84.97 347 LEU D N 1
ATOM 12279 C CA . LEU D 1 346 ? -1.431 -17.668 -1.268 1.00 82.24 347 LEU D CA 1
ATOM 12280 C C . LEU D 1 346 ? -0.265 -16.754 -0.939 1.00 81.09 347 LEU D C 1
ATOM 12281 O O . LEU D 1 346 ? -0.361 -15.913 -0.041 1.00 83.10 347 LEU D O 1
ATOM 12286 N N . LYS D 1 347 ? 0.829 -16.939 -1.639 1.00 73.76 348 LYS D N 1
ATOM 12287 C CA . LYS D 1 347 ? 2.006 -16.125 -1.473 1.00 71.54 348 LYS D CA 1
ATOM 12288 C C . LYS D 1 347 ? 2.142 -15.210 -2.672 1.00 69.03 348 LYS D C 1
ATOM 12289 O O . LYS D 1 347 ? 1.565 -15.476 -3.729 1.00 69.22 348 LYS D O 1
ATOM 12295 N N . PRO D 1 348 ? 2.857 -14.110 -2.548 1.00 70.30 349 PRO D N 1
ATOM 12296 C CA . PRO D 1 348 ? 3.148 -13.323 -3.748 1.00 67.91 349 PRO D CA 1
ATOM 12297 C C . PRO D 1 348 ? 4.217 -14.045 -4.542 1.00 65.67 349 PRO D C 1
ATOM 12298 O O . PRO D 1 348 ? 4.727 -15.061 -4.083 1.00 67.73 349 PRO D O 1
ATOM 12302 N N . ILE D 1 349 ? 4.545 -13.579 -5.742 1.00 62.44 350 ILE D N 1
ATOM 12303 C CA . ILE D 1 349 ? 5.828 -13.951 -6.308 1.00 60.69 350 ILE D CA 1
ATOM 12304 C C . ILE D 1 349 ? 6.898 -13.404 -5.375 1.00 61.33 350 ILE D C 1
ATOM 12305 O O . ILE D 1 349 ? 6.721 -12.342 -4.763 1.00 61.14 350 ILE D O 1
ATOM 12310 N N . LYS D 1 350 ? 7.998 -14.141 -5.218 1.00 66.68 351 LYS D N 1
ATOM 12311 C CA . LYS D 1 350 ? 9.005 -13.741 -4.234 1.00 68.00 351 LYS D CA 1
ATOM 12312 C C . LYS D 1 350 ? 9.883 -12.594 -4.732 1.00 65.63 351 LYS D C 1
ATOM 12313 O O . LYS D 1 350 ? 9.765 -11.460 -4.265 1.00 67.69 351 LYS D O 1
ATOM 12319 N N . GLY D 1 351 ? 10.786 -12.863 -5.654 1.00 68.85 352 GLY D N 1
ATOM 12320 C CA . GLY D 1 351 ? 11.779 -11.878 -5.984 1.00 70.84 352 GLY D CA 1
ATOM 12321 C C . GLY D 1 351 ? 11.190 -10.679 -6.707 1.00 69.93 352 GLY D C 1
ATOM 12322 O O . GLY D 1 351 ? 9.972 -10.573 -6.909 1.00 68.96 352 GLY D O 1
ATOM 12323 N N . PRO D 1 352 ? 12.060 -9.742 -7.083 1.00 66.81 353 PRO D N 1
ATOM 12324 C CA . PRO D 1 352 ? 11.675 -8.778 -8.116 1.00 65.61 353 PRO D CA 1
ATOM 12325 C C . PRO D 1 352 ? 11.311 -9.549 -9.372 1.00 64.64 353 PRO D C 1
ATOM 12326 O O . PRO D 1 352 ? 11.847 -10.631 -9.634 1.00 65.26 353 PRO D O 1
ATOM 12330 N N . LEU D 1 353 ? 10.380 -9.011 -10.142 1.00 62.07 354 LEU D N 1
ATOM 12331 C CA . LEU D 1 353 ? 10.046 -9.667 -11.392 1.00 60.61 354 LEU D CA 1
ATOM 12332 C C . LEU D 1 353 ? 11.306 -9.746 -12.248 1.00 59.02 354 LEU D C 1
ATOM 12333 O O . LEU D 1 353 ? 11.983 -8.725 -12.434 1.00 57.75 354 LEU D O 1
ATOM 12338 N N . PRO D 1 354 ? 11.681 -10.931 -12.739 1.00 56.44 355 PRO D N 1
ATOM 12339 C CA . PRO D 1 354 ? 12.912 -11.050 -13.532 1.00 55.35 355 PRO D CA 1
ATOM 12340 C C . PRO D 1 354 ? 12.873 -10.139 -14.747 1.00 53.41 355 PRO D C 1
ATOM 12341 O O . PRO D 1 354 ? 11.805 -9.770 -15.240 1.00 53.16 355 PRO D O 1
ATOM 12345 N N . VAL D 1 355 ? 14.069 -9.771 -15.223 1.00 53.88 356 VAL D N 1
ATOM 12346 C CA . VAL D 1 355 ? 14.188 -8.876 -16.378 1.00 51.37 356 VAL D CA 1
ATOM 12347 C C . VAL D 1 355 ? 13.374 -9.423 -17.549 1.00 50.13 356 VAL D C 1
ATOM 12348 O O . VAL D 1 355 ? 12.506 -8.742 -18.109 1.00 48.98 356 VAL D O 1
ATOM 12352 N N . ARG D 1 356 ? 13.607 -10.686 -17.893 1.00 54.91 357 ARG D N 1
ATOM 12353 C CA . ARG D 1 356 ? 12.876 -11.379 -18.942 1.00 54.20 357 ARG D CA 1
ATOM 12354 C C . ARG D 1 356 ? 11.706 -12.130 -18.317 1.00 52.84 357 ARG D C 1
ATOM 12355 O O . ARG D 1 356 ? 11.913 -13.062 -17.534 1.00 53.31 357 ARG D O 1
ATOM 12363 N N . HIS D 1 357 ? 10.485 -11.726 -18.654 1.00 48.31 358 HIS D N 1
ATOM 12364 C CA . HIS D 1 357 ? 9.315 -12.477 -18.224 1.00 48.37 358 HIS D CA 1
ATOM 12365 C C . HIS D 1 357 ? 8.145 -12.172 -19.149 1.00 47.83 358 HIS D C 1
ATOM 12366 O O . HIS D 1 357 ? 7.802 -11.005 -19.355 1.00 48.58 358 HIS D O 1
ATOM 12373 N N . ASP D 1 358 ? 7.558 -13.218 -19.723 1.00 42.54 359 ASP D N 1
ATOM 12374 C CA . ASP D 1 358 ? 6.278 -13.130 -20.404 1.00 41.63 359 ASP D CA 1
ATOM 12375 C C . ASP D 1 358 ? 5.148 -13.509 -19.437 1.00 43.43 359 ASP D C 1
ATOM 12376 O O . ASP D 1 358 ? 5.314 -14.364 -18.560 1.00 43.65 359 ASP D O 1
ATOM 12381 N N . ILE D 1 359 ? 3.988 -12.876 -19.618 1.00 43.55 360 ILE D N 1
ATOM 12382 C CA . ILE D 1 359 ? 2.799 -13.174 -18.832 1.00 44.70 360 ILE D CA 1
ATOM 12383 C C . ILE D 1 359 ? 1.693 -13.628 -19.773 1.00 43.21 360 ILE D C 1
ATOM 12384 O O . ILE D 1 359 ? 1.475 -13.030 -20.835 1.00 42.17 360 ILE D O 1
ATOM 12389 N N . VAL D 1 360 ? 1.008 -14.686 -19.388 1.00 43.54 361 VAL D N 1
ATOM 12390 C CA . VAL D 1 360 ? -0.014 -15.314 -20.212 1.00 42.95 361 VAL D CA 1
ATOM 12391 C C . VAL D 1 360 ? -1.236 -15.573 -19.328 1.00 45.55 361 VAL D C 1
ATOM 12392 O O . VAL D 1 360 ? -1.093 -15.909 -18.151 1.00 47.03 361 VAL D O 1
ATOM 12396 N N . SER D 1 361 ? -2.438 -15.410 -19.873 1.00 49.57 362 SER D N 1
ATOM 12397 C CA . SER D 1 361 ? -3.643 -15.518 -19.052 1.00 51.85 362 SER D CA 1
ATOM 12398 C C . SER D 1 361 ? -4.688 -16.351 -19.775 1.00 52.13 362 SER D C 1
ATOM 12399 O O . SER D 1 361 ? -4.878 -16.193 -20.981 1.00 49.97 362 SER D O 1
ATOM 12402 N N . ASP D 1 362 ? -5.392 -17.220 -19.049 1.00 60.28 363 ASP D N 1
ATOM 12403 C CA . ASP D 1 362 ? -6.391 -18.082 -19.673 1.00 60.63 363 ASP D CA 1
ATOM 12404 C C . ASP D 1 362 ? -7.796 -17.518 -19.450 1.00 62.22 363 ASP D C 1
ATOM 12405 O O . ASP D 1 362 ? -8.306 -17.514 -18.327 1.00 65.57 363 ASP D O 1
ATOM 12410 N N . LEU D 1 363 ? -8.418 -17.067 -20.539 1.00 60.01 364 LEU D N 1
ATOM 12411 C CA . LEU D 1 363 ? -9.749 -16.469 -20.545 1.00 63.27 364 LEU D CA 1
ATOM 12412 C C . LEU D 1 363 ? -10.720 -17.296 -21.373 1.00 64.62 364 LEU D C 1
ATOM 12413 O O . LEU D 1 363 ? -11.784 -16.791 -21.759 1.00 64.40 364 LEU D O 1
ATOM 12418 N N . ILE D 1 364 ? -10.361 -18.553 -21.663 1.00 62.03 365 ILE D N 1
ATOM 12419 C CA . ILE D 1 364 ? -11.087 -19.362 -22.640 1.00 62.54 365 ILE D CA 1
ATOM 12420 C C . ILE D 1 364 ? -12.535 -19.628 -22.212 1.00 68.97 365 ILE D C 1
ATOM 12421 O O . ILE D 1 364 ? -13.391 -19.876 -23.071 1.00 68.45 365 ILE D O 1
ATOM 12426 N N . HIS D 1 365 ? -12.854 -19.512 -20.918 1.00 87.55 366 HIS D N 1
ATOM 12427 C CA . HIS D 1 365 ? -14.227 -19.694 -20.449 1.00 93.31 366 HIS D CA 1
ATOM 12428 C C . HIS D 1 365 ? -14.593 -18.622 -19.429 1.00 96.82 366 HIS D C 1
ATOM 12429 O O . HIS D 1 365 ? -13.875 -18.443 -18.439 1.00 97.88 366 HIS D O 1
ATOM 12436 N N . GLY D 1 367 ? -18.393 -18.224 -20.386 1.00 92.04 368 GLY D N 1
ATOM 12437 C CA . GLY D 1 367 ? -19.278 -17.080 -20.293 1.00 92.47 368 GLY D CA 1
ATOM 12438 C C . GLY D 1 367 ? -19.338 -16.391 -18.947 1.00 94.76 368 GLY D C 1
ATOM 12439 O O . GLY D 1 367 ? -19.303 -17.033 -17.896 1.00 97.54 368 GLY D O 1
ATOM 12440 N N . HIS D 1 368 ? -19.434 -15.069 -18.987 1.00 91.28 369 HIS D N 1
ATOM 12441 C CA . HIS D 1 368 ? -19.522 -14.220 -17.806 1.00 92.65 369 HIS D CA 1
ATOM 12442 C C . HIS D 1 368 ? -20.860 -13.566 -18.011 1.00 95.54 369 HIS D C 1
ATOM 12443 O O . HIS D 1 368 ? -20.935 -12.401 -18.344 1.00 94.15 369 HIS D O 1
ATOM 12450 N N . TYR D 1 369 ? -21.933 -14.323 -17.824 1.00 101.20 370 TYR D N 1
ATOM 12451 C CA . TYR D 1 369 ? -23.266 -13.844 -18.218 1.00 102.98 370 TYR D CA 1
ATOM 12452 C C . TYR D 1 369 ? -24.035 -13.005 -17.185 1.00 107.17 370 TYR D C 1
ATOM 12453 O O . TYR D 1 369 ? -24.951 -12.292 -17.581 1.00 107.69 370 TYR D O 1
ATOM 12462 N N . SER D 1 370 ? -23.694 -13.049 -15.894 1.00 109.21 371 SER D N 1
ATOM 12463 C CA . SER D 1 370 ? -24.638 -12.694 -14.830 1.00 112.46 371 SER D CA 1
ATOM 12464 C C . SER D 1 370 ? -25.026 -11.210 -14.744 1.00 114.84 371 SER D C 1
ATOM 12465 O O . SER D 1 370 ? -25.910 -10.885 -13.941 1.00 116.33 371 SER D O 1
ATOM 12468 N N . MET D 1 371 ? -24.422 -10.300 -15.517 1.00 125.34 372 MET D N 1
ATOM 12469 C CA . MET D 1 371 ? -24.750 -8.878 -15.380 1.00 124.80 372 MET D CA 1
ATOM 12470 C C . MET D 1 371 ? -26.127 -8.561 -15.960 1.00 125.16 372 MET D C 1
ATOM 12471 O O . MET D 1 371 ? -26.675 -9.312 -16.772 1.00 123.67 372 MET D O 1
ATOM 12476 N N . GLU D 1 372 ? -26.686 -7.426 -15.523 1.00 104.90 373 GLU D N 1
ATOM 12477 C CA . GLU D 1 372 ? -27.944 -6.897 -16.062 1.00 103.05 373 GLU D CA 1
ATOM 12478 C C . GLU D 1 372 ? -28.080 -5.445 -15.612 1.00 104.25 373 GLU D C 1
ATOM 12479 O O . GLU D 1 372 ? -28.222 -5.181 -14.414 1.00 104.85 373 GLU D O 1
ATOM 12485 N N . PHE D 1 373 ? -28.006 -4.509 -16.565 1.00 108.53 374 PHE D N 1
ATOM 12486 C CA . PHE D 1 373 ? -28.151 -3.083 -16.288 1.00 107.34 374 PHE D CA 1
ATOM 12487 C C . PHE D 1 373 ? -29.455 -2.525 -16.852 1.00 109.53 374 PHE D C 1
ATOM 12488 O O . PHE D 1 373 ? -29.535 -1.342 -17.195 1.00 107.16 374 PHE D O 1
ATOM 12496 N N . GLY D 1 374 ? -30.486 -3.361 -16.946 1.00 78.29 375 GLY D N 1
ATOM 12497 C CA . GLY D 1 374 ? -31.711 -2.953 -17.602 1.00 76.90 375 GLY D CA 1
ATOM 12498 C C . GLY D 1 374 ? -31.842 -3.556 -18.986 1.00 75.55 375 GLY D C 1
ATOM 12499 O O . GLY D 1 374 ? -32.921 -4.024 -19.363 1.00 74.64 375 GLY D O 1
ATOM 12500 N N . TRP D 1 375 ? -30.741 -3.570 -19.745 1.00 81.06 376 TRP D N 1
ATOM 12501 C CA . TRP D 1 375 ? -30.727 -4.106 -21.100 1.00 78.02 376 TRP D CA 1
ATOM 12502 C C . TRP D 1 375 ? -30.427 -5.598 -21.145 1.00 76.82 376 TRP D C 1
ATOM 12503 O O . TRP D 1 375 ? -30.019 -6.109 -22.199 1.00 74.64 376 TRP D O 1
ATOM 12514 N N . GLY D 1 376 ? -30.629 -6.302 -20.035 1.00 71.95 377 GLY D N 1
ATOM 12515 C CA . GLY D 1 376 ? -30.383 -7.727 -19.988 1.00 69.93 377 GLY D CA 1
ATOM 12516 C C . GLY D 1 376 ? -28.913 -8.049 -19.812 1.00 69.83 377 GLY D C 1
ATOM 12517 O O . GLY D 1 376 ? -28.101 -7.242 -19.339 1.00 69.68 377 GLY D O 1
ATOM 12518 N N . LYS D 1 377 ? -28.570 -9.266 -20.217 1.00 74.87 378 LYS D N 1
ATOM 12519 C CA . LYS D 1 377 ? -27.210 -9.760 -20.104 1.00 73.63 378 LYS D CA 1
ATOM 12520 C C . LYS D 1 377 ? -26.391 -9.353 -21.322 1.00 69.37 378 LYS D C 1
ATOM 12521 O O . LYS D 1 377 ? -26.909 -9.237 -22.437 1.00 68.76 378 LYS D O 1
ATOM 12527 N N . ALA D 1 378 ? -25.105 -9.114 -21.089 1.00 62.75 379 ALA D N 1
ATOM 12528 C CA . ALA D 1 378 ? -24.215 -8.746 -22.174 1.00 60.26 379 ALA D CA 1
ATOM 12529 C C . ALA D 1 378 ? -24.243 -9.812 -23.266 1.00 59.64 379 ALA D C 1
ATOM 12530 O O . ALA D 1 378 ? -24.377 -11.007 -22.986 1.00 58.52 379 ALA D O 1
ATOM 12532 N N . THR D 1 379 ? -24.181 -9.361 -24.525 1.00 60.28 380 THR D N 1
ATOM 12533 C CA . THR D 1 379 ? -23.998 -10.287 -25.631 1.00 58.30 380 THR D CA 1
ATOM 12534 C C . THR D 1 379 ? -22.561 -10.776 -25.685 1.00 57.79 380 THR D C 1
ATOM 12535 O O . THR D 1 379 ? -22.286 -11.826 -26.284 1.00 57.52 380 THR D O 1
ATOM 12539 N N . TYR D 1 380 ? -21.650 -10.038 -25.053 1.00 50.97 381 TYR D N 1
ATOM 12540 C CA . TYR D 1 380 ? -20.273 -10.449 -24.851 1.00 48.28 381 TYR D CA 1
ATOM 12541 C C . TYR D 1 380 ? -19.722 -9.685 -23.655 1.00 48.82 381 TYR D C 1
ATOM 12542 O O . TYR D 1 380 ? -20.011 -8.491 -23.471 1.00 49.22 381 TYR D O 1
ATOM 12551 N N . THR D 1 381 ? -18.949 -10.407 -22.848 1.00 45.84 382 THR D N 1
ATOM 12552 C CA . THR D 1 381 ? -18.190 -9.882 -21.723 1.00 47.63 382 THR D CA 1
ATOM 12553 C C . THR D 1 381 ? -16.816 -10.518 -21.778 1.00 46.60 382 THR D C 1
ATOM 12554 O O . THR D 1 381 ? -16.698 -11.741 -21.648 1.00 46.98 382 THR D O 1
ATOM 12558 N N . GLY D 1 382 ? -15.784 -9.706 -21.958 1.00 49.65 383 GLY D N 1
ATOM 12559 C CA . GLY D 1 382 ? -14.450 -10.250 -22.056 1.00 48.37 383 GLY D CA 1
ATOM 12560 C C . GLY D 1 382 ? -13.346 -9.227 -21.933 1.00 48.22 383 GLY D C 1
ATOM 12561 O O . GLY D 1 382 ? -13.574 -8.061 -21.600 1.00 48.70 383 GLY D O 1
ATOM 12562 N N . PRO D 1 383 ? -12.113 -9.659 -22.178 1.00 46.25 384 PRO D N 1
ATOM 12563 C CA . PRO D 1 383 ? -10.971 -8.738 -22.138 1.00 46.40 384 PRO D CA 1
ATOM 12564 C C . PRO D 1 383 ? -10.859 -7.926 -23.427 1.00 46.34 384 PRO D C 1
ATOM 12565 O O . PRO D 1 383 ? -11.570 -8.150 -24.404 1.00 44.55 384 PRO D O 1
ATOM 12569 N N . ALA D 1 384 ? -9.935 -6.963 -23.410 1.00 52.09 385 ALA D N 1
ATOM 12570 C CA . ALA D 1 384 ? -9.805 -5.999 -24.492 1.00 52.05 385 ALA D CA 1
ATOM 12571 C C . ALA D 1 384 ? -8.341 -5.618 -24.687 1.00 54.63 385 ALA D C 1
ATOM 12572 O O . ALA D 1 384 ? -7.489 -5.833 -23.815 1.00 53.09 385 ALA D O 1
ATOM 12574 N N . THR D 1 385 ? -8.083 -4.995 -25.841 1.00 67.19 386 THR D N 1
ATOM 12575 C CA . THR D 1 385 ? -6.742 -4.719 -26.389 1.00 67.83 386 THR D CA 1
ATOM 12576 C C . THR D 1 385 ? -5.987 -6.011 -26.688 1.00 65.62 386 THR D C 1
ATOM 12577 O O . THR D 1 385 ? -5.832 -6.382 -27.854 1.00 64.82 386 THR D O 1
ATOM 12581 N N . ASN D 1 391 ? 5.081 -3.648 -19.302 1.00 82.91 392 ASN D N 1
ATOM 12582 C CA . ASN D 1 391 ? 5.951 -4.827 -19.232 1.00 81.91 392 ASN D CA 1
ATOM 12583 C C . ASN D 1 391 ? 6.771 -4.955 -20.503 1.00 80.28 392 ASN D C 1
ATOM 12584 O O . ASN D 1 391 ? 6.210 -5.126 -21.593 1.00 77.26 392 ASN D O 1
ATOM 12589 N N . PRO D 1 392 ? 8.100 -4.879 -20.366 1.00 81.46 393 PRO D N 1
ATOM 12590 C CA . PRO D 1 392 ? 8.981 -4.971 -21.546 1.00 80.04 393 PRO D CA 1
ATOM 12591 C C . PRO D 1 392 ? 8.961 -6.326 -22.252 1.00 76.82 393 PRO D C 1
ATOM 12592 O O . PRO D 1 392 ? 9.600 -6.457 -23.306 1.00 76.00 393 PRO D O 1
ATOM 12596 N N . GLY D 1 393 ? 8.256 -7.327 -21.721 1.00 63.59 394 GLY D N 1
ATOM 12597 C CA . GLY D 1 393 ? 8.064 -8.593 -22.388 1.00 57.56 394 GLY D CA 1
ATOM 12598 C C . GLY D 1 393 ? 6.621 -8.820 -22.818 1.00 56.13 394 GLY D C 1
ATOM 12599 O O . GLY D 1 393 ? 5.729 -7.992 -22.624 1.00 55.83 394 GLY D O 1
ATOM 12600 N N . LEU D 1 394 ? 6.411 -10.004 -23.388 1.00 53.15 395 LEU D N 1
ATOM 12601 C CA . LEU D 1 394 ? 5.148 -10.356 -24.029 1.00 50.85 395 LEU D CA 1
ATOM 12602 C C . LEU D 1 394 ? 4.051 -10.608 -22.993 1.00 51.93 395 LEU D C 1
ATOM 12603 O O . LEU D 1 394 ? 4.215 -11.435 -22.091 1.00 51.85 395 LEU D O 1
ATOM 12608 N N . THR D 1 395 ? 2.919 -9.919 -23.133 1.00 50.27 396 THR D N 1
ATOM 12609 C CA . THR D 1 395 ? 1.737 -10.221 -22.342 1.00 50.05 396 THR D CA 1
ATOM 12610 C C . THR D 1 395 ? 0.607 -10.546 -23.305 1.00 49.02 396 THR D C 1
ATOM 12611 O O . THR D 1 395 ? 0.440 -9.865 -24.323 1.00 50.03 396 THR D O 1
ATOM 12615 N N . THR D 1 396 ? -0.141 -11.608 -23.019 1.00 41.61 397 THR D N 1
ATOM 12616 C CA . THR D 1 396 ? -1.241 -11.999 -23.889 1.00 38.94 397 THR D CA 1
ATOM 12617 C C . THR D 1 396 ? -2.206 -12.882 -23.105 1.00 38.80 397 THR D C 1
ATOM 12618 O O . THR D 1 396 ? -1.997 -13.183 -21.928 1.00 38.77 397 THR D O 1
ATOM 12622 N N . TYR D 1 397 ? -3.283 -13.280 -23.782 1.00 40.50 398 TYR D N 1
ATOM 12623 C CA . TYR D 1 397 ? -4.300 -14.154 -23.224 1.00 40.12 398 TYR D CA 1
ATOM 12624 C C . TYR D 1 397 ? -4.914 -14.958 -24.358 1.00 38.49 398 TYR D C 1
ATOM 12625 O O . TYR D 1 397 ? -4.695 -14.669 -25.540 1.00 37.93 398 TYR D O 1
ATOM 12634 N N . TYR D 1 398 ? -5.670 -15.981 -23.987 1.00 34.29 399 TYR D N 1
ATOM 12635 C CA . TYR D 1 398 ? -6.304 -16.884 -24.935 1.00 34.00 399 TYR D CA 1
ATOM 12636 C C . TYR D 1 398 ? -7.810 -16.644 -24.903 1.00 36.56 399 TYR D C 1
ATOM 12637 O O . TYR D 1 398 ? -8.415 -16.633 -23.825 1.00 37.97 399 TYR D O 1
ATOM 12646 N N . VAL D 1 399 ? -8.426 -16.448 -26.065 1.00 38.79 400 VAL D N 1
ATOM 12647 C CA . VAL D 1 399 ? -9.893 -16.379 -26.038 1.00 40.37 400 VAL D CA 1
ATOM 12648 C C . VAL D 1 399 ? -10.490 -17.400 -26.998 1.00 39.49 400 VAL D C 1
ATOM 12649 O O . VAL D 1 399 ? -9.889 -17.706 -28.033 1.00 38.58 400 VAL D O 1
ATOM 12653 N N . PRO D 1 400 ? -11.645 -17.973 -26.694 1.00 42.70 401 PRO D N 1
ATOM 12654 C CA . PRO D 1 400 ? -12.255 -18.911 -27.639 1.00 43.22 401 PRO D CA 1
ATOM 12655 C C . PRO D 1 400 ? -12.714 -18.191 -28.895 1.00 42.89 401 PRO D C 1
ATOM 12656 O O . PRO D 1 400 ? -13.124 -17.026 -28.874 1.00 42.30 401 PRO D O 1
ATOM 12660 N N . TYR D 1 401 ? -12.664 -18.912 -30.003 1.00 38.59 402 TYR D N 1
ATOM 12661 C CA . TYR D 1 401 ? -13.011 -18.305 -31.269 1.00 39.13 402 TYR D CA 1
ATOM 12662 C C . TYR D 1 401 ? -13.537 -19.385 -32.192 1.00 41.22 402 TYR D C 1
ATOM 12663 O O . TYR D 1 401 ? -12.959 -20.470 -32.282 1.00 40.65 402 TYR D O 1
ATOM 12672 N N . THR D 1 402 ? -14.624 -19.085 -32.881 1.00 46.03 403 THR D N 1
ATOM 12673 C CA . THR D 1 402 ? -15.202 -19.995 -33.848 1.00 47.04 403 THR D CA 1
ATOM 12674 C C . THR D 1 402 ? -15.265 -19.253 -35.171 1.00 49.25 403 THR D C 1
ATOM 12675 O O . THR D 1 402 ? -15.720 -18.104 -35.224 1.00 49.25 403 THR D O 1
ATOM 12679 N N . ASN D 1 403 ? -14.759 -19.878 -36.221 1.00 44.15 404 ASN D N 1
ATOM 12680 C CA . ASN D 1 403 ? -14.663 -19.151 -37.464 1.00 46.06 404 ASN D CA 1
ATOM 12681 C C . ASN D 1 403 ? -15.889 -19.409 -38.333 1.00 48.83 404 ASN D C 1
ATOM 12682 O O . ASN D 1 403 ? -16.764 -20.219 -38.021 1.00 49.28 404 ASN D O 1
ATOM 12687 N N . ASN D 1 404 ? -15.945 -18.646 -39.415 1.00 58.95 405 ASN D N 1
ATOM 12688 C CA . ASN D 1 404 ? -16.917 -18.677 -40.496 1.00 60.36 405 ASN D CA 1
ATOM 12689 C C . ASN D 1 404 ? -17.378 -20.082 -40.910 1.00 59.95 405 ASN D C 1
ATOM 12690 O O . ASN D 1 404 ? -18.547 -20.275 -41.266 1.00 58.93 405 ASN D O 1
ATOM 12695 N N . LYS D 1 405 ? -16.467 -21.062 -40.882 1.00 57.87 406 LYS D N 1
ATOM 12696 C CA . LYS D 1 405 ? -16.723 -22.414 -41.366 1.00 57.48 406 LYS D CA 1
ATOM 12697 C C . LYS D 1 405 ? -17.119 -23.373 -40.259 1.00 56.01 406 LYS D C 1
ATOM 12698 O O . LYS D 1 405 ? -17.394 -24.541 -40.549 1.00 57.61 406 LYS D O 1
ATOM 12704 N N . GLY D 1 406 ? -17.126 -22.927 -39.004 1.00 51.59 407 GLY D N 1
ATOM 12705 C CA . GLY D 1 406 ? -17.438 -23.782 -37.878 1.00 51.15 407 GLY D CA 1
ATOM 12706 C C . GLY D 1 406 ? -16.255 -24.243 -37.038 1.00 47.36 407 GLY D C 1
ATOM 12707 O O . GLY D 1 406 ? -16.477 -24.910 -36.023 1.00 45.08 407 GLY D O 1
ATOM 12708 N N . GLU D 1 407 ? -15.018 -23.900 -37.389 1.00 50.75 408 GLU D N 1
ATOM 12709 C CA . GLU D 1 407 ? -13.865 -24.424 -36.652 1.00 49.23 408 GLU D CA 1
ATOM 12710 C C . GLU D 1 407 ? -13.646 -23.643 -35.364 1.00 46.31 408 GLU D C 1
ATOM 12711 O O . GLU D 1 407 ? -13.440 -22.430 -35.393 1.00 45.45 408 GLU D O 1
ATOM 12717 N N . SER D 1 408 ? -13.683 -24.336 -34.236 1.00 50.00 409 SER D N 1
ATOM 12718 C CA . SER D 1 408 ? -13.348 -23.695 -32.982 1.00 48.76 409 SER D CA 1
ATOM 12719 C C . SER D 1 408 ? -11.840 -23.691 -32.760 1.00 48.01 409 SER D C 1
ATOM 12720 O O . SER D 1 408 ? -11.079 -24.442 -33.378 1.00 48.14 409 SER D O 1
ATOM 12723 N N . GLY D 1 409 ? -11.418 -22.824 -31.849 1.00 41.64 410 GLY D N 1
ATOM 12724 C CA . GLY D 1 409 ? -10.028 -22.780 -31.452 1.00 40.43 410 GLY D CA 1
ATOM 12725 C C . GLY D 1 409 ? -9.766 -21.580 -30.567 1.00 38.12 410 GLY D C 1
ATOM 12726 O O . GLY D 1 409 ? -10.671 -21.054 -29.919 1.00 38.24 410 GLY D O 1
ATOM 12727 N N . VAL D 1 410 ? -8.514 -21.142 -30.579 1.00 38.40 411 VAL D N 1
ATOM 12728 C CA . VAL D 1 410 ? -8.044 -20.097 -29.691 1.00 37.17 411 VAL D CA 1
ATOM 12729 C C . VAL D 1 410 ? -7.531 -18.934 -30.528 1.00 36.38 411 VAL D C 1
ATOM 12730 O O . VAL D 1 410 ? -6.885 -19.126 -31.564 1.00 34.60 411 VAL D O 1
ATOM 12734 N N . VAL D 1 411 ? -7.836 -17.726 -30.072 1.00 34.37 412 VAL D N 1
ATOM 12735 C CA . VAL D 1 411 ? -7.283 -16.508 -30.614 1.00 33.37 412 VAL D CA 1
ATOM 12736 C C . VAL D 1 411 ? -6.318 -15.929 -29.591 1.00 34.40 412 VAL D C 1
ATOM 12737 O O . VAL D 1 411 ? -6.621 -15.872 -28.393 1.00 35.75 412 VAL D O 1
ATOM 12741 N N . VAL D 1 412 ? -5.161 -15.506 -30.085 1.00 37.91 413 VAL D N 1
ATOM 12742 C CA . VAL D 1 412 ? -4.014 -15.019 -29.335 1.00 36.60 413 VAL D CA 1
ATOM 12743 C C . VAL D 1 412 ? -3.700 -13.638 -29.879 1.00 36.79 413 VAL D C 1
ATOM 12744 O O . VAL D 1 412 ? -3.201 -13.521 -31.003 1.00 35.10 413 VAL D O 1
ATOM 12748 N N . PRO D 1 413 ? -4.032 -12.574 -29.153 1.00 38.86 414 PRO D N 1
ATOM 12749 C CA . PRO D 1 413 ? -3.605 -11.229 -29.561 1.00 37.80 414 PRO D CA 1
ATOM 12750 C C . PRO D 1 413 ? -2.185 -10.958 -29.086 1.00 36.42 414 PRO D C 1
ATOM 12751 O O . PRO D 1 413 ? -1.850 -11.188 -27.924 1.00 38.45 414 PRO D O 1
ATOM 12755 N N . LEU D 1 414 ? -1.344 -10.484 -29.990 1.00 35.18 415 LEU D N 1
ATOM 12756 C CA . LEU D 1 414 ? 0.049 -10.206 -29.680 1.00 35.27 415 LEU D CA 1
ATOM 12757 C C . LEU D 1 414 ? 0.386 -8.775 -30.038 1.00 34.72 415 LEU D C 1
ATOM 12758 O O . LEU D 1 414 ? -0.034 -8.260 -31.074 1.00 35.55 415 LEU D O 1
ATOM 12763 N N . LEU D 1 415 ? 1.180 -8.147 -29.195 1.00 36.17 416 LEU D N 1
ATOM 12764 C CA . LEU D 1 415 ? 1.684 -6.812 -29.471 1.00 36.55 416 LEU D CA 1
ATOM 12765 C C . LEU D 1 415 ? 3.208 -6.873 -29.348 1.00 35.20 416 LEU D C 1
ATOM 12766 O O . LEU D 1 415 ? 3.738 -6.944 -28.240 1.00 34.35 416 LEU D O 1
ATOM 12771 N N . LEU D 1 416 ? 3.907 -6.843 -30.488 1.00 29.80 417 LEU D N 1
ATOM 12772 C CA . LEU D 1 416 ? 5.362 -6.939 -30.533 1.00 28.90 417 LEU D CA 1
ATOM 12773 C C . LEU D 1 416 ? 5.932 -5.940 -31.546 1.00 29.50 417 LEU D C 1
ATOM 12774 O O . LEU D 1 416 ? 5.253 -5.531 -32.496 1.00 29.23 417 LEU D O 1
ATOM 12779 N N . ARG D 1 417 ? 7.197 -5.554 -31.338 1.00 33.26 418 ARG D N 1
ATOM 12780 C CA . ARG D 1 417 ? 7.966 -4.968 -32.429 1.00 34.31 418 ARG D CA 1
ATOM 12781 C C . ARG D 1 417 ? 7.795 -5.839 -33.663 1.00 32.42 418 ARG D C 1
ATOM 12782 O O . ARG D 1 417 ? 7.833 -7.073 -33.569 1.00 30.90 418 ARG D O 1
ATOM 12790 N N . SER D 1 418 ? 7.567 -5.176 -34.809 1.00 27.57 419 SER D N 1
ATOM 12791 C CA . SER D 1 418 ? 7.274 -5.841 -36.079 1.00 26.39 419 SER D CA 1
ATOM 12792 C C . SER D 1 418 ? 8.254 -6.974 -36.386 1.00 26.46 419 SER D C 1
ATOM 12793 O O . SER D 1 418 ? 7.842 -8.060 -36.803 1.00 26.31 419 SER D O 1
ATOM 12796 N N . ALA D 1 419 ? 9.552 -6.753 -36.182 1.00 25.40 420 ALA D N 1
ATOM 12797 C CA . ALA D 1 419 ? 10.533 -7.797 -36.492 1.00 25.49 420 ALA D CA 1
ATOM 12798 C C . ALA D 1 419 ? 10.392 -8.995 -35.556 1.00 25.18 420 ALA D C 1
ATOM 12799 O O . ALA D 1 419 ? 10.397 -10.150 -36.008 1.00 25.59 420 ALA D O 1
ATOM 12801 N N . VAL D 1 420 ? 10.300 -8.736 -34.245 1.00 25.90 421 VAL D N 1
ATOM 12802 C CA . VAL D 1 420 ? 10.039 -9.811 -33.284 1.00 26.50 421 VAL D CA 1
ATOM 12803 C C . VAL D 1 420 ? 8.759 -10.534 -33.665 1.00 26.72 421 VAL D C 1
ATOM 12804 O O . VAL D 1 420 ? 8.702 -11.764 -33.672 1.00 26.11 421 VAL D O 1
ATOM 12808 N N . MET D 1 421 ? 7.726 -9.761 -34.031 1.00 26.49 422 MET D N 1
ATOM 12809 C CA . MET D 1 421 ? 6.457 -10.317 -34.474 1.00 25.73 422 MET D CA 1
ATOM 12810 C C . MET D 1 421 ? 6.632 -11.289 -35.651 1.00 25.26 422 MET D C 1
ATOM 12811 O O . MET D 1 421 ? 6.079 -12.391 -35.642 1.00 25.57 422 MET D O 1
ATOM 12816 N N . THR D 1 422 ? 7.370 -10.902 -36.698 1.00 25.22 423 THR D N 1
ATOM 12817 C CA . THR D 1 422 ? 7.385 -11.839 -37.816 1.00 26.20 423 THR D CA 1
ATOM 12818 C C . THR D 1 422 ? 8.312 -13.015 -37.544 1.00 26.83 423 THR D C 1
ATOM 12819 O O . THR D 1 422 ? 7.994 -14.132 -37.941 1.00 28.69 423 THR D O 1
ATOM 12823 N N . ARG D 1 423 ? 9.416 -12.818 -36.833 1.00 26.51 424 ARG D N 1
ATOM 12824 C CA . ARG D 1 423 ? 10.145 -13.996 -36.365 1.00 28.39 424 ARG D CA 1
ATOM 12825 C C . ARG D 1 423 ? 9.258 -14.905 -35.489 1.00 28.04 424 ARG D C 1
ATOM 12826 O O . ARG D 1 423 ? 9.288 -16.138 -35.624 1.00 29.41 424 ARG D O 1
ATOM 12834 N N . PHE D 1 424 ? 8.433 -14.322 -34.613 1.00 26.74 425 PHE D N 1
ATOM 12835 C CA . PHE D 1 424 ? 7.540 -15.143 -33.803 1.00 28.08 425 PHE D CA 1
ATOM 12836 C C . PHE D 1 424 ? 6.599 -15.958 -34.686 1.00 28.82 425 PHE D C 1
ATOM 12837 O O . PHE D 1 424 ? 6.411 -17.162 -34.467 1.00 29.71 425 PHE D O 1
ATOM 12845 N N . VAL D 1 425 ? 5.981 -15.315 -35.682 1.00 27.50 426 VAL D N 1
ATOM 12846 C CA . VAL D 1 425 ? 4.998 -16.036 -36.487 1.00 29.29 426 VAL D CA 1
ATOM 12847 C C . VAL D 1 425 ? 5.690 -17.091 -37.338 1.00 30.83 426 VAL D C 1
ATOM 12848 O O . VAL D 1 425 ? 5.176 -18.201 -37.522 1.00 31.87 426 VAL D O 1
ATOM 12852 N N . ASN D 1 426 ? 6.850 -16.750 -37.892 1.00 30.52 427 ASN D N 1
ATOM 12853 C CA . ASN D 1 426 ? 7.608 -17.712 -38.684 1.00 33.67 427 ASN D CA 1
ATOM 12854 C C . ASN D 1 426 ? 7.974 -18.932 -37.856 1.00 35.87 427 ASN D C 1
ATOM 12855 O O . ASN D 1 426 ? 7.872 -20.068 -38.331 1.00 37.08 427 ASN D O 1
ATOM 12860 N N . GLU D 1 427 ? 8.410 -18.720 -36.616 1.00 34.19 428 GLU D N 1
ATOM 12861 C CA . GLU D 1 427 ? 8.732 -19.874 -35.799 1.00 36.39 428 GLU D CA 1
ATOM 12862 C C . GLU D 1 427 ? 7.494 -20.719 -35.514 1.00 35.93 428 GLU D C 1
ATOM 12863 O O . GLU D 1 427 ? 7.563 -21.957 -35.561 1.00 38.63 428 GLU D O 1
ATOM 12869 N N . ILE D 1 428 ? 6.338 -20.097 -35.270 1.00 33.40 429 ILE D N 1
ATOM 12870 C CA . ILE D 1 428 ? 5.214 -20.985 -34.968 1.00 35.13 429 ILE D CA 1
ATOM 12871 C C . ILE D 1 428 ? 4.714 -21.673 -36.236 1.00 36.48 429 ILE D C 1
ATOM 12872 O O . ILE D 1 428 ? 4.208 -22.804 -36.172 1.00 37.84 429 ILE D O 1
ATOM 12877 N N . ASN D 1 429 ? 4.858 -21.028 -37.404 1.00 35.16 430 ASN D N 1
ATOM 12878 C CA . ASN D 1 429 ? 4.529 -21.696 -38.660 1.00 36.78 430 ASN D CA 1
ATOM 12879 C C . ASN D 1 429 ? 5.512 -22.821 -38.993 1.00 40.39 430 ASN D C 1
ATOM 12880 O O . ASN D 1 429 ? 5.111 -23.835 -39.576 1.00 43.56 430 ASN D O 1
ATOM 12885 N N . ASN D 1 430 ? 6.786 -22.688 -38.604 1.00 41.71 431 ASN D N 1
ATOM 12886 C CA . ASN D 1 430 ? 7.718 -23.806 -38.738 1.00 44.83 431 ASN D CA 1
ATOM 12887 C C . ASN D 1 430 ? 7.279 -24.984 -37.886 1.00 47.21 431 ASN D C 1
ATOM 12888 O O . ASN D 1 430 ? 7.275 -26.139 -38.346 1.00 49.79 431 ASN D O 1
ATOM 12893 N N . MET D 1 431 ? 6.947 -24.708 -36.621 1.00 48.71 432 MET D N 1
ATOM 12894 C CA . MET D 1 431 ? 6.409 -25.756 -35.763 1.00 49.86 432 MET D CA 1
ATOM 12895 C C . MET D 1 431 ? 5.224 -26.435 -36.440 1.00 51.57 432 MET D C 1
ATOM 12896 O O . MET D 1 431 ? 5.171 -27.663 -36.527 1.00 54.35 432 MET D O 1
ATOM 12901 N N . LEU D 1 432 ? 4.279 -25.647 -36.953 1.00 44.61 433 LEU D N 1
ATOM 12902 C CA . LEU D 1 432 ? 3.147 -26.232 -37.668 1.00 47.68 433 LEU D CA 1
ATOM 12903 C C . LEU D 1 432 ? 3.592 -27.123 -38.828 1.00 52.29 433 LEU D C 1
ATOM 12904 O O . LEU D 1 432 ? 2.969 -28.157 -39.091 1.00 53.73 433 LEU D O 1
ATOM 12909 N N . ALA D 1 433 ? 4.624 -26.711 -39.576 1.00 46.66 434 ALA D N 1
ATOM 12910 C CA . ALA D 1 433 ? 5.058 -27.508 -40.724 1.00 49.85 434 ALA D CA 1
ATOM 12911 C C . ALA D 1 433 ? 5.592 -28.864 -40.275 1.00 54.53 434 ALA D C 1
ATOM 12912 O O . ALA D 1 433 ? 5.217 -29.908 -40.821 1.00 58.44 434 ALA D O 1
ATOM 12914 N N . GLN D 1 434 ? 6.465 -28.867 -39.265 1.00 69.06 435 GLN D N 1
ATOM 12915 C CA . GLN D 1 434 ? 6.856 -30.127 -38.628 1.00 71.20 435 GLN D CA 1
ATOM 12916 C C . GLN D 1 434 ? 5.638 -30.948 -38.225 1.00 71.69 435 GLN D C 1
ATOM 12917 O O . GLN D 1 434 ? 5.587 -32.163 -38.449 1.00 76.18 435 GLN D O 1
ATOM 12923 N N . VAL D 1 435 ? 4.658 -30.297 -37.598 1.00 56.47 436 VAL D N 1
ATOM 12924 C CA . VAL D 1 435 ? 3.496 -31.019 -37.091 1.00 58.64 436 VAL D CA 1
ATOM 12925 C C . VAL D 1 435 ? 2.765 -31.696 -38.241 1.00 63.14 436 VAL D C 1
ATOM 12926 O O . VAL D 1 435 ? 2.410 -32.877 -38.168 1.00 66.94 436 VAL D O 1
ATOM 12930 N N . GLN D 1 436 ? 2.552 -30.963 -39.331 1.00 70.98 437 GLN D N 1
ATOM 12931 C CA . GLN D 1 436 ? 1.905 -31.539 -40.501 1.00 74.84 437 GLN D CA 1
ATOM 12932 C C . GLN D 1 436 ? 2.781 -32.578 -41.179 1.00 79.58 437 GLN D C 1
ATOM 12933 O O . GLN D 1 436 ? 2.281 -33.344 -42.011 1.00 82.59 437 GLN D O 1
ATOM 12939 N N . ASN D 1 437 ? 4.070 -32.609 -40.843 1.00 84.47 438 ASN D N 1
ATOM 12940 C CA . ASN D 1 437 ? 4.965 -33.636 -41.367 1.00 88.99 438 ASN D CA 1
ATOM 12941 C C . ASN D 1 437 ? 4.842 -34.944 -40.589 1.00 90.94 438 ASN D C 1
ATOM 12942 O O . ASN D 1 437 ? 4.815 -36.025 -41.189 1.00 94.00 438 ASN D O 1
ATOM 12947 N N . ASN D 1 438 ? 4.792 -34.858 -39.256 1.00 92.98 439 ASN D N 1
ATOM 12948 C CA . ASN D 1 438 ? 4.470 -36.016 -38.424 1.00 95.39 439 ASN D CA 1
ATOM 12949 C C . ASN D 1 438 ? 3.203 -36.709 -38.928 1.00 98.69 439 ASN D C 1
ATOM 12950 O O . ASN D 1 438 ? 3.213 -37.904 -39.253 1.00 104.03 439 ASN D O 1
ATOM 12955 N N . GLU D 1 439 ? 2.106 -35.959 -39.023 1.00 82.99 440 GLU D N 1
ATOM 12956 C CA . GLU D 1 439 ? 0.826 -36.503 -39.467 1.00 82.14 440 GLU D CA 1
ATOM 12957 C C . GLU D 1 439 ? 0.779 -36.599 -40.988 1.00 83.08 440 GLU D C 1
ATOM 12958 O O . GLU D 1 439 ? 1.787 -36.900 -41.635 1.00 84.66 440 GLU D O 1
#